Protein 6VFT (pdb70)

Radius of gyration: 57.27 Å; Cα contacts (8 Å, |Δi|>4): 4389; chains: 4; bounding box: 136×183×67 Å

InterPro domains:
  IPR002126 Cadherin-like [PF00028] (138-233)
  IPR002126 Cadherin-like [PF00028] (248-341)
  IPR002126 Cadherin-like [PF00028] (359-463)
  IPR002126 Cadherin-like [PF00028] (477-574)
  IPR002126 Cadherin-like [PF00028] (596-681)
  IPR002126 Cadherin-like [PR00205] (73-92)
  IPR002126 Cadherin-like [PR00205] (243-272)
  IPR002126 Cadherin-like [PR00205] (437-449)
  IPR002126 Cadherin-like [PR00205] (451-470)
  IPR002126 Cadherin-like [PR00205] (470-483)
  IPR002126 Cadherin-like [PR00205] (530-556)
  IPR002126 Cadherin-like [PR00205] (565-582)
  IPR002126 Cadherin-like [PS50268] (17-132)
  IPR002126 Cadherin-like [PS50268] (133-243)
  IPR002126 Cadherin-like [PS50268] (244-351)
  IPR002126 Cadherin-like [PS50268] (353-472)
  IPR002126 Cadherin-like [PS50268] (473-583)
  IPR002126 Cadherin-like [PS50268] (589-695)
  IPR002126 Cadherin-like [SM00112] (21-130)
  IPR002126 Cadherin-like [SM00112] (154-241)

Secondary structure (DSSP, 8-state):
--EEEEEESSPPTT-EEEEHHHHHT----EEEEES-TTTEEE-TTT-EEEESS---HHHHHTT-S--EEEEEEEETTTEEEEEEEEEE-------B-S-SEEEEEEETTPPTT-EEE-PPPB--S-GGGSEEEEEEE-TTTT-EEEEEEE-SSS-EEEEEEE-S---TTT-SEEEEEEEEEE-TTTT-EEEEEEEEEEE--S-B--EES-SEEEEEEETTPPTT-EEEE--EE--SSGGGG-EEEEE-TTS-HHHHHHEEE-TTT-EEEE-S---TTT-SEEEEEEEEEESSSS--EEEEEEEEEEE-------EEEEEE---SEE-TTPPTT-EEEEEEEE-SS-GGGG-EEEEES----EEEEEEETTEEEEEE-S---S-S-SEEEEEEEEEE--SS--EEEEEEEEEE-/---EEEEEESSPPTT-EEEEHHHHHT----EEEEEES-TTTEEE-TTT-EEEESS---HHHHHTT-S--EEEEEEEETTTEEEEEEEEEE-------B-S-SEEEEEEETTPPTT-EEE-PPPB----GGGSEEEEEEE--STTSEEEEEEE-TTS-EEEEEEE-B---TTT-SEEEEEEEEEE-TTTT-EEEEEEEEEEE-------EES-SEEEEEEETTPPTT-EEEE--EE--SSGGGG-EEEEE-TTS-HHHHHHEEE-TTT-EEEE-S---TTT-SEEEEEEEEEESSSS--EEEEEEEEEEE-------EEEEEE---SEE-TTPPTT-EEEEEEEE-SS-GGGG-EEEEES---EEEEEEETTEEEEEE-S---TTT-SEEEEEEEEEE--SS--EEEEEEEEEE-/-EEEEEEEESSPPTT-EEEEHHHHHT-----EEEEEES-TTTEEE-TTT-EEEESS---HHHHHTT-S--EEEEEEEETTTEEEEEEEEEE-------B-S-SEEEEEEETTPPTT-EEE-PPPB--S-GGGSEEEEEEE-TTTTSEEEEEEE-TTS-EEEEEEE-S---TTT-SEEEEEEEEEE-TTTT-EEEEEEEEEEE--S-B--EES-SEEEEEEETTPPTT-EEEE--EE--SSGGGG-EEEEE-TTS-HHHHHHEEE-TTT-EEEE-S---TTT-SEEEEEEEEEESSSS--EEEEEEEEEEE--S----EEEEEEE--S-EETTPPTT-EEEEEEEE-SS-GGGG-EEEEES----SEEEEEEETTEEEEEE-S-SSSS--SEEEEEEEEEE--SS--EEEEEEEEEEE---/--EEEEEEESSPPTT-EEEEHHHHTT------EEE-S-S-TTTEEE-TTT-EEEESS---HHHHHTT-S--EEEEEEEETTTEEEEEEEEEE-------B-S-SEEEEEEETTPPTT-EEE-PPPB--S-GGGSEEEEEEE-TTSSSEEEEEEE-TTS-EEEEEEE-B---TTT-SEEEEEEEEEE-TTTT-EEEEEEEEEEE--S----EES-SEEEEEEETTPPTT-EEEE--EE--SSGGGG-EEEEE-TTS-HHHHHHEEE-TTT-EEEE-S---TTT-SEEEEEEEEEESSSS--EEEEEEEEEEE-------EEEEEEE--TTEETTPPTT-EEEEEEEE-SS-GGGG-EEEEES----EEEEEEETTEEEEEE-S--SS-S-SEEEEEEEEEE--SS--EEEEEEEEEEE-

B-factor: mean 128.01, std 44.52, range [55.32, 417.45]

Sequence (1665 aa):
KNLNYSVPEEQGAGTVIGNIGRDARLQPYRVLENSAPHLLDVDADSGLLYTKQRIDRESLCRHNAKCQLSLEVFANDKEICMIKVEIQDINDNAPSFSSDQIEMDISENAAPGTRFPLTSAHDPDAGENGLRTYLLTRDDHGLFGLDVKSRGDGTKFPELVIQKALDREQQNHHTLVLTALDGGEPPRSATVQINVKVIDSNDNSPVFEAPSYLVELPENAPLGTVVIDLNATDADEGPNGEVLYSFSSYVPDRVRELFSIDPKTGLIRVKGNLDYEENGMLEIDVQARDLGPNPIPAHCKVTVKLIDRNDNAPSIGFVSVRQGALSEAAPPGTVIALVRVTDRDSGKNGQLQCRVLGGVPFKLEENYDNFYTVVTDRPLDRETQDEYNVTIVARDGGSPPLNSTKSFAIKILLKNLNYSVPEEQGAGTVIGNIGRDARLQPSYRVLENSAPHLLDVDADSGLLYTKQRIDRESLCRHNAKCQLSLEVFANDKEICMIKVEIQDINDNAPSFSSDQIEMDISENAAPGTRFPLTSAHDPDAGENGLRTYLLTRDDHGLFGLDVKSRGDGTKFPELVIQKALDREQQNHHTLVLTALDGGEPPRSATVQINVKVIDSNDNSPVFEAPSYLVELPENAPLGTVVIDLNATDADEGPNGEVLYSFSSYVPDRVRELFSIDPKTGLIRVKGNLDYEENGMLEIDVQARDLGPNPIPAHCKVTVKLIDRNDNAPSIGFVSVRQGALSEAAPPGTVIALVRVTDRDSGKNGQLQCRVLGGPFKLEENYDNFYTVVTDRPLDRETQDEYNVTIVARDGGSPPLNSTKSFAIKILLKNLNYSVPEEQGAGTVIGNIGRDARLQPGSYRVLENSAPHLLDVDADSGLLYTKQRIDRESLCRHNAKCQLSLEVFANDKEICMIKVEIQDINDNAPSFSSDQIEMDISENAAPGTRFPLTSAHDPDAGENGLRTYLLTRDDHGLFGLDVKSRGDGTKFPELVIQKALDREQQNHHTLVLTALDGGEPPRSATVQINVKVIDSNDNSPVFEAPSYLVELPENAPLGTVVIDLNATDADEGPNGEVLYSFSSYVPDRVRELFSIDPKTGLIRVKGNLDYEENGMLEIDVQARDLGPNPIPAHCKVTVKLIDRNDNAPSIGFVSVRQGALSEAAPPGTVIALVRVTDRDSGKNGQLQCRVLGGSVPFKLEENYDNFYTVVTDRPLDRETQDEYNVTIVARDGGSPPLNSTKSFAIKILDHHLKNLNYSVPEEQGAGTVIGNIGRDARLQPGGSYRVLENSAPHLLDVDADSGLLYTKQRIDRESLCRHNAKCQLSLEVFANDKEICMIKVEIQDINDNAPSFSSDQIEMDISENAAPGTRFPLTSAHDPDAGENGLRTYLLTRDDHGLFGLDVKSRGDGTKFPELVIQKALDREQQNHHTLVLTALDGGEPPRSATVQINVKVIDSNDNSPVFEAPSYLVELPENAPLGTVVIDLNATDADEGPNGEVLYSFSSYVPDRVRELFSIDPKTGLIRVKGNLDYEENGMLEIDVQARDLGPNPIPAHCKVTVKLIDRNDNAPSIGFVSVRQGALSEAAPPGTVIALVRVTDRDSGKNGQLQCRVLGGVPFKLEENYDNFYTVVTDRPLDRETQDEYNVTIVARDGGSPPLNSTKSFAIKILD

GO terms:
  GO:0005515 protein binding (F, IPI)

Nearest PDB structures (foldseek):
  6vft-assembly1_C  TM=1.002E+00  e=1.204E-86  Homo sapiens
  6vfu-assembly1_A  TM=8.451E-01  e=1.144E-57  Homo sapiens
  5iu9-assembly1_B  TM=8.976E-01  e=5.624E-54  Danio rerio
  5iu9-assembly1_A  TM=8.998E-01  e=1.651E-52  Danio rerio
  4zpq-assembly3_C  TM=9.147E-01  e=6.453E-34  Mus musculus

CATH classification: 2.60.40.60 (+2 more: 2.60.40.60, 2.60.40.60)

Structure (mmCIF, N/CA/C/O backbone):
data_6VFT
#
_entry.id   6VFT
#
_cell.length_a   214.550
_cell.length_b   105.838
_cell.length_c   101.403
_cell.angle_alpha   90.000
_cell.angle_beta   101.038
_cell.angle_gamma   90.000
#
_symmetry.space_group_name_H-M   'C 1 2 1'
#
loop_
_entity.id
_entity.type
_entity.pdbx_description
1 polymer Protocadherin-17
2 branched 2-acetamido-2-deoxy-beta-D-glucopyranose-(1-4)-[alpha-L-fucopyranose-(1-6)]2-acetamido-2-deoxy-beta-D-glucopyranose
3 branched 2-acetamido-2-deoxy-beta-D-glucopyranose-(1-4)-2-acetamido-2-deoxy-beta-D-glucopyranose
4 branched beta-D-mannopyranose-(1-4)-2-acetamido-2-deoxy-beta-D-glucopyranose-(1-4)-[alpha-L-fucopyranose-(1-6)]2-acetamido-2-deoxy-beta-D-glucopyranose
5 branched beta-D-mannopyranose-(1-4)-2-acetamido-2-deoxy-beta-D-glucopyranose-(1-4)-2-acetamido-2-deoxy-beta-D-glucopyranose
6 branched alpha-D-mannopyranose-(1-6)-beta-D-mannopyranose-(1-4)-2-acetamido-2-deoxy-beta-D-glucopyranose-(1-4)-[alpha-L-fucopyranose-(1-6)]2-acetamido-2-deoxy-beta-D-glucopyranose
7 non-polymer 'CALCIUM ION'
8 non-polymer alpha-D-mannopyranose
9 non-polymer 2-acetamido-2-deoxy-beta-D-glucopyranose
10 water water
#
loop_
_atom_site.group_PDB
_atom_site.id
_atom_site.type_symbol
_atom_site.label_atom_id
_atom_site.label_alt_id
_atom_site.label_comp_id
_atom_site.label_asym_id
_atom_site.label_entity_id
_atom_site.label_seq_id
_atom_site.pdbx_PDB_ins_code
_atom_site.Cartn_x
_atom_site.Cartn_y
_atom_site.Cartn_z
_atom_site.occupancy
_atom_site.B_iso_or_equiv
_atom_site.auth_seq_id
_atom_site.auth_comp_id
_atom_site.auth_asym_id
_atom_site.auth_atom_id
_atom_site.pdbx_PDB_model_num
ATOM 1 N N . LYS A 1 2 ? 30.54152 109.95571 43.25241 1.000 207.94726 2 LYS A N 1
ATOM 2 C CA . LYS A 1 2 ? 30.43102 108.47003 43.26003 1.000 203.55654 2 LYS A CA 1
ATOM 3 C C . LYS A 1 2 ? 28.98751 108.02947 43.08787 1.000 197.97313 2 LYS A C 1
ATOM 4 O O . LYS A 1 2 ? 28.09065 108.55309 43.74923 1.000 195.29134 2 LYS A O 1
ATOM 23 N N . ASN A 1 3 ? 28.75880 107.06186 42.20255 1.000 248.67637 3 ASN A N 1
ATOM 24 C CA . ASN A 1 3 ? 27.43117 106.48337 42.11471 1.000 243.27573 3 ASN A CA 1
ATOM 25 C C . ASN A 1 3 ? 27.08181 105.86173 43.46010 1.000 238.19647 3 ASN A C 1
ATOM 26 O O . ASN A 1 3 ? 27.95589 105.52858 44.26537 1.000 238.61286 3 ASN A O 1
ATOM 37 N N . LEU A 1 4 ? 25.78768 105.70213 43.70514 1.000 215.39228 4 LEU A N 1
ATOM 38 C CA . LEU A 1 4 ? 25.32219 105.07592 44.93007 1.000 210.39815 4 LEU A CA 1
ATOM 39 C C . LEU A 1 4 ? 24.51940 103.86048 44.50631 1.000 206.05381 4 LEU A C 1
ATOM 40 O O . LEU A 1 4 ? 23.63471 103.96558 43.65174 1.000 205.41904 4 LEU A O 1
ATOM 56 N N . ASN A 1 5 ? 24.82642 102.71518 45.10263 1.000 179.28706 5 ASN A N 1
ATOM 57 C CA . ASN A 1 5 ? 24.21946 101.44625 44.72063 1.000 175.51209 5 ASN A CA 1
ATOM 58 C C . ASN A 1 5 ? 23.49968 100.87084 45.93107 1.000 170.28190 5 ASN A C 1
ATOM 59 O O . ASN A 1 5 ? 24.14039 100.46961 46.90888 1.000 169.50732 5 ASN A O 1
ATOM 70 N N . TYR A 1 6 ? 22.17405 100.83099 45.86128 1.000 137.75416 6 TYR A N 1
ATOM 71 C CA . TYR A 1 6 ? 21.34506 100.26204 46.90936 1.000 132.77146 6 TYR A CA 1
ATOM 72 C C . TYR A 1 6 ? 20.70757 98.96527 46.42835 1.000 129.45990 6 TYR A C 1
ATOM 73 O O . TYR A 1 6 ? 20.67678 98.66405 45.23225 1.000 130.88444 6 TYR A O 1
ATOM 91 N N . SER A 1 7 ? 20.20436 98.19170 47.38572 1.000 124.18806 7 SER A N 1
ATOM 92 C CA . SER A 1 7 ? 19.41484 97.00708 47.08356 1.000 120.69583 7 SER A CA 1
ATOM 93 C C . SER A 1 7 ? 18.47362 96.77246 48.25386 1.000 116.31759 7 SER A C 1
ATOM 94 O O . SER A 1 7 ? 18.90953 96.76109 49.40914 1.000 115.44930 7 SER A O 1
ATOM 102 N N . VAL A 1 8 ? 17.19297 96.58651 47.95159 1.000 104.89461 8 VAL A N 1
ATOM 103 C CA . VAL A 1 8 ? 16.14643 96.65023 48.96646 1.000 101.29193 8 VAL A CA 1
ATOM 104 C C . VAL A 1 8 ? 15.09199 95.58517 48.68475 1.000 97.93447 8 VAL A C 1
ATOM 105 O O . VAL A 1 8 ? 14.74181 95.36630 47.51715 1.000 98.86790 8 VAL A O 1
ATOM 118 N N . PRO A 1 9 ? 14.54800 94.91290 49.70125 1.000 92.94496 9 PRO A N 1
ATOM 119 C CA . PRO A 1 9 ? 13.47759 93.94283 49.44491 1.000 89.96299 9 PRO A CA 1
ATOM 120 C C . PRO A 1 9 ? 12.24863 94.61339 48.85105 1.000 89.91388 9 PRO A C 1
ATOM 121 O O . PRO A 1 9 ? 12.02371 95.81505 49.00582 1.000 91.15153 9 PRO A O 1
ATOM 132 N N . GLU A 1 10 ? 11.44520 93.81348 48.15511 1.000 114.55871 10 GLU A N 1
ATOM 133 C CA . GLU A 1 10 ? 10.18029 94.30412 47.63572 1.000 114.30396 10 GLU A CA 1
ATOM 134 C C . GLU A 1 10 ? 9.17654 94.46298 48.77703 1.000 111.18127 10 GLU A C 1
ATOM 135 O O . GLU A 1 10 ? 9.46526 94.19087 49.94631 1.000 109.29176 10 GLU A O 1
ATOM 147 N N . GLU A 1 11 ? 7.97317 94.90448 48.41858 1.000 96.53913 11 GLU A N 1
ATOM 148 C CA . GLU A 1 11 ? 6.88130 95.09928 49.37141 1.000 93.84882 11 GLU A CA 1
ATOM 149 C C . GLU A 1 11 ? 7.34949 95.85503 50.61562 1.000 93.51477 11 GLU A C 1
ATOM 150 O O . GLU A 1 11 ? 6.95645 95.54356 51.74204 1.000 90.87398 11 GLU A O 1
ATOM 162 N N . GLN A 1 12 ? 8.20193 96.85794 50.41458 1.000 86.49787 12 GLN A N 1
ATOM 163 C CA . GLN A 1 12 ? 8.61291 97.72236 51.51331 1.000 86.76213 12 GLN A CA 1
ATOM 164 C C . GLN A 1 12 ? 7.45494 98.57496 52.02485 1.000 85.72346 12 GLN A C 1
ATOM 165 O O . GLN A 1 12 ? 6.49522 98.87271 51.30833 1.000 85.93105 12 GLN A O 1
ATOM 179 N N . GLY A 1 13 ? 7.56679 98.96852 53.29070 1.000 97.76259 13 GLY A N 1
ATOM 180 C CA . GLY A 1 13 ? 6.57227 99.83940 53.89343 1.000 96.98524 13 GLY A CA 1
ATOM 181 C C . GLY A 1 13 ? 6.57177 101.21631 53.25132 1.000 100.09080 13 GLY A C 1
ATOM 182 O O . GLY A 1 13 ? 7.61834 101.77032 52.90830 1.000 103.02024 13 GLY A O 1
ATOM 186 N N . ALA A 1 14 ? 5.37054 101.76659 53.08041 1.000 106.97883 14 ALA A N 1
ATOM 187 C CA . ALA A 1 14 ? 5.22325 103.08059 52.46772 1.000 109.84207 14 ALA A CA 1
ATOM 188 C C . ALA A 1 14 ? 6.00608 104.12756 53.24756 1.000 111.73118 14 ALA A C 1
ATOM 189 O O . ALA A 1 14 ? 5.85225 104.25686 54.46549 1.000 110.19491 14 ALA A O 1
ATOM 196 N N . GLY A 1 15 ? 6.84640 104.87746 52.53979 1.000 93.20701 15 GLY A N 1
ATOM 197 C CA . GLY A 1 15 ? 7.67828 105.86308 53.19305 1.000 95.52370 15 GLY A CA 1
ATOM 198 C C . GLY A 1 15 ? 8.86711 105.29794 53.92833 1.000 95.50231 15 GLY A C 1
ATOM 199 O O . GLY A 1 15 ? 9.38018 105.94921 54.84256 1.000 96.59648 15 GLY A O 1
ATOM 203 N N . THR A 1 16 ? 9.33363 104.10941 53.55441 1.000 94.48880 16 THR A N 1
ATOM 204 C CA . THR A 1 16 ? 10.51781 103.54288 54.17662 1.000 94.72710 16 THR A CA 1
ATOM 205 C C . THR A 1 16 ? 11.76021 104.23132 53.63401 1.000 99.01637 16 THR A C 1
ATOM 206 O O . THR A 1 16 ? 11.89082 104.45277 52.42637 1.000 101.22997 16 THR A O 1
ATOM 212 N N . VAL A 1 17 ? 12.68075 104.56238 54.53506 1.000 100.40772 17 VAL A N 1
ATOM 213 C CA . VAL A 1 17 ? 13.90901 105.23121 54.12818 1.000 104.76373 17 VAL A CA 1
ATOM 214 C C . VAL A 1 17 ? 14.81590 104.21414 53.45285 1.000 105.37219 17 VAL A C 1
ATOM 215 O O . VAL A 1 17 ? 15.24890 103.23324 54.06935 1.000 103.56503 17 VAL A O 1
ATOM 221 N N . ILE A 1 18 ? 15.10115 104.44337 52.17340 1.000 122.11207 18 ILE A N 1
ATOM 222 C CA . ILE A 1 18 ? 15.99992 103.55981 51.44519 1.000 123.19555 18 ILE A CA 1
ATOM 223 C C . ILE A 1 18 ? 17.44693 103.95579 51.68449 1.000 126.95506 18 ILE A C 1
ATOM 224 O O . ILE A 1 18 ? 18.28973 103.10971 52.00590 1.000 126.71784 18 ILE A O 1
ATOM 231 N N . GLY A 1 19 ? 17.75810 105.24748 51.53976 1.000 179.61453 19 GLY A N 1
ATOM 232 C CA . GLY A 1 19 ? 19.13953 105.67749 51.62947 1.000 183.80628 19 GLY A CA 1
ATOM 233 C C . GLY A 1 19 ? 19.29120 107.11385 52.08239 1.000 186.89610 19 GLY A C 1
ATOM 234 O O . GLY A 1 19 ? 18.31831 107.85739 52.22349 1.000 185.99472 19 GLY A O 1
ATOM 238 N N . ASN A 1 20 ? 20.54642 107.48514 52.33361 1.000 130.90423 20 ASN A N 1
ATOM 239 C CA . ASN A 1 20 ? 20.93150 108.85629 52.66517 1.000 134.85761 20 ASN A CA 1
ATOM 240 C C . ASN A 1 20 ? 21.95590 109.32767 51.64109 1.000 140.08887 20 ASN A C 1
ATOM 241 O O . ASN A 1 20 ? 23.13882 108.98043 51.72201 1.000 142.49337 20 ASN A O 1
ATOM 252 N N . ILE A 1 21 ? 21.48758 110.11493 50.67394 1.000 174.28192 21 ILE A N 1
ATOM 253 C CA . ILE A 1 21 ? 22.36043 110.59338 49.60794 1.000 179.38293 21 ILE A CA 1
ATOM 254 C C . ILE A 1 21 ? 23.47346 111.45638 50.18366 1.000 184.09600 21 ILE A C 1
ATOM 255 O O . ILE A 1 21 ? 24.65476 111.26744 49.87345 1.000 187.56615 21 ILE A O 1
ATOM 271 N N . GLY A 1 22 ? 23.10695 112.43022 51.01905 1.000 243.41444 22 GLY A N 1
ATOM 272 C CA . GLY A 1 22 ? 24.09230 113.37040 51.53090 1.000 248.33211 22 GLY A CA 1
ATOM 273 C C . GLY A 1 22 ? 25.29634 112.68780 52.14461 1.000 249.51312 22 GLY A C 1
ATOM 274 O O . GLY A 1 22 ? 26.44188 113.03342 51.84827 1.000 254.49808 22 GLY A O 1
ATOM 278 N N . ARG A 1 23 ? 25.05443 111.70391 53.01044 1.000 198.36995 23 ARG A N 1
ATOM 279 C CA . ARG A 1 23 ? 26.15224 111.02149 53.68556 1.000 199.29230 23 ARG A CA 1
ATOM 280 C C . ARG A 1 23 ? 26.86907 110.04834 52.75553 1.000 199.94998 23 ARG A C 1
ATOM 281 O O . ARG A 1 23 ? 28.10144 109.95639 52.78204 1.000 203.69834 23 ARG A O 1
ATOM 302 N N . ASP A 1 24 ? 26.11922 109.31448 51.92953 1.000 271.14995 24 ASP A N 1
ATOM 303 C CA . ASP A 1 24 ? 26.72772 108.27280 51.10756 1.000 271.32493 24 ASP A CA 1
ATOM 304 C C . ASP A 1 24 ? 27.61033 108.86454 50.01323 1.000 277.04804 24 ASP A C 1
ATOM 305 O O . ASP A 1 24 ? 28.68852 108.33252 49.72429 1.000 279.51746 24 ASP A O 1
ATOM 314 N N . ALA A 1 25 ? 27.17522 109.96128 49.39596 1.000 210.02735 25 ALA A N 1
ATOM 315 C CA . ALA A 1 25 ? 27.92613 110.60732 48.32705 1.000 215.66127 25 ALA A CA 1
ATOM 316 C C . ALA A 1 25 ? 28.85493 111.70654 48.82341 1.000 221.09177 25 ALA A C 1
ATOM 317 O O . ALA A 1 25 ? 29.60875 112.26573 48.02015 1.000 226.34244 25 ALA A O 1
ATOM 324 N N . ARG A 1 26 ? 28.81719 112.03689 50.11445 1.000 225.06133 26 ARG A N 1
ATOM 325 C CA . ARG A 1 26 ? 29.71855 113.03461 50.68855 1.000 230.31789 26 ARG A CA 1
ATOM 326 C C . ARG A 1 26 ? 29.45028 114.41513 50.08798 1.000 234.13392 26 ARG A C 1
ATOM 327 O O . ARG A 1 26 ? 30.34634 115.07189 49.55422 1.000 239.93945 26 ARG A O 1
ATOM 348 N N . LEU A 1 27 ? 28.19908 114.85752 50.18313 1.000 300.93444 27 LEU A N 1
ATOM 349 C CA . LEU A 1 27 ? 27.76122 116.11307 49.58520 1.000 303.88587 27 LEU A CA 1
ATOM 350 C C . LEU A 1 27 ? 27.16508 117.01738 50.66360 1.000 303.20310 27 LEU A C 1
ATOM 351 O O . LEU A 1 27 ? 27.18107 116.69437 51.85554 1.000 300.91176 27 LEU A O 1
ATOM 367 N N . GLN A 1 28 ? 26.62897 118.17753 50.22781 1.000 211.01207 28 GLN A N 1
ATOM 368 C CA . GLN A 1 28 ? 26.10738 119.18248 51.13825 1.000 211.20842 28 GLN A CA 1
ATOM 369 C C . GLN A 1 28 ? 24.59638 119.34033 50.98222 1.000 206.79896 28 GLN A C 1
ATOM 370 O O . GLN A 1 28 ? 24.08754 119.30645 49.85638 1.000 206.42120 28 GLN A O 1
ATOM 384 N N . PRO A 1 29 ? 23.85126 119.51691 52.08545 1.000 193.12400 29 PRO A N 1
ATOM 385 C CA . PRO A 1 29 ? 22.41356 119.79933 51.98992 1.000 189.46427 29 PRO A CA 1
ATOM 386 C C . PRO A 1 29 ? 22.11796 121.20956 51.48321 1.000 193.37371 29 PRO A C 1
ATOM 387 O O . PRO A 1 29 ? 20.97750 121.65512 51.61643 1.000 190.99479 29 PRO A O 1
ATOM 398 N N . TYR A 1 47 ? 18.48929 118.99709 47.33171 1.000 158.82168 47 TYR A N 1
ATOM 399 C CA . TYR A 1 47 ? 18.60445 117.77044 46.54819 1.000 156.95030 47 TYR A CA 1
ATOM 400 C C . TYR A 1 47 ? 17.42730 117.63513 45.58359 1.000 154.98872 47 TYR A C 1
ATOM 401 O O . TYR A 1 47 ? 16.38711 117.07531 45.92841 1.000 150.20371 47 TYR A O 1
ATOM 418 N N . ARG A 1 48 ? 17.60345 118.16114 44.37887 1.000 184.96753 48 ARG A N 1
ATOM 419 C CA . ARG A 1 48 ? 16.58058 118.12849 43.34338 1.000 184.08263 48 ARG A CA 1
ATOM 420 C C . ARG A 1 48 ? 16.73507 116.87153 42.49887 1.000 182.72567 48 ARG A C 1
ATOM 421 O O . ARG A 1 48 ? 17.83835 116.34567 42.33079 1.000 184.49647 48 ARG A O 1
ATOM 442 N N . VAL A 1 49 ? 15.61648 116.39169 41.96531 1.000 153.74207 49 VAL A N 1
ATOM 443 C CA . VAL A 1 49 ? 15.59722 115.18844 41.13954 1.000 152.29640 49 VAL A CA 1
ATOM 444 C C . VAL A 1 49 ? 15.55330 115.62057 39.68093 1.000 156.35525 49 VAL A C 1
ATOM 445 O O . VAL A 1 49 ? 14.61351 116.29825 39.24910 1.000 156.80182 49 VAL A O 1
ATOM 458 N N . LEU A 1 50 ? 16.59599 115.26273 38.92890 1.000 165.78771 50 LEU A N 1
ATOM 459 C CA . LEU A 1 50 ? 16.64348 115.60083 37.51105 1.000 169.96716 50 LEU A CA 1
ATOM 460 C C . LEU A 1 50 ? 15.88841 114.57577 36.67586 1.000 167.55447 50 LEU A C 1
ATOM 461 O O . LEU A 1 50 ? 14.93713 114.91947 35.96567 1.000 167.92755 50 LEU A O 1
ATOM 477 N N . GLU A 1 51 ? 16.29447 113.30835 36.74686 1.000 166.73923 51 GLU A N 1
ATOM 478 C CA . GLU A 1 51 ? 15.66588 112.28246 35.91185 1.000 164.87102 51 GLU A CA 1
ATOM 479 C C . GLU A 1 51 ? 15.74624 110.94720 36.63231 1.000 160.18502 51 GLU A C 1
ATOM 480 O O . GLU A 1 51 ? 16.82339 110.35128 36.69082 1.000 161.09901 51 GLU A O 1
ATOM 488 N N . ASN A 1 52 ? 14.62075 110.45231 37.14092 1.000 161.18778 52 ASN A N 1
ATOM 489 C CA . ASN A 1 52 ? 14.64168 109.18509 37.85086 1.000 156.73613 52 ASN A CA 1
ATOM 490 C C . ASN A 1 52 ? 13.79174 108.15163 37.12553 1.000 154.49617 52 ASN A C 1
ATOM 491 O O . ASN A 1 52 ? 12.96451 108.47329 36.26564 1.000 155.65898 52 ASN A O 1
ATOM 502 N N . SER A 1 53 ? 14.02221 106.89090 37.49340 1.000 156.12727 53 SER A N 1
ATOM 503 C CA . SER A 1 53 ? 13.37678 105.77264 36.81313 1.000 154.25804 53 SER A CA 1
ATOM 504 C C . SER A 1 53 ? 11.88304 105.73704 37.10045 1.000 150.74481 53 SER A C 1
ATOM 505 O O . SER A 1 53 ? 11.06452 105.64616 36.17864 1.000 151.44250 53 SER A O 1
ATOM 513 N N . ALA A 1 54 ? 11.51209 105.80433 38.37342 1.000 190.42039 54 ALA A N 1
ATOM 514 C CA . ALA A 1 54 ? 10.12131 105.66548 38.79988 1.000 186.76923 54 ALA A CA 1
ATOM 515 C C . ALA A 1 54 ? 9.70520 106.87352 39.62840 1.000 186.48941 54 ALA A C 1
ATOM 516 O O . ALA A 1 54 ? 10.15248 107.00553 40.78648 1.000 184.92153 54 ALA A O 1
ATOM 523 N N . PRO A 1 55 ? 8.86446 107.77035 39.10050 1.000 152.63811 55 PRO A N 1
ATOM 524 C CA . PRO A 1 55 ? 8.43446 108.91597 39.91548 1.000 152.34488 55 PRO A CA 1
ATOM 525 C C . PRO A 1 55 ? 7.47555 108.53526 41.02856 1.000 147.57436 55 PRO A C 1
ATOM 526 O O . PRO A 1 55 ? 7.46799 109.19169 42.07736 1.000 146.61487 55 PRO A O 1
ATOM 537 N N . HIS A 1 56 ? 6.67216 107.48890 40.83578 1.000 138.09595 56 HIS A N 1
ATOM 538 C CA . HIS A 1 56 ? 5.69475 107.09185 41.84070 1.000 133.75090 56 HIS A CA 1
ATOM 539 C C . HIS A 1 56 ? 6.27390 106.18693 42.91645 1.000 130.62133 56 HIS A C 1
ATOM 540 O O . HIS A 1 56 ? 5.63519 106.00455 43.95653 1.000 127.27015 56 HIS A O 1
ATOM 549 N N . LEU A 1 57 ? 7.45064 105.60185 42.69332 1.000 131.07905 57 LEU A N 1
ATOM 550 C CA . LEU A 1 57 ? 7.98510 104.63063 43.64041 1.000 128.16691 57 LEU A CA 1
ATOM 551 C C . LEU A 1 57 ? 8.97803 105.25024 44.62149 1.000 128.94545 57 LEU A C 1
ATOM 552 O O . LEU A 1 57 ? 8.89678 104.99186 45.82662 1.000 126.06434 57 LEU A O 1
ATOM 568 N N . LEU A 1 58 ? 9.92111 106.05458 44.13922 1.000 117.87315 58 LEU A N 1
ATOM 569 C CA . LEU A 1 58 ? 10.96711 106.63209 44.97718 1.000 119.26759 58 LEU A CA 1
ATOM 570 C C . LEU A 1 58 ? 11.06307 108.13643 44.78462 1.000 122.88009 58 LEU A C 1
ATOM 571 O O . LEU A 1 58 ? 10.87375 108.65021 43.67815 1.000 125.71370 58 LEU A O 1
ATOM 587 N N . ASP A 1 59 ? 11.36019 108.83531 45.88053 1.000 146.12528 59 ASP A N 1
ATOM 588 C CA . ASP A 1 59 ? 11.55380 110.27661 45.83290 1.000 149.70621 59 ASP A CA 1
ATOM 589 C C . ASP A 1 59 ? 12.55557 110.66797 46.90803 1.000 150.75658 59 ASP A C 1
ATOM 590 O O . ASP A 1 59 ? 12.71471 109.96941 47.91553 1.000 147.86639 59 ASP A O 1
ATOM 599 N N . VAL A 1 60 ? 13.24302 111.78428 46.67200 1.000 144.41328 60 VAL A N 1
ATOM 600 C CA . VAL A 1 60 ? 14.26779 112.29563 47.57659 1.000 146.40233 60 VAL A CA 1
ATOM 601 C C . VAL A 1 60 ? 13.76842 113.58772 48.20619 1.000 147.38553 60 VAL A C 1
ATOM 602 O O . VAL A 1 60 ? 13.22599 114.45820 47.51371 1.000 149.37563 60 VAL A O 1
ATOM 615 N N . ASP A 1 61 ? 13.94309 113.70235 49.51866 1.000 130.04713 61 ASP A N 1
ATOM 616 C CA . ASP A 1 61 ? 13.56330 114.91340 50.23021 1.000 131.15204 61 ASP A CA 1
ATOM 617 C C . ASP A 1 61 ? 14.55527 116.02619 49.90815 1.000 136.77987 61 ASP A C 1
ATOM 618 O O . ASP A 1 61 ? 15.76774 115.86168 50.07389 1.000 139.11903 61 ASP A O 1
ATOM 627 N N . ALA A 1 62 ? 14.03053 117.16345 49.44546 1.000 185.42789 62 ALA A N 1
ATOM 628 C CA . ALA A 1 62 ? 14.88352 118.20816 48.88567 1.000 191.10058 62 ALA A CA 1
ATOM 629 C C . ALA A 1 62 ? 15.92435 118.69492 49.88883 1.000 193.65982 62 ALA A C 1
ATOM 630 O O . ALA A 1 62 ? 17.09219 118.88927 49.53281 1.000 197.78737 62 ALA A O 1
ATOM 637 N N . ASP A 1 63 ? 15.52695 118.89253 51.14362 1.000 156.34040 63 ASP A N 1
ATOM 638 C CA . ASP A 1 63 ? 16.37870 119.54249 52.13023 1.000 159.17707 63 ASP A CA 1
ATOM 639 C C . ASP A 1 63 ? 17.10376 118.56839 53.04940 1.000 157.35492 63 ASP A C 1
ATOM 640 O O . ASP A 1 63 ? 17.84787 119.01111 53.92915 1.000 159.70707 63 ASP A O 1
ATOM 647 N N . SER A 1 64 ? 16.90897 117.25955 52.87522 1.000 143.20633 64 SER A N 1
ATOM 648 C CA . SER A 1 64 ? 17.61700 116.27156 53.67682 1.000 141.54099 64 SER A CA 1
ATOM 649 C C . SER A 1 64 ? 18.47912 115.31628 52.86477 1.000 142.22213 64 SER A C 1
ATOM 650 O O . SER A 1 64 ? 19.37955 114.69500 53.43979 1.000 142.40686 64 SER A O 1
ATOM 655 N N . GLY A 1 65 ? 18.23296 115.17126 51.56203 1.000 215.16481 65 GLY A N 1
ATOM 656 C CA . GLY A 1 65 ? 19.00255 114.23488 50.76512 1.000 215.78781 65 GLY A CA 1
ATOM 657 C C . GLY A 1 65 ? 18.68546 112.79154 51.05025 1.000 210.82238 65 GLY A C 1
ATOM 658 O O . GLY A 1 65 ? 19.52348 111.91857 50.80836 1.000 211.15365 65 GLY A O 1
ATOM 662 N N . LEU A 1 66 ? 17.49503 112.51540 51.56222 1.000 132.97831 66 LEU A N 1
ATOM 663 C CA . LEU A 1 66 ? 17.09033 111.17395 51.94641 1.000 128.14976 66 LEU A CA 1
ATOM 664 C C . LEU A 1 66 ? 16.22555 110.55832 50.85644 1.000 125.95984 66 LEU A C 1
ATOM 665 O O . LEU A 1 66 ? 15.25986 111.17625 50.39753 1.000 125.76519 66 LEU A O 1
ATOM 681 N N . LEU A 1 67 ? 16.57162 109.33721 50.45740 1.000 147.93165 67 LEU A N 1
ATOM 682 C CA . LEU A 1 67 ? 15.84580 108.59967 49.43191 1.000 145.99119 67 LEU A CA 1
ATOM 683 C C . LEU A 1 67 ? 14.84250 107.67342 50.10383 1.000 140.68820 67 LEU A C 1
ATOM 684 O O . LEU A 1 67 ? 15.23900 106.75494 50.83850 1.000 138.52160 67 LEU A O 1
ATOM 700 N N . TYR A 1 68 ? 13.55363 107.89650 49.82251 1.000 115.32895 68 TYR A N 1
ATOM 701 C CA . TYR A 1 68 ? 12.47271 107.15952 50.46107 1.000 110.59942 68 TYR A CA 1
ATOM 702 C C . TYR A 1 68 ? 11.52801 106.59331 49.40883 1.000 109.12764 68 TYR A C 1
ATOM 703 O O . TYR A 1 68 ? 11.43654 107.09115 48.27933 1.000 111.74822 68 TYR A O 1
ATOM 721 N N . THR A 1 69 ? 10.81562 105.54171 49.81399 1.000 105.06037 69 THR A N 1
ATOM 722 C CA . THR A 1 69 ? 9.80941 104.91522 48.97022 1.000 103.35770 69 THR A CA 1
ATOM 723 C C . THR A 1 69 ? 8.51811 105.71874 49.03327 1.000 102.62035 69 THR A C 1
ATOM 724 O O . THR A 1 69 ? 8.04857 106.07203 50.11968 1.000 100.83990 69 THR A O 1
ATOM 735 N N . LYS A 1 70 ? 7.94259 106.00122 47.86816 1.000 146.89247 70 LYS A N 1
ATOM 736 C CA . LYS A 1 70 ? 6.68656 106.73376 47.79995 1.000 146.43887 70 LYS A CA 1
ATOM 737 C C . LYS A 1 70 ? 5.48385 105.80422 47.83065 1.000 142.88853 70 LYS A C 1
ATOM 738 O O . LYS A 1 70 ? 4.41620 106.19410 48.31729 1.000 141.30096 70 LYS A O 1
ATOM 757 N N . GLN A 1 71 ? 5.64215 104.58567 47.31788 1.000 120.20627 71 GLN A N 1
ATOM 758 C CA . GLN A 1 71 ? 4.62076 103.55314 47.37958 1.000 116.95605 71 GLN A CA 1
ATOM 759 C C . GLN A 1 71 ? 5.30783 102.21302 47.59779 1.000 115.20647 71 GLN A C 1
ATOM 760 O O . GLN A 1 71 ? 6.53293 102.12912 47.72705 1.000 116.47237 71 GLN A O 1
ATOM 768 N N . ARG A 1 72 ? 4.50253 101.15808 47.64676 1.000 130.64640 72 ARG A N 1
ATOM 769 C CA . ARG A 1 72 ? 5.02526 99.80323 47.69382 1.000 129.07633 72 ARG A CA 1
ATOM 770 C C . ARG A 1 72 ? 5.66672 99.42359 46.36038 1.000 131.68694 72 ARG A C 1
ATOM 771 O O . ARG A 1 72 ? 5.34318 99.96973 45.30189 1.000 134.14664 72 ARG A O 1
ATOM 781 N N . ILE A 1 73 ? 6.59625 98.47441 46.42704 1.000 95.30464 73 ILE A N 1
ATOM 782 C CA . ILE A 1 73 ? 7.27445 97.93228 45.25384 1.000 97.57237 73 ILE A CA 1
ATOM 783 C C . ILE A 1 73 ? 6.97884 96.44468 45.15490 1.000 95.22070 73 ILE A C 1
ATOM 784 O O . ILE A 1 73 ? 7.35115 95.66930 46.04452 1.000 92.87040 73 ILE A O 1
ATOM 800 N N . ASP A 1 74 ? 6.31048 96.05026 44.07469 1.000 92.62277 74 ASP A N 1
ATOM 801 C CA . ASP A 1 74 ? 6.04769 94.64616 43.77643 1.000 91.06273 74 ASP A CA 1
ATOM 802 C C . ASP A 1 74 ? 7.03121 94.24758 42.68149 1.000 93.94273 74 ASP A C 1
ATOM 803 O O . ASP A 1 74 ? 6.84466 94.59006 41.51108 1.000 96.75451 74 ASP A O 1
ATOM 812 N N . ARG A 1 75 ? 8.08707 93.52382 43.06227 1.000 143.64841 75 ARG A N 1
ATOM 813 C CA . ARG A 1 75 ? 9.08948 93.13255 42.07824 1.000 146.47134 75 ARG A CA 1
ATOM 814 C C . ARG A 1 75 ? 8.47487 92.30609 40.95831 1.000 147.16870 75 ARG A C 1
ATOM 815 O O . ARG A 1 75 ? 8.95228 92.35114 39.81939 1.000 150.42598 75 ARG A O 1
ATOM 836 N N . GLU A 1 76 ? 7.42613 91.54093 41.26193 1.000 98.39739 76 GLU A N 1
ATOM 837 C CA . GLU A 1 76 ? 6.78138 90.72815 40.23728 1.000 99.17268 76 GLU A CA 1
ATOM 838 C C . GLU A 1 76 ? 6.09627 91.60058 39.19339 1.000 102.00970 76 GLU A C 1
ATOM 839 O O . GLU A 1 76 ? 6.12834 91.28872 37.99716 1.000 104.66192 76 GLU A O 1
ATOM 851 N N . SER A 1 77 ? 5.47421 92.69941 39.62492 1.000 97.39188 77 SER A N 1
ATOM 852 C CA . SER A 1 77 ? 4.79407 93.58069 38.68359 1.000 100.11522 77 SER A CA 1
ATOM 853 C C . SER A 1 77 ? 5.78469 94.37218 37.83939 1.000 104.12488 77 SER A C 1
ATOM 854 O O . SER A 1 77 ? 5.47574 94.73031 36.69718 1.000 107.21221 77 SER A O 1
ATOM 862 N N . LEU A 1 78 ? 6.97157 94.65484 38.37733 1.000 116.02728 78 LEU A N 1
ATOM 863 C CA . LEU A 1 78 ? 7.97690 95.40942 37.63570 1.000 120.02124 78 LEU A CA 1
ATOM 864 C C . LEU A 1 78 ? 8.75354 94.51555 36.67515 1.000 122.18819 78 LEU A C 1
ATOM 865 O O . LEU A 1 78 ? 8.74439 94.73271 35.45871 1.000 125.66602 78 LEU A O 1
ATOM 881 N N . CYS A 1 79 ? 9.43158 93.50082 37.21040 1.000 169.43291 79 CYS A N 1
ATOM 882 C CA . CYS A 1 79 ? 10.43891 92.75483 36.47053 1.000 171.61622 79 CYS A CA 1
ATOM 883 C C . CYS A 1 79 ? 10.06854 91.29769 36.23598 1.000 169.92513 79 CYS A C 1
ATOM 884 O O . CYS A 1 79 ? 10.88380 90.54967 35.68288 1.000 171.46672 79 CYS A O 1
ATOM 891 N N . ARG A 1 80 ? 8.86888 90.87458 36.63122 1.000 157.32671 80 ARG A N 1
ATOM 892 C CA . ARG A 1 80 ? 8.38269 89.52692 36.35399 1.000 156.01005 80 ARG A CA 1
ATOM 893 C C . ARG A 1 80 ? 9.36543 88.48069 36.87978 1.000 154.52423 80 ARG A C 1
ATOM 894 O O . ARG A 1 80 ? 9.55056 88.38004 38.09692 1.000 151.51146 80 ARG A O 1
ATOM 915 N N . HIS A 1 81 ? 10.00494 87.70021 36.00676 1.000 143.25846 81 HIS A N 1
ATOM 916 C CA . HIS A 1 81 ? 10.89511 86.63174 36.44800 1.000 141.96092 81 HIS A CA 1
ATOM 917 C C . HIS A 1 81 ? 12.36732 87.02555 36.42866 1.000 144.18453 81 HIS A C 1
ATOM 918 O O . HIS A 1 81 ? 13.21638 86.20412 36.79165 1.000 143.42889 81 HIS A O 1
ATOM 932 N N . ASN A 1 82 ? 12.69191 88.24907 36.01901 1.000 121.08945 82 ASN A N 1
ATOM 933 C CA . ASN A 1 82 ? 14.08644 88.64594 35.86888 1.000 123.86268 82 ASN A CA 1
ATOM 934 C C . ASN A 1 82 ? 14.84488 88.48346 37.18052 1.000 121.40205 82 ASN A C 1
ATOM 935 O O . ASN A 1 82 ? 14.37625 88.90438 38.24204 1.000 118.60261 82 ASN A O 1
ATOM 946 N N . ALA A 1 83 ? 16.02679 87.86677 37.10002 1.000 187.12125 83 ALA A N 1
ATOM 947 C CA . ALA A 1 83 ? 16.84736 87.66937 38.29061 1.000 185.25304 83 ALA A CA 1
ATOM 948 C C . ALA A 1 83 ? 17.32351 88.99800 38.86437 1.000 186.42294 83 ALA A C 1
ATOM 949 O O . ALA A 1 83 ? 17.33026 89.18569 40.08682 1.000 183.86414 83 ALA A O 1
ATOM 956 N N . LYS A 1 84 ? 17.72311 89.92895 38.00270 1.000 149.82621 84 LYS A N 1
ATOM 957 C CA . LYS A 1 84 ? 18.14853 91.25785 38.41594 1.000 151.51553 84 LYS A CA 1
ATOM 958 C C . LYS A 1 84 ? 17.06360 92.26140 38.04293 1.000 151.92617 84 LYS A C 1
ATOM 959 O O . LYS A 1 84 ? 16.52621 92.22056 36.93149 1.000 153.64276 84 LYS A O 1
ATOM 978 N N . CYS A 1 85 ? 16.74534 93.16366 38.97188 1.000 118.91916 85 CYS A N 1
ATOM 979 C CA . CYS A 1 85 ? 15.65268 94.12224 38.79479 1.000 118.86923 85 CYS A CA 1
ATOM 980 C C . CYS A 1 85 ? 16.08888 95.46241 39.36866 1.000 120.42240 85 CYS A C 1
ATOM 981 O O . CYS A 1 85 ? 16.18241 95.61182 40.58971 1.000 118.09006 85 CYS A O 1
ATOM 988 N N . GLN A 1 86 ? 16.31376 96.44547 38.49888 1.000 120.47381 86 GLN A N 1
ATOM 989 C CA . GLN A 1 86 ? 17.00992 97.66565 38.87781 1.000 122.98914 86 GLN A CA 1
ATOM 990 C C . GLN A 1 86 ? 16.19943 98.90282 38.51665 1.000 124.43219 86 GLN A C 1
ATOM 991 O O . GLN A 1 86 ? 15.45696 98.92058 37.53037 1.000 125.40984 86 GLN A O 1
ATOM 1005 N N . LEU A 1 87 ? 16.35727 99.94014 39.33925 1.000 127.44104 87 LEU A N 1
ATOM 1006 C CA . LEU A 1 87 ? 15.75425 101.24703 39.11518 1.000 129.18087 87 LEU A CA 1
ATOM 1007 C C . LEU A 1 87 ? 16.84048 102.30722 39.20810 1.000 133.18757 87 LEU A C 1
ATOM 1008 O O . LEU A 1 87 ? 17.64930 102.29184 40.14250 1.000 132.79161 87 LEU A O 1
ATOM 1024 N N . SER A 1 88 ? 16.85103 103.22319 38.24614 1.000 153.92653 88 SER A N 1
ATOM 1025 C CA . SER A 1 88 ? 17.80979 104.31790 38.19435 1.000 158.32329 88 SER A CA 1
ATOM 1026 C C . SER A 1 88 ? 17.17201 105.61294 38.69099 1.000 158.48602 88 SER A C 1
ATOM 1027 O O . SER A 1 88 ? 15.95066 105.77968 38.68279 1.000 156.22789 88 SER A O 1
ATOM 1032 N N . LEU A 1 89 ? 18.02397 106.53468 39.13352 1.000 141.93890 89 LEU A N 1
ATOM 1033 C CA . LEU A 1 89 ? 17.56009 107.80245 39.68347 1.000 142.45436 89 LEU A CA 1
ATOM 1034 C C . LEU A 1 89 ? 18.69843 108.81213 39.60792 1.000 147.59202 89 LEU A C 1
ATOM 1035 O O . LEU A 1 89 ? 19.81596 108.51924 40.04300 1.000 148.72291 89 LEU A O 1
ATOM 1042 N N . GLU A 1 90 ? 18.40979 109.99939 39.07376 1.000 158.44493 90 GLU A N 1
ATOM 1043 C CA . GLU A 1 90 ? 19.41235 111.04547 38.87356 1.000 163.86728 90 GLU A CA 1
ATOM 1044 C C . GLU A 1 90 ? 18.98714 112.30569 39.61729 1.000 164.26048 90 GLU A C 1
ATOM 1045 O O . GLU A 1 90 ? 18.05351 113.00091 39.18715 1.000 164.56801 90 GLU A O 1
ATOM 1057 N N . VAL A 1 91 ? 19.69311 112.59726 40.71727 1.000 161.53714 91 VAL A N 1
ATOM 1058 C CA . VAL A 1 91 ? 19.49313 113.79055 41.53035 1.000 162.40294 91 VAL A CA 1
ATOM 1059 C C . VAL A 1 91 ? 20.78628 114.59608 41.54281 1.000 167.97933 91 VAL A C 1
ATOM 1060 O O . VAL A 1 91 ? 21.86934 114.08948 41.23642 1.000 170.27471 91 VAL A O 1
ATOM 1073 N N . PHE A 1 92 ? 20.65875 115.87213 41.90171 1.000 271.88697 92 PHE A N 1
ATOM 1074 C CA . PHE A 1 92 ? 21.80141 116.74345 42.13549 1.000 277.09187 92 PHE A CA 1
ATOM 1075 C C . PHE A 1 92 ? 21.59875 117.56165 43.40667 1.000 276.43393 92 PHE A C 1
ATOM 1076 O O . PHE A 1 92 ? 20.50507 117.61159 43.97809 1.000 272.38083 92 PHE A O 1
ATOM 1093 N N . ALA A 1 93 ? 22.70088 118.14870 43.88012 1.000 206.09855 93 ALA A N 1
ATOM 1094 C CA . ALA A 1 93 ? 22.73440 118.91544 45.12100 1.000 206.31304 93 ALA A CA 1
ATOM 1095 C C . ALA A 1 93 ? 23.35455 120.28549 44.86001 1.000 212.74463 93 ALA A C 1
ATOM 1096 O O . ALA A 1 93 ? 23.85445 120.56642 43.76741 1.000 217.03759 93 ALA A O 1
ATOM 1103 N N . ASN A 1 94 ? 23.30519 121.14601 45.88198 1.000 260.27498 94 ASN A N 1
ATOM 1104 C CA . ASN A 1 94 ? 23.78437 122.51874 45.75613 1.000 266.26219 94 ASN A CA 1
ATOM 1105 C C . ASN A 1 94 ? 25.19441 122.54556 45.17635 1.000 271.96021 94 ASN A C 1
ATOM 1106 O O . ASN A 1 94 ? 26.02440 121.68725 45.48218 1.000 271.58615 94 ASN A O 1
ATOM 1117 N N . ASP A 1 95 ? 25.45970 123.55058 44.33580 1.000 218.91954 95 ASP A N 1
ATOM 1118 C CA . ASP A 1 95 ? 26.77218 123.75598 43.70855 1.000 225.18701 95 ASP A CA 1
ATOM 1119 C C . ASP A 1 95 ? 27.07539 122.66436 42.67614 1.000 224.50433 95 ASP A C 1
ATOM 1120 O O . ASP A 1 95 ? 28.14250 122.04965 42.68874 1.000 226.27508 95 ASP A O 1
ATOM 1129 N N . LYS A 1 96 ? 26.12865 122.44762 41.76632 1.000 262.23469 96 LYS A N 1
ATOM 1130 C CA . LYS A 1 96 ? 26.26496 121.49192 40.66469 1.000 261.77651 96 LYS A CA 1
ATOM 1131 C C . LYS A 1 96 ? 26.90657 120.18406 41.13341 1.000 258.99458 96 LYS A C 1
ATOM 1132 O O . LYS A 1 96 ? 27.95273 119.76185 40.63950 1.000 262.22188 96 LYS A O 1
ATOM 1151 N N . GLU A 1 97 ? 26.26073 119.53843 42.09838 1.000 347.87233 97 GLU A N 1
ATOM 1152 C CA . GLU A 1 97 ? 26.71752 118.24740 42.61388 1.000 344.56273 97 GLU A CA 1
ATOM 1153 C C . GLU A 1 97 ? 25.77887 117.17124 42.07830 1.000 339.27799 97 GLU A C 1
ATOM 1154 O O . GLU A 1 97 ? 24.69316 116.95819 42.62614 1.000 334.18719 97 GLU A O 1
ATOM 1166 N N . ILE A 1 98 ? 26.20435 116.48380 41.01578 1.000 301.78911 98 ILE A N 1
ATOM 1167 C CA . ILE A 1 98 ? 25.36827 115.49543 40.34167 1.000 297.63787 98 ILE A CA 1
ATOM 1168 C C . ILE A 1 98 ? 25.64449 114.13034 40.96017 1.000 293.46417 98 ILE A C 1
ATOM 1169 O O . ILE A 1 98 ? 26.79552 113.79238 41.26371 1.000 295.57150 98 ILE A O 1
ATOM 1185 N N . CYS A 1 99 ? 24.58694 113.34008 41.15440 1.000 226.52470 99 CYS A N 1
ATOM 1186 C CA . CYS A 1 99 ? 24.68832 111.99966 41.72629 1.000 222.13563 99 CYS A CA 1
ATOM 1187 C C . CYS A 1 99 ? 23.88732 110.98994 40.92320 1.000 218.72710 99 CYS A C 1
ATOM 1188 O O . CYS A 1 99 ? 22.79961 111.29324 40.42759 1.000 217.40627 99 CYS A O 1
ATOM 1196 N N . MET A 1 100 ? 24.44367 109.78724 40.78890 1.000 199.29489 100 MET A N 1
ATOM 1197 C CA . MET A 1 100 ? 23.76275 108.67201 40.14018 1.000 195.90257 100 MET A CA 1
ATOM 1198 C C . MET A 1 100 ? 23.39381 107.63711 41.19890 1.000 190.20266 100 MET A C 1
ATOM 1199 O O . MET A 1 100 ? 24.27180 106.96651 41.75182 1.000 189.94004 100 MET A O 1
ATOM 1213 N N . ILE A 1 101 ? 22.09941 107.51269 41.47730 1.000 149.28725 101 ILE A N 1
ATOM 1214 C CA . ILE A 1 101 ? 21.56531 106.49569 42.37971 1.000 143.73376 101 ILE A CA 1
ATOM 1215 C C . ILE A 1 101 ? 21.00199 105.35600 41.54954 1.000 141.36052 101 ILE A C 1
ATOM 1216 O O . ILE A 1 101 ? 20.29110 105.58517 40.56652 1.000 142.13065 101 ILE A O 1
ATOM 1232 N N . LYS A 1 102 ? 21.33830 104.12850 41.92949 1.000 138.73383 102 LYS A N 1
ATOM 1233 C CA . LYS A 1 102 ? 20.76842 102.94356 41.30905 1.000 136.04518 102 LYS A CA 1
ATOM 1234 C C . LYS A 1 102 ? 20.47256 101.91348 42.38588 1.000 131.01549 102 LYS A C 1
ATOM 1235 O O . LYS A 1 102 ? 21.36004 101.55411 43.16529 1.000 130.89223 102 LYS A O 1
ATOM 1254 N N . VAL A 1 103 ? 19.22838 101.43997 42.42093 1.000 142.88980 103 VAL A N 1
ATOM 1255 C CA . VAL A 1 103 ? 18.73607 100.58322 43.49395 1.000 137.98729 103 VAL A CA 1
ATOM 1256 C C . VAL A 1 103 ? 18.09283 99.34093 42.89276 1.000 135.39151 103 VAL A C 1
ATOM 1257 O O . VAL A 1 103 ? 17.19526 99.44487 42.05030 1.000 135.41482 103 VAL A O 1
ATOM 1270 N N . GLU A 1 104 ? 18.55009 98.17212 43.33094 1.000 196.17372 104 GLU A N 1
ATOM 1271 C CA . GLU A 1 104 ? 17.99580 96.89828 42.89945 1.000 193.58255 104 GLU A CA 1
ATOM 1272 C C . GLU A 1 104 ? 16.90386 96.45364 43.86502 1.000 188.72092 104 GLU A C 1
ATOM 1273 O O . GLU A 1 104 ? 16.97928 96.69512 45.07169 1.000 186.99625 104 GLU A O 1
ATOM 1285 N N . ILE A 1 105 ? 15.87917 95.80381 43.32123 1.000 187.84058 105 ILE A N 1
ATOM 1286 C CA . ILE A 1 105 ? 14.74058 95.33124 44.10354 1.000 183.46698 105 ILE A CA 1
ATOM 1287 C C . ILE A 1 105 ? 14.85341 93.81905 44.24274 1.000 181.02890 105 ILE A C 1
ATOM 1288 O O . ILE A 1 105 ? 14.76844 93.08720 43.24881 1.000 181.75981 105 ILE A O 1
ATOM 1304 N N . GLN A 1 106 ? 15.04114 93.35372 45.47429 1.000 116.74624 106 GLN A N 1
ATOM 1305 C CA . GLN A 1 106 ? 15.19442 91.93288 45.74189 1.000 114.39582 106 GLN A CA 1
ATOM 1306 C C . GLN A 1 106 ? 13.83319 91.25428 45.83367 1.000 111.00597 106 GLN A C 1
ATOM 1307 O O . GLN A 1 106 ? 12.84711 91.84578 46.28244 1.000 109.45592 106 GLN A O 1
ATOM 1321 N N . ASP A 1 107 ? 13.78941 89.99692 45.40390 1.000 94.46734 107 ASP A N 1
ATOM 1322 C CA . ASP A 1 107 ? 12.56845 89.21116 45.48305 1.000 91.48151 107 ASP A CA 1
ATOM 1323 C C . ASP A 1 107 ? 12.38691 88.61881 46.87562 1.000 87.89280 107 ASP A C 1
ATOM 1324 O O . ASP A 1 107 ? 13.35366 88.27465 47.56170 1.000 87.64591 107 ASP A O 1
ATOM 1333 N N . ILE A 1 108 ? 11.12549 88.50488 47.28898 1.000 87.16080 108 ILE A N 1
ATOM 1334 C CA . ILE A 1 108 ? 10.75110 87.75805 48.48172 1.000 83.70373 108 ILE A CA 1
ATOM 1335 C C . ILE A 1 108 ? 9.62663 86.80937 48.09384 1.000 81.94440 108 ILE A C 1
ATOM 1336 O O . ILE A 1 108 ? 8.85521 87.07631 47.16669 1.000 83.02299 108 ILE A O 1
ATOM 1352 N N . ASN A 1 109 ? 9.53712 85.68870 48.81011 1.000 84.16801 109 ASN A N 1
ATOM 1353 C CA . ASN A 1 109 ? 8.54837 84.65458 48.50367 1.000 82.61492 109 ASN A CA 1
ATOM 1354 C C . ASN A 1 109 ? 7.18157 85.07019 49.05285 1.000 80.70880 109 ASN A C 1
ATOM 1355 O O . ASN A 1 109 ? 6.63872 84.48787 49.99409 1.000 78.08762 109 ASN A O 1
ATOM 1366 N N . ASP A 1 110 ? 6.62005 86.10849 48.43606 1.000 73.00965 110 ASP A N 1
ATOM 1367 C CA . ASP A 1 110 ? 5.29419 86.59549 48.79166 1.000 71.68127 110 ASP A CA 1
ATOM 1368 C C . ASP A 1 110 ? 4.20871 86.05075 47.86989 1.000 71.99756 110 ASP A C 1
ATOM 1369 O O . ASP A 1 110 ? 3.07582 86.54238 47.90504 1.000 71.57974 110 ASP A O 1
ATOM 1378 N N . ASN A 1 111 ? 4.52880 85.05247 47.04652 1.000 72.91479 111 ASN A N 1
ATOM 1379 C CA . ASN A 1 111 ? 3.55625 84.39563 46.18384 1.000 73.42251 111 ASN A CA 1
ATOM 1380 C C . ASN A 1 111 ? 3.73185 82.88718 46.26812 1.000 72.24155 111 ASN A C 1
ATOM 1381 O O . ASN A 1 111 ? 4.85577 82.38839 46.37891 1.000 72.35686 111 ASN A O 1
ATOM 1392 N N . ALA A 1 112 ? 2.61390 82.17006 46.22221 1.000 76.62148 112 ALA A N 1
ATOM 1393 C CA . ALA A 1 112 ? 2.59259 80.71841 46.17498 1.000 75.82302 112 ALA A CA 1
ATOM 1394 C C . ALA A 1 112 ? 2.30432 80.23310 44.76293 1.000 78.36701 112 ALA A C 1
ATOM 1395 O O . ALA A 1 112 ? 1.74067 80.96604 43.94501 1.000 80.33013 112 ALA A O 1
ATOM 1402 N N . PRO A 1 113 ? 2.67924 78.99672 44.43176 1.000 73.22234 113 PRO A N 1
ATOM 1403 C CA . PRO A 1 113 ? 2.26557 78.44035 43.13962 1.000 75.68265 113 PRO A CA 1
ATOM 1404 C C . PRO A 1 113 ? 0.75018 78.34935 43.06783 1.000 75.44265 113 PRO A C 1
ATOM 1405 O O . PRO A 1 113 ? 0.06872 78.19400 44.08266 1.000 72.98997 113 PRO A O 1
ATOM 1416 N N . SER A 1 114 ? 0.21936 78.46505 41.85396 1.000 102.46997 114 SER A N 1
ATOM 1417 C CA . SER A 1 114 ? -1.22282 78.48833 41.66155 1.000 102.83090 114 SER A CA 1
ATOM 1418 C C . SER A 1 114 ? -1.60361 77.67680 40.43455 1.000 105.61014 114 SER A C 1
ATOM 1419 O O . SER A 1 114 ? -0.92108 77.72641 39.40734 1.000 108.22378 114 SER A O 1
ATOM 1427 N N . PHE A 1 115 ? -2.69687 76.92987 40.55525 1.000 95.88955 115 PHE A N 1
ATOM 1428 C CA . PHE A 1 115 ? -3.25377 76.16218 39.45369 1.000 98.68334 115 PHE A CA 1
ATOM 1429 C C . PHE A 1 115 ? -4.41833 76.93093 38.84227 1.000 100.72338 115 PHE A C 1
ATOM 1430 O O . PHE A 1 115 ? -5.05432 77.75724 39.50188 1.000 99.31009 115 PHE A O 1
ATOM 1447 N N . SER A 1 116 ? -4.69473 76.65123 37.56778 1.000 89.34889 116 SER A N 1
ATOM 1448 C CA . SER A 1 116 ? -5.79744 77.31504 36.88295 1.000 91.76412 116 SER A CA 1
ATOM 1449 C C . SER A 1 116 ? -7.15771 76.93262 37.45219 1.000 90.76895 116 SER A C 1
ATOM 1450 O O . SER A 1 116 ? -8.15116 77.58969 37.12521 1.000 92.28257 116 SER A O 1
ATOM 1458 N N . SER A 1 117 ? -7.22685 75.89707 38.28549 1.000 88.45402 117 SER A N 1
ATOM 1459 C CA . SER A 1 117 ? -8.47050 75.48481 38.91944 1.000 87.47645 117 SER A CA 1
ATOM 1460 C C . SER A 1 117 ? -8.12560 74.77544 40.22239 1.000 83.81123 117 SER A C 1
ATOM 1461 O O . SER A 1 117 ? -6.95348 74.55874 40.54242 1.000 82.29582 117 SER A O 1
ATOM 1469 N N . ASP A 1 118 ? -9.15908 74.41427 40.98164 1.000 100.08286 118 ASP A N 1
ATOM 1470 C CA . ASP A 1 118 ? -8.98079 73.59869 42.17395 1.000 97.02499 118 ASP A CA 1
ATOM 1471 C C . ASP A 1 118 ? -9.32852 72.13673 41.94456 1.000 98.09033 118 ASP A C 1
ATOM 1472 O O . ASP A 1 118 ? -8.99926 71.29916 42.79174 1.000 95.90354 118 ASP A O 1
ATOM 1481 N N . GLN A 1 119 ? -9.97729 71.80614 40.83033 1.000 110.52388 119 GLN A N 1
ATOM 1482 C CA . GLN A 1 119 ? -10.33156 70.42239 40.55400 1.000 111.94782 119 GLN A CA 1
ATOM 1483 C C . GLN A 1 119 ? -10.25726 70.15771 39.05816 1.000 116.00076 119 GLN A C 1
ATOM 1484 O O . GLN A 1 119 ? -10.79938 70.92547 38.25717 1.000 118.50225 119 GLN A O 1
ATOM 1498 N N . ILE A 1 120 ? -9.58089 69.07182 38.69579 1.000 108.37110 120 ILE A N 1
ATOM 1499 C CA . ILE A 1 120 ? -9.64905 68.51033 37.35606 1.000 112.44714 120 ILE A CA 1
ATOM 1500 C C . ILE A 1 120 ? -10.38704 67.18585 37.46351 1.000 113.47007 120 ILE A C 1
ATOM 1501 O O . ILE A 1 120 ? -10.44138 66.55203 38.52280 1.000 110.81655 120 ILE A O 1
ATOM 1517 N N . GLU A 1 121 ? -10.96426 66.76657 36.34551 1.000 123.66918 121 GLU A N 1
ATOM 1518 C CA . GLU A 1 121 ? -11.59757 65.46397 36.24933 1.000 125.43749 121 GLU A CA 1
ATOM 1519 C C . GLU A 1 121 ? -11.04607 64.74904 35.02548 1.000 128.94598 121 GLU A C 1
ATOM 1520 O O . GLU A 1 121 ? -10.86782 65.36037 33.96673 1.000 131.67540 121 GLU A O 1
ATOM 1532 N N . MET A 1 122 ? -10.77963 63.45440 35.17525 1.000 105.02532 122 MET A N 1
ATOM 1533 C CA . MET A 1 122 ? -10.19543 62.65118 34.11441 1.000 108.18906 122 MET A CA 1
ATOM 1534 C C . MET A 1 122 ? -11.07682 61.44368 33.83664 1.000 111.09669 122 MET A C 1
ATOM 1535 O O . MET A 1 122 ? -11.87673 61.01929 34.67554 1.000 109.85515 122 MET A O 1
ATOM 1549 N N . ASP A 1 123 ? -10.91567 60.89806 32.63574 1.000 78.04072 123 ASP A N 1
ATOM 1550 C CA . ASP A 1 123 ? -11.63050 59.70249 32.19634 1.000 78.37228 123 ASP A CA 1
ATOM 1551 C C . ASP A 1 123 ? -10.57733 58.66608 31.81627 1.000 75.99080 123 ASP A C 1
ATOM 1552 O O . ASP A 1 123 ? -10.02385 58.71018 30.71300 1.000 75.38677 123 ASP A O 1
ATOM 1561 N N . ILE A 1 124 ? -10.29691 57.73889 32.72893 1.000 90.69442 124 ILE A N 1
ATOM 1562 C CA . ILE A 1 124 ? -9.29799 56.69606 32.51873 1.000 88.72373 124 ILE A CA 1
ATOM 1563 C C . ILE A 1 124 ? -10.02007 55.35944 32.45699 1.000 89.23769 124 ILE A C 1
ATOM 1564 O O . ILE A 1 124 ? -10.71871 54.97764 33.40278 1.000 90.33391 124 ILE A O 1
ATOM 1580 N N . SER A 1 125 ? -9.85260 54.64951 31.34750 1.000 94.32271 125 SER A N 1
ATOM 1581 C CA . SER A 1 125 ? -10.41160 53.31211 31.22915 1.000 94.75342 125 SER A CA 1
ATOM 1582 C C . SER A 1 125 ? -9.60409 52.32607 32.06286 1.000 93.55622 125 SER A C 1
ATOM 1583 O O . SER A 1 125 ? -8.37422 52.40608 32.13320 1.000 91.95856 125 SER A O 1
ATOM 1591 N N . GLU A 1 126 ? -10.30955 51.38797 32.69932 1.000 67.39353 126 GLU A N 1
ATOM 1592 C CA . GLU A 1 126 ? -9.65796 50.35270 33.49343 1.000 66.85756 126 GLU A CA 1
ATOM 1593 C C . GLU A 1 126 ? -8.70495 49.50054 32.66826 1.000 65.37522 126 GLU A C 1
ATOM 1594 O O . GLU A 1 126 ? -7.88652 48.77646 33.24724 1.000 64.81128 126 GLU A O 1
ATOM 1606 N N . ASN A 1 127 ? -8.79411 49.56847 31.34087 1.000 90.12203 127 ASN A N 1
ATOM 1607 C CA . ASN A 1 127 ? -7.91251 48.84082 30.43963 1.000 88.94129 127 ASN A CA 1
ATOM 1608 C C . ASN A 1 127 ? -6.55496 49.51020 30.27472 1.000 87.39168 127 ASN A C 1
ATOM 1609 O O . ASN A 1 127 ? -5.72170 49.00799 29.51265 1.000 86.57197 127 ASN A O 1
ATOM 1620 N N . ALA A 1 128 ? -6.31551 50.61900 30.97160 1.000 75.67407 128 ALA A N 1
ATOM 1621 C CA . ALA A 1 128 ? -5.08706 51.37764 30.79007 1.000 74.52388 128 ALA A CA 1
ATOM 1622 C C . ALA A 1 128 ? -3.87831 50.55530 31.21824 1.000 73.63863 128 ALA A C 1
ATOM 1623 O O . ALA A 1 128 ? -3.81683 50.05537 32.34525 1.000 73.91017 128 ALA A O 1
ATOM 1630 N N . ALA A 1 129 ? -2.91779 50.41682 30.30947 1.000 77.48426 129 ALA A N 1
ATOM 1631 C CA . ALA A 1 129 ? -1.75231 49.58988 30.57427 1.000 76.96692 129 ALA A CA 1
ATOM 1632 C C . ALA A 1 129 ? -0.91269 50.19377 31.70025 1.000 76.69695 129 ALA A C 1
ATOM 1633 O O . ALA A 1 129 ? -0.72201 51.41266 31.74567 1.000 76.50103 129 ALA A O 1
ATOM 1640 N N . PRO A 1 130 ? -0.40260 49.37593 32.62257 1.000 60.06972 130 PRO A N 1
ATOM 1641 C CA . PRO A 1 130 ? 0.55101 49.89374 33.60929 1.000 60.01227 130 PRO A CA 1
ATOM 1642 C C . PRO A 1 130 ? 1.74639 50.54052 32.92527 1.000 59.41228 130 PRO A C 1
ATOM 1643 O O . PRO A 1 130 ? 2.28687 50.01633 31.94928 1.000 59.25694 130 PRO A O 1
ATOM 1654 N N . GLY A 1 131 ? 2.15374 51.69839 33.44624 1.000 68.31577 131 GLY A N 1
ATOM 1655 C CA . GLY A 1 131 ? 3.20354 52.49889 32.86572 1.000 68.08476 131 GLY A CA 1
ATOM 1656 C C . GLY A 1 131 ? 2.69057 53.69224 32.08360 1.000 68.01517 131 GLY A C 1
ATOM 1657 O O . GLY A 1 131 ? 3.40948 54.68832 31.94387 1.000 68.14706 131 GLY A O 1
ATOM 1661 N N . THR A 1 132 ? 1.46896 53.60454 31.56189 1.000 59.36042 132 THR A N 1
ATOM 1662 C CA . THR A 1 132 ? 0.89101 54.69983 30.79653 1.000 59.72734 132 THR A CA 1
ATOM 1663 C C . THR A 1 132 ? 0.88638 55.97789 31.62486 1.000 59.97652 132 THR A C 1
ATOM 1664 O O . THR A 1 132 ? 0.69067 55.94670 32.84280 1.000 59.94969 132 THR A O 1
ATOM 1675 N N . ARG A 1 133 ? 1.10327 57.10874 30.95685 1.000 92.69568 133 ARG A N 1
ATOM 1676 C CA . ARG A 1 133 ? 1.17220 58.40117 31.61926 1.000 93.13063 133 ARG A CA 1
ATOM 1677 C C . ARG A 1 133 ? 0.17086 59.36341 30.99350 1.000 94.17056 133 ARG A C 1
ATOM 1678 O O . ARG A 1 133 ? -0.08635 59.31935 29.78622 1.000 94.73613 133 ARG A O 1
ATOM 1699 N N . PHE A 1 134 ? -0.39263 60.23791 31.83014 1.000 67.75714 134 PHE A N 1
ATOM 1700 C CA . PHE A 1 134 ? -1.49188 61.10390 31.42646 1.000 69.07450 134 PHE A CA 1
ATOM 1701 C C . PHE A 1 134 ? -1.16269 62.55669 31.75525 1.000 69.96696 134 PHE A C 1
ATOM 1702 O O . PHE A 1 134 ? -0.68793 62.84649 32.86797 1.000 69.55214 134 PHE A O 1
ATOM 1719 N N . PRO A 1 135 ? -1.40468 63.49401 30.83548 1.000 71.40070 135 PRO A N 1
ATOM 1720 C CA . PRO A 1 135 ? -1.16965 64.91116 31.13634 1.000 72.59308 135 PRO A CA 1
ATOM 1721 C C . PRO A 1 135 ? -1.87072 65.37362 32.40735 1.000 72.83640 135 PRO A C 1
ATOM 1722 O O . PRO A 1 135 ? -2.88317 64.81132 32.83000 1.000 72.77525 135 PRO A O 1
ATOM 1733 N N . LEU A 1 136 ? -1.30526 66.41766 33.01255 1.000 82.15165 136 LEU A N 1
ATOM 1734 C CA . LEU A 1 136 ? -1.91736 67.13980 34.11825 1.000 82.89810 136 LEU A CA 1
ATOM 1735 C C . LEU A 1 136 ? -1.57764 68.61584 33.96742 1.000 84.52992 136 LEU A C 1
ATOM 1736 O O . LEU A 1 136 ? -0.54111 68.96895 33.39937 1.000 84.65293 136 LEU A O 1
ATOM 1752 N N . THR A 1 137 ? -2.45603 69.47893 34.47312 1.000 71.27162 137 THR A N 1
ATOM 1753 C CA . THR A 1 137 ? -2.19688 70.91193 34.41484 1.000 73.10397 137 THR A CA 1
ATOM 1754 C C . THR A 1 137 ? -1.03660 71.27179 35.33244 1.000 72.31290 137 THR A C 1
ATOM 1755 O O . THR A 1 137 ? -0.94376 70.78674 36.46348 1.000 71.11216 137 THR A O 1
ATOM 1766 N N . SER A 1 138 ? -0.15049 72.12812 34.83967 1.000 76.00330 138 SER A N 1
ATOM 1767 C CA . SER A 1 138 ? 0.97314 72.60857 35.62697 1.000 75.71263 138 SER A CA 1
ATOM 1768 C C . SER A 1 138 ? 0.58485 73.86664 36.40059 1.000 77.42945 138 SER A C 1
ATOM 1769 O O . SER A 1 138 ? -0.38096 74.55897 36.07013 1.000 79.28636 138 SER A O 1
ATOM 1777 N N . ALA A 1 139 ? 1.35814 74.15443 37.44264 1.000 83.30746 139 ALA A N 1
ATOM 1778 C CA . ALA A 1 139 ? 1.17030 75.34423 38.25949 1.000 84.92156 139 ALA A CA 1
ATOM 1779 C C . ALA A 1 139 ? 2.16980 76.42715 37.86570 1.000 86.45792 139 ALA A C 1
ATOM 1780 O O . ALA A 1 139 ? 3.15463 76.18075 37.16543 1.000 86.10532 139 ALA A O 1
ATOM 1787 N N . HIS A 1 140 ? 1.90122 77.64545 38.33305 1.000 116.36942 140 HIS A N 1
ATOM 1788 C CA . HIS A 1 140 ? 2.72133 78.80581 38.01118 1.000 118.36579 140 HIS A CA 1
ATOM 1789 C C . HIS A 1 140 ? 2.98427 79.61725 39.27048 1.000 119.08229 140 HIS A C 1
ATOM 1790 O O . HIS A 1 140 ? 2.05311 79.92993 40.01936 1.000 119.66882 140 HIS A O 1
ATOM 1804 N N . ASP A 1 141 ? 4.25316 79.95185 39.49597 1.000 95.73713 141 ASP A N 1
ATOM 1805 C CA . ASP A 1 141 ? 4.67160 80.81540 40.59473 1.000 96.74553 141 ASP A CA 1
ATOM 1806 C C . ASP A 1 141 ? 5.27696 82.08713 40.01381 1.000 99.47435 141 ASP A C 1
ATOM 1807 O O . ASP A 1 141 ? 6.25665 82.00206 39.25326 1.000 99.73622 141 ASP A O 1
ATOM 1816 N N . PRO A 1 142 ? 4.75239 83.27923 40.32002 1.000 83.28627 142 PRO A N 1
ATOM 1817 C CA . PRO A 1 142 ? 5.34107 84.49792 39.74223 1.000 86.25605 142 PRO A CA 1
ATOM 1818 C C . PRO A 1 142 ? 6.68195 84.86742 40.34849 1.000 86.55875 142 PRO A C 1
ATOM 1819 O O . PRO A 1 142 ? 7.46003 85.57900 39.70039 1.000 88.72437 142 PRO A O 1
ATOM 1830 N N . ASP A 1 143 ? 6.97587 84.41079 41.56314 1.000 94.50008 143 ASP A N 1
ATOM 1831 C CA . ASP A 1 143 ? 8.23966 84.73273 42.20587 1.000 94.95904 143 ASP A CA 1
ATOM 1832 C C . ASP A 1 143 ? 9.40890 84.29009 41.32992 1.000 94.80745 143 ASP A C 1
ATOM 1833 O O . ASP A 1 143 ? 9.25912 83.49293 40.39958 1.000 93.68368 143 ASP A O 1
ATOM 1842 N N . ALA A 1 144 ? 10.58835 84.81889 41.63959 1.000 123.14166 144 ALA A N 1
ATOM 1843 C CA . ALA A 1 144 ? 11.76374 84.63458 40.80413 1.000 123.89973 144 ALA A CA 1
ATOM 1844 C C . ALA A 1 144 ? 12.75263 83.68080 41.45839 1.000 122.11854 144 ALA A C 1
ATOM 1845 O O . ALA A 1 144 ? 12.85013 83.59842 42.68643 1.000 121.36631 144 ALA A O 1
ATOM 1852 N N . GLY A 1 145 ? 13.48431 82.96068 40.61442 1.000 110.07892 145 GLY A N 1
ATOM 1853 C CA . GLY A 1 145 ? 14.55550 82.11266 41.10328 1.000 109.04854 145 GLY A CA 1
ATOM 1854 C C . GLY A 1 145 ? 14.05559 81.05999 42.06594 1.000 106.21434 145 GLY A C 1
ATOM 1855 O O . GLY A 1 145 ? 13.05129 80.37820 41.82455 1.000 104.31788 145 GLY A O 1
ATOM 1859 N N . GLU A 1 146 ? 14.76797 80.92964 43.18216 1.000 125.80068 146 GLU A N 1
ATOM 1860 C CA . GLU A 1 146 ? 14.51189 79.86939 44.14408 1.000 123.64907 146 GLU A CA 1
ATOM 1861 C C . GLU A 1 146 ? 13.13480 79.97221 44.78011 1.000 122.60603 146 GLU A C 1
ATOM 1862 O O . GLU A 1 146 ? 12.69460 79.00972 45.41568 1.000 120.86318 146 GLU A O 1
ATOM 1874 N N . ASN A 1 147 ? 12.45108 81.10513 44.64002 1.000 79.36128 147 ASN A N 1
ATOM 1875 C CA . ASN A 1 147 ? 11.10905 81.27309 45.17786 1.000 78.80807 147 ASN A CA 1
ATOM 1876 C C . ASN A 1 147 ? 10.02800 80.79197 44.21883 1.000 77.63124 147 ASN A C 1
ATOM 1877 O O . ASN A 1 147 ? 8.84784 80.80519 44.58211 1.000 77.23023 147 ASN A O 1
ATOM 1888 N N . GLY A 1 148 ? 10.39939 80.36398 43.01253 1.000 77.30265 148 GLY A N 1
ATOM 1889 C CA . GLY A 1 148 ? 9.45323 79.84284 42.04950 1.000 76.30814 148 GLY A CA 1
ATOM 1890 C C . GLY A 1 148 ? 9.18538 78.36155 42.24255 1.000 73.74500 148 GLY A C 1
ATOM 1891 O O . GLY A 1 148 ? 9.63275 77.73225 43.20381 1.000 72.81225 148 GLY A O 1
ATOM 1895 N N . LEU A 1 149 ? 8.46104 77.79519 41.27697 1.000 88.84566 149 LEU A N 1
ATOM 1896 C CA . LEU A 1 149 ? 8.00165 76.41543 41.38095 1.000 86.60794 149 LEU A CA 1
ATOM 1897 C C . LEU A 1 149 ? 9.17776 75.46087 41.53089 1.000 85.60099 149 LEU A C 1
ATOM 1898 O O . LEU A 1 149 ? 10.12482 75.49324 40.73873 1.000 86.20946 149 LEU A O 1
ATOM 1905 N N . ARG A 1 150 ? 9.10414 74.60761 42.54995 1.000 88.96880 150 ARG A N 1
ATOM 1906 C CA . ARG A 1 150 ? 10.14949 73.62973 42.80516 1.000 88.27496 150 ARG A CA 1
ATOM 1907 C C . ARG A 1 150 ? 9.77146 72.29035 42.18634 1.000 86.58027 150 ARG A C 1
ATOM 1908 O O . ARG A 1 150 ? 10.35807 71.88277 41.17839 1.000 86.41431 150 ARG A O 1
ATOM 1918 N N . THR A 1 151 ? 8.78769 71.60150 42.76671 1.000 82.71803 151 THR A N 1
ATOM 1919 C CA . THR A 1 151 ? 8.37641 70.29609 42.26145 1.000 81.25113 151 THR A CA 1
ATOM 1920 C C . THR A 1 151 ? 6.91323 70.06339 42.60917 1.000 80.75212 151 THR A C 1
ATOM 1921 O O . THR A 1 151 ? 6.28111 70.86603 43.29924 1.000 81.58566 151 THR A O 1
ATOM 1932 N N . TYR A 1 152 ? 6.37495 68.95397 42.11133 1.000 61.87879 152 TYR A N 1
ATOM 1933 C CA . TYR A 1 152 ? 5.02782 68.51241 42.43516 1.000 61.55415 152 TYR A CA 1
ATOM 1934 C C . TYR A 1 152 ? 5.07797 67.23682 43.27002 1.000 61.01252 152 TYR A C 1
ATOM 1935 O O . TYR A 1 152 ? 6.04742 66.47560 43.21192 1.000 60.58347 152 TYR A O 1
ATOM 1953 N N . LEU A 1 153 ? 4.02086 67.01072 44.05245 1.000 87.44370 153 LEU A N 1
ATOM 1954 C CA . LEU A 1 153 ? 3.88319 65.79965 44.85087 1.000 87.38752 153 LEU A CA 1
ATOM 1955 C C . LEU A 1 153 ? 2.42488 65.37053 44.85802 1.000 87.53303 153 LEU A C 1
ATOM 1956 O O . LEU A 1 153 ? 1.52306 66.20946 44.92840 1.000 88.28990 153 LEU A O 1
ATOM 1972 N N . LEU A 1 154 ? 2.20064 64.06132 44.78873 1.000 84.68775 154 LEU A N 1
ATOM 1973 C CA . LEU A 1 154 ? 0.86090 63.49924 44.77330 1.000 85.02158 154 LEU A CA 1
ATOM 1974 C C . LEU A 1 154 ? 0.52016 62.85430 46.11152 1.000 86.34674 154 LEU A C 1
ATOM 1975 O O . LEU A 1 154 ? 1.39984 62.38265 46.83855 1.000 86.70069 154 LEU A O 1
ATOM 1991 N N . THR A 1 155 ? -0.77443 62.84370 46.42830 1.000 81.17520 155 THR A N 1
ATOM 1992 C CA . THR A 1 155 ? -1.32163 62.13802 47.58737 1.000 82.85672 155 THR A CA 1
ATOM 1993 C C . THR A 1 155 ? -2.24997 61.03026 47.09498 1.000 82.90889 155 THR A C 1
ATOM 1994 O O . THR A 1 155 ? -3.44723 61.25271 46.89847 1.000 83.69843 155 THR A O 1
ATOM 2000 N N . ARG A 1 156 ? -1.68839 59.84236 46.89336 1.000 137.16848 156 ARG A N 1
ATOM 2001 C CA . ARG A 1 156 ? -2.42737 58.67250 46.41714 1.000 137.25791 156 ARG A CA 1
ATOM 2002 C C . ARG A 1 156 ? -2.80832 57.80604 47.61755 1.000 139.48193 156 ARG A C 1
ATOM 2003 O O . ARG A 1 156 ? -1.99216 57.03817 48.13323 1.000 139.91254 156 ARG A O 1
ATOM 2024 N N . ASP A 1 157 ? -4.06959 57.93729 48.04982 1.000 160.30805 157 ASP A N 1
ATOM 2025 C CA . ASP A 1 157 ? -4.55855 57.30652 49.27415 1.000 163.04008 157 ASP A CA 1
ATOM 2026 C C . ASP A 1 157 ? -4.84960 55.82137 49.12850 1.000 163.78214 157 ASP A C 1
ATOM 2027 O O . ASP A 1 157 ? -4.78216 55.08483 50.12001 1.000 165.98455 157 ASP A O 1
ATOM 2036 N N . ASP A 1 158 ? -5.15973 55.35624 47.92089 1.000 146.08956 158 ASP A N 1
ATOM 2037 C CA . ASP A 1 158 ? -5.64037 53.98853 47.73366 1.000 147.04341 158 ASP A CA 1
ATOM 2038 C C . ASP A 1 158 ? -4.46318 53.07424 47.40839 1.000 145.83489 158 ASP A C 1
ATOM 2039 O O . ASP A 1 158 ? -4.24246 52.66892 46.26509 1.000 143.95826 158 ASP A O 1
ATOM 2048 N N . HIS A 1 159 ? -3.70430 52.73368 48.44915 1.000 179.90178 159 HIS A N 1
ATOM 2049 C CA . HIS A 1 159 ? -2.62286 51.75940 48.33996 1.000 179.59368 159 HIS A CA 1
ATOM 2050 C C . HIS A 1 159 ? -1.73284 52.05381 47.13181 1.000 176.53767 159 HIS A C 1
ATOM 2051 O O . HIS A 1 159 ? -1.43834 51.18010 46.31466 1.000 175.64157 159 HIS A O 1
ATOM 2060 N N . GLY A 1 160 ? -1.30953 53.30790 47.01447 1.000 149.10547 160 GLY A N 1
ATOM 2061 C CA . GLY A 1 160 ? -0.37017 53.65349 45.95755 1.000 146.68462 160 GLY A CA 1
ATOM 2062 C C . GLY A 1 160 ? -0.84159 53.22227 44.58613 1.000 145.16973 160 GLY A C 1
ATOM 2063 O O . GLY A 1 160 ? -0.05002 52.70101 43.78934 1.000 143.98777 160 GLY A O 1
ATOM 2067 N N . LEU A 1 161 ? -2.12692 53.42338 44.28820 1.000 79.16280 161 LEU A N 1
ATOM 2068 C CA . LEU A 1 161 ? -2.64149 53.06109 42.97208 1.000 77.96635 161 LEU A CA 1
ATOM 2069 C C . LEU A 1 161 ? -1.97679 53.86062 41.86172 1.000 75.88058 161 LEU A C 1
ATOM 2070 O O . LEU A 1 161 ? -1.51555 53.28838 40.86722 1.000 74.75400 161 LEU A O 1
ATOM 2086 N N . PHE A 1 162 ? -1.92085 55.17800 42.00170 1.000 60.07529 162 PHE A N 1
ATOM 2087 C CA . PHE A 1 162 ? -1.33910 56.02872 40.97702 1.000 58.56710 162 PHE A CA 1
ATOM 2088 C C . PHE A 1 162 ? -0.02645 56.62461 41.46674 1.000 58.24898 162 PHE A C 1
ATOM 2089 O O . PHE A 1 162 ? 0.17539 56.81776 42.66945 1.000 59.27562 162 PHE A O 1
ATOM 2106 N N . GLY A 1 163 ? 0.86916 56.91112 40.52048 1.000 60.18129 163 GLY A N 1
ATOM 2107 C CA . GLY A 1 163 ? 2.11232 57.58863 40.80992 1.000 60.02709 163 GLY A CA 1
ATOM 2108 C C . GLY A 1 163 ? 2.24122 58.86373 39.99183 1.000 59.50179 163 GLY A C 1
ATOM 2109 O O . GLY A 1 163 ? 1.32853 59.25483 39.25903 1.000 59.38654 163 GLY A O 1
ATOM 2113 N N . LEU A 1 164 ? 3.38949 59.51785 40.14564 1.000 66.81055 164 LEU A N 1
ATOM 2114 C CA . LEU A 1 164 ? 3.62252 60.82036 39.53611 1.000 66.77213 164 LEU A CA 1
ATOM 2115 C C . LEU A 1 164 ? 4.98390 60.86358 38.86156 1.000 66.53424 164 LEU A C 1
ATOM 2116 O O . LEU A 1 164 ? 5.97885 60.41438 39.43989 1.000 66.78450 164 LEU A O 1
ATOM 2132 N N . ASP A 1 165 ? 5.02784 61.40569 37.64511 1.000 63.19422 165 ASP A N 1
ATOM 2133 C CA . ASP A 1 165 ? 6.28563 61.71031 36.97664 1.000 63.44998 165 ASP A CA 1
ATOM 2134 C C . ASP A 1 165 ? 6.40331 63.21799 36.79644 1.000 64.27412 165 ASP A C 1
ATOM 2135 O O . ASP A 1 165 ? 5.44219 63.87398 36.37837 1.000 64.52591 165 ASP A O 1
ATOM 2144 N N . VAL A 1 166 ? 7.57874 63.75833 37.11505 1.000 57.77682 166 VAL A N 1
ATOM 2145 C CA . VAL A 1 166 ? 7.86015 65.18815 37.04193 1.000 58.85534 166 VAL A CA 1
ATOM 2146 C C . VAL A 1 166 ? 8.95137 65.38619 36.00153 1.000 59.65502 166 VAL A C 1
ATOM 2147 O O . VAL A 1 166 ? 9.98971 64.71609 36.05616 1.000 59.73421 166 VAL A O 1
ATOM 2160 N N . LYS A 1 167 ? 8.72423 66.30002 35.05534 1.000 83.87295 167 LYS A N 1
ATOM 2161 C CA . LYS A 1 167 ? 9.68336 66.49245 33.97202 1.000 85.04321 167 LYS A CA 1
ATOM 2162 C C . LYS A 1 167 ? 9.92059 67.96894 33.70314 1.000 86.88718 167 LYS A C 1
ATOM 2163 O O . LYS A 1 167 ? 8.99961 68.78129 33.80316 1.000 87.24629 167 LYS A O 1
ATOM 2182 N N . SER A 1 168 ? 11.15921 68.30520 33.35767 1.000 65.06423 168 SER A N 1
ATOM 2183 C CA . SER A 1 168 ? 11.52745 69.68561 33.09692 1.000 67.21029 168 SER A CA 1
ATOM 2184 C C . SER A 1 168 ? 11.28860 70.03399 31.63179 1.000 68.73221 168 SER A C 1
ATOM 2185 O O . SER A 1 168 ? 11.23973 69.16490 30.75774 1.000 68.34309 168 SER A O 1
ATOM 2193 N N . ARG A 1 169 ? 11.16243 71.33110 31.37019 1.000 70.76631 169 ARG A N 1
ATOM 2194 C CA . ARG A 1 169 ? 11.00399 71.84635 30.02031 1.000 72.95317 169 ARG A CA 1
ATOM 2195 C C . ARG A 1 169 ? 12.30821 72.49784 29.56653 1.000 75.64399 169 ARG A C 1
ATOM 2196 O O . ARG A 1 169 ? 13.33102 72.45971 30.25522 1.000 75.67019 169 ARG A O 1
ATOM 2206 N N . GLY A 1 170 ? 12.26656 73.10738 28.38185 1.000 88.03149 170 GLY A N 1
ATOM 2207 C CA . GLY A 1 170 ? 13.43863 73.80444 27.87955 1.000 91.16274 170 GLY A CA 1
ATOM 2208 C C . GLY A 1 170 ? 13.94241 74.85878 28.84580 1.000 92.19476 170 GLY A C 1
ATOM 2209 O O . GLY A 1 170 ? 15.14864 74.98479 29.07065 1.000 93.43468 170 GLY A O 1
ATOM 2213 N N . ASP A 1 171 ? 13.02482 75.62750 29.43375 1.000 108.96421 171 ASP A N 1
ATOM 2214 C CA . ASP A 1 171 ? 13.41826 76.69798 30.34269 1.000 110.12019 171 ASP A CA 1
ATOM 2215 C C . ASP A 1 171 ? 14.08294 76.14180 31.59485 1.000 108.01044 171 ASP A C 1
ATOM 2216 O O . ASP A 1 171 ? 15.14018 76.62374 32.01804 1.000 109.50934 171 ASP A O 1
ATOM 2225 N N . GLY A 1 172 ? 13.48132 75.11881 32.19139 1.000 99.50669 172 GLY A N 1
ATOM 2226 C CA . GLY A 1 172 ? 13.79701 74.73185 33.54860 1.000 97.69483 172 GLY A CA 1
ATOM 2227 C C . GLY A 1 172 ? 12.52915 74.68709 34.37146 1.000 95.69400 172 GLY A C 1
ATOM 2228 O O . GLY A 1 172 ? 12.57088 74.49204 35.58975 1.000 94.41669 172 GLY A O 1
ATOM 2232 N N . THR A 1 173 ? 11.38870 74.86310 33.70870 1.000 105.41705 173 THR A N 1
ATOM 2233 C CA . THR A 1 173 ? 10.09825 74.74360 34.35877 1.000 103.80218 173 THR A CA 1
ATOM 2234 C C . THR A 1 173 ? 9.68582 73.28122 34.35392 1.000 101.25122 173 THR A C 1
ATOM 2235 O O . THR A 1 173 ? 10.06482 72.51338 33.46579 1.000 101.02702 173 THR A O 1
ATOM 2246 N N . LYS A 1 174 ? 8.89715 72.90070 35.34912 1.000 70.84037 174 LYS A N 1
ATOM 2247 C CA . LYS A 1 174 ? 8.54185 71.50883 35.54733 1.000 68.62098 174 LYS A CA 1
ATOM 2248 C C . LYS A 1 174 ? 7.05347 71.33225 35.29274 1.000 68.04102 174 LYS A C 1
ATOM 2249 O O . LYS A 1 174 ? 6.25160 72.24144 35.53009 1.000 69.00861 174 LYS A O 1
ATOM 2268 N N . PHE A 1 175 ? 6.69194 70.14618 34.81994 1.000 64.21621 175 PHE A N 1
ATOM 2269 C CA . PHE A 1 175 ? 5.30166 69.79483 34.61623 1.000 63.67400 175 PHE A CA 1
ATOM 2270 C C . PHE A 1 175 ? 5.08900 68.35583 35.05818 1.000 61.71011 175 PHE A C 1
ATOM 2271 O O . PHE A 1 175 ? 6.00219 67.52295 34.95035 1.000 60.94774 175 PHE A O 1
ATOM 2288 N N . PRO A 1 176 ? 3.90136 68.04169 35.58039 1.000 61.16645 176 PRO A N 1
ATOM 2289 C CA . PRO A 1 176 ? 3.64491 66.69055 36.07815 1.000 59.66022 176 PRO A CA 1
ATOM 2290 C C . PRO A 1 176 ? 2.79221 65.87617 35.12411 1.000 59.23237 176 PRO A C 1
ATOM 2291 O O . PRO A 1 176 ? 2.06431 66.44060 34.30205 1.000 60.21653 176 PRO A O 1
ATOM 2302 N N . GLU A 1 177 ? 2.86252 64.55158 35.22069 1.000 59.02891 177 GLU A N 1
ATOM 2303 C CA . GLU A 1 177 ? 1.85435 63.71634 34.58970 1.000 58.67514 177 GLU A CA 1
ATOM 2304 C C . GLU A 1 177 ? 1.63559 62.48313 35.44665 1.000 57.71598 177 GLU A C 1
ATOM 2305 O O . GLU A 1 177 ? 2.55713 61.98532 36.10521 1.000 57.20190 177 GLU A O 1
ATOM 2317 N N . LEU A 1 178 ? 0.39324 62.01064 35.43785 1.000 56.81834 178 LEU A N 1
ATOM 2318 C CA . LEU A 1 178 ? 0.02606 60.85246 36.23287 1.000 56.35875 178 LEU A CA 1
ATOM 2319 C C . LEU A 1 178 ? 0.62646 59.60147 35.61184 1.000 55.47209 178 LEU A C 1
ATOM 2320 O O . LEU A 1 178 ? 0.73428 59.48980 34.38869 1.000 55.31830 178 LEU A O 1
ATOM 2336 N N . VAL A 1 179 ? 1.01871 58.65693 36.45990 1.000 70.03121 179 VAL A N 1
ATOM 2337 C CA . VAL A 1 179 ? 1.49410 57.35480 36.01676 1.000 69.46752 179 VAL A CA 1
ATOM 2338 C C . VAL A 1 179 ? 0.57324 56.29647 36.60054 1.000 69.76401 179 VAL A C 1
ATOM 2339 O O . VAL A 1 179 ? 0.13501 56.40579 37.75166 1.000 70.44842 179 VAL A O 1
ATOM 2352 N N . ILE A 1 180 ? 0.29208 55.26863 35.80867 1.000 62.78889 180 ILE A N 1
ATOM 2353 C CA . ILE A 1 180 ? -0.47113 54.11447 36.26114 1.000 63.27805 180 ILE A CA 1
ATOM 2354 C C . ILE A 1 180 ? 0.55607 53.04224 36.59804 1.000 63.21272 180 ILE A C 1
ATOM 2355 O O . ILE A 1 180 ? 1.04300 52.32543 35.71927 1.000 62.76154 180 ILE A O 1
ATOM 2371 N N . GLN A 1 181 ? 0.88694 52.93560 37.88327 1.000 75.83665 181 GLN A N 1
ATOM 2372 C CA . GLN A 1 181 ? 1.94873 52.03719 38.31399 1.000 76.21056 181 GLN A CA 1
ATOM 2373 C C . GLN A 1 181 ? 1.49287 50.58388 38.31657 1.000 76.90699 181 GLN A C 1
ATOM 2374 O O . GLN A 1 181 ? 2.30654 49.68276 38.08267 1.000 77.06836 181 GLN A O 1
ATOM 2388 N N . LYS A 1 182 ? 0.21030 50.33906 38.57642 1.000 91.15007 182 LYS A N 1
ATOM 2389 C CA . LYS A 1 182 ? -0.37681 49.01470 38.44271 1.000 91.96500 182 LYS A CA 1
ATOM 2390 C C . LYS A 1 182 ? -1.80296 49.15013 37.92555 1.000 92.05078 182 LYS A C 1
ATOM 2391 O O . LYS A 1 182 ? -2.40706 50.22466 37.97494 1.000 91.90117 182 LYS A O 1
ATOM 2410 N N . ALA A 1 183 ? -2.33218 48.03552 37.42702 1.000 71.55543 183 ALA A N 1
ATOM 2411 C CA . ALA A 1 183 ? -3.57892 48.04106 36.67494 1.000 71.68347 183 ALA A CA 1
ATOM 2412 C C . ALA A 1 183 ? -4.74278 48.58357 37.50313 1.000 73.03092 183 ALA A C 1
ATOM 2413 O O . ALA A 1 183 ? -4.71027 48.62139 38.73610 1.000 74.20394 183 ALA A O 1
ATOM 2420 N N . LEU A 1 184 ? -5.78357 49.01019 36.78995 1.000 60.48395 184 LEU A N 1
ATOM 2421 C CA . LEU A 1 184 ? -7.03200 49.49250 37.36234 1.000 62.06380 184 LEU A CA 1
ATOM 2422 C C . LEU A 1 184 ? -8.15159 48.48989 37.11372 1.000 63.61998 184 LEU A C 1
ATOM 2423 O O . LEU A 1 184 ? -8.07232 47.64170 36.22026 1.000 63.15318 184 LEU A O 1
ATOM 2439 N N . ASP A 1 185 ? -9.20771 48.60204 37.91851 1.000 71.30013 185 ASP A N 1
ATOM 2440 C CA . ASP A 1 185 ? -10.38623 47.75364 37.75715 1.000 73.26384 185 ASP A CA 1
ATOM 2441 C C . ASP A 1 185 ? -11.61412 48.56286 38.14967 1.000 75.15330 185 ASP A C 1
ATOM 2442 O O . ASP A 1 185 ? -11.77719 48.90882 39.32396 1.000 76.55440 185 ASP A O 1
ATOM 2451 N N . ARG A 1 186 ? -12.47159 48.86445 37.17183 1.000 69.87207 186 ARG A N 1
ATOM 2452 C CA . ARG A 1 186 ? -13.71189 49.57625 37.46691 1.000 72.09988 186 ARG A CA 1
ATOM 2453 C C . ARG A 1 186 ? -14.58220 48.77802 38.42971 1.000 75.09795 186 ARG A C 1
ATOM 2454 O O . ARG A 1 186 ? -15.07858 49.31299 39.42774 1.000 76.99099 186 ARG A O 1
ATOM 2475 N N . GLU A 1 187 ? -14.78128 47.48920 38.14211 1.000 75.82906 187 GLU A N 1
ATOM 2476 C CA . GLU A 1 187 ? -15.66325 46.65887 38.95416 1.000 79.10694 187 GLU A CA 1
ATOM 2477 C C . GLU A 1 187 ? -15.19640 46.53075 40.39996 1.000 80.20906 187 GLU A C 1
ATOM 2478 O O . GLU A 1 187 ? -15.96642 46.04439 41.23623 1.000 83.44425 187 GLU A O 1
ATOM 2490 N N . GLN A 1 188 ? -13.97286 46.95435 40.71639 1.000 127.23486 188 GLN A N 1
ATOM 2491 C CA . GLN A 1 188 ? -13.49767 46.99799 42.09412 1.000 128.38535 188 GLN A CA 1
ATOM 2492 C C . GLN A 1 188 ? -13.62997 48.37453 42.72241 1.000 128.56018 188 GLN A C 1
ATOM 2493 O O . GLN A 1 188 ? -13.89198 48.47448 43.92570 1.000 130.95862 188 GLN A O 1
ATOM 2507 N N . GLN A 1 189 ? -13.45160 49.43124 41.93349 1.000 119.58412 189 GLN A N 1
ATOM 2508 C CA . GLN A 1 189 ? -13.63510 50.80037 42.40839 1.000 119.84801 189 GLN A CA 1
ATOM 2509 C C . GLN A 1 189 ? -13.92947 51.66811 41.19710 1.000 118.41634 189 GLN A C 1
ATOM 2510 O O . GLN A 1 189 ? -13.08925 51.77950 40.29834 1.000 115.70513 189 GLN A O 1
ATOM 2524 N N . ASN A 1 190 ? -15.11344 52.28053 41.17240 1.000 82.74259 190 ASN A N 1
ATOM 2525 C CA . ASN A 1 190 ? -15.58129 52.96584 39.97223 1.000 82.18223 190 ASN A CA 1
ATOM 2526 C C . ASN A 1 190 ? -14.94858 54.34132 39.81043 1.000 80.50752 190 ASN A C 1
ATOM 2527 O O . ASN A 1 190 ? -14.73139 54.78910 38.67925 1.000 79.02356 190 ASN A O 1
ATOM 2538 N N . HIS A 1 191 ? -14.65476 55.02029 40.91416 1.000 101.23700 191 HIS A N 1
ATOM 2539 C CA . HIS A 1 191 ? -14.11763 56.37081 40.89030 1.000 100.09422 191 HIS A CA 1
ATOM 2540 C C . HIS A 1 191 ? -12.88637 56.44166 41.77778 1.000 98.59373 191 HIS A C 1
ATOM 2541 O O . HIS A 1 191 ? -12.75935 55.68476 42.74476 1.000 99.50042 191 HIS A O 1
ATOM 2555 N N . HIS A 1 192 ? -11.97559 57.35436 41.44691 1.000 96.96440 192 HIS A N 1
ATOM 2556 C CA . HIS A 1 192 ? -10.92210 57.72289 42.38094 1.000 96.08774 192 HIS A CA 1
ATOM 2557 C C . HIS A 1 192 ? -10.82494 59.23790 42.45093 1.000 96.15083 192 HIS A C 1
ATOM 2558 O O . HIS A 1 192 ? -11.22813 59.95355 41.53211 1.000 96.16988 192 HIS A O 1
ATOM 2572 N N . THR A 1 193 ? -10.29369 59.71782 43.57069 1.000 81.53170 193 THR A N 1
ATOM 2573 C CA . THR A 1 193 ? -9.99339 61.13071 43.74856 1.000 81.49846 193 THR A CA 1
ATOM 2574 C C . THR A 1 193 ? -8.66059 61.23643 44.47176 1.000 80.18229 193 THR A C 1
ATOM 2575 O O . THR A 1 193 ? -8.49300 60.65927 45.55169 1.000 81.06631 193 THR A O 1
ATOM 2586 N N . LEU A 1 194 ? -7.72001 61.97214 43.88190 1.000 97.28517 194 LEU A N 1
ATOM 2587 C CA . LEU A 1 194 ? -6.38670 62.11085 44.45048 1.000 96.11519 194 LEU A CA 1
ATOM 2588 C C . LEU A 1 194 ? -5.92928 63.54836 44.26694 1.000 95.83900 194 LEU A C 1
ATOM 2589 O O . LEU A 1 194 ? -6.38145 64.23613 43.35182 1.000 95.93679 194 LEU A O 1
ATOM 2605 N N . VAL A 1 195 ? -5.02962 64.00493 45.13406 1.000 66.48806 195 VAL A N 1
ATOM 2606 C CA . VAL A 1 195 ? -4.66830 65.41865 45.21424 1.000 66.75795 195 VAL A CA 1
ATOM 2607 C C . VAL A 1 195 ? -3.24279 65.61072 44.72095 1.000 64.98013 195 VAL A C 1
ATOM 2608 O O . VAL A 1 195 ? -2.31548 64.95047 45.20504 1.000 64.26931 195 VAL A O 1
ATOM 2621 N N . LEU A 1 196 ? -3.07115 66.53359 43.77656 1.000 65.79232 196 LEU A N 1
ATOM 2622 C CA . LEU A 1 196 ? -1.76377 66.93534 43.27031 1.000 64.63334 196 LEU A CA 1
ATOM 2623 C C . LEU A 1 196 ? -1.42607 68.31092 43.82786 1.000 65.67771 196 LEU A C 1
ATOM 2624 O O . LEU A 1 196 ? -2.20159 69.25615 43.65828 1.000 66.96925 196 LEU A O 1
ATOM 2640 N N . THR A 1 197 ? -0.27011 68.42689 44.47617 1.000 66.16521 197 THR A N 1
ATOM 2641 C CA . THR A 1 197 ? 0.17118 69.68796 45.05252 1.000 67.20081 197 THR A CA 1
ATOM 2642 C C . THR A 1 197 ? 1.46029 70.14731 44.38677 1.000 66.52661 197 THR A C 1
ATOM 2643 O O . THR A 1 197 ? 2.30943 69.33578 44.00595 1.000 65.32765 197 THR A O 1
ATOM 2654 N N . ALA A 1 198 ? 1.59195 71.46215 44.24907 1.000 75.49699 198 ALA A N 1
ATOM 2655 C CA . ALA A 1 198 ? 2.79461 72.09452 43.73046 1.000 75.47142 198 ALA A CA 1
ATOM 2656 C C . ALA A 1 198 ? 3.48374 72.86106 44.85095 1.000 76.46488 198 ALA A C 1
ATOM 2657 O O . ALA A 1 198 ? 2.84057 73.63858 45.56897 1.000 77.77895 198 ALA A O 1
ATOM 2664 N N . LEU A 1 199 ? 4.78615 72.62033 44.99395 1.000 69.37795 199 LEU A N 1
ATOM 2665 C CA . LEU A 1 199 ? 5.65266 73.24991 45.98200 1.000 70.37245 199 LEU A CA 1
ATOM 2666 C C . LEU A 1 199 ? 6.71975 74.08962 45.29900 1.000 70.98445 199 LEU A C 1
ATOM 2667 O O . LEU A 1 199 ? 7.34786 73.65110 44.32684 1.000 70.29098 199 LEU A O 1
ATOM 2683 N N . ASP A 1 200 ? 6.92792 75.28674 45.83653 1.000 74.12375 200 ASP A N 1
ATOM 2684 C CA . ASP A 1 200 ? 7.98838 76.18733 45.41531 1.000 75.22863 200 ASP A CA 1
ATOM 2685 C C . ASP A 1 200 ? 9.15097 76.11696 46.40071 1.000 75.73503 200 ASP A C 1
ATOM 2686 O O . ASP A 1 200 ? 9.07899 75.46790 47.44710 1.000 75.41886 200 ASP A O 1
ATOM 2695 N N . GLY A 1 201 ? 10.23875 76.79278 46.04801 1.000 113.16169 201 GLY A N 1
ATOM 2696 C CA . GLY A 1 201 ? 11.36912 76.89470 46.94699 1.000 114.11537 201 GLY A CA 1
ATOM 2697 C C . GLY A 1 201 ? 11.11660 77.95300 48.00166 1.000 115.63827 201 GLY A C 1
ATOM 2698 O O . GLY A 1 201 ? 9.99361 78.08249 48.49876 1.000 115.51139 201 GLY A O 1
ATOM 2702 N N . GLY A 1 202 ? 12.14725 78.71322 48.35836 1.000 77.11403 202 GLY A N 1
ATOM 2703 C CA . GLY A 1 202 ? 11.99015 79.78580 49.32285 1.000 78.78565 202 GLY A CA 1
ATOM 2704 C C . GLY A 1 202 ? 11.85360 79.25662 50.73315 1.000 78.79040 202 GLY A C 1
ATOM 2705 O O . GLY A 1 202 ? 11.34350 78.14974 50.93371 1.000 77.39698 202 GLY A O 1
ATOM 2709 N N . GLU A 1 203 ? 12.30117 80.02275 51.72485 1.000 168.46047 203 GLU A N 1
ATOM 2710 C CA . GLU A 1 203 ? 12.33616 79.47404 53.07215 1.000 168.87963 203 GLU A CA 1
ATOM 2711 C C . GLU A 1 203 ? 10.94852 79.33660 53.68109 1.000 168.58056 203 GLU A C 1
ATOM 2712 O O . GLU A 1 203 ? 10.72244 78.40157 54.45709 1.000 168.33130 203 GLU A O 1
ATOM 2724 N N . PRO A 1 204 ? 10.02064 80.25216 53.42155 1.000 115.52037 204 PRO A N 1
ATOM 2725 C CA . PRO A 1 204 ? 8.61458 79.94086 53.65886 1.000 115.05472 204 PRO A CA 1
ATOM 2726 C C . PRO A 1 204 ? 8.06582 79.13250 52.49888 1.000 113.05258 204 PRO A C 1
ATOM 2727 O O . PRO A 1 204 ? 7.63027 79.70099 51.48589 1.000 112.89762 204 PRO A O 1
ATOM 2738 N N . PRO A 1 205 ? 8.06637 77.80167 52.60241 1.000 125.13421 205 PRO A N 1
ATOM 2739 C CA . PRO A 1 205 ? 7.71229 76.98003 51.43568 1.000 123.24146 205 PRO A CA 1
ATOM 2740 C C . PRO A 1 205 ? 6.22835 77.10172 51.12652 1.000 123.07840 205 PRO A C 1
ATOM 2741 O O . PRO A 1 205 ? 5.37481 76.70920 51.92544 1.000 123.47413 205 PRO A O 1
ATOM 2752 N N . ARG A 1 206 ? 5.92870 77.65037 49.95718 1.000 74.11826 206 ARG A N 1
ATOM 2753 C CA . ARG A 1 206 ? 4.55839 77.84302 49.51880 1.000 74.28788 206 ARG A CA 1
ATOM 2754 C C . ARG A 1 206 ? 4.09577 76.64737 48.69900 1.000 72.49425 206 ARG A C 1
ATOM 2755 O O . ARG A 1 206 ? 4.86720 76.07172 47.92619 1.000 71.22194 206 ARG A O 1
ATOM 2776 N N . SER A 1 207 ? 2.82883 76.27793 48.87333 1.000 72.61671 207 SER A N 1
ATOM 2777 C CA . SER A 1 207 ? 2.26254 75.12652 48.18948 1.000 71.15590 207 SER A CA 1
ATOM 2778 C C . SER A 1 207 ? 0.82685 75.43432 47.78985 1.000 72.01519 207 SER A C 1
ATOM 2779 O O . SER A 1 207 ? 0.16471 76.28954 48.38311 1.000 73.80451 207 SER A O 1
ATOM 2786 N N . ALA A 1 208 ? 0.34370 74.71500 46.77888 1.000 93.08157 208 ALA A N 1
ATOM 2787 C CA . ALA A 1 208 ? -1.04423 74.85271 46.35948 1.000 94.03589 208 ALA A CA 1
ATOM 2788 C C . ALA A 1 208 ? -1.51240 73.53512 45.76449 1.000 92.62573 208 ALA A C 1
ATOM 2789 O O . ALA A 1 208 ? -0.75102 72.85479 45.07611 1.000 90.95570 208 ALA A O 1
ATOM 2796 N N . THR A 1 209 ? -2.77317 73.19274 46.01179 1.000 78.65729 209 THR A N 1
ATOM 2797 C CA . THR A 1 209 ? -3.28737 71.86737 45.70743 1.000 77.63514 209 THR A CA 1
ATOM 2798 C C . THR A 1 209 ? -4.38995 71.93341 44.65748 1.000 78.31146 209 THR A C 1
ATOM 2799 O O . THR A 1 209 ? -5.02516 72.96985 44.44570 1.000 80.10161 209 THR A O 1
ATOM 2809 N N . VAL A 1 210 ? -4.60719 70.78929 44.01078 1.000 69.80108 210 VAL A N 1
ATOM 2810 C CA . VAL A 1 210 ? -5.67247 70.59016 43.03320 1.000 70.43222 210 VAL A CA 1
ATOM 2811 C C . VAL A 1 210 ? -6.18465 69.16440 43.17521 1.000 69.75892 210 VAL A C 1
ATOM 2812 O O . VAL A 1 210 ? -5.39727 68.22074 43.30757 1.000 68.03448 210 VAL A O 1
ATOM 2825 N N . GLN A 1 211 ? -7.50539 69.00764 43.15211 1.000 84.29937 211 GLN A N 1
ATOM 2826 C CA . GLN A 1 211 ? -8.12069 67.68806 43.17879 1.000 84.07781 211 GLN A CA 1
ATOM 2827 C C . GLN A 1 211 ? -8.25537 67.13145 41.76826 1.000 83.06898 211 GLN A C 1
ATOM 2828 O O . GLN A 1 211 ? -8.70625 67.82572 40.85238 1.000 83.99323 211 GLN A O 1
ATOM 2842 N N . ILE A 1 212 ? -7.85372 65.87944 41.60546 1.000 69.11752 212 ILE A N 1
ATOM 2843 C CA . ILE A 1 212 ? -8.03452 65.12145 40.37621 1.000 68.24055 212 ILE A CA 1
ATOM 2844 C C . ILE A 1 212 ? -9.11636 64.08621 40.64886 1.000 69.25984 212 ILE A C 1
ATOM 2845 O O . ILE A 1 212 ? -8.92496 63.17115 41.46280 1.000 68.90617 212 ILE A O 1
ATOM 2861 N N . ASN A 1 213 ? -10.25906 64.24672 39.98213 1.000 104.79074 213 ASN A N 1
ATOM 2862 C CA . ASN A 1 213 ? -11.39850 63.33776 40.10581 1.000 106.20503 213 ASN A CA 1
ATOM 2863 C C . ASN A 1 213 ? -11.44116 62.48465 38.84399 1.000 105.14300 213 ASN A C 1
ATOM 2864 O O . ASN A 1 213 ? -11.87348 62.94271 37.78397 1.000 105.83839 213 ASN A O 1
ATOM 2875 N N . VAL A 1 214 ? -11.01915 61.23133 38.96463 1.000 80.06834 214 VAL A N 1
ATOM 2876 C CA . VAL A 1 214 ? -10.82018 60.35853 37.81370 1.000 78.76188 214 VAL A CA 1
ATOM 2877 C C . VAL A 1 214 ? -11.96495 59.35636 37.77193 1.000 80.25395 214 VAL A C 1
ATOM 2878 O O . VAL A 1 214 ? -12.19260 58.60688 38.73498 1.000 80.91636 214 VAL A O 1
ATOM 2891 N N . LYS A 1 215 ? -12.68523 59.36664 36.65074 1.000 74.03114 215 LYS A N 1
ATOM 2892 C CA . LYS A 1 215 ? -13.75590 58.42311 36.36587 1.000 75.52381 215 LYS A CA 1
ATOM 2893 C C . LYS A 1 215 ? -13.15528 57.19578 35.69022 1.000 73.62218 215 LYS A C 1
ATOM 2894 O O . LYS A 1 215 ? -12.53424 57.31185 34.62805 1.000 72.19107 215 LYS A O 1
ATOM 2913 N N . VAL A 1 216 ? -13.33651 56.02760 36.29980 1.000 70.12365 216 VAL A N 1
ATOM 2914 C CA . VAL A 1 216 ? -12.79324 54.78242 35.76612 1.000 68.61141 216 VAL A CA 1
ATOM 2915 C C . VAL A 1 216 ? -13.80603 54.21202 34.77886 1.000 69.92989 216 VAL A C 1
ATOM 2916 O O . VAL A 1 216 ? -14.90413 53.80500 35.16712 1.000 72.21404 216 VAL A O 1
ATOM 2929 N N . ILE A 1 217 ? -13.43643 54.18276 33.49949 1.000 104.61938 217 ILE A N 1
ATOM 2930 C CA . ILE A 1 217 ? -14.34580 53.73702 32.45026 1.000 105.95675 217 ILE A CA 1
ATOM 2931 C C . ILE A 1 217 ? -14.33765 52.21648 32.39478 1.000 105.64543 217 ILE A C 1
ATOM 2932 O O . ILE A 1 217 ? -13.36726 51.56049 32.78896 1.000 103.91657 217 ILE A O 1
ATOM 2948 N N . ASP A 1 218 ? -15.43290 51.65011 31.89728 1.000 81.89455 218 ASP A N 1
ATOM 2949 C CA . ASP A 1 218 ? -15.55756 50.20577 31.78087 1.000 82.03169 218 ASP A CA 1
ATOM 2950 C C . ASP A 1 218 ? -14.89461 49.69665 30.50939 1.000 80.35005 218 ASP A C 1
ATOM 2951 O O . ASP A 1 218 ? -15.04566 50.28021 29.43206 1.000 80.50939 218 ASP A O 1
ATOM 2960 N N . SER A 1 219 ? -14.15512 48.60097 30.64535 1.000 68.86982 219 SER A N 1
ATOM 2961 C CA . SER A 1 219 ? -13.73959 47.78121 29.51838 0.500 67.91845 219 SER A CA 1
ATOM 2962 C C . SER A 1 219 ? -14.32707 46.39043 29.70854 1.000 69.26377 219 SER A C 1
ATOM 2963 O O . SER A 1 219 ? -14.42414 45.89538 30.83734 1.000 70.00977 219 SER A O 1
ATOM 2971 N N . ASN A 1 220 ? -14.74068 45.77492 28.60192 1.000 71.75773 220 ASN A N 1
ATOM 2972 C CA . ASN A 1 220 ? -15.45362 44.49886 28.63283 1.000 73.46137 220 ASN A CA 1
ATOM 2973 C C . ASN A 1 220 ? -14.49476 43.40358 29.09225 1.000 72.25490 220 ASN A C 1
ATOM 2974 O O . ASN A 1 220 ? -13.94401 42.63756 28.29842 1.000 71.34173 220 ASN A O 1
ATOM 2985 N N . ASP A 1 221 ? -14.29244 43.33124 30.40961 1.000 70.65123 221 ASP A N 1
ATOM 2986 C CA . ASP A 1 221 ? -13.36285 42.37681 31.00408 1.000 69.93692 221 ASP A CA 1
ATOM 2987 C C . ASP A 1 221 ? -14.06673 41.42897 31.97275 1.000 72.51575 221 ASP A C 1
ATOM 2988 O O . ASP A 1 221 ? -13.47510 40.99037 32.96130 1.000 72.69069 221 ASP A O 1
ATOM 2997 N N . ASN A 1 222 ? -15.33163 41.10610 31.70275 1.000 74.86917 222 ASN A N 1
ATOM 2998 C CA . ASN A 1 222 ? -16.06262 40.11455 32.48228 1.000 77.77922 222 ASN A CA 1
ATOM 2999 C C . ASN A 1 222 ? -16.94790 39.29204 31.56003 1.000 79.45779 222 ASN A C 1
ATOM 3000 O O . ASN A 1 222 ? -17.75249 39.84781 30.80579 1.000 80.05127 222 ASN A O 1
ATOM 3011 N N . SER A 1 223 ? -16.79363 37.97117 31.62578 1.000 84.72950 223 SER A N 1
ATOM 3012 C CA . SER A 1 223 ? -17.63936 37.06007 30.87638 1.000 86.70316 223 SER A CA 1
ATOM 3013 C C . SER A 1 223 ? -19.00824 36.93080 31.54379 1.000 90.49094 223 SER A C 1
ATOM 3014 O O . SER A 1 223 ? -19.13096 37.09957 32.75993 1.000 91.90835 223 SER A O 1
ATOM 3022 N N . PRO A 1 224 ? -20.05384 36.62852 30.77567 1.000 67.75277 224 PRO A N 1
ATOM 3023 C CA . PRO A 1 224 ? -21.31186 36.21521 31.40171 1.000 67.15053 224 PRO A CA 1
ATOM 3024 C C . PRO A 1 224 ? -21.10126 34.94760 32.21635 1.000 66.56404 224 PRO A C 1
ATOM 3025 O O . PRO A 1 224 ? -20.13672 34.20499 32.01986 1.000 66.56930 224 PRO A O 1
ATOM 3036 N N . VAL A 1 225 ? -22.01864 34.70185 33.14995 1.000 67.46019 225 VAL A N 1
ATOM 3037 C CA . VAL A 1 225 ? -21.90485 33.56083 34.05242 1.000 67.21929 225 VAL A CA 1
ATOM 3038 C C . VAL A 1 225 ? -23.29176 32.98647 34.29308 1.000 66.84839 225 VAL A C 1
ATOM 3039 O O . VAL A 1 225 ? -24.15063 33.65446 34.87930 1.000 67.17498 225 VAL A O 1
ATOM 3052 N N . PHE A 1 226 ? -23.50656 31.75044 33.85265 1.000 65.19508 226 PHE A N 1
ATOM 3053 C CA . PHE A 1 226 ? -24.74195 31.04667 34.16091 1.000 64.93755 226 PHE A CA 1
ATOM 3054 C C . PHE A 1 226 ? -24.75834 30.62550 35.62604 1.000 65.41421 226 PHE A C 1
ATOM 3055 O O . PHE A 1 226 ? -23.72104 30.29188 36.20582 1.000 65.79394 226 PHE A O 1
ATOM 3072 N N . GLU A 1 227 ? -25.94930 30.64911 36.22783 1.000 79.39057 227 GLU A N 1
ATOM 3073 C CA . GLU A 1 227 ? -26.08969 30.23187 37.62061 1.000 80.15756 227 GLU A CA 1
ATOM 3074 C C . GLU A 1 227 ? -25.47986 28.85775 37.86738 1.000 80.20011 227 GLU A C 1
ATOM 3075 O O . GLU A 1 227 ? -24.92340 28.60265 38.94146 1.000 81.10230 227 GLU A O 1
ATOM 3087 N N . ALA A 1 228 ? -25.57522 27.95643 36.88930 1.000 65.73113 228 ALA A N 1
ATOM 3088 C CA . ALA A 1 228 ? -24.97897 26.63986 37.02034 1.000 65.94021 228 ALA A CA 1
ATOM 3089 C C . ALA A 1 228 ? -24.62155 26.13413 35.63140 1.000 65.17065 228 ALA A C 1
ATOM 3090 O O . ALA A 1 228 ? -25.35974 26.40850 34.67402 1.000 64.47896 228 ALA A O 1
ATOM 3097 N N . PRO A 1 229 ? -23.51650 25.39812 35.48467 1.000 65.52011 229 PRO A N 1
ATOM 3098 C CA . PRO A 1 229 ? -23.10183 24.98288 34.13605 1.000 65.06248 229 PRO A CA 1
ATOM 3099 C C . PRO A 1 229 ? -24.05218 23.99496 33.48137 1.000 64.55638 229 PRO A C 1
ATOM 3100 O O . PRO A 1 229 ? -24.09978 23.93397 32.24696 1.000 64.10933 229 PRO A O 1
ATOM 3111 N N . SER A 1 230 ? -24.80608 23.21970 34.25793 1.000 69.72496 230 SER A N 1
ATOM 3112 C CA . SER A 1 230 ? -25.65037 22.17102 33.70323 1.000 69.38529 230 SER A CA 1
ATOM 3113 C C . SER A 1 230 ? -26.97325 22.10457 34.45277 1.000 69.42402 230 SER A C 1
ATOM 3114 O O . SER A 1 230 ? -27.04676 22.39937 35.64863 1.000 70.10148 230 SER A O 1
ATOM 3122 N N . TYR A 1 231 ? -28.01929 21.71268 33.72703 1.000 69.62850 231 TYR A N 1
ATOM 3123 C CA . TYR A 1 231 ? -29.34117 21.49691 34.29637 1.000 69.81344 231 TYR A CA 1
ATOM 3124 C C . TYR A 1 231 ? -29.91227 20.20643 33.72665 1.000 69.66794 231 TYR A C 1
ATOM 3125 O O . TYR A 1 231 ? -29.52374 19.75658 32.64581 1.000 69.23937 231 TYR A O 1
ATOM 3143 N N . LEU A 1 232 ? -30.84522 19.61209 34.46846 1.000 64.51585 232 LEU A N 1
ATOM 3144 C CA . LEU A 1 232 ? -31.52977 18.39869 34.03192 1.000 64.50320 232 LEU A CA 1
ATOM 3145 C C . LEU A 1 232 ? -33.01604 18.55902 34.30988 1.000 64.69980 232 LEU A C 1
ATOM 3146 O O . LEU A 1 232 ? -33.41088 18.79196 35.45625 1.000 65.55452 232 LEU A O 1
ATOM 3162 N N . VAL A 1 233 ? -33.83410 18.43264 33.26522 1.000 66.96178 233 VAL A N 1
ATOM 3163 C CA . VAL A 1 233 ? -35.26359 18.71174 33.34108 1.000 67.25056 233 VAL A CA 1
ATOM 3164 C C . VAL A 1 233 ? -36.03500 17.51769 32.79399 1.000 67.26191 233 VAL A C 1
ATOM 3165 O O . VAL A 1 233 ? -35.71361 17.00840 31.71522 1.000 66.66719 233 VAL A O 1
ATOM 3178 N N . GLU A 1 234 ? -37.04758 17.07410 33.53493 1.000 80.27643 234 GLU A N 1
ATOM 3179 C CA . GLU A 1 234 ? -37.96289 16.04286 33.06978 1.000 80.43576 234 GLU A CA 1
ATOM 3180 C C . GLU A 1 234 ? -39.22784 16.67324 32.50116 1.000 80.52364 234 GLU A C 1
ATOM 3181 O O . GLU A 1 234 ? -39.77002 17.62535 33.07065 1.000 81.12145 234 GLU A O 1
ATOM 3193 N N . LEU A 1 235 ? -39.69200 16.13411 31.37589 1.000 78.22006 235 LEU A N 1
ATOM 3194 C CA . LEU A 1 235 ? -40.93254 16.55573 30.74528 1.000 78.56331 235 LEU A CA 1
ATOM 3195 C C . LEU A 1 235 ? -41.71901 15.33354 30.30052 1.000 78.81529 235 LEU A C 1
ATOM 3196 O O . LEU A 1 235 ? -41.12684 14.32484 29.89716 1.000 78.35904 235 LEU A O 1
ATOM 3212 N N . PRO A 1 236 ? -43.04888 15.39115 30.36400 1.000 66.74678 236 PRO A N 1
ATOM 3213 C CA . PRO A 1 236 ? -43.85844 14.29264 29.82737 1.000 67.04700 236 PRO A CA 1
ATOM 3214 C C . PRO A 1 236 ? -43.93380 14.36137 28.31183 1.000 66.54874 236 PRO A C 1
ATOM 3215 O O . PRO A 1 236 ? -44.13331 15.43014 27.73054 1.000 66.65365 236 PRO A O 1
ATOM 3226 N N . GLU A 1 237 ? -43.75853 13.21019 27.66688 1.000 92.06738 237 GLU A N 1
ATOM 3227 C CA . GLU A 1 237 ? -43.78072 13.19254 26.21139 1.000 91.81508 237 GLU A CA 1
ATOM 3228 C C . GLU A 1 237 ? -45.09471 13.77621 25.70014 1.000 92.73322 237 GLU A C 1
ATOM 3229 O O . GLU A 1 237 ? -46.11532 13.78756 26.39376 1.000 93.61163 237 GLU A O 1
ATOM 3241 N N . ASN A 1 238 ? -45.05840 14.26979 24.46433 1.000 94.54045 238 ASN A N 1
ATOM 3242 C CA . ASN A 1 238 ? -46.22412 14.89715 23.84695 1.000 95.69543 238 ASN A CA 1
ATOM 3243 C C . ASN A 1 238 ? -46.71380 16.08788 24.66454 1.000 96.40979 238 ASN A C 1
ATOM 3244 O O . ASN A 1 238 ? -47.91192 16.37717 24.70539 1.000 97.70432 238 ASN A O 1
ATOM 3255 N N . ALA A 1 239 ? -45.78912 16.77875 25.32959 1.000 73.35234 239 ALA A N 1
ATOM 3256 C CA . ALA A 1 239 ? -46.15497 17.91694 26.15364 1.000 74.09763 239 ALA A CA 1
ATOM 3257 C C . ALA A 1 239 ? -46.78739 19.00627 25.28794 1.000 75.26822 239 ALA A C 1
ATOM 3258 O O . ALA A 1 239 ? -46.45551 19.14174 24.10643 1.000 75.17994 239 ALA A O 1
ATOM 3265 N N . PRO A 1 240 ? -47.69725 19.80049 25.84739 1.000 71.33479 240 PRO A N 1
ATOM 3266 C CA . PRO A 1 240 ? -48.39243 20.79769 25.02967 1.000 72.86789 240 PRO A CA 1
ATOM 3267 C C . PRO A 1 240 ? -47.46406 21.92847 24.61584 1.000 72.60508 240 PRO A C 1
ATOM 3268 O O . PRO A 1 240 ? -46.55702 22.32535 25.35085 1.000 71.67160 240 PRO A O 1
ATOM 3279 N N . LEU A 1 241 ? -47.70446 22.44251 23.41140 1.000 73.63672 241 LEU A N 1
ATOM 3280 C CA . LEU A 1 241 ? -46.87026 23.49798 22.85208 1.000 73.70737 241 LEU A CA 1
ATOM 3281 C C . LEU A 1 241 ? -46.77081 24.67932 23.80703 1.000 74.20476 241 LEU A C 1
ATOM 3282 O O . LEU A 1 241 ? -47.72809 25.01724 24.50456 1.000 75.49031 241 LEU A O 1
ATOM 3298 N N . GLY A 1 242 ? -45.58959 25.29012 23.85770 1.000 94.54158 242 GLY A N 1
ATOM 3299 C CA . GLY A 1 242 ? -45.38084 26.44704 24.69834 1.000 95.01615 242 GLY A CA 1
ATOM 3300 C C . GLY A 1 242 ? -45.06140 26.13587 26.14171 1.000 93.96755 242 GLY A C 1
ATOM 3301 O O . GLY A 1 242 ? -44.80507 27.06779 26.91457 1.000 94.33539 242 GLY A O 1
ATOM 3305 N N . THR A 1 243 ? -45.07079 24.86434 26.53425 1.000 108.18419 243 THR A N 1
ATOM 3306 C CA . THR A 1 243 ? -44.72586 24.50652 27.90176 1.000 107.45242 243 THR A CA 1
ATOM 3307 C C . THR A 1 243 ? -43.33382 25.01753 28.23660 1.000 106.32207 243 THR A C 1
ATOM 3308 O O . THR A 1 243 ? -42.39769 24.88767 27.44223 1.000 105.32896 243 THR A O 1
ATOM 3319 N N . VAL A 1 244 ? -43.20079 25.60398 29.42003 1.000 85.66801 244 VAL A N 1
ATOM 3320 C CA . VAL A 1 244 ? -41.93091 26.18400 29.83409 1.000 84.82578 244 VAL A CA 1
ATOM 3321 C C . VAL A 1 244 ? -40.98868 25.05201 30.20323 1.000 83.33576 244 VAL A C 1
ATOM 3322 O O . VAL A 1 244 ? -41.33398 24.17453 31.00129 1.000 83.37690 244 VAL A O 1
ATOM 3335 N N . VAL A 1 245 ? -39.80025 25.06129 29.61452 1.000 66.72325 245 VAL A N 1
ATOM 3336 C CA . VAL A 1 245 ? -38.77364 24.08585 29.97196 1.000 65.57418 245 VAL A CA 1
ATOM 3337 C C . VAL A 1 245 ? -37.90679 24.60967 31.10826 1.000 65.47783 245 VAL A C 1
ATOM 3338 O O . VAL A 1 245 ? -37.73906 23.93951 32.12883 1.000 65.46775 245 VAL A O 1
ATOM 3351 N N . ILE A 1 246 ? -37.33469 25.79585 30.93929 1.000 76.85215 246 ILE A N 1
ATOM 3352 C CA . ILE A 1 246 ? -36.46400 26.33955 31.97643 1.000 76.83062 246 ILE A CA 1
ATOM 3353 C C . ILE A 1 246 ? -36.18998 27.81002 31.70034 1.000 77.28258 246 ILE A C 1
ATOM 3354 O O . ILE A 1 246 ? -36.19769 28.23643 30.54553 1.000 77.31437 246 ILE A O 1
ATOM 3370 N N . ASP A 1 247 ? -35.94436 28.58786 32.74842 1.000 77.67442 247 ASP A N 1
ATOM 3371 C CA . ASP A 1 247 ? -35.52556 29.98137 32.61640 1.000 78.14979 247 ASP A CA 1
ATOM 3372 C C . ASP A 1 247 ? -34.06064 30.07116 33.02558 1.000 77.43688 247 ASP A C 1
ATOM 3373 O O . ASP A 1 247 ? -33.73596 30.05858 34.21632 1.000 77.67627 247 ASP A O 1
ATOM 3382 N N . LEU A 1 248 ? -33.18164 30.15980 32.03456 1.000 67.94045 248 LEU A N 1
ATOM 3383 C CA . LEU A 1 248 ? -31.76709 30.35361 32.29732 1.000 67.48128 248 LEU A CA 1
ATOM 3384 C C . LEU A 1 248 ? -31.49895 31.79990 32.68646 1.000 68.22577 248 LEU A C 1
ATOM 3385 O O . LEU A 1 248 ? -32.18471 32.72429 32.23830 1.000 69.02890 248 LEU A O 1
ATOM 3401 N N . ASN A 1 249 ? -30.49119 31.98772 33.53636 1.000 85.28736 249 ASN A N 1
ATOM 3402 C CA . ASN A 1 249 ? -30.07267 33.31690 33.96563 1.000 85.98803 249 ASN A CA 1
ATOM 3403 C C . ASN A 1 249 ? -28.55731 33.37704 33.93785 1.000 85.53181 249 ASN A C 1
ATOM 3404 O O . ASN A 1 249 ? -27.88931 32.61777 34.64639 1.000 85.22465 249 ASN A O 1
ATOM 3414 N N . ALA A 1 250 ? -28.02918 34.27672 33.11936 1.000 69.55157 250 ALA A N 1
ATOM 3415 C CA . ALA A 1 250 ? -26.60652 34.54659 33.04078 1.000 69.40955 250 ALA A CA 1
ATOM 3416 C C . ALA A 1 250 ? -26.38331 36.00978 33.38879 1.000 70.28594 250 ALA A C 1
ATOM 3417 O O . ALA A 1 250 ? -27.22981 36.86296 33.10897 1.000 71.02624 250 ALA A O 1
ATOM 3424 N N . THR A 1 251 ? -25.26537 36.29053 34.04764 1.000 67.14257 251 THR A N 1
ATOM 3425 C CA . THR A 1 251 ? -24.98281 37.63036 34.54097 1.000 68.02910 251 THR A CA 1
ATOM 3426 C C . THR A 1 251 ? -23.59543 38.06656 34.10277 1.000 68.09630 251 THR A C 1
ATOM 3427 O O . THR A 1 251 ? -22.63411 37.29690 34.18702 1.000 67.63747 251 THR A O 1
ATOM 3438 N N . ASP A 1 252 ? -23.50410 39.30634 33.63311 1.000 68.89113 252 ASP A N 1
ATOM 3439 C CA . ASP A 1 252 ? -22.23658 39.92808 33.28115 1.000 69.26650 252 ASP A CA 1
ATOM 3440 C C . ASP A 1 252 ? -22.05896 41.15742 34.15768 1.000 70.19898 252 ASP A C 1
ATOM 3441 O O . ASP A 1 252 ? -22.92265 42.04127 34.17613 1.000 71.00158 252 ASP A O 1
ATOM 3450 N N . ALA A 1 253 ? -20.94315 41.21285 34.87800 1.000 76.91137 253 ALA A N 1
ATOM 3451 C CA . ALA A 1 253 ? -20.70096 42.27749 35.84198 1.000 77.83459 253 ALA A CA 1
ATOM 3452 C C . ALA A 1 253 ? -20.21493 43.56628 35.19388 1.000 78.76816 253 ALA A C 1
ATOM 3453 O O . ALA A 1 253 ? -19.87526 44.51000 35.91559 1.000 79.63091 253 ALA A O 1
ATOM 3460 N N . ASP A 1 254 ? -20.17418 43.63512 33.86563 1.000 84.09991 254 ASP A N 1
ATOM 3461 C CA . ASP A 1 254 ? -19.73375 44.84731 33.19844 1.000 85.26112 254 ASP A CA 1
ATOM 3462 C C . ASP A 1 254 ? -20.89560 45.82891 33.07612 1.000 86.31549 254 ASP A C 1
ATOM 3463 O O . ASP A 1 254 ? -22.03361 45.54853 33.46374 1.000 86.13896 254 ASP A O 1
ATOM 3472 N N . GLU A 1 255 ? -20.59967 46.99736 32.52633 1.000 100.13557 255 GLU A N 1
ATOM 3473 C CA . GLU A 1 255 ? -21.55711 48.08398 32.42255 1.000 101.60087 255 GLU A CA 1
ATOM 3474 C C . GLU A 1 255 ? -22.10118 48.17982 30.99920 1.000 102.37329 255 GLU A C 1
ATOM 3475 O O . GLU A 1 255 ? -21.46884 47.74106 30.03558 1.000 102.13166 255 GLU A O 1
ATOM 3487 N N . GLY A 1 256 ? -23.28916 48.77334 30.87935 1.000 86.34241 256 GLY A N 1
ATOM 3488 C CA . GLY A 1 256 ? -23.90323 49.01612 29.59470 1.000 87.58062 256 GLY A CA 1
ATOM 3489 C C . GLY A 1 256 ? -23.93546 47.77815 28.71521 1.000 86.40438 256 GLY A C 1
ATOM 3490 O O . GLY A 1 256 ? -24.16879 46.66722 29.19884 1.000 84.72640 256 GLY A O 1
ATOM 3494 N N . PRO A 1 257 ? -23.73345 47.94266 27.40439 1.000 80.32155 257 PRO A N 1
ATOM 3495 C CA . PRO A 1 257 ? -23.70529 46.76278 26.51693 1.000 79.39744 257 PRO A CA 1
ATOM 3496 C C . PRO A 1 257 ? -22.70506 45.69774 26.93182 1.000 77.43678 257 PRO A C 1
ATOM 3497 O O . PRO A 1 257 ? -22.96886 44.50558 26.72621 1.000 76.19762 257 PRO A O 1
ATOM 3508 N N . ASN A 1 258 ? -21.56071 46.08089 27.50062 1.000 85.92380 258 ASN A N 1
ATOM 3509 C CA . ASN A 1 258 ? -20.59744 45.08583 27.96041 1.000 84.37277 258 ASN A CA 1
ATOM 3510 C C . ASN A 1 258 ? -21.22047 44.13059 28.97099 1.000 82.76064 258 ASN A C 1
ATOM 3511 O O . ASN A 1 258 ? -20.76621 42.98843 29.10718 1.000 81.53742 258 ASN A O 1
ATOM 3522 N N . GLY A 1 259 ? -22.25068 44.57666 29.68665 1.000 74.34724 259 GLY A N 1
ATOM 3523 C CA . GLY A 1 259 ? -22.94000 43.74707 30.65545 1.000 73.17607 259 GLY A CA 1
ATOM 3524 C C . GLY A 1 259 ? -24.36843 43.41587 30.26700 1.000 73.28338 259 GLY A C 1
ATOM 3525 O O . GLY A 1 259 ? -25.24665 43.31360 31.12951 1.000 73.15925 259 GLY A O 1
ATOM 3529 N N . GLU A 1 260 ? -24.61355 43.24918 28.97011 1.000 124.68013 260 GLU A N 1
ATOM 3530 C CA . GLU A 1 260 ? -25.93072 42.91676 28.44057 1.000 124.98558 260 GLU A CA 1
ATOM 3531 C C . GLU A 1 260 ? -25.91997 41.48199 27.93457 1.000 123.65860 260 GLU A C 1
ATOM 3532 O O . GLU A 1 260 ? -25.21452 41.16803 26.97103 1.000 123.70325 260 GLU A O 1
ATOM 3544 N N . VAL A 1 261 ? -26.72147 40.62686 28.55809 1.000 84.93579 261 VAL A N 1
ATOM 3545 C CA . VAL A 1 261 ? -26.71377 39.20523 28.24067 1.000 83.66110 261 VAL A CA 1
ATOM 3546 C C . VAL A 1 261 ? -27.57520 38.96567 27.01096 1.000 84.30922 261 VAL A C 1
ATOM 3547 O O . VAL A 1 261 ? -28.66787 39.53014 26.87708 1.000 85.38520 261 VAL A O 1
ATOM 3560 N N . LEU A 1 262 ? -27.08515 38.12295 26.10175 1.000 70.69219 262 LEU A N 1
ATOM 3561 C CA . LEU A 1 262 ? -27.87335 37.67916 24.96173 1.000 71.25027 262 LEU A CA 1
ATOM 3562 C C . LEU A 1 262 ? -27.77777 36.16365 24.88670 1.000 69.85602 262 LEU A C 1
ATOM 3563 O O . LEU A 1 262 ? -26.67306 35.61545 24.83498 1.000 69.22038 262 LEU A O 1
ATOM 3579 N N . TYR A 1 263 ? -28.92644 35.49538 24.87050 1.000 69.57350 263 TYR A N 1
ATOM 3580 C CA . TYR A 1 263 ? -28.99023 34.04402 24.79768 1.000 68.40421 263 TYR A CA 1
ATOM 3581 C C . TYR A 1 263 ? -29.24452 33.57039 23.37195 1.000 69.08868 263 TYR A C 1
ATOM 3582 O O . TYR A 1 263 ? -29.90169 34.24723 22.57723 1.000 70.50249 263 TYR A O 1
ATOM 3600 N N . SER A 1 264 ? -28.71623 32.38823 23.06031 1.000 70.51095 264 SER A N 1
ATOM 3601 C CA . SER A 1 264 ? -28.96737 31.75611 21.77307 1.000 71.14904 264 SER A CA 1
ATOM 3602 C C . SER A 1 264 ? -28.57033 30.29096 21.86820 1.000 70.00850 264 SER A C 1
ATOM 3603 O O . SER A 1 264 ? -27.81575 29.89367 22.75714 1.000 69.03046 264 SER A O 1
ATOM 3611 N N . PHE A 1 265 ? -29.09012 29.48763 20.94351 1.000 68.13099 265 PHE A N 1
ATOM 3612 C CA . PHE A 1 265 ? -28.66937 28.09560 20.85848 1.000 67.37843 265 PHE A CA 1
ATOM 3613 C C . PHE A 1 265 ? -27.25334 28.00279 20.30649 1.000 67.92719 265 PHE A C 1
ATOM 3614 O O . PHE A 1 265 ? -26.86476 28.75383 19.40590 1.000 69.27494 265 PHE A O 1
ATOM 3631 N N . SER A 1 266 ? -26.47933 27.07476 20.86244 1.000 67.12550 266 SER A N 1
ATOM 3632 C CA . SER A 1 266 ? -25.09772 26.90771 20.45873 1.000 67.78433 266 SER A CA 1
ATOM 3633 C C . SER A 1 266 ? -24.99519 26.53863 18.98106 1.000 69.15438 266 SER A C 1
ATOM 3634 O O . SER A 1 266 ? -25.97384 26.19331 18.31459 1.000 69.43714 266 SER A O 1
ATOM 3642 N N . SER A 1 267 ? -23.76615 26.62935 18.47333 1.000 73.54750 267 SER A N 1
ATOM 3643 C CA . SER A 1 267 ? -23.50650 26.36495 17.06473 1.000 75.25166 267 SER A CA 1
ATOM 3644 C C . SER A 1 267 ? -23.70117 24.89809 16.70785 1.000 75.14281 267 SER A C 1
ATOM 3645 O O . SER A 1 267 ? -24.01449 24.57784 15.55305 1.000 76.39937 267 SER A O 1
ATOM 3653 N N . TYR A 1 268 ? -23.51013 23.99645 17.67159 1.000 93.08812 268 TYR A N 1
ATOM 3654 C CA . TYR A 1 268 ? -23.42641 22.55939 17.41163 1.000 93.21241 268 TYR A CA 1
ATOM 3655 C C . TYR A 1 268 ? -24.58134 21.74854 18.00162 1.000 91.82218 268 TYR A C 1
ATOM 3656 O O . TYR A 1 268 ? -24.40986 20.56926 18.32881 1.000 91.53390 268 TYR A O 1
ATOM 3667 N N . VAL A 1 269 ? -25.75511 22.34761 18.14851 1.000 68.62944 269 VAL A N 1
ATOM 3668 C CA . VAL A 1 269 ? -26.95265 21.63060 18.59073 1.000 67.59132 269 VAL A CA 1
ATOM 3669 C C . VAL A 1 269 ? -27.68312 21.18290 17.33099 1.000 68.54392 269 VAL A C 1
ATOM 3670 O O . VAL A 1 269 ? -27.84434 21.99300 16.40866 1.000 69.70597 269 VAL A O 1
ATOM 3683 N N . PRO A 1 270 ? -28.13976 19.93664 17.24672 1.000 85.17852 270 PRO A N 1
ATOM 3684 C CA . PRO A 1 270 ? -28.72798 19.47577 15.98981 1.000 86.30262 270 PRO A CA 1
ATOM 3685 C C . PRO A 1 270 ? -29.98022 20.26475 15.63006 1.000 86.53380 270 PRO A C 1
ATOM 3686 O O . PRO A 1 270 ? -30.65023 20.86021 16.47738 1.000 85.58236 270 PRO A O 1
ATOM 3697 N N . ASP A 1 271 ? -30.29570 20.25977 14.33277 1.000 74.29147 271 ASP A N 1
ATOM 3698 C CA . ASP A 1 271 ? -31.47275 20.97639 13.84496 1.000 75.01319 271 ASP A CA 1
ATOM 3699 C C . ASP A 1 271 ? -32.73058 20.54531 14.58574 1.000 73.79347 271 ASP A C 1
ATOM 3700 O O . ASP A 1 271 ? -33.48445 21.38092 15.09702 1.000 73.50883 271 ASP A O 1
ATOM 3709 N N . ARG A 1 272 ? -32.97401 19.23376 14.63826 1.000 70.19996 272 ARG A N 1
ATOM 3710 C CA . ARG A 1 272 ? -34.17477 18.69490 15.26661 1.000 69.27687 272 ARG A CA 1
ATOM 3711 C C . ARG A 1 272 ? -34.48162 19.38049 16.59422 1.000 68.03547 272 ARG A C 1
ATOM 3712 O O . ARG A 1 272 ? -35.61111 19.82196 16.83386 1.000 68.10121 272 ARG A O 1
ATOM 3733 N N . VAL A 1 273 ? -33.48568 19.46885 17.47756 1.000 67.10573 273 VAL A N 1
ATOM 3734 C CA . VAL A 1 273 ? -33.68269 20.16931 18.74385 1.000 66.14498 273 VAL A CA 1
ATOM 3735 C C . VAL A 1 273 ? -34.15404 21.59482 18.48888 1.000 66.91249 273 VAL A C 1
ATOM 3736 O O . VAL A 1 273 ? -35.06399 22.09388 19.16283 1.000 66.70402 273 VAL A O 1
ATOM 3749 N N . ARG A 1 274 ? -33.54546 22.27411 17.51194 1.000 82.34330 274 ARG A N 1
ATOM 3750 C CA . ARG A 1 274 ? -33.97544 23.62942 17.17957 1.000 83.43349 274 ARG A CA 1
ATOM 3751 C C . ARG A 1 274 ? -35.44584 23.64936 16.78851 1.000 84.26041 274 ARG A C 1
ATOM 3752 O O . ARG A 1 274 ? -36.16888 24.60118 17.10331 1.000 84.77198 274 ARG A O 1
ATOM 3773 N N . GLU A 1 275 ? -35.90632 22.60310 16.10104 1.000 79.83775 275 GLU A N 1
ATOM 3774 C CA . GLU A 1 275 ? -37.32586 22.48564 15.79129 1.000 80.63401 275 GLU A CA 1
ATOM 3775 C C . GLU A 1 275 ? -38.14846 22.30548 17.06051 1.000 79.46386 275 GLU A C 1
ATOM 3776 O O . GLU A 1 275 ? -39.27533 22.80551 17.15647 1.000 80.26655 275 GLU A O 1
ATOM 3788 N N . LEU A 1 276 ? -37.60149 21.58998 18.04569 1.000 70.05660 276 LEU A N 1
ATOM 3789 C CA . LEU A 1 276 ? -38.39372 21.16941 19.19562 1.000 69.18222 276 LEU A CA 1
ATOM 3790 C C . LEU A 1 276 ? -38.52118 22.24858 20.26389 1.000 68.97905 276 LEU A C 1
ATOM 3791 O O . LEU A 1 276 ? -39.51841 22.26529 20.99400 1.000 69.03827 276 LEU A O 1
ATOM 3807 N N . PHE A 1 277 ? -37.54736 23.14935 20.37969 1.000 67.14841 277 PHE A N 1
ATOM 3808 C CA . PHE A 1 277 ? -37.51502 24.10100 21.48117 1.000 66.89740 277 PHE A CA 1
ATOM 3809 C C . PHE A 1 277 ? -37.28995 25.51342 20.96511 1.000 68.03329 277 PHE A C 1
ATOM 3810 O O . PHE A 1 277 ? -36.70335 25.72150 19.89875 1.000 68.73174 277 PHE A O 1
ATOM 3827 N N . SER A 1 278 ? -37.76828 26.48362 21.74212 1.000 76.10827 278 SER A N 1
ATOM 3828 C CA . SER A 1 278 ? -37.58648 27.89694 21.44166 1.000 77.30422 278 SER A CA 1
ATOM 3829 C C . SER A 1 278 ? -37.03561 28.59377 22.67353 1.000 76.64048 278 SER A C 1
ATOM 3830 O O . SER A 1 278 ? -37.61228 28.47976 23.76073 1.000 76.27680 278 SER A O 1
ATOM 3838 N N . ILE A 1 279 ? -35.92024 29.30277 22.50609 1.000 68.97094 279 ILE A N 1
ATOM 3839 C CA . ILE A 1 279 ? -35.33096 30.11168 23.56747 1.000 68.58996 279 ILE A CA 1
ATOM 3840 C C . ILE A 1 279 ? -35.50950 31.58048 23.21120 1.000 70.21142 279 ILE A C 1
ATOM 3841 O O . ILE A 1 279 ? -35.21890 31.99708 22.08221 1.000 71.27229 279 ILE A O 1
ATOM 3857 N N . ASP A 1 280 ? -36.01481 32.34713 24.16331 1.000 83.81460 280 ASP A N 1
ATOM 3858 C CA . ASP A 1 280 ? -36.18128 33.78508 24.00688 1.000 85.48945 280 ASP A CA 1
ATOM 3859 C C . ASP A 1 280 ? -34.84394 34.48941 24.19922 1.000 85.12923 280 ASP A C 1
ATOM 3860 O O . ASP A 1 280 ? -34.20664 34.31913 25.23971 1.000 83.88421 280 ASP A O 1
ATOM 3869 N N . PRO A 1 281 ? -34.39523 35.29118 23.22824 1.000 73.23111 281 PRO A N 1
ATOM 3870 C CA . PRO A 1 281 ? -33.00630 35.76791 23.27638 1.000 72.83200 281 PRO A CA 1
ATOM 3871 C C . PRO A 1 281 ? -32.69425 36.62428 24.48951 1.000 72.66067 281 PRO A C 1
ATOM 3872 O O . PRO A 1 281 ? -31.54522 36.62766 24.95140 1.000 71.69271 281 PRO A O 1
ATOM 3883 N N . LYS A 1 282 ? -33.67585 37.34343 25.02996 1.000 98.72524 282 LYS A N 1
ATOM 3884 C CA . LYS A 1 282 ? -33.42431 38.29975 26.10127 1.000 98.99357 282 LYS A CA 1
ATOM 3885 C C . LYS A 1 282 ? -33.77094 37.76220 27.48203 1.000 97.92269 282 LYS A C 1
ATOM 3886 O O . LYS A 1 282 ? -33.04447 38.03605 28.44202 1.000 97.31812 282 LYS A O 1
ATOM 3905 N N . THR A 1 283 ? -34.85951 37.00307 27.61648 1.000 76.27208 283 THR A N 1
ATOM 3906 C CA . THR A 1 283 ? -35.18222 36.41885 28.91393 1.000 75.47678 283 THR A CA 1
ATOM 3907 C C . THR A 1 283 ? -34.25979 35.24995 29.23336 1.000 73.52056 283 THR A C 1
ATOM 3908 O O . THR A 1 283 ? -33.78317 35.11949 30.36603 1.000 72.90440 283 THR A O 1
ATOM 3919 N N . GLY A 1 284 ? -33.98857 34.39932 28.24771 1.000 89.99442 284 GLY A N 1
ATOM 3920 C CA . GLY A 1 284 ? -33.35668 33.12224 28.50099 1.000 88.43926 284 GLY A CA 1
ATOM 3921 C C . GLY A 1 284 ? -34.33279 32.00415 28.77789 1.000 88.07085 284 GLY A C 1
ATOM 3922 O O . GLY A 1 284 ? -33.95251 31.00570 29.40013 1.000 87.04794 284 GLY A O 1
ATOM 3926 N N . LEU A 1 285 ? -35.58015 32.13974 28.33318 1.000 68.46223 285 LEU A N 1
ATOM 3927 C CA . LEU A 1 285 ? -36.62257 31.15748 28.59690 1.000 68.36260 285 LEU A CA 1
ATOM 3928 C C . LEU A 1 285 ? -36.66928 30.14042 27.46348 1.000 67.80692 285 LEU A C 1
ATOM 3929 O O . LEU A 1 285 ? -36.85227 30.50909 26.29878 1.000 68.57181 285 LEU A O 1
ATOM 3945 N N . ILE A 1 286 ? -36.52745 28.86570 27.81116 1.000 77.32925 286 ILE A N 1
ATOM 3946 C CA . ILE A 1 286 ? -36.63139 27.76105 26.86749 1.000 76.85024 286 ILE A CA 1
ATOM 3947 C C . ILE A 1 286 ? -37.98326 27.09778 27.07917 1.000 77.26336 286 ILE A C 1
ATOM 3948 O O . ILE A 1 286 ? -38.30288 26.65532 28.19514 1.000 77.07461 286 ILE A O 1
ATOM 3964 N N . ARG A 1 287 ? -38.75275 27.01074 25.99358 1.000 67.39493 287 ARG A N 1
ATOM 3965 C CA . ARG A 1 287 ? -40.11908 26.51226 26.00499 1.000 68.11013 287 ARG A CA 1
ATOM 3966 C C . ARG A 1 287 ? -40.31224 25.55035 24.84149 1.000 67.94976 287 ARG A C 1
ATOM 3967 O O . ARG A 1 287 ? -39.55860 25.56213 23.86306 1.000 67.77267 287 ARG A O 1
ATOM 3988 N N . VAL A 1 288 ? -41.34787 24.71722 24.96013 1.000 84.01836 288 VAL A N 1
ATOM 3989 C CA . VAL A 1 288 ? -41.59955 23.67903 23.96965 1.000 83.89024 288 VAL A CA 1
ATOM 3990 C C . VAL A 1 288 ? -42.13562 24.30449 22.68960 1.000 85.34333 288 VAL A C 1
ATOM 3991 O O . VAL A 1 288 ? -42.97007 25.21913 22.71735 1.000 86.79660 288 VAL A O 1
ATOM 4004 N N . LYS A 1 289 ? -41.65240 23.79884 21.55548 1.000 73.52664 289 LYS A N 1
ATOM 4005 C CA . LYS A 1 289 ? -42.04775 24.25363 20.23223 1.000 75.10123 289 LYS A CA 1
ATOM 4006 C C . LYS A 1 289 ? -42.62030 23.15204 19.35343 1.000 75.42875 289 LYS A C 1
ATOM 4007 O O . LYS A 1 289 ? -43.27241 23.46631 18.35180 1.000 77.10597 289 LYS A O 1
ATOM 4026 N N . GLY A 1 290 ? -42.40464 21.88027 19.69667 1.000 73.82325 290 GLY A N 1
ATOM 4027 C CA . GLY A 1 290 ? -42.94908 20.77103 18.94180 1.000 74.11336 290 GLY A CA 1
ATOM 4028 C C . GLY A 1 290 ? -43.33868 19.63453 19.86686 1.000 73.06652 290 GLY A C 1
ATOM 4029 O O . GLY A 1 290 ? -43.10906 19.68969 21.07621 1.000 72.17720 290 GLY A O 1
ATOM 4033 N N . ASN A 1 291 ? -43.93691 18.60215 19.27721 1.000 96.03468 291 ASN A N 1
ATOM 4034 C CA . ASN A 1 291 ? -44.39271 17.45252 20.04810 1.000 95.32898 291 ASN A CA 1
ATOM 4035 C C . ASN A 1 291 ? -43.19126 16.58846 20.41219 1.000 93.89777 291 ASN A C 1
ATOM 4036 O O . ASN A 1 291 ? -42.44058 16.15586 19.53053 1.000 93.79217 291 ASN A O 1
ATOM 4047 N N . LEU A 1 292 ? -43.01146 16.33610 21.70742 1.000 68.75120 292 LEU A N 1
ATOM 4048 C CA . LEU A 1 292 ? -41.84979 15.60480 22.21245 1.000 67.67013 292 LEU A CA 1
ATOM 4049 C C . LEU A 1 292 ? -42.21192 14.12834 22.31161 1.000 67.58541 292 LEU A C 1
ATOM 4050 O O . LEU A 1 292 ? -42.83896 13.69394 23.28014 1.000 67.63680 292 LEU A O 1
ATOM 4066 N N . ASP A 1 293 ? -41.81816 13.35238 21.30634 1.000 72.22823 293 ASP A N 1
ATOM 4067 C CA . ASP A 1 293 ? -42.12541 11.92886 21.26085 1.000 72.30410 293 ASP A CA 1
ATOM 4068 C C . ASP A 1 293 ? -41.03501 11.15299 21.98974 1.000 71.67673 293 ASP A C 1
ATOM 4069 O O . ASP A 1 293 ? -39.86564 11.19481 21.59213 1.000 71.44841 293 ASP A O 1
ATOM 4078 N N . TYR A 1 294 ? -41.41817 10.44988 23.05811 1.000 64.88391 294 TYR A N 1
ATOM 4079 C CA . TYR A 1 294 ? -40.45869 9.61221 23.76992 1.000 64.67458 294 TYR A CA 1
ATOM 4080 C C . TYR A 1 294 ? -39.87504 8.55148 22.84692 1.000 64.92707 294 TYR A C 1
ATOM 4081 O O . TYR A 1 294 ? -38.66963 8.27710 22.88529 1.000 64.86713 294 TYR A O 1
ATOM 4099 N N . GLU A 1 295 ? -40.71654 7.94261 22.00878 1.000 65.40020 295 GLU A N 1
ATOM 4100 C CA . GLU A 1 295 ? -40.25050 6.88171 21.12612 1.000 65.85787 295 GLU A CA 1
ATOM 4101 C C . GLU A 1 295 ? -39.29453 7.39401 20.05865 1.000 65.93976 295 GLU A C 1
ATOM 4102 O O . GLU A 1 295 ? -38.51494 6.60378 19.51573 1.000 66.41897 295 GLU A O 1
ATOM 4114 N N . GLU A 1 296 ? -39.33118 8.69035 19.74497 1.000 78.42881 296 GLU A N 1
ATOM 4115 C CA . GLU A 1 296 ? -38.32957 9.25186 18.84604 1.000 78.67455 296 GLU A CA 1
ATOM 4116 C C . GLU A 1 296 ? -36.98375 9.36490 19.55095 1.000 78.27074 296 GLU A C 1
ATOM 4117 O O . GLU A 1 296 ? -35.95470 8.93079 19.01987 1.000 78.76723 296 GLU A O 1
ATOM 4129 N N . ASN A 1 297 ? -36.96909 9.94701 20.74906 1.000 74.63512 297 ASN A N 1
ATOM 4130 C CA . ASN A 1 297 ? -35.72179 10.14800 21.47507 1.000 74.37746 297 ASN A CA 1
ATOM 4131 C C . ASN A 1 297 ? -36.03167 10.25479 22.95959 1.000 73.92456 297 ASN A C 1
ATOM 4132 O O . ASN A 1 297 ? -36.85541 11.07983 23.36398 1.000 73.59892 297 ASN A O 1
ATOM 4143 N N . GLY A 1 298 ? -35.36866 9.42114 23.76222 1.000 64.53996 298 GLY A N 1
ATOM 4144 C CA . GLY A 1 298 ? -35.65008 9.39364 25.19005 1.000 64.47992 298 GLY A CA 1
ATOM 4145 C C . GLY A 1 298 ? -35.30551 10.69956 25.87882 1.000 63.99646 298 GLY A C 1
ATOM 4146 O O . GLY A 1 298 ? -36.09296 11.23076 26.66372 1.000 63.85765 298 GLY A O 1
ATOM 4150 N N . MET A 1 299 ? -34.11306 11.22262 25.61205 1.000 89.60466 299 MET A N 1
ATOM 4151 C CA . MET A 1 299 ? -33.67277 12.48441 26.18738 1.000 89.21002 299 MET A CA 1
ATOM 4152 C C . MET A 1 299 ? -32.83002 13.25147 25.18058 1.000 89.09212 299 MET A C 1
ATOM 4153 O O . MET A 1 299 ? -32.18927 12.66824 24.30268 1.000 89.51782 299 MET A O 1
ATOM 4167 N N . LEU A 1 300 ? -32.83977 14.57361 25.33232 1.000 62.88354 300 LEU A N 1
ATOM 4168 C CA . LEU A 1 300 ? -32.21899 15.49442 24.39583 1.000 62.91559 300 LEU A CA 1
ATOM 4169 C C . LEU A 1 300 ? -31.28364 16.42502 25.15541 1.000 62.76088 300 LEU A C 1
ATOM 4170 O O . LEU A 1 300 ? -31.39970 16.59187 26.37254 1.000 62.58180 300 LEU A O 1
ATOM 4186 N N . GLU A 1 301 ? -30.35352 17.03820 24.42623 1.000 64.23899 301 GLU A N 1
ATOM 4187 C CA . GLU A 1 301 ? -29.42809 18.00838 24.99700 1.000 64.18655 301 GLU A CA 1
ATOM 4188 C C . GLU A 1 301 ? -29.58951 19.34340 24.28630 1.000 64.22977 301 GLU A C 1
ATOM 4189 O O . GLU A 1 301 ? -29.53605 19.40802 23.05323 1.000 64.72622 301 GLU A O 1
ATOM 4201 N N . ILE A 1 302 ? -29.78349 20.39878 25.07255 1.000 62.70635 302 ILE A N 1
ATOM 4202 C CA . ILE A 1 302 ? -29.93643 21.76423 24.58267 1.000 62.92843 302 ILE A CA 1
ATOM 4203 C C . ILE A 1 302 ? -28.73934 22.55958 25.08379 1.000 62.99552 302 ILE A C 1
ATOM 4204 O O . ILE A 1 302 ? -28.65520 22.88422 26.27442 1.000 62.70133 302 ILE A O 1
ATOM 4220 N N . ASP A 1 303 ? -27.81776 22.88735 24.18325 1.000 63.72282 303 ASP A N 1
ATOM 4221 C CA . ASP A 1 303 ? -26.59510 23.60388 24.54050 1.000 63.95750 303 ASP A CA 1
ATOM 4222 C C . ASP A 1 303 ? -26.80138 25.08687 24.24604 1.000 64.28003 303 ASP A C 1
ATOM 4223 O O . ASP A 1 303 ? -26.77593 25.51585 23.08986 1.000 65.03455 303 ASP A O 1
ATOM 4232 N N . VAL A 1 304 ? -27.00687 25.86069 25.30030 1.000 63.77196 304 VAL A N 1
ATOM 4233 C CA . VAL A 1 304 ? -27.25208 27.29327 25.20707 1.000 64.19024 304 VAL A CA 1
ATOM 4234 C C . VAL A 1 304 ? -25.93288 28.03202 25.34690 1.000 64.55961 304 VAL A C 1
ATOM 4235 O O . VAL A 1 304 ? -24.97852 27.53802 25.95667 1.000 64.35820 304 VAL A O 1
ATOM 4248 N N . GLN A 1 305 ? -25.87701 29.23176 24.77655 1.000 73.07801 305 GLN A N 1
ATOM 4249 C CA . GLN A 1 305 ? -24.74927 30.12407 24.97889 1.000 73.53272 305 GLN A CA 1
ATOM 4250 C C . GLN A 1 305 ? -25.25424 31.53930 25.21448 1.000 73.99239 305 GLN A C 1
ATOM 4251 O O . GLN A 1 305 ? -26.24515 31.97059 24.61250 1.000 74.52903 305 GLN A O 1
ATOM 4265 N N . ALA A 1 306 ? -24.55973 32.24431 26.10405 1.000 66.19292 306 ALA A N 1
ATOM 4266 C CA . ALA A 1 306 ? -24.84828 33.62509 26.44908 1.000 66.76588 306 ALA A CA 1
ATOM 4267 C C . ALA A 1 306 ? -23.61878 34.46686 26.14613 1.000 67.55298 306 ALA A C 1
ATOM 4268 O O . ALA A 1 306 ? -22.49043 34.07783 26.47155 1.000 67.33986 306 ALA A O 1
ATOM 4275 N N . ARG A 1 307 ? -23.83728 35.61939 25.52150 1.000 104.06181 307 ARG A N 1
ATOM 4276 C CA . ARG A 1 307 ? -22.73724 36.48985 25.13519 1.000 105.06407 307 ARG A CA 1
ATOM 4277 C C . ARG A 1 307 ? -23.12387 37.93028 25.43465 1.000 105.93911 307 ARG A C 1
ATOM 4278 O O . ARG A 1 307 ? -24.29482 38.29880 25.31001 1.000 106.34892 307 ARG A O 1
ATOM 4299 N N . ASP A 1 308 ? -22.14697 38.73392 25.85331 1.000 70.98683 308 ASP A N 1
ATOM 4300 C CA . ASP A 1 308 ? -22.42148 40.13936 26.09636 1.000 72.02890 308 ASP A CA 1
ATOM 4301 C C . ASP A 1 308 ? -22.39178 40.92172 24.78522 1.000 73.81202 308 ASP A C 1
ATOM 4302 O O . ASP A 1 308 ? -21.78051 40.51153 23.79389 1.000 74.33073 308 ASP A O 1
ATOM 4311 N N . LEU A 1 309 ? -23.07064 42.06733 24.79336 1.000 79.41146 309 LEU A N 1
ATOM 4312 C CA . LEU A 1 309 ? -23.23548 42.88728 23.60243 1.000 81.48813 309 LEU A CA 1
ATOM 4313 C C . LEU A 1 309 ? -22.13403 43.92867 23.44265 1.000 82.78703 309 LEU A C 1
ATOM 4314 O O . LEU A 1 309 ? -22.32823 44.92028 22.73032 1.000 84.83043 309 LEU A O 1
ATOM 4330 N N . GLY A 1 310 ? -20.98524 43.72569 24.08421 1.000 94.53750 310 GLY A N 1
ATOM 4331 C CA . GLY A 1 310 ? -19.84166 44.58230 23.89164 1.000 95.76655 310 GLY A CA 1
ATOM 4332 C C . GLY A 1 310 ? -18.98364 44.10331 22.73807 1.000 96.60694 310 GLY A C 1
ATOM 4333 O O . GLY A 1 310 ? -19.31197 43.12873 22.05316 1.000 96.28721 310 GLY A O 1
ATOM 4337 N N . PRO A 1 311 ? -17.86484 44.77826 22.49892 1.000 85.44752 311 PRO A N 1
ATOM 4338 C CA . PRO A 1 311 ? -16.93246 44.32111 21.46745 1.000 86.49354 311 PRO A CA 1
ATOM 4339 C C . PRO A 1 311 ? -16.07690 43.16775 21.96793 1.000 84.96900 311 PRO A C 1
ATOM 4340 O O . PRO A 1 311 ? -15.88499 42.97446 23.16996 1.000 83.44558 311 PRO A O 1
ATOM 4351 N N . ASN A 1 312 ? -15.54374 42.40528 21.01383 1.000 97.90850 312 ASN A N 1
ATOM 4352 C CA . ASN A 1 312 ? -14.84814 41.14977 21.28224 1.000 96.81405 312 ASN A CA 1
ATOM 4353 C C . ASN A 1 312 ? -15.62272 40.39527 22.36959 1.000 94.45796 312 ASN A C 1
ATOM 4354 O O . ASN A 1 312 ? -15.07690 40.10439 23.43791 1.000 93.38496 312 ASN A O 1
ATOM 4365 N N . PRO A 1 313 ? -16.88983 40.07200 22.12328 1.000 76.98224 313 PRO A N 1
ATOM 4366 C CA . PRO A 1 313 ? -17.74080 39.55119 23.19488 1.000 75.03388 313 PRO A CA 1
ATOM 4367 C C . PRO A 1 313 ? -17.25658 38.20433 23.70031 1.000 73.75753 313 PRO A C 1
ATOM 4368 O O . PRO A 1 313 ? -16.64946 37.41529 22.97191 1.000 74.26038 313 PRO A O 1
ATOM 4379 N N . ILE A 1 314 ? -17.53464 37.95173 24.97203 1.000 107.18742 314 ILE A N 1
ATOM 4380 C CA . ILE A 1 314 ? -17.04510 36.76831 25.67010 1.000 106.19410 314 ILE A CA 1
ATOM 4381 C C . ILE A 1 314 ? -18.20387 35.78136 25.77372 1.000 105.00892 314 ILE A C 1
ATOM 4382 O O . ILE A 1 314 ? -19.19571 36.08389 26.45372 1.000 104.30504 314 ILE A O 1
ATOM 4398 N N . PRO A 1 315 ? -18.13261 34.61778 25.13314 1.000 70.07017 315 PRO A N 1
ATOM 4399 C CA . PRO A 1 315 ? -19.24343 33.66667 25.20417 1.000 69.02736 315 PRO A CA 1
ATOM 4400 C C . PRO A 1 315 ? -19.17455 32.80816 26.45839 1.000 67.96720 315 PRO A C 1
ATOM 4401 O O . PRO A 1 315 ? -18.15513 32.73182 27.14587 1.000 68.15404 315 PRO A O 1
ATOM 4412 N N . ALA A 1 316 ? -20.29886 32.15796 26.74950 1.000 67.05764 316 ALA A N 1
ATOM 4413 C CA . ALA A 1 316 ? -20.40682 31.28174 27.90779 1.000 66.26528 316 ALA A CA 1
ATOM 4414 C C . ALA A 1 316 ? -21.41904 30.19204 27.59342 1.000 65.63971 316 ALA A C 1
ATOM 4415 O O . ALA A 1 316 ? -22.47918 30.47202 27.03069 1.000 65.52147 316 ALA A O 1
ATOM 4422 N N . HIS A 1 317 ? -21.09304 28.95652 27.96245 1.000 73.07609 317 HIS A N 1
ATOM 4423 C CA . HIS A 1 317 ? -21.86674 27.79109 27.55768 1.000 72.65260 317 HIS A CA 1
ATOM 4424 C C . HIS A 1 317 ? -22.60203 27.18912 28.74829 1.000 72.01371 317 HIS A C 1
ATOM 4425 O O . HIS A 1 317 ? -22.05942 27.11123 29.85498 1.000 72.15548 317 HIS A O 1
ATOM 4439 N N . CYS A 1 318 ? -23.84041 26.76288 28.50674 1.000 82.06595 318 CYS A N 1
ATOM 4440 C CA . CYS A 1 318 ? -24.63430 26.02972 29.48257 1.000 81.65838 318 CYS A CA 1
ATOM 4441 C C . CYS A 1 318 ? -25.33210 24.88561 28.76664 1.000 81.41278 318 CYS A C 1
ATOM 4442 O O . CYS A 1 318 ? -25.45285 24.88283 27.53895 1.000 81.52312 318 CYS A O 1
ATOM 4450 N N . LYS A 1 319 ? -25.78393 23.89874 29.53845 1.000 72.14543 319 LYS A N 1
ATOM 4451 C CA . LYS A 1 319 ? -26.27468 22.66168 28.94359 1.000 72.03295 319 LYS A CA 1
ATOM 4452 C C . LYS A 1 319 ? -27.47759 22.15287 29.72318 1.000 71.79648 319 LYS A C 1
ATOM 4453 O O . LYS A 1 319 ? -27.36461 21.84020 30.91281 1.000 72.06589 319 LYS A O 1
ATOM 4472 N N . VAL A 1 320 ? -28.62157 22.07281 29.04731 1.000 62.44123 320 VAL A N 1
ATOM 4473 C CA . VAL A 1 320 ? -29.88578 21.64844 29.64110 1.000 62.36705 320 VAL A CA 1
ATOM 4474 C C . VAL A 1 320 ? -30.27211 20.31652 29.01264 1.000 62.31743 320 VAL A C 1
ATOM 4475 O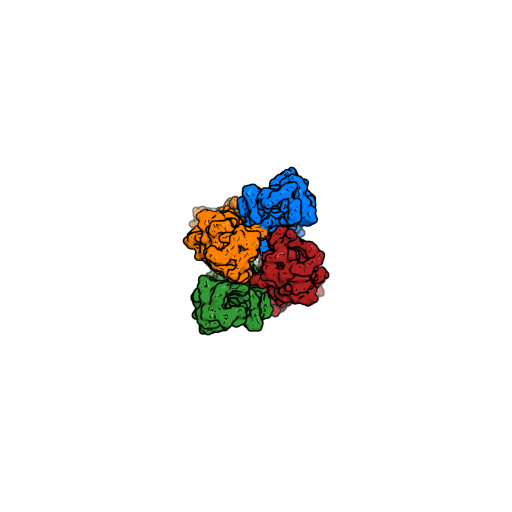 O . VAL A 1 320 ? -30.60953 20.25609 27.82433 1.000 62.22539 320 VAL A O 1
ATOM 4488 N N . THR A 1 321 ? -30.24837 19.25299 29.81081 1.000 62.57131 321 THR A N 1
ATOM 4489 C CA . THR A 1 321 ? -30.69424 17.93467 29.37268 1.000 62.65878 321 THR A CA 1
ATOM 4490 C C . THR A 1 321 ? -32.17732 17.75712 29.66816 1.000 62.63186 321 THR A C 1
ATOM 4491 O O . THR A 1 321 ? -32.59722 17.81171 30.82899 1.000 62.97705 321 THR A O 1
ATOM 4502 N N . VAL A 1 322 ? -32.96424 17.55135 28.61683 1.000 69.10844 322 VAL A N 1
ATOM 4503 C CA . VAL A 1 322 ? -34.39100 17.28273 28.75075 1.000 69.24652 322 VAL A CA 1
ATOM 4504 C C . VAL A 1 322 ? -34.59841 15.77376 28.76353 1.000 69.49052 322 VAL A C 1
ATOM 4505 O O . VAL A 1 322 ? -34.31184 15.08707 27.77664 1.000 69.43035 322 VAL A O 1
ATOM 4518 N N . LYS A 1 323 ? -35.09972 15.26421 29.88286 1.000 81.49560 323 LYS A N 1
ATOM 4519 C CA . LYS A 1 323 ? -35.40205 13.85076 30.05865 1.000 81.96985 323 LYS A CA 1
ATOM 4520 C C . LYS A 1 323 ? -36.90158 13.64538 29.88548 1.000 82.14502 323 LYS A C 1
ATOM 4521 O O . LYS A 1 323 ? -37.70168 14.25892 30.59812 1.000 82.48494 323 LYS A O 1
ATOM 4540 N N . LEU A 1 324 ? -37.28224 12.79025 28.94240 1.000 65.55280 324 LEU A N 1
ATOM 4541 C CA . LEU A 1 324 ? -38.69150 12.56702 28.65899 1.000 65.81905 324 LEU A CA 1
ATOM 4542 C C . LEU A 1 324 ? -39.24105 11.41533 29.48846 1.000 66.60142 324 LEU A C 1
ATOM 4543 O O . LEU A 1 324 ? -38.51115 10.51201 29.90777 1.000 66.95196 324 LEU A O 1
ATOM 4559 N N . ILE A 1 325 ? -40.54983 11.46412 29.72017 1.000 65.45022 325 ILE A N 1
ATOM 4560 C CA . ILE A 1 325 ? -41.28197 10.42014 30.42526 1.000 66.40718 325 ILE A CA 1
ATOM 4561 C C . ILE A 1 325 ? -42.22060 9.76154 29.42491 1.000 66.46544 325 ILE A C 1
ATOM 4562 O O . ILE A 1 325 ? -42.95566 10.45137 28.70776 1.000 66.29986 325 ILE A O 1
ATOM 4578 N N . ASP A 1 326 ? -42.19667 8.43325 29.37424 1.000 82.33662 326 ASP A N 1
ATOM 4579 C CA . ASP A 1 326 ? -42.98655 7.70146 28.39441 1.000 82.45055 326 ASP A CA 1
ATOM 4580 C C . ASP A 1 326 ? -44.43709 7.58664 28.84805 1.000 83.38521 326 ASP A C 1
ATOM 4581 O O . ASP A 1 326 ? -44.71447 7.20083 29.98813 1.000 84.32629 326 ASP A O 1
ATOM 4590 N N . ARG A 1 327 ? -45.35826 7.92430 27.94980 1.000 95.77918 327 ARG A N 1
ATOM 4591 C CA . ARG A 1 327 ? -46.78164 7.69711 28.14332 1.000 96.83417 327 ARG A CA 1
ATOM 4592 C C . ARG A 1 327 ? -47.25600 6.61686 27.18085 1.000 97.02552 327 ARG A C 1
ATOM 4593 O O . ARG A 1 327 ? -46.71068 6.45702 26.08549 1.000 96.34055 327 ARG A O 1
ATOM 4614 N N . ASN A 1 328 ? -48.27985 5.87208 27.59831 1.000 84.67170 328 ASN A N 1
ATOM 4615 C CA . ASN A 1 328 ? -48.86419 4.82717 26.75811 1.000 85.04885 328 ASN A CA 1
ATOM 4616 C C . ASN A 1 328 ? -49.61620 5.49461 25.61025 1.000 85.05586 328 ASN A C 1
ATOM 4617 O O . ASN A 1 328 ? -50.82924 5.71193 25.65707 1.000 86.06347 328 ASN A O 1
ATOM 4628 N N . ASP A 1 329 ? -48.87345 5.82688 24.55314 1.000 119.04466 329 ASP A N 1
ATOM 4629 C CA . ASP A 1 329 ? -49.44385 6.46736 23.37290 1.000 119.27067 329 ASP A CA 1
ATOM 4630 C C . ASP A 1 329 ? -49.28431 5.61133 22.12086 1.000 119.26579 329 ASP A C 1
ATOM 4631 O O . ASP A 1 329 ? -49.40173 6.12593 21.00378 1.000 119.44073 329 ASP A O 1
ATOM 4640 N N . ASN A 1 330 ? -49.02127 4.31512 22.28098 1.000 70.03558 330 ASN A N 1
ATOM 4641 C CA . ASN A 1 330 ? -48.93125 3.38527 21.15877 1.000 70.27017 330 ASN A CA 1
ATOM 4642 C C . ASN A 1 330 ? -49.73364 2.13741 21.49644 1.000 71.13046 330 ASN A C 1
ATOM 4643 O O . ASN A 1 330 ? -49.35103 1.37035 22.38627 1.000 71.16792 330 ASN A O 1
ATOM 4654 N N . ALA A 1 331 ? -50.84371 1.93844 20.79086 1.000 83.61917 331 ALA A N 1
ATOM 4655 C CA . ALA A 1 331 ? -51.59460 0.70575 20.91308 1.000 84.53474 331 ALA A CA 1
ATOM 4656 C C . ALA A 1 331 ? -50.77797 -0.45273 20.34462 1.000 84.41880 331 ALA A C 1
ATOM 4657 O O . ALA A 1 331 ? -49.88510 -0.24807 19.51882 1.000 83.89018 331 ALA A O 1
ATOM 4664 N N . PRO A 1 332 ? -51.06121 -1.68183 20.77134 1.000 73.52055 332 PRO A N 1
ATOM 4665 C CA . PRO A 1 332 ? -50.29267 -2.82371 20.26442 1.000 73.67785 332 PRO A CA 1
ATOM 4666 C C . PRO A 1 332 ? -50.69688 -3.18791 18.84385 1.000 74.23107 332 PRO A C 1
ATOM 4667 O O . PRO A 1 332 ? -51.87300 -3.13572 18.47533 1.000 74.95194 332 PRO A O 1
ATOM 4678 N N . SER A 1 333 ? -49.70149 -3.55922 18.04333 1.000 75.26786 333 SER A N 1
ATOM 4679 C CA . SER A 1 333 ? -49.90403 -3.91479 16.64689 1.000 75.97733 333 SER A CA 1
ATOM 4680 C C . SER A 1 333 ? -49.71295 -5.41325 16.45668 1.000 76.86327 333 SER A C 1
ATOM 4681 O O . SER A 1 333 ? -48.85065 -6.02820 17.09645 1.000 76.79841 333 SER A O 1
ATOM 4689 N N . ILE A 1 334 ? -50.52526 -5.98780 15.57010 1.000 76.72074 334 ILE A N 1
ATOM 4690 C CA . ILE A 1 334 ? -50.55160 -7.42100 15.30607 1.000 77.79620 334 ILE A CA 1
ATOM 4691 C C . ILE A 1 334 ? -50.20564 -7.64527 13.83982 1.000 78.53640 334 ILE A C 1
ATOM 4692 O O . ILE A 1 334 ? -50.69919 -6.92954 12.96126 1.000 78.75837 334 ILE A O 1
ATOM 4708 N N . GLY A 1 335 ? -49.35693 -8.63700 13.57609 1.000 121.30038 335 GLY A N 1
ATOM 4709 C CA . GLY A 1 335 ? -48.92330 -8.91618 12.21879 1.000 122.27728 335 GLY A CA 1
ATOM 4710 C C . GLY A 1 335 ? -48.72316 -10.39157 11.93900 1.000 123.65377 335 GLY A C 1
ATOM 4711 O O . GLY A 1 335 ? -47.99529 -11.07124 12.66764 1.000 123.76374 335 GLY A O 1
ATOM 4715 N N . PHE A 1 336 ? -49.36018 -10.89903 10.88490 1.000 83.07808 336 PHE A N 1
ATOM 4716 C CA . PHE A 1 336 ? -49.27479 -12.31471 10.54207 1.000 84.58966 336 PHE A CA 1
ATOM 4717 C C . PHE A 1 336 ? -48.00383 -12.59558 9.74989 1.000 85.48705 336 PHE A C 1
ATOM 4718 O O . PHE A 1 336 ? -47.80889 -12.05601 8.65519 1.000 85.97950 336 PHE A O 1
ATOM 4735 N N . VAL A 1 337 ? -47.14332 -13.44237 10.31347 1.000 96.92673 337 VAL A N 1
ATOM 4736 C CA . VAL A 1 337 ? -45.95469 -13.91459 9.61495 1.000 98.23410 337 VAL A CA 1
ATOM 4737 C C . VAL A 1 337 ? -46.31867 -14.98027 8.58704 1.000 100.24358 337 VAL A C 1
ATOM 4738 O O . VAL A 1 337 ? -45.80821 -14.97341 7.46167 1.000 101.47427 337 VAL A O 1
ATOM 4751 N N . SER A 1 338 ? -47.20420 -15.90477 8.95310 1.000 138.67495 338 SER A N 1
ATOM 4752 C CA . SER A 1 338 ? -47.61873 -16.97848 8.06147 1.000 140.63622 338 SER A CA 1
ATOM 4753 C C . SER A 1 338 ? -48.97953 -17.48531 8.51519 1.000 140.58017 338 SER A C 1
ATOM 4754 O O . SER A 1 338 ? -49.24359 -17.55938 9.71792 1.000 139.69659 338 SER A O 1
ATOM 4762 N N . VAL A 1 339 ? -49.83412 -17.82957 7.55172 1.000 124.06554 339 VAL A N 1
ATOM 4763 C CA . VAL A 1 339 ? -51.18676 -18.29537 7.84421 1.000 124.25426 339 VAL A CA 1
ATOM 4764 C C . VAL A 1 339 ? -51.50200 -19.57905 7.08116 1.000 126.43430 339 VAL A C 1
ATOM 4765 O O . VAL A 1 339 ? -52.66824 -19.97316 6.97414 1.000 126.98508 339 VAL A O 1
ATOM 4778 N N . ARG A 1 340 ? -50.48096 -20.26679 6.58284 1.000 151.21650 340 ARG A N 1
ATOM 4779 C CA . ARG A 1 340 ? -50.71855 -21.56323 5.91711 1.000 153.49576 340 ARG A CA 1
ATOM 4780 C C . ARG A 1 340 ? -51.73885 -21.36549 4.79343 1.000 154.25513 340 ARG A C 1
ATOM 4781 O O . ARG A 1 340 ? -51.71381 -20.33257 4.10841 1.000 153.78853 340 ARG A O 1
ATOM 4802 N N . GLN A 1 341 ? -52.62767 -22.33112 4.57936 1.000 165.12294 341 GLN A N 1
ATOM 4803 C CA . GLN A 1 341 ? -53.66175 -22.25986 3.56959 1.000 166.12686 341 GLN A CA 1
ATOM 4804 C C . GLN A 1 341 ? -54.93396 -21.74694 4.22249 1.000 164.84181 341 GLN A C 1
ATOM 4805 O O . GLN A 1 341 ? -54.98372 -21.48439 5.42629 1.000 163.27440 341 GLN A O 1
ATOM 4819 N N . GLY A 1 342 ? -55.97447 -21.59454 3.42049 1.000 272.17966 342 GLY A N 1
ATOM 4820 C CA . GLY A 1 342 ? -57.23483 -21.18511 3.98471 1.000 271.39594 342 GLY A CA 1
ATOM 4821 C C . GLY A 1 342 ? -58.07893 -22.37223 4.38753 1.000 272.46615 342 GLY A C 1
ATOM 4822 O O . GLY A 1 342 ? -59.28233 -22.21245 4.60419 1.000 272.51410 342 GLY A O 1
ATOM 4826 N N . ALA A 1 343 ? -57.47628 -23.55536 4.52300 1.000 136.62541 343 ALA A N 1
ATOM 4827 C CA . ALA A 1 343 ? -58.26763 -24.76219 4.73782 1.000 138.05510 343 ALA A CA 1
ATOM 4828 C C . ALA A 1 343 ? -57.41778 -25.83893 5.40392 1.000 138.64345 343 ALA A C 1
ATOM 4829 O O . ALA A 1 343 ? -56.45585 -26.33219 4.80095 1.000 139.74909 343 ALA A O 1
ATOM 4836 N N . LEU A 1 344 ? -57.79691 -26.22832 6.61960 1.000 182.22924 344 LEU A N 1
ATOM 4837 C CA . LEU A 1 344 ? -57.12350 -27.24677 7.41403 1.000 183.02986 344 LEU A CA 1
ATOM 4838 C C . LEU A 1 344 ? -57.73379 -28.63088 7.15671 1.000 185.34286 344 LEU A C 1
ATOM 4839 O O . LEU A 1 344 ? -58.77992 -28.76941 6.51826 1.000 186.11683 344 LEU A O 1
ATOM 4855 N N . SER A 1 345 ? -57.06924 -29.66567 7.67641 1.000 168.66808 345 SER A N 1
ATOM 4856 C CA . SER A 1 345 ? -57.56514 -31.03376 7.56818 1.000 172.94982 345 SER A CA 1
ATOM 4857 C C . SER A 1 345 ? -58.66637 -31.29945 8.59143 1.000 174.00458 345 SER A C 1
ATOM 4858 O O . SER A 1 345 ? -58.59522 -30.84662 9.73750 1.000 171.52929 345 SER A O 1
ATOM 4866 N N . GLU A 1 346 ? -59.69042 -32.04644 8.16357 1.000 180.35549 346 GLU A N 1
ATOM 4867 C CA . GLU A 1 346 ? -60.81362 -32.37398 9.03774 1.000 182.07244 346 GLU A CA 1
ATOM 4868 C C . GLU A 1 346 ? -60.34886 -33.00406 10.34524 1.000 181.63623 346 GLU A C 1
ATOM 4869 O O . GLU A 1 346 ? -60.83556 -32.65036 11.42318 1.000 180.43299 346 GLU A O 1
ATOM 4881 N N . ALA A 1 347 ? -59.43299 -33.96820 10.26976 1.000 145.83478 347 ALA A N 1
ATOM 4882 C CA . ALA A 1 347 ? -58.95129 -34.63702 11.47218 1.000 145.82831 347 ALA A CA 1
ATOM 4883 C C . ALA A 1 347 ? -57.53970 -34.17697 11.80267 1.000 142.36693 347 ALA A C 1
ATOM 4884 O O . ALA A 1 347 ? -56.63072 -35.00655 11.92798 1.000 143.50076 347 ALA A O 1
ATOM 4888 N N . ALA A 1 348 ? -57.34155 -32.87121 11.93430 1.000 168.49302 348 ALA A N 1
ATOM 4889 C CA . ALA A 1 348 ? -56.03422 -32.34557 12.31591 1.000 165.28848 348 ALA A CA 1
ATOM 4890 C C . ALA A 1 348 ? -55.80996 -32.54330 13.81171 1.000 164.44784 348 ALA A C 1
ATOM 4891 O O . ALA A 1 348 ? -56.65753 -32.14670 14.61364 1.000 163.75956 348 ALA A O 1
ATOM 4898 N N . PRO A 1 349 ? -54.68912 -33.13502 14.22223 1.000 134.64071 349 PRO A N 1
ATOM 4899 C CA . PRO A 1 349 ? -54.51580 -33.44779 15.63390 1.000 134.45202 349 PRO A CA 1
ATOM 4900 C C . PRO A 1 349 ? -54.46621 -32.18295 16.46486 1.000 130.64095 349 PRO A C 1
ATOM 4901 O O . PRO A 1 349 ? -53.99824 -31.12739 15.99703 1.000 127.81495 349 PRO A O 1
ATOM 4912 N N . PRO A 1 350 ? -54.95432 -32.23655 17.71216 1.000 130.61712 350 PRO A N 1
ATOM 4913 C CA . PRO A 1 350 ? -54.84482 -31.07196 18.60014 1.000 127.25094 350 PRO A CA 1
ATOM 4914 C C . PRO A 1 350 ? -53.43405 -30.51791 18.67159 1.000 124.80524 350 PRO A C 1
ATOM 4915 O O . PRO A 1 350 ? -52.48913 -31.24879 18.98331 1.000 125.94631 350 PRO A O 1
ATOM 4926 N N . GLY A 1 351 ? -53.28018 -29.22941 18.38174 1.000 121.69446 351 GLY A N 1
ATOM 4927 C CA . GLY A 1 351 ? -51.98076 -28.59727 18.35739 1.000 119.47757 351 GLY A CA 1
ATOM 4928 C C . GLY A 1 351 ? -51.43248 -28.33295 16.97441 1.000 119.06377 351 GLY A C 1
ATOM 4929 O O . GLY A 1 351 ? -50.31930 -27.80532 16.86099 1.000 117.47018 351 GLY A O 1
ATOM 4933 N N . THR A 1 352 ? -52.16683 -28.68711 15.92233 1.000 120.69477 352 THR A N 1
ATOM 4934 C CA . THR A 1 352 ? -51.72805 -28.37438 14.57000 1.000 120.40726 352 THR A CA 1
ATOM 4935 C C . THR A 1 352 ? -51.51966 -26.87451 14.42900 1.000 116.90522 352 THR A C 1
ATOM 4936 O O . THR A 1 352 ? -52.39964 -26.07779 14.76781 1.000 115.41381 352 THR A O 1
ATOM 4947 N N . VAL A 1 353 ? -50.34789 -26.48963 13.92739 1.000 115.82286 353 VAL A N 1
ATOM 4948 C CA . VAL A 1 353 ? -50.05073 -25.07763 13.73657 1.000 112.71052 353 VAL A CA 1
ATOM 4949 C C . VAL A 1 353 ? -50.87941 -24.54889 12.57581 1.000 112.55363 353 VAL A C 1
ATOM 4950 O O . VAL A 1 353 ? -50.94981 -25.16832 11.50576 1.000 114.64351 353 VAL A O 1
ATOM 4963 N N . ILE A 1 354 ? -51.51253 -23.39576 12.78626 1.000 117.19117 354 ILE A N 1
ATOM 4964 C CA . ILE A 1 354 ? -52.34192 -22.77622 11.77005 1.000 117.03318 354 ILE A CA 1
ATOM 4965 C C . ILE A 1 354 ? -51.75592 -21.46420 11.26528 1.000 114.40735 354 ILE A C 1
ATOM 4966 O O . ILE A 1 354 ? -51.96587 -21.11710 10.09676 1.000 114.69412 354 ILE A O 1
ATOM 4982 N N . ALA A 1 355 ? -51.02634 -20.73189 12.09972 1.000 105.18527 355 ALA A N 1
ATOM 4983 C CA . ALA A 1 355 ? -50.41590 -19.48307 11.67179 1.000 102.85760 355 ALA A CA 1
ATOM 4984 C C . ALA A 1 355 ? -49.40760 -19.04527 12.72178 1.000 101.14733 355 ALA A C 1
ATOM 4985 O O . ALA A 1 355 ? -49.48424 -19.43988 13.88895 1.000 101.30965 355 ALA A O 1
ATOM 4992 N N . LEU A 1 356 ? -48.45904 -18.22648 12.28285 1.000 99.74549 356 LEU A N 1
ATOM 4993 C CA . LEU A 1 356 ? -47.50014 -17.56842 13.15777 1.000 98.11322 356 LEU A CA 1
ATOM 4994 C C . LEU A 1 356 ? -47.81223 -16.07995 13.14815 1.000 95.68775 356 LEU A C 1
ATOM 4995 O O . LEU A 1 356 ? -48.06399 -15.50569 12.08500 1.000 95.29649 356 LEU A O 1
ATOM 5011 N N . VAL A 1 357 ? -47.81545 -15.46272 14.32629 1.000 112.84749 357 VAL A N 1
ATOM 5012 C CA . VAL A 1 357 ? -48.15648 -14.05272 14.45389 1.000 110.72979 357 VAL A CA 1
ATOM 5013 C C . VAL A 1 357 ? -47.14320 -13.38091 15.36540 1.000 109.51087 357 VAL A C 1
ATOM 5014 O O . VAL A 1 357 ? -46.51607 -14.02302 16.21417 1.000 110.29669 357 VAL A O 1
ATOM 5027 N N . ARG A 1 358 ? -46.98532 -12.07446 15.17872 1.000 97.35023 358 ARG A N 1
ATOM 5028 C CA . ARG A 1 358 ? -46.14817 -11.24673 16.02803 1.000 96.24033 358 ARG A CA 1
ATOM 5029 C C . ARG A 1 358 ? -46.97252 -10.08595 16.56439 1.000 94.68085 358 ARG A C 1
ATOM 5030 O O . ARG A 1 358 ? -47.76186 -9.48411 15.82991 1.000 94.06740 358 ARG A O 1
ATOM 5051 N N . VAL A 1 359 ? -46.79921 -9.78131 17.84737 1.000 86.16007 359 VAL A N 1
ATOM 5052 C CA . VAL A 1 359 ? -47.39926 -8.60057 18.45592 1.000 84.85692 359 VAL A CA 1
ATOM 5053 C C . VAL A 1 359 ? -46.27783 -7.68406 18.91661 1.000 84.10537 359 VAL A C 1
ATOM 5054 O O . VAL A 1 359 ? -45.19179 -8.13922 19.29037 1.000 84.87567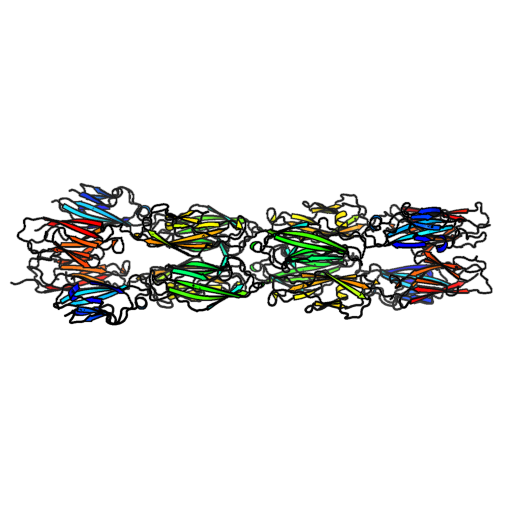 359 VAL A O 1
ATOM 5067 N N . THR A 1 360 ? -46.54714 -6.38129 18.89241 1.000 90.62712 360 THR A N 1
ATOM 5068 C CA . THR A 1 360 ? -45.53042 -5.40437 19.25152 1.000 90.06734 360 THR A CA 1
ATOM 5069 C C . THR A 1 360 ? -46.19462 -4.18431 19.86933 1.000 89.08715 360 THR A C 1
ATOM 5070 O O . THR A 1 360 ? -47.39731 -3.96103 19.71766 1.000 88.74092 360 THR A O 1
ATOM 5081 N N . ASP A 1 361 ? -45.39166 -3.40376 20.58703 1.000 85.96996 361 ASP A N 1
ATOM 5082 C CA . ASP A 1 361 ? -45.84746 -2.13951 21.15248 1.000 85.23437 361 ASP A CA 1
ATOM 5083 C C . ASP A 1 361 ? -44.65506 -1.20159 21.21989 1.000 85.13826 361 ASP A C 1
ATOM 5084 O O . ASP A 1 361 ? -43.65452 -1.51930 21.87050 1.000 86.03589 361 ASP A O 1
ATOM 5093 N N . ARG A 1 362 ? -44.76150 -0.05053 20.55525 1.000 121.31746 362 ARG A N 1
ATOM 5094 C CA . ARG A 1 362 ? -43.63793 0.87541 20.50546 1.000 121.41212 362 ARG A CA 1
ATOM 5095 C C . ARG A 1 362 ? -43.36203 1.51878 21.85830 1.000 121.89651 362 ARG A C 1
ATOM 5096 O O . ARG A 1 362 ? -42.27343 2.06826 22.05524 1.000 122.50890 362 ARG A O 1
ATOM 5117 N N . ASP A 1 363 ? -44.31277 1.46613 22.78901 1.000 90.25127 363 ASP A N 1
ATOM 5118 C CA . ASP A 1 363 ? -44.08469 2.00960 24.11811 1.000 90.97052 363 ASP A CA 1
ATOM 5119 C C . ASP A 1 363 ? -43.07780 1.14952 24.88004 1.000 92.29651 363 ASP A C 1
ATOM 5120 O O . ASP A 1 363 ? -42.65771 0.08003 24.42904 1.000 92.65340 363 ASP A O 1
ATOM 5129 N N . SER A 1 364 ? -42.69840 1.63182 26.06034 1.000 83.08142 364 SER A N 1
ATOM 5130 C CA . SER A 1 364 ? -41.74031 0.95016 26.91613 1.000 84.69694 364 SER A CA 1
ATOM 5131 C C . SER A 1 364 ? -42.35123 0.73982 28.29472 1.000 85.49378 364 SER A C 1
ATOM 5132 O O . SER A 1 364 ? -43.28126 1.44194 28.70033 1.000 85.02607 364 SER A O 1
ATOM 5140 N N . GLY A 1 365 ? -41.81377 -0.24561 29.01220 1.000 90.44936 365 GLY A N 1
ATOM 5141 C CA . GLY A 1 365 ? -42.29641 -0.55132 30.34490 1.000 91.51138 365 GLY A CA 1
ATOM 5142 C C . GLY A 1 365 ? -43.65512 -1.23193 30.30968 1.000 90.76019 365 GLY A C 1
ATOM 5143 O O . GLY A 1 365 ? -44.00059 -1.95369 29.36837 1.000 89.92939 365 GLY A O 1
ATOM 5147 N N . LYS A 1 366 ? -44.43665 -1.00613 31.36885 1.000 87.81538 366 LYS A N 1
ATOM 5148 C CA . LYS A 1 366 ? -45.78177 -1.56886 31.42298 1.000 87.46551 366 LYS A CA 1
ATOM 5149 C C . LYS A 1 366 ? -46.62814 -1.10816 30.24563 1.000 85.79597 366 LYS A C 1
ATOM 5150 O O . LYS A 1 366 ? -47.49066 -1.85651 29.77172 1.000 85.46746 366 LYS A O 1
ATOM 5169 N N . ASN A 1 367 ? -46.40616 0.11594 29.76362 1.000 95.19993 367 ASN A N 1
ATOM 5170 C CA . ASN A 1 367 ? -47.17032 0.60181 28.62023 1.000 93.80903 367 ASN A CA 1
ATOM 5171 C C . ASN A 1 367 ? -46.95706 -0.28099 27.39778 1.000 93.10712 367 ASN A C 1
ATOM 5172 O O . ASN A 1 367 ? -47.82767 -0.34923 26.52260 1.000 92.35290 367 ASN A O 1
ATOM 5183 N N . GLY A 1 368 ? -45.81261 -0.95925 27.32073 1.000 102.22472 368 GLY A N 1
ATOM 5184 C CA . GLY A 1 368 ? -45.51754 -1.85515 26.21888 1.000 101.90194 368 GLY A CA 1
ATOM 5185 C C . GLY A 1 368 ? -45.55676 -3.32472 26.59205 1.000 102.93976 368 GLY A C 1
ATOM 5186 O O . GLY A 1 368 ? -45.05559 -4.16816 25.84292 1.000 103.13532 368 GLY A O 1
ATOM 5190 N N . GLN A 1 369 ? -46.14261 -3.64870 27.74359 1.000 110.02165 369 GLN A N 1
ATOM 5191 C CA . GLN A 1 369 ? -46.28570 -5.03355 28.18093 1.000 111.19221 369 GLN A CA 1
ATOM 5192 C C . GLN A 1 369 ? -47.60159 -5.59015 27.65200 1.000 110.90275 369 GLN A C 1
ATOM 5193 O O . GLN A 1 369 ? -48.67505 -5.06643 27.96910 1.000 110.71755 369 GLN A O 1
ATOM 5207 N N . LEU A 1 370 ? -47.51655 -6.64812 26.85174 1.000 89.39473 370 LEU A N 1
ATOM 5208 C CA . LEU A 1 370 ? -48.66315 -7.16558 26.12149 1.000 89.29872 370 LEU A CA 1
ATOM 5209 C C . LEU A 1 370 ? -49.20422 -8.44934 26.73886 1.000 90.81536 370 LEU A C 1
ATOM 5210 O O . LEU A 1 370 ? -48.48981 -9.19594 27.41537 1.000 91.91155 370 LEU A O 1
ATOM 5226 N N . GLN A 1 371 ? -50.49290 -8.68227 26.49064 1.000 122.84120 371 GLN A N 1
ATOM 5227 C CA . GLN A 1 371 ? -51.17409 -9.94483 26.74531 1.000 124.39387 371 GLN A CA 1
ATOM 5228 C C . GLN A 1 371 ? -52.15382 -10.19107 25.60985 1.000 124.43215 371 GLN A C 1
ATOM 5229 O O . GLN A 1 371 ? -52.96452 -9.31254 25.29538 1.000 123.81688 371 GLN A O 1
ATOM 5243 N N . CYS A 1 372 ? -52.09297 -11.38233 25.01069 1.000 98.38023 372 CYS A N 1
ATOM 5244 C CA . CYS A 1 372 ? -52.86610 -11.69420 23.81796 1.000 98.68637 372 CYS A CA 1
ATOM 5245 C C . CYS A 1 372 ? -53.73696 -12.92401 24.03645 1.000 100.75220 372 CYS A C 1
ATOM 5246 O O . CYS A 1 372 ? -53.41547 -13.79388 24.85262 1.000 101.90589 372 CYS A O 1
ATOM 5254 N N . ARG A 1 373 ? -54.85231 -12.98490 23.30539 1.000 103.96644 373 ARG A N 1
ATOM 5255 C CA . ARG A 1 373 ? -55.74867 -14.13456 23.37506 1.000 106.22430 373 ARG A CA 1
ATOM 5256 C C . ARG A 1 373 ? -56.58022 -14.20812 22.09933 1.000 106.91365 373 ARG A C 1
ATOM 5257 O O . ARG A 1 373 ? -56.76969 -13.21274 21.39688 1.000 105.74070 373 ARG A O 1
ATOM 5278 N N . VAL A 1 374 ? -57.06605 -15.41764 21.81317 1.000 120.46361 374 VAL A N 1
ATOM 5279 C CA . VAL A 1 374 ? -57.94661 -15.68408 20.67526 1.000 121.82582 374 VAL A CA 1
ATOM 5280 C C . VAL A 1 374 ? -59.40713 -15.51659 21.07634 1.000 123.48891 374 VAL A C 1
ATOM 5281 O O . VAL A 1 374 ? -59.77597 -15.65156 22.24480 1.000 124.24550 374 VAL A O 1
ATOM 5294 N N . LEU A 1 375 ? -60.24574 -15.18697 20.08511 1.000 127.01843 375 LEU A N 1
ATOM 5295 C CA . LEU A 1 375 ? -61.66175 -14.93708 20.34582 1.000 128.90482 375 LEU A CA 1
ATOM 5296 C C . LEU A 1 375 ? -62.27135 -16.07302 21.16167 1.000 131.52829 375 LEU A C 1
ATOM 5297 O O . LEU A 1 375 ? -62.95235 -15.83913 22.16671 1.000 132.40161 375 LEU A O 1
ATOM 5304 N N . GLY A 1 376 ? -62.03341 -17.31358 20.73854 1.000 143.69998 376 GLY A N 1
ATOM 5305 C CA . GLY A 1 376 ? -62.57269 -18.48185 21.40966 1.000 146.44138 376 GLY A CA 1
ATOM 5306 C C . GLY A 1 376 ? -61.48813 -19.28152 22.10159 1.000 145.88074 376 GLY A C 1
ATOM 5307 O O . GLY A 1 376 ? -60.31011 -19.16459 21.74933 1.000 143.85077 376 GLY A O 1
ATOM 5311 N N . GLY A 1 377 ? -61.86843 -20.10487 23.07424 1.000 112.50642 377 GLY A N 1
ATOM 5312 C CA . GLY A 1 377 ? -60.91512 -20.91869 23.80854 1.000 112.43068 377 GLY A CA 1
ATOM 5313 C C . GLY A 1 377 ? -59.66679 -20.17270 24.24069 1.000 109.38486 377 GLY A C 1
ATOM 5314 O O . GLY A 1 377 ? -59.74712 -19.09340 24.82571 1.000 107.82511 377 GLY A O 1
ATOM 5318 N N . VAL A 1 393 ? -64.53002 -21.18944 19.74307 1.000 119.62737 393 VAL A N 1
ATOM 5319 C CA . VAL A 1 393 ? -63.87929 -21.82926 18.60263 1.000 119.81283 393 VAL A CA 1
ATOM 5320 C C . VAL A 1 393 ? -62.56961 -22.51272 19.02860 1.000 118.51585 393 VAL A C 1
ATOM 5321 O O . VAL A 1 393 ? -62.02071 -22.21090 20.08737 1.000 116.73393 393 VAL A O 1
ATOM 5333 N N . PRO A 1 394 ? -62.02926 -23.50994 18.12713 1.000 119.78252 394 PRO A N 1
ATOM 5334 C CA . PRO A 1 394 ? -60.91301 -24.39472 18.53472 1.000 119.56655 394 PRO A CA 1
ATOM 5335 C C . PRO A 1 394 ? -59.52081 -23.87341 18.20012 1.000 116.51426 394 PRO A C 1
ATOM 5336 O O . PRO A 1 394 ? -58.79898 -24.44784 17.37803 1.000 116.96761 394 PRO A O 1
ATOM 5347 N N . PHE A 1 395 ? -59.07503 -22.81883 18.87722 1.000 128.80628 395 PHE A N 1
ATOM 5348 C CA . PHE A 1 395 ? -57.73068 -22.33745 18.60610 1.000 126.22093 395 PHE A CA 1
ATOM 5349 C C . PHE A 1 395 ? -57.12168 -21.78329 19.88315 1.000 124.22088 395 PHE A C 1
ATOM 5350 O O . PHE A 1 395 ? -57.79325 -21.09018 20.65307 1.000 123.64012 395 PHE A O 1
ATOM 5367 N N . LYS A 1 396 ? -55.84749 -22.09245 20.09537 1.000 123.60624 396 LYS A N 1
ATOM 5368 C CA . LYS A 1 396 ? -55.07626 -21.54486 21.19667 1.000 121.81782 396 LYS A CA 1
ATOM 5369 C C . LYS A 1 396 ? -54.03047 -20.59198 20.63933 1.000 119.29671 396 LYS A C 1
ATOM 5370 O O . LYS A 1 396 ? -53.64525 -20.67125 19.46949 1.000 119.25563 396 LYS A O 1
ATOM 5389 N N . LEU A 1 397 ? -53.57047 -19.68670 21.49340 1.000 111.34540 397 LEU A N 1
ATOM 5390 C CA . LEU A 1 397 ? -52.40510 -18.86596 21.20607 1.000 109.26365 397 LEU A CA 1
ATOM 5391 C C . LEU A 1 397 ? -51.28590 -19.31263 22.13422 1.000 109.57585 397 LEU A C 1
ATOM 5392 O O . LEU A 1 397 ? -51.46424 -19.34494 23.35655 1.000 109.88911 397 LEU A O 1
ATOM 5408 N N . GLU A 1 398 ? -50.13847 -19.65850 21.55459 1.000 100.46214 398 GLU A N 1
ATOM 5409 C CA . GLU A 1 398 ? -49.01488 -20.21401 22.30424 1.000 101.31248 398 GLU A CA 1
ATOM 5410 C C . GLU A 1 398 ? -47.77944 -19.37116 22.02455 1.000 99.80942 398 GLU A C 1
ATOM 5411 O O . GLU A 1 398 ? -47.24234 -19.39865 20.91167 1.000 99.77644 398 GLU A O 1
ATOM 5423 N N . GLU A 1 399 ? -47.33067 -18.62777 23.03401 1.000 133.02566 399 GLU A N 1
ATOM 5424 C CA . GLU A 1 399 ? -46.17215 -17.75424 22.88479 1.000 131.81684 399 GLU A CA 1
ATOM 5425 C C . GLU A 1 399 ? -44.89751 -18.57897 22.97695 1.000 133.58793 399 GLU A C 1
ATOM 5426 O O . GLU A 1 399 ? -44.63759 -19.22866 23.99571 1.000 135.06163 399 GLU A O 1
ATOM 5438 N N . ASN A 1 400 ? -44.10537 -18.54810 21.90868 1.000 120.80390 400 ASN A N 1
ATOM 5439 C CA . ASN A 1 400 ? -42.87102 -19.31410 21.82640 1.000 122.77750 400 ASN A CA 1
ATOM 5440 C C . ASN A 1 400 ? -41.63922 -18.45856 22.08192 1.000 122.31370 400 ASN A C 1
ATOM 5441 O O . ASN A 1 400 ? -40.77055 -18.85711 22.86382 1.000 123.92668 400 ASN A O 1
ATOM 5452 N N . TYR A 1 401 ? -41.53839 -17.29154 21.44597 1.000 126.58400 401 TYR A N 1
ATOM 5453 C CA . TYR A 1 401 ? -40.33569 -16.47608 21.58201 1.000 126.42676 401 TYR A CA 1
ATOM 5454 C C . TYR A 1 401 ? -40.74667 -15.07564 22.01144 1.000 124.10618 401 TYR A C 1
ATOM 5455 O O . TYR A 1 401 ? -41.93232 -14.76345 22.13058 1.000 122.70559 401 TYR A O 1
ATOM 5473 N N . ASP A 1 402 ? -39.75175 -14.23323 22.28660 1.000 96.44629 402 ASP A N 1
ATOM 5474 C CA . ASP A 1 402 ? -40.02193 -12.83608 22.59354 1.000 94.44760 402 ASP A CA 1
ATOM 5475 C C . ASP A 1 402 ? -40.95802 -12.23700 21.54709 1.000 92.47489 402 ASP A C 1
ATOM 5476 O O . ASP A 1 402 ? -40.57327 -12.04733 20.38830 1.000 92.29153 402 ASP A O 1
ATOM 5483 N N . ASN A 1 403 ? -42.19162 -11.93827 21.95695 1.000 126.08503 403 ASN A N 1
ATOM 5484 C CA . ASN A 1 403 ? -43.18885 -11.32394 21.08502 1.000 124.44873 403 ASN A CA 1
ATOM 5485 C C . ASN A 1 403 ? -43.52069 -12.19729 19.87592 1.000 125.08683 403 ASN A C 1
ATOM 5486 O O . ASN A 1 403 ? -43.84750 -11.68491 18.80279 1.000 124.16567 403 ASN A O 1
ATOM 5493 N N . PHE A 1 404 ? -43.45072 -13.52017 20.02525 1.000 115.91324 404 PHE A N 1
ATOM 5494 C CA . PHE A 1 404 ? -43.77778 -14.44037 18.94079 1.000 116.90590 404 PHE A CA 1
ATOM 5495 C C . PHE A 1 404 ? -44.65237 -15.57374 19.44773 1.000 118.16940 404 PHE A C 1
ATOM 5496 O O . PHE A 1 404 ? -44.22620 -16.36418 20.30554 1.000 119.60721 404 PHE A O 1
ATOM 5513 N N . TYR A 1 405 ? -45.84350 -15.67332 18.84297 1.000 94.01277 405 TYR A N 1
ATOM 5514 C CA . TYR A 1 405 ? -46.93330 -16.56202 19.22309 1.000 95.15454 405 TYR A CA 1
ATOM 5515 C C . TYR A 1 405 ? -47.30918 -17.44835 18.04584 1.000 96.57734 405 TYR A C 1
ATOM 5516 O O . TYR A 1 405 ? -47.27077 -17.01135 16.89115 1.000 96.03695 405 TYR A O 1
ATOM 5534 N N . THR A 1 406 ? -47.69876 -18.68456 18.34392 1.000 105.45135 406 THR A N 1
ATOM 5535 C CA . THR A 1 406 ? -48.20835 -19.61690 17.34406 1.000 107.21411 406 THR A CA 1
ATOM 5536 C C . THR A 1 406 ? -49.65908 -19.94277 17.65777 1.000 107.93275 406 THR A C 1
ATOM 5537 O O . THR A 1 406 ? -49.96492 -20.43957 18.74733 1.000 108.72228 406 THR A O 1
ATOM 5548 N N . VAL A 1 407 ? -50.54592 -19.66315 16.70966 1.000 101.02530 407 VAL A N 1
ATOM 5549 C CA . VAL A 1 407 ? -51.95104 -20.02763 16.84369 1.000 102.24530 407 VAL A CA 1
ATOM 5550 C C . VAL A 1 407 ? -52.10931 -21.44500 16.31068 1.000 105.09926 407 VAL A C 1
ATOM 5551 O O . VAL A 1 407 ? -51.84210 -21.71239 15.13399 1.000 105.90821 407 VAL A O 1
ATOM 5564 N N . VAL A 1 408 ? -52.53214 -22.35583 17.18196 1.000 106.80800 408 VAL A N 1
ATOM 5565 C CA . VAL A 1 408 ? -52.64380 -23.76652 16.85324 1.000 109.77556 408 VAL A CA 1
ATOM 5566 C C . VAL A 1 408 ? -54.08437 -24.19960 17.09140 1.000 111.56590 408 VAL A C 1
ATOM 5567 O O . VAL A 1 408 ? -54.91519 -23.43837 17.58792 1.000 110.54500 408 VAL A O 1
ATOM 5580 N N . THR A 1 409 ? -54.37006 -25.44465 16.72739 1.000 114.53531 409 THR A N 1
ATOM 5581 C CA . THR A 1 409 ? -55.69119 -26.01029 16.94536 1.000 116.84356 409 THR A CA 1
ATOM 5582 C C . THR A 1 409 ? -55.83776 -26.37374 18.41498 1.000 117.26966 409 THR A C 1
ATOM 5583 O O . THR A 1 409 ? -54.88922 -26.83695 19.05464 1.000 117.24986 409 THR A O 1
ATOM 5594 N N . ASP A 1 410 ? -57.03892 -26.16910 18.94749 1.000 117.92450 410 ASP A N 1
ATOM 5595 C CA . ASP A 1 410 ? -57.24671 -26.32324 20.38119 1.000 118.16991 410 ASP A CA 1
ATOM 5596 C C . ASP A 1 410 ? -57.44915 -27.78467 20.76645 1.000 121.52972 410 ASP A C 1
ATOM 5597 O O . ASP A 1 410 ? -56.80407 -28.28486 21.69333 1.000 121.82103 410 ASP A O 1
ATOM 5606 N N . ARG A 1 411 ? -58.34391 -28.47529 20.07739 1.000 124.29968 411 ARG A N 1
ATOM 5607 C CA . ARG A 1 411 ? -58.72300 -29.84482 20.40858 1.000 127.89203 411 ARG A CA 1
ATOM 5608 C C . ARG A 1 411 ? -59.04280 -30.60638 19.12200 1.000 130.51666 411 ARG A C 1
ATOM 5609 O O . ARG A 1 411 ? -58.95040 -30.03255 18.02734 1.000 129.41135 411 ARG A O 1
ATOM 5630 N N . PRO A 1 412 ? -59.44417 -31.87777 19.20123 1.000 134.18824 412 PRO A N 1
ATOM 5631 C CA . PRO A 1 412 ? -59.83658 -32.60378 17.98237 1.000 137.09559 412 PRO A CA 1
ATOM 5632 C C . PRO A 1 412 ? -61.00650 -31.96774 17.23981 1.000 137.61935 412 PRO A C 1
ATOM 5633 O O . PRO A 1 412 ? -61.95566 -31.46083 17.84066 1.000 137.62092 412 PRO A O 1
ATOM 5644 N N . LEU A 1 413 ? -60.91915 -32.01259 15.90907 1.000 141.15777 413 LEU A N 1
ATOM 5645 C CA . LEU A 1 413 ? -61.89125 -31.40141 14.99670 1.000 141.81421 413 LEU A CA 1
ATOM 5646 C C . LEU A 1 413 ? -62.95646 -32.41985 14.60549 1.000 146.64203 413 LEU A C 1
ATOM 5647 O O . LEU A 1 413 ? -62.79041 -33.19848 13.66575 1.000 149.10858 413 LEU A O 1
ATOM 5663 N N . ASP A 1 414 ? -64.07125 -32.40000 15.32439 1.000 155.07233 414 ASP A N 1
ATOM 5664 C CA . ASP A 1 414 ? -65.27831 -33.11256 14.91784 1.000 159.74824 414 ASP A CA 1
ATOM 5665 C C . ASP A 1 414 ? -66.40988 -32.61195 15.80741 1.000 160.31617 414 ASP A C 1
ATOM 5666 O O . ASP A 1 414 ? -66.19377 -31.81679 16.72789 1.000 157.18617 414 ASP A O 1
ATOM 5673 N N . ARG A 1 415 ? -67.62141 -33.08258 15.52581 1.000 203.98808 415 ARG A N 1
ATOM 5674 C CA . ARG A 1 415 ? -68.80459 -32.70178 16.29086 1.000 205.42350 415 ARG A CA 1
ATOM 5675 C C . ARG A 1 415 ? -68.91885 -31.17840 16.37995 1.000 201.77967 415 ARG A C 1
ATOM 5676 O O . ARG A 1 415 ? -68.87084 -30.57983 17.45550 1.000 199.51789 415 ARG A O 1
ATOM 5686 N N . GLU A 1 416 ? -69.05518 -30.54704 15.21534 1.000 202.54286 416 GLU A N 1
ATOM 5687 C CA . GLU A 1 416 ? -69.17713 -29.09607 15.16809 1.000 199.38016 416 GLU A CA 1
ATOM 5688 C C . GLU A 1 416 ? -69.90512 -28.68639 13.89809 1.000 201.33607 416 GLU A C 1
ATOM 5689 O O . GLU A 1 416 ? -69.81397 -29.35454 12.86465 1.000 203.56202 416 GLU A O 1
ATOM 5701 N N . THR A 1 417 ? -70.62366 -27.56738 13.99826 1.000 200.78692 417 THR A N 1
ATOM 5702 C CA . THR A 1 417 ? -71.45523 -27.02847 12.92740 1.000 202.85376 417 THR A CA 1
ATOM 5703 C C . THR A 1 417 ? -70.76282 -25.91221 12.14623 1.000 199.02613 417 THR A C 1
ATOM 5704 O O . THR A 1 417 ? -71.43245 -25.01721 11.61633 1.000 199.51403 417 THR A O 1
ATOM 5715 N N . GLN A 1 418 ? -69.43036 -25.91611 12.10660 1.000 145.02637 418 GLN A N 1
ATOM 5716 C CA . GLN A 1 418 ? -68.65450 -24.90758 11.39607 1.000 141.39084 418 GLN A CA 1
ATOM 5717 C C . GLN A 1 418 ? -67.84176 -25.51751 10.26186 1.000 141.70783 418 GLN A C 1
ATOM 5718 O O . GLN A 1 418 ? -67.28760 -26.61289 10.39379 1.000 142.65347 418 GLN A O 1
ATOM 5732 N N . ASP A 1 419 ? -67.78898 -24.79245 9.14227 1.000 158.30942 419 ASP A N 1
ATOM 5733 C CA . ASP A 1 419 ? -66.98695 -25.15657 7.98151 1.000 158.38167 419 ASP A CA 1
ATOM 5734 C C . ASP A 1 419 ? -65.79120 -24.23127 7.82541 1.000 153.66908 419 ASP A C 1
ATOM 5735 O O . ASP A 1 419 ? -64.66457 -24.69453 7.62682 1.000 152.37178 419 ASP A O 1
ATOM 5744 N N . GLU A 1 420 ? -66.02172 -22.92311 7.92474 1.000 149.56178 420 GLU A N 1
ATOM 5745 C CA . GLU A 1 420 ? -64.97153 -21.92031 7.97011 1.000 145.06040 420 GLU A CA 1
ATOM 5746 C C . GLU A 1 420 ? -65.04358 -21.18039 9.29861 1.000 142.39484 420 GLU A C 1
ATOM 5747 O O . GLU A 1 420 ? -66.10554 -21.08128 9.92040 1.000 144.02518 420 GLU A O 1
ATOM 5759 N N . TYR A 1 421 ? -63.89720 -20.66563 9.72341 1.000 134.55253 421 TYR A N 1
ATOM 5760 C CA . TYR A 1 421 ? -63.74972 -19.93584 10.96928 1.000 131.79274 421 TYR A CA 1
ATOM 5761 C C . TYR A 1 421 ? -63.19207 -18.55047 10.68231 1.000 128.40767 421 TYR A C 1
ATOM 5762 O O . TYR A 1 421 ? -62.24455 -18.39705 9.89846 1.000 126.97383 421 TYR A O 1
ATOM 5780 N N . ASN A 1 422 ? -63.79498 -17.55084 11.32875 1.000 122.37905 422 ASN A N 1
ATOM 5781 C CA . ASN A 1 422 ? -63.30376 -16.17380 11.32344 1.000 119.13047 422 ASN A CA 1
ATOM 5782 C C . ASN A 1 422 ? -62.54038 -15.94342 12.62550 1.000 116.39830 422 ASN A C 1
ATOM 5783 O O . ASN A 1 422 ? -63.05533 -15.39458 13.59902 1.000 115.94598 422 ASN A O 1
ATOM 5792 N N . VAL A 1 423 ? -61.28282 -16.38757 12.63346 1.000 122.52130 423 VAL A N 1
ATOM 5793 C CA . VAL A 1 423 ? -60.44113 -16.25959 13.81642 1.000 120.23503 423 VAL A CA 1
ATOM 5794 C C . VAL A 1 423 ? -60.06520 -14.79958 14.02017 1.000 117.30814 423 VAL A C 1
ATOM 5795 O O . VAL A 1 423 ? -59.71619 -14.09191 13.06788 1.000 116.23108 423 VAL A O 1
ATOM 5808 N N . THR A 1 424 ? -60.14473 -14.33446 15.26657 1.000 120.97471 424 THR A N 1
ATOM 5809 C CA . THR A 1 424 ? -59.79832 -12.95885 15.60971 1.000 118.41222 424 THR A CA 1
ATOM 5810 C C . THR A 1 424 ? -58.87514 -12.96929 16.81974 1.000 116.72374 424 THR A C 1
ATOM 5811 O O . THR A 1 424 ? -59.21975 -13.53721 17.86170 1.000 117.72514 424 THR A O 1
ATOM 5822 N N . ILE A 1 425 ? -57.70691 -12.34360 16.67872 1.000 95.52502 425 ILE A N 1
ATOM 5823 C CA . ILE A 1 425 ? -56.72969 -12.22710 17.75459 1.000 94.01405 425 ILE A CA 1
ATOM 5824 C C . ILE A 1 425 ? -56.91639 -10.87673 18.42837 1.000 92.49657 425 ILE A C 1
ATOM 5825 O O . ILE A 1 425 ? -57.26380 -9.87556 17.78565 1.000 91.82737 425 ILE A O 1
ATOM 5841 N N . VAL A 1 426 ? -56.66657 -10.84936 19.73719 1.000 92.13023 426 VAL A N 1
ATOM 5842 C CA . VAL A 1 426 ? -56.75755 -9.64242 20.54991 1.000 90.92915 426 VAL A CA 1
ATOM 5843 C C . VAL A 1 426 ? -55.44661 -9.46913 21.30345 1.000 89.52367 426 VAL A C 1
ATOM 5844 O O . VAL A 1 426 ? -54.97673 -10.40363 21.96262 1.000 90.21353 426 VAL A O 1
ATOM 5857 N N . ALA A 1 427 ? -54.86106 -8.27829 21.20224 1.000 88.78377 427 ALA A N 1
ATOM 5858 C CA . ALA A 1 427 ? -53.70959 -7.87958 21.99822 1.000 87.68095 427 ALA A CA 1
ATOM 5859 C C . ALA A 1 427 ? -54.10322 -6.72053 22.90431 1.000 87.18549 427 ALA A C 1
ATOM 5860 O O . ALA A 1 427 ? -54.87005 -5.83786 22.50160 1.000 86.94811 427 ALA A O 1
ATOM 5867 N N . ARG A 1 428 ? -53.56601 -6.72336 24.12390 1.000 142.21043 428 ARG A N 1
ATOM 5868 C CA . ARG A 1 428 ? -53.93026 -5.75132 25.15027 1.000 142.14732 428 ARG A CA 1
ATOM 5869 C C . ARG A 1 428 ? -52.67363 -5.35337 25.90856 1.000 141.49172 428 ARG A C 1
ATOM 5870 O O . ARG A 1 428 ? -52.00997 -6.21450 26.49351 1.000 142.14355 428 ARG A O 1
ATOM 5891 N N . ASP A 1 429 ? -52.34608 -4.06280 25.90386 1.000 84.52048 429 ASP A N 1
ATOM 5892 C CA . ASP A 1 429 ? -51.15576 -3.59053 26.59402 1.000 84.16958 429 ASP A CA 1
ATOM 5893 C C . ASP A 1 429 ? -51.47608 -3.26737 28.05369 1.000 85.11645 429 ASP A C 1
ATOM 5894 O O . ASP A 1 429 ? -52.63615 -3.21697 28.46904 1.000 85.89661 429 ASP A O 1
ATOM 5903 N N . GLY A 1 430 ? -50.42255 -3.04469 28.83558 1.000 85.31017 430 GLY A N 1
ATOM 5904 C CA . GLY A 1 430 ? -50.57012 -2.77348 30.25334 1.000 86.44127 430 GLY A CA 1
ATOM 5905 C C . GLY A 1 430 ? -50.42068 -1.30794 30.60676 1.000 86.10504 430 GLY A C 1
ATOM 5906 O O . GLY A 1 430 ? -49.67693 -0.95995 31.52909 1.000 86.79641 430 GLY A O 1
ATOM 5910 N N . GLY A 1 431 ? -51.12289 -0.43628 29.87984 1.000 112.02973 431 GLY A N 1
ATOM 5911 C CA . GLY A 1 431 ? -51.04364 0.99010 30.11064 1.000 111.80915 431 GLY A CA 1
ATOM 5912 C C . GLY A 1 431 ? -52.06924 1.48278 31.11787 1.000 113.05163 431 GLY A C 1
ATOM 5913 O O . GLY A 1 431 ? -52.86519 0.72590 31.67149 1.000 114.14213 431 GLY A O 1
ATOM 5917 N N . SER A 1 432 ? -52.04166 2.79379 31.34312 1.000 126.39016 432 SER A N 1
ATOM 5918 C CA . SER A 1 432 ? -52.96497 3.44553 32.26986 1.000 127.76358 432 SER A CA 1
ATOM 5919 C C . SER A 1 432 ? -53.55444 4.72467 31.65593 1.000 127.38648 432 SER A C 1
ATOM 5920 O O . SER A 1 432 ? -52.99216 5.80782 31.82218 1.000 127.32895 432 SER A O 1
ATOM 5928 N N . PRO A 1 433 ? -54.68826 4.60801 30.94074 1.000 104.62598 433 PRO A N 1
ATOM 5929 C CA . PRO A 1 433 ? -55.45026 3.37462 30.72333 1.000 105.03838 433 PRO A CA 1
ATOM 5930 C C . PRO A 1 433 ? -54.80517 2.47237 29.67409 1.000 103.63672 433 PRO A C 1
ATOM 5931 O O . PRO A 1 433 ? -53.97845 2.94192 28.89185 1.000 102.29273 433 PRO A O 1
ATOM 5942 N N . PRO A 1 434 ? -55.17526 1.19693 29.65723 1.000 130.63129 434 PRO A N 1
ATOM 5943 C CA . PRO A 1 434 ? -54.60274 0.26893 28.67828 1.000 129.61163 434 PRO A CA 1
ATOM 5944 C C . PRO A 1 434 ? -55.19606 0.47609 27.28953 1.000 128.96127 434 PRO A C 1
ATOM 5945 O O . PRO A 1 434 ? -56.19185 1.17467 27.09738 1.000 129.51294 434 PRO A O 1
ATOM 5956 N N . LEU A 1 435 ? -54.55134 -0.15735 26.31282 1.000 101.37589 435 LEU A N 1
ATOM 5957 C CA . LEU A 1 435 ? -54.96850 -0.10324 24.92072 1.000 100.87139 435 LEU A CA 1
ATOM 5958 C C . LEU A 1 435 ? -54.98771 -1.51140 24.34844 1.000 101.20355 435 LEU A C 1
ATOM 5959 O O . LEU A 1 435 ? -54.18158 -2.36416 24.72933 1.000 101.19066 435 LEU A O 1
ATOM 5975 N N . ASN A 1 436 ? -55.92090 -1.74728 23.42951 1.000 91.11589 436 ASN A N 1
ATOM 5976 C CA . ASN A 1 436 ? -56.08245 -3.05481 22.81329 1.000 91.77055 436 ASN A CA 1
ATOM 5977 C C . ASN A 1 436 ? -56.37358 -2.91293 21.32895 1.000 91.56320 436 ASN A C 1
ATOM 5978 O O . ASN A 1 436 ? -57.01167 -1.95348 20.88715 1.000 91.59845 436 ASN A O 1
ATOM 5987 N N . SER A 1 437 ? -55.89276 -3.89276 20.56753 1.000 147.02696 437 SER A N 1
ATOM 5988 C CA . SER A 1 437 ? -56.12838 -3.96266 19.13550 1.000 147.15058 437 SER A CA 1
ATOM 5989 C C . SER A 1 437 ? -56.46974 -5.39734 18.76914 1.000 148.58319 437 SER A C 1
ATOM 5990 O O . SER A 1 437 ? -56.08094 -6.33856 19.46354 1.000 148.98299 437 SER A O 1
ATOM 5998 N N . THR A 1 438 ? -57.20616 -5.55574 17.67419 1.000 87.93023 438 THR A N 1
ATOM 5999 C CA . THR A 1 438 ? -57.66838 -6.86144 17.23319 1.000 89.67707 438 THR A CA 1
ATOM 6000 C C . THR A 1 438 ? -57.34866 -7.02715 15.75539 1.000 89.70917 438 THR A C 1
ATOM 6001 O O . THR A 1 438 ? -57.13081 -6.05005 15.03462 1.000 88.72189 438 THR A O 1
ATOM 6012 N N . LYS A 1 439 ? -57.31952 -8.27888 15.30226 1.000 117.02589 439 LYS A N 1
ATOM 6013 C CA . LYS A 1 439 ? -57.03474 -8.53790 13.89592 1.000 117.42327 439 LYS A CA 1
ATOM 6014 C C . LYS A 1 439 ? -57.49596 -9.94076 13.54098 1.000 119.70949 439 LYS A C 1
ATOM 6015 O O . LYS A 1 439 ? -57.20172 -10.89083 14.26924 1.000 120.18827 439 LYS A O 1
ATOM 6034 N N . SER A 1 440 ? -58.18470 -10.07148 12.41049 1.000 94.95761 440 SER A N 1
ATOM 6035 C CA . SER A 1 440 ? -58.86239 -11.30823 12.05697 1.000 97.62484 440 SER A CA 1
ATOM 6036 C C . SER A 1 440 ? -58.29758 -11.89958 10.77291 1.000 98.39354 440 SER A C 1
ATOM 6037 O O . SER A 1 440 ? -57.74988 -11.19182 9.92157 1.000 97.30037 440 SER A O 1
ATOM 6045 N N . PHE A 1 441 ? -58.44631 -13.21686 10.65750 1.000 116.79164 441 PHE A N 1
ATOM 6046 C CA . PHE A 1 441 ? -58.14048 -13.96329 9.44955 1.000 118.34339 441 PHE A CA 1
ATOM 6047 C C . PHE A 1 441 ? -59.07036 -15.16753 9.41259 1.000 121.54224 441 PHE A C 1
ATOM 6048 O O . PHE A 1 441 ? -59.55206 -15.62691 10.45064 1.000 122.18245 441 PHE A O 1
ATOM 6065 N N . ALA A 1 442 ? -59.31796 -15.68365 8.21160 1.000 119.06710 442 ALA A N 1
ATOM 6066 C CA . ALA A 1 442 ? -60.27951 -16.76097 8.01517 1.000 122.55659 442 ALA A CA 1
ATOM 6067 C C . ALA A 1 442 ? -59.57723 -18.02959 7.54937 1.000 124.07689 442 ALA A C 1
ATOM 6068 O O . ALA A 1 442 ? -58.60050 -17.96934 6.79537 1.000 123.25497 442 ALA A O 1
ATOM 6075 N N . ILE A 1 443 ? -60.08187 -19.17983 8.00273 1.000 114.92495 443 ILE A N 1
ATOM 6076 C CA . ILE A 1 443 ? -59.53152 -20.47740 7.62060 1.000 116.88550 443 ILE A CA 1
ATOM 6077 C C . ILE A 1 443 ? -60.68891 -21.45433 7.45100 1.000 120.86639 443 ILE A C 1
ATOM 6078 O O . ILE A 1 443 ? -61.74096 -21.30455 8.07076 1.000 121.77627 443 ILE A O 1
ATOM 6094 N N . LYS A 1 444 ? -60.49114 -22.46289 6.60903 1.000 123.50602 444 LYS A N 1
ATOM 6095 C CA . LYS A 1 444 ? -61.53527 -23.41309 6.24148 1.000 127.75877 444 LYS A CA 1
ATOM 6096 C C . LYS A 1 444 ? -61.12441 -24.82267 6.65160 1.000 129.62807 444 LYS A C 1
ATOM 6097 O O . LYS A 1 444 ? -59.99122 -25.06641 7.07328 1.000 127.78360 444 LYS A O 1
ATOM 6116 N N . ILE A 1 445 ? -62.08888 -25.73648 6.63752 1.000 133.45866 445 ILE A N 1
ATOM 6117 C CA . ILE A 1 445 ? -61.81703 -27.15798 6.81022 1.000 136.06553 445 ILE A CA 1
ATOM 6118 C C . ILE A 1 445 ? -62.06928 -27.85453 5.47824 1.000 139.86977 445 ILE A C 1
ATOM 6119 O O . ILE A 1 445 ? -63.06825 -27.57971 4.80225 1.000 142.04010 445 ILE A O 1
ATOM 6135 N N . LEU A 1 446 ? -61.16482 -28.75823 5.10497 1.000 166.42789 446 LEU A N 1
ATOM 6136 C CA . LEU A 1 446 ? -61.29989 -29.52759 3.86592 1.000 170.32728 446 LEU A CA 1
ATOM 6137 C C . LEU A 1 446 ? -62.05069 -30.83033 4.12329 1.000 174.75038 446 LEU A C 1
ATOM 6138 O O . LEU A 1 446 ? -63.27355 -30.83585 4.26726 1.000 176.96043 446 LEU A O 1
ATOM 6154 N N . LEU B 1 1 ? -43.15011 -26.22330 22.85454 1.000 135.42463 1 LEU B N 1
ATOM 6155 C CA . LEU B 1 1 ? -41.79118 -25.72184 23.20350 1.000 138.86626 1 LEU B CA 1
ATOM 6156 C C . LEU B 1 1 ? -41.83903 -24.26747 23.67133 1.000 143.37325 1 LEU B C 1
ATOM 6157 O O . LEU B 1 1 ? -41.52244 -23.36013 22.90295 1.000 144.44470 1 LEU B O 1
ATOM 6175 N N . LYS B 1 2 ? -42.23333 -24.04101 24.92557 1.000 188.27475 2 LYS B N 1
ATOM 6176 C CA . LYS B 1 2 ? -42.24296 -22.69395 25.48728 1.000 184.59543 2 LYS B CA 1
ATOM 6177 C C . LYS B 1 2 ? -40.90922 -22.37735 26.15448 1.000 179.40085 2 LYS B C 1
ATOM 6178 O O . LYS B 1 2 ? -40.42331 -23.14046 26.99467 1.000 177.32215 2 LYS B O 1
ATOM 6197 N N . ASN B 1 3 ? -40.32287 -21.25363 25.76181 1.000 130.06529 3 ASN B N 1
ATOM 6198 C CA . ASN B 1 3 ? -39.11423 -20.68967 26.34865 1.000 125.34226 3 ASN B CA 1
ATOM 6199 C C . ASN B 1 3 ? -39.41001 -19.77355 27.53369 1.000 121.67888 3 ASN B C 1
ATOM 6200 O O . ASN B 1 3 ? -40.52721 -19.28123 27.71392 1.000 122.76644 3 ASN B O 1
ATOM 6211 N N . LEU B 1 4 ? -38.37473 -19.55229 28.34733 1.000 117.46826 4 LEU B N 1
ATOM 6212 C CA . LEU B 1 4 ? -38.45689 -18.71001 29.53831 1.000 113.73161 4 LEU B CA 1
ATOM 6213 C C . LEU B 1 4 ? -37.43048 -17.58731 29.49936 1.000 110.93053 4 LEU B C 1
ATOM 6214 O O . LEU B 1 4 ? -36.26064 -17.81346 29.16891 1.000 110.08132 4 LEU B O 1
ATOM 6230 N N . ASN B 1 5 ? -37.88247 -16.37910 29.83881 1.000 170.37879 5 ASN B N 1
ATOM 6231 C CA . ASN B 1 5 ? -37.05018 -15.18173 29.86131 1.000 168.03071 5 ASN B CA 1
ATOM 6232 C C . ASN B 1 5 ? -37.04301 -14.61530 31.27474 1.000 164.31308 5 ASN B C 1
ATOM 6233 O O . ASN B 1 5 ? -38.08652 -14.18645 31.77934 1.000 164.40806 5 ASN B O 1
ATOM 6244 N N . TYR B 1 6 ? -35.87456 -14.61504 31.90589 1.000 100.59762 6 TYR B N 1
ATOM 6245 C CA . TYR B 1 6 ? -35.68221 -14.04443 33.22932 1.000 97.12912 6 TYR B CA 1
ATOM 6246 C C . TYR B 1 6 ? -34.88323 -12.74998 33.12956 1.000 95.57030 6 TYR B C 1
ATOM 6247 O O . TYR B 1 6 ? -34.27618 -12.44227 32.10080 1.000 96.84566 6 TYR B O 1
ATOM 6265 N N . SER B 1 7 ? -34.90720 -11.97947 34.21383 1.000 92.99669 7 SER B N 1
ATOM 6266 C CA . SER B 1 7 ? -34.07661 -10.78897 34.32553 1.000 91.37831 7 SER B CA 1
ATOM 6267 C C . SER B 1 7 ? -33.78539 -10.55824 35.79967 1.000 88.17141 7 SER B C 1
ATOM 6268 O O . SER B 1 7 ? -34.70546 -10.55891 36.62330 1.000 87.53341 7 SER B O 1
ATOM 6276 N N . VAL B 1 8 ? -32.51120 -10.36051 36.12280 1.000 86.36903 8 VAL B N 1
ATOM 6277 C CA . VAL B 1 8 ? -32.04751 -10.42283 37.50520 1.000 83.64589 8 VAL B CA 1
ATOM 6278 C C . VAL B 1 8 ? -30.98869 -9.35033 37.74350 1.000 82.22265 8 VAL B C 1
ATOM 6279 O O . VAL B 1 8 ? -30.14041 -9.12097 36.86953 1.000 83.05408 8 VAL B O 1
ATOM 6292 N N . PRO B 1 9 ? -30.98315 -8.68076 38.89783 1.000 80.27584 9 PRO B N 1
ATOM 6293 C CA . PRO B 1 9 ? -29.92219 -7.70601 39.17539 1.000 79.18431 9 PRO B CA 1
ATOM 6294 C C . PRO B 1 9 ? -28.55284 -8.36693 39.22688 1.000 78.58825 9 PRO B C 1
ATOM 6295 O O . PRO B 1 9 ? -28.42042 -9.57154 39.44684 1.000 78.45907 9 PRO B O 1
ATOM 6306 N N . GLU B 1 10 ? -27.52076 -7.55728 39.00078 1.000 84.60157 10 GLU B N 1
ATOM 6307 C CA . GLU B 1 10 ? -26.15318 -8.03119 39.13863 1.000 84.08780 10 GLU B CA 1
ATOM 6308 C C . GLU B 1 10 ? -25.80429 -8.18713 40.61815 1.000 82.24146 10 GLU B C 1
ATOM 6309 O O . GLU B 1 10 ? -26.61949 -7.93791 41.51137 1.000 81.28480 10 GLU B O 1
ATOM 6321 N N . GLU B 1 11 ? -24.56299 -8.59830 40.87566 1.000 116.11837 11 GLU B N 1
ATOM 6322 C CA . GLU B 1 11 ? -24.06986 -8.80109 42.23739 1.000 114.80378 11 GLU B CA 1
ATOM 6323 C C . GLU B 1 11 ? -25.06333 -9.60749 43.06882 1.000 114.13876 11 GLU B C 1
ATOM 6324 O O . GLU B 1 11 ? -25.29861 -9.32685 44.24612 1.000 113.00391 11 GLU B O 1
ATOM 6336 N N . GLN B 1 12 ? -25.65450 -10.62328 42.44750 1.000 93.09615 12 GLN B N 1
ATOM 6337 C CA . GLN B 1 12 ? -26.51014 -11.54667 43.17515 1.000 92.84380 12 GLN B CA 1
ATOM 6338 C C . GLN B 1 12 ? -25.68475 -12.34721 44.17316 1.000 92.38655 12 GLN B C 1
ATOM 6339 O O . GLN B 1 12 ? -24.48750 -12.57793 43.98272 1.000 92.76344 12 GLN B O 1
ATOM 6353 N N . GLY B 1 13 ? -26.33574 -12.77187 45.25105 1.000 89.45187 13 GLY B N 1
ATOM 6354 C CA . GLY B 1 13 ? -25.66834 -13.63338 46.20760 1.000 89.44223 13 GLY B CA 1
ATOM 6355 C C . GLY B 1 13 ? -25.38904 -14.99650 45.59913 1.000 90.99146 13 GLY B C 1
ATOM 6356 O O . GLY B 1 13 ? -26.22587 -15.57501 44.90385 1.000 91.96104 13 GLY B O 1
ATOM 6360 N N . ALA B 1 14 ? -24.19227 -15.51323 45.86534 1.000 83.83063 14 ALA B N 1
ATOM 6361 C CA . ALA B 1 14 ? -23.82417 -16.82514 45.35251 1.000 85.49066 14 ALA B CA 1
ATOM 6362 C C . ALA B 1 14 ? -24.80509 -17.87461 45.85671 1.000 86.23189 14 ALA B C 1
ATOM 6363 O O . ALA B 1 14 ? -25.10622 -17.93950 47.05204 1.000 85.64750 14 ALA B O 1
ATOM 6370 N N . GLY B 1 15 ? -25.30482 -18.69654 44.93762 1.000 79.36314 15 GLY B N 1
ATOM 6371 C CA . GLY B 1 15 ? -26.33591 -19.65655 45.27165 1.000 80.41283 15 GLY B CA 1
ATOM 6372 C C . GLY B 1 15 ? -27.72639 -19.07334 45.33460 1.000 79.69439 15 GLY B C 1
ATOM 6373 O O . GLY B 1 15 ? -28.59749 -19.64404 45.99794 1.000 80.12993 15 GLY B O 1
ATOM 6377 N N . THR B 1 16 ? -27.96114 -17.94715 44.66591 1.000 78.81005 16 THR B N 1
ATOM 6378 C CA . THR B 1 16 ? -29.29659 -17.37745 44.57469 1.000 78.49883 16 THR B CA 1
ATOM 6379 C C . THR B 1 16 ? -30.10484 -18.11876 43.51817 1.000 80.62694 16 THR B C 1
ATOM 6380 O O . THR B 1 16 ? -29.61399 -18.39288 42.41893 1.000 81.88105 16 THR B O 1
ATOM 6391 N N . VAL B 1 17 ? -31.34778 -18.44440 43.85643 1.000 119.82638 17 VAL B N 1
ATOM 6392 C CA . VAL B 1 17 ? -32.24412 -19.11579 42.92141 1.000 122.16784 17 VAL B CA 1
ATOM 6393 C C . VAL B 1 17 ? -32.78145 -18.08639 41.93589 1.000 122.34264 17 VAL B C 1
ATOM 6394 O O . VAL B 1 17 ? -33.46897 -17.13742 42.32785 1.000 121.19250 17 VAL B O 1
ATOM 6407 N N . ILE B 1 18 ? -32.46952 -18.27016 40.65677 1.000 107.42245 18 ILE B N 1
ATOM 6408 C CA . ILE B 1 18 ? -32.99616 -17.39321 39.61587 1.000 108.21784 18 ILE B CA 1
ATOM 6409 C C . ILE B 1 18 ? -34.37023 -17.84708 39.15732 1.000 110.57052 18 ILE B C 1
ATOM 6410 O O . ILE B 1 18 ? -35.29354 -17.03682 39.04537 1.000 110.70192 18 ILE B O 1
ATOM 6426 N N . GLY B 1 19 ? -34.53716 -19.14170 38.88145 1.000 109.91914 19 GLY B N 1
ATOM 6427 C CA . GLY B 1 19 ? -35.78910 -19.58748 38.30313 1.000 112.68449 19 GLY B CA 1
ATOM 6428 C C . GLY B 1 19 ? -36.14291 -21.00872 38.67557 1.000 114.49136 19 GLY B C 1
ATOM 6429 O O . GLY B 1 19 ? -35.35487 -21.74020 39.27761 1.000 113.85708 19 GLY B O 1
ATOM 6433 N N . ASN B 1 20 ? -37.37485 -21.37547 38.33211 1.000 99.58137 20 ASN B N 1
ATOM 6434 C CA . ASN B 1 20 ? -37.89003 -22.73002 38.51228 1.000 102.10984 20 ASN B CA 1
ATOM 6435 C C . ASN B 1 20 ? -38.38013 -23.20782 37.14879 1.000 105.90575 20 ASN B C 1
ATOM 6436 O O . ASN B 1 20 ? -39.50326 -22.89671 36.74112 1.000 107.69881 20 ASN B O 1
ATOM 6447 N N . ILE B 1 21 ? -37.53812 -23.96833 36.44738 1.000 105.55713 21 ILE B N 1
ATOM 6448 C CA . ILE B 1 21 ? -37.87813 -24.41149 35.09707 1.000 109.28362 21 ILE B CA 1
ATOM 6449 C C . ILE B 1 21 ? -39.10968 -25.30670 35.12696 1.000 112.72791 21 ILE B C 1
ATOM 6450 O O . ILE B 1 21 ? -40.05180 -25.12165 34.34973 1.000 115.40793 21 ILE B O 1
ATOM 6466 N N . GLY B 1 22 ? -39.10920 -26.30709 36.00858 1.000 123.35368 22 GLY B N 1
ATOM 6467 C CA . GLY B 1 22 ? -40.21808 -27.24915 36.04764 1.000 126.96715 22 GLY B CA 1
ATOM 6468 C C . GLY B 1 22 ? -41.56692 -26.56815 36.16401 1.000 127.51177 22 GLY B C 1
ATOM 6469 O O . GLY B 1 22 ? -42.50074 -26.87706 35.42079 1.000 131.26140 22 GLY B O 1
ATOM 6473 N N . ARG B 1 23 ? -41.68869 -25.62630 37.10149 1.000 136.06190 23 ARG B N 1
ATOM 6474 C CA . ARG B 1 23 ? -42.96565 -24.95524 37.32009 1.000 136.43785 23 ARG B CA 1
ATOM 6475 C C . ARG B 1 23 ? -43.25932 -23.93001 36.23191 1.000 137.19734 23 ARG B C 1
ATOM 6476 O O . ARG B 1 23 ? -44.40025 -23.82634 35.76673 1.000 140.07311 23 ARG B O 1
ATOM 6497 N N . ASP B 1 24 ? -42.25097 -23.16247 35.81398 1.000 143.56399 24 ASP B N 1
ATOM 6498 C CA . ASP B 1 24 ? -42.49412 -22.08835 34.85675 1.000 144.21176 24 ASP B CA 1
ATOM 6499 C C . ASP B 1 24 ? -42.85524 -22.64444 33.48530 1.000 148.81865 24 ASP B C 1
ATOM 6500 O O . ASP B 1 24 ? -43.71701 -22.09108 32.79253 1.000 151.18071 24 ASP B O 1
ATOM 6509 N N . ALA B 1 25 ? -42.21093 -23.73660 33.07789 1.000 146.58966 25 ALA B N 1
ATOM 6510 C CA . ALA B 1 25 ? -42.47498 -24.35241 31.78629 1.000 151.14891 25 ALA B CA 1
ATOM 6511 C C . ALA B 1 25 ? -43.55709 -25.41989 31.84637 1.000 155.13504 25 ALA B C 1
ATOM 6512 O O . ALA B 1 25 ? -43.93163 -25.95398 30.79654 1.000 159.48538 25 ALA B O 1
ATOM 6519 N N . ARG B 1 26 ? -44.05625 -25.75585 33.03893 1.000 164.81057 26 ARG B N 1
ATOM 6520 C CA . ARG B 1 26 ? -45.19029 -26.66985 33.17040 1.000 168.68913 26 ARG B CA 1
ATOM 6521 C C . ARG B 1 26 ? -44.81634 -28.07954 32.71216 1.000 172.00829 26 ARG B C 1
ATOM 6522 O O . ARG B 1 26 ? -45.48860 -28.68176 31.87471 1.000 176.79736 26 ARG B O 1
ATOM 6543 N N . LEU B 1 27 ? -43.72916 -28.60225 33.26864 1.000 227.32031 27 LEU B N 1
ATOM 6544 C CA . LEU B 1 27 ? -43.19976 -29.90148 32.88139 1.000 230.14783 27 LEU B CA 1
ATOM 6545 C C . LEU B 1 27 ? -43.17338 -30.81693 34.10142 1.000 229.71532 27 LEU B C 1
ATOM 6546 O O . LEU B 1 27 ? -43.53623 -30.41871 35.21147 1.000 227.12093 27 LEU B O 1
ATOM 6562 N N . GLN B 1 28 ? -42.74089 -32.06223 33.88947 1.000 160.91531 28 GLN B N 1
ATOM 6563 C CA . GLN B 1 28 ? -42.65873 -33.02341 34.97493 1.000 161.15031 28 GLN B CA 1
ATOM 6564 C C . GLN B 1 28 ? -41.21834 -33.48677 35.16182 1.000 159.42972 28 GLN B C 1
ATOM 6565 O O . GLN B 1 28 ? -40.51596 -33.72533 34.17259 1.000 160.71293 28 GLN B O 1
ATOM 6579 N N . PRO B 1 29 ? -40.74535 -33.63000 36.40824 1.000 251.66133 29 PRO B N 1
ATOM 6580 C CA . PRO B 1 29 ? -39.45630 -34.29835 36.61049 1.000 251.10754 29 PRO B CA 1
ATOM 6581 C C . PRO B 1 29 ? -39.53986 -35.80777 36.38720 1.000 256.06639 29 PRO B C 1
ATOM 6582 O O . PRO B 1 29 ? -38.73714 -36.54528 36.96109 1.000 256.13272 29 PRO B O 1
ATOM 6593 N N . SER B 1 46 ? -33.21507 -35.43843 35.02885 1.000 166.23672 46 SER B N 1
ATOM 6594 C CA . SER B 1 46 ? -34.56410 -34.90055 34.89338 1.000 166.61299 46 SER B CA 1
ATOM 6595 C C . SER B 1 46 ? -34.53469 -33.51725 34.25126 1.000 163.74181 46 SER B C 1
ATOM 6596 O O . SER B 1 46 ? -35.51347 -33.08585 33.64192 1.000 164.95411 46 SER B O 1
ATOM 6603 N N . TYR B 1 47 ? -33.40666 -32.81982 34.40029 1.000 123.06682 47 TYR B N 1
ATOM 6604 C CA . TYR B 1 47 ? -33.19068 -31.51884 33.75979 1.000 120.50123 47 TYR B CA 1
ATOM 6605 C C . TYR B 1 47 ? -31.71739 -31.46442 33.35993 1.000 119.23022 47 TYR B C 1
ATOM 6606 O O . TYR B 1 47 ? -30.86856 -31.02172 34.13843 1.000 116.04293 47 TYR B O 1
ATOM 6624 N N . ARG B 1 48 ? -31.42128 -31.91873 32.14588 1.000 128.31897 48 ARG B N 1
ATOM 6625 C CA . ARG B 1 48 ? -30.05531 -31.92684 31.63975 1.000 127.56024 48 ARG B CA 1
ATOM 6626 C C . ARG B 1 48 ? -29.71612 -30.64324 30.89821 1.000 125.34792 48 ARG B C 1
ATOM 6627 O O . ARG B 1 48 ? -30.54590 -30.08151 30.17732 1.000 126.28189 48 ARG B O 1
ATOM 6648 N N . VAL B 1 49 ? -28.48006 -30.18944 31.08865 1.000 132.63815 49 VAL B N 1
ATOM 6649 C CA . VAL B 1 49 ? -27.94505 -28.99445 30.44545 1.000 130.54628 49 VAL B CA 1
ATOM 6650 C C . VAL B 1 49 ? -26.92503 -29.43319 29.40489 1.000 132.14857 49 VAL B C 1
ATOM 6651 O O . VAL B 1 49 ? -25.94061 -30.10405 29.73884 1.000 132.11742 49 VAL B O 1
ATOM 6664 N N . LEU B 1 50 ? -27.17342 -29.10201 28.13968 1.000 117.51389 50 LEU B N 1
ATOM 6665 C CA . LEU B 1 50 ? -26.20057 -29.38246 27.09749 1.000 118.89319 50 LEU B CA 1
ATOM 6666 C C . LEU B 1 50 ? -25.81216 -28.14846 26.30117 1.000 117.47882 50 LEU B C 1
ATOM 6667 O O . LEU B 1 50 ? -24.88874 -28.23104 25.48501 1.000 118.17579 50 LEU B O 1
ATOM 6683 N N . GLU B 1 51 ? -26.45711 -27.00527 26.51619 1.000 123.70796 51 GLU B N 1
ATOM 6684 C CA . GLU B 1 51 ? -25.89802 -25.77307 25.98178 1.000 121.99659 51 GLU B CA 1
ATOM 6685 C C . GLU B 1 51 ? -26.12457 -24.68161 27.00885 1.000 118.54420 51 GLU B C 1
ATOM 6686 O O . GLU B 1 51 ? -27.10101 -24.73361 27.75544 1.000 118.23321 51 GLU B O 1
ATOM 6698 N N . ASN B 1 52 ? -25.18262 -23.74632 27.11163 1.000 148.20343 52 ASN B N 1
ATOM 6699 C CA . ASN B 1 52 ? -25.33777 -22.68762 28.09826 1.000 145.07456 52 ASN B CA 1
ATOM 6700 C C . ASN B 1 52 ? -24.25355 -21.63558 27.91125 1.000 143.13869 52 ASN B C 1
ATOM 6701 O O . ASN B 1 52 ? -23.09953 -21.95996 27.61918 1.000 143.18354 52 ASN B O 1
ATOM 6712 N N . SER B 1 53 ? -24.65715 -20.36977 28.04412 1.000 158.52178 53 SER B N 1
ATOM 6713 C CA . SER B 1 53 ? -23.74507 -19.25606 27.80635 1.000 157.07942 53 SER B CA 1
ATOM 6714 C C . SER B 1 53 ? -22.61895 -19.24075 28.82927 1.000 154.57198 53 SER B C 1
ATOM 6715 O O . SER B 1 53 ? -21.43753 -19.17609 28.47056 1.000 154.43440 53 SER B O 1
ATOM 6723 N N . ALA B 1 54 ? -22.96625 -19.29866 30.11163 1.000 140.51551 54 ALA B N 1
ATOM 6724 C CA . ALA B 1 54 ? -21.98308 -19.23959 31.19095 1.000 138.34732 54 ALA B CA 1
ATOM 6725 C C . ALA B 1 54 ? -22.15886 -20.45283 32.09569 1.000 138.48529 54 ALA B C 1
ATOM 6726 O O . ALA B 1 54 ? -23.09446 -20.48910 32.91424 1.000 137.80846 54 ALA B O 1
ATOM 6733 N N . PRO B 1 55 ? -21.29357 -21.46498 31.98111 1.000 137.88759 55 PRO B N 1
ATOM 6734 C CA . PRO B 1 55 ? -21.38111 -22.59421 32.91767 1.000 138.23372 55 PRO B CA 1
ATOM 6735 C C . PRO B 1 55 ? -20.87027 -22.24017 34.30115 1.000 135.98328 55 PRO B C 1
ATOM 6736 O O . PRO B 1 55 ? -21.33638 -22.81058 35.29595 1.000 135.82155 55 PRO B O 1
ATOM 6747 N N . HIS B 1 56 ? -19.92535 -21.30591 34.38334 1.000 100.15746 56 HIS B N 1
ATOM 6748 C CA . HIS B 1 56 ? -19.32303 -20.89773 35.64391 1.000 98.31285 56 HIS B CA 1
ATOM 6749 C C . HIS B 1 56 ? -20.19347 -19.93354 36.43779 1.000 96.40802 56 HIS B C 1
ATOM 6750 O O . HIS B 1 56 ? -19.85287 -19.62240 37.58281 1.000 94.99867 56 HIS B O 1
ATOM 6759 N N . LEU B 1 57 ? -21.28562 -19.44249 35.85837 1.000 87.74595 57 LEU B N 1
ATOM 6760 C CA . LEU B 1 57 ? -22.14812 -18.46873 36.51142 1.000 86.11602 57 LEU B CA 1
ATOM 6761 C C . LEU B 1 57 ? -23.57312 -18.95134 36.70774 1.000 86.71953 57 LEU B C 1
ATOM 6762 O O . LEU B 1 57 ? -24.23887 -18.50006 37.64128 1.000 85.34830 57 LEU B O 1
ATOM 6769 N N . LEU B 1 58 ? -24.05617 -19.85676 35.86115 1.000 88.90114 58 LEU B N 1
ATOM 6770 C CA . LEU B 1 58 ? -25.43408 -20.31649 35.90495 1.000 89.96264 58 LEU B CA 1
ATOM 6771 C C . LEU B 1 58 ? -25.45086 -21.83206 35.82567 1.000 92.10076 58 LEU B C 1
ATOM 6772 O O . LEU B 1 58 ? -24.69130 -22.42585 35.05387 1.000 93.55786 58 LEU B O 1
ATOM 6788 N N . ASP B 1 59 ? -26.31259 -22.46150 36.62172 1.000 92.46493 59 ASP B N 1
ATOM 6789 C CA . ASP B 1 59 ? -26.44258 -23.90723 36.53230 1.000 94.92640 59 ASP B CA 1
ATOM 6790 C C . ASP B 1 59 ? -27.82913 -24.32394 36.99190 1.000 95.86526 59 ASP B C 1
ATOM 6791 O O . ASP B 1 59 ? -28.46104 -23.64393 37.80488 1.000 94.10320 59 ASP B O 1
ATOM 6800 N N . VAL B 1 60 ? -28.29394 -25.45223 36.45992 1.000 113.23653 60 VAL B N 1
ATOM 6801 C CA . VAL B 1 60 ? -29.59247 -26.01734 36.80598 1.000 114.79555 60 VAL B CA 1
ATOM 6802 C C . VAL B 1 60 ? -29.34971 -27.32072 37.55288 1.000 116.26372 60 VAL B C 1
ATOM 6803 O O . VAL B 1 60 ? -28.55325 -28.15819 37.11155 1.000 117.97804 60 VAL B O 1
ATOM 6816 N N . ASP B 1 61 ? -30.02461 -27.48582 38.68675 1.000 128.62311 61 ASP B N 1
ATOM 6817 C CA . ASP B 1 61 ? -29.91537 -28.71152 39.46347 1.000 130.34042 61 ASP B CA 1
ATOM 6818 C C . ASP B 1 61 ? -30.70401 -29.81278 38.76415 1.000 134.23415 61 ASP B C 1
ATOM 6819 O O . ASP B 1 61 ? -31.88720 -29.64190 38.45749 1.000 135.19508 61 ASP B O 1
ATOM 6828 N N . ALA B 1 62 ? -30.04048 -30.94348 38.51423 1.000 118.08274 62 ALA B N 1
ATOM 6829 C CA . ALA B 1 62 ? -30.60625 -31.96691 37.64153 1.000 122.11407 62 ALA B CA 1
ATOM 6830 C C . ALA B 1 62 ? -31.96489 -32.45900 38.13297 1.000 124.03086 62 ALA B C 1
ATOM 6831 O O . ALA B 1 62 ? -32.88637 -32.64603 37.33083 1.000 126.45725 62 ALA B O 1
ATOM 6838 N N . ASP B 1 63 ? -32.11463 -32.67151 39.43850 1.000 138.15906 63 ASP B N 1
ATOM 6839 C CA . ASP B 1 63 ? -33.28610 -33.35248 39.97391 1.000 140.49482 63 ASP B CA 1
ATOM 6840 C C . ASP B 1 63 ? -34.36329 -32.41681 40.51158 1.000 138.37707 63 ASP B C 1
ATOM 6841 O O . ASP B 1 63 ? -35.39448 -32.90063 40.98582 1.000 140.20340 63 ASP B O 1
ATOM 6848 N N . SER B 1 64 ? -34.16190 -31.09724 40.45718 1.000 111.19773 64 SER B N 1
ATOM 6849 C CA . SER B 1 64 ? -35.18785 -30.15953 40.89662 1.000 109.33229 64 SER B CA 1
ATOM 6850 C C . SER B 1 64 ? -35.64600 -29.18578 39.82478 1.000 108.82587 64 SER B C 1
ATOM 6851 O O . SER B 1 64 ? -36.74382 -28.63251 39.95120 1.000 108.59458 64 SER B O 1
ATOM 6856 N N . GLY B 1 65 ? -34.85108 -28.96201 38.78236 1.000 137.25709 65 GLY B N 1
ATOM 6857 C CA . GLY B 1 65 ? -35.21165 -28.00401 37.75890 1.000 136.96164 65 GLY B CA 1
ATOM 6858 C C . GLY B 1 65 ? -35.10783 -26.55330 38.17190 1.000 133.15055 65 GLY B C 1
ATOM 6859 O O . GLY B 1 65 ? -35.76650 -25.70311 37.56671 1.000 133.11520 65 GLY B O 1
ATOM 6863 N N . LEU B 1 66 ? -34.30608 -26.23687 39.18457 1.000 101.81653 66 LEU B N 1
ATOM 6864 C CA . LEU B 1 66 ? -34.12279 -24.86117 39.63485 1.000 98.32848 66 LEU B CA 1
ATOM 6865 C C . LEU B 1 66 ? -32.83562 -24.29006 39.05822 1.000 96.87528 66 LEU B C 1
ATOM 6866 O O . LEU B 1 66 ? -31.77781 -24.92597 39.11649 1.000 97.08411 66 LEU B O 1
ATOM 6882 N N . LEU B 1 67 ? -32.94432 -23.08701 38.50506 1.000 131.48423 67 LEU B N 1
ATOM 6883 C CA . LEU B 1 67 ? -31.82530 -22.36686 37.91606 1.000 130.16767 67 LEU B CA 1
ATOM 6884 C C . LEU B 1 67 ? -31.22919 -21.42318 38.95237 1.000 126.84397 67 LEU B C 1
ATOM 6885 O O . LEU B 1 67 ? -31.91727 -20.50975 39.43394 1.000 125.38569 67 LEU B O 1
ATOM 6901 N N . TYR B 1 68 ? -29.94767 -21.63167 39.27004 1.000 90.03351 68 TYR B N 1
ATOM 6902 C CA . TYR B 1 68 ? -29.26641 -20.90016 40.32671 1.000 87.32833 68 TYR B CA 1
ATOM 6903 C C . TYR B 1 68 ? -27.95556 -20.30484 39.82400 1.000 86.43312 68 TYR B C 1
ATOM 6904 O O . TYR B 1 68 ? -27.36575 -20.75884 38.83361 1.000 87.90523 68 TYR B O 1
ATOM 6922 N N . THR B 1 69 ? -27.51453 -19.27483 40.55022 1.000 84.12779 69 THR B N 1
ATOM 6923 C CA . THR B 1 69 ? -26.24763 -18.60084 40.29744 1.000 83.17311 69 THR B CA 1
ATOM 6924 C C . THR B 1 69 ? -25.09606 -19.40347 40.88840 1.000 83.33301 69 THR B C 1
ATOM 6925 O O . THR B 1 69 ? -25.17458 -19.86655 42.03084 1.000 82.96326 69 THR B O 1
ATOM 6936 N N . LYS B 1 70 ? -24.02522 -19.56617 40.11262 1.000 100.75582 70 LYS B N 1
ATOM 6937 C CA . LYS B 1 70 ? -22.85378 -20.28571 40.59645 1.000 101.17998 70 LYS B CA 1
ATOM 6938 C C . LYS B 1 70 ? -21.85291 -19.37075 41.29112 1.000 99.53313 70 LYS B C 1
ATOM 6939 O O . LYS B 1 70 ? -21.15535 -19.81280 42.21100 1.000 99.58353 70 LYS B O 1
ATOM 6958 N N . GLN B 1 71 ? -21.76622 -18.10980 40.86979 1.000 99.57066 71 GLN B N 1
ATOM 6959 C CA . GLN B 1 71 ? -20.94281 -17.10492 41.52873 1.000 98.17705 71 GLN B CA 1
ATOM 6960 C C . GLN B 1 71 ? -21.66970 -15.76935 41.43752 1.000 96.89124 71 GLN B C 1
ATOM 6961 O O . GLN B 1 71 ? -22.77729 -15.68292 40.90013 1.000 97.13707 71 GLN B O 1
ATOM 6969 N N . ARG B 1 72 ? -21.05491 -14.71722 41.97302 1.000 97.57607 72 ARG B N 1
ATOM 6970 C CA . ARG B 1 72 ? -21.60473 -13.38670 41.76136 1.000 96.71032 72 ARG B CA 1
ATOM 6971 C C . ARG B 1 72 ? -21.51480 -13.03356 40.28226 1.000 97.73680 72 ARG B C 1
ATOM 6972 O O . ARG B 1 72 ? -20.68779 -13.56791 39.53788 1.000 98.80906 72 ARG B O 1
ATOM 6993 N N . ILE B 1 73 ? -22.38071 -12.12242 39.85494 1.000 89.63549 73 ILE B N 1
ATOM 6994 C CA . ILE B 1 73 ? -22.43633 -11.69915 38.46277 1.000 90.87990 73 ILE B CA 1
ATOM 6995 C C . ILE B 1 73 ? -22.21006 -10.19491 38.43973 1.000 90.44687 73 ILE B C 1
ATOM 6996 O O . ILE B 1 73 ? -23.02495 -9.42998 38.97048 1.000 89.70254 73 ILE B O 1
ATOM 7012 N N . ASP B 1 74 ? -21.10480 -9.77339 37.82881 1.000 79.39657 74 ASP B N 1
ATOM 7013 C CA . ASP B 1 74 ? -20.76087 -8.35944 37.69692 1.000 79.45568 74 ASP B CA 1
ATOM 7014 C C . ASP B 1 74 ? -21.08736 -7.93371 36.27100 1.000 81.11586 74 ASP B C 1
ATOM 7015 O O . ASP B 1 74 ? -20.35936 -8.26217 35.33078 1.000 82.28592 74 ASP B O 1
ATOM 7024 N N . ARG B 1 75 ? -22.19136 -7.20099 36.10935 1.000 81.41235 75 ARG B N 1
ATOM 7025 C CA . ARG B 1 75 ? -22.58891 -6.77470 34.77370 1.000 83.36209 75 ARG B CA 1
ATOM 7026 C C . ARG B 1 75 ? -21.50556 -5.93029 34.11544 1.000 84.38288 75 ARG B C 1
ATOM 7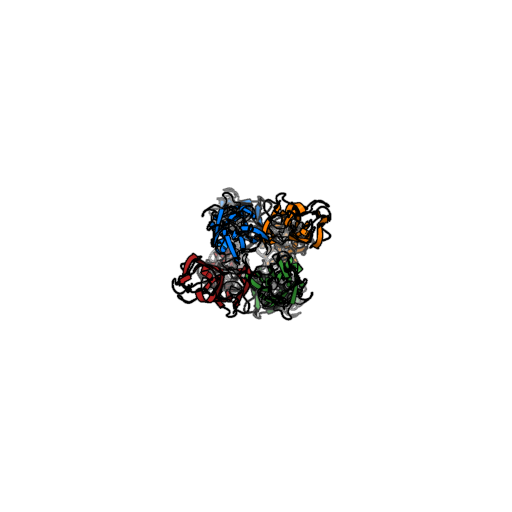027 O O . ARG B 1 75 ? -21.36852 -5.94628 32.88790 1.000 86.18775 75 ARG B O 1
ATOM 7048 N N . GLU B 1 76 ? -20.73456 -5.18092 34.90775 1.000 83.48489 76 GLU B N 1
ATOM 7049 C CA . GLU B 1 76 ? -19.67617 -4.35357 34.33747 1.000 84.65264 76 GLU B CA 1
ATOM 7050 C C . GLU B 1 76 ? -18.56658 -5.20854 33.73774 1.000 85.17577 76 GLU B C 1
ATOM 7051 O O . GLU B 1 76 ? -18.02938 -4.87980 32.67362 1.000 86.82888 76 GLU B O 1
ATOM 7063 N N . SER B 1 77 ? -18.21100 -6.31077 34.40161 1.000 94.43199 77 SER B N 1
ATOM 7064 C CA . SER B 1 77 ? -17.15255 -7.17320 33.88825 1.000 95.02819 77 SER B CA 1
ATOM 7065 C C . SER B 1 77 ? -17.61449 -7.96309 32.67195 1.000 96.35666 77 SER B C 1
ATOM 7066 O O . SER B 1 77 ? -16.79809 -8.30656 31.80959 1.000 97.52555 77 SER B O 1
ATOM 7074 N N . LEU B 1 78 ? -18.91064 -8.25776 32.58306 1.000 108.64063 78 LEU B N 1
ATOM 7075 C CA . LEU B 1 78 ? -19.43784 -9.01299 31.45204 1.000 110.23144 78 LEU B CA 1
ATOM 7076 C C . LEU B 1 78 ? -19.66461 -8.11723 30.23685 1.000 112.22986 78 LEU B C 1
ATOM 7077 O O . LEU B 1 78 ? -19.08595 -8.34349 29.16816 1.000 113.80942 78 LEU B O 1
ATOM 7093 N N . CYS B 1 79 ? -20.50872 -7.09363 30.38590 1.000 130.92967 79 CYS B N 1
ATOM 7094 C CA . CYS B 1 79 ? -21.06174 -6.36400 29.24901 1.000 133.24111 79 CYS B CA 1
ATOM 7095 C C . CYS B 1 79 ? -20.63682 -4.89495 29.17301 1.000 133.87671 79 CYS B C 1
ATOM 7096 O O . CYS B 1 79 ? -21.14519 -4.16404 28.31159 1.000 136.01057 79 CYS B O 1
ATOM 7103 N N . ARG B 1 80 ? -19.73117 -4.43939 30.04826 1.000 119.83626 80 ARG B N 1
ATOM 7104 C CA . ARG B 1 80 ? -19.17111 -3.08514 30.00860 1.000 120.66854 80 ARG B CA 1
ATOM 7105 C C . ARG B 1 80 ? -20.32205 -2.08622 30.09711 1.000 121.41466 80 ARG B C 1
ATOM 7106 O O . ARG B 1 80 ? -21.01063 -2.06346 31.13512 1.000 119.75847 80 ARG B O 1
ATOM 7127 N N . HIS B 1 81 ? -20.56903 -1.26543 29.06817 1.000 115.67089 81 HIS B N 1
ATOM 7128 C CA . HIS B 1 81 ? -21.58725 -0.22740 29.05563 1.000 116.93264 81 HIS B CA 1
ATOM 7129 C C . HIS B 1 81 ? -22.85765 -0.65747 28.33691 1.000 118.40271 81 HIS B C 1
ATOM 7130 O O . HIS B 1 81 ? -23.79246 0.14079 28.23264 1.000 119.82683 81 HIS B O 1
ATOM 7144 N N . ASN B 1 82 ? -22.90770 -1.88229 27.81817 1.000 99.95631 82 ASN B N 1
ATOM 7145 C CA . ASN B 1 82 ? -24.04270 -2.31032 27.01159 1.000 101.92071 82 ASN B CA 1
ATOM 7146 C C . ASN B 1 82 ? -25.33732 -2.16010 27.79770 1.000 101.15361 82 ASN B C 1
ATOM 7147 O O . ASN B 1 82 ? -25.43000 -2.58172 28.95433 1.000 98.45094 82 ASN B O 1
ATOM 7158 N N . ALA B 1 83 ? -26.33835 -1.54687 27.16374 1.000 200.36955 83 ALA B N 1
ATOM 7159 C CA . ALA B 1 83 ? -27.62716 -1.36150 27.82132 1.000 200.03030 83 ALA B CA 1
ATOM 7160 C C . ALA B 1 83 ? -28.30746 -2.69807 28.08850 1.000 198.99480 83 ALA B C 1
ATOM 7161 O O . ALA B 1 83 ? -28.89169 -2.89914 29.15974 1.000 196.94678 83 ALA B O 1
ATOM 7168 N N . LYS B 1 84 ? -28.24486 -3.62075 27.13211 1.000 150.42365 84 LYS B N 1
ATOM 7169 C CA . LYS B 1 84 ? -28.76984 -4.96853 27.30163 1.000 149.82539 84 LYS B CA 1
ATOM 7170 C C . LYS B 1 84 ? -27.62294 -5.95467 27.47025 1.000 147.99417 84 LYS B C 1
ATOM 7171 O O . LYS B 1 84 ? -26.62521 -5.89785 26.74363 1.000 148.78081 84 LYS B O 1
ATOM 7190 N N . CYS B 1 85 ? -27.77784 -6.85778 28.43597 1.000 134.95848 85 CYS B N 1
ATOM 7191 C CA . CYS B 1 85 ? -26.73958 -7.81913 28.79840 1.000 133.16918 85 CYS B CA 1
ATOM 7192 C C . CYS B 1 85 ? -27.42506 -9.14439 29.09813 1.000 133.00621 85 CYS B C 1
ATOM 7193 O O . CYS B 1 85 ? -28.08827 -9.27675 30.13081 1.000 131.45544 85 CYS B O 1
ATOM 7200 N N . GLN B 1 86 ? -27.24669 -10.12995 28.22002 1.000 98.05169 86 GLN B N 1
ATOM 7201 C CA . GLN B 1 86 ? -28.06753 -11.33164 28.23546 1.000 98.94440 86 GLN B CA 1
ATOM 7202 C C . GLN B 1 86 ? -27.19092 -12.57468 28.28944 1.000 98.39217 86 GLN B C 1
ATOM 7203 O O . GLN B 1 86 ? -26.07126 -12.59295 27.76991 1.000 98.49732 86 GLN B O 1
ATOM 7217 N N . LEU B 1 87 ? -27.71961 -13.61576 28.93001 1.000 97.05758 87 LEU B N 1
ATOM 7218 C CA . LEU B 1 87 ? -27.07697 -14.92094 29.00386 1.000 97.04465 87 LEU B CA 1
ATOM 7219 C C . LEU B 1 87 ? -28.06019 -15.97976 28.53406 1.000 99.56106 87 LEU B C 1
ATOM 7220 O O . LEU B 1 87 ? -29.22975 -15.97192 28.93634 1.000 99.91330 87 LEU B O 1
ATOM 7236 N N . SER B 1 88 ? -27.57913 -16.88778 27.69288 1.000 119.31050 88 SER B N 1
ATOM 7237 C CA . SER B 1 88 ? -28.38665 -17.96518 27.14489 1.000 122.17364 88 SER B CA 1
ATOM 7238 C C . SER B 1 88 ? -28.13191 -19.26489 27.89604 1.000 121.62967 88 SER B C 1
ATOM 7239 O O . SER B 1 88 ? -27.08314 -19.46738 28.51412 1.000 119.60640 88 SER B O 1
ATOM 7247 N N . LEU B 1 89 ? -29.12089 -20.15060 27.82551 1.000 128.97969 89 LEU B N 1
ATOM 7248 C CA . LEU B 1 89 ? -29.08122 -21.43429 28.51101 1.000 129.12560 89 LEU B CA 1
ATOM 7249 C C . LEU B 1 89 ? -30.07141 -22.35473 27.81660 1.000 132.88856 89 LEU B C 1
ATOM 7250 O O . LEU B 1 89 ? -31.20088 -21.95502 27.53622 1.000 134.35743 89 LEU B O 1
ATOM 7266 N N . GLU B 1 90 ? -29.62730 -23.56780 27.51417 1.000 126.94444 90 GLU B N 1
ATOM 7267 C CA . GLU B 1 90 ? -30.41256 -24.58041 26.81354 1.000 130.94219 90 GLU B CA 1
ATOM 7268 C C . GLU B 1 90 ? -30.36087 -25.87793 27.60231 1.000 131.42376 90 GLU B C 1
ATOM 7269 O O . GLU B 1 90 ? -29.31177 -26.54391 27.64288 1.000 131.20770 90 GLU B O 1
ATOM 7277 N N . VAL B 1 91 ? -31.50773 -26.22953 28.19893 1.000 117.09749 91 VAL B N 1
ATOM 7278 C CA . VAL B 1 91 ? -31.68730 -27.45769 28.96236 1.000 118.12587 91 VAL B CA 1
ATOM 7279 C C . VAL B 1 91 ? -32.74719 -28.28564 28.25354 1.000 122.66236 91 VAL B C 1
ATOM 7280 O O . VAL B 1 91 ? -33.44978 -27.79730 27.37203 1.000 124.58477 91 VAL B O 1
ATOM 7293 N N . PHE B 1 92 ? -32.81651 -29.56726 28.59372 1.000 148.23552 92 PHE B N 1
ATOM 7294 C CA . PHE B 1 92 ? -33.96770 -30.37220 28.21510 1.000 152.52815 92 PHE B CA 1
ATOM 7295 C C . PHE B 1 92 ? -34.38194 -31.15269 29.45211 1.000 152.47420 92 PHE B C 1
ATOM 7296 O O . PHE B 1 92 ? -33.52937 -31.54523 30.25628 1.000 150.58451 92 PHE B O 1
ATOM 7313 N N . ALA B 1 93 ? -35.68122 -31.38960 29.59441 1.000 207.95761 93 ALA B N 1
ATOM 7314 C CA . ALA B 1 93 ? -36.22903 -31.96281 30.81281 1.000 207.81880 93 ALA B CA 1
ATOM 7315 C C . ALA B 1 93 ? -36.80635 -33.34171 30.53784 1.000 212.85498 93 ALA B C 1
ATOM 7316 O O . ALA B 1 93 ? -36.95150 -33.76574 29.38920 1.000 216.55962 93 ALA B O 1
ATOM 7323 N N . ASN B 1 94 ? -37.12870 -34.03677 31.62761 1.000 155.19956 94 ASN B N 1
ATOM 7324 C CA . ASN B 1 94 ? -37.52660 -35.43807 31.58088 1.000 159.89393 94 ASN B CA 1
ATOM 7325 C C . ASN B 1 94 ? -38.42029 -35.71853 30.38069 1.000 164.66325 94 ASN B C 1
ATOM 7326 O O . ASN B 1 94 ? -39.39142 -35.00122 30.12593 1.000 164.96500 94 ASN B O 1
ATOM 7337 N N . ASP B 1 95 ? -38.07445 -36.77313 29.64442 1.000 149.96534 95 ASP B N 1
ATOM 7338 C CA . ASP B 1 95 ? -38.74190 -37.12430 28.39286 1.000 154.94820 95 ASP B CA 1
ATOM 7339 C C . ASP B 1 95 ? -38.54103 -36.04634 27.33108 1.000 153.72525 95 ASP B C 1
ATOM 7340 O O . ASP B 1 95 ? -39.45591 -35.71135 26.57700 1.000 156.39513 95 ASP B O 1
ATOM 7349 N N . LYS B 1 96 ? -37.32813 -35.49229 27.27281 1.000 197.63637 96 LYS B N 1
ATOM 7350 C CA . LYS B 1 96 ? -36.84286 -34.83260 26.06171 1.000 197.60355 96 LYS B CA 1
ATOM 7351 C C . LYS B 1 96 ? -37.62811 -33.55259 25.77439 1.000 196.42802 96 LYS B C 1
ATOM 7352 O O . LYS B 1 96 ? -38.04682 -33.29383 24.64508 1.000 199.35390 96 LYS B O 1
ATOM 7371 N N . GLU B 1 97 ? -37.81800 -32.74651 26.81132 1.000 272.25253 97 GLU B N 1
ATOM 7372 C CA . GLU B 1 97 ? -38.63566 -31.53822 26.74302 1.000 271.05219 97 GLU B CA 1
ATOM 7373 C C . GLU B 1 97 ? -37.69081 -30.34044 26.74352 1.000 266.40569 97 GLU B C 1
ATOM 7374 O O . GLU B 1 97 ? -37.32391 -29.81942 27.79940 1.000 262.10056 97 GLU B O 1
ATOM 7386 N N . ILE B 1 98 ? -37.30382 -29.90361 25.55168 1.000 140.43654 98 ILE B N 1
ATOM 7387 C CA . ILE B 1 98 ? -36.23885 -28.91805 25.41377 1.000 136.63641 98 ILE B CA 1
ATOM 7388 C C . ILE B 1 98 ? -36.76739 -27.54979 25.82290 1.000 133.87142 98 ILE B C 1
ATOM 7389 O O . ILE B 1 98 ? -37.91591 -27.19409 25.53672 1.000 136.08457 98 ILE B O 1
ATOM 7405 N N . CYS B 1 99 ? -35.93728 -26.79844 26.54200 1.000 162.56561 99 CYS B N 1
ATOM 7406 C CA . CYS B 1 99 ? -36.25825 -25.45751 26.99997 1.000 159.61572 99 CYS B CA 1
ATOM 7407 C C . CYS B 1 99 ? -35.08890 -24.51816 26.74782 1.000 156.62270 99 CYS B C 1
ATOM 7408 O O . CYS B 1 99 ? -33.92371 -24.87147 26.99428 1.000 154.75944 99 CYS B O 1
ATOM 7416 N N . MET B 1 100 ? -35.41645 -23.31337 26.27642 1.000 178.87021 100 MET B N 1
ATOM 7417 C CA . MET B 1 100 ? -34.45837 -22.22521 26.12077 1.000 176.07994 100 MET B CA 1
ATOM 7418 C C . MET B 1 100 ? -34.75251 -21.18944 27.19584 1.000 172.62025 100 MET B C 1
ATOM 7419 O O . MET B 1 100 ? -35.81074 -20.54372 27.19616 1.000 173.50688 100 MET B O 1
ATOM 7433 N N . ILE B 1 101 ? -33.82183 -21.08312 28.12777 1.000 116.52690 101 ILE B N 1
ATOM 7434 C CA . ILE B 1 101 ? -33.83869 -20.10123 29.19420 1.000 112.97376 101 ILE B CA 1
ATOM 7435 C C . ILE B 1 101 ? -32.91209 -18.97917 28.75670 1.000 111.37113 101 ILE B C 1
ATOM 7436 O O . ILE B 1 101 ? -31.79116 -19.23735 28.30532 1.000 111.15355 101 ILE B O 1
ATOM 7452 N N . LYS B 1 102 ? -33.36913 -17.73901 28.87204 1.000 126.68937 102 LYS B N 1
ATOM 7453 C CA . LYS B 1 102 ? -32.51353 -16.59796 28.58196 1.000 124.77483 102 LYS B CA 1
ATOM 7454 C C . LYS B 1 102 ? -32.74530 -15.55835 29.65978 1.000 121.95521 102 LYS B C 1
ATOM 7455 O O . LYS B 1 102 ? -33.88468 -15.14828 29.89412 1.000 121.72626 102 LYS B O 1
ATOM 7474 N N . VAL B 1 103 ? -31.66431 -15.12339 30.29778 1.000 92.28396 103 VAL B N 1
ATOM 7475 C CA . VAL B 1 103 ? -31.74435 -14.28292 31.48466 1.000 89.96303 103 VAL B CA 1
ATOM 7476 C C . VAL B 1 103 ? -30.90320 -13.03853 31.25371 1.000 87.98263 103 VAL B C 1
ATOM 7477 O O . VAL B 1 103 ? -29.70819 -13.13689 30.95409 1.000 87.95131 103 VAL B O 1
ATOM 7490 N N . GLU B 1 104 ? -31.52297 -11.87363 31.40675 1.000 140.96717 104 GLU B N 1
ATOM 7491 C CA . GLU B 1 104 ? -30.83218 -10.60338 31.26805 1.000 139.08074 104 GLU B CA 1
ATOM 7492 C C . GLU B 1 104 ? -30.33272 -10.15811 32.63424 1.000 137.31037 104 GLU B C 1
ATOM 7493 O O . GLU B 1 104 ? -30.99297 -10.38188 33.65246 1.000 137.39335 104 GLU B O 1
ATOM 7505 N N . ILE B 1 105 ? -29.16216 -9.52963 32.65304 1.000 115.62793 105 ILE B N 1
ATOM 7506 C CA . ILE B 1 105 ? -28.54177 -9.06247 33.88716 1.000 114.16379 105 ILE B CA 1
ATOM 7507 C C . ILE B 1 105 ? -28.69102 -7.55050 33.94657 1.000 112.49015 105 ILE B C 1
ATOM 7508 O O . ILE B 1 105 ? -28.13710 -6.82774 33.10889 1.000 111.83697 105 ILE B O 1
ATOM 7524 N N . GLN B 1 106 ? -29.43958 -7.07864 34.93705 1.000 120.11660 106 GLN B N 1
ATOM 7525 C CA . GLN B 1 106 ? -29.70405 -5.65994 35.09579 1.000 118.93603 106 GLN B CA 1
ATOM 7526 C C . GLN B 1 106 ? -28.54342 -4.97716 35.80620 1.000 117.48369 106 GLN B C 1
ATOM 7527 O O . GLN B 1 106 ? -27.87060 -5.56678 36.65661 1.000 117.57853 106 GLN B O 1
ATOM 7541 N N . ASP B 1 107 ? -28.31199 -3.71989 35.44691 1.000 74.69880 107 ASP B N 1
ATOM 7542 C CA . ASP B 1 107 ? -27.28318 -2.93162 36.10132 1.000 73.40668 107 ASP B CA 1
ATOM 7543 C C . ASP B 1 107 ? -27.80376 -2.36516 37.41543 1.000 73.39657 107 ASP B C 1
ATOM 7544 O O . ASP B 1 107 ? -28.99765 -2.09508 37.57324 1.000 74.13514 107 ASP B O 1
ATOM 7553 N N . ILE B 1 108 ? -26.89071 -2.19315 38.36640 1.000 72.48052 108 ILE B N 1
ATOM 7554 C CA . ILE B 1 108 ? -27.16663 -1.45169 39.58771 1.000 72.62042 108 ILE B CA 1
ATOM 7555 C C . ILE B 1 108 ? -26.01277 -0.48560 39.80518 1.000 71.42960 108 ILE B C 1
ATOM 7556 O O . ILE B 1 108 ? -24.87882 -0.73763 39.38511 1.000 70.79723 108 ILE B O 1
ATOM 7572 N N . ASN B 1 109 ? -26.30881 0.63378 40.46512 1.000 75.13444 109 ASN B N 1
ATOM 7573 C CA . ASN B 1 109 ? -25.31466 1.68392 40.68230 1.000 74.14197 109 ASN B CA 1
ATOM 7574 C C . ASN B 1 109 ? -24.39498 1.28020 41.83592 1.000 74.60753 109 ASN B C 1
ATOM 7575 O O . ASN B 1 109 ? -24.39592 1.86303 42.92227 1.000 75.27046 109 ASN B O 1
ATOM 7586 N N . ASP B 1 110 ? -23.59298 0.24994 41.57484 1.000 97.49734 110 ASP B N 1
ATOM 7587 C CA . ASP B 1 110 ? -22.60914 -0.24008 42.52888 1.000 98.21017 110 ASP B CA 1
ATOM 7588 C C . ASP B 1 110 ? -21.21866 0.32170 42.26338 1.000 97.31451 110 ASP B C 1
ATOM 7589 O O . ASP B 1 110 ? -20.24592 -0.15368 42.85762 1.000 98.05191 110 ASP B O 1
ATOM 7598 N N . ASN B 1 111 ? -21.10223 1.31975 41.38933 1.000 83.82588 111 ASN B N 1
ATOM 7599 C CA . ASN B 1 111 ? -19.83474 1.98279 41.12552 1.000 83.05178 111 ASN B CA 1
ATOM 7600 C C . ASN B 1 111 ? -20.03425 3.48940 41.11286 1.000 82.16135 111 ASN B C 1
ATOM 7601 O O . ASN B 1 111 ? -21.04701 3.99055 40.61100 1.000 81.81557 111 ASN B O 1
ATOM 7612 N N . ALA B 1 112 ? -19.05620 4.20013 41.65605 1.000 67.55926 112 ALA B N 1
ATOM 7613 C CA . ALA B 1 112 ? -19.00516 5.64939 41.62960 1.000 66.84371 112 ALA B CA 1
ATOM 7614 C C . ALA B 1 112 ? -18.01609 6.12047 40.57627 1.000 65.76805 112 ALA B C 1
ATOM 7615 O O . ALA B 1 112 ? -17.11155 5.37994 40.17973 1.000 65.89525 112 ALA B O 1
ATOM 7622 N N . PRO B 1 113 ? -18.15246 7.35361 40.09454 1.000 83.24910 113 PRO B N 1
ATOM 7623 C CA . PRO B 1 113 ? -17.12848 7.89639 39.19644 1.000 82.45432 113 PRO B CA 1
ATOM 7624 C C . PRO B 1 113 ? -15.78195 7.98621 39.89536 1.000 82.79097 113 PRO B C 1
ATOM 7625 O O . PRO B 1 113 ? -15.69814 8.14826 41.11425 1.000 83.51193 113 PRO B O 1
ATOM 7636 N N . SER B 1 114 ? -14.71710 7.86422 39.10659 1.000 82.35708 114 SER B N 1
ATOM 7637 C CA . SER B 1 114 ? -13.36514 7.85852 39.64428 1.000 82.97333 114 SER B CA 1
ATOM 7638 C C . SER B 1 114 ? -12.44856 8.66489 38.73836 1.000 82.44931 114 SER B C 1
ATOM 7639 O O . SER B 1 114 ? -12.54531 8.58593 37.51061 1.000 82.08060 114 SER B O 1
ATOM 7647 N N . PHE B 1 115 ? -11.56173 9.43822 39.35423 1.000 64.63173 115 PHE B N 1
ATOM 7648 C CA . PHE B 1 115 ? -10.56152 10.21460 38.63963 1.000 64.38925 115 PHE B CA 1
ATOM 7649 C C . PHE B 1 115 ? -9.21704 9.49650 38.65349 1.000 65.65076 115 PHE B C 1
ATOM 7650 O O . PHE B 1 115 ? -8.92604 8.67847 39.52963 1.000 66.78734 115 PHE B O 1
ATOM 7667 N N . SER B 1 116 ? -8.39221 9.82170 37.65643 1.000 65.74650 116 SER B N 1
ATOM 7668 C CA . SER B 1 116 ? -7.06367 9.23455 37.53631 1.000 67.30880 116 SER B CA 1
ATOM 7669 C C . SER B 1 116 ? -6.13159 9.64493 38.66721 1.000 68.19087 116 SER B C 1
ATOM 7670 O O . SER B 1 116 ? -5.06192 9.04383 38.81148 1.000 69.90496 116 SER B O 1
ATOM 7678 N N . SER B 1 117 ? -6.50175 10.64529 39.46138 1.000 79.68123 117 SER B N 1
ATOM 7679 C CA . SER B 1 117 ? -5.68990 11.08197 40.58537 1.000 80.75864 117 SER B CA 1
ATOM 7680 C C . SER B 1 117 ? -6.60788 11.71579 41.62016 1.000 80.25077 117 SER B C 1
ATOM 7681 O O . SER B 1 117 ? -7.81273 11.86795 41.40214 1.000 79.07110 117 SER B O 1
ATOM 7689 N N . ASP B 1 118 ? -6.02662 12.07983 42.76003 1.000 99.55295 118 ASP B N 1
ATOM 7690 C CA . ASP B 1 118 ? -6.72525 12.85651 43.77081 1.000 99.61895 118 ASP B CA 1
ATOM 7691 C C . ASP B 1 118 ? -6.34399 14.32841 43.73398 1.000 99.28125 118 ASP B C 1
ATOM 7692 O O . ASP B 1 118 ? -7.02031 15.14440 44.36883 1.000 99.32244 118 ASP B O 1
ATOM 7701 N N . GLN B 1 119 ? -5.28199 14.67996 43.01125 1.000 92.50744 119 GLN B N 1
ATOM 7702 C CA . GLN B 1 119 ? -4.83933 16.06108 42.89693 1.000 92.27259 119 GLN B CA 1
ATOM 7703 C C . GLN B 1 119 ? -4.23626 16.28971 41.51983 1.000 91.44183 119 GLN B C 1
ATOM 7704 O O . GLN B 1 119 ? -3.38969 15.50663 41.07904 1.000 92.20186 119 GLN B O 1
ATOM 7718 N N . ILE B 1 120 ? -4.66925 17.35331 40.84760 1.000 74.40324 120 ILE B N 1
ATOM 7719 C CA . ILE B 1 120 ? -3.95748 17.87719 39.68884 1.000 74.04859 120 ILE B CA 1
ATOM 7720 C C . ILE B 1 120 ? -3.39663 19.22963 40.09069 1.000 74.45442 120 ILE B C 1
ATOM 7721 O O . ILE B 1 120 ? -3.92788 19.90954 40.97636 1.000 74.59650 120 ILE B O 1
ATOM 7737 N N . GLU B 1 121 ? -2.31588 19.62376 39.42961 1.000 110.29359 121 GLU B N 1
ATOM 7738 C CA . GLU B 1 121 ? -1.75584 20.95074 39.60569 1.000 110.66152 121 GLU B CA 1
ATOM 7739 C C . GLU B 1 121 ? -1.53191 21.56753 38.23567 1.000 110.02505 121 GLU B C 1
ATOM 7740 O O . GLU B 1 121 ? -1.02170 20.90737 37.32625 1.000 110.29945 121 GLU B O 1
ATOM 7752 N N . MET B 1 122 ? -1.91326 22.83348 38.09214 1.000 84.90059 122 MET B N 1
ATOM 7753 C CA . MET B 1 122 ? -1.77113 23.54099 36.83046 1.000 84.50264 122 MET B CA 1
ATOM 7754 C C . MET B 1 122 ? -1.02511 24.84519 37.05755 1.000 85.21655 122 MET B C 1
ATOM 7755 O O . MET B 1 122 ? -0.93716 25.35848 38.17655 1.000 85.81709 122 MET B O 1
ATOM 7769 N N . ASP B 1 123 ? -0.49295 25.37334 35.96284 1.000 90.57132 123 ASP B N 1
ATOM 7770 C CA . ASP B 1 123 ? 0.29583 26.60012 35.96286 1.000 91.35393 123 ASP B CA 1
ATOM 7771 C C . ASP B 1 123 ? -0.39992 27.60518 35.04970 1.000 90.72092 123 ASP B C 1
ATOM 7772 O O . ASP B 1 123 ? -0.28476 27.52033 33.82308 1.000 90.73136 123 ASP B O 1
ATOM 7781 N N . ILE B 1 124 ? -1.12255 28.54961 35.65096 1.000 76.37183 124 ILE B N 1
ATOM 7782 C CA . ILE B 1 124 ? -1.88750 29.56386 34.92838 1.000 76.09652 124 ILE B CA 1
ATOM 7783 C C . ILE B 1 124 ? -1.22545 30.91509 35.16053 1.000 77.08072 124 ILE B C 1
ATOM 7784 O O . ILE B 1 124 ? -1.05953 31.34454 36.30830 1.000 77.72781 124 ILE B O 1
ATOM 7800 N N . SER B 1 125 ? -0.85269 31.58845 34.07529 1.000 75.70149 125 SER B N 1
ATOM 7801 C CA . SER B 1 125 ? -0.30479 32.93283 34.18883 1.000 76.70703 125 SER B CA 1
ATOM 7802 C C . SER B 1 125 ? -1.41607 33.91513 34.54224 1.000 76.82941 125 SER B C 1
ATOM 7803 O O . SER B 1 125 ? -2.54044 33.81348 34.04312 1.000 76.28597 125 SER B O 1
ATOM 7811 N N . GLU B 1 126 ? -1.09310 34.87390 35.41499 1.000 79.03060 126 GLU B N 1
ATOM 7812 C CA . GLU B 1 126 ? -2.07600 35.86067 35.85156 1.000 79.69784 126 GLU B CA 1
ATOM 7813 C C . GLU B 1 126 ? -2.61889 36.71907 34.71394 1.000 79.97637 126 GLU B C 1
ATOM 7814 O O . GLU B 1 126 ? -3.66982 37.34661 34.88256 1.000 80.57904 126 GLU B O 1
ATOM 7826 N N . ASN B 1 127 ? -1.94423 36.76894 33.56769 1.000 106.88695 127 ASN B N 1
ATOM 7827 C CA . ASN B 1 127 ? -2.43005 37.56036 32.44255 1.000 107.45554 127 ASN B CA 1
ATOM 7828 C C . ASN B 1 127 ? -3.49501 36.84193 31.62193 1.000 106.71335 127 ASN B C 1
ATOM 7829 O O . ASN B 1 127 ? -3.88283 37.35477 30.56593 1.000 107.37021 127 ASN B O 1
ATOM 7840 N N . ALA B 1 128 ? -3.96716 35.67777 32.06484 1.000 69.55647 128 ALA B N 1
ATOM 7841 C CA . ALA B 1 128 ? -4.89881 34.89473 31.26433 1.000 68.93914 128 ALA B CA 1
ATOM 7842 C C . ALA B 1 128 ? -6.16034 35.70221 30.99968 1.000 69.80270 128 ALA B C 1
ATOM 7843 O O . ALA B 1 128 ? -6.81066 36.18343 31.93241 1.000 70.30205 128 ALA B O 1
ATOM 7850 N N . ALA B 1 129 ? -6.49737 35.85017 29.72342 1.000 70.34936 129 ALA B N 1
ATOM 7851 C CA . ALA B 1 129 ? -7.62196 36.68769 29.34485 1.000 71.62972 129 ALA B CA 1
ATOM 7852 C C . ALA B 1 129 ? -8.92034 36.09772 29.89123 1.000 71.30517 129 ALA B C 1
ATOM 7853 O O . ALA B 1 129 ? -9.10041 34.87418 29.86997 1.000 70.08928 129 ALA B O 1
ATOM 7860 N N . PRO B 1 130 ? -9.84023 36.92508 30.38799 1.000 74.79333 130 PRO B N 1
ATOM 7861 C CA . PRO B 1 130 ? -11.14090 36.39968 30.81397 1.000 74.90315 130 PRO B CA 1
ATOM 7862 C C . PRO B 1 130 ? -11.81886 35.61863 29.69700 1.000 74.69080 130 PRO B C 1
ATOM 7863 O O . PRO B 1 130 ? -11.83589 36.03927 28.53841 1.000 75.65683 130 PRO B O 1
ATOM 7874 N N . GLY B 1 131 ? -12.38147 34.46422 30.05633 1.000 71.45172 131 GLY B N 1
ATOM 7875 C CA . GLY B 1 131 ? -12.99255 33.56251 29.11206 1.000 71.21963 131 GLY B CA 1
ATOM 7876 C C . GLY B 1 131 ? -12.13889 32.35860 28.75962 1.000 69.57283 131 GLY B C 1
ATOM 7877 O O . GLY B 1 131 ? -12.68414 31.32195 28.36383 1.000 69.14130 131 GLY B O 1
ATOM 7881 N N . THR B 1 132 ? -10.81702 32.47195 28.88694 1.000 76.22634 132 THR B N 1
ATOM 7882 C CA . THR B 1 132 ? -9.93190 31.36825 28.53853 1.000 75.13524 132 THR B CA 1
ATOM 7883 C C . THR B 1 132 ? -10.32852 30.10959 29.29845 1.000 73.91552 132 THR B C 1
ATOM 7884 O O . THR B 1 132 ? -10.74543 30.17100 30.45766 1.000 73.63136 132 THR B O 1
ATOM 7895 N N . ARG B 1 133 ? -10.19262 28.96174 28.63695 1.000 86.55777 133 ARG B N 1
ATOM 7896 C CA . ARG B 1 133 ? -10.58244 27.68437 29.21157 1.000 85.57041 133 ARG B CA 1
ATOM 7897 C C . ARG B 1 133 ? -9.41018 26.71322 29.19317 1.000 84.95252 133 ARG B C 1
ATOM 7898 O O . ARG B 1 133 ? -8.59172 26.71981 28.26767 1.000 85.54497 133 ARG B O 1
ATOM 7919 N N . PHE B 1 134 ? -9.34118 25.87275 30.22753 1.000 71.49439 134 PHE B N 1
ATOM 7920 C CA . PHE B 1 134 ? -8.18895 25.01377 30.44287 1.000 71.20062 134 PHE B CA 1
ATOM 7921 C C . PHE B 1 134 ? -8.60976 23.56356 30.64852 1.000 70.71098 134 PHE B C 1
ATOM 7922 O O . PHE B 1 134 ? -9.58180 23.29244 31.36659 1.000 70.25004 134 PHE B O 1
ATOM 7939 N N . PRO B 1 135 ? -7.89847 22.61408 30.03496 1.000 71.66687 135 PRO B N 1
ATOM 7940 C CA . PRO B 1 135 ? -8.22509 21.19565 30.22400 1.000 71.41874 135 PRO B CA 1
ATOM 7941 C C . PRO B 1 135 ? -8.31799 20.79147 31.68958 1.000 70.72674 135 PRO B C 1
ATOM 7942 O O . PRO B 1 135 ? -7.70366 21.39751 32.56975 1.000 70.67484 135 PRO B O 1
ATOM 7953 N N . LEU B 1 136 ? -9.10756 19.74730 31.93429 1.000 92.31019 136 LEU B N 1
ATOM 7954 C CA . LEU B 1 136 ? -9.16459 19.06567 33.21840 1.000 91.99657 136 LEU B CA 1
ATOM 7955 C C . LEU B 1 136 ? -9.37432 17.58239 32.95331 1.000 92.16074 136 LEU B C 1
ATOM 7956 O O . LEU B 1 136 ? -9.97645 17.20230 31.94576 1.000 92.33934 136 LEU B O 1
ATOM 7972 N N . THR B 1 137 ? -8.87737 16.74152 33.85637 1.000 82.63523 137 THR B N 1
ATOM 7973 C CA . THR B 1 137 ? -9.08403 15.30828 33.69958 1.000 82.97852 137 THR B CA 1
ATOM 7974 C C . THR B 1 137 ? -10.55101 14.97049 33.91859 1.000 82.43688 137 THR B C 1
ATOM 7975 O O . THR B 1 137 ? -11.19182 15.48029 34.84232 1.000 82.04524 137 THR B O 1
ATOM 7986 N N . SER B 1 138 ? -11.08226 14.10802 33.06330 1.000 90.66583 138 SER B N 1
ATOM 7987 C CA . SER B 1 138 ? -12.45042 13.64211 33.20908 1.000 90.39795 138 SER B CA 1
ATOM 7988 C C . SER B 1 138 ? -12.48279 12.40515 34.10033 1.000 90.63266 138 SER B C 1
ATOM 7989 O O . SER B 1 138 ? -11.47594 11.71844 34.29170 1.000 91.23025 138 SER B O 1
ATOM 7997 N N . ALA B 1 139 ? -13.65942 12.12771 34.64672 1.000 66.01614 139 ALA B N 1
ATOM 7998 C CA . ALA B 1 139 ? -13.87624 10.94844 35.46930 1.000 66.38281 139 ALA B CA 1
ATOM 7999 C C . ALA B 1 139 ? -14.54665 9.85603 34.64543 1.000 66.77926 139 ALA B C 1
ATOM 8000 O O . ALA B 1 139 ? -15.06281 10.09157 33.55019 1.000 66.80313 139 ALA B O 1
ATOM 8007 N N . HIS B 1 140 ? -14.53200 8.64248 35.18894 1.000 92.32153 140 HIS B N 1
ATOM 8008 C CA . HIS B 1 140 ? -15.08150 7.48211 34.50422 1.000 92.94824 140 HIS B CA 1
ATOM 8009 C C . HIS B 1 140 ? -15.94306 6.68645 35.47021 1.000 93.16080 140 HIS B C 1
ATOM 8010 O O . HIS B 1 140 ? -15.50751 6.36582 36.58097 1.000 93.45990 140 HIS B O 1
ATOM 8024 N N . ASP B 1 141 ? -17.16229 6.37491 35.03970 1.000 73.48026 141 ASP B N 1
ATOM 8025 C CA . ASP B 1 141 ? -18.07729 5.52009 35.78433 1.000 73.91941 141 ASP B CA 1
ATOM 8026 C C . ASP B 1 141 ? -18.32711 4.26393 34.96048 1.000 74.77740 141 ASP B C 1
ATOM 8027 O O . ASP B 1 141 ? -18.80407 4.37081 33.81634 1.000 74.94665 141 ASP B O 1
ATOM 8036 N N . PRO B 1 142 ? -18.02964 3.06241 35.46525 1.000 66.27633 142 PRO B N 1
ATOM 8037 C CA . PRO B 1 142 ? -18.26932 1.86145 34.65288 1.000 67.36378 142 PRO B CA 1
ATOM 8038 C C . PRO B 1 142 ? -19.73890 1.51431 34.51163 1.000 67.56588 142 PRO B C 1
ATOM 8039 O O . PRO B 1 142 ? -20.10133 0.81269 33.55867 1.000 68.44995 142 PRO B O 1
ATOM 8050 N N . ASP B 1 143 ? -20.59285 1.97685 35.42198 1.000 80.36635 143 ASP B N 1
ATOM 8051 C CA . ASP B 1 143 ? -22.00919 1.65931 35.34305 1.000 80.84012 143 ASP B CA 1
ATOM 8052 C C . ASP B 1 143 ? -22.58920 2.12200 34.00669 1.000 80.93462 143 ASP B C 1
ATOM 8053 O O . ASP B 1 143 ? -22.03239 2.98185 33.31706 1.000 80.43114 143 ASP B O 1
ATOM 8062 N N . ALA B 1 144 ? -23.73035 1.53810 33.64931 1.000 68.53868 144 ALA B N 1
ATOM 8063 C CA . ALA B 1 144 ? -24.35021 1.73979 32.34831 1.000 69.18981 144 ALA B CA 1
ATOM 8064 C C . ALA B 1 144 ? -25.64918 2.52782 32.47619 1.000 69.38574 144 ALA B C 1
ATOM 8065 O O . ALA B 1 144 ? -26.31979 2.49678 33.51256 1.000 69.47239 144 ALA B O 1
ATOM 8072 N N . GLY B 1 145 ? -25.99594 3.22670 31.39721 1.000 93.21466 145 GLY B N 1
ATOM 8073 C CA . GLY B 1 145 ? -27.24183 3.97535 31.32628 1.000 93.90963 145 GLY B CA 1
ATOM 8074 C C . GLY B 1 145 ? -27.30909 5.09659 32.34675 1.000 93.15836 145 GLY B C 1
ATOM 8075 O O . GLY B 1 145 ? -26.33564 5.82865 32.56081 1.000 92.03607 145 GLY B O 1
ATOM 8079 N N . GLU B 1 146 ? -28.46810 5.24045 32.99240 1.000 128.52394 146 GLU B N 1
ATOM 8080 C CA . GLU B 1 146 ? -28.67361 6.37574 33.88750 1.000 128.42610 146 GLU B CA 1
ATOM 8081 C C . GLU B 1 146 ? -27.76546 6.35942 35.10891 1.000 127.34490 146 GLU B C 1
ATOM 8082 O O . GLU B 1 146 ? -27.66498 7.38288 35.79126 1.000 127.23931 146 GLU B O 1
ATOM 8094 N N . ASN B 1 147 ? -27.10646 5.24438 35.40985 1.000 68.97209 147 ASN B N 1
ATOM 8095 C CA . ASN B 1 147 ? -26.18168 5.20110 36.53732 1.000 68.25596 147 ASN B CA 1
ATOM 8096 C C . ASN B 1 147 ? -24.78164 5.67955 36.17081 1.000 66.99484 147 ASN B C 1
ATOM 8097 O O . ASN B 1 147 ? -23.89931 5.68950 37.03826 1.000 66.53099 147 ASN B O 1
ATOM 8108 N N . GLY B 1 148 ? -24.55441 6.06418 34.91661 1.000 75.30635 148 GLY B N 1
ATOM 8109 C CA . GLY B 1 148 ? -23.27888 6.60130 34.49857 1.000 74.36673 148 GLY B CA 1
ATOM 8110 C C . GLY B 1 148 ? -23.17703 8.08743 34.79005 1.000 73.93586 148 GLY B C 1
ATOM 8111 O O . GLY B 1 148 ? -24.01416 8.68759 35.46598 1.000 74.46466 148 GLY B O 1
ATOM 8115 N N . LEU B 1 149 ? -22.12032 8.68969 34.25100 1.000 64.61610 149 LEU B N 1
ATOM 8116 C CA . LEU B 1 149 ? -21.80162 10.07915 34.56083 1.000 64.19876 149 LEU B CA 1
ATOM 8117 C C . LEU B 1 149 ? -22.93746 11.01390 34.16804 1.000 64.95996 149 LEU B C 1
ATOM 8118 O O . LEU B 1 149 ? -23.42160 10.98589 33.03186 1.000 65.50823 149 LEU B O 1
ATOM 8125 N N . ARG B 1 150 ? -23.35053 11.85106 35.12139 1.000 75.92757 150 ARG B N 1
ATOM 8126 C CA . ARG B 1 150 ? -24.40024 12.84302 34.91693 1.000 77.06220 150 ARG B CA 1
ATOM 8127 C C . ARG B 1 150 ? -23.81519 14.21807 34.61778 1.000 76.81570 150 ARG B C 1
ATOM 8128 O O . ARG B 1 150 ? -24.01927 14.75640 33.52581 1.000 77.20872 150 ARG B O 1
ATOM 8149 N N . THR B 1 151 ? -23.08343 14.79863 35.56649 1.000 65.79990 151 THR B N 1
ATOM 8150 C CA . THR B 1 151 ? -22.50171 16.11478 35.33277 1.000 65.66191 151 THR B CA 1
ATOM 8151 C C . THR B 1 151 ? -21.33915 16.33081 36.29200 1.000 64.89676 151 THR B C 1
ATOM 8152 O O . THR B 1 151 ? -21.08104 15.52073 37.18388 1.000 64.71036 151 THR B O 1
ATOM 8163 N N . TYR B 1 152 ? -20.64265 17.44636 36.09075 1.000 73.71927 152 TYR B N 1
ATOM 8164 C CA . TYR B 1 152 ? -19.56211 17.89587 36.95500 1.000 73.32476 152 TYR B CA 1
ATOM 8165 C C . TYR B 1 152 ? -19.98631 19.13875 37.72766 1.000 74.61254 152 TYR B C 1
ATOM 8166 O O . TYR B 1 152 ? -20.87950 19.88319 37.31506 1.000 75.67058 152 TYR B O 1
ATOM 8184 N N . LEU B 1 153 ? -19.32724 19.35544 38.86561 1.000 65.80610 153 LEU B N 1
ATOM 8185 C CA . LEU B 1 153 ? -19.58255 20.52179 39.69838 1.000 67.34151 153 LEU B CA 1
ATOM 8186 C C . LEU B 1 153 ? -18.28461 21.03293 40.29983 1.000 67.06177 153 LEU B C 1
ATOM 8187 O O . LEU B 1 153 ? -17.42687 20.24605 40.70388 1.000 66.31448 153 LEU B O 1
ATOM 8203 N N . LEU B 1 154 ? -18.14811 22.35403 40.35830 1.000 67.90810 154 LEU B N 1
ATOM 8204 C CA . LEU B 1 154 ? -16.98602 22.98733 40.95706 1.000 67.99752 154 LEU B CA 1
ATOM 8205 C C . LEU B 1 154 ? -17.34490 23.59456 42.30447 1.000 70.23568 154 LEU B C 1
ATOM 8206 O O . LEU B 1 154 ? -18.49225 23.97754 42.55090 1.000 71.92492 154 LEU B O 1
ATOM 8222 N N . THR B 1 155 ? -16.34616 23.67029 43.17560 1.000 103.72307 155 THR B N 1
ATOM 8223 C CA . THR B 1 155 ? -16.44488 24.40341 44.43286 1.000 106.16224 155 THR B CA 1
ATOM 8224 C C . THR B 1 155 ? -15.45489 25.56311 44.33008 1.000 106.26605 155 THR B C 1
ATOM 8225 O O . THR B 1 155 ? -14.29231 25.43837 44.71895 1.000 105.91852 155 THR B O 1
ATOM 8236 N N . ARG B 1 156 ? -15.92087 26.69467 43.80254 1.000 111.46785 156 ARG B N 1
ATOM 8237 C CA . ARG B 1 156 ? -15.05121 27.84850 43.60677 1.000 111.64051 156 ARG B CA 1
ATOM 8238 C C . ARG B 1 156 ? -14.95882 28.61101 44.92174 1.000 114.38576 156 ARG B C 1
ATOM 8239 O O . ARG B 1 156 ? -15.98288 29.02842 45.47401 1.000 116.74234 156 ARG B O 1
ATOM 8249 N N . ASP B 1 157 ? -13.73944 28.80435 45.41918 1.000 117.83061 157 ASP B N 1
ATOM 8250 C CA . ASP B 1 157 ? -13.55746 29.39268 46.73903 1.000 120.67639 157 ASP B CA 1
ATOM 8251 C C . ASP B 1 157 ? -13.40789 30.90874 46.71106 1.000 122.32620 157 ASP B C 1
ATOM 8252 O O . ASP B 1 157 ? -13.69385 31.55928 47.72080 1.000 125.38602 157 ASP B O 1
ATOM 8261 N N . ASP B 1 158 ? -12.96798 31.48539 45.59712 1.000 137.77605 158 ASP B N 1
ATOM 8262 C CA . ASP B 1 158 ? -12.64626 32.91379 45.54044 1.000 139.26802 158 ASP B CA 1
ATOM 8263 C C . ASP B 1 158 ? -13.73630 33.70096 44.81396 1.000 140.10078 158 ASP B C 1
ATOM 8264 O O . ASP B 1 158 ? -13.50601 34.33241 43.78181 1.000 139.11919 158 ASP B O 1
ATOM 8273 N N . HIS B 1 159 ? -14.94006 33.65292 45.38087 1.000 156.43335 159 HIS B N 1
ATOM 8274 C CA . HIS B 1 159 ? -16.02756 34.55806 45.00927 1.000 158.47541 159 HIS B CA 1
ATOM 8275 C C . HIS B 1 159 ? -16.19701 34.64752 43.49430 1.000 156.33914 159 HIS B C 1
ATOM 8276 O O . HIS B 1 159 ? -16.32498 35.72939 42.91747 1.000 157.39712 159 HIS B O 1
ATOM 8290 N N . GLY B 1 160 ? -16.19539 33.48906 42.84726 1.000 134.54458 160 GLY B N 1
ATOM 8291 C CA . GLY B 1 160 ? -16.45816 33.42514 41.42229 1.000 132.85105 160 GLY B CA 1
ATOM 8292 C C . GLY B 1 160 ? -15.30957 33.86022 40.54044 1.000 131.10233 160 GLY B C 1
ATOM 8293 O O . GLY B 1 160 ? -15.53938 34.46020 39.48116 1.000 131.10756 160 GLY B O 1
ATOM 8297 N N . LEU B 1 161 ? -14.07066 33.56692 40.94258 1.000 97.16061 161 LEU B N 1
ATOM 8298 C CA . LEU B 1 161 ? -12.93978 33.77832 40.04769 1.000 95.42708 161 LEU B CA 1
ATOM 8299 C C . LEU B 1 161 ? -12.99189 32.78166 38.89948 1.000 93.10850 161 LEU B C 1
ATOM 8300 O O . LEU B 1 161 ? -12.84289 33.14724 37.72704 1.000 92.50519 161 LEU B O 1
ATOM 8316 N N . PHE B 1 162 ? -13.20987 31.51328 39.23110 1.000 71.48600 162 PHE B N 1
ATOM 8317 C CA . PHE B 1 162 ? -13.22351 30.40804 38.28699 1.000 69.50956 162 PHE B CA 1
ATOM 8318 C C . PHE B 1 162 ? -14.63867 29.89045 38.06360 1.000 69.88060 162 PHE B C 1
ATOM 8319 O O . PHE B 1 162 ? -15.47993 29.91162 38.96662 1.000 71.34836 162 PHE B O 1
ATOM 8336 N N . GLY B 1 163 ? -14.88546 29.42466 36.83861 1.000 68.81623 163 GLY B N 1
ATOM 8337 C CA . GLY B 1 163 ? -16.11361 28.73755 36.50002 1.000 68.99304 163 GLY B CA 1
ATOM 8338 C C . GLY B 1 163 ? -15.79960 27.40217 35.84918 1.000 67.14032 163 GLY B C 1
ATOM 8339 O O . GLY B 1 163 ? -14.63738 27.02005 35.70520 1.000 65.89900 163 GLY B O 1
ATOM 8343 N N . LEU B 1 164 ? -16.86056 26.71314 35.44036 1.000 76.72363 164 LEU B N 1
ATOM 8344 C CA . LEU B 1 164 ? -16.73525 25.37438 34.88168 1.000 75.33608 164 LEU B CA 1
ATOM 8345 C C . LEU B 1 164 ? -17.55037 25.27541 33.60396 1.000 75.74915 164 LEU B C 1
ATOM 8346 O O . LEU B 1 164 ? -18.70331 25.71847 33.56593 1.000 77.19990 164 LEU B O 1
ATOM 8362 N N . ASP B 1 165 ? -16.95677 24.69278 32.56374 1.000 73.21670 165 ASP B N 1
ATOM 8363 C CA . ASP B 1 165 ? -17.68669 24.35949 31.34897 1.000 73.77058 165 ASP B CA 1
ATOM 8364 C C . ASP B 1 165 ? -17.73498 22.84631 31.18975 1.000 72.89650 165 ASP B C 1
ATOM 8365 O O . ASP B 1 165 ? -16.71199 22.16559 31.33704 1.000 71.79462 165 ASP B O 1
ATOM 8374 N N . VAL B 1 166 ? -18.92694 22.33244 30.88990 1.000 65.81464 166 VAL B N 1
ATOM 8375 C CA . VAL B 1 166 ? -19.18490 20.90407 30.73797 1.000 65.30913 166 VAL B CA 1
ATOM 8376 C C . VAL B 1 166 ? -19.62278 20.65965 29.30212 1.000 66.23399 166 VAL B C 1
ATOM 8377 O O . VAL B 1 166 ? -20.51607 21.34929 28.79746 1.000 67.68016 166 VAL B O 1
ATOM 8390 N N . LYS B 1 167 ? -18.99589 19.68479 28.64623 1.000 111.30659 167 LYS B N 1
ATOM 8391 C CA . LYS B 1 167 ? -19.27826 19.40335 27.24622 1.000 112.50210 167 LYS B CA 1
ATOM 8392 C C . LYS B 1 167 ? -19.39615 17.89998 27.03417 1.000 112.36948 167 LYS B C 1
ATOM 8393 O O . LYS B 1 167 ? -18.69118 17.11592 27.67586 1.000 111.23427 167 LYS B O 1
ATOM 8412 N N . SER B 1 168 ? -20.29261 17.50978 26.12892 1.000 73.17954 168 SER B N 1
ATOM 8413 C CA . SER B 1 168 ? -20.60742 16.11247 25.86486 1.000 73.45331 168 SER B CA 1
ATOM 8414 C C . SER B 1 168 ? -19.68372 15.51510 24.80957 1.000 74.09886 168 SER B C 1
ATOM 8415 O O . SER B 1 168 ? -19.01077 16.22178 24.05598 1.000 74.74593 168 SER B O 1
ATOM 8423 N N . ARG B 1 169 ? -19.66747 14.18629 24.77140 1.000 102.70545 169 ARG B N 1
ATOM 8424 C CA . ARG B 1 169 ? -18.88764 13.39803 23.82614 1.000 103.78813 169 ARG B CA 1
ATOM 8425 C C . ARG B 1 169 ? -19.79247 12.46354 23.02653 1.000 105.53498 169 ARG B C 1
ATOM 8426 O O . ARG B 1 169 ? -21.00842 12.41093 23.22695 1.000 105.79678 169 ARG B O 1
ATOM 8447 N N . GLY B 1 170 ? -19.17239 11.71985 22.10753 1.000 89.11471 170 GLY B N 1
ATOM 8448 C CA . GLY B 1 170 ? -19.93108 10.81983 21.25292 1.000 91.17978 170 GLY B CA 1
ATOM 8449 C C . GLY B 1 170 ? -20.74444 9.80815 22.03733 1.000 90.46083 170 GLY B C 1
ATOM 8450 O O . GLY B 1 170 ? -21.90301 9.54151 21.71049 1.000 91.61812 170 GLY B O 1
ATOM 8454 N N . ASP B 1 171 ? -20.14912 9.22535 23.07829 1.000 160.59350 171 ASP B N 1
ATOM 8455 C CA . ASP B 1 171 ? -20.83472 8.21279 23.87034 1.000 160.03495 171 ASP B CA 1
ATOM 8456 C C . ASP B 1 171 ? -21.90366 8.79692 24.78018 1.000 158.88042 171 ASP B C 1
ATOM 8457 O O . ASP B 1 171 ? -22.55222 8.03722 25.50826 1.000 158.51057 171 ASP B O 1
ATOM 8466 N N . GLY B 1 172 ? -22.11157 10.11178 24.75605 1.000 110.04926 172 GLY B N 1
ATOM 8467 C CA . GLY B 1 172 ? -22.94826 10.75513 25.74426 1.000 109.15691 172 GLY B CA 1
ATOM 8468 C C . GLY B 1 172 ? -22.25704 11.01079 27.06202 1.000 107.19954 172 GLY B C 1
ATOM 8469 O O . GLY B 1 172 ? -22.90697 11.46636 28.01018 1.000 106.67867 172 GLY B O 1
ATOM 8473 N N . THR B 1 173 ? -20.96014 10.72984 27.15000 1.000 78.41552 173 THR B N 1
ATOM 8474 C CA . THR B 1 173 ? -20.16805 11.01496 28.33442 1.000 76.86297 173 THR B CA 1
ATOM 8475 C C . THR B 1 173 ? -19.60223 12.43037 28.25035 1.000 76.42895 173 THR B C 1
ATOM 8476 O O . THR B 1 173 ? -19.40327 12.97646 27.16100 1.000 77.28459 173 THR B O 1
ATOM 8487 N N . LYS B 1 174 ? -19.34191 13.02235 29.41393 1.000 64.57052 174 LYS B N 1
ATOM 8488 C CA . LYS B 1 174 ? -18.99158 14.43122 29.50505 1.000 64.27127 174 LYS B CA 1
ATOM 8489 C C . LYS B 1 174 ? -17.54836 14.58722 29.96638 1.000 63.39294 174 LYS B C 1
ATOM 8490 O O . LYS B 1 174 ? -16.98318 13.70340 30.61562 1.000 62.94015 174 LYS B O 1
ATOM 8509 N N . PHE B 1 175 ? -16.95218 15.73502 29.62527 1.000 63.37601 175 PHE B N 1
ATOM 8510 C CA . PHE B 1 175 ? -15.61773 16.08261 30.11198 1.000 62.72067 175 PHE B CA 1
ATOM 8511 C C . PHE B 1 175 ? -15.59233 17.57316 30.44211 1.000 62.55892 175 PHE B C 1
ATOM 8512 O O . PHE B 1 175 ? -16.07189 18.38489 29.63466 1.000 63.24969 175 PHE B O 1
ATOM 8522 N N . PRO B 1 176 ? -15.02931 17.97502 31.59686 1.000 61.94170 176 PRO B N 1
ATOM 8523 C CA . PRO B 1 176 ? -15.08459 19.39047 31.98223 1.000 62.05404 176 PRO B CA 1
ATOM 8524 C C . PRO B 1 176 ? -13.82644 20.17296 31.61186 1.000 61.99160 176 PRO B C 1
ATOM 8525 O O . PRO B 1 176 ? -12.81580 19.58324 31.21832 1.000 61.89134 176 PRO B O 1
ATOM 8530 N N . GLU B 1 177 ? -13.88604 21.50289 31.71738 1.000 77.91640 177 GLU B N 1
ATOM 8531 C CA . GLU B 1 177 ? -12.67677 22.31160 31.63578 1.000 77.88993 177 GLU B CA 1
ATOM 8532 C C . GLU B 1 177 ? -12.92878 23.63502 32.34811 1.000 78.27012 177 GLU B C 1
ATOM 8533 O O . GLU B 1 177 ? -14.05258 24.15772 32.35296 1.000 78.93114 177 GLU B O 1
ATOM 8545 N N . LEU B 1 178 ? -11.87032 24.15228 32.96924 1.000 62.53192 178 LEU B N 1
ATOM 8546 C CA . LEU B 1 178 ? -11.96751 25.35646 33.78321 1.000 63.11444 178 LEU B CA 1
ATOM 8547 C C . LEU B 1 178 ? -12.15541 26.59403 32.91699 1.000 63.89494 178 LEU B C 1
ATOM 8548 O O . LEU B 1 178 ? -11.65316 26.67511 31.79404 1.000 63.91955 178 LEU B O 1
ATOM 8564 N N . VAL B 1 179 ? -12.89651 27.56274 33.45214 1.000 64.86453 179 VAL B N 1
ATOM 8565 C CA . VAL B 1 179 ? -13.07568 28.86364 32.82065 1.000 65.96330 179 VAL B CA 1
ATOM 8566 C C . VAL B 1 179 ? -12.55872 29.93851 33.76615 1.000 66.65136 179 VAL B C 1
ATOM 8567 O O . VAL B 1 179 ? -12.71556 29.83138 34.98718 1.000 66.90159 179 VAL B O 1
ATOM 8580 N N . ILE B 1 180 ? -11.93643 30.96872 33.20055 1.000 67.19056 180 ILE B N 1
ATOM 8581 C CA . ILE B 1 180 ? -11.52517 32.15257 33.94730 1.000 68.20729 180 ILE B CA 1
ATOM 8582 C C . ILE B 1 180 ? -12.59014 33.21016 33.69099 1.000 69.98844 180 ILE B C 1
ATOM 8583 O O . ILE B 1 180 ? -12.58258 33.87918 32.65427 1.000 70.63048 180 ILE B O 1
ATOM 8599 N N . GLN B 1 181 ? -13.51234 33.36657 34.63940 1.000 71.57908 181 GLN B N 1
ATOM 8600 C CA . GLN B 1 181 ? -14.63509 34.27013 34.42848 1.000 73.68974 181 GLN B CA 1
ATOM 8601 C C . GLN B 1 181 ? -14.22131 35.73062 34.55876 1.000 75.31559 181 GLN B C 1
ATOM 8602 O O . GLN B 1 181 ? -14.79753 36.59228 33.88492 1.000 76.96683 181 GLN B O 1
ATOM 8616 N N . LYS B 1 182 ? -13.23750 36.03079 35.40528 1.000 122.51209 182 LYS B N 1
ATOM 8617 C CA . LYS B 1 182 ? -12.64247 37.35817 35.44649 1.000 123.88149 182 LYS B CA 1
ATOM 8618 C C . LYS B 1 182 ? -11.15193 37.20513 35.72590 1.000 122.51094 182 LYS B C 1
ATOM 8619 O O . LYS B 1 182 ? -10.68735 36.15247 36.17098 1.000 120.97871 182 LYS B O 1
ATOM 8638 N N . ALA B 1 183 ? -10.40646 38.27394 35.45405 1.000 75.47611 183 ALA B N 1
ATOM 8639 C CA . ALA B 1 183 ? -8.95090 38.20986 35.41225 1.000 74.37882 183 ALA B CA 1
ATOM 8640 C C . ALA B 1 183 ? -8.35950 37.73122 36.73769 1.000 74.13147 183 ALA B C 1
ATOM 8641 O O . ALA B 1 183 ? -8.99982 37.76204 37.79190 1.000 75.27995 183 ALA B O 1
ATOM 8648 N N . LEU B 1 184 ? -7.10850 37.27988 36.65979 1.000 72.94073 184 LEU B N 1
ATOM 8649 C CA . LEU B 1 184 ? -6.32385 36.83149 37.80078 1.000 72.90351 184 LEU B CA 1
ATOM 8650 C C . LEU B 1 184 ? -5.24429 37.85712 38.12620 1.000 74.10660 184 LEU B C 1
ATOM 8651 O O . LEU B 1 184 ? -4.87115 38.68659 37.29163 1.000 74.42503 184 LEU B O 1
ATOM 8667 N N . ASP B 1 185 ? -4.73977 37.79035 39.35755 1.000 85.21597 185 ASP B N 1
ATOM 8668 C CA . ASP B 1 185 ? -3.63842 38.65344 39.78226 1.000 86.52329 185 ASP B CA 1
ATOM 8669 C C . ASP B 1 185 ? -2.77439 37.87591 40.76474 1.000 86.60220 185 ASP B C 1
ATOM 8670 O O . ASP B 1 185 ? -3.21752 37.57776 41.87825 1.000 87.58767 185 ASP B O 1
ATOM 8679 N N . ARG B 1 186 ? -1.54668 37.54931 40.35333 1.000 91.13615 186 ARG B N 1
ATOM 8680 C CA . ARG B 1 186 ? -0.62124 36.86623 41.25254 1.000 91.62414 186 ARG B CA 1
ATOM 8681 C C . ARG B 1 186 ? -0.33358 37.71419 42.48270 1.000 94.07618 186 ARG B C 1
ATOM 8682 O O . ARG B 1 186 ? -0.41139 37.23262 43.61864 1.000 95.13123 186 ARG B O 1
ATOM 8703 N N . GLU B 1 187 ? 0.00025 38.98865 42.27288 1.000 79.81010 187 GLU B N 1
ATOM 8704 C CA . GLU B 1 187 ? 0.39234 39.85217 43.37759 1.000 82.43649 187 GLU B CA 1
ATOM 8705 C C . GLU B 1 187 ? -0.70869 40.03191 44.41358 1.000 84.09028 187 GLU B C 1
ATOM 8706 O O . GLU B 1 187 ? -0.42335 40.54070 45.50344 1.000 86.62685 187 GLU B O 1
ATOM 8718 N N . GLN B 1 188 ? -1.94615 39.63805 44.11555 1.000 93.99226 188 GLN B N 1
ATOM 8719 C CA . GLN B 1 188 ? -2.99966 39.65615 45.12268 1.000 95.77225 188 GLN B CA 1
ATOM 8720 C C . GLN B 1 188 ? -3.26899 38.27995 45.71924 1.000 95.02325 188 GLN B C 1
ATOM 8721 O O . GLN B 1 188 ? -3.67718 38.19294 46.88157 1.000 97.13336 188 GLN B O 1
ATOM 8735 N N . GLN B 1 189 ? -3.05647 37.20621 44.95880 1.000 95.82063 189 GLN B N 1
ATOM 8736 C CA . GLN B 1 189 ? -3.15679 35.85154 45.50214 1.000 95.18270 189 GLN B CA 1
ATOM 8737 C C . GLN B 1 189 ? -2.29522 34.93394 44.64955 1.000 92.90172 189 GLN B C 1
ATOM 8738 O O . GLN B 1 189 ? -2.54507 34.78675 43.44873 1.000 90.92602 189 GLN B O 1
ATOM 8752 N N . ASN B 1 190 ? -1.28606 34.31928 45.27176 1.000 89.71390 190 ASN B N 1
ATOM 8753 C CA . ASN B 1 190 ? -0.26093 33.58918 44.53212 1.000 88.30739 190 ASN B CA 1
ATOM 8754 C C . ASN B 1 190 ? -0.72817 32.19878 44.11510 1.000 86.45061 190 ASN B C 1
ATOM 8755 O O . ASN B 1 190 ? -0.36026 31.71839 43.03744 1.000 84.85168 190 ASN B O 1
ATOM 8766 N N . HIS B 1 191 ? -1.53469 31.54188 44.94447 1.000 110.24042 191 HIS B N 1
ATOM 8767 C CA . HIS B 1 191 ? -1.99551 30.18700 44.68004 1.000 108.75363 191 HIS B CA 1
ATOM 8768 C C . HIS B 1 191 ? -3.50241 30.12169 44.86441 1.000 108.47685 191 HIS B C 1
ATOM 8769 O O . HIS B 1 191 ? -4.07932 30.89214 45.63730 1.000 110.15171 191 HIS B O 1
ATOM 8783 N N . HIS B 1 192 ? -4.14002 29.19745 44.14796 1.000 85.89127 192 HIS B N 1
ATOM 8784 C CA . HIS B 1 192 ? -5.52274 28.84527 44.43965 1.000 85.82854 192 HIS B CA 1
ATOM 8785 C C . HIS B 1 192 ? -5.65291 27.33121 44.49563 1.000 84.93003 192 HIS B C 1
ATOM 8786 O O . HIS B 1 192 ? -4.83954 26.59400 43.93551 1.000 83.94847 192 HIS B O 1
ATOM 8800 N N . THR B 1 193 ? -6.68008 26.87341 45.20472 1.000 74.03879 193 THR B N 1
ATOM 8801 C CA . THR B 1 193 ? -7.03301 25.46170 45.23269 1.000 73.24540 193 THR B CA 1
ATOM 8802 C C . THR B 1 193 ? -8.54837 25.35043 45.20592 1.000 73.09298 193 THR B C 1
ATOM 8803 O O . THR B 1 193 ? -9.22971 25.95116 46.04246 1.000 74.87140 193 THR B O 1
ATOM 8814 N N . LEU B 1 194 ? -9.07034 24.58773 44.24759 1.000 69.67464 194 LEU B N 1
ATOM 8815 C CA . LEU B 1 194 ? -10.50867 24.41290 44.09365 1.000 69.53985 194 LEU B CA 1
ATOM 8816 C C . LEU B 1 194 ? -10.79292 22.95968 43.75923 1.000 68.35078 194 LEU B C 1
ATOM 8817 O O . LEU B 1 194 ? -9.95973 22.27747 43.16517 1.000 67.22627 194 LEU B O 1
ATOM 8833 N N . VAL B 1 195 ? -11.98889 22.49780 44.11061 1.000 68.82979 195 VAL B N 1
ATOM 8834 C CA . VAL B 1 195 ? -12.32788 21.08060 44.05119 1.000 68.15421 195 VAL B CA 1
ATOM 8835 C C . VAL B 1 195 ? -13.33668 20.85448 42.93564 1.000 66.92321 195 VAL B C 1
ATOM 8836 O O . VAL B 1 195 ? -14.38023 21.51916 42.88070 1.000 67.58108 195 VAL B O 1
ATOM 8849 N N . LEU B 1 196 ? -13.01483 19.91478 42.04991 1.000 69.20731 196 LEU B N 1
ATOM 8850 C CA . LEU B 1 196 ? -13.89171 19.48113 40.97189 1.000 68.23224 196 LEU B CA 1
ATOM 8851 C C . LEU B 1 196 ? -14.45130 18.11375 41.32818 1.000 68.30730 196 LEU B C 1
ATOM 8852 O O . LEU B 1 196 ? -13.68829 17.18136 41.59340 1.000 68.18529 196 LEU B O 1
ATOM 8868 N N . THR B 1 197 ? -15.77220 17.98752 41.31697 1.000 64.99034 197 THR B N 1
ATOM 8869 C CA . THR B 1 197 ? -16.42904 16.72869 41.62765 1.000 65.19368 197 THR B CA 1
ATOM 8870 C C . THR B 1 197 ? -17.19442 16.24615 40.40578 1.000 64.33860 197 THR B C 1
ATOM 8871 O O . THR B 1 197 ? -17.74614 17.04936 39.64571 1.000 64.26932 197 THR B O 1
ATOM 8882 N N . ALA B 1 198 ? -17.21884 14.93056 40.22718 1.000 66.19199 198 ALA B N 1
ATOM 8883 C CA . ALA B 1 198 ? -17.99155 14.27826 39.18520 1.000 65.73338 198 ALA B CA 1
ATOM 8884 C C . ALA B 1 198 ? -19.13473 13.53291 39.85274 1.000 66.64291 198 ALA B C 1
ATOM 8885 O O . ALA B 1 198 ? -18.91472 12.76182 40.79868 1.000 67.15813 198 ALA B O 1
ATOM 8892 N N . LEU B 1 199 ? -20.34652 13.78209 39.36676 1.000 64.85816 199 LEU B N 1
ATOM 8893 C CA . LEU B 1 199 ? -21.56234 13.17295 39.87927 1.000 65.96315 199 LEU B CA 1
ATOM 8894 C C . LEU B 1 199 ? -22.21030 12.34032 38.78351 1.000 65.62005 199 LEU B C 1
ATOM 8895 O O . LEU B 1 199 ? -22.35426 12.79708 37.64065 1.000 65.26044 199 LEU B O 1
ATOM 8911 N N . ASP B 1 200 ? -22.62897 11.13457 39.15317 1.000 66.00178 200 ASP B N 1
ATOM 8912 C CA . ASP B 1 200 ? -23.35306 10.23671 38.26888 1.000 66.04627 200 ASP B CA 1
ATOM 8913 C C . ASP B 1 200 ? -24.84639 10.29837 38.56663 1.000 67.52627 200 ASP B C 1
ATOM 8914 O O . ASP B 1 200 ? -25.29738 10.94317 39.51635 1.000 68.65464 200 ASP B O 1
ATOM 8923 N N . GLY B 1 201 ? -25.61673 9.61155 37.73292 1.000 85.84200 201 GLY B N 1
ATOM 8924 C CA . GLY B 1 201 ? -27.04276 9.51100 37.95346 1.000 87.46657 201 GLY B CA 1
ATOM 8925 C C . GLY B 1 201 ? -27.33540 8.48814 39.02814 1.000 88.19076 201 GLY B C 1
ATOM 8926 O O . GLY B 1 201 ? -26.60978 8.40151 40.02380 1.000 87.99604 201 GLY B O 1
ATOM 8930 N N . GLY B 1 202 ? -28.39103 7.70615 38.84372 1.000 71.97870 202 GLY B N 1
ATOM 8931 C CA . GLY B 1 202 ? -28.70836 6.66325 39.79443 1.000 72.82592 202 GLY B CA 1
ATOM 8932 C C . GLY B 1 202 ? -29.34077 7.18126 41.06658 1.000 74.62820 202 GLY B C 1
ATOM 8933 O O . GLY B 1 202 ? -29.09435 8.31391 41.49430 1.000 74.90523 202 GLY B O 1
ATOM 8937 N N . GLU B 1 203 ? -30.16042 6.33958 41.67679 1.000 154.66086 203 GLU B N 1
ATOM 8938 C CA . GLU B 1 203 ? -30.98290 6.69325 42.82152 1.000 157.03385 203 GLU B CA 1
ATOM 8939 C C . GLU B 1 203 ? -30.11610 6.89222 44.06039 1.000 157.25277 203 GLU B C 1
ATOM 8940 O O . GLU B 1 203 ? -30.39054 7.78937 44.86635 1.000 158.95113 203 GLU B O 1
ATOM 8952 N N . PRO B 1 204 ? -29.08881 6.07169 44.26371 1.000 130.23530 204 PRO B N 1
ATOM 8953 C CA . PRO B 1 204 ? -27.98901 6.45835 45.15678 1.000 130.09167 204 PRO B CA 1
ATOM 8954 C C . PRO B 1 204 ? -26.95613 7.28186 44.40724 1.000 128.03980 204 PRO B C 1
ATOM 8955 O O . PRO B 1 204 ? -26.07728 6.71664 43.73872 1.000 126.27812 204 PRO B O 1
ATOM 8966 N N . PRO B 1 205 ? -27.01510 8.61357 44.48112 1.000 78.61333 205 PRO B N 1
ATOM 8967 C CA . PRO B 1 205 ? -26.11953 9.42733 43.64098 1.000 76.73461 205 PRO B CA 1
ATOM 8968 C C . PRO B 1 205 ? -24.67483 9.30870 44.10625 1.000 75.77814 205 PRO B C 1
ATOM 8969 O O . PRO B 1 205 ? -24.32947 9.70784 45.22065 1.000 76.97492 205 PRO B O 1
ATOM 8980 N N . ARG B 1 206 ? -23.83216 8.75419 43.24017 1.000 70.22256 206 ARG B N 1
ATOM 8981 C CA . ARG B 1 206 ? -22.41832 8.57099 43.53090 1.000 69.46593 206 ARG B CA 1
ATOM 8982 C C . ARG B 1 206 ? -21.61464 9.76342 43.02387 1.000 68.38471 206 ARG B C 1
ATOM 8983 O O . ARG B 1 206 ? -21.90978 10.32075 41.96309 1.000 67.54510 206 ARG B O 1
ATOM 9004 N N . SER B 1 207 ? -20.59365 10.14906 43.78954 1.000 68.62566 207 SER B N 1
ATOM 9005 C CA . SER B 1 207 ? -19.78155 11.31701 43.47314 1.000 67.86082 207 SER B CA 1
ATOM 9006 C C . SER B 1 207 ? -18.32491 11.04184 43.82745 1.000 67.59904 207 SER B C 1
ATOM 9007 O O . SER B 1 207 ? -18.02097 10.18413 44.66023 1.000 68.54754 207 SER B O 1
ATOM 9014 N N . ALA B 1 208 ? -17.41904 11.78159 43.18338 1.000 66.54887 208 ALA B N 1
ATOM 9015 C CA . ALA B 1 208 ? -15.99814 11.68432 43.50376 1.000 66.57364 208 ALA B CA 1
ATOM 9016 C C . ALA B 1 208 ? -15.31786 13.01269 43.20353 1.000 66.05886 208 ALA B C 1
ATOM 9017 O O . ALA B 1 208 ? -15.63796 13.66108 42.20827 1.000 65.08166 208 ALA B O 1
ATOM 9024 N N . THR B 1 209 ? -14.36169 13.40128 44.04704 1.000 66.90769 209 THR B N 1
ATOM 9025 C CA . THR B 1 209 ? -13.77632 14.73367 43.98682 1.000 66.79514 209 THR B CA 1
ATOM 9026 C C . THR B 1 209 ? -12.28417 14.66721 43.67550 1.000 66.43406 209 THR B C 1
ATOM 9027 O O . THR B 1 209 ? -11.62781 13.63963 43.86477 1.000 66.84509 209 THR B O 1
ATOM 9037 N N . VAL B 1 210 ? -11.76032 15.79329 43.19355 1.000 65.91271 210 VAL B N 1
ATOM 9038 C CA . VAL B 1 210 ? -10.33432 15.97221 42.92910 1.000 65.85443 210 VAL B CA 1
ATOM 9039 C C . VAL B 1 210 ? -9.97063 17.41464 43.23967 1.000 66.26290 210 VAL B C 1
ATOM 9040 O O . VAL B 1 210 ? -10.71607 18.34160 42.90723 1.000 65.86578 210 VAL B O 1
ATOM 9053 N N . GLN B 1 211 ? -8.82205 17.60136 43.88192 1.000 76.37594 211 GLN B N 1
ATOM 9054 C CA . GLN B 1 211 ? -8.29689 18.93514 44.13436 1.000 76.91139 211 GLN B CA 1
ATOM 9055 C C . GLN B 1 211 ? -7.48991 19.41226 42.93564 1.000 75.80020 211 GLN B C 1
ATOM 9056 O O . GLN B 1 211 ? -6.64187 18.68314 42.41202 1.000 75.60739 211 GLN B O 1
ATOM 9070 N N . ILE B 1 212 ? -7.76692 20.63547 42.50875 1.000 69.63239 212 ILE B N 1
ATOM 9071 C CA . ILE B 1 212 ? -7.00089 21.33723 41.48957 1.000 68.95676 212 ILE B CA 1
ATOM 9072 C C . ILE B 1 212 ? -6.23006 22.43143 42.21265 1.000 70.14781 212 ILE B C 1
ATOM 9073 O O . ILE B 1 212 ? -6.83183 23.37401 42.74755 1.000 70.79713 212 ILE B O 1
ATOM 9089 N N . ASN B 1 213 ? -4.90709 22.30268 42.24954 1.000 72.27581 213 ASN B N 1
ATOM 9090 C CA . ASN B 1 213 ? -4.03446 23.28381 42.88991 1.000 73.59019 213 ASN B CA 1
ATOM 9091 C C . ASN B 1 213 ? -3.36253 24.07745 41.78010 1.000 72.93467 213 ASN B C 1
ATOM 9092 O O . ASN B 1 213 ? -2.46034 23.57017 41.10610 1.000 72.81796 213 ASN B O 1
ATOM 9103 N N . VAL B 1 214 ? -3.79650 25.31711 41.59502 1.000 68.87298 214 VAL B N 1
ATOM 9104 C CA . VAL B 1 214 ? -3.37770 26.13350 40.46147 1.000 68.27380 214 VAL B CA 1
ATOM 9105 C C . VAL B 1 214 ? -2.36981 27.16184 40.95539 1.000 69.59193 214 VAL B C 1
ATOM 9106 O O . VAL B 1 214 ? -2.66029 27.95586 41.86289 1.000 70.66551 214 VAL B O 1
ATOM 9119 N N . LYS B 1 215 ? -1.17860 27.11923 40.35888 1.000 83.37355 215 LYS B N 1
ATOM 9120 C CA . LYS B 1 215 ? -0.11724 28.08175 40.61104 1.000 84.63573 215 LYS B CA 1
ATOM 9121 C C . LYS B 1 215 ? -0.28330 29.25709 39.65545 1.000 84.11917 215 LYS B C 1
ATOM 9122 O O . LYS B 1 215 ? -0.27559 29.07183 38.43399 1.000 83.20344 215 LYS B O 1
ATOM 9141 N N . VAL B 1 216 ? -0.43819 30.45726 40.20680 1.000 70.49697 216 VAL B N 1
ATOM 9142 C CA . VAL B 1 216 ? -0.61723 31.66355 39.40561 1.000 70.35441 216 VAL B CA 1
ATOM 9143 C C . VAL B 1 216 ? 0.76512 32.21026 39.06121 1.000 71.22134 216 VAL B C 1
ATOM 9144 O O . VAL B 1 216 ? 1.50525 32.65277 39.94282 1.000 72.68215 216 VAL B O 1
ATOM 9157 N N . ILE B 1 217 ? 1.11912 32.17012 37.77596 1.000 70.59435 217 ILE B N 1
ATOM 9158 C CA . ILE B 1 217 ? 2.45011 32.58798 37.35301 1.000 71.59386 217 ILE B CA 1
ATOM 9159 C C . ILE B 1 217 ? 2.50068 34.10854 37.24403 1.000 72.34161 217 ILE B C 1
ATOM 9160 O O . ILE B 1 217 ? 1.48773 34.78384 37.05248 1.000 71.93422 217 ILE B O 1
ATOM 9176 N N . ASP B 1 218 ? 3.70768 34.65107 37.37367 1.000 73.70048 218 ASP B N 1
ATOM 9177 C CA . ASP B 1 218 ? 3.90156 36.09078 37.29638 1.000 74.66868 218 ASP B CA 1
ATOM 9178 C C . ASP B 1 218 ? 3.98579 36.54795 35.84689 1.000 74.35459 218 ASP B C 1
ATOM 9179 O O . ASP B 1 218 ? 4.67074 35.92818 35.02731 1.000 74.33793 218 ASP B O 1
ATOM 9188 N N . SER B 1 219 ? 3.27627 37.62900 35.53438 1.000 74.44447 219 SER B N 1
ATOM 9189 C CA . SER B 1 219 ? 3.50473 38.40220 34.32430 0.500 74.84522 219 SER B CA 1
ATOM 9190 C C . SER B 1 219 ? 3.95503 39.79595 34.73733 1.000 76.38880 219 SER B C 1
ATOM 9191 O O . SER B 1 219 ? 3.46173 40.35101 35.72626 1.000 76.92886 219 SER B O 1
ATOM 9199 N N . ASN B 1 220 ? 4.90382 40.35146 33.98466 1.000 95.37432 220 ASN B N 1
ATOM 9200 C CA . ASN B 1 220 ? 5.54340 41.61875 34.33748 1.000 97.04255 220 ASN B CA 1
ATOM 9201 C C . ASN B 1 220 ? 4.52785 42.74731 34.17854 1.000 97.40100 220 ASN B C 1
ATOM 9202 O O . ASN B 1 220 ? 4.50131 43.47306 33.18199 1.000 97.94525 220 ASN B O 1
ATOM 9213 N N . ASP B 1 221 ? 3.67379 42.89703 35.19330 1.000 79.41830 221 ASP B N 1
ATOM 9214 C CA . ASP B 1 221 ? 2.59117 43.87449 35.17059 1.000 80.09323 221 ASP B CA 1
ATOM 9215 C C . ASP B 1 221 ? 2.70489 44.89074 36.30346 1.000 82.00837 221 ASP B C 1
ATOM 9216 O O . ASP B 1 221 ? 1.69196 45.40229 36.78569 1.000 82.78850 221 ASP B O 1
ATOM 9225 N N . ASN B 1 222 ? 3.92384 45.19846 36.73941 1.000 81.69125 222 ASN B N 1
ATOM 9226 C CA . ASN B 1 222 ? 4.13851 46.24110 37.73456 1.000 80.93691 222 ASN B CA 1
ATOM 9227 C C . ASN B 1 222 ? 5.40650 47.00668 37.40117 1.000 80.18938 222 ASN B C 1
ATOM 9228 O O . ASN B 1 222 ? 6.47343 46.40812 37.23334 1.000 81.58857 222 ASN B O 1
ATOM 9239 N N . SER B 1 223 ? 5.27977 48.32727 37.30668 1.000 104.46476 223 SER B N 1
ATOM 9240 C CA . SER B 1 223 ? 6.41984 49.19655 37.08510 1.000 103.79405 223 SER B CA 1
ATOM 9241 C C . SER B 1 223 ? 7.22678 49.35906 38.37241 1.000 105.08172 223 SER B C 1
ATOM 9242 O O . SER B 1 223 ? 6.68039 49.24934 39.47319 1.000 105.85261 223 SER B O 1
ATOM 9250 N N . PRO B 1 224 ? 8.52816 49.62304 38.26498 1.000 63.24859 224 PRO B N 1
ATOM 9251 C CA . PRO B 1 224 ? 9.27145 50.07523 39.44288 1.000 64.18846 224 PRO B CA 1
ATOM 9252 C C . PRO B 1 224 ? 8.68573 51.38021 39.95947 1.000 62.67847 224 PRO B C 1
ATOM 9253 O O . PRO B 1 224 ? 7.98503 52.10236 39.24692 1.000 60.76415 224 PRO B O 1
ATOM 9264 N N . VAL B 1 225 ? 8.97581 51.68147 41.22322 1.000 63.76153 225 VAL B N 1
ATOM 9265 C CA . VAL B 1 225 ? 8.42624 52.86642 41.87348 1.000 62.78964 225 VAL B CA 1
ATOM 9266 C C . VAL B 1 225 ? 9.49312 53.46359 42.77668 1.000 63.87561 225 VAL B C 1
ATOM 9267 O O . VAL B 1 225 ? 9.90244 52.83432 43.75836 1.000 65.95709 225 VAL B O 1
ATOM 9280 N N . PHE B 1 226 ? 9.93586 54.67437 42.45208 1.000 62.65807 226 PHE B N 1
ATOM 9281 C CA . PHE B 1 226 ? 10.83435 55.40406 43.33056 1.000 63.64078 226 PHE B CA 1
ATOM 9282 C C . PHE B 1 226 ? 10.07669 55.89269 44.55870 1.000 64.17851 226 PHE B C 1
ATOM 9283 O O . PHE B 1 226 ? 8.89258 56.23342 44.49133 1.000 63.04749 226 PHE B O 1
ATOM 9300 N N . GLU B 1 227 ? 10.77266 55.91363 45.69727 1.000 101.82099 227 GLU B N 1
ATOM 9301 C CA . GLU B 1 227 ? 10.14863 56.37311 46.93348 1.000 102.74541 227 GLU B CA 1
ATOM 9302 C C . GLU B 1 227 ? 9.49905 57.73880 46.74994 1.000 101.05121 227 GLU B C 1
ATOM 9303 O O . GLU B 1 227 ? 8.44760 58.01953 47.33629 1.000 101.08677 227 GLU B O 1
ATOM 9315 N N . ALA B 1 228 ? 10.10877 58.60236 45.93426 1.000 64.04543 228 ALA B N 1
ATOM 9316 C CA . ALA B 1 228 ? 9.55662 59.91600 45.65576 1.000 62.57992 228 ALA B CA 1
ATOM 9317 C C . ALA B 1 228 ? 10.00475 60.35806 44.27038 1.000 60.89831 228 ALA B C 1
ATOM 9318 O O . ALA B 1 228 ? 11.13575 60.05020 43.86718 1.000 61.34909 228 ALA B O 1
ATOM 9325 N N . PRO B 1 229 ? 9.15840 61.07569 43.52565 1.000 59.75668 229 PRO B N 1
ATOM 9326 C CA . PRO B 1 229 ? 9.53100 61.43158 42.14744 1.000 58.35037 229 PRO B CA 1
ATOM 9327 C C . PRO B 1 229 ? 10.68747 62.41134 42.05721 1.000 58.72933 229 PRO B C 1
ATOM 9328 O O . PRO B 1 229 ? 11.39057 62.41807 41.03935 1.000 58.25475 229 PRO B O 1
ATOM 9339 N N . SER B 1 230 ? 10.91250 63.23883 43.07651 1.000 72.24596 230 SER B N 1
ATOM 9340 C CA . SER B 1 230 ? 11.92707 64.27956 42.99664 1.000 72.70333 230 SER B CA 1
ATOM 9341 C C . SER B 1 230 ? 12.65964 64.40840 44.32371 1.000 74.72346 230 SER B C 1
ATOM 9342 O O . SER B 1 230 ? 12.08939 64.18496 45.39508 1.000 75.62689 230 SER B O 1
ATOM 9350 N N . TYR B 1 231 ? 13.93726 64.77469 44.23333 1.000 66.56592 231 TYR B N 1
ATOM 9351 C CA . TYR B 1 231 ? 14.76814 65.03197 45.39929 1.000 68.61852 231 TYR B CA 1
ATOM 9352 C C . TYR B 1 231 ? 15.59271 66.28706 45.15058 1.000 68.96094 231 TYR B C 1
ATOM 9353 O O . TYR B 1 231 ? 15.83799 66.67686 44.00639 1.000 67.87573 231 TYR B O 1
ATOM 9371 N N . LEU B 1 232 ? 16.01950 66.91967 46.24270 1.000 70.30700 232 LEU B N 1
ATOM 9372 C CA . LEU B 1 232 ? 16.87007 68.10531 46.18007 1.000 71.09974 232 LEU B CA 1
ATOM 9373 C C . LEU B 1 232 ? 17.98532 67.95302 47.20135 1.000 73.46390 232 LEU B C 1
ATOM 9374 O O . LEU B 1 232 ? 17.71618 67.75752 48.39029 1.000 74.81938 232 LEU B O 1
ATOM 9390 N N . VAL B 1 233 ? 19.22986 68.04391 46.73777 1.000 74.69384 233 VAL B N 1
ATOM 9391 C CA . VAL B 1 233 ? 20.40605 67.79299 47.56132 1.000 76.99005 233 VAL B CA 1
ATOM 9392 C C . VAL B 1 233 ? 21.33847 68.99030 47.44920 1.000 78.02343 233 VAL B C 1
ATOM 9393 O O . VAL B 1 233 ? 21.61803 69.46273 46.34177 1.000 77.03944 233 VAL B O 1
ATOM 9406 N N . GLU B 1 234 ? 21.81602 69.47905 48.59059 1.000 77.08164 234 GLU B N 1
ATOM 9407 C CA . GLU B 1 234 ? 22.80829 70.54221 48.62520 1.000 78.53575 234 GLU B CA 1
ATOM 9408 C C . GLU B 1 234 ? 24.19703 69.93493 48.77071 1.000 80.25367 234 GLU B C 1
ATOM 9409 O O . GLU B 1 234 ? 24.39875 69.00769 49.56089 1.000 81.43972 234 GLU B O 1
ATOM 9421 N N . LEU B 1 235 ? 25.15549 70.46299 48.00914 1.000 79.43682 235 LEU B N 1
ATOM 9422 C CA . LEU B 1 235 ? 26.54105 70.04145 48.14066 1.000 81.32791 235 LEU B CA 1
ATOM 9423 C C . LEU B 1 235 ? 27.45265 71.26084 48.11128 1.000 82.88708 235 LEU B C 1
ATOM 9424 O O . LEU B 1 235 ? 27.17031 72.23220 47.39478 1.000 81.95985 235 LEU B O 1
ATOM 9440 N N . PRO B 1 236 ? 28.54795 71.23979 48.86860 1.000 85.41802 236 PRO B N 1
ATOM 9441 C CA . PRO B 1 236 ? 29.52470 72.33100 48.78171 1.000 87.12155 236 PRO B CA 1
ATOM 9442 C C . PRO B 1 236 ? 30.38072 72.18573 47.53318 1.000 86.77329 236 PRO B C 1
ATOM 9443 O O . PRO B 1 236 ? 30.84761 71.09178 47.20453 1.000 86.70801 236 PRO B O 1
ATOM 9454 N N . GLU B 1 237 ? 30.58220 73.29809 46.82930 1.000 87.02394 237 GLU B N 1
ATOM 9455 C CA . GLU B 1 237 ? 31.36278 73.24681 45.60365 1.000 86.88336 237 GLU B CA 1
ATOM 9456 C C . GLU B 1 237 ? 32.74171 72.65847 45.88666 1.000 89.13230 237 GLU B C 1
ATOM 9457 O O . GLU B 1 237 ? 33.25291 72.70854 47.00900 1.000 91.22401 237 GLU B O 1
ATOM 9469 N N . ASN B 1 238 ? 33.34859 72.09541 44.84337 1.000 90.80796 238 ASN B N 1
ATOM 9470 C CA . ASN B 1 238 ? 34.64626 71.43810 44.96904 1.000 92.91272 238 ASN B CA 1
ATOM 9471 C C . ASN B 1 238 ? 34.59177 70.30956 45.99381 1.000 93.51735 238 ASN B C 1
ATOM 9472 O O . ASN B 1 238 ? 35.57794 70.02921 46.67946 1.000 95.92299 238 ASN B O 1
ATOM 9483 N N . ALA B 1 239 ? 33.43668 69.65537 46.10539 1.000 98.04459 239 ALA B N 1
ATOM 9484 C CA . ALA B 1 239 ? 33.27737 68.59336 47.08199 1.000 98.70762 239 ALA B CA 1
ATOM 9485 C C . ALA B 1 239 ? 34.27066 67.46908 46.79163 1.000 99.99117 239 ALA B C 1
ATOM 9486 O O . ALA B 1 239 ? 34.63602 67.23629 45.63529 1.000 99.36594 239 ALA B O 1
ATOM 9493 N N . PRO B 1 240 ? 34.72046 66.75246 47.81861 1.000 110.84238 240 PRO B N 1
ATOM 9494 C CA . PRO B 1 240 ? 35.76397 65.74741 47.60284 1.000 112.51155 240 PRO B CA 1
ATOM 9495 C C . PRO B 1 240 ? 35.24597 64.54849 46.82619 1.000 110.88888 240 PRO B C 1
ATOM 9496 O O . PRO B 1 240 ? 34.08872 64.14196 46.95430 1.000 109.10658 240 PRO B O 1
ATOM 9507 N N . LEU B 1 241 ? 36.12968 63.98826 46.00338 1.000 94.09880 241 LEU B N 1
ATOM 9508 C CA . LEU B 1 241 ? 35.77077 62.85444 45.16366 1.000 92.91274 241 LEU B CA 1
ATOM 9509 C C . LEU B 1 241 ? 35.19789 61.72096 46.00412 1.000 93.21262 241 LEU B C 1
ATOM 9510 O O . LEU B 1 241 ? 35.66228 61.45172 47.11476 1.000 95.43470 241 LEU B O 1
ATOM 9526 N N . GLY B 1 242 ? 34.17755 61.05756 45.46431 1.000 91.93039 242 GLY B N 1
ATOM 9527 C CA . GLY B 1 242 ? 33.54614 59.94863 46.14244 1.000 92.17172 242 GLY B CA 1
ATOM 9528 C C . GLY B 1 242 ? 32.48419 60.33582 47.14572 1.000 91.33862 242 GLY B C 1
ATOM 9529 O O . GLY B 1 242 ? 31.84729 59.44370 47.72077 1.000 91.53349 242 GLY B O 1
ATOM 9533 N N . THR B 1 243 ? 32.26977 61.62903 47.37764 1.000 106.94793 243 THR B N 1
ATOM 9534 C CA . THR B 1 243 ? 31.23269 62.05970 48.30424 1.000 106.26801 243 THR B CA 1
ATOM 9535 C C . THR B 1 243 ? 29.88198 61.51612 47.86123 1.000 103.81831 243 THR B C 1
ATOM 9536 O O . THR B 1 243 ? 29.52852 61.58294 46.68040 1.000 101.76999 243 THR B O 1
ATOM 9547 N N . VAL B 1 244 ? 29.12645 60.97823 48.81236 1.000 105.53071 244 VAL B N 1
ATOM 9548 C CA . VAL B 1 244 ? 27.83475 60.37683 48.50555 1.000 103.53062 244 VAL B CA 1
ATOM 9549 C C . VAL B 1 244 ? 26.82679 61.49114 48.27267 1.000 101.23803 244 VAL B C 1
ATOM 9550 O O . VAL B 1 244 ? 26.69193 62.40401 49.09665 1.000 101.82128 244 VAL B O 1
ATOM 9563 N N . VAL B 1 245 ? 26.11647 61.42149 47.15196 1.000 90.97475 245 VAL B N 1
ATOM 9564 C CA . VAL B 1 245 ? 25.06000 62.38560 46.86505 1.000 88.80261 245 VAL B CA 1
ATOM 9565 C C . VAL B 1 245 ? 23.72116 61.89400 47.39276 1.000 87.94761 245 VAL B C 1
ATOM 9566 O O . VAL B 1 245 ? 23.04935 62.59459 48.15439 1.000 87.88422 245 VAL B O 1
ATOM 9579 N N . ILE B 1 246 ? 23.30269 60.68926 47.00240 1.000 87.48306 246 ILE B N 1
ATOM 9580 C CA . ILE B 1 246 ? 22.00392 60.19071 47.45160 1.000 86.75938 246 ILE B CA 1
ATOM 9581 C C . ILE B 1 246 ? 21.88558 58.70408 47.15088 1.000 87.09431 246 ILE B C 1
ATOM 9582 O O . ILE B 1 246 ? 22.45933 58.21715 46.17579 1.000 86.84680 246 ILE B O 1
ATOM 9598 N N . ASP B 1 247 ? 21.12864 57.97483 47.96639 1.000 106.39988 247 ASP B N 1
ATOM 9599 C CA . ASP B 1 247 ? 20.82758 56.56649 47.70593 1.000 106.76805 247 ASP B CA 1
ATOM 9600 C C . ASP B 1 247 ? 19.35720 56.46757 47.31473 1.000 104.68095 247 ASP B C 1
ATOM 9601 O O . ASP B 1 247 ? 18.46952 56.51705 48.17141 1.000 104.92896 247 ASP B O 1
ATOM 9610 N N . LEU B 1 248 ? 19.10715 56.32882 46.01651 1.000 76.03817 248 LEU B N 1
ATOM 9611 C CA . LEU B 1 248 ? 17.75646 56.13052 45.51793 1.000 74.15581 248 LEU B CA 1
ATOM 9612 C C . LEU B 1 248 ? 17.30246 54.69864 45.76743 1.000 75.29098 248 LEU B C 1
ATOM 9613 O O . LEU B 1 248 ? 18.10575 53.76111 45.79129 1.000 77.06538 248 LEU B O 1
ATOM 9629 N N . ASN B 1 249 ? 15.99692 54.53795 45.96425 1.000 85.18358 249 ASN B N 1
ATOM 9630 C CA . ASN B 1 249 ? 15.40873 53.22482 46.19162 1.000 86.26911 249 ASN B CA 1
ATOM 9631 C C . ASN B 1 249 ? 14.13795 53.10399 45.36614 1.000 84.17487 249 ASN B C 1
ATOM 9632 O O . ASN B 1 249 ? 13.18847 53.86620 45.57157 1.000 82.85924 249 ASN B O 1
ATOM 9642 N N . ALA B 1 250 ? 14.12004 52.14942 44.43967 1.000 78.12703 250 ALA B N 1
ATOM 9643 C CA . ALA B 1 250 ? 12.94289 51.85110 43.63828 1.000 76.49970 250 ALA B CA 1
ATOM 9644 C C . ALA B 1 250 ? 12.55269 50.39497 43.84730 1.000 78.18821 250 ALA B C 1
ATOM 9645 O O . ALA B 1 250 ? 13.41877 49.52905 44.01199 1.000 80.23951 250 ALA B O 1
ATOM 9652 N N . THR B 1 251 ? 11.24879 50.12692 43.84003 1.000 77.51956 251 THR B N 1
ATOM 9653 C CA . THR B 1 251 ? 10.72677 48.80528 44.15571 1.000 79.28970 251 THR B CA 1
ATOM 9654 C C . THR B 1 251 ? 9.77487 48.34137 43.06481 1.000 77.92665 251 THR B C 1
ATOM 9655 O O . THR B 1 251 ? 8.93047 49.10969 42.59378 1.000 75.73593 251 THR B O 1
ATOM 9666 N N . ASP B 1 252 ? 9.92080 47.07949 42.66793 1.000 87.42255 252 ASP B N 1
ATOM 9667 C CA . ASP B 1 252 ? 9.02753 46.43472 41.71397 1.000 86.71565 252 ASP B CA 1
ATOM 9668 C C . ASP B 1 252 ? 8.38172 45.24344 42.40634 1.000 88.98054 252 ASP B C 1
ATOM 9669 O O . ASP B 1 252 ? 9.08400 44.36691 42.92211 1.000 91.54592 252 ASP B O 1
ATOM 9678 N N . ALA B 1 253 ? 7.05088 45.21112 42.41648 1.000 72.89829 253 ALA B N 1
ATOM 9679 C CA . ALA B 1 253 ? 6.30791 44.19072 43.14595 1.000 75.08803 253 ALA B CA 1
ATOM 9680 C C . ALA B 1 253 ? 6.20724 42.86704 42.39713 1.000 76.48862 253 ALA B C 1
ATOM 9681 O O . ALA B 1 253 ? 5.51502 41.96072 42.87444 1.000 78.39570 253 ALA B O 1
ATOM 9688 N N . ASP B 1 254 ? 6.87006 42.72578 41.25206 1.000 92.28973 254 ASP B N 1
ATOM 9689 C CA . ASP B 1 254 ? 6.81198 41.48338 40.49983 1.000 93.80454 254 ASP B CA 1
ATOM 9690 C C . ASP B 1 254 ? 7.84065 40.49014 41.03722 1.000 97.00248 254 ASP B C 1
ATOM 9691 O O . ASP B 1 254 ? 8.61499 40.78154 41.95370 1.000 97.95456 254 ASP B O 1
ATOM 9700 N N . GLU B 1 255 ? 7.84633 39.29773 40.45388 1.000 82.39426 255 GLU B N 1
ATOM 9701 C CA . GLU B 1 255 ? 8.69812 38.20533 40.89428 1.000 85.81302 255 GLU B CA 1
ATOM 9702 C C . GLU B 1 255 ? 9.90155 38.06102 39.96662 1.000 86.06080 255 GLU B C 1
ATOM 9703 O O . GLU B 1 255 ? 9.87892 38.48059 38.80727 1.000 84.02462 255 GLU B O 1
ATOM 9715 N N . GLY B 1 256 ? 10.95793 37.44592 40.49603 1.000 97.69848 256 GLY B N 1
ATOM 9716 C CA . GLY B 1 256 ? 12.14669 37.15532 39.72884 1.000 98.60826 256 GLY B CA 1
ATOM 9717 C C . GLY B 1 256 ? 12.67560 38.36230 38.97486 1.000 95.66770 256 GLY B C 1
ATOM 9718 O O . GLY B 1 256 ? 12.63369 39.48941 39.47637 1.000 93.64823 256 GLY B O 1
ATOM 9722 N N . PRO B 1 257 ? 13.20240 38.15513 37.76338 1.000 90.34151 257 PRO B N 1
ATOM 9723 C CA . PRO B 1 257 ? 13.67733 39.30919 36.97805 1.000 87.70933 257 PRO B CA 1
ATOM 9724 C C . PRO B 1 257 ? 12.62208 40.38013 36.76881 1.000 84.34817 257 PRO B C 1
ATOM 9725 O O . PRO B 1 257 ? 12.96778 41.56723 36.70542 1.000 82.27169 257 PRO B O 1
ATOM 9736 N N . ASN B 1 258 ? 11.34581 40.00465 36.65238 1.000 117.45602 258 ASN B N 1
ATOM 9737 C CA . ASN B 1 258 ? 10.29837 41.00775 36.49272 1.000 114.45054 258 ASN B CA 1
ATOM 9738 C C . ASN B 1 258 ? 10.30955 42.00914 37.63787 1.000 113.36597 258 ASN B C 1
ATOM 9739 O O . ASN B 1 258 ? 9.88327 43.15692 37.46288 1.000 110.77316 258 ASN B O 1
ATOM 9750 N N . GLY B 1 259 ? 10.78217 41.59565 38.81123 1.000 78.32663 259 GLY B N 1
ATOM 9751 C CA . GLY B 1 259 ? 10.87857 42.48444 39.95010 1.000 77.75058 259 GLY B CA 1
ATOM 9752 C C . GLY B 1 259 ? 12.30943 42.76711 40.36605 1.000 78.81269 259 GLY B C 1
ATOM 9753 O O . GLY B 1 259 ? 12.58768 42.96217 41.55291 1.000 79.90012 259 GLY B O 1
ATOM 9757 N N . GLU B 1 260 ? 13.22748 42.79175 39.40006 1.000 105.77894 260 GLU B N 1
ATOM 9758 C CA . GLU B 1 260 ? 14.63269 43.10442 39.64682 1.000 106.74597 260 GLU B CA 1
ATOM 9759 C C . GLU B 1 260 ? 14.93426 44.46341 39.02721 1.000 104.09282 260 GLU B C 1
ATOM 9760 O O . GLU B 1 260 ? 14.95876 44.59943 37.80002 1.000 102.92558 260 GLU B O 1
ATOM 9772 N N . VAL B 1 261 ? 15.19488 45.45172 39.87098 1.000 86.48007 261 VAL B N 1
ATOM 9773 C CA . VAL B 1 261 ? 15.38107 46.82979 39.43161 1.000 84.08971 261 VAL B CA 1
ATOM 9774 C C . VAL B 1 261 ? 16.82997 47.06147 39.02692 1.000 84.89845 261 VAL B C 1
ATOM 9775 O O . VAL B 1 261 ? 17.76471 46.56168 39.66498 1.000 87.20750 261 VAL B O 1
ATOM 9788 N N . LEU B 1 262 ? 17.00740 47.82631 37.95086 1.000 72.97820 262 LEU B N 1
ATOM 9789 C CA . LEU B 1 262 ? 18.30643 48.29438 37.48776 1.000 73.43919 262 LEU B CA 1
ATOM 9790 C C . LEU B 1 262 ? 18.23913 49.79963 37.28478 1.000 71.19141 262 LEU B C 1
ATOM 9791 O O . LEU B 1 262 ? 17.34660 50.29548 36.58698 1.000 69.13817 262 LEU B O 1
ATOM 9807 N N . TYR B 1 263 ? 19.17596 50.51714 37.90027 1.000 71.76260 263 TYR B N 1
ATOM 9808 C CA . TYR B 1 263 ? 19.25220 51.96705 37.81293 1.000 70.07561 263 TYR B CA 1
ATOM 9809 C C . TYR B 1 263 ? 20.24853 52.37973 36.73854 1.000 70.16978 263 TYR B C 1
ATOM 9810 O O . TYR B 1 263 ? 21.21414 51.66694 36.45383 1.000 72.02564 263 TYR B O 1
ATOM 9828 N N . SER B 1 264 ? 20.00367 53.54173 36.13969 1.000 68.34374 264 SER B N 1
ATOM 9829 C CA . SER B 1 264 ? 20.95325 54.10528 35.19111 1.000 68.54776 264 SER B CA 1
ATOM 9830 C C . SER B 1 264 ? 20.61665 55.57154 34.98017 1.000 66.73808 264 SER B C 1
ATOM 9831 O O . SER B 1 264 ? 19.51026 56.02394 35.28514 1.000 65.14008 264 SER B O 1
ATOM 9839 N N . PHE B 1 265 ? 21.58795 56.31132 34.45660 1.000 71.58854 265 PHE B N 1
ATOM 9840 C CA . PHE B 1 265 ? 21.32611 57.68805 34.07064 1.000 70.14857 265 PHE B CA 1
ATOM 9841 C C . PHE B 1 265 ? 20.39896 57.71557 32.86469 1.000 68.64607 265 PHE B C 1
ATOM 9842 O O . PHE B 1 265 ? 20.54809 56.93100 31.92219 1.000 69.19942 265 PHE B O 1
ATOM 9859 N N . SER B 1 266 ? 19.43540 58.63178 32.90181 1.000 62.52117 266 SER B N 1
ATOM 9860 C CA . SER B 1 266 ? 18.47153 58.74473 31.82363 1.000 61.11694 266 SER B CA 1
ATOM 9861 C C . SER B 1 266 ? 19.17591 59.09679 30.51546 1.000 61.66640 266 SER B C 1
ATOM 9862 O O . SER B 1 266 ? 20.35287 59.46621 30.48669 1.000 62.94703 266 SER B O 1
ATOM 9870 N N . SER B 1 267 ? 18.43659 58.97045 29.41381 1.000 80.97230 267 SER B N 1
ATOM 9871 C CA . SER B 1 267 ? 19.02133 59.23165 28.10560 1.000 81.69790 267 SER B CA 1
ATOM 9872 C C . SER B 1 267 ? 19.38659 60.69857 27.92493 1.000 81.55033 267 SER B C 1
ATOM 9873 O O . SER B 1 267 ? 20.32589 61.00537 27.18194 1.000 82.80687 267 SER B O 1
ATOM 9881 N N . TYR B 1 268 ? 18.67443 61.61484 28.57692 1.000 83.75262 268 TYR B N 1
ATOM 9882 C CA . TYR B 1 268 ? 18.84179 63.04013 28.31489 1.000 83.64764 268 TYR B CA 1
ATOM 9883 C C . TYR B 1 268 ? 19.40675 63.79128 29.51633 1.000 84.06308 268 TYR B C 1
ATOM 9884 O O . TYR B 1 268 ? 19.04126 64.93951 29.77493 1.000 83.49697 268 TYR B O 1
ATOM 9902 N N . VAL B 1 269 ? 20.30332 63.15685 30.26411 1.000 61.62685 269 VAL B N 1
ATOM 9903 C CA . VAL B 1 269 ? 21.16430 63.89239 31.18534 1.000 62.60324 269 VAL B CA 1
ATOM 9904 C C . VAL B 1 269 ? 22.40271 64.27718 30.38467 1.000 64.19624 269 VAL B C 1
ATOM 9905 O O . VAL B 1 269 ? 22.98418 63.41711 29.70628 1.000 65.16678 269 VAL B O 1
ATOM 9918 N N . PRO B 1 270 ? 22.84424 65.53285 30.42012 1.000 64.71867 270 PRO B N 1
ATOM 9919 C CA . PRO B 1 270 ? 23.97157 65.93059 29.57144 1.000 66.37734 270 PRO B CA 1
ATOM 9920 C C . PRO B 1 270 ? 25.24554 65.19343 29.95540 1.000 68.19135 270 PRO B C 1
ATOM 9921 O O . PRO B 1 270 ? 25.39622 64.68906 31.07049 1.000 68.37252 270 PRO B O 1
ATOM 9932 N N . ASP B 1 271 ? 26.17171 65.12448 28.99836 1.000 88.55031 271 ASP B N 1
ATOM 9933 C CA . ASP B 1 271 ? 27.42283 64.40976 29.23559 1.000 90.51612 271 ASP B CA 1
ATOM 9934 C C . ASP B 1 271 ? 28.13199 64.94198 30.47583 1.000 91.42546 271 ASP B C 1
ATOM 9935 O O . ASP B 1 271 ? 28.53200 64.17139 31.35518 1.000 92.10085 271 ASP B O 1
ATOM 9944 N N . ARG B 1 272 ? 28.31417 66.26287 30.54803 1.000 94.31839 272 ARG B N 1
ATOM 9945 C CA . ARG B 1 272 ? 29.00940 66.87854 31.67346 1.000 95.40856 272 ARG B CA 1
ATOM 9946 C C . ARG B 1 272 ? 28.56428 66.28390 33.00682 1.000 94.70992 272 ARG B C 1
ATOM 9947 O O . ARG B 1 272 ? 29.39229 65.87213 33.82980 1.000 96.15152 272 ARG B O 1
ATOM 9968 N N . VAL B 1 273 ? 27.25036 66.23137 33.23645 1.000 71.22514 273 VAL B N 1
ATOM 9969 C CA . VAL B 1 273 ? 26.73864 65.60731 34.45282 1.000 70.66898 273 VAL B CA 1
ATOM 9970 C C . VAL B 1 273 ? 27.26523 64.18463 34.56840 1.000 71.63631 273 VAL B C 1
ATOM 9971 O O . VAL B 1 273 ? 27.65574 63.73601 35.65333 1.000 72.62608 273 VAL B O 1
ATOM 9984 N N . ARG B 1 274 ? 27.28345 63.45145 33.45260 1.000 100.47056 274 ARG B N 1
ATOM 9985 C CA . ARG B 1 274 ? 27.81401 62.09276 33.47333 1.000 101.66077 274 ARG B CA 1
ATOM 9986 C C . ARG B 1 274 ? 29.26384 62.07849 33.94514 1.000 104.07617 274 ARG B C 1
ATOM 9987 O O . ARG B 1 274 ? 29.68488 61.15193 34.64725 1.000 105.25853 274 ARG B O 1
ATOM 10008 N N . GLU B 1 275 ? 30.04601 63.09597 33.57122 1.000 92.25071 275 GLU B N 1
ATOM 10009 C CA . GLU B 1 275 ? 31.40195 63.21040 34.10189 1.000 94.61273 275 GLU B CA 1
ATOM 10010 C C . GLU B 1 275 ? 31.38743 63.47848 35.59952 1.000 94.86786 275 GLU B C 1
ATOM 10011 O O . GLU B 1 275 ? 32.25582 62.99050 36.33184 1.000 96.72561 275 GLU B O 1
ATOM 10023 N N . LEU B 1 276 ? 30.41190 64.25252 36.07483 1.000 77.08651 276 LEU B N 1
ATOM 10024 C CA . LEU B 1 276 ? 30.47070 64.74231 37.44668 1.000 77.63768 276 LEU B CA 1
ATOM 10025 C C . LEU B 1 276 ? 29.98887 63.71672 38.46431 1.000 77.52798 276 LEU B C 1
ATOM 10026 O O . LEU B 1 276 ? 30.42242 63.75874 39.62112 1.000 78.88833 276 LEU B O 1
ATOM 10042 N N . PHE B 1 277 ? 29.11008 62.79681 38.07329 1.000 82.28827 277 PHE B N 1
ATOM 10043 C CA . PHE B 1 277 ? 28.48074 61.89112 39.02258 1.000 82.12781 277 PHE B CA 1
ATOM 10044 C C . PHE B 1 277 ? 28.56410 60.45293 38.53801 1.000 82.58519 277 PHE B C 1
ATOM 10045 O O . PHE B 1 277 ? 28.64976 60.18294 37.33644 1.000 82.22573 277 PHE B O 1
ATOM 10062 N N . SER B 1 278 ? 28.54127 59.53235 39.50083 1.000 82.99794 278 SER B N 1
ATOM 10063 C CA . SER B 1 278 ? 28.53568 58.10127 39.22931 1.000 83.69632 278 SER B CA 1
ATOM 10064 C C . SER B 1 278 ? 27.40183 57.45940 40.01097 1.000 82.93213 278 SER B C 1
ATOM 10065 O O . SER B 1 278 ? 27.30424 57.64468 41.22946 1.000 83.58313 278 SER B O 1
ATOM 10073 N N . ILE B 1 279 ? 26.54047 56.72381 39.30882 1.000 79.79043 279 ILE B N 1
ATOM 10074 C CA . ILE B 1 279 ? 25.46028 55.96238 39.92648 1.000 79.27320 279 ILE B CA 1
ATOM 10075 C C . ILE B 1 279 ? 25.76897 54.47793 39.78864 1.000 80.94805 279 ILE B C 1
ATOM 10076 O O . ILE B 1 279 ? 26.11193 54.00227 38.69861 1.000 81.16360 279 ILE B O 1
ATOM 10092 N N . ASP B 1 280 ? 25.67187 53.76119 40.89807 1.000 88.77504 280 ASP B N 1
ATOM 10093 C CA . ASP B 1 280 ? 25.86841 52.31782 40.91727 1.000 90.63079 280 ASP B CA 1
ATOM 10094 C C . ASP B 1 280 ? 24.61697 51.61419 40.40409 1.000 89.25168 280 ASP B C 1
ATOM 10095 O O . ASP B 1 280 ? 23.52690 51.84080 40.93413 1.000 87.93653 280 ASP B O 1
ATOM 10104 N N . PRO B 1 281 ? 24.73418 50.75018 39.39057 1.000 79.69829 281 PRO B N 1
ATOM 10105 C CA . PRO B 1 281 ? 23.52142 50.25255 38.72481 1.000 78.17207 281 PRO B CA 1
ATOM 10106 C C . PRO B 1 281 ? 22.59932 49.46522 39.63869 1.000 78.64215 281 PRO B C 1
ATOM 10107 O O . PRO B 1 281 ? 21.38031 49.47879 39.42532 1.000 76.88666 281 PRO B O 1
ATOM 10118 N N . LYS B 1 282 ? 23.13096 48.78674 40.65384 1.000 81.11140 282 LYS B N 1
ATOM 10119 C CA . LYS B 1 282 ? 22.32109 47.89905 41.48074 1.000 82.07455 282 LYS B CA 1
ATOM 10120 C C . LYS B 1 282 ? 21.91847 48.51276 42.81493 1.000 81.98554 282 LYS B C 1
ATOM 10121 O O . LYS B 1 282 ? 20.79235 48.29204 43.27056 1.000 81.40705 282 LYS B O 1
ATOM 10140 N N . THR B 1 283 ? 22.79997 49.27887 43.46026 1.000 82.71155 283 THR B N 1
ATOM 10141 C CA . THR B 1 283 ? 22.42011 49.92388 44.71343 1.000 82.76879 283 THR B CA 1
ATOM 10142 C C . THR B 1 283 ? 21.48339 51.09854 44.46370 1.000 79.80250 283 THR B C 1
ATOM 10143 O O . THR B 1 283 ? 20.49385 51.27499 45.18355 1.000 79.27268 283 THR B O 1
ATOM 10154 N N . GLY B 1 284 ? 21.77114 51.90180 43.44359 1.000 78.04190 284 GLY B N 1
ATOM 10155 C CA . GLY B 1 284 ? 21.11601 53.18205 43.27616 1.000 75.63168 284 GLY B CA 1
ATOM 10156 C C . GLY B 1 284 ? 21.81940 54.32653 43.96467 1.000 76.05871 284 GLY B C 1
ATOM 10157 O O . GLY B 1 284 ? 21.18242 55.34567 44.25459 1.000 74.65542 284 GLY B O 1
ATOM 10161 N N . LEU B 1 285 ? 23.11454 54.18958 44.23736 1.000 86.00700 285 LEU B N 1
ATOM 10162 C CA . LEU B 1 285 ? 23.87914 55.19992 44.95604 1.000 86.84207 285 LEU B CA 1
ATOM 10163 C C . LEU B 1 285 ? 24.52320 56.16456 43.96755 1.000 85.74271 285 LEU B C 1
ATOM 10164 O O . LEU B 1 285 ? 25.27945 55.74548 43.08627 1.000 86.22601 285 LEU B O 1
ATOM 10180 N N . ILE B 1 286 ? 24.23642 57.45186 44.13110 1.000 87.02383 286 ILE B N 1
ATOM 10181 C CA . ILE B 1 286 ? 24.83236 58.51353 43.33171 1.000 86.25319 286 ILE B CA 1
ATOM 10182 C C . ILE B 1 286 ? 25.88297 59.20466 44.18523 1.000 88.13913 286 ILE B C 1
ATOM 10183 O O . ILE B 1 286 ? 25.58014 59.69714 45.28400 1.000 88.63950 286 ILE B O 1
ATOM 10199 N N . ARG B 1 287 ? 27.10626 59.25709 43.65878 1.000 98.61273 287 ARG B N 1
ATOM 10200 C CA . ARG B 1 287 ? 28.26063 59.79599 44.35901 1.000 100.71633 287 ARG B CA 1
ATOM 10201 C C . ARG B 1 287 ? 29.03258 60.71303 43.42064 1.000 100.46791 287 ARG B C 1
ATOM 10202 O O . ARG B 1 287 ? 28.91808 60.62494 42.19365 1.000 99.22287 287 ARG B O 1
ATOM 10223 N N . VAL B 1 288 ? 29.83282 61.59667 44.02047 1.000 86.30029 288 VAL B N 1
ATOM 10224 C CA . VAL B 1 288 ? 30.56358 62.59501 43.25037 1.000 86.34301 288 VAL B CA 1
ATOM 10225 C C . VAL B 1 288 ? 31.71148 61.92781 42.50656 1.000 87.81021 288 VAL B C 1
ATOM 10226 O O . VAL B 1 288 ? 32.39382 61.04130 43.03654 1.000 89.80078 288 VAL B O 1
ATOM 10239 N N . LYS B 1 289 ? 31.92820 62.36197 41.26621 1.000 82.91297 289 LYS B N 1
ATOM 10240 C CA . LYS B 1 289 ? 32.99006 61.85100 40.41383 1.000 84.32371 289 LYS B CA 1
ATOM 10241 C C . LYS B 1 289 ? 33.96911 62.92019 39.95753 1.000 85.38669 289 LYS B C 1
ATOM 10242 O O . LYS B 1 289 ? 35.07137 62.57438 39.51814 1.000 87.24149 289 LYS B O 1
ATOM 10261 N N . GLY B 1 290 ? 33.60526 64.20094 40.05477 1.000 84.47073 290 GLY B N 1
ATOM 10262 C CA . GLY B 1 290 ? 34.48963 65.29244 39.70279 1.000 85.66616 290 GLY B CA 1
ATOM 10263 C C . GLY B 1 290 ? 34.27095 66.47890 40.62078 1.000 85.74786 290 GLY B C 1
ATOM 10264 O O . GLY B 1 290 ? 33.37163 66.47623 41.46301 1.000 84.73927 290 GLY B O 1
ATOM 10268 N N . ASN B 1 291 ? 35.11092 67.49547 40.44094 1.000 147.25172 291 ASN B N 1
ATOM 10269 C CA . ASN B 1 291 ? 35.03480 68.69488 41.26775 1.000 147.76654 291 ASN B CA 1
ATOM 10270 C C . ASN B 1 291 ? 33.85512 69.54619 40.81229 1.000 145.51461 291 ASN B C 1
ATOM 10271 O O . ASN B 1 291 ? 33.75777 69.90773 39.63444 1.000 144.72085 291 ASN B O 1
ATOM 10282 N N . LEU B 1 292 ? 32.96233 69.86351 41.74848 1.000 84.59811 292 LEU B N 1
ATOM 10283 C CA . LEU B 1 292 ? 31.72611 70.58799 41.45707 1.000 82.50965 292 LEU B CA 1
ATOM 10284 C C . LEU B 1 292 ? 31.99196 72.07583 41.65133 1.000 83.62781 292 LEU B C 1
ATOM 10285 O O . LEU B 1 292 ? 31.98171 72.57847 42.77683 1.000 84.69021 292 LEU B O 1
ATOM 10301 N N . ASP B 1 293 ? 32.23279 72.78444 40.55144 1.000 83.60987 293 ASP B N 1
ATOM 10302 C CA . ASP B 1 293 ? 32.55847 74.20464 40.59805 1.000 84.95225 293 ASP B CA 1
ATOM 10303 C C . ASP B 1 293 ? 31.27328 75.02441 40.59818 1.000 83.34138 293 ASP B C 1
ATOM 10304 O O . ASP B 1 293 ? 30.48711 74.95726 39.64692 1.000 81.46688 293 ASP B O 1
ATOM 10313 N N . TYR B 1 294 ? 31.06281 75.79649 41.66789 1.000 84.25077 294 TYR B N 1
ATOM 10314 C CA . TYR B 1 294 ? 29.89536 76.67049 41.73501 1.000 83.12321 294 TYR B CA 1
ATOM 10315 C C . TYR B 1 294 ? 29.89416 77.67035 40.58724 1.000 83.18755 294 TYR B C 1
ATOM 10316 O O . TYR B 1 294 ? 28.84945 77.92913 39.97814 1.000 81.45019 294 TYR B O 1
ATOM 10334 N N . GLU B 1 295 ? 31.05801 78.24484 40.27867 1.000 126.64139 295 GLU B N 1
ATOM 10335 C CA . GLU B 1 295 ? 31.14559 79.23839 39.21656 1.000 127.17263 295 GLU B CA 1
ATOM 10336 C C . GLU B 1 295 ? 30.89078 78.63578 37.84184 1.000 125.55745 295 GLU B C 1
ATOM 10337 O O . GLU B 1 295 ? 30.54801 79.37297 36.91093 1.000 125.41595 295 GLU B O 1
ATOM 10349 N N . GLU B 1 296 ? 31.04704 77.31895 37.69291 1.000 89.76165 296 GLU B N 1
ATOM 10350 C CA . GLU B 1 296 ? 30.65721 76.66539 36.44844 1.000 88.15532 296 GLU B CA 1
ATOM 10351 C C . GLU B 1 296 ? 29.14113 76.58452 36.33056 1.000 85.63113 296 GLU B C 1
ATOM 10352 O O . GLU B 1 296 ? 28.56457 76.97133 35.30721 1.000 84.79668 296 GLU B O 1
ATOM 10364 N N . ASN B 1 297 ? 28.47822 76.08265 37.37126 1.000 92.35140 297 ASN B N 1
ATOM 10365 C CA . ASN B 1 297 ? 27.03837 75.85825 37.32505 1.000 90.01010 297 ASN B CA 1
ATOM 10366 C C . ASN B 1 297 ? 26.49136 75.86922 38.74390 1.000 89.88134 297 ASN B C 1
ATOM 10367 O O . ASN B 1 297 ? 26.98009 75.12922 39.60214 1.000 90.51864 297 ASN B O 1
ATOM 10378 N N . GLY B 1 298 ? 25.48001 76.70462 38.98405 1.000 86.25598 298 GLY B N 1
ATOM 10379 C CA . GLY B 1 298 ? 24.94062 76.83371 40.32986 1.000 86.43997 298 GLY B CA 1
ATOM 10380 C C . GLY B 1 298 ? 24.31207 75.54748 40.82982 1.000 84.95090 298 GLY B C 1
ATOM 10381 O O . GLY B 1 298 ? 24.57525 75.10543 41.94992 1.000 85.82687 298 GLY B O 1
ATOM 10385 N N . MET B 1 299 ? 23.46173 74.93689 40.00925 1.000 104.17039 299 MET B N 1
ATOM 10386 C CA . MET B 1 299 ? 22.80798 73.68161 40.34767 1.000 102.77815 299 MET B CA 1
ATOM 10387 C C . MET B 1 299 ? 22.64822 72.82449 39.10181 1.000 101.29543 299 MET B C 1
ATOM 10388 O O . MET B 1 299 ? 22.57226 73.33171 37.98032 1.000 100.85401 299 MET B O 1
ATOM 10402 N N . LEU B 1 300 ? 22.58675 71.51351 39.32295 1.000 68.14634 300 LEU B N 1
ATOM 10403 C CA . LEU B 1 300 ? 22.56425 70.52220 38.26087 1.000 67.11581 300 LEU B CA 1
ATOM 10404 C C . LEU B 1 300 ? 21.36187 69.61012 38.46065 1.000 65.45892 300 LEU B C 1
ATOM 10405 O O . LEU B 1 300 ? 20.79921 69.52795 39.55561 1.000 65.45369 300 LEU B O 1
ATOM 10421 N N . GLU B 1 301 ? 20.96409 68.92629 37.38964 1.000 66.39333 301 GLU B N 1
ATOM 10422 C CA . GLU B 1 301 ? 19.87034 67.96452 37.44064 1.000 64.94553 301 GLU B CA 1
ATOM 10423 C C . GLU B 1 301 ? 20.37273 66.59582 37.00808 1.000 65.18089 301 GLU B C 1
ATOM 10424 O O . GLU B 1 301 ? 20.99006 66.46198 35.94612 1.000 65.44732 301 GLU B O 1
ATOM 10436 N N . ILE B 1 302 ? 20.10936 65.59070 37.83802 1.000 73.45032 302 ILE B N 1
ATOM 10437 C CA . ILE B 1 302 ? 20.46835 64.20337 37.57139 1.000 73.85904 302 ILE B CA 1
ATOM 10438 C C . ILE B 1 302 ? 19.16468 63.42818 37.43190 1.000 72.40010 302 ILE B C 1
ATOM 10439 O O . ILE B 1 302 ? 18.48323 63.16291 38.43043 1.000 72.29427 302 ILE B O 1
ATOM 10455 N N . ASP B 1 303 ? 18.82213 63.05165 36.20309 1.000 61.15854 303 ASP B N 1
ATOM 10456 C CA . ASP B 1 303 ? 17.57354 62.34984 35.91364 1.000 59.81885 303 ASP B CA 1
ATOM 10457 C C . ASP B 1 303 ? 17.87808 60.85851 35.83571 1.000 60.62514 303 ASP B C 1
ATOM 10458 O O . ASP B 1 303 ? 18.45321 60.37723 34.85734 1.000 61.06743 303 ASP B O 1
ATOM 10467 N N . VAL B 1 304 ? 17.49362 60.13090 36.87445 1.000 70.33553 304 VAL B N 1
ATOM 10468 C CA . VAL B 1 304 ? 17.73594 58.69623 36.96719 1.000 70.86923 304 VAL B CA 1
ATOM 10469 C C . VAL B 1 304 ? 16.53064 57.95754 36.41053 1.000 70.42528 304 VAL B C 1
ATOM 10470 O O . VAL B 1 304 ? 15.40477 58.46675 36.41643 1.000 69.27226 304 VAL B O 1
ATOM 10483 N N . GLN B 1 305 ? 16.76568 56.74172 35.92225 1.000 108.15336 305 GLN B N 1
ATOM 10484 C CA . GLN B 1 305 ? 15.67909 55.86359 35.52056 1.000 107.85692 305 GLN B CA 1
ATOM 10485 C C . GLN B 1 305 ? 15.95770 54.45292 36.01450 1.000 108.40133 305 GLN B C 1
ATOM 10486 O O . GLN B 1 305 ? 17.10959 54.00606 36.04518 1.000 109.95923 305 GLN B O 1
ATOM 10500 N N . ALA B 1 306 ? 14.88653 53.76782 36.40382 1.000 70.31476 306 ALA B N 1
ATOM 10501 C CA . ALA B 1 306 ? 14.93217 52.39864 36.88853 1.000 70.78839 306 ALA B CA 1
ATOM 10502 C C . ALA B 1 306 ? 14.05145 51.52356 36.00718 1.000 71.29344 306 ALA B C 1
ATOM 10503 O O . ALA B 1 306 ? 12.93535 51.91726 35.64448 1.000 70.24205 306 ALA B O 1
ATOM 10510 N N . ARG B 1 307 ? 14.55923 50.34118 35.65707 1.000 109.36615 307 ARG B N 1
ATOM 10511 C CA . ARG B 1 307 ? 13.82227 49.39785 34.82638 1.000 110.23346 307 ARG B CA 1
ATOM 10512 C C . ARG B 1 307 ? 13.97285 47.99438 35.38917 1.000 111.13056 307 ARG B C 1
ATOM 10513 O O . ARG B 1 307 ? 15.04667 47.62667 35.86975 1.000 112.39972 307 ARG B O 1
ATOM 10534 N N . ASP B 1 308 ? 12.90747 47.20245 35.30309 1.000 85.31450 308 ASP B N 1
ATOM 10535 C CA . ASP B 1 308 ? 13.01072 45.81653 35.72622 1.000 86.47511 308 ASP B CA 1
ATOM 10536 C C . ASP B 1 308 ? 13.63533 44.97069 34.61663 1.000 89.58846 308 ASP B C 1
ATOM 10537 O O . ASP B 1 308 ? 13.61657 45.33230 33.43663 1.000 90.58933 308 ASP B O 1
ATOM 10546 N N . LEU B 1 309 ? 14.20134 43.83104 35.01134 1.000 89.76727 309 LEU B N 1
ATOM 10547 C CA . LEU B 1 309 ? 14.91675 42.96500 34.08452 1.000 93.21747 309 LEU B CA 1
ATOM 10548 C C . LEU B 1 309 ? 14.02262 41.91129 33.44238 1.000 94.23392 309 LEU B C 1
ATOM 10549 O O . LEU B 1 309 ? 14.52941 40.89269 32.95798 1.000 97.31337 309 LEU B O 1
ATOM 10565 N N . GLY B 1 310 ? 12.71174 42.13216 33.41971 1.000 91.06298 310 GLY B N 1
ATOM 10566 C CA . GLY B 1 310 ? 11.81337 41.25050 32.71841 1.000 92.02048 310 GLY B CA 1
ATOM 10567 C C . GLY B 1 310 ? 11.66838 41.66513 31.26895 1.000 93.34726 310 GLY B C 1
ATOM 10568 O O . GLY B 1 310 ? 12.30155 42.62028 30.80732 1.000 93.57918 310 GLY B O 1
ATOM 10572 N N . PRO B 1 311 ? 10.82989 40.95764 30.52035 1.000 88.53625 311 PRO B N 1
ATOM 10573 C CA . PRO B 1 311 ? 10.55547 41.35909 29.14042 1.000 89.89522 311 PRO B CA 1
ATOM 10574 C C . PRO B 1 311 ? 9.56133 42.50891 29.09192 1.000 87.16413 311 PRO B C 1
ATOM 10575 O O . PRO B 1 311 ? 8.79240 42.74485 30.02601 1.000 84.40385 311 PRO B O 1
ATOM 10586 N N . ASN B 1 312 ? 9.57749 43.21955 27.96600 1.000 141.24244 312 ASN B N 1
ATOM 10587 C CA . ASN B 1 312 ? 8.83728 44.46532 27.78775 1.000 139.28803 312 ASN B CA 1
ATOM 10588 C C . ASN B 1 312 ? 8.98024 45.30245 29.06497 1.000 136.27218 312 ASN B C 1
ATOM 10589 O O . ASN B 1 312 ? 7.98087 45.63269 29.70999 1.000 133.90310 312 ASN B O 1
ATOM 10600 N N . PRO B 1 313 ? 10.20555 45.65215 29.45030 1.000 81.18545 313 PRO B N 1
ATOM 10601 C CA . PRO B 1 313 ? 10.41655 46.26774 30.76284 1.000 78.66408 313 PRO B CA 1
ATOM 10602 C C . PRO B 1 313 ? 9.75613 47.63188 30.86196 1.000 76.55410 313 PRO B C 1
ATOM 10603 O O . PRO B 1 313 ? 9.61555 48.35976 29.87596 1.000 77.34464 313 PRO B O 1
ATOM 10614 N N . ILE B 1 314 ? 9.34806 47.96971 32.07785 1.000 114.51068 314 ILE B N 1
ATOM 10615 C CA . ILE B 1 314 ? 8.59301 49.18765 32.35205 1.000 112.58016 314 ILE B CA 1
ATOM 10616 C C . ILE B 1 314 ? 9.54636 50.18709 33.00022 1.000 111.81524 314 ILE B C 1
ATOM 10617 O O . ILE B 1 314 ? 10.03033 49.92577 34.11121 1.000 110.99885 314 ILE B O 1
ATOM 10633 N N . PRO B 1 315 ? 9.84466 51.31669 32.36503 1.000 71.80931 315 PRO B N 1
ATOM 10634 C CA . PRO B 1 315 ? 10.77355 52.27598 32.96686 1.000 71.21696 315 PRO B CA 1
ATOM 10635 C C . PRO B 1 315 ? 10.07958 53.19437 33.96214 1.000 69.03472 315 PRO B C 1
ATOM 10636 O O . PRO B 1 315 ? 8.85406 53.31472 33.99880 1.000 68.14618 315 PRO B O 1
ATOM 10647 N N . ALA B 1 316 ? 10.90089 53.84974 34.78163 1.000 71.76732 316 ALA B N 1
ATOM 10648 C CA . ALA B 1 316 ? 10.40260 54.77694 35.78925 1.000 70.04570 316 ALA B CA 1
ATOM 10649 C C . ALA B 1 316 ? 11.45437 55.84917 36.02636 1.000 70.22041 316 ALA B C 1
ATOM 10650 O O . ALA B 1 316 ? 12.64376 55.54469 36.12941 1.000 71.07414 316 ALA B O 1
ATOM 10657 N N . HIS B 1 317 ? 11.01055 57.09933 36.11684 1.000 82.48305 317 HIS B N 1
ATOM 10658 C CA . HIS B 1 317 ? 11.90264 58.25062 36.12958 1.000 82.87255 317 HIS B CA 1
ATOM 10659 C C . HIS B 1 317 ? 11.90473 58.93770 37.48843 1.000 81.66013 317 HIS B C 1
ATOM 10660 O O . HIS B 1 317 ? 10.86273 59.05791 38.14038 1.000 80.61797 317 HIS B O 1
ATOM 10674 N N . CYS B 1 318 ? 13.08889 59.38507 37.90302 1.000 78.22123 318 CYS B N 1
ATOM 10675 C CA . CYS B 1 318 ? 13.25684 60.21224 39.08885 1.000 77.49350 318 CYS B CA 1
ATOM 10676 C C . CYS B 1 318 ? 14.22140 61.33851 38.74924 1.000 78.36495 318 CYS B C 1
ATOM 10677 O O . CYS B 1 318 ? 14.97931 61.26027 37.77914 1.000 79.53023 318 CYS B O 1
ATOM 10685 N N . LYS B 1 319 ? 14.19121 62.39106 39.56329 1.000 65.56567 319 LYS B N 1
ATOM 10686 C CA . LYS B 1 319 ? 14.89755 63.62799 39.24850 1.000 66.39153 319 LYS B CA 1
ATOM 10687 C C . LYS B 1 319 ? 15.51670 64.18102 40.52231 1.000 66.19571 319 LYS B C 1
ATOM 10688 O O . LYS B 1 319 ? 14.79856 64.54975 41.45652 1.000 65.52053 319 LYS B O 1
ATOM 10707 N N . VAL B 1 320 ? 16.84578 64.24151 40.54994 1.000 73.81542 320 VAL B N 1
ATOM 10708 C CA . VAL B 1 320 ? 17.60903 64.69147 41.70918 1.000 73.95347 320 VAL B CA 1
ATOM 10709 C C . VAL B 1 320 ? 18.30067 65.99458 41.33583 1.000 74.88193 320 VAL B C 1
ATOM 10710 O O . VAL B 1 320 ? 19.23627 66.00009 40.52787 1.000 75.88611 320 VAL B O 1
ATOM 10723 N N . THR B 1 321 ? 17.87266 67.09537 41.94493 1.000 67.96474 321 THR B N 1
ATOM 10724 C CA . THR B 1 321 ? 18.52172 68.38664 41.75180 1.000 68.95610 321 THR B CA 1
ATOM 10725 C C . THR B 1 321 ? 19.61198 68.58065 42.79605 1.000 69.44619 321 THR B C 1
ATOM 10726 O O . THR B 1 321 ? 19.33604 68.58652 44.00001 1.000 69.07890 321 THR B O 1
ATOM 10737 N N . VAL B 1 322 ? 20.84776 68.71952 42.33027 1.000 70.47367 322 VAL B N 1
ATOM 10738 C CA . VAL B 1 322 ? 21.98426 69.00674 43.19581 1.000 71.28105 322 VAL B CA 1
ATOM 10739 C C . VAL B 1 322 ? 22.19527 70.51397 43.21465 1.000 72.05202 322 VAL B C 1
ATOM 10740 O O . VAL B 1 322 ? 22.50642 71.11828 42.18324 1.000 72.76599 322 VAL B O 1
ATOM 10753 N N . LYS B 1 323 ? 22.03134 71.12032 44.38480 1.000 81.20115 323 LYS B N 1
ATOM 10754 C CA . LYS B 1 323 ? 22.26189 72.54617 44.56428 1.000 82.18261 323 LYS B CA 1
ATOM 10755 C C . LYS B 1 323 ? 23.63197 72.76991 45.18526 1.000 83.30093 323 LYS B C 1
ATOM 10756 O O . LYS B 1 323 ? 23.93745 72.20786 46.24133 1.000 83.32810 323 LYS B O 1
ATOM 10775 N N . LEU B 1 324 ? 24.45312 73.58553 44.53398 1.000 86.50179 324 LEU B N 1
ATOM 10776 C CA . LEU B 1 324 ? 25.79441 73.84114 45.03153 1.000 87.75844 324 LEU B CA 1
ATOM 10777 C C . LEU B 1 324 ? 25.81024 75.05043 45.95746 1.000 88.61492 324 LEU B C 1
ATOM 10778 O O . LEU B 1 324 ? 24.96730 75.94825 45.86495 1.000 88.62343 324 LEU B O 1
ATOM 10794 N N . ILE B 1 325 ? 26.78845 75.05628 46.86000 1.000 91.37638 325 ILE B N 1
ATOM 10795 C CA . ILE B 1 325 ? 27.02804 76.15745 47.78477 1.000 92.58520 325 ILE B CA 1
ATOM 10796 C C . ILE B 1 325 ? 28.36301 76.78586 47.41000 1.000 94.07381 325 ILE B C 1
ATOM 10797 O O . ILE B 1 325 ? 29.35200 76.07299 47.19803 1.000 94.50404 325 ILE B O 1
ATOM 10813 N N . ASP B 1 326 ? 28.39648 78.11289 47.32813 1.000 82.11791 326 ASP B N 1
ATOM 10814 C CA . ASP B 1 326 ? 29.60186 78.80568 46.89341 1.000 83.58466 326 ASP B CA 1
ATOM 10815 C C . ASP B 1 326 ? 30.58058 78.97603 48.04908 1.000 85.01777 326 ASP B C 1
ATOM 10816 O O . ASP B 1 326 ? 30.20366 79.42836 49.13525 1.000 85.50751 326 ASP B O 1
ATOM 10825 N N . ARG B 1 327 ? 31.83542 78.60647 47.80940 1.000 108.97393 327 ARG B N 1
ATOM 10826 C CA . ARG B 1 327 ? 32.93486 78.88048 48.71915 1.000 110.74993 327 ARG B CA 1
ATOM 10827 C C . ARG B 1 327 ? 33.87406 79.89764 48.08586 1.000 112.22653 327 ARG B C 1
ATOM 10828 O O . ARG B 1 327 ? 33.99764 79.97735 46.85990 1.000 111.98144 327 ARG B O 1
ATOM 10849 N N . ASN B 1 328 ? 34.53063 80.68467 48.93743 1.000 90.89097 328 ASN B N 1
ATOM 10850 C CA . ASN B 1 328 ? 35.48225 81.69705 48.48357 1.000 92.53005 328 ASN B CA 1
ATOM 10851 C C . ASN B 1 328 ? 36.72122 80.99854 47.93157 1.000 93.35890 328 ASN B C 1
ATOM 10852 O O . ASN B 1 328 ? 37.72802 80.80045 48.61520 1.000 94.91704 328 ASN B O 1
ATOM 10863 N N . ASP B 1 329 ? 36.64126 80.61504 46.65736 1.000 148.50735 329 ASP B N 1
ATOM 10864 C CA . ASP B 1 329 ? 37.74936 79.94738 45.98128 1.000 149.50730 329 ASP B CA 1
ATOM 10865 C C . ASP B 1 329 ? 38.26428 80.75663 44.79502 1.000 150.40842 329 ASP B C 1
ATOM 10866 O O . ASP B 1 329 ? 38.95401 80.20932 43.92830 1.000 151.09131 329 ASP B O 1
ATOM 10875 N N . ASN B 1 330 ? 37.94858 82.05001 44.74022 1.000 123.67894 330 ASN B N 1
ATOM 10876 C CA . ASN B 1 330 ? 38.44461 82.93574 43.69109 1.000 124.78816 330 ASN B CA 1
ATOM 10877 C C . ASN B 1 330 ? 38.96076 84.21218 44.33889 1.000 126.41144 330 ASN B C 1
ATOM 10878 O O . ASN B 1 330 ? 38.17632 85.00186 44.87433 1.000 126.12764 330 ASN B O 1
ATOM 10889 N N . ALA B 1 331 ? 40.27520 84.41361 44.29250 1.000 103.21433 331 ALA B N 1
ATOM 10890 C CA . ALA B 1 331 ? 40.84755 85.66987 44.73203 1.000 104.97992 331 ALA B CA 1
ATOM 10891 C C . ALA B 1 331 ? 40.42860 86.78459 43.77708 1.000 105.17384 331 ALA B C 1
ATOM 10892 O O . ALA B 1 331 ? 40.09844 86.52837 42.61685 1.000 104.46310 331 ALA B O 1
ATOM 10899 N N . PRO B 1 332 ? 40.43184 88.03347 44.23745 1.000 102.53945 332 PRO B N 1
ATOM 10900 C CA . PRO B 1 332 ? 40.02657 89.13109 43.35448 1.000 103.05102 332 PRO B CA 1
ATOM 10901 C C . PRO B 1 332 ? 41.11484 89.46272 42.34624 1.000 104.61014 332 PRO B C 1
ATOM 10902 O O . PRO B 1 332 ? 42.30818 89.44975 42.65910 1.000 106.09146 332 PRO B O 1
ATOM 10913 N N . SER B 1 333 ? 40.68822 89.76418 41.12409 1.000 104.46957 333 SER B N 1
ATOM 10914 C CA . SER B 1 333 ? 41.59292 90.09112 40.03305 1.000 106.02196 333 SER B CA 1
ATOM 10915 C C . SER B 1 333 ? 41.49090 91.57284 39.70349 1.000 107.57628 333 SER B C 1
ATOM 10916 O O . SER B 1 333 ? 40.40474 92.16171 39.75813 1.000 107.12051 333 SER B O 1
ATOM 10924 N N . ILE B 1 334 ? 42.63306 92.16199 39.35879 1.000 112.92820 334 ILE B N 1
ATOM 10925 C CA . ILE B 1 334 ? 42.75596 93.58849 39.09358 1.000 114.81901 334 ILE B CA 1
ATOM 10926 C C . ILE B 1 334 ? 43.21819 93.76284 37.65440 1.000 115.97124 334 ILE B C 1
ATOM 10927 O O . ILE B 1 334 ? 44.10935 93.04413 37.18855 1.000 116.36202 334 ILE B O 1
ATOM 10943 N N . GLY B 1 335 ? 42.61091 94.71420 36.95127 1.000 113.48464 335 GLY B N 1
ATOM 10944 C CA . GLY B 1 335 ? 42.94137 94.94941 35.55879 1.000 114.79339 335 GLY B CA 1
ATOM 10945 C C . GLY B 1 335 ? 42.89511 96.41654 35.19174 1.000 116.94349 335 GLY B C 1
ATOM 10946 O O . GLY B 1 335 ? 41.88380 97.08517 35.42101 1.000 116.88587 335 GLY B O 1
ATOM 10950 N N . PHE B 1 336 ? 43.97631 96.93095 34.61052 1.000 151.14379 336 PHE B N 1
ATOM 10951 C CA . PHE B 1 336 ? 44.04704 98.34463 34.26449 1.000 153.47777 336 PHE B CA 1
ATOM 10952 C C . PHE B 1 336 ? 43.31931 98.59629 32.95186 1.000 154.07966 336 PHE B C 1
ATOM 10953 O O . PHE B 1 336 ? 43.71187 98.07711 31.90143 1.000 154.46682 336 PHE B O 1
ATOM 10970 N N . VAL B 1 337 ? 42.25540 99.39450 33.02080 1.000 122.94610 337 VAL B N 1
ATOM 10971 C CA . VAL B 1 337 ? 41.56387 99.84299 31.82050 1.000 124.13526 337 VAL B CA 1
ATOM 10972 C C . VAL B 1 337 ? 42.35010 100.95851 31.14810 1.000 127.19325 337 VAL B C 1
ATOM 10973 O O . VAL B 1 337 ? 42.49694 100.98202 29.92027 1.000 128.47224 337 VAL B O 1
ATOM 10986 N N . SER B 1 338 ? 42.87295 101.89147 31.94082 1.000 188.24744 338 SER B N 1
ATOM 10987 C CA . SER B 1 338 ? 43.66591 102.99425 31.42185 1.000 191.24253 338 SER B CA 1
ATOM 10988 C C . SER B 1 338 ? 44.56321 103.51598 32.53299 1.000 191.99486 338 SER B C 1
ATOM 10989 O O . SER B 1 338 ? 44.16236 103.56859 33.69531 1.000 191.04006 338 SER B O 1
ATOM 10997 N N . VAL B 1 339 ? 45.78060 103.88653 32.15414 1.000 165.25236 339 VAL B N 1
ATOM 10998 C CA . VAL B 1 339 ? 46.80579 104.42590 33.03758 1.000 166.46864 339 VAL B CA 1
ATOM 10999 C C . VAL B 1 339 ? 47.35351 105.68100 32.37585 1.000 169.72923 339 VAL B C 1
ATOM 11000 O O . VAL B 1 339 ? 48.33366 106.27045 32.84397 1.000 171.36543 339 VAL B O 1
ATOM 11012 N N . ARG B 1 340 ? 46.72101 106.10291 31.28911 1.000 186.12790 340 ARG B N 1
ATOM 11013 C CA . ARG B 1 340 ? 47.06665 107.37452 30.64385 1.000 189.45667 340 ARG B CA 1
ATOM 11014 C C . ARG B 1 340 ? 48.53415 107.29079 30.21459 1.000 190.77816 340 ARG B C 1
ATOM 11015 O O . ARG B 1 340 ? 48.96331 106.25452 29.68630 1.000 189.65097 340 ARG B O 1
ATOM 11036 N N . GLN B 1 341 ? 49.30825 108.34675 30.41260 1.000 216.07415 341 GLN B N 1
ATOM 11037 C CA . GLN B 1 341 ? 50.72017 108.36937 30.07349 1.000 217.64610 341 GLN B CA 1
ATOM 11038 C C . GLN B 1 341 ? 51.56987 108.10421 31.30955 1.000 216.95373 341 GLN B C 1
ATOM 11039 O O . GLN B 1 341 ? 51.09689 108.13110 32.44815 1.000 215.72901 341 GLN B O 1
ATOM 11053 N N . GLY B 1 342 ? 52.84712 107.83570 31.05967 1.000 222.43838 342 GLY B N 1
ATOM 11054 C CA . GLY B 1 342 ? 53.83773 107.72836 32.10858 1.000 222.62254 342 GLY B CA 1
ATOM 11055 C C . GLY B 1 342 ? 54.44092 109.10103 32.31616 1.000 225.65267 342 GLY B C 1
ATOM 11056 O O . GLY B 1 342 ? 55.56183 109.23510 32.81523 1.000 226.93909 342 GLY B O 1
ATOM 11060 N N . ALA B 1 343 ? 53.68222 110.14482 31.94481 1.000 223.36522 343 ALA B N 1
ATOM 11061 C CA . ALA B 1 343 ? 54.18395 111.51437 31.79892 1.000 226.71315 343 ALA B CA 1
ATOM 11062 C C . ALA B 1 343 ? 53.25659 112.44286 32.57937 1.000 227.25915 343 ALA B C 1
ATOM 11063 O O . ALA B 1 343 ? 52.39476 113.11417 32.00668 1.000 228.34793 343 ALA B O 1
ATOM 11067 N N . LEU B 1 344 ? 53.42378 112.44419 33.89663 1.000 193.67050 344 LEU B N 1
ATOM 11068 C CA . LEU B 1 344 ? 52.63839 113.27102 34.79953 1.000 194.41971 344 LEU B CA 1
ATOM 11069 C C . LEU B 1 344 ? 53.26546 114.65311 34.93566 1.000 198.09165 344 LEU B C 1
ATOM 11070 O O . LEU B 1 344 ? 54.47638 114.82329 34.77328 1.000 199.58280 344 LEU B O 1
ATOM 11077 N N . SER B 1 345 ? 52.42569 115.64157 35.24063 1.000 223.76661 345 SER B N 1
ATOM 11078 C CA . SER B 1 345 ? 52.86729 117.02428 35.36678 1.000 227.52703 345 SER B CA 1
ATOM 11079 C C . SER B 1 345 ? 53.35536 117.30196 36.78176 1.000 228.23893 345 SER B C 1
ATOM 11080 O O . SER B 1 345 ? 52.75183 116.85169 37.76052 1.000 226.53288 345 SER B O 1
ATOM 11088 N N . GLU B 1 346 ? 54.45762 118.05003 36.88141 1.000 169.56538 346 GLU B N 1
ATOM 11089 C CA . GLU B 1 346 ? 55.00343 118.41218 38.18685 1.000 170.79647 346 GLU B CA 1
ATOM 11090 C C . GLU B 1 346 ? 53.94310 119.07724 39.05316 1.000 171.82764 346 GLU B C 1
ATOM 11091 O O . GLU B 1 346 ? 53.78862 118.75117 40.23569 1.000 170.96041 346 GLU B O 1
ATOM 11103 N N . ALA B 1 347 ? 53.20040 120.01487 38.47357 1.000 201.72485 347 ALA B N 1
ATOM 11104 C CA . ALA B 1 347 ? 52.17665 120.76344 39.20353 1.000 203.41229 347 ALA B CA 1
ATOM 11105 C C . ALA B 1 347 ? 50.77816 120.28209 38.81974 1.000 201.40924 347 ALA B C 1
ATOM 11106 O O . ALA B 1 347 ? 49.91501 121.04697 38.38432 1.000 203.45257 347 ALA B O 1
ATOM 11110 N N . ALA B 1 348 ? 50.56432 118.97969 38.99168 1.000 169.76026 348 ALA B N 1
ATOM 11111 C CA . ALA B 1 348 ? 49.24249 118.40427 38.74931 1.000 167.59826 348 ALA B CA 1
ATOM 11112 C C . ALA B 1 348 ? 48.33131 118.68686 39.94146 1.000 168.22612 348 ALA B C 1
ATOM 11113 O O . ALA B 1 348 ? 48.70244 118.38207 41.07961 1.000 167.61079 348 ALA B O 1
ATOM 11117 N N . PRO B 1 349 ? 47.14612 119.26526 39.72915 1.000 200.14758 349 PRO B N 1
ATOM 11118 C CA . PRO B 1 349 ? 46.30332 119.62545 40.86540 1.000 201.35284 349 PRO B CA 1
ATOM 11119 C C . PRO B 1 349 ? 45.83008 118.38565 41.60331 1.000 197.59521 349 PRO B C 1
ATOM 11120 O O . PRO B 1 349 ? 45.62536 117.32358 40.99049 1.000 194.18978 349 PRO B O 1
ATOM 11131 N N . PRO B 1 350 ? 45.64987 118.46849 42.93122 1.000 167.82258 350 PRO B N 1
ATOM 11132 C CA . PRO B 1 350 ? 45.07386 117.33092 43.66452 1.000 164.53445 350 PRO B CA 1
ATOM 11133 C C . PRO B 1 350 ? 43.78780 116.82663 43.03209 1.000 162.65434 350 PRO B C 1
ATOM 11134 O O . PRO B 1 350 ? 42.84225 117.59583 42.82911 1.000 165.02965 350 PRO B O 1
ATOM 11145 N N . GLY B 1 351 ? 43.74405 115.53413 42.71764 1.000 181.83903 351 GLY B N 1
ATOM 11146 C CA . GLY B 1 351 ? 42.61371 114.93488 42.03582 1.000 179.79077 351 GLY B CA 1
ATOM 11147 C C . GLY B 1 351 ? 42.86055 114.62177 40.57748 1.000 178.61279 351 GLY B C 1
ATOM 11148 O O . GLY B 1 351 ? 41.94905 114.11854 39.90984 1.000 177.04727 351 GLY B O 1
ATOM 11152 N N . THR B 1 352 ? 44.05420 114.90271 40.05829 1.000 156.27869 352 THR B N 1
ATOM 11153 C CA . THR B 1 352 ? 44.38309 114.53133 38.68919 1.000 155.25249 352 THR B CA 1
ATOM 11154 C C . THR B 1 352 ? 44.20793 113.02861 38.50149 1.000 151.05682 352 THR B C 1
ATOM 11155 O O . THR B 1 352 ? 44.76930 112.22755 39.25338 1.000 149.02571 352 THR B O 1
ATOM 11166 N N . VAL B 1 353 ? 43.42473 112.64650 37.49235 1.000 213.38957 353 VAL B N 1
ATOM 11167 C CA . VAL B 1 353 ? 43.20451 111.23327 37.21090 1.000 209.63025 353 VAL B CA 1
ATOM 11168 C C . VAL B 1 353 ? 44.46765 110.65036 36.59536 1.000 208.68366 353 VAL B C 1
ATOM 11169 O O . VAL B 1 353 ? 45.05858 111.23398 35.67735 1.000 210.65552 353 VAL B O 1
ATOM 11182 N N . ILE B 1 354 ? 44.89167 109.49212 37.09852 1.000 146.62418 354 ILE B N 1
ATOM 11183 C CA . ILE B 1 354 ? 46.11723 108.87114 36.61515 1.000 145.94325 354 ILE B CA 1
ATOM 11184 C C . ILE B 1 354 ? 45.86115 107.52667 35.95420 1.000 143.01970 354 ILE B C 1
ATOM 11185 O O . ILE B 1 354 ? 46.59456 107.12089 35.04483 1.000 143.01030 354 ILE B O 1
ATOM 11201 N N . ALA B 1 355 ? 44.82501 106.82601 36.38937 1.000 139.65790 355 ALA B N 1
ATOM 11202 C CA . ALA B 1 355 ? 44.53140 105.53578 35.78302 1.000 136.96510 355 ALA B CA 1
ATOM 11203 C C . ALA B 1 355 ? 43.12826 105.09339 36.16673 1.000 135.06511 355 ALA B C 1
ATOM 11204 O O . ALA B 1 355 ? 42.57681 105.51493 37.18725 1.000 135.34919 355 ALA B O 1
ATOM 11211 N N . LEU B 1 356 ? 42.56332 104.23727 35.32162 1.000 159.64815 356 LEU B N 1
ATOM 11212 C CA . LEU B 1 356 ? 41.29340 103.57975 35.57218 1.000 157.51682 356 LEU B CA 1
ATOM 11213 C C . LEU B 1 356 ? 41.54895 102.08985 35.75080 1.000 154.57285 356 LEU B C 1
ATOM 11214 O O . LEU B 1 356 ? 42.32031 101.49246 34.99381 1.000 154.28410 356 LEU B O 1
ATOM 11230 N N . VAL B 1 357 ? 40.91687 101.49033 36.75734 1.000 140.09069 357 VAL B N 1
ATOM 11231 C CA . VAL B 1 357 ? 41.11697 100.07717 37.04795 1.000 137.44919 357 VAL B CA 1
ATOM 11232 C C . VAL B 1 357 ? 39.78045 99.40418 37.32040 1.000 135.29530 357 VAL B C 1
ATOM 11233 O O . VAL B 1 357 ? 38.81318 100.03721 37.75562 1.000 135.83319 357 VAL B O 1
ATOM 11246 N N . ARG B 1 358 ? 39.74235 98.10053 37.05672 1.000 116.18960 358 ARG B N 1
ATOM 11247 C CA . ARG B 1 358 ? 38.62658 97.23945 37.41222 1.000 113.86906 358 ARG B CA 1
ATOM 11248 C C . ARG B 1 358 ? 39.11312 96.19434 38.40105 1.000 112.12734 358 ARG B C 1
ATOM 11249 O O . ARG B 1 358 ? 40.23773 95.69639 38.29129 1.000 112.22483 358 ARG B O 1
ATOM 11270 N N . VAL B 1 359 ? 38.26467 95.86893 39.36554 1.000 110.78942 359 VAL B N 1
ATOM 11271 C CA . VAL B 1 359 ? 38.48022 94.71777 40.22739 1.000 108.95489 359 VAL B CA 1
ATOM 11272 C C . VAL B 1 359 ? 37.28572 93.79492 40.06292 1.000 106.69851 359 VAL B C 1
ATOM 11273 O O . VAL B 1 359 ? 36.16120 94.24318 39.82134 1.000 106.73033 359 VAL B O 1
ATOM 11286 N N . THR B 1 360 ? 37.52994 92.49703 40.20346 1.000 110.97754 360 THR B N 1
ATOM 11287 C CA . THR B 1 360 ? 36.46993 91.52148 40.00867 1.000 108.82839 360 THR B CA 1
ATOM 11288 C C . THR B 1 360 ? 36.71885 90.32510 40.91042 1.000 107.27532 360 THR B C 1
ATOM 11289 O O . THR B 1 360 ? 37.83181 90.10274 41.39155 1.000 107.92164 360 THR B O 1
ATOM 11300 N N . ASP B 1 361 ? 35.65666 89.55928 41.13869 1.000 99.35632 361 ASP B N 1
ATOM 11301 C CA . ASP B 1 361 ? 35.75280 88.31650 41.89451 1.000 97.83059 361 ASP B CA 1
ATOM 11302 C C . ASP B 1 361 ? 34.69384 87.36829 41.36029 1.000 95.86245 361 ASP B C 1
ATOM 11303 O O . ASP B 1 361 ? 33.50107 87.68707 41.39208 1.000 95.32060 361 ASP B O 1
ATOM 11312 N N . ARG B 1 362 ? 35.13060 86.20760 40.87306 1.000 121.09848 362 ARG B N 1
ATOM 11313 C CA . ARG B 1 362 ? 34.20501 85.26604 40.25889 1.000 119.41527 362 ARG B CA 1
ATOM 11314 C C . ARG B 1 362 ? 33.26041 84.64005 41.27674 1.000 117.75837 362 ARG B C 1
ATOM 11315 O O . ARG B 1 362 ? 32.23346 84.07740 40.88336 1.000 116.39716 362 ARG B O 1
ATOM 11336 N N . ASP B 1 363 ? 33.57827 84.72337 42.56662 1.000 104.70958 363 ASP B N 1
ATOM 11337 C CA . ASP B 1 363 ? 32.68410 84.20844 43.59014 1.000 103.41887 363 ASP B CA 1
ATOM 11338 C C . ASP B 1 363 ? 31.42867 85.07459 43.67542 1.000 103.40629 363 ASP B C 1
ATOM 11339 O O . ASP B 1 363 ? 31.30662 86.11334 43.01894 1.000 104.55544 363 ASP B O 1
ATOM 11348 N N . SER B 1 364 ? 30.48685 84.63277 44.50283 1.000 89.54158 364 SER B N 1
ATOM 11349 C CA . SER B 1 364 ? 29.22601 85.32878 44.69614 1.000 89.68550 364 SER B CA 1
ATOM 11350 C C . SER B 1 364 ? 29.02328 85.63409 46.17423 1.000 90.31234 364 SER B C 1
ATOM 11351 O O . SER B 1 364 ? 29.58716 84.97474 47.05249 1.000 90.03222 364 SER B O 1
ATOM 11359 N N . GLY B 1 365 ? 28.20339 86.64986 46.43872 1.000 91.46682 365 GLY B N 1
ATOM 11360 C CA . GLY B 1 365 ? 27.92142 87.03432 47.80647 1.000 92.46458 365 GLY B CA 1
ATOM 11361 C C . GLY B 1 365 ? 29.10234 87.73114 48.46223 1.000 94.31298 365 GLY B C 1
ATOM 11362 O O . GLY B 1 365 ? 29.90549 88.41054 47.81516 1.000 95.39233 365 GLY B O 1
ATOM 11366 N N . LYS B 1 366 ? 29.20156 87.55617 49.78219 1.000 118.78027 366 LYS B N 1
ATOM 11367 C CA . LYS B 1 366 ? 30.30185 88.14980 50.53379 1.000 120.70498 366 LYS B CA 1
ATOM 11368 C C . LYS B 1 366 ? 31.65237 87.69618 49.99890 1.000 120.40610 366 LYS B C 1
ATOM 11369 O O . LYS B 1 366 ? 32.61895 88.46742 50.01576 1.000 122.13107 366 LYS B O 1
ATOM 11388 N N . ASN B 1 367 ? 31.73994 86.45278 49.52162 1.000 114.49817 367 ASN B N 1
ATOM 11389 C CA . ASN B 1 367 ? 32.99887 85.95301 48.97932 1.000 114.47589 367 ASN B CA 1
ATOM 11390 C C . ASN B 1 367 ? 33.45576 86.77410 47.78114 1.000 115.24137 367 ASN B C 1
ATOM 11391 O O . ASN B 1 367 ? 34.65627 86.83110 47.49027 1.000 116.17201 367 ASN B O 1
ATOM 11402 N N . GLY B 1 368 ? 32.52216 87.40879 47.07556 1.000 122.95402 368 GLY B N 1
ATOM 11403 C CA . GLY B 1 368 ? 32.86286 88.24315 45.94009 1.000 123.91622 368 GLY B CA 1
ATOM 11404 C C . GLY B 1 368 ? 32.69966 89.72397 46.21469 1.000 126.03510 368 GLY B C 1
ATOM 11405 O O . GLY B 1 368 ? 32.68245 90.53341 45.28290 1.000 126.98253 368 GLY B O 1
ATOM 11409 N N . GLN B 1 369 ? 32.57670 90.09339 47.48737 1.000 167.23766 369 GLN B N 1
ATOM 11410 C CA . GLN B 1 369 ? 32.46533 91.49178 47.88405 1.000 169.62894 369 GLN B CA 1
ATOM 11411 C C . GLN B 1 369 ? 33.86035 92.04560 48.14303 1.000 171.39841 369 GLN B C 1
ATOM 11412 O O . GLN B 1 369 ? 34.58040 91.54664 49.01447 1.000 171.51997 369 GLN B O 1
ATOM 11426 N N . LEU B 1 370 ? 34.23644 93.07289 47.39140 1.000 115.30906 370 LEU B N 1
ATOM 11427 C CA . LEU B 1 370 ? 35.59951 93.58073 47.39027 1.000 116.93289 370 LEU B CA 1
ATOM 11428 C C . LEU B 1 370 ? 35.72172 94.87718 48.17750 1.000 119.67092 370 LEU B C 1
ATOM 11429 O O . LEU B 1 370 ? 34.75881 95.62562 48.36631 1.000 120.68758 370 LEU B O 1
ATOM 11445 N N . GLN B 1 371 ? 36.94522 95.12665 48.63426 1.000 148.02438 371 GLN B N 1
ATOM 11446 C CA . GLN B 1 371 ? 37.34252 96.40176 49.20827 1.000 150.92906 371 GLN B CA 1
ATOM 11447 C C . GLN B 1 371 ? 38.74682 96.67839 48.70376 1.000 151.98328 371 GLN B C 1
ATOM 11448 O O . GLN B 1 371 ? 39.63181 95.82856 48.83539 1.000 151.25009 371 GLN B O 1
ATOM 11462 N N . CYS B 1 372 ? 38.95019 97.85908 48.13239 1.000 120.05993 372 CYS B N 1
ATOM 11463 C CA . CYS B 1 372 ? 40.19302 98.19047 47.45364 1.000 121.10584 372 CYS B CA 1
ATOM 11464 C C . CYS B 1 372 ? 40.83782 99.40764 48.09061 1.000 124.19503 372 CYS B C 1
ATOM 11465 O O . CYS B 1 372 ? 40.18008 100.23876 48.72202 1.000 125.80037 372 CYS B O 1
ATOM 11473 N N . ARG B 1 373 ? 42.15073 99.49317 47.90975 1.000 146.16838 373 ARG B N 1
ATOM 11474 C CA . ARG B 1 373 ? 42.92820 100.56392 48.50075 1.000 149.15598 373 ARG B CA 1
ATOM 11475 C C . ARG B 1 373 ? 44.15129 100.80808 47.63959 1.000 150.06836 373 ARG B C 1
ATOM 11476 O O . ARG B 1 373 ? 44.63444 99.90237 46.94767 1.000 148.49465 373 ARG B O 1
ATOM 11497 N N . VAL B 1 374 ? 44.66533 102.02863 47.70969 1.000 128.37418 374 VAL B N 1
ATOM 11498 C CA . VAL B 1 374 ? 45.99045 102.31083 47.18508 1.000 129.75983 374 VAL B CA 1
ATOM 11499 C C . VAL B 1 374 ? 46.93898 101.98636 48.32764 1.000 130.82409 374 VAL B C 1
ATOM 11500 O O . VAL B 1 374 ? 46.69854 102.38466 49.47486 1.000 132.16558 374 VAL B O 1
ATOM 11506 N N . LEU B 1 375 ? 48.02092 101.27620 48.02111 1.000 171.07169 375 LEU B N 1
ATOM 11507 C CA . LEU B 1 375 ? 48.86149 100.73493 49.08111 1.000 171.92323 375 LEU B CA 1
ATOM 11508 C C . LEU B 1 375 ? 49.29756 101.78824 50.09503 1.000 174.99894 375 LEU B C 1
ATOM 11509 O O . LEU B 1 375 ? 49.41871 101.48358 51.28554 1.000 175.71969 375 LEU B O 1
ATOM 11525 N N . GLY B 1 376 ? 49.52807 103.02744 49.66322 1.000 171.23459 376 GLY B N 1
ATOM 11526 C CA . GLY B 1 376 ? 50.11321 104.00479 50.55824 1.000 174.44748 376 GLY B CA 1
ATOM 11527 C C . GLY B 1 376 ? 49.13240 104.95329 51.21712 1.000 175.78827 376 GLY B C 1
ATOM 11528 O O . GLY B 1 376 ? 49.14670 105.07721 52.44565 1.000 177.32866 376 GLY B O 1
ATOM 11532 N N . GLY B 1 377 ? 48.28003 105.62307 50.44765 1.000 140.82502 377 GLY B N 1
ATOM 11533 C CA . GLY B 1 377 ? 47.33606 106.56718 51.02282 1.000 142.52727 377 GLY B CA 1
ATOM 11534 C C . GLY B 1 377 ? 45.91231 106.37570 50.53591 1.000 140.53578 377 GLY B C 1
ATOM 11535 O O . GLY B 1 377 ? 45.07813 107.27487 50.65731 1.000 142.13607 377 GLY B O 1
ATOM 11539 N N . PRO B 1 394 ? 51.48212 109.99958 47.16081 1.000 150.48897 394 PRO B N 1
ATOM 11540 C CA . PRO B 1 394 ? 50.27449 110.81265 46.99195 1.000 151.14617 394 PRO B CA 1
ATOM 11541 C C . PRO B 1 394 ? 49.29697 110.24194 45.96311 1.000 148.40756 394 PRO B C 1
ATOM 11542 O O . PRO B 1 394 ? 49.25311 110.71057 44.82589 1.000 148.87346 394 PRO B O 1
ATOM 11547 N N . PHE B 1 395 ? 48.51436 109.24380 46.37156 1.000 166.15085 395 PHE B N 1
ATOM 11548 C CA . PHE B 1 395 ? 47.53393 108.61660 45.49424 1.000 163.51305 395 PHE B CA 1
ATOM 11549 C C . PHE B 1 395 ? 46.34428 108.10289 46.28728 1.000 161.94505 395 PHE B C 1
ATOM 11550 O O . PHE B 1 395 ? 46.49039 107.63159 47.41760 1.000 161.66929 395 PHE B O 1
ATOM 11567 N N . LYS B 1 396 ? 45.16324 108.22571 45.68094 1.000 169.39783 396 LYS B N 1
ATOM 11568 C CA . LYS B 1 396 ? 43.92055 107.72538 46.24173 1.000 167.84744 396 LYS B CA 1
ATOM 11569 C C . LYS B 1 396 ? 43.15560 106.92310 45.20239 1.000 165.04870 396 LYS B C 1
ATOM 11570 O O . LYS B 1 396 ? 43.30277 107.13242 43.99558 1.000 165.12971 396 LYS B O 1
ATOM 11589 N N . LEU B 1 397 ? 42.32695 106.00651 45.69333 1.000 156.22704 397 LEU B N 1
ATOM 11590 C CA . LEU B 1 397 ? 41.45478 105.19205 44.86166 1.000 153.58348 397 LEU B CA 1
ATOM 11591 C C . LEU B 1 397 ? 40.01907 105.64744 45.07089 1.000 154.19621 397 LEU B C 1
ATOM 11592 O O . LEU B 1 397 ? 39.55502 105.74617 46.21190 1.000 154.83434 397 LEU B O 1
ATOM 11608 N N . GLU B 1 398 ? 39.32292 105.93009 43.97180 1.000 147.43887 398 GLU B N 1
ATOM 11609 C CA . GLU B 1 398 ? 37.97611 106.49071 44.01795 1.000 148.61552 398 GLU B CA 1
ATOM 11610 C C . GLU B 1 398 ? 37.05893 105.57638 43.21545 1.000 145.96315 398 GLU B C 1
ATOM 11611 O O . GLU B 1 398 ? 37.14927 105.52808 41.98431 1.000 145.61896 398 GLU B O 1
ATOM 11623 N N . GLU B 1 399 ? 36.17809 104.85299 43.90880 1.000 184.75307 399 GLU B N 1
ATOM 11624 C CA . GLU B 1 399 ? 35.27374 103.91343 43.25284 1.000 182.18112 399 GLU B CA 1
ATOM 11625 C C . GLU B 1 399 ? 34.11170 104.67979 42.63731 1.000 184.02731 399 GLU B C 1
ATOM 11626 O O . GLU B 1 399 ? 33.34561 105.33520 43.34892 1.000 186.00665 399 GLU B O 1
ATOM 11638 N N . ASN B 1 400 ? 33.96913 104.58701 41.31843 1.000 177.52527 400 ASN B N 1
ATOM 11639 C CA . ASN B 1 400 ? 32.92306 105.31471 40.61342 1.000 179.58205 400 ASN B CA 1
ATOM 11640 C C . ASN B 1 400 ? 31.73513 104.42948 40.26157 1.000 177.49042 400 ASN B C 1
ATOM 11641 O O . ASN B 1 400 ? 30.58770 104.81779 40.49976 1.000 178.88545 400 ASN B O 1
ATOM 11652 N N . TYR B 1 401 ? 31.98397 103.24542 39.70365 1.000 181.62291 401 TYR B N 1
ATOM 11653 C CA . TYR B 1 401 ? 30.91135 102.38378 39.22267 1.000 179.69919 401 TYR B CA 1
ATOM 11654 C C . TYR B 1 401 ? 31.07714 101.00088 39.83253 1.000 176.14911 401 TYR B C 1
ATOM 11655 O O . TYR B 1 401 ? 32.04331 100.72616 40.54610 1.000 175.34376 401 TYR B O 1
ATOM 11673 N N . ASP B 1 402 ? 30.09910 100.13067 39.58004 1.000 157.87279 402 ASP B N 1
ATOM 11674 C CA . ASP B 1 402 ? 30.21768 98.73620 39.98532 1.000 154.52754 402 ASP B CA 1
ATOM 11675 C C . ASP B 1 402 ? 31.56271 98.19055 39.51486 1.000 153.36160 402 ASP B C 1
ATOM 11676 O O . ASP B 1 402 ? 31.79285 98.03507 38.31277 1.000 153.31874 402 ASP B O 1
ATOM 11683 N N . ASN B 1 403 ? 32.45686 97.90643 40.46423 1.000 138.74560 403 ASN B N 1
ATOM 11684 C CA . ASN B 1 403 ? 33.76846 97.34596 40.15789 1.000 137.87658 403 ASN B CA 1
ATOM 11685 C C . ASN B 1 403 ? 34.60817 98.27942 39.28914 1.000 140.11028 403 ASN B C 1
ATOM 11686 O O . ASN B 1 403 ? 35.42278 97.82319 38.48698 1.000 139.63723 403 ASN B O 1
ATOM 11697 N N . PHE B 1 404 ? 34.42965 99.59055 39.43654 1.000 158.20391 404 PHE B N 1
ATOM 11698 C CA . PHE B 1 404 ? 35.19111 100.56615 38.66060 1.000 160.60318 404 PHE B CA 1
ATOM 11699 C C . PHE B 1 404 ? 35.68910 101.69021 39.55264 1.000 163.02497 404 PHE B C 1
ATOM 11700 O O . PHE B 1 404 ? 34.88407 102.44152 40.12456 1.000 164.59324 404 PHE B O 1
ATOM 11717 N N . TYR B 1 405 ? 37.01667 101.82457 39.60358 1.000 138.73433 405 TYR B N 1
ATOM 11718 C CA . TYR B 1 405 ? 37.74304 102.74175 40.47030 1.000 140.90063 405 TYR B CA 1
ATOM 11719 C C . TYR B 1 405 ? 38.64322 103.62917 39.62452 1.000 143.20649 405 TYR B C 1
ATOM 11720 O O . TYR B 1 405 ? 39.21694 103.17241 38.63080 1.000 142.52140 405 TYR B O 1
ATOM 11738 N N . THR B 1 406 ? 38.79103 104.88640 40.03360 1.000 128.99694 406 THR B N 1
ATOM 11739 C CA . THR B 1 406 ? 39.72524 105.81334 39.40333 1.000 131.47095 406 THR B CA 1
ATOM 11740 C C . THR B 1 406 ? 40.79139 106.18806 40.42035 1.000 132.63644 406 THR B C 1
ATOM 11741 O O . THR B 1 406 ? 40.47345 106.72558 41.48695 1.000 133.88986 406 THR B O 1
ATOM 11752 N N . VAL B 1 407 ? 42.04742 105.90494 40.09170 1.000 132.46418 407 VAL B N 1
ATOM 11753 C CA . VAL B 1 407 ? 43.17252 106.28899 40.93732 1.000 133.88037 407 VAL B CA 1
ATOM 11754 C C . VAL B 1 407 ? 43.59417 107.69881 40.54472 1.000 137.30504 407 VAL B C 1
ATOM 11755 O O . VAL B 1 407 ? 43.97997 107.94743 39.39688 1.000 138.07522 407 VAL B O 1
ATOM 11768 N N . VAL B 1 408 ? 43.51148 108.62360 41.49798 1.000 175.81426 408 VAL B N 1
ATOM 11769 C CA . VAL B 1 408 ? 43.78876 110.02977 41.25614 1.000 179.37609 408 VAL B CA 1
ATOM 11770 C C . VAL B 1 408 ? 44.91098 110.46802 42.19211 1.000 181.08788 408 VAL B C 1
ATOM 11771 O O . VAL B 1 408 ? 45.34682 109.72380 43.07050 1.000 179.67020 408 VAL B O 1
ATOM 11784 N N . THR B 1 409 ? 45.37387 111.69953 41.99363 1.000 168.81778 409 THR B N 1
ATOM 11785 C CA . THR B 1 409 ? 46.43152 112.24701 42.82880 1.000 170.90018 409 THR B CA 1
ATOM 11786 C C . THR B 1 409 ? 45.87586 112.71442 44.16724 1.000 172.38064 409 THR B C 1
ATOM 11787 O O . THR B 1 409 ? 44.78729 113.29122 44.24363 1.000 173.61707 409 THR B O 1
ATOM 11798 N N . ASP B 1 410 ? 46.63875 112.45295 45.22669 1.000 163.91375 410 ASP B N 1
ATOM 11799 C CA . ASP B 1 410 ? 46.23731 112.75469 46.59412 1.000 165.33008 410 ASP B CA 1
ATOM 11800 C C . ASP B 1 410 ? 46.58806 114.18082 47.00109 1.000 169.63214 410 ASP B C 1
ATOM 11801 O O . ASP B 1 410 ? 45.75454 114.88764 47.57558 1.000 171.77421 410 ASP B O 1
ATOM 11810 N N . ARG B 1 411 ? 47.80933 114.61482 46.71550 1.000 192.38226 411 ARG B N 1
ATOM 11811 C CA . ARG B 1 411 ? 48.29012 115.90702 47.18008 1.000 196.52302 411 ARG B CA 1
ATOM 11812 C C . ARG B 1 411 ? 49.05877 116.60313 46.06666 1.000 198.05875 411 ARG B C 1
ATOM 11813 O O . ARG B 1 411 ? 49.29774 116.00209 45.01154 1.000 195.85806 411 ARG B O 1
ATOM 11834 N N . PRO B 1 412 ? 49.45504 117.86165 46.25052 1.000 168.63401 412 PRO B N 1
ATOM 11835 C CA . PRO B 1 412 ? 50.33972 118.49181 45.26634 1.000 170.22081 412 PRO B CA 1
ATOM 11836 C C . PRO B 1 412 ? 51.66114 117.74482 45.19797 1.000 168.70893 412 PRO B C 1
ATOM 11837 O O . PRO B 1 412 ? 52.21177 117.32389 46.21764 1.000 168.51456 412 PRO B O 1
ATOM 11848 N N . LEU B 1 413 ? 52.16809 117.58162 43.98304 1.000 167.91433 413 LEU B N 1
ATOM 11849 C CA . LEU B 1 413 ? 53.36013 116.78066 43.77135 1.000 166.47518 413 LEU B CA 1
ATOM 11850 C C . LEU B 1 413 ? 54.60135 117.66720 43.76513 1.000 169.73944 413 LEU B C 1
ATOM 11851 O O . LEU B 1 413 ? 54.52313 118.89749 43.74746 1.000 172.96314 413 LEU B O 1
ATOM 11867 N N . ASP B 1 414 ? 55.76421 117.02163 43.78216 1.000 209.86354 414 ASP B N 1
ATOM 11868 C CA . ASP B 1 414 ? 57.03158 117.71800 43.63254 1.000 212.72429 414 ASP B CA 1
ATOM 11869 C C . ASP B 1 414 ? 57.96582 116.85840 42.79469 1.000 211.22635 414 ASP B C 1
ATOM 11870 O O . ASP B 1 414 ? 57.88821 115.62641 42.81059 1.000 208.27312 414 ASP B O 1
ATOM 11879 N N . ARG B 1 415 ? 58.85846 117.52954 42.06695 1.000 252.77459 415 ARG B N 1
ATOM 11880 C CA . ARG B 1 415 ? 59.78080 116.84343 41.16927 1.000 251.99239 415 ARG B CA 1
ATOM 11881 C C . ARG B 1 415 ? 60.99438 116.28855 41.91190 1.000 252.48923 415 ARG B C 1
ATOM 11882 O O . ARG B 1 415 ? 61.34934 115.11654 41.73972 1.000 250.44356 415 ARG B O 1
ATOM 11903 N N . GLU B 1 416 ? 61.62829 117.10329 42.75991 1.000 184.14407 416 GLU B N 1
ATOM 11904 C CA . GLU B 1 416 ? 62.86963 116.70925 43.41184 1.000 185.28011 416 GLU B CA 1
ATOM 11905 C C . GLU B 1 416 ? 62.63147 115.91629 44.68522 1.000 183.89249 416 GLU B C 1
ATOM 11906 O O . GLU B 1 416 ? 63.59187 115.39383 45.26086 1.000 184.61177 416 GLU B O 1
ATOM 11918 N N . THR B 1 417 ? 61.38451 115.82597 45.14397 1.000 197.36652 417 THR B N 1
ATOM 11919 C CA . THR B 1 417 ? 61.06807 114.90698 46.22847 1.000 195.65375 417 THR B CA 1
ATOM 11920 C C . THR B 1 417 ? 61.02280 113.48361 45.69275 1.000 192.33634 417 THR B C 1
ATOM 11921 O O . THR B 1 417 ? 61.84830 112.64207 46.06270 1.000 192.20221 417 THR B O 1
ATOM 11932 N N . GLN B 1 418 ? 60.03702 113.18917 44.85115 1.000 184.15506 418 GLN B N 1
ATOM 11933 C CA . GLN B 1 418 ? 59.94597 111.90355 44.17812 1.000 181.18607 418 GLN B CA 1
ATOM 11934 C C . GLN B 1 418 ? 59.87336 112.15765 42.68008 1.000 180.97948 418 GLN B C 1
ATOM 11935 O O . GLN B 1 418 ? 59.08910 113.00132 42.23355 1.000 181.39742 418 GLN B O 1
ATOM 11949 N N . ASP B 1 419 ? 60.65709 111.40721 41.90368 1.000 265.47029 419 ASP B N 1
ATOM 11950 C CA . ASP B 1 419 ? 60.63618 111.56672 40.45300 1.000 265.45763 419 ASP B CA 1
ATOM 11951 C C . ASP B 1 419 ? 59.74892 110.51106 39.80720 1.000 262.17994 419 ASP B C 1
ATOM 11952 O O . ASP B 1 419 ? 58.90162 110.83211 38.96866 1.000 261.49322 419 ASP B O 1
ATOM 11961 N N . GLU B 1 420 ? 59.93018 109.25192 40.19632 1.000 200.60373 420 GLU B N 1
ATOM 11962 C CA . GLU B 1 420 ? 59.11151 108.14921 39.71948 1.000 197.49726 420 GLU B CA 1
ATOM 11963 C C . GLU B 1 420 ? 58.39244 107.49734 40.89423 1.000 195.40233 420 GLU B C 1
ATOM 11964 O O . GLU B 1 420 ? 58.87819 107.51290 42.02912 1.000 196.38449 420 GLU B O 1
ATOM 11976 N N . TYR B 1 421 ? 57.22298 106.92746 40.60712 1.000 219.86966 421 TYR B N 1
ATOM 11977 C CA . TYR B 1 421 ? 56.38743 106.26027 41.59534 1.000 217.67001 421 TYR B CA 1
ATOM 11978 C C . TYR B 1 421 ? 56.09509 104.83675 41.13999 1.000 214.97148 421 TYR B C 1
ATOM 11979 O O . TYR B 1 421 ? 55.78238 104.60524 39.96466 1.000 214.09489 421 TYR B O 1
ATOM 11997 N N . ASN B 1 422 ? 56.19214 103.89070 42.07516 1.000 204.02024 422 ASN B N 1
ATOM 11998 C CA . ASN B 1 422 ? 55.79234 102.49805 41.85812 1.000 201.42877 422 ASN B CA 1
ATOM 11999 C C . ASN B 1 422 ? 54.47934 102.28116 42.60862 1.000 199.18074 422 ASN B C 1
ATOM 12000 O O . ASN B 1 422 ? 54.44782 101.75906 43.72384 1.000 198.69717 422 ASN B O 1
ATOM 12009 N N . VAL B 1 423 ? 53.38174 102.70214 41.97674 1.000 167.08536 423 VAL B N 1
ATOM 12010 C CA . VAL B 1 423 ? 52.05795 102.60587 42.58183 1.000 165.19875 423 VAL B CA 1
ATOM 12011 C C . VAL B 1 423 ? 51.63095 101.14841 42.65529 1.000 162.46650 423 VAL B C 1
ATOM 12012 O O . VAL B 1 423 ? 51.81234 100.38012 41.70209 1.000 161.51565 423 VAL B O 1
ATOM 12025 N N . THR B 1 424 ? 51.06039 100.75801 43.79368 1.000 155.48643 424 THR B N 1
ATOM 12026 C CA . THR B 1 424 ? 50.61075 99.38821 44.01028 1.000 153.00396 424 THR B CA 1
ATOM 12027 C C . THR B 1 424 ? 49.19829 99.41334 44.57909 1.000 151.30236 424 THR B C 1
ATOM 12028 O O . THR B 1 424 ? 48.96068 100.02527 45.62579 1.000 152.30454 424 THR B O 1
ATOM 12039 N N . ILE B 1 425 ? 48.26521 98.74926 43.89336 1.000 125.00073 425 ILE B N 1
ATOM 12040 C CA . ILE B 1 425 ? 46.87590 98.65119 44.33012 1.000 123.28974 425 ILE B CA 1
ATOM 12041 C C . ILE B 1 425 ? 46.66324 97.31667 45.02629 1.000 121.33255 425 ILE B C 1
ATOM 12042 O O . ILE B 1 425 ? 47.26657 96.29471 44.66145 1.000 120.60654 425 ILE B O 1
ATOM 12058 N N . VAL B 1 426 ? 45.77497 97.32066 46.02422 1.000 120.67246 426 VAL B N 1
ATOM 12059 C CA . VAL B 1 426 ? 45.41562 96.11716 46.76863 1.000 118.88521 426 VAL B CA 1
ATOM 12060 C C . VAL B 1 426 ? 43.90027 95.96373 46.74948 1.000 116.92619 426 VAL B C 1
ATOM 12061 O O . VAL B 1 426 ? 43.17265 96.90568 47.08325 1.000 117.75469 426 VAL B O 1
ATOM 12074 N N . ALA B 1 427 ? 43.43069 94.77831 46.36192 1.000 114.55847 427 ALA B N 1
ATOM 12075 C CA . ALA B 1 427 ? 42.02748 94.39828 46.46151 1.000 112.56753 427 ALA B CA 1
ATOM 12076 C C . ALA B 1 427 ? 41.89850 93.24340 47.44466 1.000 111.30948 427 ALA B C 1
ATOM 12077 O O . ALA B 1 427 ? 42.75308 92.35355 47.48056 1.000 111.15889 427 ALA B O 1
ATOM 12084 N N . ARG B 1 428 ? 40.83661 93.25983 48.24843 1.000 117.60654 428 ARG B N 1
ATOM 12085 C CA . ARG B 1 428 ? 40.66084 92.26999 49.30717 1.000 116.73170 428 ARG B CA 1
ATOM 12086 C C . ARG B 1 428 ? 39.18289 91.91922 49.40659 1.000 114.84476 428 ARG B C 1
ATOM 12087 O O . ARG B 1 428 ? 38.35128 92.80043 49.64441 1.000 115.53127 428 ARG B O 1
ATOM 12108 N N . ASP B 1 429 ? 38.85772 90.63995 49.22840 1.000 136.44270 429 ASP B N 1
ATOM 12109 C CA . ASP B 1 429 ? 37.47282 90.19215 49.23451 1.000 134.53906 429 ASP B CA 1
ATOM 12110 C C . ASP B 1 429 ? 36.99752 89.88202 50.65486 1.000 134.67714 429 ASP B C 1
ATOM 12111 O O . ASP B 1 429 ? 37.77839 89.83757 51.60816 1.000 136.10250 429 ASP B O 1
ATOM 12120 N N . GLY B 1 430 ? 35.68979 89.66632 50.78394 1.000 102.67290 430 GLY B N 1
ATOM 12121 C CA . GLY B 1 430 ? 35.07538 89.42034 52.07515 1.000 102.89047 430 GLY B CA 1
ATOM 12122 C C . GLY B 1 430 ? 34.75761 87.96334 52.34383 1.000 100.87362 430 GLY B C 1
ATOM 12123 O O . GLY B 1 430 ? 33.63844 87.63198 52.74731 1.000 99.89713 430 GLY B O 1
ATOM 12127 N N . GLY B 1 431 ? 35.73256 87.08004 52.12218 1.000 139.33990 431 GLY B N 1
ATOM 12128 C CA . GLY B 1 431 ? 35.53979 85.66159 52.33293 1.000 137.70433 431 GLY B CA 1
ATOM 12129 C C . GLY B 1 431 ? 35.88772 85.22771 53.74700 1.000 138.89607 431 GLY B C 1
ATOM 12130 O O . GLY B 1 431 ? 36.28149 86.02034 54.60130 1.000 141.04514 431 GLY B O 1
ATOM 12134 N N . SER B 1 432 ? 35.74064 83.92699 53.98164 1.000 150.83839 432 SER B N 1
ATOM 12135 C CA . SER B 1 432 ? 36.04582 83.33253 55.28094 1.000 151.98575 432 SER B CA 1
ATOM 12136 C C . SER B 1 432 ? 36.86210 82.04394 55.11411 1.000 151.72483 432 SER B C 1
ATOM 12137 O O . SER B 1 432 ? 36.28944 80.95875 55.01106 1.000 150.07122 432 SER B O 1
ATOM 12145 N N . PRO B 1 433 ? 38.2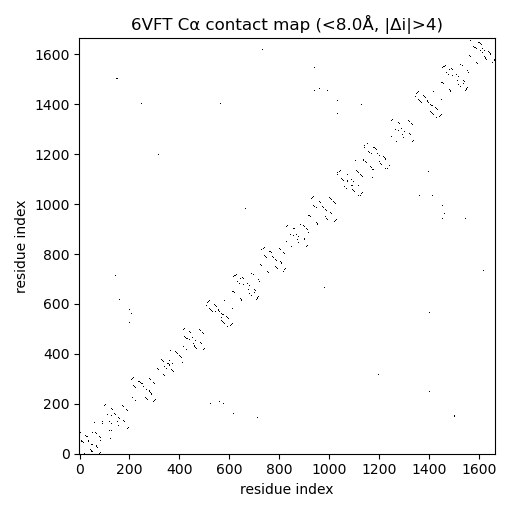0322 82.15419 55.08494 1.000 157.25843 433 PRO B N 1
ATOM 12146 C CA . PRO B 1 433 ? 38.97432 83.39112 55.24400 1.000 159.41388 433 PRO B CA 1
ATOM 12147 C C . PRO B 1 433 ? 38.97608 84.24272 53.97796 1.000 158.76286 433 PRO B C 1
ATOM 12148 O O . PRO B 1 433 ? 38.67713 83.72578 52.90156 1.000 156.92385 433 PRO B O 1
ATOM 12159 N N . PRO B 1 434 ? 39.30584 85.52406 54.10436 1.000 120.19092 434 PRO B N 1
ATOM 12160 C CA . PRO B 1 434 ? 39.33601 86.40543 52.93346 1.000 119.91546 434 PRO B CA 1
ATOM 12161 C C . PRO B 1 434 ? 40.57060 86.16375 52.07237 1.000 120.52943 434 PRO B C 1
ATOM 12162 O O . PRO B 1 434 ? 41.52076 85.48341 52.46066 1.000 121.63428 434 PRO B O 1
ATOM 12173 N N . LEU B 1 435 ? 40.53294 86.74836 50.87698 1.000 138.92891 435 LEU B N 1
ATOM 12174 C CA . LEU B 1 435 ? 41.61718 86.66060 49.91105 1.000 139.63690 435 LEU B CA 1
ATOM 12175 C C . LEU B 1 435 ? 41.91694 88.05195 49.37610 1.000 140.94310 435 LEU B C 1
ATOM 12176 O O . LEU B 1 435 ? 41.02085 88.89145 49.25292 1.000 140.54037 435 LEU B O 1
ATOM 12192 N N . ASN B 1 436 ? 43.18762 88.29140 49.06105 1.000 122.79674 436 ASN B N 1
ATOM 12193 C CA . ASN B 1 436 ? 43.62262 89.59565 48.58950 1.000 124.34250 436 ASN B CA 1
ATOM 12194 C C . ASN B 1 436 ? 44.63704 89.42307 47.46854 1.000 125.03935 436 ASN B C 1
ATOM 12195 O O . ASN B 1 436 ? 45.40917 88.46070 47.45041 1.000 125.40696 436 ASN B O 1
ATOM 12205 N N . SER B 1 437 ? 44.62823 90.37204 46.53516 1.000 111.01171 437 SER B N 1
ATOM 12206 C CA . SER B 1 437 ? 45.58033 90.39850 45.43594 1.000 112.02651 437 SER B CA 1
ATOM 12207 C C . SER B 1 437 ? 46.06277 91.82774 45.23451 1.000 114.02918 437 SER B C 1
ATOM 12208 O O . SER B 1 437 ? 45.37885 92.79053 45.58882 1.000 114.19643 437 SER B O 1
ATOM 12216 N N . THR B 1 438 ? 47.25658 91.95638 44.66044 1.000 115.77196 438 THR B N 1
ATOM 12217 C CA . THR B 1 438 ? 47.89602 93.25001 44.47158 1.000 117.95518 438 THR B CA 1
ATOM 12218 C C . THR B 1 438 ? 48.37325 93.37384 43.03045 1.000 118.52088 438 THR B C 1
ATOM 12219 O O . THR B 1 438 ? 48.53860 92.37561 42.32484 1.000 117.78145 438 THR B O 1
ATOM 12230 N N . LYS B 1 439 ? 48.59914 94.61341 42.59379 1.000 120.07528 439 LYS B N 1
ATOM 12231 C CA . LYS B 1 439 ? 49.07034 94.83649 41.23130 1.000 120.95080 439 LYS B CA 1
ATOM 12232 C C . LYS B 1 439 ? 49.68269 96.22504 41.12495 1.000 123.37513 439 LYS B C 1
ATOM 12233 O O . LYS B 1 439 ? 49.11439 97.19773 41.62404 1.000 123.71172 439 LYS B O 1
ATOM 12252 N N . SER B 1 440 ? 50.83136 96.30924 40.45492 1.000 151.53180 440 SER B N 1
ATOM 12253 C CA . SER B 1 440 ? 51.64870 97.51314 40.45299 1.000 154.13014 440 SER B CA 1
ATOM 12254 C C . SER B 1 440 ? 51.78382 98.09329 39.04853 1.000 155.14583 440 SER B C 1
ATOM 12255 O O . SER B 1 440 ? 51.68370 97.37849 38.04663 1.000 154.40656 440 SER B O 1
ATOM 12263 N N . PHE B 1 441 ? 52.01677 99.40512 38.99416 1.000 147.80899 441 PHE B N 1
ATOM 12264 C CA . PHE B 1 441 ? 52.37540 100.10450 37.76846 1.000 149.47368 441 PHE B CA 1
ATOM 12265 C C . PHE B 1 441 ? 53.23075 101.30515 38.14630 1.000 152.21127 441 PHE B C 1
ATOM 12266 O O . PHE B 1 441 ? 53.12335 101.82768 39.25745 1.000 152.58435 441 PHE B O 1
ATOM 12283 N N . ALA B 1 442 ? 54.07155 101.74901 37.21351 1.000 194.98121 442 ALA B N 1
ATOM 12284 C CA . ALA B 1 442 ? 55.02911 102.81683 37.47221 1.000 197.79925 442 ALA B CA 1
ATOM 12285 C C . ALA B 1 442 ? 54.69587 104.03804 36.62679 1.000 199.24803 442 ALA B C 1
ATOM 12286 O O . ALA B 1 442 ? 54.23597 103.90932 35.48706 1.000 198.81666 442 ALA B O 1
ATOM 12293 N N . ILE B 1 443 ? 54.93035 105.22487 37.19038 1.000 220.41985 443 ILE B N 1
ATOM 12294 C CA . ILE B 1 443 ? 54.66759 106.48275 36.49687 1.000 222.25874 443 ILE B CA 1
ATOM 12295 C C . ILE B 1 443 ? 55.75634 107.48373 36.85733 1.000 225.29055 443 ILE B C 1
ATOM 12296 O O . ILE B 1 443 ? 56.36496 107.40683 37.92696 1.000 225.78465 443 ILE B O 1
ATOM 12312 N N . LYS B 1 444 ? 56.00267 108.42763 35.95084 1.000 167.06796 444 LYS B N 1
ATOM 12313 C CA . LYS B 1 444 ? 57.04996 109.42254 36.12072 1.000 170.16222 444 LYS B CA 1
ATOM 12314 C C . LYS B 1 444 ? 56.44865 110.82228 36.13526 1.000 171.94201 444 LYS B C 1
ATOM 12315 O O . LYS B 1 444 ? 55.33488 111.05198 35.65428 1.000 171.20303 444 LYS B O 1
ATOM 12334 N N . ILE B 1 445 ? 57.21105 111.75882 36.69540 1.000 267.73893 445 ILE B N 1
ATOM 12335 C CA . ILE B 1 445 ? 56.88723 113.18020 36.66999 1.000 270.21419 445 ILE B CA 1
ATOM 12336 C C . ILE B 1 445 ? 57.86991 113.86001 35.72898 1.000 273.01897 445 ILE B C 1
ATOM 12337 O O . ILE B 1 445 ? 59.06662 113.54700 35.73407 1.000 273.87526 445 ILE B O 1
ATOM 12353 N N . LEU B 1 446 ? 57.36700 114.79180 34.92678 1.000 193.29978 446 LEU B N 1
ATOM 12354 C CA . LEU B 1 446 ? 58.20523 115.49234 33.96256 1.000 196.13594 446 LEU B CA 1
ATOM 12355 C C . LEU B 1 446 ? 58.80775 116.74914 34.58221 1.000 199.34507 446 LEU B C 1
ATOM 12356 O O . LEU B 1 446 ? 59.60946 116.67041 35.51334 1.000 199.79598 446 LEU B O 1
ATOM 12372 N N . LEU C 1 1 ? 50.69352 102.91513 27.51375 1.000 140.85769 1 LEU C N 1
ATOM 12373 C CA . LEU C 1 1 ? 49.49467 102.06084 27.75243 1.000 138.88004 1 LEU C CA 1
ATOM 12374 C C . LEU C 1 1 ? 48.78638 101.71388 26.46040 1.000 137.20049 1 LEU C C 1
ATOM 12375 O O . LEU C 1 1 ? 48.29721 102.60805 25.76497 1.000 139.29324 1 LEU C O 1
ATOM 12393 N N . LYS C 1 2 ? 48.68749 100.42606 26.13648 1.000 148.28770 2 LYS C N 1
ATOM 12394 C CA . LYS C 1 2 ? 48.12207 100.06455 24.84428 1.000 146.94283 2 LYS C CA 1
ATOM 12395 C C . LYS C 1 2 ? 47.57298 98.64591 24.90766 1.000 144.04509 2 LYS C C 1
ATOM 12396 O O . LYS C 1 2 ? 48.25758 97.73739 25.39329 1.000 141.94524 2 LYS C O 1
ATOM 12415 N N . ASN C 1 3 ? 46.32752 98.46335 24.47190 1.000 119.35743 3 ASN C N 1
ATOM 12416 C CA . ASN C 1 3 ? 45.78191 97.12475 24.29898 1.000 116.99926 3 ASN C CA 1
ATOM 12417 C C . ASN C 1 3 ? 46.13136 96.57198 22.92117 1.000 115.19269 3 ASN C C 1
ATOM 12418 O O . ASN C 1 3 ? 46.24649 97.31172 21.93959 1.000 116.33462 3 ASN C O 1
ATOM 12429 N N . LEU C 1 4 ? 46.28710 95.25200 22.85693 1.000 96.06879 4 LEU C N 1
ATOM 12430 C CA . LEU C 1 4 ? 46.39683 94.52800 21.59762 1.000 94.45947 4 LEU C CA 1
ATOM 12431 C C . LEU C 1 4 ? 45.46772 93.32777 21.64913 1.000 93.53856 4 LEU C C 1
ATOM 12432 O O . LEU C 1 4 ? 45.46454 92.57689 22.63239 1.000 92.59145 4 LEU C O 1
ATOM 12448 N N . ASN C 1 5 ? 44.69649 93.14585 20.58348 1.000 105.12810 5 ASN C N 1
ATOM 12449 C CA . ASN C 1 5 ? 43.71922 92.07009 20.48634 1.000 104.93907 5 ASN C CA 1
ATOM 12450 C C . ASN C 1 5 ? 44.10025 91.20133 19.29701 1.000 103.40299 5 ASN C C 1
ATOM 12451 O O . ASN C 1 5 ? 43.99311 91.63832 18.14591 1.000 104.34952 5 ASN C O 1
ATOM 12462 N N . TYR C 1 6 ? 44.54194 89.97801 19.56872 1.000 101.13314 6 TYR C N 1
ATOM 12463 C CA . TYR C 1 6 ? 44.84859 89.02554 18.51383 1.000 99.83270 6 TYR C CA 1
ATOM 12464 C C . TYR C 1 6 ? 43.82159 87.90063 18.51209 1.000 100.36927 6 TYR C C 1
ATOM 12465 O O . TYR C 1 6 ? 43.06979 87.70751 19.47165 1.000 101.25058 6 TYR C O 1
ATOM 12483 N N . SER C 1 7 ? 43.78911 87.16538 17.40424 1.000 90.25507 7 SER C N 1
ATOM 12484 C CA . SER C 1 7 ? 42.97875 85.96036 17.30252 1.000 90.88425 7 SER C CA 1
ATOM 12485 C C . SER C 1 7 ? 43.63208 85.04137 16.28215 1.000 89.59308 7 SER C C 1
ATOM 12486 O O . SER C 1 7 ? 43.96343 85.47730 15.17542 1.000 89.75126 7 SER C O 1
ATOM 12494 N N . VAL C 1 8 ? 43.80878 83.77787 16.65404 1.000 97.62870 8 VAL C N 1
ATOM 12495 C CA . VAL C 1 8 ? 44.67192 82.86952 15.90677 1.000 96.07796 8 VAL C CA 1
ATOM 12496 C C . VAL C 1 8 ? 44.02961 81.48645 15.85996 1.000 96.99473 8 VAL C C 1
ATOM 12497 O O . VAL C 1 8 ? 43.45281 81.04275 16.86315 1.000 97.65255 8 VAL C O 1
ATOM 12510 N N . PRO C 1 9 ? 44.10414 80.76993 14.73706 1.000 84.55055 9 PRO C N 1
ATOM 12511 C CA . PRO C 1 9 ? 43.55269 79.41039 14.69248 1.000 85.75036 9 PRO C CA 1
ATOM 12512 C C . PRO C 1 9 ? 44.25847 78.47451 15.66350 1.000 84.03055 9 PRO C C 1
ATOM 12513 O O . PRO C 1 9 ? 45.38704 78.71422 16.09547 1.000 81.68914 9 PRO C O 1
ATOM 12524 N N . GLU C 1 10 ? 43.56091 77.39794 16.02196 1.000 99.25609 10 GLU C N 1
ATOM 12525 C CA . GLU C 1 10 ? 44.14631 76.35974 16.85709 1.000 98.21033 10 GLU C CA 1
ATOM 12526 C C . GLU C 1 10 ? 45.14589 75.53352 16.04842 1.000 96.96799 10 GLU C C 1
ATOM 12527 O O . GLU C 1 10 ? 45.38221 75.77163 14.85982 1.000 96.86757 10 GLU C O 1
ATOM 12539 N N . GLU C 1 11 ? 45.73122 74.53498 16.71026 1.000 82.39150 11 GLU C N 1
ATOM 12540 C CA . GLU C 1 11 ? 46.72730 73.65805 16.09411 1.000 81.34247 11 GLU C CA 1
ATOM 12541 C C . GLU C 1 11 ? 47.77981 74.46448 15.33995 1.000 79.18771 11 GLU C C 1
ATOM 12542 O O . GLU C 1 11 ? 48.22210 74.09083 14.25124 1.000 79.04250 11 GLU C O 1
ATOM 12554 N N . GLN C 1 12 ? 48.18638 75.58615 15.92636 1.000 100.85074 12 GLN C N 1
ATOM 12555 C CA . GLN C 1 12 ? 49.28666 76.35756 15.37156 1.000 98.98967 12 GLN C CA 1
ATOM 12556 C C . GLN C 1 12 ? 50.58498 75.56871 15.48441 1.000 97.41856 12 GLN C C 1
ATOM 12557 O O . GLN C 1 12 ? 50.76421 74.74487 16.38577 1.000 97.42118 12 GLN C O 1
ATOM 12571 N N . GLY C 1 13 ? 51.49897 75.82816 14.55539 1.000 79.27138 13 GLY C N 1
ATOM 12572 C CA . GLY C 1 13 ? 52.80869 75.21194 14.63312 1.000 77.87795 13 GLY C CA 1
ATOM 12573 C C . GLY C 1 13 ? 53.59145 75.75520 15.81525 1.000 76.75198 13 GLY C C 1
ATOM 12574 O O . GLY C 1 13 ? 53.57975 76.95407 16.09907 1.000 76.50322 13 GLY C O 1
ATOM 12578 N N . ALA C 1 14 ? 54.27585 74.85574 16.51619 1.000 94.16377 14 ALA C N 1
ATOM 12579 C CA . ALA C 1 14 ? 55.08831 75.26765 17.65152 1.000 93.49796 14 ALA C CA 1
ATOM 12580 C C . ALA C 1 14 ? 56.14047 76.27128 17.19871 1.000 92.42694 14 ALA C C 1
ATOM 12581 O O . ALA C 1 14 ? 56.84861 76.04670 16.21263 1.000 91.83518 14 ALA C O 1
ATOM 12588 N N . GLY C 1 15 ? 56.23925 77.38312 17.92279 1.000 74.07354 15 GLY C N 1
ATOM 12589 C CA . GLY C 1 15 ? 57.12556 78.45693 17.52560 1.000 73.56115 15 GLY C CA 1
ATOM 12590 C C . GLY C 1 15 ? 56.57334 79.35545 16.44561 1.000 73.76290 15 GLY C C 1
ATOM 12591 O O . GLY C 1 15 ? 57.35019 79.99730 15.73097 1.000 73.44525 15 GLY C O 1
ATOM 12595 N N . THR C 1 16 ? 55.25246 79.41860 16.29947 1.000 75.52325 16 THR C N 1
ATOM 12596 C CA . THR C 1 16 ? 54.63184 80.33643 15.35634 1.000 76.16945 16 THR C CA 1
ATOM 12597 C C . THR C 1 16 ? 54.60619 81.74125 15.93724 1.000 76.69505 16 THR C C 1
ATOM 12598 O O . THR C 1 16 ? 54.26571 81.93901 17.10686 1.000 77.09709 16 THR C O 1
ATOM 12609 N N . VAL C 1 17 ? 54.97043 82.71955 15.11547 1.000 70.56951 17 VAL C N 1
ATOM 12610 C CA . VAL C 1 17 ? 54.92285 84.11414 15.53789 1.000 71.49715 17 VAL C CA 1
ATOM 12611 C C . VAL C 1 17 ? 53.47198 84.57365 15.48351 1.000 72.85464 17 VAL C C 1
ATOM 12612 O O . VAL C 1 17 ? 52.84315 84.55793 14.42075 1.000 73.51488 17 VAL C O 1
ATOM 12625 N N . ILE C 1 18 ? 52.92437 84.94383 16.63584 1.000 113.91747 18 ILE C N 1
ATOM 12626 C CA . ILE C 1 18 ? 51.56742 85.47524 16.68685 1.000 115.47186 18 ILE C CA 1
ATOM 12627 C C . ILE C 1 18 ? 51.55579 86.96790 16.40894 1.000 116.81248 18 ILE C C 1
ATOM 12628 O O . ILE C 1 18 ? 50.74476 87.45407 15.61670 1.000 118.15433 18 ILE C O 1
ATOM 12644 N N . GLY C 1 19 ? 52.44693 87.72309 17.05128 1.000 100.37757 19 GLY C N 1
ATOM 12645 C CA . GLY C 1 19 ? 52.38963 89.16391 16.91199 1.000 102.09199 19 GLY C CA 1
ATOM 12646 C C . GLY C 1 19 ? 53.74222 89.81901 17.07186 1.000 102.11907 19 GLY C C 1
ATOM 12647 O O . GLY C 1 19 ? 54.73615 89.18151 17.42492 1.000 100.83133 19 GLY C O 1
ATOM 12651 N N . ASN C 1 20 ? 53.76778 91.11139 16.75838 1.000 80.00646 20 ASN C N 1
ATOM 12652 C CA . ASN C 1 20 ? 54.93496 91.96631 16.96023 1.000 80.87962 20 ASN C CA 1
ATOM 12653 C C . ASN C 1 20 ? 54.45656 93.12770 17.82537 1.000 83.12646 20 ASN C C 1
ATOM 12654 O O . ASN C 1 20 ? 53.87694 94.09258 17.31862 1.000 85.02088 20 ASN C O 1
ATOM 12665 N N . ILE C 1 21 ? 54.70667 93.03200 19.13135 1.000 83.17066 21 ILE C N 1
ATOM 12666 C CA . ILE C 1 21 ? 54.19213 94.02600 20.07003 1.000 85.38040 21 ILE C CA 1
ATOM 12667 C C . ILE C 1 21 ? 54.76569 95.40290 19.75853 1.000 87.84847 21 ILE C C 1
ATOM 12668 O O . ILE C 1 21 ? 54.03006 96.39201 19.65386 1.000 89.99939 21 ILE C O 1
ATOM 12684 N N . GLY C 1 22 ? 56.08884 95.48885 19.61536 1.000 92.20916 22 GLY C N 1
ATOM 12685 C CA . GLY C 1 22 ? 56.71908 96.78024 19.38432 1.000 94.95304 22 GLY C CA 1
ATOM 12686 C C . GLY C 1 22 ? 56.09816 97.53393 18.22620 1.000 96.28435 22 GLY C C 1
ATOM 12687 O O . GLY C 1 22 ? 55.78128 98.72090 18.33494 1.000 99.14723 22 GLY C O 1
ATOM 12691 N N . ARG C 1 23 ? 55.91366 96.85019 17.09666 1.000 109.04560 23 ARG C N 1
ATOM 12692 C CA . ARG C 1 23 ? 55.36455 97.48898 15.90615 1.000 110.48428 23 ARG C CA 1
ATOM 12693 C C . ARG C 1 23 ? 53.86337 97.72360 16.02878 1.000 111.40331 23 ARG C C 1
ATOM 12694 O O . ARG C 1 23 ? 53.36702 98.78808 15.64356 1.000 114.10353 23 ARG C O 1
ATOM 12715 N N . ASP C 1 24 ? 53.12676 96.74569 16.56003 1.000 113.80331 24 ASP C N 1
ATOM 12716 C CA . ASP C 1 24 ? 51.67085 96.84368 16.58408 1.000 114.73323 24 ASP C CA 1
ATOM 12717 C C . ASP C 1 24 ? 51.20004 97.92627 17.54975 1.000 117.30301 24 ASP C C 1
ATOM 12718 O O . ASP C 1 24 ? 50.22558 98.63292 17.26787 1.000 119.50433 24 ASP C O 1
ATOM 12727 N N . ALA C 1 25 ? 51.87343 98.07450 18.68850 1.000 94.17825 25 ALA C N 1
ATOM 12728 C CA . ALA C 1 25 ? 51.49993 99.07103 19.68670 1.000 96.78578 25 ALA C CA 1
ATOM 12729 C C . ALA C 1 25 ? 52.21473 100.40916 19.50829 1.000 99.79820 25 ALA C C 1
ATOM 12730 O O . ALA C 1 25 ? 51.91491 101.35693 20.24302 1.000 102.50089 25 ALA C O 1
ATOM 12737 N N . ARG C 1 26 ? 53.14545 100.50888 18.55826 1.000 114.79177 26 ARG C N 1
ATOM 12738 C CA . ARG C 1 26 ? 53.86157 101.74999 18.24808 1.000 117.93936 26 ARG C CA 1
ATOM 12739 C C . ARG C 1 26 ? 54.66468 102.24435 19.45446 1.000 119.54242 26 ARG C C 1
ATOM 12740 O O . ARG C 1 26 ? 54.48253 103.35938 19.94846 1.000 122.90958 26 ARG C O 1
ATOM 12750 N N . LEU C 1 27 ? 55.57514 101.39436 19.90739 1.000 113.56240 27 LEU C N 1
ATOM 12751 C CA . LEU C 1 27 ? 56.47821 101.68266 21.01062 1.000 115.03014 27 LEU C CA 1
ATOM 12752 C C . LEU C 1 27 ? 57.90225 101.84807 20.48093 1.000 115.73042 27 LEU C C 1
ATOM 12753 O O . LEU C 1 27 ? 58.14157 101.83513 19.26637 1.000 115.22428 27 LEU C O 1
ATOM 12769 N N . GLN C 1 28 ? 58.86076 102.00503 21.39348 1.000 181.93352 28 GLN C N 1
ATOM 12770 C CA . GLN C 1 28 ? 60.24537 102.28277 21.01454 1.000 183.39548 28 GLN C CA 1
ATOM 12771 C C . GLN C 1 28 ? 61.20160 101.12442 21.31183 1.000 180.92135 28 GLN C C 1
ATOM 12772 O O . GLN C 1 28 ? 61.06561 100.45106 22.33570 1.000 179.69465 28 GLN C O 1
ATOM 12786 N N . PRO C 1 29 ? 62.17482 100.88349 20.41447 1.000 160.92975 29 PRO C N 1
ATOM 12787 C CA . PRO C 1 29 ? 62.29277 101.42572 19.05612 1.000 161.75137 29 PRO C CA 1
ATOM 12788 C C . PRO C 1 29 ? 61.26679 100.82062 18.10063 1.000 158.73956 29 PRO C C 1
ATOM 12789 O O . PRO C 1 29 ? 61.35276 99.62280 17.82562 1.000 155.33193 29 PRO C O 1
ATOM 12800 N N . GLY C 1 45 ? 62.69079 97.36147 22.43895 1.000 132.87682 45 GLY C N 1
ATOM 12801 C CA . GLY C 1 45 ? 63.98363 97.51339 23.07875 1.000 135.15209 45 GLY C CA 1
ATOM 12802 C C . GLY C 1 45 ? 64.12036 96.47228 24.16431 1.000 133.88708 45 GLY C C 1
ATOM 12803 O O . GLY C 1 45 ? 64.90141 95.52816 24.05093 1.000 132.40237 45 GLY C O 1
ATOM 12806 N N . SER C 1 46 ? 63.33995 96.64919 25.22641 1.000 98.77099 46 SER C N 1
ATOM 12807 C CA . SER C 1 46 ? 63.14868 95.63120 26.24681 1.000 97.43255 46 SER C CA 1
ATOM 12808 C C . SER C 1 46 ? 61.66395 95.31516 26.31746 1.000 95.35744 46 SER C C 1
ATOM 12809 O O . SER C 1 46 ? 60.83289 96.22917 26.33788 1.000 96.71931 46 SER C O 1
ATOM 12817 N N . TYR C 1 47 ? 61.33266 94.02550 26.34202 1.000 92.36171 47 TYR C N 1
ATOM 12818 C CA . TYR C 1 47 ? 59.94706 93.56851 26.41796 1.000 90.51168 47 TYR C CA 1
ATOM 12819 C C . TYR C 1 47 ? 59.87249 92.53623 27.53515 1.000 89.86337 47 TYR C C 1
ATOM 12820 O O . TYR C 1 47 ? 60.07150 91.33872 27.31126 1.000 87.60609 47 TYR C O 1
ATOM 12838 N N . ARG C 1 48 ? 59.58742 93.01204 28.74214 1.000 92.42321 48 ARG C N 1
ATOM 12839 C CA . ARG C 1 48 ? 59.47464 92.14679 29.90159 1.000 92.40160 48 ARG C CA 1
ATOM 12840 C C . ARG C 1 48 ? 58.03233 91.67960 30.00762 1.000 90.84132 48 ARG C C 1
ATOM 12841 O O . ARG C 1 48 ? 57.10432 92.38456 29.60248 1.000 91.02008 48 ARG C O 1
ATOM 12862 N N . VAL C 1 49 ? 57.84490 90.48529 30.55218 1.000 97.01538 49 VAL C N 1
ATOM 12863 C CA . VAL C 1 49 ? 56.51414 89.92009 30.72951 1.000 95.85561 49 VAL C CA 1
ATOM 12864 C C . VAL C 1 49 ? 56.12079 90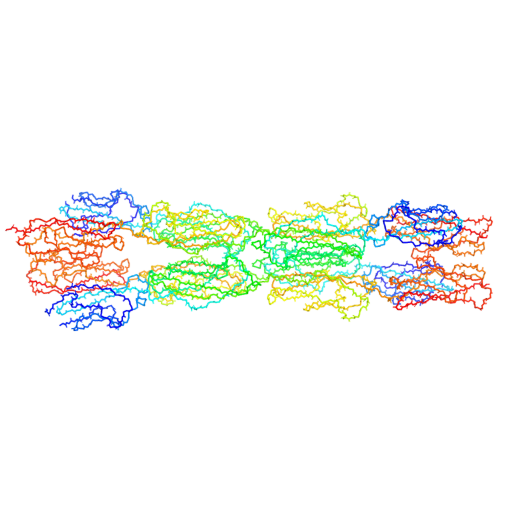.10637 32.18544 1.000 98.11209 49 VAL C C 1
ATOM 12865 O O . VAL C 1 49 ? 56.73833 89.52178 33.08134 1.000 98.97685 49 VAL C O 1
ATOM 12878 N N . LEU C 1 50 ? 55.09178 90.91708 32.43819 1.000 113.03858 50 LEU C N 1
ATOM 12879 C CA . LEU C 1 50 ? 54.57543 90.99683 33.79857 1.000 115.11107 50 LEU C CA 1
ATOM 12880 C C . LEU C 1 50 ? 53.93122 89.68127 34.18257 1.000 113.72818 50 LEU C C 1
ATOM 12881 O O . LEU C 1 50 ? 54.39748 88.98802 35.09418 1.000 114.48391 50 LEU C O 1
ATOM 12897 N N . GLU C 1 51 ? 52.86767 89.30433 33.47814 1.000 132.65759 51 GLU C N 1
ATOM 12898 C CA . GLU C 1 51 ? 52.09218 88.16213 33.93659 1.000 132.02468 51 GLU C CA 1
ATOM 12899 C C . GLU C 1 51 ? 51.38803 87.52879 32.75203 1.000 129.73331 51 GLU C C 1
ATOM 12900 O O . GLU C 1 51 ? 51.21256 88.15698 31.70864 1.000 129.02178 51 GLU C O 1
ATOM 12912 N N . ASN C 1 52 ? 50.99558 86.26739 32.90909 1.000 138.46746 52 ASN C N 1
ATOM 12913 C CA . ASN C 1 52 ? 50.36115 85.60518 31.78377 1.000 136.67286 52 ASN C CA 1
ATOM 12914 C C . ASN C 1 52 ? 49.52305 84.41670 32.22476 1.000 136.83057 52 ASN C C 1
ATOM 12915 O O . ASN C 1 52 ? 49.84311 83.72296 33.19398 1.000 137.58499 52 ASN C O 1
ATOM 12926 N N . SER C 1 53 ? 48.42791 84.21715 31.48937 1.000 127.03440 53 SER C N 1
ATOM 12927 C CA . SER C 1 53 ? 47.54136 83.08942 31.73593 1.000 127.46108 53 SER C CA 1
ATOM 12928 C C . SER C 1 53 ? 48.27125 81.76737 31.54378 1.000 126.29940 53 SER C C 1
ATOM 12929 O O . SER C 1 53 ? 48.22783 80.88977 32.41271 1.000 127.21928 53 SER C O 1
ATOM 12937 N N . ALA C 1 54 ? 48.94665 81.60646 30.40853 1.000 102.98508 54 ALA C N 1
ATOM 12938 C CA . ALA C 1 54 ? 49.64330 80.36403 30.07829 1.000 101.92601 54 ALA C CA 1
ATOM 12939 C C . ALA C 1 54 ? 51.10303 80.65733 29.75406 1.000 100.70786 54 ALA C C 1
ATOM 12940 O O . ALA C 1 54 ? 51.41011 81.14931 28.65443 1.000 99.46692 54 ALA C O 1
ATOM 12947 N N . PRO C 1 55 ? 52.02969 80.39053 30.67840 1.000 96.91970 55 PRO C N 1
ATOM 12948 C CA . PRO C 1 55 ? 53.45131 80.55568 30.33913 1.000 96.05239 55 PRO C CA 1
ATOM 12949 C C . PRO C 1 55 ? 53.96753 79.45353 29.44369 1.000 94.60389 55 PRO C C 1
ATOM 12950 O O . PRO C 1 55 ? 54.90482 79.68192 28.66779 1.000 93.48716 55 PRO C O 1
ATOM 12961 N N . HIS C 1 56 ? 53.37993 78.26142 29.52980 1.000 81.09937 56 HIS C N 1
ATOM 12962 C CA . HIS C 1 56 ? 53.81245 77.12399 28.73270 1.000 80.10354 56 HIS C CA 1
ATOM 12963 C C . HIS C 1 56 ? 53.41247 77.23718 27.26655 1.000 78.68602 56 HIS C C 1
ATOM 12964 O O . HIS C 1 56 ? 53.81284 76.38118 26.47235 1.000 77.87456 56 HIS C O 1
ATOM 12973 N N . LEU C 1 57 ? 52.62383 78.24495 26.89565 1.000 76.08545 57 LEU C N 1
ATOM 12974 C CA . LEU C 1 57 ? 52.05006 78.33375 25.55930 1.000 75.29139 57 LEU C CA 1
ATOM 12975 C C . LEU C 1 57 ? 52.41303 79.60067 24.80498 1.000 74.51567 57 LEU C C 1
ATOM 12976 O O . LEU C 1 57 ? 52.47331 79.56867 23.57520 1.000 73.64127 57 LEU C O 1
ATOM 12983 N N . LEU C 1 58 ? 52.65506 80.71206 25.49806 1.000 106.57588 58 LEU C N 1
ATOM 12984 C CA . LEU C 1 58 ? 52.91066 81.98830 24.84859 1.000 106.34841 58 LEU C CA 1
ATOM 12985 C C . LEU C 1 58 ? 54.12564 82.63696 25.48716 1.000 106.64277 58 LEU C C 1
ATOM 12986 O O . LEU C 1 58 ? 54.28310 82.59767 26.71199 1.000 107.69645 58 LEU C O 1
ATOM 13002 N N . ASP C 1 59 ? 54.98693 83.23304 24.66391 1.000 74.55422 59 ASP C N 1
ATOM 13003 C CA . ASP C 1 59 ? 56.12923 83.94479 25.21845 1.000 75.31070 59 ASP C CA 1
ATOM 13004 C C . ASP C 1 59 ? 56.57320 85.03051 24.25135 1.000 75.29143 59 ASP C C 1
ATOM 13005 O O . ASP C 1 59 ? 56.37641 84.91843 23.03834 1.000 74.26141 59 ASP C O 1
ATOM 13014 N N . VAL C 1 60 ? 57.17446 86.08403 24.80288 1.000 81.71483 60 VAL C N 1
ATOM 13015 C CA . VAL C 1 60 ? 57.67238 87.21301 24.02360 1.000 82.28605 60 VAL C CA 1
ATOM 13016 C C . VAL C 1 60 ? 59.19144 87.23375 24.11911 1.000 82.71761 60 VAL C C 1
ATOM 13017 O O . VAL C 1 60 ? 59.75698 87.06481 25.20734 1.000 83.79932 60 VAL C O 1
ATOM 13030 N N . ASP C 1 61 ? 59.84860 87.42556 22.98192 1.000 83.70381 61 ASP C N 1
ATOM 13031 C CA . ASP C 1 61 ? 61.29747 87.55096 22.96798 1.000 84.44134 61 ASP C CA 1
ATOM 13032 C C . ASP C 1 61 ? 61.68375 88.91226 23.53545 1.000 87.07161 61 ASP C C 1
ATOM 13033 O O . ASP C 1 61 ? 61.20482 89.94996 23.06818 1.000 87.92878 61 ASP C O 1
ATOM 13042 N N . ALA C 1 62 ? 62.55527 88.90337 24.54671 1.000 82.17996 62 ALA C N 1
ATOM 13043 C CA . ALA C 1 62 ? 62.82118 90.11663 25.31308 1.000 85.16404 62 ALA C CA 1
ATOM 13044 C C . ALA C 1 62 ? 63.32039 91.25002 24.42423 1.000 86.49602 62 ALA C C 1
ATOM 13045 O O . ALA C 1 62 ? 62.90061 92.40130 24.58480 1.000 88.43214 62 ALA C O 1
ATOM 13052 N N . ASP C 1 63 ? 64.21377 90.94921 23.48508 1.000 85.72957 63 ASP C N 1
ATOM 13053 C CA . ASP C 1 63 ? 64.89702 91.97924 22.71520 1.000 87.47394 63 ASP C CA 1
ATOM 13054 C C . ASP C 1 63 ? 64.28945 92.22613 21.34080 1.000 86.05080 63 ASP C C 1
ATOM 13055 O O . ASP C 1 63 ? 64.80239 93.06960 20.60087 1.000 87.55422 63 ASP C O 1
ATOM 13062 N N . SER C 1 64 ? 63.21827 91.51577 20.97248 1.000 83.54097 64 SER C N 1
ATOM 13063 C CA . SER C 1 64 ? 62.55084 91.75381 19.69931 1.000 82.58598 64 SER C CA 1
ATOM 13064 C C . SER C 1 64 ? 61.09237 92.15939 19.83386 1.000 82.63365 64 SER C C 1
ATOM 13065 O O . SER C 1 64 ? 60.54474 92.73635 18.88788 1.000 82.94467 64 SER C O 1
ATOM 13070 N N . GLY C 1 65 ? 60.44956 91.88067 20.96583 1.000 88.76554 65 GLY C N 1
ATOM 13071 C CA . GLY C 1 65 ? 59.04745 92.21057 21.11881 1.000 88.94317 65 GLY C CA 1
ATOM 13072 C C . GLY C 1 65 ? 58.10898 91.33905 20.31951 1.000 86.77026 65 GLY C C 1
ATOM 13073 O O . GLY C 1 65 ? 56.99365 91.76923 20.01012 1.000 87.25040 65 GLY C O 1
ATOM 13077 N N . LEU C 1 66 ? 58.52301 90.12416 19.97364 1.000 78.52609 66 LEU C N 1
ATOM 13078 C CA . LEU C 1 66 ? 57.70931 89.21883 19.17461 1.000 76.77788 66 LEU C CA 1
ATOM 13079 C C . LEU C 1 66 ? 57.00621 88.21828 20.08109 1.000 75.89310 66 LEU C C 1
ATOM 13080 O O . LEU C 1 66 ? 57.64556 87.57182 20.91612 1.000 75.51289 66 LEU C O 1
ATOM 13096 N N . LEU C 1 67 ? 55.69557 88.08374 19.89616 1.000 75.86089 67 LEU C N 1
ATOM 13097 C CA . LEU C 1 67 ? 54.86976 87.15225 20.65304 1.000 75.35509 67 LEU C CA 1
ATOM 13098 C C . LEU C 1 67 ? 54.70392 85.87213 19.84393 1.000 73.81711 67 LEU C C 1
ATOM 13099 O O . LEU C 1 67 ? 54.13269 85.90030 18.74313 1.000 73.77961 67 LEU C O 1
ATOM 13115 N N . TYR C 1 68 ? 55.18128 84.75583 20.40353 1.000 72.97214 68 TYR C N 1
ATOM 13116 C CA . TYR C 1 68 ? 55.21349 83.47248 19.71683 1.000 71.74474 68 TYR C CA 1
ATOM 13117 C C . TYR C 1 68 ? 54.59370 82.37311 20.57273 1.000 71.74490 68 TYR C C 1
ATOM 13118 O O . TYR C 1 68 ? 54.51065 82.47024 21.80556 1.000 72.43473 68 TYR C O 1
ATOM 13136 N N . THR C 1 69 ? 54.18319 81.30958 19.87605 1.000 71.15001 69 THR C N 1
ATOM 13137 C CA . THR C 1 69 ? 53.63139 80.11384 20.49862 1.000 71.38485 69 THR C CA 1
ATOM 13138 C C . THR C 1 69 ? 54.75688 79.25137 21.04971 1.000 70.78640 69 THR C C 1
ATOM 13139 O O . THR C 1 69 ? 55.76883 79.02739 20.37742 1.000 69.91111 69 THR C O 1
ATOM 13150 N N . LYS C 1 70 ? 54.57338 78.76302 22.27261 1.000 90.80788 70 LYS C N 1
ATOM 13151 C CA . LYS C 1 70 ? 55.56899 77.92192 22.91986 1.000 90.71709 70 LYS C CA 1
ATOM 13152 C C . LYS C 1 70 ? 55.37904 76.44418 22.60873 1.000 90.71180 70 LYS C C 1
ATOM 13153 O O . LYS C 1 70 ? 56.36100 75.69322 22.57587 1.000 90.39437 70 LYS C O 1
ATOM 13172 N N . GLN C 1 71 ? 54.14011 76.01589 22.38025 1.000 74.62471 71 GLN C N 1
ATOM 13173 C CA . GLN C 1 71 ? 53.83042 74.66001 21.95339 1.000 75.05635 71 GLN C CA 1
ATOM 13174 C C . GLN C 1 71 ? 52.65400 74.73015 20.99073 1.000 75.54168 71 GLN C C 1
ATOM 13175 O O . GLN C 1 71 ? 52.14741 75.81151 20.67724 1.000 75.47444 71 GLN C O 1
ATOM 13183 N N . ARG C 1 72 ? 52.21833 73.57000 20.51082 1.000 92.93321 72 ARG C N 1
ATOM 13184 C CA . ARG C 1 72 ? 50.98125 73.51324 19.74879 1.000 94.10762 72 ARG C CA 1
ATOM 13185 C C . ARG C 1 72 ? 49.79478 73.71238 20.68383 1.000 95.66590 72 ARG C C 1
ATOM 13186 O O . ARG C 1 72 ? 49.84536 73.36880 21.86810 1.000 96.20690 72 ARG C O 1
ATOM 13207 N N . ILE C 1 73 ? 48.72015 74.28204 20.14637 1.000 114.36029 73 ILE C N 1
ATOM 13208 C CA . ILE C 1 73 ? 47.57446 74.68957 20.94941 1.000 115.90131 73 ILE C CA 1
ATOM 13209 C C . ILE C 1 73 ? 46.33847 74.00295 20.38783 1.000 118.20396 73 ILE C C 1
ATOM 13210 O O . ILE C 1 73 ? 45.94573 74.25535 19.24168 1.000 118.66235 73 ILE C O 1
ATOM 13226 N N . ASP C 1 74 ? 45.73382 73.13429 21.19208 1.000 94.01613 74 ASP C N 1
ATOM 13227 C CA . ASP C 1 74 ? 44.50732 72.43353 20.83069 1.000 96.80653 74 ASP C CA 1
ATOM 13228 C C . ASP C 1 74 ? 43.35728 73.10843 21.56855 1.000 98.43551 74 ASP C C 1
ATOM 13229 O O . ASP C 1 74 ? 43.20773 72.93648 22.78290 1.000 99.03110 74 ASP C O 1
ATOM 13238 N N . ARG C 1 75 ? 42.54772 73.88287 20.84001 1.000 88.48336 75 ARG C N 1
ATOM 13239 C CA . ARG C 1 75 ? 41.46072 74.60424 21.49240 1.000 90.15550 75 ARG C CA 1
ATOM 13240 C C . ARG C 1 75 ? 40.52320 73.65564 22.22523 1.000 92.99692 75 ARG C C 1
ATOM 13241 O O . ARG C 1 75 ? 39.92538 74.03658 23.23622 1.000 94.02433 75 ARG C O 1
ATOM 13262 N N . GLU C 1 76 ? 40.36590 72.42777 21.72835 1.000 94.58198 76 GLU C N 1
ATOM 13263 C CA . GLU C 1 76 ? 39.50078 71.47054 22.40871 1.000 97.68026 76 GLU C CA 1
ATOM 13264 C C . GLU C 1 76 ? 40.08168 71.07525 23.75976 1.000 96.88669 76 GLU C C 1
ATOM 13265 O O . GLU C 1 76 ? 39.34283 70.91923 24.73892 1.000 98.94439 76 GLU C O 1
ATOM 13277 N N . SER C 1 77 ? 41.40409 70.91389 23.83327 1.000 105.02973 77 SER C N 1
ATOM 13278 C CA . SER C 1 77 ? 42.03632 70.54125 25.09259 1.000 104.51027 77 SER C CA 1
ATOM 13279 C C . SER C 1 77 ? 42.04439 71.70119 26.08052 1.000 103.49970 77 SER C C 1
ATOM 13280 O O . SER C 1 77 ? 42.02139 71.47761 27.29621 1.000 104.37941 77 SER C O 1
ATOM 13288 N N . LEU C 1 78 ? 42.07774 72.93898 25.58360 1.000 104.53910 78 LEU C N 1
ATOM 13289 C CA . LEU C 1 78 ? 42.09587 74.10841 26.45805 1.000 103.81480 78 LEU C CA 1
ATOM 13290 C C . LEU C 1 78 ? 40.69470 74.47547 26.94211 1.000 106.41574 78 LEU C C 1
ATOM 13291 O O . LEU C 1 78 ? 40.42925 74.49509 28.14862 1.000 107.50940 78 LEU C O 1
ATOM 13307 N N . CYS C 1 79 ? 39.78288 74.76617 26.01257 1.000 111.16301 79 CYS C N 1
ATOM 13308 C CA . CYS C 1 79 ? 38.51234 75.40829 26.33341 1.000 113.49701 79 CYS C CA 1
ATOM 13309 C C . CYS C 1 79 ? 37.29623 74.51726 26.08870 1.000 116.99987 79 CYS C C 1
ATOM 13310 O O . CYS C 1 79 ? 36.16299 74.99305 26.21971 1.000 119.36068 79 CYS C O 1
ATOM 13317 N N . ARG C 1 80 ? 37.49282 73.24388 25.74339 1.000 106.38503 80 ARG C N 1
ATOM 13318 C CA . ARG C 1 80 ? 36.39387 72.28160 25.59459 1.000 110.19852 80 ARG C CA 1
ATOM 13319 C C . ARG C 1 80 ? 35.39548 72.81591 24.57472 1.000 112.12919 80 ARG C C 1
ATOM 13320 O O . ARG C 1 80 ? 35.76570 72.97977 23.39916 1.000 110.98411 80 ARG C O 1
ATOM 13341 N N . HIS C 1 81 ? 34.15006 73.09916 24.96363 1.000 113.29842 81 HIS C N 1
ATOM 13342 C CA . HIS C 1 81 ? 33.08967 73.56526 24.08311 1.000 115.89508 81 HIS C CA 1
ATOM 13343 C C . HIS C 1 81 ? 32.88318 75.07014 24.15821 1.000 114.89187 81 HIS C C 1
ATOM 13344 O O . HIS C 1 81 ? 32.00944 75.59601 23.46079 1.000 117.14291 81 HIS C O 1
ATOM 13358 N N . ASN C 1 82 ? 33.65235 75.77255 24.98801 1.000 137.82580 82 ASN C N 1
ATOM 13359 C CA . ASN C 1 82 ? 33.40745 77.19095 25.20342 1.000 137.36783 82 ASN C CA 1
ATOM 13360 C C . ASN C 1 82 ? 33.44128 77.94054 23.87920 1.000 136.89498 82 ASN C C 1
ATOM 13361 O O . ASN C 1 82 ? 34.36781 77.77844 23.07980 1.000 134.55917 82 ASN C O 1
ATOM 13372 N N . ALA C 1 83 ? 32.41812 78.76585 23.65155 1.000 111.97785 83 ALA C N 1
ATOM 13373 C CA . ALA C 1 83 ? 32.34827 79.54006 22.41788 1.000 112.12945 83 ALA C CA 1
ATOM 13374 C C . ALA C 1 83 ? 33.48773 80.54630 22.33984 1.000 108.48745 83 ALA C C 1
ATOM 13375 O O . ALA C 1 83 ? 34.07825 80.74761 21.27195 1.000 107.14231 83 ALA C O 1
ATOM 13382 N N . LYS C 1 84 ? 33.81527 81.18267 23.46079 1.000 106.09531 84 LYS C N 1
ATOM 13383 C CA . LYS C 1 84 ? 34.92788 82.11769 23.54453 1.000 103.01422 84 LYS C CA 1
ATOM 13384 C C . LYS C 1 84 ? 36.07580 81.45286 24.28943 1.000 100.20113 84 LYS C C 1
ATOM 13385 O O . LYS C 1 84 ? 35.86276 80.81781 25.32870 1.000 100.85820 84 LYS C O 1
ATOM 13404 N N . CYS C 1 85 ? 37.28803 81.60352 23.75758 1.000 105.54568 85 CYS C N 1
ATOM 13405 C CA . CYS C 1 85 ? 38.47675 80.95885 24.30999 1.000 103.00003 85 CYS C CA 1
ATOM 13406 C C . CYS C 1 85 ? 39.61612 81.96239 24.21141 1.000 100.56656 85 CYS C C 1
ATOM 13407 O O . CYS C 1 85 ? 40.09970 82.24610 23.11085 1.000 99.51903 85 CYS C O 1
ATOM 13414 N N . GLN C 1 86 ? 40.04155 82.49770 25.35367 1.000 110.16944 86 GLN C N 1
ATOM 13415 C CA . GLN C 1 86 ? 40.92819 83.64938 25.39149 1.000 108.75746 86 GLN C CA 1
ATOM 13416 C C . GLN C 1 86 ? 42.13686 83.36136 26.26775 1.000 106.96405 86 GLN C C 1
ATOM 13417 O O . GLN C 1 86 ? 42.06011 82.59886 27.23567 1.000 107.37585 86 GLN C O 1
ATOM 13431 N N . LEU C 1 87 ? 43.25632 83.98542 25.91265 1.000 85.82736 87 LEU C N 1
ATOM 13432 C CA . LEU C 1 87 ? 44.47254 83.94006 26.70875 1.000 84.51345 87 LEU C CA 1
ATOM 13433 C C . LEU C 1 87 ? 44.92226 85.37005 26.95544 1.000 84.76541 87 LEU C C 1
ATOM 13434 O O . LEU C 1 87 ? 44.96043 86.18272 26.02312 1.000 84.70451 87 LEU C O 1
ATOM 13450 N N . SER C 1 88 ? 45.25897 85.66831 28.20555 1.000 97.63489 88 SER C N 1
ATOM 13451 C CA . SER C 1 88 ? 45.70019 86.99189 28.60077 1.000 98.37163 88 SER C CA 1
ATOM 13452 C C . SER C 1 88 ? 47.21563 87.01105 28.73900 1.000 97.11080 88 SER C C 1
ATOM 13453 O O . SER C 1 88 ? 47.85223 85.98597 28.99507 1.000 96.03971 88 SER C O 1
ATOM 13461 N N . LEU C 1 89 ? 47.78180 88.20287 28.57970 1.000 85.32831 89 LEU C N 1
ATOM 13462 C CA . LEU C 1 89 ? 49.22051 88.39878 28.64085 1.000 84.63470 89 LEU C CA 1
ATOM 13463 C C . LEU C 1 89 ? 49.45504 89.87122 28.92746 1.000 86.43174 89 LEU C C 1
ATOM 13464 O O . LEU C 1 89 ? 48.83603 90.72699 28.29779 1.000 87.26113 89 LEU C O 1
ATOM 13480 N N . GLU C 1 90 ? 50.33133 90.16424 29.88192 1.000 95.35119 90 GLU C N 1
ATOM 13481 C CA . GLU C 1 90 ? 50.59001 91.53556 30.29777 1.000 97.58270 90 GLU C CA 1
ATOM 13482 C C . GLU C 1 90 ? 52.08735 91.76637 30.20477 1.000 97.54861 90 GLU C C 1
ATOM 13483 O O . GLU C 1 90 ? 52.85120 91.19531 31.00256 1.000 97.64515 90 GLU C O 1
ATOM 13495 N N . VAL C 1 91 ? 52.49166 92.59276 29.22821 1.000 89.73835 91 VAL C N 1
ATOM 13496 C CA . VAL C 1 91 ? 53.89845 92.87797 28.97400 1.000 89.93720 91 VAL C CA 1
ATOM 13497 C C . VAL C 1 91 ? 54.19188 94.32722 29.33597 1.000 92.97239 91 VAL C C 1
ATOM 13498 O O . VAL C 1 91 ? 53.30726 95.19264 29.39565 1.000 94.56883 91 VAL C O 1
ATOM 13511 N N . PHE C 1 92 ? 55.48223 94.59555 29.47922 1.000 119.90482 92 PHE C N 1
ATOM 13512 C CA . PHE C 1 92 ? 56.01483 95.91138 29.75579 1.000 123.11694 92 PHE C CA 1
ATOM 13513 C C . PHE C 1 92 ? 57.02951 96.16140 28.65773 1.000 122.74767 92 PHE C C 1
ATOM 13514 O O . PHE C 1 92 ? 57.76391 95.24671 28.27015 1.000 120.71635 92 PHE C O 1
ATOM 13531 N N . ALA C 1 93 ? 57.10538 97.39360 28.18385 1.000 109.13050 93 ALA C N 1
ATOM 13532 C CA . ALA C 1 93 ? 57.94414 97.68875 27.03865 1.000 108.96886 93 ALA C CA 1
ATOM 13533 C C . ALA C 1 93 ? 59.03701 98.66229 27.43925 1.000 112.54397 93 ALA C C 1
ATOM 13534 O O . ALA C 1 93 ? 59.04191 99.22135 28.53977 1.000 115.34779 93 ALA C O 1
ATOM 13541 N N . ASN C 1 94 ? 59.98812 98.83298 26.53266 1.000 113.52749 94 ASN C N 1
ATOM 13542 C CA . ASN C 1 94 ? 61.16189 99.63342 26.82576 1.000 117.04330 94 ASN C CA 1
ATOM 13543 C C . ASN C 1 94 ? 60.75904 100.98973 27.37899 1.000 121.08616 94 ASN C C 1
ATOM 13544 O O . ASN C 1 94 ? 60.01874 101.74217 26.74003 1.000 121.76149 94 ASN C O 1
ATOM 13551 N N . ASP C 1 95 ? 61.22825 101.27905 28.58778 1.000 124.88992 95 ASP C N 1
ATOM 13552 C CA . ASP C 1 95 ? 61.10645 102.61949 29.14109 1.000 129.49947 95 ASP C CA 1
ATOM 13553 C C . ASP C 1 95 ? 59.66027 102.99599 29.46588 1.000 129.51796 95 ASP C C 1
ATOM 13554 O O . ASP C 1 95 ? 59.12166 103.93683 28.88214 1.000 131.08908 95 ASP C O 1
ATOM 13561 N N . LYS C 1 96 ? 59.03063 102.26442 30.39788 1.000 116.64477 96 LYS C N 1
ATOM 13562 C CA . LYS C 1 96 ? 57.87712 102.76235 31.15091 1.000 118.13283 96 LYS C CA 1
ATOM 13563 C C . LYS C 1 96 ? 56.57291 102.83927 30.36051 1.000 116.18733 96 LYS C C 1
ATOM 13564 O O . LYS C 1 96 ? 55.76158 103.73981 30.58867 1.000 118.60231 96 LYS C O 1
ATOM 13572 N N . GLU C 1 97 ? 56.33051 101.90828 29.44377 1.000 117.82620 97 GLU C N 1
ATOM 13573 C CA . GLU C 1 97 ? 55.03956 101.79249 28.77264 1.000 115.99652 97 GLU C CA 1
ATOM 13574 C C . GLU C 1 97 ? 54.52819 100.36495 28.89833 1.000 112.11075 97 GLU C C 1
ATOM 13575 O O . GLU C 1 97 ? 55.30155 99.40662 28.81229 1.000 109.88092 97 GLU C O 1
ATOM 13583 N N . ILE C 1 98 ? 53.21758 100.24280 29.10185 1.000 126.24835 98 ILE C N 1
ATOM 13584 C CA . ILE C 1 98 ? 52.56009 98.98395 29.42844 1.000 124.33055 98 ILE C CA 1
ATOM 13585 C C . ILE C 1 98 ? 51.65591 98.55246 28.28645 1.000 123.26808 98 ILE C C 1
ATOM 13586 O O . ILE C 1 98 ? 51.01241 99.38469 27.63232 1.000 124.01006 98 ILE C O 1
ATOM 13602 N N . CYS C 1 99 ? 51.60238 97.23899 28.05035 1.000 113.79716 99 CYS C N 1
ATOM 13603 C CA . CYS C 1 99 ? 50.70187 96.69772 27.04585 1.000 112.77084 99 CYS C CA 1
ATOM 13604 C C . CYS C 1 99 ? 49.92019 95.52796 27.62285 1.000 111.03313 99 CYS C C 1
ATOM 13605 O O . CYS C 1 99 ? 50.48666 94.64512 28.28918 1.000 110.35568 99 CYS C O 1
ATOM 13613 N N . MET C 1 100 ? 48.61885 95.52028 27.32382 1.000 147.49148 100 MET C N 1
ATOM 13614 C CA . MET C 1 100 ? 47.70577 94.43855 27.68431 1.000 145.86467 100 MET C CA 1
ATOM 13615 C C . MET C 1 100 ? 47.41068 93.69777 26.39023 1.000 145.11489 100 MET C C 1
ATOM 13616 O O . MET C 1 100 ? 46.69220 94.21022 25.52632 1.000 145.50324 100 MET C O 1
ATOM 13630 N N . ILE C 1 101 ? 47.95544 92.49865 26.26207 1.000 95.73287 101 ILE C N 1
ATOM 13631 C CA . ILE C 1 101 ? 47.73967 91.64605 25.10215 1.000 95.13192 101 ILE C CA 1
ATOM 13632 C C . ILE C 1 101 ? 46.70274 90.59717 25.46822 1.000 93.59594 101 ILE C C 1
ATOM 13633 O O . ILE C 1 101 ? 46.79119 89.97099 26.53065 1.000 92.85588 101 ILE C O 1
ATOM 13649 N N . LYS C 1 102 ? 45.71336 90.41122 24.59912 1.000 104.78046 102 LYS C N 1
ATOM 13650 C CA . LYS C 1 102 ? 44.74086 89.33993 24.76907 1.000 103.38196 102 LYS C CA 1
ATOM 13651 C C . LYS C 1 102 ? 44.48694 88.70297 23.41496 1.000 103.29850 102 LYS C C 1
ATOM 13652 O O . LYS C 1 102 ? 44.20297 89.40317 22.43639 1.000 104.17730 102 LYS C O 1
ATOM 13671 N N . VAL C 1 103 ? 44.62271 87.37980 23.35421 1.000 90.88621 103 VAL C N 1
ATOM 13672 C CA . VAL C 1 103 ? 44.57731 86.65523 22.09000 1.000 91.04369 103 VAL C CA 1
ATOM 13673 C C . VAL C 1 103 ? 43.56059 85.53149 22.21244 1.000 89.77799 103 VAL C C 1
ATOM 13674 O O . VAL C 1 103 ? 43.63221 84.72168 23.14288 1.000 88.85123 103 VAL C O 1
ATOM 13687 N N . GLU C 1 104 ? 42.60929 85.49508 21.28830 1.000 121.72964 104 GLU C N 1
ATOM 13688 C CA . GLU C 1 104 ? 41.62225 84.42961 21.24860 1.000 120.68625 104 GLU C CA 1
ATOM 13689 C C . GLU C 1 104 ? 42.09621 83.30757 20.33896 1.000 120.97761 104 GLU C C 1
ATOM 13690 O O . GLU C 1 104 ? 42.75582 83.53916 19.32465 1.000 122.19720 104 GLU C O 1
ATOM 13702 N N . ILE C 1 105 ? 41.75939 82.08048 20.71819 1.000 92.51540 105 ILE C N 1
ATOM 13703 C CA . ILE C 1 105 ? 42.10771 80.89667 19.94241 1.000 92.85857 105 ILE C CA 1
ATOM 13704 C C . ILE C 1 105 ? 40.83417 80.42348 19.25894 1.000 92.58074 105 ILE C C 1
ATOM 13705 O O . ILE C 1 105 ? 39.87779 80.00772 19.92450 1.000 91.41434 105 ILE C O 1
ATOM 13721 N N . GLN C 1 106 ? 40.82201 80.48669 17.93169 1.000 99.84584 106 GLN C N 1
ATOM 13722 C CA . GLN C 1 106 ? 39.63664 80.13398 17.17053 1.000 99.87362 106 GLN C CA 1
ATOM 13723 C C . GLN C 1 106 ? 39.53266 78.62612 16.99457 1.000 99.62349 106 GLN C C 1
ATOM 13724 O O . GLN C 1 106 ? 40.53735 77.91728 16.88220 1.000 100.16231 106 GLN C O 1
ATOM 13738 N N . ASP C 1 107 ? 38.29499 78.14156 16.97205 1.000 91.98794 107 ASP C N 1
ATOM 13739 C CA . ASP C 1 107 ? 38.03285 76.73446 16.72397 1.000 91.88532 107 ASP C CA 1
ATOM 13740 C C . ASP C 1 107 ? 38.05966 76.45529 15.22829 1.000 93.54528 107 ASP C C 1
ATOM 13741 O O . ASP C 1 107 ? 37.56959 77.25303 14.42399 1.000 94.35186 107 ASP C O 1
ATOM 13750 N N . ILE C 1 108 ? 38.64149 75.31942 14.85673 1.000 113.00546 108 ILE C N 1
ATOM 13751 C CA . ILE C 1 108 ? 38.54739 74.81306 13.49556 1.000 114.68484 108 ILE C CA 1
ATOM 13752 C C . ILE C 1 108 ? 37.97511 73.40682 13.57045 1.000 114.35428 108 ILE C C 1
ATOM 13753 O O . ILE C 1 108 ? 38.15802 72.69143 14.56129 1.000 113.25765 108 ILE C O 1
ATOM 13769 N N . ASN C 1 109 ? 37.27137 73.01190 12.51078 1.000 109.40091 109 ASN C N 1
ATOM 13770 C CA . ASN C 1 109 ? 36.60842 71.71073 12.47063 1.000 109.28264 109 ASN C CA 1
ATOM 13771 C C . ASN C 1 109 ? 37.64112 70.63140 12.14200 1.000 110.62505 109 ASN C C 1
ATOM 13772 O O . ASN C 1 109 ? 37.64185 70.01547 11.07403 1.000 112.42025 109 ASN C O 1
ATOM 13783 N N . ASP C 1 110 ? 38.53962 70.40805 13.09954 1.000 111.31073 110 ASP C N 1
ATOM 13784 C CA . ASP C 1 110 ? 39.56542 69.38176 12.98303 1.000 112.52142 110 ASP C CA 1
ATOM 13785 C C . ASP C 1 110 ? 39.16590 68.08583 13.67502 1.000 111.77479 110 ASP C C 1
ATOM 13786 O O . ASP C 1 110 ? 40.00587 67.19422 13.83448 1.000 112.59394 110 ASP C O 1
ATOM 13795 N N . ASN C 1 111 ? 37.90657 67.96379 14.08917 1.000 101.11500 111 ASN C N 1
ATOM 13796 C CA . ASN C 1 111 ? 37.37973 66.73686 14.66657 1.000 100.49473 111 ASN C CA 1
ATOM 13797 C C . ASN C 1 111 ? 36.02323 66.43557 14.05168 1.000 100.55020 111 ASN C C 1
ATOM 13798 O O . ASN C 1 111 ? 35.22713 67.34625 13.80175 1.000 100.00808 111 ASN C O 1
ATOM 13809 N N . ALA C 1 112 ? 35.77047 65.15962 13.81482 1.000 92.91616 112 ALA C N 1
ATOM 13810 C CA . ALA C 1 112 ? 34.48643 64.67012 13.35034 1.000 92.99195 112 ALA C CA 1
ATOM 13811 C C . ALA C 1 112 ? 33.72330 64.03576 14.50032 1.000 91.20695 112 ALA C C 1
ATOM 13812 O O . ALA C 1 112 ? 34.31744 63.62924 15.50365 1.000 90.45634 112 ALA C O 1
ATOM 13819 N N . PRO C 1 113 ? 32.39858 63.93273 14.40166 1.000 94.41620 113 PRO C N 1
ATOM 13820 C CA . PRO C 1 113 ? 31.66521 63.16903 15.41439 1.000 93.00604 113 PRO C CA 1
ATOM 13821 C C . PRO C 1 113 ? 32.12713 61.72132 15.39877 1.000 94.14010 113 PRO C C 1
ATOM 13822 O O . PRO C 1 113 ? 32.52950 61.18828 14.36233 1.000 96.18397 113 PRO C O 1
ATOM 13833 N N . SER C 1 114 ? 32.07168 61.08139 16.56252 1.000 111.19570 114 SER C N 1
ATOM 13834 C CA . SER C 1 114 ? 32.59033 59.72917 16.69640 1.000 112.29203 114 SER C CA 1
ATOM 13835 C C . SER C 1 114 ? 31.65120 58.89459 17.55074 1.000 111.19439 114 SER C C 1
ATOM 13836 O O . SER C 1 114 ? 31.12723 59.36759 18.56342 1.000 109.29982 114 SER C O 1
ATOM 13844 N N . PHE C 1 115 ? 31.44708 57.65203 17.12873 1.000 90.51069 115 PHE C N 1
ATOM 13845 C CA . PHE C 1 115 ? 30.63168 56.68530 17.84600 1.000 89.85010 115 PHE C CA 1
ATOM 13846 C C . PHE C 1 115 ? 31.51228 55.73796 18.65067 1.000 90.31654 115 PHE C C 1
ATOM 13847 O O . PHE C 1 115 ? 32.69000 55.53206 18.34672 1.000 91.75795 115 PHE C O 1
ATOM 13864 N N . SER C 1 116 ? 30.91688 55.15908 19.69491 1.000 101.22124 116 SER C N 1
ATOM 13865 C CA . SER C 1 116 ? 31.62667 54.20824 20.54053 1.000 101.70312 116 SER C CA 1
ATOM 13866 C C . SER C 1 116 ? 31.97666 52.91629 19.81288 1.000 104.10327 116 SER C C 1
ATOM 13867 O O . SER C 1 116 ? 32.79559 52.14414 20.32194 1.000 105.03309 116 SER C O 1
ATOM 13875 N N . SER C 1 117 ? 31.38788 52.66303 18.64742 1.000 97.84355 117 SER C N 1
ATOM 13876 C CA . SER C 1 117 ? 31.68682 51.46427 17.87531 1.000 100.41060 117 SER C CA 1
ATOM 13877 C C . SER C 1 117 ? 31.37247 51.74416 16.41210 1.000 101.81886 117 SER C C 1
ATOM 13878 O O . SER C 1 117 ? 30.88698 52.82119 16.05414 1.000 100.73004 117 SER C O 1
ATOM 13886 N N . ASP C 1 118 ? 31.67061 50.75952 15.56212 1.000 104.79458 118 ASP C N 1
ATOM 13887 C CA . ASP C 1 118 ? 31.25968 50.79258 14.16652 1.000 106.54762 118 ASP C CA 1
ATOM 13888 C C . ASP C 1 118 ? 30.04165 49.91728 13.89440 1.000 107.08599 118 ASP C C 1
ATOM 13889 O O . ASP C 1 118 ? 29.40484 50.07882 12.84726 1.000 108.09834 118 ASP C O 1
ATOM 13898 N N . GLN C 1 119 ? 29.70101 49.00917 14.81228 1.000 106.69019 119 GLN C N 1
ATOM 13899 C CA . GLN C 1 119 ? 28.52319 48.15951 14.68088 1.000 107.06864 119 GLN C CA 1
ATOM 13900 C C . GLN C 1 119 ? 27.96593 47.82899 16.05470 1.000 104.96884 119 GLN C C 1
ATOM 13901 O O . GLN C 1 119 ? 28.71369 47.41126 16.94216 1.000 104.82712 119 GLN C O 1
ATOM 13915 N N . ILE C 1 120 ? 26.65762 48.02335 16.22236 1.000 105.67033 120 ILE C N 1
ATOM 13916 C CA . ILE C 1 120 ? 25.92454 47.53534 17.38215 1.000 104.10531 120 ILE C CA 1
ATOM 13917 C C . ILE C 1 120 ? 24.91403 46.48451 16.93162 1.000 105.38482 120 ILE C C 1
ATOM 13918 O O . ILE C 1 120 ? 24.50014 46.44226 15.77001 1.000 106.86557 120 ILE C O 1
ATOM 13934 N N . GLU C 1 121 ? 24.51524 45.62646 17.87672 1.000 133.55006 121 GLU C N 1
ATOM 13935 C CA . GLU C 1 121 ? 23.50106 44.60534 17.63849 1.000 134.56389 121 GLU C CA 1
ATOM 13936 C C . GLU C 1 121 ? 22.41350 44.66823 18.70247 1.000 132.28324 121 GLU C C 1
ATOM 13937 O O . GLU C 1 121 ? 22.70262 44.82943 19.89190 1.000 130.72585 121 GLU C O 1
ATOM 13949 N N . MET C 1 122 ? 21.16057 44.54977 18.26184 1.000 126.94557 122 MET C N 1
ATOM 13950 C CA . MET C 1 122 ? 19.99982 44.59784 19.14038 1.000 125.01526 122 MET C CA 1
ATOM 13951 C C . MET C 1 122 ? 19.07672 43.41853 18.86501 1.000 126.40057 122 MET C C 1
ATOM 13952 O O . MET C 1 122 ? 19.17395 42.74780 17.83388 1.000 128.79484 122 MET C O 1
ATOM 13966 N N . ASP C 1 123 ? 18.17564 43.17774 19.81509 1.000 94.82625 123 ASP C N 1
ATOM 13967 C CA . ASP C 1 123 ? 17.20140 42.08872 19.75531 1.000 95.84094 123 ASP C CA 1
ATOM 13968 C C . ASP C 1 123 ? 15.80130 42.69855 19.76786 1.000 94.29146 123 ASP C C 1
ATOM 13969 O O . ASP C 1 123 ? 15.30449 43.09718 20.82569 1.000 92.23847 123 ASP C O 1
ATOM 13978 N N . ILE C 1 124 ? 15.16855 42.77355 18.59486 1.000 95.00007 124 ILE C N 1
ATOM 13979 C CA . ILE C 1 124 ? 13.83492 43.35532 18.44016 1.000 93.88856 124 ILE C CA 1
ATOM 13980 C C . ILE C 1 124 ? 12.86257 42.23307 18.10487 1.000 95.38577 124 ILE C C 1
ATOM 13981 O O . ILE C 1 124 ? 13.03994 41.52276 17.10800 1.000 97.82995 124 ILE C O 1
ATOM 13997 N N . SER C 1 125 ? 11.83742 42.07466 18.93680 1.000 126.71737 125 SER C N 1
ATOM 13998 C CA . SER C 1 125 ? 10.78574 41.10687 18.66065 1.000 127.96163 125 SER C CA 1
ATOM 13999 C C . SER C 1 125 ? 9.86176 41.61049 17.56010 1.000 128.54849 125 SER C C 1
ATOM 14000 O O . SER C 1 125 ? 9.53730 42.79999 17.49417 1.000 127.07274 125 SER C O 1
ATOM 14008 N N . GLU C 1 126 ? 9.43739 40.69331 16.68549 1.000 122.23362 126 GLU C N 1
ATOM 14009 C CA . GLU C 1 126 ? 8.47800 41.04692 15.64612 1.000 123.08628 126 GLU C CA 1
ATOM 14010 C C . GLU C 1 126 ? 7.16359 41.53920 16.23277 1.000 121.21119 126 GLU C C 1
ATOM 14011 O O . GLU C 1 126 ? 6.35291 42.11821 15.50074 1.000 121.47020 126 GLU C O 1
ATOM 14023 N N . ASN C 1 127 ? 6.93538 41.31926 17.52685 1.000 131.34586 127 ASN C N 1
ATOM 14024 C CA . ASN C 1 127 ? 5.73135 41.76443 18.21202 1.000 129.59981 127 ASN C CA 1
ATOM 14025 C C . ASN C 1 127 ? 5.76857 43.24432 18.57140 1.000 127.44305 127 ASN C C 1
ATOM 14026 O O . ASN C 1 127 ? 4.81561 43.74062 19.18252 1.000 125.99354 127 ASN C O 1
ATOM 14037 N N . ALA C 1 128 ? 6.83399 43.95601 18.20821 1.000 135.42898 128 ALA C N 1
ATOM 14038 C CA . ALA C 1 128 ? 6.98572 45.35320 18.59315 1.000 133.49604 128 ALA C CA 1
ATOM 14039 C C . ALA C 1 128 ? 5.90132 46.19885 17.93615 1.000 133.43344 128 ALA C C 1
ATOM 14040 O O . ALA C 1 128 ? 5.75608 46.19247 16.70926 1.000 135.13478 128 ALA C O 1
ATOM 14047 N N . ALA C 1 129 ? 5.14124 46.92201 18.75250 1.000 123.20585 129 ALA C N 1
ATOM 14048 C CA . ALA C 1 129 ? 4.04805 47.72708 18.23442 1.000 123.18099 129 ALA C CA 1
ATOM 14049 C C . ALA C 1 129 ? 4.59810 48.86067 17.36978 1.000 123.44418 129 ALA C C 1
ATOM 14050 O O . ALA C 1 129 ? 5.62104 49.45932 17.71450 1.000 122.53778 129 ALA C O 1
ATOM 14057 N N . PRO C 1 130 ? 3.95533 49.17548 16.24531 1.000 89.50482 130 PRO C N 1
ATOM 14058 C CA . PRO C 1 130 ? 4.37931 50.34484 15.47000 1.000 89.76992 130 PRO C CA 1
ATOM 14059 C C . PRO C 1 130 ? 4.38665 51.59736 16.33573 1.000 87.71381 130 PRO C C 1
ATOM 14060 O O . PRO C 1 130 ? 3.46088 51.84623 17.11132 1.000 86.59205 130 PRO C O 1
ATOM 14071 N N . GLY C 1 131 ? 5.44839 52.39240 16.19980 1.000 87.16566 131 GLY C N 1
ATOM 14072 C CA . GLY C 1 131 ? 5.65851 53.56233 17.01414 1.000 85.40137 131 GLY C CA 1
ATOM 14073 C C . GLY C 1 131 ? 6.67799 53.36568 18.12078 1.000 84.03705 131 GLY C C 1
ATOM 14074 O O . GLY C 1 131 ? 7.27711 54.34537 18.57855 1.000 82.95700 131 GLY C O 1
ATOM 14078 N N . THR C 1 132 ? 6.87938 52.12585 18.56603 1.000 85.77407 132 THR C N 1
ATOM 14079 C CA . THR C 1 132 ? 7.82605 51.85137 19.63828 1.000 84.68014 132 THR C CA 1
ATOM 14080 C C . THR C 1 132 ? 9.19848 52.40980 19.28723 1.000 84.81065 132 THR C C 1
ATOM 14081 O O . THR C 1 132 ? 9.60898 52.42479 18.12319 1.000 86.24898 132 THR C O 1
ATOM 14092 N N . ARG C 1 133 ? 9.91093 52.87372 20.31172 1.000 104.68138 133 ARG C N 1
ATOM 14093 C CA . ARG C 1 133 ? 11.19757 53.52919 20.13919 1.000 104.60219 133 ARG C CA 1
ATOM 14094 C C . ARG C 1 133 ? 12.27861 52.83167 20.95643 1.000 104.29644 133 ARG C C 1
ATOM 14095 O O . ARG C 1 133 ? 12.02444 52.36621 22.07221 1.000 103.41952 133 ARG C O 1
ATOM 14116 N N . PHE C 1 134 ? 13.48903 52.76692 20.39116 1.000 82.31429 134 PHE C N 1
ATOM 14117 C CA . PHE C 1 134 ? 14.57160 51.96632 20.94987 1.000 82.52166 134 PHE C CA 1
ATOM 14118 C C . PHE C 1 134 ? 15.85489 52.77906 21.08902 1.000 82.11858 134 PHE C C 1
ATOM 14119 O O . PHE C 1 134 ? 16.22599 53.50939 20.16599 1.000 82.69911 134 PHE C O 1
ATOM 14136 N N . PRO C 1 135 ? 16.55966 52.67047 22.21630 1.000 81.25832 135 PRO C N 1
ATOM 14137 C CA . PRO C 1 135 ? 17.83252 53.38842 22.36479 1.000 80.99895 135 PRO C CA 1
ATOM 14138 C C . PRO C 1 135 ? 18.81410 53.12090 21.22938 1.000 82.66782 135 PRO C C 1
ATOM 14139 O O . PRO C 1 135 ? 18.78370 52.07344 20.57994 1.000 84.18151 135 PRO C O 1
ATOM 14150 N N . LEU C 1 136 ? 19.69383 54.09795 21.00539 1.000 82.52949 136 LEU C N 1
ATOM 14151 C CA . LEU C 1 136 ? 20.84823 53.97030 20.12631 1.000 84.02617 136 LEU C CA 1
ATOM 14152 C C . LEU C 1 136 ? 21.99558 54.76395 20.73448 1.000 83.25871 136 LEU C C 1
ATOM 14153 O O . LEU C 1 136 ? 21.77440 55.75007 21.44208 1.000 81.74694 136 LEU C O 1
ATOM 14169 N N . THR C 1 137 ? 23.22393 54.33422 20.45837 1.000 107.57526 137 THR C N 1
ATOM 14170 C CA . THR C 1 137 ? 24.37983 55.05534 20.97193 1.000 107.04202 137 THR C CA 1
ATOM 14171 C C . THR C 1 137 ? 24.49287 56.40634 20.27372 1.000 106.84123 137 THR C C 1
ATOM 14172 O O . THR C 1 137 ? 24.33149 56.50797 19.05394 1.000 108.04809 137 THR C O 1
ATOM 14183 N N . SER C 1 138 ? 24.77169 57.44715 21.05032 1.000 82.31662 138 SER C N 1
ATOM 14184 C CA . SER C 1 138 ? 24.95534 58.77919 20.49613 1.000 82.15448 138 SER C CA 1
ATOM 14185 C C . SER C 1 138 ? 26.41595 59.00320 20.11578 1.000 83.10604 138 SER C C 1
ATOM 14186 O O . SER C 1 138 ? 27.32244 58.31682 20.59360 1.000 83.50427 138 SER C O 1
ATOM 14194 N N . ALA C 1 139 ? 26.63316 59.97876 19.24034 1.000 94.21570 139 ALA C N 1
ATOM 14195 C CA . ALA C 1 139 ? 27.97061 60.37521 18.82776 1.000 95.11813 139 ALA C CA 1
ATOM 14196 C C . ALA C 1 139 ? 28.39705 61.63519 19.57183 1.000 93.85640 139 ALA C C 1
ATOM 14197 O O . ALA C 1 139 ? 27.57989 62.34145 20.16835 1.000 92.52119 139 ALA C O 1
ATOM 14204 N N . HIS C 1 140 ? 29.69847 61.91279 19.52644 1.000 131.58705 140 HIS C N 1
ATOM 14205 C CA . HIS C 1 140 ? 30.26518 63.05120 20.23622 1.000 130.62433 140 HIS C CA 1
ATOM 14206 C C . HIS C 1 140 ? 31.24271 63.78289 19.33135 1.000 131.75605 140 HIS C C 1
ATOM 14207 O O . HIS C 1 140 ? 32.12272 63.15906 18.73076 1.000 133.19524 140 HIS C O 1
ATOM 14221 N N . ASP C 1 141 ? 31.08363 65.10119 19.23896 1.000 99.58317 141 ASP C N 1
ATOM 14222 C CA . ASP C 1 141 ? 32.01323 65.96048 18.51679 1.000 100.53645 141 ASP C CA 1
ATOM 14223 C C . ASP C 1 141 ? 32.65799 66.91540 19.51324 1.000 99.55309 141 ASP C C 1
ATOM 14224 O O . ASP C 1 141 ? 31.93783 67.68835 20.16878 1.000 98.35634 141 ASP C O 1
ATOM 14233 N N . PRO C 1 142 ? 33.98514 66.91359 19.67804 1.000 84.02059 142 PRO C N 1
ATOM 14234 C CA . PRO C 1 142 ? 34.59538 67.83872 20.64574 1.000 83.19815 142 PRO C CA 1
ATOM 14235 C C . PRO C 1 142 ? 34.61413 69.28330 20.17865 1.000 83.31781 142 PRO C C 1
ATOM 14236 O O . PRO C 1 142 ? 34.70935 70.18566 21.02010 1.000 82.49047 142 PRO C O 1
ATOM 14247 N N . ASP C 1 143 ? 34.52835 69.53060 18.87353 1.000 95.28578 143 ASP C N 1
ATOM 14248 C CA . ASP C 1 143 ? 34.56283 70.88966 18.35628 1.000 95.62844 143 ASP C CA 1
ATOM 14249 C C . ASP C 1 143 ? 33.45598 71.73374 18.98512 1.000 94.39848 143 ASP C C 1
ATOM 14250 O O . ASP C 1 143 ? 32.49745 71.22089 19.56919 1.000 93.42851 143 ASP C O 1
ATOM 14259 N N . ALA C 1 144 ? 33.60152 73.04971 18.85740 1.000 109.47424 144 ALA C N 1
ATOM 14260 C CA . ALA C 1 144 ? 32.73429 74.00559 19.52837 1.000 108.56282 144 ALA C CA 1
ATOM 14261 C C . ALA C 1 144 ? 31.80519 74.69008 18.53521 1.000 109.23814 144 ALA C C 1
ATOM 14262 O O . ALA C 1 144 ? 32.14388 74.87473 17.36246 1.000 110.55867 144 ALA C O 1
ATOM 14269 N N . GLY C 1 145 ? 30.62799 75.06644 19.02460 1.000 95.31539 145 GLY C N 1
ATOM 14270 C CA . GLY C 1 145 ? 29.71476 75.85372 18.21669 1.000 96.01090 145 GLY C CA 1
ATOM 14271 C C . GLY C 1 145 ? 29.30506 75.14489 16.94429 1.000 97.02391 145 GLY C C 1
ATOM 14272 O O . GLY C 1 145 ? 28.92818 73.96508 16.94808 1.000 96.69787 145 GLY C O 1
ATOM 14276 N N . GLU C 1 146 ? 29.38145 75.87500 15.83498 1.000 127.25655 146 GLU C N 1
ATOM 14277 C CA . GLU C 1 146 ? 28.87349 75.38806 14.55971 1.000 128.52603 146 GLU C CA 1
ATOM 14278 C C . GLU C 1 146 ? 29.59845 74.14209 14.07635 1.000 129.12111 146 GLU C C 1
ATOM 14279 O O . GLU C 1 146 ? 29.09052 73.45136 13.18791 1.000 130.07311 146 GLU C O 1
ATOM 14291 N N . ASN C 1 147 ? 30.76802 73.84026 14.62853 1.000 87.39469 147 ASN C N 1
ATOM 14292 C CA . ASN C 1 147 ? 31.53051 72.66643 14.23171 1.000 88.12491 147 ASN C CA 1
ATOM 14293 C C . ASN C 1 147 ? 31.16300 71.42071 15.02573 1.000 87.01166 147 ASN C C 1
ATOM 14294 O O . ASN C 1 147 ? 31.68138 70.33904 14.72743 1.000 87.70793 147 ASN C O 1
ATOM 14305 N N . GLY C 1 148 ? 30.27851 71.53919 16.01155 1.000 85.47441 148 GLY C N 1
ATOM 14306 C CA . GLY C 1 148 ? 29.84960 70.40233 16.79554 1.000 84.45633 148 GLY C CA 1
ATOM 14307 C C . GLY C 1 148 ? 28.70543 69.64562 16.14582 1.000 84.85547 148 GLY C C 1
ATOM 14308 O O . GLY C 1 148 ? 28.30697 69.89577 15.00726 1.000 86.09516 148 GLY C O 1
ATOM 14312 N N . LEU C 1 149 ? 28.15317 68.71118 16.91724 1.000 93.91420 149 LEU C N 1
ATOM 14313 C CA . LEU C 1 149 ? 27.14334 67.79500 16.40498 1.000 94.29497 149 LEU C CA 1
ATOM 14314 C C . LEU C 1 149 ? 25.93672 68.55771 15.87728 1.000 94.45553 149 LEU C C 1
ATOM 14315 O O . LEU C 1 149 ? 25.36963 69.41032 16.56705 1.000 93.42666 149 LEU C O 1
ATOM 14331 N N . ARG C 1 150 ? 25.54412 68.23739 14.64438 1.000 94.56138 150 ARG C N 1
ATOM 14332 C CA . ARG C 1 150 ? 24.40602 68.86994 13.98769 1.000 95.07977 150 ARG C CA 1
ATOM 14333 C C . ARG C 1 150 ? 23.14121 68.02396 14.09615 1.000 94.72949 150 ARG C C 1
ATOM 14334 O O . ARG C 1 150 ? 22.14388 68.47081 14.67085 1.000 93.75060 150 ARG C O 1
ATOM 14344 N N . THR C 1 151 ? 23.15745 66.81050 13.54941 1.000 87.23509 151 THR C N 1
ATOM 14345 C CA . THR C 1 151 ? 21.98000 65.94951 13.59900 1.000 87.06227 151 THR C CA 1
ATOM 14346 C C . THR C 1 151 ? 22.41154 64.54150 13.20974 1.000 88.06454 151 THR C C 1
ATOM 14347 O O . THR C 1 151 ? 23.54208 64.32064 12.77105 1.000 89.09290 151 THR C O 1
ATOM 14358 N N . TYR C 1 152 ? 21.49412 63.59029 13.37614 1.000 92.13207 152 TYR C N 1
ATOM 14359 C CA . TYR C 1 152 ? 21.67004 62.22216 12.91815 1.000 93.35928 152 TYR C CA 1
ATOM 14360 C C . TYR C 1 152 ? 20.73432 61.96367 11.74331 1.000 95.03776 152 TYR C C 1
ATOM 14361 O O . TYR C 1 152 ? 19.68415 62.59760 11.61100 1.000 94.75558 152 TYR C O 1
ATOM 14379 N N . LEU C 1 153 ? 21.11790 61.01416 10.89482 1.000 113.07606 153 LEU C N 1
ATOM 14380 C CA . LEU C 1 153 ? 20.31710 60.63003 9.74324 1.000 115.01233 153 LEU C CA 1
ATOM 14381 C C . LEU C 1 153 ? 20.42594 59.13050 9.54239 1.000 116.23780 153 LEU C C 1
ATOM 14382 O O . LEU C 1 153 ? 21.49423 58.54497 9.74042 1.000 116.60596 153 LEU C O 1
ATOM 14398 N N . LEU C 1 154 ? 19.31446 58.51455 9.15484 1.000 105.89665 154 LEU C N 1
ATOM 14399 C CA . LEU C 1 154 ? 19.27730 57.08181 8.93066 1.000 107.24761 154 LEU C CA 1
ATOM 14400 C C . LEU C 1 154 ? 19.25502 56.76175 7.44319 1.000 110.30898 154 LEU C C 1
ATOM 14401 O O . LEU C 1 154 ? 18.75275 57.53520 6.62347 1.000 111.22673 154 LEU C O 1
ATOM 14417 N N . THR C 1 155 ? 19.80899 55.60117 7.10485 1.000 112.72301 155 THR C N 1
ATOM 14418 C CA . THR C 1 155 ? 19.69589 55.03346 5.76674 1.000 115.90823 155 THR C CA 1
ATOM 14419 C C . THR C 1 155 ? 18.87352 53.75974 5.93292 1.000 116.39829 155 THR C C 1
ATOM 14420 O O . THR C 1 155 ? 19.40686 52.66375 6.12061 1.000 117.26217 155 THR C O 1
ATOM 14426 N N . ARG C 1 156 ? 17.56071 53.93253 5.85730 1.000 139.41449 156 ARG C N 1
ATOM 14427 C CA . ARG C 1 156 ? 16.58203 52.85879 6.02178 1.000 139.73139 156 ARG C CA 1
ATOM 14428 C C . ARG C 1 156 ? 16.32223 52.23216 4.65935 1.000 143.19053 156 ARG C C 1
ATOM 14429 O O . ARG C 1 156 ? 15.60735 52.79527 3.82548 1.000 144.30255 156 ARG C O 1
ATOM 14450 N N . ASP C 1 157 ? 16.90801 51.05491 4.43833 1.000 192.78717 157 ASP C N 1
ATOM 14451 C CA . ASP C 1 157 ? 16.88944 50.42488 3.12835 1.000 196.46938 157 ASP C CA 1
ATOM 14452 C C . ASP C 1 157 ? 15.56285 49.73513 2.83323 1.000 197.45692 157 ASP C C 1
ATOM 14453 O O . ASP C 1 157 ? 15.22734 49.54464 1.65754 1.000 200.39824 157 ASP C O 1
ATOM 14462 N N . ASP C 1 158 ? 14.80232 49.36653 3.86600 1.000 131.99448 158 ASP C N 1
ATOM 14463 C CA . ASP C 1 158 ? 13.57144 48.59059 3.70308 1.000 132.85649 158 ASP C CA 1
ATOM 14464 C C . ASP C 1 158 ? 12.36429 49.51276 3.53253 1.000 131.90540 158 ASP C C 1
ATOM 14465 O O . ASP C 1 158 ? 11.39840 49.46449 4.28977 1.000 129.99303 158 ASP C O 1
ATOM 14472 N N . HIS C 1 159 ? 12.44592 50.36678 2.51253 1.000 166.62084 159 HIS C N 1
ATOM 14473 C CA . HIS C 1 159 ? 11.34813 51.24283 2.11371 1.000 166.47627 159 HIS C CA 1
ATOM 14474 C C . HIS C 1 159 ? 10.64570 51.86451 3.31515 1.000 162.95727 159 HIS C C 1
ATOM 14475 O O . HIS C 1 159 ? 9.41236 51.90385 3.36390 1.000 162.65968 159 HIS C O 1
ATOM 14484 N N . GLY C 1 160 ? 11.42093 52.34931 4.28071 1.000 109.10905 160 GLY C N 1
ATOM 14485 C CA . GLY C 1 160 ? 10.86854 53.06836 5.41076 1.000 105.95449 160 GLY C CA 1
ATOM 14486 C C . GLY C 1 160 ? 10.22168 52.20275 6.46606 1.000 104.35402 160 GLY C C 1
ATOM 14487 O O . GLY C 1 160 ? 9.21689 52.60921 7.06451 1.000 102.69886 160 GLY C O 1
ATOM 14491 N N . LEU C 1 161 ? 10.77569 51.01761 6.72518 1.000 124.54966 161 LEU C N 1
ATOM 14492 C CA . LEU C 1 161 ? 10.29959 50.21422 7.84469 1.000 122.91842 161 LEU C CA 1
ATOM 14493 C C . LEU C 1 161 ? 10.68219 50.87015 9.16323 1.000 119.80461 161 LEU C C 1
ATOM 14494 O O . LEU C 1 161 ? 9.86059 50.98056 10.08168 1.000 117.86892 161 LEU C O 1
ATOM 14510 N N . PHE C 1 162 ? 11.93102 51.31337 9.26740 1.000 110.02985 162 PHE C N 1
ATOM 14511 C CA . PHE C 1 162 ? 12.45815 51.95643 10.46000 1.000 107.37199 162 PHE C CA 1
ATOM 14512 C C . PHE C 1 162 ? 12.57148 53.45658 10.22494 1.000 106.62269 162 PHE C C 1
ATOM 14513 O O . PHE C 1 162 ? 12.83811 53.91419 9.11140 1.000 108.37005 162 PHE C O 1
ATOM 14530 N N . GLY C 1 163 ? 12.35844 54.21831 11.29662 1.000 110.02098 163 GLY C N 1
ATOM 14531 C CA . GLY C 1 163 ? 12.55168 55.65256 11.28066 1.000 109.13301 163 GLY C CA 1
ATOM 14532 C C . GLY C 1 163 ? 13.47466 56.07841 12.40856 1.000 107.12380 163 GLY C C 1
ATOM 14533 O O . GLY C 1 163 ? 13.98805 55.24968 13.16294 1.000 106.51518 163 GLY C O 1
ATOM 14537 N N . LEU C 1 164 ? 13.65945 57.39169 12.51423 1.000 90.14548 164 LEU C N 1
ATOM 14538 C CA . LEU C 1 164 ? 14.59536 57.95976 13.47140 1.000 88.48539 164 LEU C CA 1
ATOM 14539 C C . LEU C 1 164 ? 13.92539 59.10784 14.20896 1.000 86.79261 164 LEU C C 1
ATOM 14540 O O . LEU C 1 164 ? 13.26580 59.94772 13.58912 1.000 87.33168 164 LEU C O 1
ATOM 14556 N N . ASP C 1 165 ? 14.08608 59.12949 15.52868 1.000 87.77200 165 ASP C N 1
ATOM 14557 C CA . ASP C 1 165 ? 13.66860 60.24253 16.36886 1.000 86.23706 165 ASP C CA 1
ATOM 14558 C C . ASP C 1 165 ? 14.91016 60.88788 16.96819 1.000 85.37275 165 ASP C C 1
ATOM 14559 O O . ASP C 1 165 ? 15.79663 60.18801 17.46277 1.000 85.08473 165 ASP C O 1
ATOM 14568 N N . VAL C 1 166 ? 14.98207 62.21423 16.91374 1.000 89.72639 166 VAL C N 1
ATOM 14569 C CA . VAL C 1 166 ? 16.14218 62.96070 17.39014 1.000 89.07876 166 VAL C CA 1
ATOM 14570 C C . VAL C 1 166 ? 15.69827 63.86393 18.53058 1.000 87.61644 166 VAL C C 1
ATOM 14571 O O . VAL C 1 166 ? 14.73385 64.62340 18.37988 1.000 87.68986 166 VAL C O 1
ATOM 14584 N N . LYS C 1 167 ? 16.39008 63.78341 19.67227 1.000 127.90559 167 LYS C N 1
ATOM 14585 C CA . LYS C 1 167 ? 16.00475 64.61251 20.81066 1.000 126.71550 167 LYS C CA 1
ATOM 14586 C C . LYS C 1 167 ? 17.22051 65.19890 21.51141 1.000 126.12809 167 LYS C C 1
ATOM 14587 O O . LYS C 1 167 ? 18.25861 64.54507 21.63095 1.000 126.16012 167 LYS C O 1
ATOM 14606 N N . SER C 1 168 ? 17.07210 66.43663 21.97611 1.000 108.36496 168 SER C N 1
ATOM 14607 C CA . SER C 1 168 ? 18.12880 67.17044 22.65572 1.000 107.91943 168 SER C CA 1
ATOM 14608 C C . SER C 1 168 ? 18.07600 66.94416 24.16262 1.000 106.83956 168 SER C C 1
ATOM 14609 O O . SER C 1 168 ? 17.06667 66.50536 24.71873 1.000 106.40916 168 SER C O 1
ATOM 14617 N N . ARG C 1 169 ? 19.19014 67.25265 24.81801 1.000 75.01499 169 ARG C N 1
ATOM 14618 C CA . ARG C 1 169 ? 19.29019 67.24612 26.26886 1.000 74.22164 169 ARG C CA 1
ATOM 14619 C C . ARG C 1 169 ? 19.79008 68.61260 26.72369 1.000 74.22837 169 ARG C C 1
ATOM 14620 O O . ARG C 1 169 ? 20.12574 69.47818 25.91032 1.000 74.80013 169 ARG C O 1
ATOM 14641 N N . GLY C 1 170 ? 19.82703 68.80378 28.03951 1.000 92.28977 170 GLY C N 1
ATOM 14642 C CA . GLY C 1 170 ? 20.05782 70.11311 28.62345 1.000 92.42222 170 GLY C CA 1
ATOM 14643 C C . GLY C 1 170 ? 21.16919 70.93798 28.00360 1.000 92.91764 170 GLY C C 1
ATOM 14644 O O . GLY C 1 170 ? 20.99590 72.13924 27.77587 1.000 93.37552 170 GLY C O 1
ATOM 14648 N N . ASP C 1 171 ? 22.31089 70.31694 27.71526 1.000 104.19273 171 ASP C N 1
ATOM 14649 C CA . ASP C 1 171 ? 23.46096 71.05220 27.19820 1.000 104.71017 171 ASP C CA 1
ATOM 14650 C C . ASP C 1 171 ? 23.34678 71.40015 25.71866 1.000 105.42952 171 ASP C C 1
ATOM 14651 O O . ASP C 1 171 ? 24.26963 72.01712 25.17548 1.000 105.98729 171 ASP C O 1
ATOM 14660 N N . GLY C 1 172 ? 22.25437 71.03045 25.05694 1.000 75.76691 172 GLY C N 1
ATOM 14661 C CA . GLY C 1 172 ? 22.09355 71.29143 23.64408 1.000 76.64260 172 GLY C CA 1
ATOM 14662 C C . GLY C 1 172 ? 22.65879 70.22392 22.73500 1.000 77.11561 172 GLY C C 1
ATOM 14663 O O . GLY C 1 172 ? 22.63892 70.40257 21.51032 1.000 78.06515 172 GLY C O 1
ATOM 14667 N N . THR C 1 173 ? 23.16137 69.12455 23.28810 1.000 93.08310 173 THR C N 1
ATOM 14668 C CA . THR C 1 173 ? 23.60074 67.99353 22.49017 1.000 93.69794 173 THR C CA 1
ATOM 14669 C C . THR C 1 173 ? 22.42099 67.05788 22.26333 1.000 93.64491 173 THR C C 1
ATOM 14670 O O . THR C 1 173 ? 21.47250 67.02019 23.05011 1.000 92.87665 173 THR C O 1
ATOM 14681 N N . LYS C 1 174 ? 22.47464 66.32003 21.16107 1.000 78.20832 174 LYS C N 1
ATOM 14682 C CA . LYS C 1 174 ? 21.35868 65.50731 20.71334 1.000 78.46464 174 LYS C CA 1
ATOM 14683 C C . LYS C 1 174 ? 21.72211 64.03067 20.75530 1.000 78.74202 174 LYS C C 1
ATOM 14684 O O . LYS C 1 174 ? 22.89019 63.64937 20.63534 1.000 79.24535 174 LYS C O 1
ATOM 14703 N N . PHE C 1 175 ? 20.69382 63.20854 20.92270 1.000 78.53109 175 PHE C N 1
ATOM 14704 C CA . PHE C 1 175 ? 20.81801 61.76226 20.88691 1.000 78.98802 175 PHE C CA 1
ATOM 14705 C C . PHE C 1 175 ? 19.68268 61.19294 20.04921 1.000 79.72483 175 PHE C C 1
ATOM 14706 O O . PHE C 1 175 ? 18.58101 61.76270 20.02059 1.000 79.35289 175 PHE C O 1
ATOM 14716 N N . PRO C 1 176 ? 19.93421 60.08934 19.32273 1.000 80.96189 176 PRO C N 1
ATOM 14717 C CA . PRO C 1 176 ? 18.89025 59.50591 18.47695 1.000 81.89272 176 PRO C CA 1
ATOM 14718 C C . PRO C 1 176 ? 18.24519 58.27702 19.09332 1.000 81.60109 176 PRO C C 1
ATOM 14719 O O . PRO C 1 176 ? 18.78069 57.67732 20.03023 1.000 81.01410 176 PRO C O 1
ATOM 14724 N N . GLU C 1 177 ? 17.08409 57.90157 18.56180 1.000 82.12582 177 GLU C N 1
ATOM 14725 C CA . GLU C 1 177 ? 16.36534 56.70718 18.97010 1.000 82.11089 177 GLU C CA 1
ATOM 14726 C C . GLU C 1 177 ? 15.67170 56.11352 17.75504 1.000 83.74647 177 GLU C C 1
ATOM 14727 O O . GLU C 1 177 ? 15.18341 56.84184 16.88946 1.000 84.34983 177 GLU C O 1
ATOM 14739 N N . LEU C 1 178 ? 15.64075 54.78814 17.69460 1.000 84.62132 178 LEU C N 1
ATOM 14740 C CA . LEU C 1 178 ? 15.00572 54.08517 16.59298 1.000 86.38373 178 LEU C CA 1
ATOM 14741 C C . LEU C 1 178 ? 13.49340 54.14229 16.73720 1.000 85.84846 178 LEU C C 1
ATOM 14742 O O . LEU C 1 178 ? 12.96564 54.10996 17.85069 1.000 84.33620 178 LEU C O 1
ATOM 14758 N N . VAL C 1 179 ? 12.79816 54.23707 15.60622 1.000 99.88607 179 VAL C N 1
ATOM 14759 C CA . VAL C 1 179 ? 11.34375 54.15851 15.56967 1.000 99.80007 179 VAL C CA 1
ATOM 14760 C C . VAL C 1 179 ? 10.94293 53.00954 14.65710 1.000 101.83694 179 VAL C C 1
ATOM 14761 O O . VAL C 1 179 ? 11.60536 52.74506 13.64843 1.000 103.65824 179 VAL C O 1
ATOM 14774 N N . ILE C 1 180 ? 9.87611 52.31046 15.02820 1.000 95.64780 180 ILE C N 1
ATOM 14775 C CA . ILE C 1 180 ? 9.27467 51.28329 14.18495 1.000 97.61609 180 ILE C CA 1
ATOM 14776 C C . ILE C 1 180 ? 8.05716 51.91915 13.52274 1.000 98.09927 180 ILE C C 1
ATOM 14777 O O . ILE C 1 180 ? 6.98250 52.01140 14.12210 1.000 97.06767 180 ILE C O 1
ATOM 14793 N N . GLN C 1 181 ? 8.22669 52.35966 12.27410 1.000 125.42203 181 GLN C N 1
ATOM 14794 C CA . GLN C 1 181 ? 7.17141 53.08943 11.57909 1.000 126.08106 181 GLN C CA 1
ATOM 14795 C C . GLN C 1 181 ? 6.06062 52.16883 11.08859 1.000 127.55624 181 GLN C C 1
ATOM 14796 O O . GLN C 1 181 ? 4.90489 52.59790 10.99600 1.000 127.48601 181 GLN C O 1
ATOM 14810 N N . LYS C 1 182 ? 6.38350 50.91629 10.77217 1.000 137.37922 182 LYS C N 1
ATOM 14811 C CA . LYS C 1 182 ? 5.37965 49.91111 10.45599 1.000 138.73096 182 LYS C CA 1
ATOM 14812 C C . LYS C 1 182 ? 5.80293 48.58762 11.07395 1.000 138.73783 182 LYS C C 1
ATOM 14813 O O . LYS C 1 182 ? 6.97143 48.38061 11.41041 1.000 138.39776 182 LYS C O 1
ATOM 14832 N N . ALA C 1 183 ? 4.83193 47.68982 11.22064 1.000 98.64634 183 ALA C N 1
ATOM 14833 C CA . ALA C 1 183 ? 5.05555 46.46632 11.97354 1.000 98.46859 183 ALA C CA 1
ATOM 14834 C C . ALA C 1 183 ? 6.17213 45.64044 11.34095 1.000 100.53990 183 ALA C C 1
ATOM 14835 O O . ALA C 1 183 ? 6.51717 45.80124 10.16708 1.000 102.59548 183 ALA C O 1
ATOM 14842 N N . LEU C 1 184 ? 6.73867 44.74454 12.14206 1.000 136.37841 184 LEU C N 1
ATOM 14843 C CA . LEU C 1 184 ? 7.76959 43.82284 11.69364 1.000 138.42483 184 LEU C CA 1
ATOM 14844 C C . LEU C 1 184 ? 7.20280 42.41290 11.60624 1.000 140.18403 184 LEU C C 1
ATOM 14845 O O . LEU C 1 184 ? 6.18769 42.08542 12.22705 1.000 139.25400 184 LEU C O 1
ATOM 14861 N N . ASP C 1 185 ? 7.87542 41.57667 10.81900 1.000 133.21943 185 ASP C N 1
ATOM 14862 C CA . ASP C 1 185 ? 7.50207 40.16936 10.70155 1.000 135.26356 185 ASP C CA 1
ATOM 14863 C C . ASP C 1 185 ? 8.77655 39.36927 10.48044 1.000 137.22956 185 ASP C C 1
ATOM 14864 O O . ASP C 1 185 ? 9.42050 39.50534 9.43534 1.000 139.33921 185 ASP C O 1
ATOM 14873 N N . ARG C 1 186 ? 9.14046 38.54325 11.46223 1.000 124.55205 186 ARG C N 1
ATOM 14874 C CA . ARG C 1 186 ? 10.31453 37.69004 11.31344 1.000 126.61663 186 ARG C CA 1
ATOM 14875 C C . ARG C 1 186 ? 10.16034 36.75681 10.11883 1.000 130.42852 186 ARG C C 1
ATOM 14876 O O . ARG C 1 186 ? 11.06484 36.64039 9.28409 1.000 132.74456 186 ARG C O 1
ATOM 14897 N N . GLU C 1 187 ? 9.01356 36.07994 10.02148 1.000 122.33795 187 GLU C N 1
ATOM 14898 C CA . GLU C 1 187 ? 8.80222 35.09391 8.96812 1.000 126.12558 187 GLU C CA 1
ATOM 14899 C C . GLU C 1 187 ? 8.85361 35.69983 7.57032 1.000 128.13668 187 GLU C C 1
ATOM 14900 O O . GLU C 1 187 ? 8.92355 34.94779 6.59230 1.000 131.68967 187 GLU C O 1
ATOM 14912 N N . GLN C 1 188 ? 8.82262 37.02572 7.45177 1.000 120.66829 188 GLN C N 1
ATOM 14913 C CA . GLN C 1 188 ? 9.01429 37.70722 6.17725 1.000 122.49188 188 GLN C CA 1
ATOM 14914 C C . GLN C 1 188 ? 10.43508 38.21076 5.97862 1.000 122.68878 188 GLN C C 1
ATOM 14915 O O . GLN C 1 188 ? 10.91043 38.25196 4.83971 1.000 125.48486 188 GLN C O 1
ATOM 14929 N N . GLN C 1 189 ? 11.12238 38.59379 7.05092 1.000 130.87291 189 GLN C N 1
ATOM 14930 C CA . GLN C 1 189 ? 12.53338 38.95837 6.95862 1.000 131.11905 189 GLN C CA 1
ATOM 14931 C C . GLN C 1 189 ? 13.14454 38.77758 8.33730 1.000 128.70530 189 GLN C C 1
ATOM 14932 O O . GLN C 1 189 ? 12.72907 39.44550 9.29002 1.000 125.45160 189 GLN C O 1
ATOM 14946 N N . ASN C 1 190 ? 14.12518 37.88010 8.44355 1.000 129.18614 190 ASN C N 1
ATOM 14947 C CA . ASN C 1 190 ? 14.63409 37.47391 9.74857 1.000 127.42985 190 ASN C CA 1
ATOM 14948 C C . ASN C 1 190 ? 15.60441 38.48927 10.33796 1.000 125.07513 190 ASN C C 1
ATOM 14949 O O . ASN C 1 190 ? 15.64092 38.66306 11.56117 1.000 122.42396 190 ASN C O 1
ATOM 14960 N N . HIS C 1 191 ? 16.39118 39.15804 9.50023 1.000 134.83800 191 HIS C N 1
ATOM 14961 C CA . HIS C 1 191 ? 17.40080 40.10147 9.95532 1.000 132.97167 191 HIS C CA 1
ATOM 14962 C C . HIS C 1 191 ? 17.27833 41.40048 9.17218 1.000 132.42580 191 HIS C C 1
ATOM 14963 O O . HIS C 1 191 ? 16.82964 41.40426 8.02170 1.000 134.56025 191 HIS C O 1
ATOM 14977 N N . HIS C 1 192 ? 17.67841 42.50876 9.79902 1.000 116.26599 192 HIS C N 1
ATOM 14978 C CA . HIS C 1 192 ? 17.86824 43.75521 9.06668 1.000 116.01550 192 HIS C CA 1
ATOM 14979 C C . HIS C 1 192 ? 19.20606 44.37550 9.44456 1.000 115.11817 192 HIS C C 1
ATOM 14980 O O . HIS C 1 192 ? 19.76197 44.11025 10.51341 1.000 113.73722 192 HIS C O 1
ATOM 14994 N N . THR C 1 193 ? 19.71815 45.20894 8.54125 1.000 118.75854 193 THR C N 1
ATOM 14995 C CA . THR C 1 193 ? 20.90144 46.01974 8.79870 1.000 117.80611 193 THR C CA 1
ATOM 14996 C C . THR C 1 193 ? 20.67403 47.39745 8.19656 1.000 117.05965 193 THR C C 1
ATOM 14997 O O . THR C 1 193 ? 20.38216 47.50645 7.00064 1.000 119.23763 193 THR C O 1
ATOM 15008 N N . LEU C 1 194 ? 20.81014 48.44273 9.01251 1.000 154.68624 194 LEU C N 1
ATOM 15009 C CA . LEU C 1 194 ? 20.60790 49.80528 8.53336 1.000 153.90583 194 LEU C CA 1
ATOM 15010 C C . LEU C 1 194 ? 21.65289 50.69906 9.17979 1.000 152.16946 194 LEU C C 1
ATOM 15011 O O . LEU C 1 194 ? 22.12223 50.41216 10.28020 1.000 150.66502 194 LEU C O 1
ATOM 15027 N N . VAL C 1 195 ? 22.00064 51.79938 8.51615 1.000 104.29601 195 VAL C N 1
ATOM 15028 C CA . VAL C 1 195 ? 23.16892 52.58962 8.89591 1.000 103.33554 195 VAL C CA 1
ATOM 15029 C C . VAL C 1 195 ? 22.69922 53.91934 9.47095 1.000 100.68870 195 VAL C C 1
ATOM 15030 O O . VAL C 1 195 ? 21.90183 54.62886 8.84529 1.000 100.83506 195 VAL C O 1
ATOM 15043 N N . LEU C 1 196 ? 23.19825 54.24972 10.65962 1.000 98.46620 196 LEU C N 1
ATOM 15044 C CA . LEU C 1 196 ? 22.94950 55.52037 11.33161 1.000 96.05884 196 LEU C CA 1
ATOM 15045 C C . LEU C 1 196 ? 24.20236 56.38052 11.24068 1.000 96.09424 196 LEU C C 1
ATOM 15046 O O . LEU C 1 196 ? 25.28110 55.94855 11.65759 1.000 96.29501 196 LEU C O 1
ATOM 15062 N N . THR C 1 197 ? 24.05916 57.59729 10.71931 1.000 106.94807 197 THR C N 1
ATOM 15063 C CA . THR C 1 197 ? 25.17916 58.51762 10.58136 1.000 107.02653 197 THR C CA 1
ATOM 15064 C C . THR C 1 197 ? 24.94623 59.77633 11.40652 1.000 104.67308 197 THR C C 1
ATOM 15065 O O . THR C 1 197 ? 23.81329 60.24049 11.56048 1.000 103.66738 197 THR C O 1
ATOM 15076 N N . ALA C 1 198 ? 26.03788 60.31618 11.94198 1.000 96.76958 198 ALA C N 1
ATOM 15077 C CA . ALA C 1 198 ? 26.03745 61.57613 12.67055 1.000 94.89258 198 ALA C CA 1
ATOM 15078 C C . ALA C 1 198 ? 26.78756 62.62776 11.86377 1.000 95.92820 198 ALA C C 1
ATOM 15079 O O . ALA C 1 198 ? 27.90860 62.38128 11.39592 1.000 97.32256 198 ALA C O 1
ATOM 15086 N N . LEU C 1 199 ? 26.14897 63.78644 11.69925 1.000 91.58302 199 LEU C N 1
ATOM 15087 C CA . LEU C 1 199 ? 26.67290 64.93953 10.97881 1.000 92.46765 199 LEU C CA 1
ATOM 15088 C C . LEU C 1 199 ? 26.85088 66.13064 11.90716 1.000 90.66181 199 LEU C C 1
ATOM 15089 O O . LEU C 1 199 ? 25.96610 66.44430 12.71437 1.000 89.04965 199 LEU C O 1
ATOM 15105 N N . ASP C 1 200 ? 27.99202 66.79768 11.76561 1.000 117.88557 200 ASP C N 1
ATOM 15106 C CA . ASP C 1 200 ? 28.27095 68.04983 12.44864 1.000 116.64167 200 ASP C CA 1
ATOM 15107 C C . ASP C 1 200 ? 28.06667 69.20842 11.47769 1.000 117.79774 200 ASP C C 1
ATOM 15108 O O . ASP C 1 200 ? 27.82223 69.01759 10.28422 1.000 119.61696 200 ASP C O 1
ATOM 15117 N N . GLY C 1 201 ? 28.16550 70.42325 12.00259 1.000 90.11545 201 GLY C N 1
ATOM 15118 C CA . GLY C 1 201 ? 28.06299 71.59065 11.15116 1.000 91.28208 201 GLY C CA 1
ATOM 15119 C C . GLY C 1 201 ? 29.35750 71.86282 10.40882 1.000 92.82194 201 GLY C C 1
ATOM 15120 O O . GLY C 1 201 ? 30.03882 70.92594 9.97870 1.000 93.83189 201 GLY C O 1
ATOM 15124 N N . GLY C 1 202 ? 29.70942 73.13652 10.24837 1.000 93.15799 202 GLY C N 1
ATOM 15125 C CA . GLY C 1 202 ? 30.95335 73.49796 9.59975 1.000 94.60270 202 GLY C CA 1
ATOM 15126 C C . GLY C 1 202 ? 30.91876 73.32264 8.09462 1.000 97.08693 202 GLY C C 1
ATOM 15127 O O . GLY C 1 202 ? 30.19490 72.46583 7.57699 1.000 97.77453 202 GLY C O 1
ATOM 15131 N N . GLU C 1 203 ? 31.70092 74.12826 7.37973 1.000 130.08658 203 GLU C N 1
ATOM 15132 C CA . GLU C 1 203 ? 31.66512 74.14162 5.92361 1.000 132.69688 203 GLU C CA 1
ATOM 15133 C C . GLU C 1 203 ? 32.26522 72.86301 5.35101 1.000 134.10811 203 GLU C C 1
ATOM 15134 O O . GLU C 1 203 ? 31.80269 72.38765 4.30745 1.000 136.01928 203 GLU C O 1
ATOM 15146 N N . PRO C 1 204 ? 33.31197 72.30710 5.95514 1.000 180.64666 204 PRO C N 1
ATOM 15147 C CA . PRO C 1 204 ? 33.64692 70.90075 5.70452 1.000 181.58291 204 PRO C CA 1
ATOM 15148 C C . PRO C 1 204 ? 32.81960 69.98875 6.59302 1.000 179.74454 204 PRO C C 1
ATOM 15149 O O . PRO C 1 204 ? 33.19244 69.73642 7.74893 1.000 177.89529 204 PRO C O 1
ATOM 15160 N N . PRO C 1 205 ? 31.69059 69.47200 6.10280 1.000 101.63453 205 PRO C N 1
ATOM 15161 C CA . PRO C 1 205 ? 30.79575 68.70447 6.98364 1.000 99.80579 205 PRO C CA 1
ATOM 15162 C C . PRO C 1 205 ? 31.40727 67.35552 7.33202 1.000 99.92497 205 PRO C C 1
ATOM 15163 O O . PRO C 1 205 ? 31.63009 66.51459 6.45790 1.000 102.03800 205 PRO C O 1
ATOM 15174 N N . ARG C 1 206 ? 31.67417 67.15102 8.61589 1.000 97.82989 206 ARG C N 1
ATOM 15175 C CA . ARG C 1 206 ? 32.24538 65.90125 9.09144 1.000 97.84101 206 ARG C CA 1
ATOM 15176 C C . ARG C 1 206 ? 31.12129 64.95139 9.47955 1.000 97.01657 206 ARG C C 1
ATOM 15177 O O . ARG C 1 206 ? 30.10193 65.36949 10.03656 1.000 95.35002 206 ARG C O 1
ATOM 15198 N N . SER C 1 207 ? 31.31496 63.66830 9.18259 1.000 104.81387 207 SER C N 1
ATOM 15199 C CA . SER C 1 207 ? 30.28880 62.66298 9.40781 1.000 104.43734 207 SER C CA 1
ATOM 15200 C C . SER C 1 207 ? 30.93569 61.37980 9.90277 1.000 104.77824 207 SER C C 1
ATOM 15201 O O . SER C 1 207 ? 32.12337 61.13018 9.67984 1.000 106.08605 207 SER C O 1
ATOM 15208 N N . ALA C 1 208 ? 30.13330 60.55894 10.57634 1.000 135.07480 208 ALA C N 1
ATOM 15209 C CA . ALA C 1 208 ? 30.60128 59.24746 11.00180 1.000 135.62191 208 ALA C CA 1
ATOM 15210 C C . ALA C 1 208 ? 29.41589 58.29879 11.05823 1.000 135.54793 208 ALA C C 1
ATOM 15211 O O . ALA C 1 208 ? 28.32716 58.68671 11.48242 1.000 133.88347 208 ALA C O 1
ATOM 15218 N N . THR C 1 209 ? 29.63628 57.05316 10.64765 1.000 133.45610 209 THR C N 1
ATOM 15219 C CA . THR C 1 209 ? 28.55211 56.10102 10.46837 1.000 133.94762 209 THR C CA 1
ATOM 15220 C C . THR C 1 209 ? 28.71038 54.91303 11.40857 1.000 133.55358 209 THR C C 1
ATOM 15221 O O . THR C 1 209 ? 29.79902 54.62418 11.91348 1.000 133.72667 209 THR C O 1
ATOM 15231 N N . VAL C 1 210 ? 27.58845 54.23376 11.63785 1.000 101.52431 210 VAL C N 1
ATOM 15232 C CA . VAL C 1 210 ? 27.52988 53.00853 12.42814 1.000 101.41538 210 VAL C CA 1
ATOM 15233 C C . VAL C 1 210 ? 26.47244 52.11083 11.80744 1.000 102.74611 210 VAL C C 1
ATOM 15234 O O . VAL C 1 210 ? 25.37804 52.57657 11.47777 1.000 102.13481 210 VAL C O 1
ATOM 15247 N N . GLN C 1 211 ? 26.78578 50.83054 11.65058 1.000 131.50651 211 GLN C N 1
ATOM 15248 C CA . GLN C 1 211 ? 25.79521 49.86353 11.19685 1.000 132.80066 211 GLN C CA 1
ATOM 15249 C C . GLN C 1 211 ? 25.03321 49.34329 12.40520 1.000 130.80914 211 GLN C C 1
ATOM 15250 O O . GLN C 1 211 ? 25.63221 49.00755 13.43018 1.000 129.89616 211 GLN C O 1
ATOM 15264 N N . ILE C 1 212 ? 23.71723 49.28764 12.28006 1.000 123.91105 212 ILE C N 1
ATOM 15265 C CA . ILE C 1 212 ? 22.83024 48.68977 13.26921 1.000 122.41625 212 ILE C CA 1
ATOM 15266 C C . ILE C 1 212 ? 22.36645 47.36539 12.68284 1.000 124.76263 212 ILE C C 1
ATOM 15267 O O . ILE C 1 212 ? 21.68011 47.33593 11.64995 1.000 126.20327 212 ILE C O 1
ATOM 15283 N N . ASN C 1 213 ? 22.78132 46.27149 13.32426 1.000 115.67415 213 ASN C N 1
ATOM 15284 C CA . ASN C 1 213 ? 22.43787 44.91554 12.90680 1.000 118.02333 213 ASN C CA 1
ATOM 15285 C C . ASN C 1 213 ? 21.36607 44.39479 13.85407 1.000 116.44564 213 ASN C C 1
ATOM 15286 O O . ASN C 1 213 ? 21.65885 44.04270 15.00121 1.000 115.25187 213 ASN C O 1
ATOM 15297 N N . VAL C 1 214 ? 20.12912 44.34437 13.37374 1.000 105.46870 214 VAL C N 1
ATOM 15298 C CA . VAL C 1 214 ? 18.96965 44.05033 14.20986 1.000 103.79652 214 VAL C CA 1
ATOM 15299 C C . VAL C 1 214 ? 18.48103 42.64001 13.90799 1.000 106.00486 214 VAL C C 1
ATOM 15300 O O . VAL C 1 214 ? 18.17049 42.30503 12.75350 1.000 108.31560 214 VAL C O 1
ATOM 15313 N N . LYS C 1 215 ? 18.42099 41.82749 14.96352 1.000 124.87858 215 LYS C N 1
ATOM 15314 C CA . LYS C 1 215 ? 17.85354 40.48711 14.93636 1.000 126.60379 215 LYS C CA 1
ATOM 15315 C C . LYS C 1 215 ? 16.35660 40.58117 15.20313 1.000 125.16468 215 LYS C C 1
ATOM 15316 O O . LYS C 1 215 ? 15.94382 41.09423 16.24875 1.000 122.53033 215 LYS C O 1
ATOM 15335 N N . VAL C 1 216 ? 15.54677 40.09340 14.26982 1.000 105.58001 216 VAL C N 1
ATOM 15336 C CA . VAL C 1 216 ? 14.09726 40.09359 14.43292 1.000 104.56516 216 VAL C CA 1
ATOM 15337 C C . VAL C 1 216 ? 13.72847 38.80540 15.16293 1.000 105.12256 216 VAL C C 1
ATOM 15338 O O . VAL C 1 216 ? 13.87096 37.70941 14.61484 1.000 107.84778 216 VAL C O 1
ATOM 15351 N N . ILE C 1 217 ? 13.25295 38.93418 16.40221 1.000 101.11789 217 ILE C N 1
ATOM 15352 C CA . ILE C 1 217 ? 12.96278 37.76698 17.22819 1.000 101.97573 217 ILE C CA 1
ATOM 15353 C C . ILE C 1 217 ? 11.59842 37.20836 16.85334 1.000 100.12481 217 ILE C C 1
ATOM 15354 O O . ILE C 1 217 ? 10.72420 37.91687 16.34219 1.000 98.15909 217 ILE C O 1
ATOM 15370 N N . ASP C 1 218 ? 11.41671 35.91886 17.11502 1.000 163.79398 218 ASP C N 1
ATOM 15371 C CA . ASP C 1 218 ? 10.16066 35.24827 16.82288 1.000 162.30301 218 ASP C CA 1
ATOM 15372 C C . ASP C 1 218 ? 9.15960 35.47045 17.94862 1.000 161.35457 218 ASP C C 1
ATOM 15373 O O . ASP C 1 218 ? 9.49354 35.32112 19.12837 1.000 162.63142 218 ASP C O 1
ATOM 15382 N N . SER C 1 219 ? 7.93411 35.83026 17.58051 1.000 86.37514 219 SER C N 1
ATOM 15383 C CA . SER C 1 219 ? 6.78741 35.75275 18.47260 0.500 85.52056 219 SER C CA 1
ATOM 15384 C C . SER C 1 219 ? 5.83005 34.70154 17.92993 1.000 84.70733 219 SER C C 1
ATOM 15385 O O . SER C 1 219 ? 5.64159 34.59009 16.71417 1.000 84.01453 219 SER C O 1
ATOM 15393 N N . ASN C 1 220 ? 5.23012 33.92761 18.83280 1.000 123.78851 220 ASN C N 1
ATOM 15394 C CA . ASN C 1 220 ? 4.39709 32.79063 18.44292 1.000 123.27506 220 ASN C CA 1
ATOM 15395 C C . ASN C 1 220 ? 3.12552 33.32339 17.78841 1.000 121.36774 220 ASN C C 1
ATOM 15396 O O . ASN C 1 220 ? 2.05630 33.40633 18.39698 1.000 120.59416 220 ASN C O 1
ATOM 15407 N N . ASP C 1 221 ? 3.25041 33.68955 16.51123 1.000 81.96025 221 ASP C N 1
ATOM 15408 C CA . ASP C 1 221 ? 2.15695 34.29125 15.75607 1.000 80.45121 221 ASP C CA 1
ATOM 15409 C C . ASP C 1 221 ? 1.77423 33.45200 14.54022 1.000 80.29592 221 ASP C C 1
ATOM 15410 O O . ASP C 1 221 ? 1.33338 33.99047 13.52230 1.000 79.58214 221 ASP C O 1
ATOM 15419 N N . ASN C 1 222 ? 1.93428 32.13347 14.62822 1.000 99.14443 222 ASN C N 1
ATOM 15420 C CA . ASN C 1 222 ? 1.48775 31.23410 13.57211 1.000 99.16001 222 ASN C CA 1
ATOM 15421 C C . ASN C 1 222 ? 0.91252 29.97214 14.18953 1.000 99.38114 222 ASN C C 1
ATOM 15422 O O . ASN C 1 222 ? 1.57741 29.30616 14.98798 1.000 100.44075 222 ASN C O 1
ATOM 15433 N N . SER C 1 223 ? -0.32079 29.65442 13.81755 1.000 135.89869 223 SER C N 1
ATOM 15434 C CA . SER C 1 223 ? -0.94973 28.41912 14.24038 1.000 136.05691 223 SER C CA 1
ATOM 15435 C C . SER C 1 223 ? -0.40063 27.24815 13.42801 1.000 137.19372 223 SER C C 1
ATOM 15436 O O . SER C 1 223 ? 0.02350 27.42472 12.28333 1.000 137.58436 223 SER C O 1
ATOM 15444 N N . PRO C 1 224 ? -0.39578 26.04131 13.99025 1.000 82.48938 224 PRO C N 1
ATOM 15445 C CA . PRO C 1 224 ? -0.16557 24.86251 13.15329 1.000 83.51734 224 PRO C CA 1
ATOM 15446 C C . PRO C 1 224 ? -1.25697 24.75435 12.09983 1.000 82.77962 224 PRO C C 1
ATOM 15447 O O . PRO C 1 224 ? -2.34257 25.32497 12.23023 1.000 81.51574 224 PRO C O 1
ATOM 15458 N N . VAL C 1 225 ? -0.95768 24.01256 11.03651 1.000 84.10074 225 VAL C N 1
ATOM 15459 C CA . VAL C 1 225 ? -1.88230 23.86526 9.91747 1.000 83.83401 225 VAL C CA 1
ATOM 15460 C C . VAL C 1 225 ? -1.79230 22.43480 9.41035 1.000 85.13250 225 VAL C C 1
ATOM 15461 O O . VAL C 1 225 ? -0.74229 22.01461 8.91125 1.000 86.64562 225 VAL C O 1
ATOM 15474 N N . PHE C 1 226 ? -2.88815 21.69184 9.53146 1.000 84.40229 226 PHE C N 1
ATOM 15475 C CA . PHE C 1 226 ? -2.95813 20.36076 8.95186 1.000 85.60656 226 PHE C CA 1
ATOM 15476 C C . PHE C 1 226 ? -3.05527 20.45643 7.43538 1.000 86.43070 226 PHE C C 1
ATOM 15477 O O . PHE C 1 226 ? -3.65671 21.38409 6.88719 1.000 85.69563 226 PHE C O 1
ATOM 15494 N N . GLU C 1 227 ? -2.44212 19.48454 6.75540 1.000 123.41540 227 GLU C N 1
ATOM 15495 C CA . GLU C 1 227 ? -2.46730 19.47049 5.29662 1.000 124.61986 227 GLU C CA 1
ATOM 15496 C C . GLU C 1 227 ? -3.89067 19.58818 4.76754 1.000 123.88673 227 GLU C C 1
ATOM 15497 O O . GLU C 1 227 ? -4.12550 20.21263 3.72682 1.000 124.28264 227 GLU C O 1
ATOM 15509 N N . ALA C 1 228 ? -4.85632 18.99498 5.47241 1.000 92.11508 228 ALA C N 1
ATOM 15510 C CA . ALA C 1 228 ? -6.25131 19.07809 5.08331 1.000 91.52754 228 ALA C CA 1
ATOM 15511 C C . ALA C 1 228 ? -7.11194 18.97192 6.33301 1.000 89.95583 228 ALA C C 1
ATOM 15512 O O . ALA C 1 228 ? -6.75779 18.22549 7.25716 1.000 89.88342 228 ALA C O 1
ATOM 15519 N N . PRO C 1 229 ? -8.23766 19.68892 6.39276 1.000 84.86835 229 PRO C N 1
ATOM 15520 C CA . PRO C 1 229 ? -9.03484 19.68191 7.62897 1.000 83.50669 229 PRO C CA 1
ATOM 15521 C C . PRO C 1 229 ? -9.68323 18.34381 7.93125 1.000 83.76922 229 PRO C C 1
ATOM 15522 O O . PRO C 1 229 ? -9.95045 18.05360 9.10421 1.000 82.95701 229 PRO C O 1
ATOM 15533 N N . SER C 1 230 ? -9.94660 17.52033 6.91892 1.000 84.66431 230 SER C N 1
ATOM 15534 C CA . SER C 1 230 ? -10.67917 16.27879 7.11032 1.000 84.94932 230 SER C CA 1
ATOM 15535 C C . SER C 1 230 ? -10.06764 15.18153 6.25223 1.000 86.70018 230 SER C C 1
ATOM 15536 O O . SER C 1 230 ? -9.55224 15.43676 5.16040 1.000 87.87841 230 SER C O 1
ATOM 15544 N N . TYR C 1 231 ? -10.13184 13.95340 6.76353 1.000 111.85276 231 TYR C N 1
ATOM 15545 C CA . TYR C 1 231 ? -9.67587 12.77825 6.03755 1.000 113.63608 231 TYR C CA 1
ATOM 15546 C C . TYR C 1 231 ? -10.68554 11.65474 6.22117 1.000 113.71674 231 TYR C C 1
ATOM 15547 O O . TYR C 1 231 ? -11.44135 11.62122 7.19565 1.000 112.38708 231 TYR C O 1
ATOM 15565 N N . LEU C 1 232 ? -10.68669 10.72979 5.26335 1.000 100.20789 232 LEU C N 1
ATOM 15566 C CA . LEU C 1 232 ? -11.53273 9.54259 5.31607 1.000 100.59759 232 LEU C CA 1
ATOM 15567 C C . LEU C 1 232 ? -10.68503 8.35046 4.90306 1.000 102.50018 232 LEU C C 1
ATOM 15568 O O . LEU C 1 232 ? -10.10652 8.34887 3.81208 1.000 104.20859 232 LEU C O 1
ATOM 15584 N N . VAL C 1 233 ? -10.61338 7.34345 5.77087 1.000 111.67453 233 VAL C N 1
ATOM 15585 C CA . VAL C 1 233 ? -9.72221 6.20342 5.59493 1.000 113.49421 233 VAL C CA 1
ATOM 15586 C C . VAL C 1 233 ? -10.54331 4.92600 5.68805 1.000 113.90830 233 VAL C C 1
ATOM 15587 O O . VAL C 1 233 ? -11.35873 4.77122 6.60462 1.000 112.41419 233 VAL C O 1
ATOM 15600 N N . GLU C 1 234 ? -10.32280 4.01395 4.74392 1.000 127.92448 234 GLU C N 1
ATOM 15601 C CA . GLU C 1 234 ? -10.96132 2.70666 4.74383 1.000 128.65904 234 GLU C CA 1
ATOM 15602 C C . GLU C 1 234 ? -10.03542 1.68859 5.39511 1.000 129.59946 234 GLU C C 1
ATOM 15603 O O . GLU C 1 234 ? -8.83112 1.66971 5.12221 1.000 131.07010 234 GLU C O 1
ATOM 15615 N N . LEU C 1 235 ? -10.60039 0.83630 6.25200 1.000 130.55121 235 LEU C N 1
ATOM 15616 C CA . LEU C 1 235 ? -9.84307 -0.25931 6.83698 1.000 131.68861 235 LEU C CA 1
ATOM 15617 C C . LEU C 1 235 ? -10.68656 -1.52755 6.84387 1.000 132.16456 235 LEU C C 1
ATOM 15618 O O . LEU C 1 235 ? -11.90924 -1.46092 7.04011 1.000 130.74761 235 LEU C O 1
ATOM 15634 N N . PRO C 1 236 ? -10.06656 -2.69045 6.64517 1.000 101.80851 236 PRO C N 1
ATOM 15635 C CA . PRO C 1 236 ? -10.80573 -3.95298 6.76707 1.000 102.26436 236 PRO C CA 1
ATOM 15636 C C . PRO C 1 236 ? -11.01564 -4.32274 8.22824 1.000 100.78898 236 PRO C C 1
ATOM 15637 O O . PRO C 1 236 ? -10.09916 -4.22676 9.04903 1.000 100.83537 236 PRO C O 1
ATOM 15648 N N . GLU C 1 237 ? -12.23704 -4.74300 8.55373 1.000 99.64252 237 GLU C N 1
ATOM 15649 C CA . GLU C 1 237 ? -12.54989 -5.08620 9.93254 1.000 98.28823 237 GLU C CA 1
ATOM 15650 C C . GLU C 1 237 ? -11.59096 -6.15595 10.44635 1.000 99.91914 237 GLU C C 1
ATOM 15651 O O . GLU C 1 237 ? -11.00728 -6.92958 9.68228 1.000 102.14460 237 GLU C O 1
ATOM 15663 N N . ASN C 1 238 ? -11.43377 -6.19205 11.76914 1.000 98.99753 238 ASN C N 1
ATOM 15664 C CA . ASN C 1 238 ? -10.51416 -7.12538 12.41449 1.000 100.59091 238 ASN C CA 1
ATOM 15665 C C . ASN C 1 238 ? -9.09203 -6.94492 11.89439 1.000 102.60357 238 ASN C C 1
ATOM 15666 O O . ASN C 1 238 ? -8.31999 -7.90367 11.81786 1.000 104.84196 238 ASN C O 1
ATOM 15677 N N . ALA C 1 239 ? -8.73670 -5.71391 11.53249 1.000 101.94786 239 ALA C N 1
ATOM 15678 C CA . ALA C 1 239 ? -7.41630 -5.45571 10.98885 1.000 103.85630 239 ALA C CA 1
ATOM 15679 C C . ALA C 1 239 ? -6.35089 -5.81642 12.02301 1.000 105.04040 239 ALA C C 1
ATOM 15680 O O . ALA C 1 239 ? -6.58335 -5.70438 13.23047 1.000 103.77408 239 ALA C O 1
ATOM 15687 N N . PRO C 1 240 ? -5.17233 -6.24634 11.58073 1.000 107.69777 240 PRO C N 1
ATOM 15688 C CA . PRO C 1 240 ? -4.16176 -6.70601 12.53494 1.000 109.28226 240 PRO C CA 1
ATOM 15689 C C . PRO C 1 240 ? -3.58835 -5.55251 13.33795 1.000 108.29568 240 PRO C C 1
ATOM 15690 O O . PRO C 1 240 ? -3.44600 -4.42939 12.84836 1.000 107.38819 240 PRO C O 1
ATOM 15701 N N . LEU C 1 241 ? -3.26590 -5.84497 14.59544 1.000 115.49977 241 LEU C N 1
ATOM 15702 C CA . LEU C 1 241 ? -2.72579 -4.82731 15.48231 1.000 114.81568 241 LEU C CA 1
ATOM 15703 C C . LEU C 1 241 ? -1.50677 -4.17511 14.84714 1.000 116.40288 241 LEU C C 1
ATOM 15704 O O . LEU C 1 241 ? -0.68972 -4.83750 14.20321 1.000 119.05023 241 LEU C O 1
ATOM 15720 N N . GLY C 1 242 ? -1.38766 -2.86721 15.03794 1.000 107.98965 242 GLY C N 1
ATOM 15721 C CA . GLY C 1 242 ? -0.27535 -2.11713 14.50860 1.000 109.24245 242 GLY C CA 1
ATOM 15722 C C . GLY C 1 242 ? -0.43374 -1.63814 13.08157 1.000 108.93102 242 GLY C C 1
ATOM 15723 O O . GLY C 1 242 ? 0.45387 -0.93515 12.58468 1.000 109.87094 242 GLY C O 1
ATOM 15727 N N . THR C 1 243 ? -1.52242 -1.99561 12.40267 1.000 107.82215 243 THR C N 1
ATOM 15728 C CA . THR C 1 243 ? -1.74546 -1.50288 11.04985 1.000 107.64351 243 THR C CA 1
ATOM 15729 C C . THR C 1 243 ? -1.78260 0.02034 11.04798 1.000 105.68377 243 THR C C 1
ATOM 15730 O O . THR C 1 243 ? -2.41632 0.64421 11.90367 1.000 103.40344 243 THR C O 1
ATOM 15741 N N . VAL C 1 244 ? -1.09574 0.62014 10.08246 1.000 106.71147 244 VAL C N 1
ATOM 15742 C CA . VAL C 1 244 ? -1.01706 2.07418 10.00064 1.000 105.10241 244 VAL C CA 1
ATOM 15743 C C . VAL C 1 244 ? -2.33929 2.60510 9.46556 1.000 102.83565 244 VAL C C 1
ATOM 15744 O O . VAL C 1 244 ? -2.84456 2.13058 8.44109 1.000 103.48497 244 VAL C O 1
ATOM 15757 N N . VAL C 1 245 ? -2.91499 3.57843 10.16994 1.000 100.38588 245 VAL C N 1
ATOM 15758 C CA . VAL C 1 245 ? -4.15566 4.20419 9.72886 1.000 98.34537 245 VAL C CA 1
ATOM 15759 C C . VAL C 1 245 ? -3.82696 5.41326 8.86765 1.000 98.13612 245 VAL C C 1
ATOM 15760 O O . VAL C 1 245 ? -4.27814 5.50823 7.72030 1.000 98.44534 245 VAL C O 1
ATOM 15773 N N . ILE C 1 246 ? -3.04019 6.34690 9.40525 1.000 97.74641 246 ILE C N 1
ATOM 15774 C CA . ILE C 1 246 ? -2.73792 7.56219 8.65151 1.000 97.41575 246 ILE C CA 1
ATOM 15775 C C . ILE C 1 246 ? -1.59118 8.31612 9.30778 1.000 97.63749 246 ILE C C 1
ATOM 15776 O O . ILE C 1 246 ? -1.42363 8.26632 10.52744 1.000 97.14619 246 ILE C O 1
ATOM 15792 N N . ASP C 1 247 ? -0.80131 9.02974 8.51297 1.000 123.18793 247 ASP C N 1
ATOM 15793 C CA . ASP C 1 247 ? 0.23682 9.91513 9.03482 1.000 123.30477 247 ASP C CA 1
ATOM 15794 C C . ASP C 1 247 ? -0.20624 11.34907 8.77449 1.000 121.35043 247 ASP C C 1
ATOM 15795 O O . ASP C 1 247 ? -0.08274 11.85379 7.65496 1.000 121.78818 247 ASP C O 1
ATOM 15804 N N . LEU C 1 248 ? -0.71966 12.00165 9.81056 1.000 94.68208 248 LEU C N 1
ATOM 15805 C CA . LEU C 1 248 ? -1.05796 13.40965 9.71165 1.000 92.95062 248 LEU C CA 1
ATOM 15806 C C . LEU C 1 248 ? 0.21086 14.24749 9.77787 1.000 93.69084 248 LEU C C 1
ATOM 15807 O O . LEU C 1 248 ? 1.19003 13.88243 10.43473 1.000 95.01285 248 LEU C O 1
ATOM 15823 N N . ASN C 1 249 ? 0.18563 15.38347 9.08793 1.000 117.81025 249 ASN C N 1
ATOM 15824 C CA . ASN C 1 249 ? 1.30465 16.31756 9.07582 1.000 118.32757 249 ASN C CA 1
ATOM 15825 C C . ASN C 1 249 ? 0.75720 17.71996 9.27783 1.000 116.22487 249 ASN C C 1
ATOM 15826 O O . ASN C 1 249 ? -0.04840 18.19631 8.47143 1.000 115.32604 249 ASN C O 1
ATOM 15835 N N . ALA C 1 250 ? 1.19563 18.37486 10.34670 1.000 129.09124 250 ALA C N 1
ATOM 15836 C CA . ALA C 1 250 ? 0.84569 19.75833 10.62532 1.000 127.35693 250 ALA C CA 1
ATOM 15837 C C . ALA C 1 250 ? 2.12360 20.58182 10.68445 1.000 128.14948 250 ALA C C 1
ATOM 15838 O O . ALA C 1 250 ? 3.15967 20.10259 11.15679 1.000 129.73612 250 ALA C O 1
ATOM 15845 N N . THR C 1 251 ? 2.04771 21.82141 10.20881 1.000 127.81935 251 THR C N 1
ATOM 15846 C CA . THR C 1 251 ? 3.22065 22.67347 10.08443 1.000 128.54534 251 THR C CA 1
ATOM 15847 C C . THR C 1 251 ? 2.96418 24.01281 10.75560 1.000 126.89722 251 THR C C 1
ATOM 15848 O O . THR C 1 251 ? 1.89816 24.61190 10.58411 1.000 125.27925 251 THR C O 1
ATOM 15859 N N . ASP C 1 252 ? 3.95055 24.47354 11.52056 1.000 105.72182 252 ASP C N 1
ATOM 15860 C CA . ASP C 1 252 ? 3.92352 25.78471 12.15659 1.000 104.52720 252 ASP C CA 1
ATOM 15861 C C . ASP C 1 252 ? 5.11370 26.58036 11.64019 1.000 105.43320 252 ASP C C 1
ATOM 15862 O O . ASP C 1 252 ? 6.25787 26.12336 11.73806 1.000 107.29465 252 ASP C O 1
ATOM 15871 N N . ALA C 1 253 ? 4.84642 27.76493 11.09338 1.000 102.83775 253 ALA C N 1
ATOM 15872 C CA . ALA C 1 253 ? 5.87805 28.57523 10.45762 1.000 103.57570 253 ALA C CA 1
ATOM 15873 C C . ALA C 1 253 ? 6.72712 29.35717 11.45547 1.000 103.85346 253 ALA C C 1
ATOM 15874 O O . ALA C 1 253 ? 7.56702 30.15905 11.03141 1.000 104.34574 253 ALA C O 1
ATOM 15881 N N . ASP C 1 254 ? 6.53722 29.14889 12.75608 1.000 125.04064 254 ASP C N 1
ATOM 15882 C CA . ASP C 1 254 ? 7.31892 29.85304 13.75914 1.000 125.57155 254 ASP C CA 1
ATOM 15883 C C . ASP C 1 254 ? 8.64470 29.13506 14.00267 1.000 128.03470 254 ASP C C 1
ATOM 15884 O O . ASP C 1 254 ? 8.94461 28.09426 13.40999 1.000 129.30788 254 ASP C O 1
ATOM 15893 N N . GLU C 1 255 ? 9.44833 29.70465 14.89263 1.000 128.28974 255 GLU C N 1
ATOM 15894 C CA . GLU C 1 255 ? 10.77434 29.20144 15.21166 1.000 130.88655 255 GLU C CA 1
ATOM 15895 C C . GLU C 1 255 ? 10.74954 28.40503 16.51126 1.000 131.96289 255 GLU C C 1
ATOM 15896 O O . GLU C 1 255 ? 9.87993 28.58805 17.36616 1.000 130.71542 255 GLU C O 1
ATOM 15908 N N . GLY C 1 256 ? 11.73226 27.51523 16.65096 1.000 100.57985 256 GLY C N 1
ATOM 15909 C CA . GLY C 1 256 ? 11.93302 26.78069 17.87650 1.000 102.16180 256 GLY C CA 1
ATOM 15910 C C . GLY C 1 256 ? 10.65592 26.15795 18.40551 1.000 100.70144 256 GLY C C 1
ATOM 15911 O O . GLY C 1 256 ? 9.83186 25.65398 17.63921 1.000 99.37525 256 GLY C O 1
ATOM 15915 N N . PRO C 1 257 ? 10.47598 26.15289 19.72984 1.000 98.63337 257 PRO C N 1
ATOM 15916 C CA . PRO C 1 257 ? 9.22099 25.61690 20.28630 1.000 97.26285 257 PRO C CA 1
ATOM 15917 C C . PRO C 1 257 ? 7.97133 26.27381 19.72603 1.000 94.32061 257 PRO C C 1
ATOM 15918 O O . PRO C 1 257 ? 6.94262 25.59814 19.59534 1.000 93.18051 257 PRO C O 1
ATOM 15929 N N . ASN C 1 258 ? 8.01457 27.56902 19.39846 1.000 110.52832 258 ASN C N 1
ATOM 15930 C CA . ASN C 1 258 ? 6.84170 28.20495 18.80708 1.000 107.98632 258 ASN C CA 1
ATOM 15931 C C . ASN C 1 258 ? 6.40800 27.48328 17.54022 1.000 107.34428 258 ASN C C 1
ATOM 15932 O O . ASN C 1 258 ? 5.22481 27.50918 17.18419 1.000 105.58982 258 ASN C O 1
ATOM 15943 N N . GLY C 1 259 ? 7.34669 26.83984 16.85074 1.000 155.88813 259 GLY C N 1
ATOM 15944 C CA . GLY C 1 259 ? 7.04222 26.06988 15.66325 1.000 155.74845 259 GLY C CA 1
ATOM 15945 C C . GLY C 1 259 ? 7.28657 24.58196 15.83191 1.000 157.42026 259 GLY C C 1
ATOM 15946 O O . GLY C 1 259 ? 7.65770 23.90002 14.87145 1.000 158.44582 259 GLY C O 1
ATOM 15950 N N . GLU C 1 260 ? 7.08196 24.06273 17.04295 1.000 112.44948 260 GLU C N 1
ATOM 15951 C CA . GLU C 1 260 ? 7.22369 22.63713 17.33041 1.000 114.01916 260 GLU C CA 1
ATOM 15952 C C . GLU C 1 260 ? 5.83790 22.06364 17.58289 1.000 112.41423 260 GLU C C 1
ATOM 15953 O O . GLU C 1 260 ? 5.20956 22.36756 18.60263 1.000 111.55927 260 GLU C O 1
ATOM 15965 N N . VAL C 1 261 ? 5.38531 21.21311 16.67686 1.000 139.10168 261 VAL C N 1
ATOM 15966 C CA . VAL C 1 261 ? 4.03428 20.67154 16.72044 1.000 137.57567 261 VAL C CA 1
ATOM 15967 C C . VAL C 1 261 ? 4.00181 19.45159 17.62595 1.000 138.77467 261 VAL C C 1
ATOM 15968 O O . VAL C 1 261 ? 4.91909 18.62140 17.62603 1.000 140.92676 261 VAL C O 1
ATOM 15981 N N . LEU C 1 262 ? 2.92655 19.35280 18.40129 1.000 91.76003 262 LEU C N 1
ATOM 15982 C CA . LEU C 1 262 ? 2.61863 18.19215 19.22129 1.000 92.54358 262 LEU C CA 1
ATOM 15983 C C . LEU C 1 262 ? 1.19825 17.75941 18.90701 1.000 90.79029 262 LEU C C 1
ATOM 15984 O O . LEU C 1 262 ? 0.26716 18.57011 18.97836 1.000 88.95875 262 LEU C O 1
ATOM 16000 N N . TYR C 1 263 ? 1.04293 16.48882 18.55518 1.000 111.44183 263 TYR C N 1
ATOM 16001 C CA . TYR C 1 263 ? -0.24822 15.91539 18.22131 1.000 110.09299 263 TYR C CA 1
ATOM 16002 C C . TYR C 1 263 ? -0.82151 15.22163 19.44646 1.000 110.19002 263 TYR C C 1
ATOM 16003 O O . TYR C 1 263 ? -0.08557 14.73257 20.30719 1.000 111.85193 263 TYR C O 1
ATOM 16021 N N . SER C 1 264 ? -2.14637 15.18418 19.52129 1.000 101.16518 264 SER C N 1
ATOM 16022 C CA . SER C 1 264 ? -2.79698 14.45167 20.59407 1.000 101.24726 264 SER C CA 1
ATOM 16023 C C . SER C 1 264 ? -4.24728 14.21566 20.21412 1.000 99.61842 264 SER C C 1
ATOM 16024 O O . SER C 1 264 ? -4.80189 14.88509 19.33854 1.000 98.35225 264 SER C O 1
ATOM 16032 N N . PHE C 1 265 ? -4.85174 13.24975 20.89278 1.000 91.65228 265 PHE C N 1
ATOM 16033 C CA . PHE C 1 265 ? -6.27117 12.99236 20.72332 1.000 90.27701 265 PHE C CA 1
ATOM 16034 C C . PHE C 1 265 ? -7.06950 14.14580 21.31015 1.000 88.98649 265 PHE C C 1
ATOM 16035 O O . PHE C 1 265 ? -6.74636 14.66252 22.38473 1.000 89.41291 265 PHE C O 1
ATOM 16052 N N . SER C 1 266 ? -8.11707 14.55386 20.59844 1.000 86.55858 266 SER C N 1
ATOM 16053 C CA . SER C 1 266 ? -8.93748 15.64990 21.08273 1.000 85.49679 266 SER C CA 1
ATOM 16054 C C . SER C 1 266 ? -9.57174 15.26923 22.41612 1.000 85.70924 266 SER C C 1
ATOM 16055 O O . SER C 1 266 ? -9.58778 14.10283 22.81626 1.000 86.41914 266 SER C O 1
ATOM 16063 N N . SER C 1 267 ? -10.08847 16.27467 23.12146 1.000 81.94948 267 SER C N 1
ATOM 16064 C CA . SER C 1 267 ? -10.70300 15.99684 24.41317 1.000 82.35074 267 SER C CA 1
ATOM 16065 C C . SER C 1 267 ? -11.98615 15.19641 24.25427 1.000 81.78441 267 SER C C 1
ATOM 16066 O O . SER C 1 267 ? -12.34584 14.42360 25.14840 1.000 82.36476 267 SER C O 1
ATOM 16074 N N . TYR C 1 268 ? -12.68035 15.36299 23.12957 1.000 119.54172 268 TYR C N 1
ATOM 16075 C CA . TYR C 1 268 ? -14.00139 14.78767 22.93864 1.000 119.05098 268 TYR C CA 1
ATOM 16076 C C . TYR C 1 268 ? -14.00103 13.57804 22.01162 1.000 119.14410 268 TYR C C 1
ATOM 16077 O O . TYR C 1 268 ? -15.05627 13.21514 21.48132 1.000 118.70061 268 TYR C O 1
ATOM 16088 N N . VAL C 1 269 ? -12.85586 12.94278 21.80946 1.000 83.08448 269 VAL C N 1
ATOM 16089 C CA . VAL C 1 269 ? -12.84458 11.61559 21.19232 1.000 83.51523 269 VAL C CA 1
ATOM 16090 C C . VAL C 1 269 ? -13.19985 10.58983 22.26639 1.000 84.04910 269 VAL C C 1
ATOM 16091 O O . VAL C 1 269 ? -12.62370 10.63310 23.36463 1.000 84.77064 269 VAL C O 1
ATOM 16104 N N . PRO C 1 270 ? -14.13140 9.67331 22.00684 1.000 81.93236 270 PRO C N 1
ATOM 16105 C CA . PRO C 1 270 ? -14.59102 8.77072 23.06881 1.000 82.37559 270 PRO C CA 1
ATOM 16106 C C . PRO C 1 270 ? -13.48908 7.84774 23.56217 1.000 83.67401 270 PRO C C 1
ATOM 16107 O O . PRO C 1 270 ? -12.49211 7.59849 22.88030 1.000 84.29455 270 PRO C O 1
ATOM 16118 N N . ASP C 1 271 ? -13.67976 7.33990 24.78307 1.000 85.96311 271 ASP C N 1
ATOM 16119 C CA . ASP C 1 271 ? -12.70617 6.40848 25.34659 1.000 87.45482 271 ASP C CA 1
ATOM 16120 C C . ASP C 1 271 ? -12.49594 5.22830 24.40684 1.000 87.85349 271 ASP C C 1
ATOM 16121 O O . ASP C 1 271 ? -11.36007 4.88521 24.07263 1.000 88.95084 271 ASP C O 1
ATOM 16130 N N . ARG C 1 272 ? -13.58902 4.58276 23.98933 1.000 89.78021 272 ARG C N 1
ATOM 16131 C CA . ARG C 1 272 ? -13.50500 3.42770 23.10030 1.000 90.24903 272 ARG C CA 1
ATOM 16132 C C . ARG C 1 272 ? -12.53060 3.65605 21.94773 1.000 90.67327 272 ARG C C 1
ATOM 16133 O O . ARG C 1 272 ? -11.63137 2.84273 21.70186 1.000 92.00403 272 ARG C O 1
ATOM 16154 N N . VAL C 1 273 ? -12.70023 4.76365 21.22241 1.000 85.41578 273 VAL C N 1
ATOM 16155 C CA . VAL C 1 273 ? -11.76809 5.09134 20.14675 1.000 85.87871 273 VAL C CA 1
ATOM 16156 C C . VAL C 1 273 ? -10.34513 5.14242 20.68422 1.000 87.18946 273 VAL C C 1
ATOM 16157 O O . VAL C 1 273 ? -9.40423 4.65965 20.04215 1.000 88.41759 273 VAL C O 1
ATOM 16170 N N . ARG C 1 274 ? -10.16405 5.73325 21.86703 1.000 99.81282 274 ARG C N 1
ATOM 16171 C CA . ARG C 1 274 ? -8.84084 5.77277 22.48046 1.000 101.31218 274 ARG C CA 1
ATOM 16172 C C . ARG C 1 274 ? -8.29345 4.36469 22.68366 1.000 103.02707 274 ARG C C 1
ATOM 16173 O O . ARG C 1 274 ? -7.08689 4.13149 22.54502 1.000 104.62981 274 ARG C O 1
ATOM 16194 N N . GLU C 1 275 ? -9.16977 3.41262 23.01373 1.000 97.66151 275 GLU C N 1
ATOM 16195 C CA . GLU C 1 275 ? -8.76526 2.01510 23.10973 1.000 99.24911 275 GLU C CA 1
ATOM 16196 C C . GLU C 1 275 ? -8.34787 1.47697 21.75001 1.000 99.85324 275 GLU C C 1
ATOM 16197 O O . GLU C 1 275 ? -7.42068 0.66508 21.65254 1.000 101.73323 275 GLU C O 1
ATOM 16209 N N . LEU C 1 276 ? -9.02350 1.91934 20.68873 1.000 105.48814 276 LEU C N 1
ATOM 16210 C CA . LEU C 1 276 ? -8.85422 1.29365 19.38347 1.000 106.15421 276 LEU C CA 1
ATOM 16211 C C . LEU C 1 276 ? -7.63597 1.80883 18.62756 1.000 107.20281 276 LEU C C 1
ATOM 16212 O O . LEU C 1 276 ? -7.07728 1.07432 17.80551 1.000 108.66112 276 LEU C O 1
ATOM 16228 N N . PHE C 1 277 ? -7.20587 3.04457 18.87773 1.000 92.19477 277 PHE C N 1
ATOM 16229 C CA . PHE C 1 277 ? -6.16374 3.66934 18.07401 1.000 92.97515 277 PHE C CA 1
ATOM 16230 C C . PHE C 1 277 ? -5.08569 4.28860 18.95125 1.000 93.81971 277 PHE C C 1
ATOM 16231 O O . PHE C 1 277 ? -5.33013 4.66447 20.10154 1.000 93.25779 277 PHE C O 1
ATOM 16248 N N . SER C 1 278 ? -3.88316 4.38737 18.38404 1.000 102.99316 278 SER C N 1
ATOM 16249 C CA . SER C 1 278 ? -2.74446 5.02083 19.03610 1.000 104.07627 278 SER C CA 1
ATOM 16250 C C . SER C 1 278 ? -2.13814 6.03990 18.08551 1.000 103.92885 278 SER C C 1
ATOM 16251 O O . SER C 1 278 ? -1.81201 5.70469 16.94147 1.000 104.77410 278 SER C O 1
ATOM 16259 N N . ILE C 1 279 ? -1.99271 7.27829 18.55237 1.000 95.36349 279 ILE C N 1
ATOM 16260 C CA . ILE C 1 279 ? -1.32283 8.32968 17.79518 1.000 95.29535 279 ILE C CA 1
ATOM 16261 C C . ILE C 1 279 ? -0.00209 8.64440 18.48429 1.000 97.05896 279 ILE C C 1
ATOM 16262 O O . ILE C 1 279 ? 0.03752 8.84689 19.70454 1.000 97.14708 279 ILE C O 1
ATOM 16278 N N . ASP C 1 280 ? 1.07736 8.66364 17.71190 1.000 111.85046 280 ASP C N 1
ATOM 16279 C CA . ASP C 1 280 ? 2.38314 8.99648 18.27097 1.000 113.76134 280 ASP C CA 1
ATOM 16280 C C . ASP C 1 280 ? 2.50130 10.51480 18.38361 1.000 112.40507 280 ASP C C 1
ATOM 16281 O O . ASP C 1 280 ? 2.29957 11.21841 17.38939 1.000 111.21580 280 ASP C O 1
ATOM 16290 N N . PRO C 1 281 ? 2.81850 11.05543 19.56340 1.000 99.51261 281 PRO C N 1
ATOM 16291 C CA . PRO C 1 281 ? 2.66279 12.50642 19.75556 1.000 97.88524 281 PRO C CA 1
ATOM 16292 C C . PRO C 1 281 ? 3.50865 13.35751 18.82219 1.000 98.18872 281 PRO C C 1
ATOM 16293 O O . PRO C 1 281 ? 3.09822 14.47823 18.49467 1.000 96.35341 281 PRO C O 1
ATOM 16304 N N . LYS C 1 282 ? 4.66612 12.87380 18.37597 1.000 127.23462 282 LYS C N 1
ATOM 16305 C CA . LYS C 1 282 ? 5.57326 13.70023 17.58561 1.000 127.81323 282 LYS C CA 1
ATOM 16306 C C . LYS C 1 282 ? 5.48970 13.43043 16.08997 1.000 127.75844 282 LYS C C 1
ATOM 16307 O O . LYS C 1 282 ? 5.59608 14.37009 15.29611 1.000 126.90769 282 LYS C O 1
ATOM 16326 N N . THR C 1 283 ? 5.30450 12.17728 15.67435 1.000 111.71696 283 THR C N 1
ATOM 16327 C CA . THR C 1 283 ? 5.15431 11.90455 14.24875 1.000 111.83277 283 THR C CA 1
ATOM 16328 C C . THR C 1 283 ? 3.79153 12.35948 13.74410 1.000 109.06799 283 THR C C 1
ATOM 16329 O O . THR C 1 283 ? 3.68793 12.94311 12.65889 1.000 108.50778 283 THR C O 1
ATOM 16340 N N . GLY C 1 284 ? 2.73960 12.10553 14.51658 1.000 110.18318 284 GLY C N 1
ATOM 16341 C CA . GLY C 1 284 ? 1.38693 12.25061 14.02405 1.000 108.02549 284 GLY C CA 1
ATOM 16342 C C . GLY C 1 284 ? 0.84139 11.00104 13.37700 1.000 108.62492 284 GLY C C 1
ATOM 16343 O O . GLY C 1 284 ? -0.08985 11.09165 12.56868 1.000 107.44111 284 GLY C O 1
ATOM 16347 N N . LEU C 1 285 ? 1.39336 9.83577 13.70800 1.000 111.64648 285 LEU C N 1
ATOM 16348 C CA . LEU C 1 285 ? 1.00010 8.57615 13.09256 1.000 112.55909 285 LEU C CA 1
ATOM 16349 C C . LEU C 1 285 ? -0.10497 7.92661 13.91470 1.000 111.30566 285 LEU C C 1
ATOM 16350 O O . LEU C 1 285 ? 0.08058 7.65466 15.10466 1.000 111.61256 285 LEU C O 1
ATOM 16366 N N . ILE C 1 286 ? -1.23408 7.65052 13.27121 1.000 103.81299 286 ILE C N 1
ATOM 16367 C CA . ILE C 1 286 ? -2.35146 6.94525 13.88461 1.000 102.74839 286 ILE C CA 1
ATOM 16368 C C . ILE C 1 286 ? -2.33193 5.51657 13.36503 1.000 104.42737 286 ILE C C 1
ATOM 16369 O O . ILE C 1 286 ? -2.37710 5.28501 12.14589 1.000 105.14172 286 ILE C O 1
ATOM 16385 N N . ARG C 1 287 ? -2.28285 4.56990 14.30144 1.000 132.55027 287 ARG C N 1
ATOM 16386 C CA . ARG C 1 287 ? -2.13746 3.15212 14.01260 1.000 134.39987 287 ARG C CA 1
ATOM 16387 C C . ARG C 1 287 ? -3.11485 2.36880 14.88172 1.000 133.48800 287 ARG C C 1
ATOM 16388 O O . ARG C 1 287 ? -3.57515 2.84852 15.92221 1.000 132.02742 287 ARG C O 1
ATOM 16409 N N . VAL C 1 288 ? -3.42251 1.14548 14.44315 1.000 100.23363 288 VAL C N 1
ATOM 16410 C CA . VAL C 1 288 ? -4.44266 0.33893 15.10474 1.000 99.36589 288 VAL C CA 1
ATOM 16411 C C . VAL C 1 288 ? -3.92354 -0.18486 16.43680 1.000 100.35263 288 VAL C C 1
ATOM 16412 O O . VAL C 1 288 ? -2.76381 -0.60065 16.55952 1.000 102.63915 288 VAL C O 1
ATOM 16425 N N . LYS C 1 289 ? -4.79891 -0.16893 17.44394 1.000 98.68851 289 LYS C N 1
ATOM 16426 C CA . LYS C 1 289 ? -4.50070 -0.65590 18.78227 1.000 99.54002 289 LYS C CA 1
ATOM 16427 C C . LYS C 1 289 ? -5.43488 -1.75859 19.25586 1.000 99.25088 289 LYS C C 1
ATOM 16428 O O . LYS C 1 289 ? -5.08905 -2.46574 20.20889 1.000 100.55457 289 LYS C O 1
ATOM 16447 N N . GLY C 1 290 ? -6.59976 -1.93100 18.62154 1.000 97.73716 290 GLY C N 1
ATOM 16448 C CA . GLY C 1 290 ? -7.51972 -2.98586 18.98985 1.000 97.46560 290 GLY C CA 1
ATOM 16449 C C . GLY C 1 290 ? -8.21799 -3.53944 17.76354 1.000 97.23798 290 GLY C C 1
ATOM 16450 O O . GLY C 1 290 ? -8.04776 -3.04089 16.64910 1.000 97.23805 290 GLY C O 1
ATOM 16454 N N . ASN C 1 291 ? -9.01228 -4.58466 17.98831 1.000 109.23162 291 ASN C N 1
ATOM 16455 C CA . ASN C 1 291 ? -9.71766 -5.24566 16.89750 1.000 109.26650 291 ASN C CA 1
ATOM 16456 C C . ASN C 1 291 ? -10.91407 -4.40287 16.47435 1.000 107.09728 291 ASN C C 1
ATOM 16457 O O . ASN C 1 291 ? -11.77383 -4.07270 17.29881 1.000 105.52509 291 ASN C O 1
ATOM 16468 N N . LEU C 1 292 ? -10.96545 -4.05750 15.19007 1.000 95.18898 292 LEU C N 1
ATOM 16469 C CA . LEU C 1 292 ? -12.00590 -3.18607 14.64816 1.000 93.50061 292 LEU C CA 1
ATOM 16470 C C . LEU C 1 292 ? -13.12546 -4.06741 14.10681 1.000 93.49394 292 LEU C C 1
ATOM 16471 O O . LEU C 1 292 ? -13.04987 -4.56542 12.98145 1.000 94.75981 292 LEU C O 1
ATOM 16487 N N . ASP C 1 293 ? -14.17020 -4.26282 14.90642 1.000 137.46937 293 ASP C N 1
ATOM 16488 C CA . ASP C 1 293 ? -15.28499 -5.11866 14.52179 1.000 137.45038 293 ASP C CA 1
ATOM 16489 C C . ASP C 1 293 ? -16.31360 -4.29344 13.75828 1.000 136.41926 293 ASP C C 1
ATOM 16490 O O . ASP C 1 293 ? -16.86774 -3.32903 14.29745 1.000 134.90506 293 ASP C O 1
ATOM 16499 N N . TYR C 1 294 ? -16.56555 -4.67296 12.50337 1.000 98.53643 294 TYR C N 1
ATOM 16500 C CA . TYR C 1 294 ? -17.57794 -3.98294 11.71020 1.000 97.95121 294 TYR C CA 1
ATOM 16501 C C . TYR C 1 294 ? -18.94405 -4.05785 12.37881 1.000 96.66644 294 TYR C C 1
ATOM 16502 O O . TYR C 1 294 ? -19.68602 -3.06897 12.40448 1.000 95.56951 294 TYR C O 1
ATOM 16520 N N . GLU C 1 295 ? -19.29734 -5.22398 12.92350 1.000 100.39352 295 GLU C N 1
ATOM 16521 C CA . GLU C 1 295 ? -20.60143 -5.38084 13.55447 1.000 99.35513 295 GLU C CA 1
ATOM 16522 C C . GLU C 1 295 ? -20.72215 -4.55513 14.82916 1.000 97.82810 295 GLU C C 1
ATOM 16523 O O . GLU C 1 295 ? -21.84333 -4.27010 15.26333 1.000 96.91289 295 GLU C O 1
ATOM 16535 N N . GLU C 1 296 ? -19.59797 -4.16707 15.43654 1.000 102.93789 296 GLU C N 1
ATOM 16536 C CA . GLU C 1 296 ? -19.64433 -3.25603 16.57592 1.000 101.70919 296 GLU C CA 1
ATOM 16537 C C . GLU C 1 296 ? -19.98280 -1.83803 16.13289 1.000 100.86414 296 GLU C C 1
ATOM 16538 O O . GLU C 1 296 ? -20.89468 -1.20589 16.67921 1.000 99.87924 296 GLU C O 1
ATOM 16550 N N . ASN C 1 297 ? -19.26003 -1.32224 15.14091 1.000 94.82636 297 ASN C N 1
ATOM 16551 C CA . ASN C 1 297 ? -19.42648 0.06549 14.71653 1.000 94.13575 297 ASN C CA 1
ATOM 16552 C C . ASN C 1 297 ? -18.97703 0.17477 13.26981 1.000 95.16663 297 ASN C C 1
ATOM 16553 O O . ASN C 1 297 ? -17.84718 -0.20486 12.94529 1.000 96.14614 297 ASN C O 1
ATOM 16564 N N . GLY C 1 298 ? -19.85062 0.69413 12.40567 1.000 100.44097 298 GLY C N 1
ATOM 16565 C CA . GLY C 1 298 ? -19.52619 0.75325 10.98863 1.000 101.68400 298 GLY C CA 1
ATOM 16566 C C . GLY C 1 298 ? -18.34761 1.66067 10.69582 1.000 101.75339 298 GLY C C 1
ATOM 16567 O O . GLY C 1 298 ? -17.41667 1.28171 9.98235 1.000 103.02926 298 GLY C O 1
ATOM 16571 N N . MET C 1 299 ? -18.37758 2.87668 11.23339 1.000 113.41743 299 MET C N 1
ATOM 16572 C CA . MET C 1 299 ? -17.29094 3.82689 11.04816 1.000 113.35383 299 MET C CA 1
ATOM 16573 C C . MET C 1 299 ? -17.12562 4.66647 12.30588 1.000 111.94978 299 MET C C 1
ATOM 16574 O O . MET C 1 299 ? -18.07535 4.87804 13.06439 1.000 110.99974 299 MET C O 1
ATOM 16588 N N . LEU C 1 300 ? -15.89999 5.14634 12.50542 1.000 94.08904 300 LEU C N 1
ATOM 16589 C CA . LEU C 1 300 ? -15.49423 5.84173 13.71445 1.000 93.12906 300 LEU C CA 1
ATOM 16590 C C . LEU C 1 300 ? -14.89401 7.18656 13.33256 1.000 92.80436 300 LEU C C 1
ATOM 16591 O O . LEU C 1 300 ? -14.49817 7.40714 12.18546 1.000 93.52744 300 LEU C O 1
ATOM 16607 N N . GLU C 1 301 ? -14.83614 8.09222 14.30556 1.000 83.14913 301 GLU C N 1
ATOM 16608 C CA . GLU C 1 301 ? -14.24385 9.40952 14.11450 1.000 82.76097 301 GLU C CA 1
ATOM 16609 C C . GLU C 1 301 ? -13.09121 9.60309 15.08835 1.000 82.84880 301 GLU C C 1
ATOM 16610 O O . GLU C 1 301 ? -13.25485 9.41520 16.29826 1.000 82.52199 301 GLU C O 1
ATOM 16622 N N . ILE C 1 302 ? -11.93340 9.97983 14.55251 1.000 83.47478 302 ILE C N 1
ATOM 16623 C CA . ILE C 1 302 ? -10.73535 10.27070 15.33187 1.000 83.82669 302 ILE C CA 1
ATOM 16624 C C . ILE C 1 302 ? -10.44262 11.75316 15.15028 1.000 83.14998 302 ILE C C 1
ATOM 16625 O O . ILE C 1 302 ? -9.98701 12.17935 14.08143 1.000 83.51320 302 ILE C O 1
ATOM 16641 N N . ASP C 1 303 ? -10.70029 12.54107 16.18965 1.000 82.29277 303 ASP C N 1
ATOM 16642 C CA . ASP C 1 303 ? -10.51564 13.98685 16.14567 1.000 81.60888 303 ASP C CA 1
ATOM 16643 C C . ASP C 1 303 ? -9.16916 14.31954 16.77727 1.000 82.22608 303 ASP C C 1
ATOM 16644 O O . ASP C 1 303 ? -9.01720 14.26005 18.00170 1.000 82.34388 303 ASP C O 1
ATOM 16653 N N . VAL C 1 304 ? -8.19625 14.65160 15.94059 1.000 82.81444 304 VAL C N 1
ATOM 16654 C CA . VAL C 1 304 ? -6.84160 14.96141 16.38269 1.000 83.65091 304 VAL C CA 1
ATOM 16655 C C . VAL C 1 304 ? -6.71669 16.46351 16.58412 1.000 82.81448 304 VAL C C 1
ATOM 16656 O O . VAL C 1 304 ? -7.44877 17.25160 15.97808 1.000 81.83199 304 VAL C O 1
ATOM 16669 N N . GLN C 1 305 ? -5.79123 16.87246 17.45210 1.000 87.68837 305 GLN C N 1
ATOM 16670 C CA . GLN C 1 305 ? -5.44580 18.28095 17.56951 1.000 87.15094 305 GLN C CA 1
ATOM 16671 C C . GLN C 1 305 ? -3.93467 18.41808 17.66773 1.000 88.43919 305 GLN C C 1
ATOM 16672 O O . GLN C 1 305 ? -3.25870 17.57397 18.26471 1.000 89.75254 305 GLN C O 1
ATOM 16686 N N . ALA C 1 306 ? -3.41989 19.48922 17.07243 1.000 83.85067 306 ALA C N 1
ATOM 16687 C CA . ALA C 1 306 ? -2.00348 19.81100 17.07428 1.000 85.04894 306 ALA C CA 1
ATOM 16688 C C . ALA C 1 306 ? -1.79794 21.18205 17.70309 1.000 84.46934 306 ALA C C 1
ATOM 16689 O O . ALA C 1 306 ? -2.54819 22.12297 17.42058 1.000 83.10910 306 ALA C O 1
ATOM 16696 N N . ARG C 1 307 ? -0.78147 21.29091 18.55792 1.000 90.38081 307 ARG C N 1
ATOM 16697 C CA . ARG C 1 307 ? -0.45470 22.54467 19.22718 1.000 90.15650 307 ARG C CA 1
ATOM 16698 C C . ARG C 1 307 ? 1.04623 22.77519 19.19532 1.000 91.71056 307 ARG C C 1
ATOM 16699 O O . ARG C 1 307 ? 1.82506 21.82778 19.31301 1.000 93.37689 307 ARG C O 1
ATOM 16720 N N . ASP C 1 308 ? 1.45080 24.03685 19.06784 1.000 102.60051 308 ASP C N 1
ATOM 16721 C CA . ASP C 1 308 ? 2.86784 24.33965 19.14468 1.000 104.16640 308 ASP C CA 1
ATOM 16722 C C . ASP C 1 308 ? 3.30929 24.40316 20.60559 1.000 105.42033 308 ASP C C 1
ATOM 16723 O O . ASP C 1 308 ? 2.50514 24.61640 21.51783 1.000 104.77985 308 ASP C O 1
ATOM 16732 N N . LEU C 1 309 ? 4.60845 24.20642 20.82201 1.000 110.29628 309 LEU C N 1
ATOM 16733 C CA . LEU C 1 309 ? 5.16496 24.14397 22.16559 1.000 112.03642 309 LEU C CA 1
ATOM 16734 C C . LEU C 1 309 ? 5.62450 25.50369 22.67930 1.000 112.12693 309 LEU C C 1
ATOM 16735 O O . LEU C 1 309 ? 6.44046 25.56366 23.60680 1.000 114.09608 309 LEU C O 1
ATOM 16751 N N . GLY C 1 310 ? 5.11963 26.59165 22.10361 1.000 94.21638 310 GLY C N 1
ATOM 16752 C CA . GLY C 1 310 ? 5.40579 27.91530 22.59768 1.000 94.12790 310 GLY C CA 1
ATOM 16753 C C . GLY C 1 310 ? 4.41540 28.34328 23.66072 1.000 93.42675 310 GLY C C 1
ATOM 16754 O O . GLY C 1 310 ? 3.51918 27.58769 24.04992 1.000 93.04773 310 GLY C O 1
ATOM 16758 N N . PRO C 1 311 ? 4.55659 29.57011 24.15052 1.000 108.03036 311 PRO C N 1
ATOM 16759 C CA . PRO C 1 311 ? 3.57820 30.10589 25.09790 1.000 107.45276 311 PRO C CA 1
ATOM 16760 C C . PRO C 1 311 ? 2.32598 30.58026 24.37715 1.000 105.05823 311 PRO C C 1
ATOM 16761 O O . PRO C 1 311 ? 2.33551 30.87049 23.17914 1.000 103.85364 311 PRO C O 1
ATOM 16772 N N . ASN C 1 312 ? 1.23753 30.67409 25.13840 1.000 108.70715 312 ASN C N 1
ATOM 16773 C CA . ASN C 1 312 ? -0.09820 30.92042 24.60306 1.000 106.78623 312 ASN C CA 1
ATOM 16774 C C . ASN C 1 312 ? -0.26206 30.06550 23.34108 1.000 105.85081 312 ASN C C 1
ATOM 16775 O O . ASN C 1 312 ? -0.50469 30.59681 22.25357 1.000 104.58119 312 ASN C O 1
ATOM 16786 N N . PRO C 1 313 ? -0.13243 28.74691 23.45898 1.000 85.01256 313 PRO C N 1
ATOM 16787 C CA . PRO C 1 313 ? -0.06643 27.90404 22.26401 1.000 84.55129 313 PRO C CA 1
ATOM 16788 C C . PRO C 1 313 ? -1.36815 27.94007 21.48547 1.000 82.80344 313 PRO C C 1
ATOM 16789 O O . PRO C 1 313 ? -2.45519 28.11075 22.04356 1.000 82.16969 313 PRO C O 1
ATOM 16800 N N . ILE C 1 314 ? -1.24334 27.77200 20.17311 1.000 97.16534 314 ILE C N 1
ATOM 16801 C CA . ILE C 1 314 ? -2.36930 27.90237 19.25510 1.000 95.75263 314 ILE C CA 1
ATOM 16802 C C . ILE C 1 314 ? -2.79199 26.49389 18.84147 1.000 95.89261 314 ILE C C 1
ATOM 16803 O O . ILE C 1 314 ? -2.00768 25.79739 18.17625 1.000 96.66103 314 ILE C O 1
ATOM 16819 N N . PRO C 1 315 ? -3.98836 26.03675 19.19988 1.000 80.40552 315 PRO C N 1
ATOM 16820 C CA . PRO C 1 315 ? -4.40769 24.68857 18.81200 1.000 80.56367 315 PRO C CA 1
ATOM 16821 C C . PRO C 1 315 ? -4.98518 24.66282 17.40393 1.000 79.83430 315 PRO C C 1
ATOM 16822 O O . PRO C 1 315 ? -5.33887 25.68955 16.82185 1.000 79.07161 315 PRO C O 1
ATOM 16833 N N . ALA C 1 316 ? -5.07289 23.45192 16.85962 1.000 80.26278 316 ALA C N 1
ATOM 16834 C CA . ALA C 1 316 ? -5.60379 23.24430 15.51964 1.000 79.94329 316 ALA C CA 1
ATOM 16835 C C . ALA C 1 316 ? -6.23266 21.86206 15.46266 1.000 80.22500 316 ALA C C 1
ATOM 16836 O O . ALA C 1 316 ? -5.66383 20.89949 15.97924 1.000 81.10093 316 ALA C O 1
ATOM 16843 N N . HIS C 1 317 ? -7.40398 21.76695 14.84267 1.000 79.62067 317 HIS C N 1
ATOM 16844 C CA . HIS C 1 317 ? -8.20258 20.55026 14.88196 1.000 79.75963 317 HIS C CA 1
ATOM 16845 C C . HIS C 1 317 ? -8.24373 19.88440 13.51337 1.000 80.34506 317 HIS C C 1
ATOM 16846 O O . HIS C 1 317 ? -8.31852 20.56044 12.48174 1.000 80.28095 317 HIS C O 1
ATOM 16860 N N . CYS C 1 318 ? -8.18984 18.55370 13.51870 1.000 82.95838 318 CYS C N 1
ATOM 16861 C CA . CYS C 1 318 ? -8.37596 17.75139 12.32085 1.000 83.70616 318 CYS C CA 1
ATOM 16862 C C . CYS C 1 318 ? -9.28757 16.57803 12.64857 1.000 83.72611 318 CYS C C 1
ATOM 16863 O O . CYS C 1 318 ? -9.47491 16.20925 13.81244 1.000 83.41662 318 CYS C O 1
ATOM 16871 N N . LYS C 1 319 ? -9.83072 15.97816 11.59156 1.000 83.95375 319 LYS C N 1
ATOM 16872 C CA . LYS C 1 319 ? -10.89291 14.98344 11.69563 1.000 83.93706 319 LYS C CA 1
ATOM 16873 C C . LYS C 1 319 ? -10.61101 13.85364 10.71994 1.000 85.30042 319 LYS C C 1
ATOM 16874 O O . LYS C 1 319 ? -10.62124 14.06955 9.50434 1.000 85.97491 319 LYS C O 1
ATOM 16893 N N . VAL C 1 320 ? -10.37084 12.65502 11.24321 1.000 91.86285 320 VAL C N 1
ATOM 16894 C CA . VAL C 1 320 ? -10.10190 11.47894 10.42302 1.000 93.32468 320 VAL C CA 1
ATOM 16895 C C . VAL C 1 320 ? -11.23688 10.49535 10.65694 1.000 93.14843 320 VAL C C 1
ATOM 16896 O O . VAL C 1 320 ? -11.35244 9.92042 11.74594 1.000 92.77541 320 VAL C O 1
ATOM 16909 N N . THR C 1 321 ? -12.05902 10.27972 9.63692 1.000 117.78117 321 THR C N 1
ATOM 16910 C CA . THR C 1 321 ? -13.12811 9.29200 9.70442 1.000 117.84935 321 THR C CA 1
ATOM 16911 C C . THR C 1 321 ? -12.60247 7.95425 9.19204 1.000 119.45374 321 THR C C 1
ATOM 16912 O O . THR C 1 321 ? -12.19926 7.84401 8.02931 1.000 120.80645 321 THR C O 1
ATOM 16923 N N . VAL C 1 322 ? -12.59625 6.94633 10.06002 1.000 87.68928 322 VAL C N 1
ATOM 16924 C CA . VAL C 1 322 ? -12.19496 5.59385 9.68443 1.000 89.25875 322 VAL C CA 1
ATOM 16925 C C . VAL C 1 322 ? -13.44953 4.81766 9.31466 1.000 89.38654 322 VAL C C 1
ATOM 16926 O O . VAL C 1 322 ? -14.31760 4.58609 10.16219 1.000 88.32818 322 VAL C O 1
ATOM 16939 N N . LYS C 1 323 ? -13.54761 4.41354 8.05368 1.000 94.29980 323 LYS C N 1
ATOM 16940 C CA . LYS C 1 323 ? -14.69733 3.66603 7.56611 1.000 94.75770 323 LYS C CA 1
ATOM 16941 C C . LYS C 1 323 ? -14.28879 2.20404 7.42788 1.000 96.28931 323 LYS C C 1
ATOM 16942 O O . LYS C 1 323 ? -13.31665 1.89011 6.73260 1.000 97.94466 323 LYS C O 1
ATOM 16961 N N . LEU C 1 324 ? -15.02215 1.31711 8.08967 1.000 99.07770 324 LEU C N 1
ATOM 16962 C CA . LEU C 1 324 ? -14.66464 -0.09194 8.10469 1.000 100.44474 324 LEU C CA 1
ATOM 16963 C C . LEU C 1 324 ? -15.30302 -0.82553 6.93234 1.000 102.00885 324 LEU C C 1
ATOM 16964 O O . LEU C 1 324 ? -16.33441 -0.41824 6.39203 1.000 101.75131 324 LEU C O 1
ATOM 16980 N N . ILE C 1 325 ? -14.66536 -1.92666 6.54567 1.000 152.50555 325 ILE C N 1
ATOM 16981 C CA . ILE C 1 325 ? -15.15334 -2.80390 5.49050 1.000 154.35065 325 ILE C CA 1
ATOM 16982 C C . ILE C 1 325 ? -15.56242 -4.11697 6.13686 1.000 154.44578 325 ILE C C 1
ATOM 16983 O O . ILE C 1 325 ? -14.76972 -4.73508 6.85780 1.000 154.69126 325 ILE C O 1
ATOM 16999 N N . ASP C 1 326 ? -16.79739 -4.53875 5.88638 1.000 99.06522 326 ASP C N 1
ATOM 17000 C CA . ASP C 1 326 ? -17.30448 -5.76885 6.47468 1.000 99.09298 326 ASP C CA 1
ATOM 17001 C C . ASP C 1 326 ? -16.74494 -6.97197 5.72888 1.000 101.61931 326 ASP C C 1
ATOM 17002 O O . ASP C 1 326 ? -16.81804 -7.04030 4.49812 1.000 103.43015 326 ASP C O 1
ATOM 17011 N N . ARG C 1 327 ? -16.18057 -7.91440 6.47528 1.000 109.25360 327 ARG C N 1
ATOM 17012 C CA . ARG C 1 327 ? -15.80215 -9.21077 5.93993 1.000 111.63112 327 ARG C CA 1
ATOM 17013 C C . ARG C 1 327 ? -16.69859 -10.27912 6.55172 1.000 111.17206 327 ARG C C 1
ATOM 17014 O O . ARG C 1 327 ? -17.19210 -10.13611 7.67524 1.000 109.13780 327 ARG C O 1
ATOM 17035 N N . ASN C 1 328 ? -16.91506 -11.34935 5.78833 1.000 110.15558 328 ASN C N 1
ATOM 17036 C CA . ASN C 1 328 ? -17.77016 -12.45428 6.21082 1.000 110.03613 328 ASN C CA 1
ATOM 17037 C C . ASN C 1 328 ? -17.08457 -13.18629 7.36073 1.000 109.79797 328 ASN C C 1
ATOM 17038 O O . ASN C 1 328 ? -16.38225 -14.18546 7.18635 1.000 111.80428 328 ASN C O 1
ATOM 17049 N N . ASP C 1 329 ? -17.29542 -12.66526 8.57052 1.000 107.33308 329 ASP C N 1
ATOM 17050 C CA . ASP C 1 329 ? -16.71637 -13.24411 9.77841 1.000 107.04223 329 ASP C CA 1
ATOM 17051 C C . ASP C 1 329 ? -17.78446 -13.73144 10.75245 1.000 105.49110 329 ASP C C 1
ATOM 17052 O O . ASP C 1 329 ? -17.48917 -13.94832 11.93390 1.000 104.78034 329 ASP C O 1
ATOM 17061 N N . ASN C 1 330 ? -19.01975 -13.91036 10.28517 1.000 101.02827 330 ASN C N 1
ATOM 17062 C CA . ASN C 1 330 ? -20.09667 -14.45787 11.10493 1.000 99.81318 330 ASN C CA 1
ATOM 17063 C C . ASN C 1 330 ? -20.82290 -15.52134 10.29494 1.000 101.23341 330 ASN C C 1
ATOM 17064 O O . ASN C 1 330 ? -21.50824 -15.20270 9.31751 1.000 101.63972 330 ASN C O 1
ATOM 17075 N N . ALA C 1 331 ? -20.67378 -16.77973 10.70052 1.000 102.13722 331 ALA C N 1
ATOM 17076 C CA . ALA C 1 331 ? -21.43925 -17.85201 10.09779 1.000 103.36196 331 ALA C CA 1
ATOM 17077 C C . ALA C 1 331 ? -22.91554 -17.70380 10.45818 1.000 101.72233 331 ALA C C 1
ATOM 17078 O O . ALA C 1 331 ? -23.25783 -17.08345 11.46739 1.000 99.72203 331 ALA C O 1
ATOM 17085 N N . PRO C 1 332 ? -23.81320 -18.26243 9.64889 1.000 102.72708 332 PRO C N 1
ATOM 17086 C CA . PRO C 1 332 ? -25.24026 -18.13918 9.95697 1.000 101.42711 332 PRO C CA 1
ATOM 17087 C C . PRO C 1 332 ? -25.64856 -19.06760 11.08996 1.000 100.63237 332 PRO C C 1
ATOM 17088 O O . PRO C 1 332 ? -25.18657 -20.20781 11.18659 1.000 101.82517 332 PRO C O 1
ATOM 17099 N N . SER C 1 333 ? -26.52784 -18.56476 11.95080 1.000 109.70837 333 SER C N 1
ATOM 17100 C CA . SER C 1 333 ? -27.02310 -19.30852 13.09864 1.000 108.83606 333 SER C CA 1
ATOM 17101 C C . SER C 1 333 ? -28.48093 -19.68391 12.87467 1.000 108.80728 333 SER C C 1
ATOM 17102 O O . SER C 1 333 ? -29.25271 -18.90834 12.29777 1.000 108.61926 333 SER C O 1
ATOM 17110 N N . ILE C 1 334 ? -28.84665 -20.87739 13.33799 1.000 98.16292 334 ILE C N 1
ATOM 17111 C CA . ILE C 1 334 ? -30.17793 -21.43767 13.14898 1.000 98.38434 334 ILE C CA 1
ATOM 17112 C C . ILE C 1 334 ? -30.79738 -21.65864 14.52182 1.000 96.88297 334 ILE C C 1
ATOM 17113 O O . ILE C 1 334 ? -30.13539 -22.16170 15.43634 1.000 96.56307 334 ILE C O 1
ATOM 17129 N N . GLY C 1 335 ? -32.06622 -21.28317 14.66536 1.000 124.51283 335 GLY C N 1
ATOM 17130 C CA . GLY C 1 335 ? -32.74906 -21.41737 15.93855 1.000 123.23776 335 GLY C CA 1
ATOM 17131 C C . GLY C 1 335 ? -34.21001 -21.78151 15.78394 1.000 123.48368 335 GLY C C 1
ATOM 17132 O O . GLY C 1 335 ? -34.95911 -21.08678 15.09297 1.000 123.75020 335 GLY C O 1
ATOM 17136 N N . PHE C 1 336 ? -34.63187 -22.86206 16.43501 1.000 119.01193 336 PHE C N 1
ATOM 17137 C CA . PHE C 1 336 ? -36.00284 -23.34169 16.31329 1.000 119.40074 336 PHE C CA 1
ATOM 17138 C C . PHE C 1 336 ? -36.89367 -22.55900 17.27017 1.000 118.10774 336 PHE C C 1
ATOM 17139 O O . PHE C 1 336 ? -36.67339 -22.58742 18.48605 1.000 117.07573 336 PHE C O 1
ATOM 17156 N N . VAL C 1 337 ? -37.89744 -21.85986 16.73699 1.000 108.60345 337 VAL C N 1
ATOM 17157 C CA . VAL C 1 337 ? -38.85613 -21.20527 17.62310 1.000 107.71606 337 VAL C CA 1
ATOM 17158 C C . VAL C 1 337 ? -39.80834 -22.23129 18.21715 1.000 107.92902 337 VAL C C 1
ATOM 17159 O O . VAL C 1 337 ? -40.12387 -22.18635 19.41161 1.000 107.04617 337 VAL C O 1
ATOM 17172 N N . SER C 1 338 ? -40.27591 -23.17001 17.40056 1.000 154.37882 338 SER C N 1
ATOM 17173 C CA . SER C 1 338 ? -41.18705 -24.20193 17.86464 1.000 154.70542 338 SER C CA 1
ATOM 17174 C C . SER C 1 338 ? -41.07955 -25.39286 16.93058 1.000 156.12789 338 SER C C 1
ATOM 17175 O O . SER C 1 338 ? -40.94112 -25.22819 15.71489 1.000 157.30938 338 SER C O 1
ATOM 17183 N N . VAL C 1 339 ? -41.14893 -26.58521 17.50769 1.000 119.36736 339 VAL C N 1
ATOM 17184 C CA . VAL C 1 339 ? -41.06394 -27.82839 16.75977 1.000 120.76300 339 VAL C CA 1
ATOM 17185 C C . VAL C 1 339 ? -42.21392 -28.71251 17.21327 1.000 121.04917 339 VAL C C 1
ATOM 17186 O O . VAL C 1 339 ? -42.56590 -28.72300 18.39864 1.000 119.95782 339 VAL C O 1
ATOM 17199 N N . ARG C 1 340 ? -42.81016 -29.43851 16.27274 1.000 122.63627 340 ARG C N 1
ATOM 17200 C CA . ARG C 1 340 ? -43.82151 -30.41949 16.61877 1.000 123.08826 340 ARG C CA 1
ATOM 17201 C C . ARG C 1 340 ? -43.12953 -31.59172 17.30788 1.000 122.72731 340 ARG C C 1
ATOM 17202 O O . ARG C 1 340 ? -41.90980 -31.60262 17.49106 1.000 122.27747 340 ARG C O 1
ATOM 17212 N N . GLN C 1 341 ? -43.89677 -32.59658 17.70022 1.000 157.50720 341 GLN C N 1
ATOM 17213 C CA . GLN C 1 341 ? -43.22847 -33.73358 18.29505 1.000 157.36920 341 GLN C CA 1
ATOM 17214 C C . GLN C 1 341 ? -43.01916 -34.80486 17.22430 1.000 159.16949 341 GLN C C 1
ATOM 17215 O O . GLN C 1 341 ? -42.98057 -34.51101 16.02581 1.000 160.41050 341 GLN C O 1
ATOM 17221 N N . GLY C 1 342 ? -42.93290 -36.05975 17.64724 1.000 161.74950 342 GLY C N 1
ATOM 17222 C CA . GLY C 1 342 ? -42.68293 -37.14691 16.72543 1.000 163.56151 342 GLY C CA 1
ATOM 17223 C C . GLY C 1 342 ? -43.87939 -37.86684 16.14717 1.000 164.89885 342 GLY C C 1
ATOM 17224 O O . GLY C 1 342 ? -43.72648 -38.99382 15.67978 1.000 166.30779 342 GLY C O 1
ATOM 17225 N N . ALA C 1 343 ? -45.05467 -37.24483 16.11315 1.000 177.35335 343 ALA C N 1
ATOM 17226 C CA . ALA C 1 343 ? -46.28374 -37.98215 15.82352 1.000 178.53028 343 ALA C CA 1
ATOM 17227 C C . ALA C 1 343 ? -46.97158 -37.34862 14.62348 1.000 180.06521 343 ALA C C 1
ATOM 17228 O O . ALA C 1 343 ? -47.98168 -36.65552 14.74086 1.000 179.92881 343 ALA C O 1
ATOM 17232 N N . LEU C 1 344 ? -46.39810 -37.60524 13.44905 1.000 152.58685 344 LEU C N 1
ATOM 17233 C CA . LEU C 1 344 ? -46.94963 -37.15623 12.18366 1.000 154.55343 344 LEU C CA 1
ATOM 17234 C C . LEU C 1 344 ? -47.86870 -38.22220 11.60466 1.000 156.62373 344 LEU C C 1
ATOM 17235 O O . LEU C 1 344 ? -47.51912 -39.40639 11.56480 1.000 157.31866 344 LEU C O 1
ATOM 17251 N N . SER C 1 345 ? -49.04728 -37.79197 11.16823 1.000 149.99108 345 SER C N 1
ATOM 17252 C CA . SER C 1 345 ? -50.05735 -38.70452 10.66075 1.000 151.60698 345 SER C CA 1
ATOM 17253 C C . SER C 1 345 ? -49.68055 -39.18665 9.26927 1.000 152.03888 345 SER C C 1
ATOM 17254 O O . SER C 1 345 ? -49.15690 -38.42176 8.45215 1.000 150.28518 345 SER C O 1
ATOM 17262 N N . GLU C 1 346 ? -49.94021 -40.46953 9.00587 1.000 146.57073 346 GLU C N 1
ATOM 17263 C CA . GLU C 1 346 ? -49.66290 -41.02318 7.68479 1.000 147.46982 346 GLU C CA 1
ATOM 17264 C C . GLU C 1 346 ? -50.26672 -40.16918 6.58642 1.000 145.43214 346 GLU C C 1
ATOM 17265 O O . GLU C 1 346 ? -49.61695 -39.88207 5.57673 1.000 144.78358 346 GLU C O 1
ATOM 17277 N N . ALA C 1 347 ? -51.51390 -39.76268 6.76562 1.000 138.66012 347 ALA C N 1
ATOM 17278 C CA . ALA C 1 347 ? -52.21417 -38.98704 5.74700 1.000 136.94486 347 ALA C CA 1
ATOM 17279 C C . ALA C 1 347 ? -52.28422 -37.51380 6.12731 1.000 134.13924 347 ALA C C 1
ATOM 17280 O O . ALA C 1 347 ? -53.34998 -36.89908 6.16461 1.000 133.14961 347 ALA C O 1
ATOM 17284 N N . ALA C 1 348 ? -51.11960 -36.94384 6.42058 1.000 127.63553 348 ALA C N 1
ATOM 17285 C CA . ALA C 1 348 ? -51.02488 -35.51171 6.66133 1.000 125.10066 348 ALA C CA 1
ATOM 17286 C C . ALA C 1 348 ? -51.00314 -34.78973 5.31998 1.000 123.62190 348 ALA C C 1
ATOM 17287 O O . ALA C 1 348 ? -50.19615 -35.13859 4.45425 1.000 124.14631 348 ALA C O 1
ATOM 17291 N N . PRO C 1 349 ? -51.86805 -33.80138 5.10293 1.000 122.01217 349 PRO C N 1
ATOM 17292 C CA . PRO C 1 349 ? -51.94439 -33.19293 3.78357 1.000 120.89292 349 PRO C CA 1
ATOM 17293 C C . PRO C 1 349 ? -50.64406 -32.49398 3.44259 1.000 119.73831 349 PRO C C 1
ATOM 17294 O O . PRO C 1 349 ? -49.96517 -31.93961 4.32788 1.000 118.93814 349 PRO C O 1
ATOM 17305 N N . PRO C 1 350 ? -50.25028 -32.50293 2.17173 1.000 171.92670 350 PRO C N 1
ATOM 17306 C CA . PRO C 1 350 ? -49.06422 -31.74268 1.76730 1.000 170.90718 350 PRO C CA 1
ATOM 17307 C C . PRO C 1 350 ? -49.13165 -30.29934 2.24228 1.000 168.72607 350 PRO C C 1
ATOM 17308 O O . PRO C 1 350 ? -50.09820 -29.58082 1.97637 1.000 167.69030 350 PRO C O 1
ATOM 17319 N N . GLY C 1 351 ? -48.09337 -29.88023 2.95621 1.000 165.38595 351 GLY C N 1
ATOM 17320 C CA . GLY C 1 351 ? -48.03600 -28.55862 3.55302 1.000 163.62345 351 GLY C CA 1
ATOM 17321 C C . GLY C 1 351 ? -48.23526 -28.53011 5.05446 1.000 163.66062 351 GLY C C 1
ATOM 17322 O O . GLY C 1 351 ? -48.22362 -27.44116 5.64119 1.000 162.43671 351 GLY C O 1
ATOM 17326 N N . THR C 1 352 ? -48.42060 -29.68198 5.69395 1.000 124.22870 352 THR C N 1
ATOM 17327 C CA . THR C 1 352 ? -48.51936 -29.73050 7.14677 1.000 124.58020 352 THR C CA 1
ATOM 17328 C C . THR C 1 352 ? -47.27075 -29.12936 7.78462 1.000 123.96349 352 THR C C 1
ATOM 17329 O O . THR C 1 352 ? -46.14620 -29.51937 7.45770 1.000 124.46137 352 THR C O 1
ATOM 17340 N N . VAL C 1 353 ? -47.47248 -28.17724 8.69840 1.000 114.76215 353 VAL C N 1
ATOM 17341 C CA . VAL C 1 353 ? -46.35204 -27.54725 9.39088 1.000 114.25870 353 VAL C CA 1
ATOM 17342 C C . VAL C 1 353 ? -45.75541 -28.52269 10.38910 1.000 115.79635 353 VAL C C 1
ATOM 17343 O O . VAL C 1 353 ? -46.48010 -29.18090 11.14735 1.000 116.94179 353 VAL C O 1
ATOM 17356 N N . ILE C 1 354 ? -44.42793 -28.62498 10.38838 1.000 135.90470 354 ILE C N 1
ATOM 17357 C CA . ILE C 1 354 ? -43.73631 -29.46805 11.34334 1.000 137.41610 354 ILE C CA 1
ATOM 17358 C C . ILE C 1 354 ? -42.86684 -28.65637 12.30276 1.000 136.89743 354 ILE C C 1
ATOM 17359 O O . ILE C 1 354 ? -42.65010 -29.09593 13.43828 1.000 138.01907 354 ILE C O 1
ATOM 17375 N N . ALA C 1 355 ? -42.36899 -27.48886 11.89255 1.000 155.87289 355 ALA C N 1
ATOM 17376 C CA . ALA C 1 355 ? -41.58125 -26.65141 12.79275 1.000 155.45337 355 ALA C CA 1
ATOM 17377 C C . ALA C 1 355 ? -41.40810 -25.26049 12.19336 1.000 153.76029 355 ALA C C 1
ATOM 17378 O O . ALA C 1 355 ? -41.52965 -25.06555 10.98010 1.000 153.05913 355 ALA C O 1
ATOM 17385 N N . LEU C 1 356 ? -41.14052 -24.29342 13.07223 1.000 112.91053 356 LEU C N 1
ATOM 17386 C CA . LEU C 1 356 ? -40.79468 -22.92712 12.69229 1.000 111.60233 356 LEU C CA 1
ATOM 17387 C C . LEU C 1 356 ? -39.34988 -22.64757 13.08869 1.000 111.84229 356 LEU C C 1
ATOM 17388 O O . LEU C 1 356 ? -38.94271 -22.95595 14.21594 1.000 112.74885 356 LEU C O 1
ATOM 17404 N N . VAL C 1 357 ? -38.58729 -22.03080 12.18403 1.000 111.15867 357 VAL C N 1
ATOM 17405 C CA . VAL C 1 357 ? -37.17437 -21.76667 12.42771 1.000 111.50329 357 VAL C CA 1
ATOM 17406 C C . VAL C 1 357 ? -36.81260 -20.34954 12.00388 1.000 110.46015 357 VAL C C 1
ATOM 17407 O O . VAL C 1 357 ? -37.44869 -19.75065 11.13120 1.000 109.55125 357 VAL C O 1
ATOM 17420 N N . ARG C 1 358 ? -35.77271 -19.82373 12.64547 1.000 110.75144 358 ARG C N 1
ATOM 17421 C CA . ARG C 1 358 ? -35.12942 -18.56757 12.29414 1.000 110.15269 358 ARG C CA 1
ATOM 17422 C C . ARG C 1 358 ? -33.70537 -18.86082 11.84753 1.000 110.87439 358 ARG C C 1
ATOM 17423 O O . ARG C 1 358 ? -33.03657 -19.72995 12.41498 1.000 111.94693 358 ARG C O 1
ATOM 17444 N N . VAL C 1 359 ? -33.23907 -18.13053 10.84085 1.000 110.48157 359 VAL C N 1
ATOM 17445 C CA . VAL C 1 359 ? -31.82567 -18.11152 10.48838 1.000 111.30128 359 VAL C CA 1
ATOM 17446 C C . VAL C 1 359 ? -31.35481 -16.66736 10.53671 1.000 110.86195 359 VAL C C 1
ATOM 17447 O O . VAL C 1 359 ? -32.11895 -15.73921 10.25667 1.000 109.92075 359 VAL C O 1
ATOM 17460 N N . THR C 1 360 ? -30.08528 -16.47605 10.88564 1.000 154.74272 360 THR C N 1
ATOM 17461 C CA . THR C 1 360 ? -29.55816 -15.12641 11.02655 1.000 154.58186 360 THR C CA 1
ATOM 17462 C C . THR C 1 360 ? -28.08433 -15.10407 10.65673 1.000 155.70642 360 THR C C 1
ATOM 17463 O O . THR C 1 360 ? -27.40616 -16.13331 10.64921 1.000 156.74959 360 THR C O 1
ATOM 17474 N N . ASP C 1 361 ? -27.60109 -13.90489 10.34181 1.000 112.64979 361 ASP C N 1
ATOM 17475 C CA . ASP C 1 361 ? -26.18388 -13.68310 10.07829 1.000 113.85917 361 ASP C CA 1
ATOM 17476 C C . ASP C 1 361 ? -25.85471 -12.25565 10.47873 1.000 113.79843 361 ASP C C 1
ATOM 17477 O O . ASP C 1 361 ? -26.44973 -11.31013 9.95153 1.000 113.08754 361 ASP C O 1
ATOM 17486 N N . ARG C 1 362 ? -24.91411 -12.10135 11.40830 1.000 129.31276 362 ARG C N 1
ATOM 17487 C CA . ARG C 1 362 ? -24.58452 -10.77455 11.90893 1.000 129.48138 362 ARG C CA 1
ATOM 17488 C C . ARG C 1 362 ? -23.87500 -9.92366 10.86328 1.000 130.05840 362 ARG C C 1
ATOM 17489 O O . ARG C 1 362 ? -23.81045 -8.70053 11.02217 1.000 130.13754 362 ARG C O 1
ATOM 17510 N N . ASP C 1 363 ? -23.34585 -10.53455 9.80490 1.000 116.06989 363 ASP C N 1
ATOM 17511 C CA . ASP C 1 363 ? -22.70235 -9.77223 8.74696 1.000 116.83848 363 ASP C CA 1
ATOM 17512 C C . ASP C 1 363 ? -23.73896 -8.97066 7.96035 1.000 115.78969 363 ASP C C 1
ATOM 17513 O O . ASP C 1 363 ? -24.95143 -9.09365 8.16103 1.000 114.48842 363 ASP C O 1
ATOM 17522 N N . SER C 1 364 ? -23.24008 -8.13788 7.05104 1.000 119.35741 364 SER C N 1
ATOM 17523 C CA . SER C 1 364 ? -24.07627 -7.29219 6.21460 1.000 118.70377 364 SER C CA 1
ATOM 17524 C C . SER C 1 364 ? -23.74219 -7.53351 4.74861 1.000 119.52718 364 SER C C 1
ATOM 17525 O O . SER C 1 364 ? -22.65212 -7.99871 4.40552 1.000 120.95810 364 SER C O 1
ATOM 17533 N N . GLY C 1 365 ? -24.70252 -7.21376 3.88186 1.000 115.98263 365 GLY C N 1
ATOM 17534 C CA . GLY C 1 365 ? -24.49422 -7.38274 2.45654 1.000 116.86003 365 GLY C CA 1
ATOM 17535 C C . GLY C 1 365 ? -24.51386 -8.84585 2.04435 1.000 117.05398 365 GLY C C 1
ATOM 17536 O O . GLY C 1 365 ? -25.19780 -9.68460 2.63924 1.000 115.99194 365 GLY C O 1
ATOM 17540 N N . LYS C 1 366 ? -23.74795 -9.15162 0.99377 1.000 140.40256 366 LYS C N 1
ATOM 17541 C CA . LYS C 1 366 ? -23.65216 -10.52894 0.52050 1.000 141.08166 366 LYS C CA 1
ATOM 17542 C C . LYS C 1 366 ? -23.17360 -11.46114 1.62423 1.000 141.21097 366 LYS C C 1
ATOM 17543 O O . LYS C 1 366 ? -23.59808 -12.62066 1.69729 1.000 140.98300 366 LYS C O 1
ATOM 17562 N N . ASN C 1 367 ? -22.28662 -10.97331 2.49262 1.000 119.99981 367 ASN C N 1
ATOM 17563 C CA . ASN C 1 367 ? -21.78443 -11.80292 3.58191 1.000 120.27502 367 ASN C CA 1
ATOM 17564 C C . ASN C 1 367 ? -22.90673 -12.23810 4.51474 1.000 118.43318 367 ASN C C 1
ATOM 17565 O O . ASN C 1 367 ? -22.79860 -13.28079 5.16991 1.000 118.64288 367 ASN C O 1
ATOM 17576 N N . GLY C 1 368 ? -23.98350 -11.45824 4.58963 1.000 116.83641 368 GLY C N 1
ATOM 17577 C CA . GLY C 1 368 ? -25.12465 -11.80005 5.41715 1.000 115.26819 368 GLY C CA 1
ATOM 17578 C C . GLY C 1 368 ? -26.33869 -12.23076 4.61827 1.000 114.32376 368 GLY C C 1
ATOM 17579 O O . GLY C 1 368 ? -27.45125 -12.27547 5.15139 1.000 112.99747 368 GLY C O 1
ATOM 17583 N N . GLN C 1 369 ? -26.14265 -12.55127 3.34080 1.000 163.62802 369 GLN C N 1
ATOM 17584 C CA . GLN C 1 369 ? -27.22285 -13.01995 2.48032 1.000 162.98515 369 GLN C CA 1
ATOM 17585 C C . GLN C 1 369 ? -27.31974 -14.53664 2.59054 1.000 163.43827 369 GLN C C 1
ATOM 17586 O O . GLN C 1 369 ? -26.35659 -15.24882 2.28819 1.000 165.07428 369 GLN C O 1
ATOM 17600 N N . LEU C 1 370 ? -28.48009 -15.02615 3.01595 1.000 113.74801 370 LEU C N 1
ATOM 17601 C CA . LEU C 1 370 ? -28.65290 -16.42691 3.36636 1.000 114.16030 370 LEU C CA 1
ATOM 17602 C C . LEU C 1 370 ? -29.38726 -17.19700 2.28174 1.000 114.37646 370 LEU C C 1
ATOM 17603 O O . LEU C 1 370 ? -30.17287 -16.64013 1.51101 1.000 113.60852 370 LEU C O 1
ATOM 17619 N N . GLN C 1 371 ? -29.11445 -18.49774 2.23241 1.000 115.61094 371 GLN C N 1
ATOM 17620 C CA . GLN C 1 371 ? -29.93098 -19.41993 1.46128 1.000 115.88657 371 GLN C CA 1
ATOM 17621 C C . GLN C 1 371 ? -29.94990 -20.73951 2.21423 1.000 116.61130 371 GLN C C 1
ATOM 17622 O O . GLN C 1 371 ? -28.89098 -21.25719 2.58180 1.000 118.06901 371 GLN C O 1
ATOM 17636 N N . CYS C 1 372 ? -31.14678 -21.26287 2.46767 1.000 119.79272 372 CYS C N 1
ATOM 17637 C CA . CYS C 1 372 ? -31.31120 -22.44325 3.30186 1.000 120.40975 372 CYS C CA 1
ATOM 17638 C C . CYS C 1 372 ? -32.03449 -23.54179 2.53458 1.000 121.23307 372 CYS C C 1
ATOM 17639 O O . CYS C 1 372 ? -32.84316 -23.27475 1.63990 1.000 120.60432 372 CYS C O 1
ATOM 17647 N N . ARG C 1 373 ? -31.73679 -24.78511 2.90539 1.000 137.15211 373 ARG C N 1
ATOM 17648 C CA . ARG C 1 373 ? -32.35048 -25.94112 2.26800 1.000 138.31460 373 ARG C CA 1
ATOM 17649 C C . ARG C 1 373 ? -32.26928 -27.13156 3.21351 1.000 139.52665 373 ARG C C 1
ATOM 17650 O O . ARG C 1 373 ? -31.44709 -27.16608 4.13449 1.000 139.98088 373 ARG C O 1
ATOM 17671 N N . VAL C 1 374 ? -33.15020 -28.10635 2.97188 1.000 121.75107 374 VAL C N 1
ATOM 17672 C CA . VAL C 1 374 ? -33.18749 -29.36802 3.70678 1.000 123.27176 374 VAL C CA 1
ATOM 17673 C C . VAL C 1 374 ? -32.20996 -30.35202 3.08202 1.000 126.13397 374 VAL C C 1
ATOM 17674 O O . VAL C 1 374 ? -31.93081 -30.31268 1.87922 1.000 127.06163 374 VAL C O 1
ATOM 17687 N N . LEU C 1 375 ? -31.67042 -31.23299 3.92757 1.000 142.79317 375 LEU C N 1
ATOM 17688 C CA . LEU C 1 375 ? -30.60904 -32.14378 3.51026 1.000 145.80496 375 LEU C CA 1
ATOM 17689 C C . LEU C 1 375 ? -30.96008 -32.87986 2.21857 1.000 147.54705 375 LEU C C 1
ATOM 17690 O O . LEU C 1 375 ? -30.15196 -32.93286 1.28466 1.000 149.29491 375 LEU C O 1
ATOM 17697 N N . GLY C 1 376 ? -32.16676 -33.44461 2.14145 1.000 177.77829 376 GLY C N 1
ATOM 17698 C CA . GLY C 1 376 ? -32.55415 -34.24891 0.99406 1.000 179.67561 376 GLY C CA 1
ATOM 17699 C C . GLY C 1 376 ? -33.60044 -33.63522 0.08419 1.000 177.95240 376 GLY C C 1
ATOM 17700 O O . GLY C 1 376 ? -33.50577 -33.74757 -1.14548 1.000 179.23788 376 GLY C O 1
ATOM 17704 N N . GLY C 1 377 ? -34.62844 -33.02725 0.67822 1.000 129.74387 377 GLY C N 1
ATOM 17705 C CA . GLY C 1 377 ? -35.72947 -32.43248 -0.06609 1.000 128.04839 377 GLY C CA 1
ATOM 17706 C C . GLY C 1 377 ? -35.33949 -31.35863 -1.07312 1.000 127.23846 377 GLY C C 1
ATOM 17707 O O . GLY C 1 377 ? -36.19763 -30.83451 -1.79197 1.000 126.02145 377 GLY C O 1
ATOM 17711 N N . SER C 1 392 ? -33.44411 -38.29426 -0.27875 1.000 160.94763 392 SER C N 1
ATOM 17712 C CA . SER C 1 392 ? -34.63861 -37.52482 -0.60585 1.000 158.07943 392 SER C CA 1
ATOM 17713 C C . SER C 1 392 ? -35.74025 -37.78108 0.41505 1.000 156.69164 392 SER C C 1
ATOM 17714 O O . SER C 1 392 ? -36.29632 -38.87764 0.47781 1.000 158.55992 392 SER C O 1
ATOM 17721 N N . VAL C 1 393 ? -36.04764 -36.76477 1.20998 1.000 148.48830 393 VAL C N 1
ATOM 17722 C CA . VAL C 1 393 ? -37.08603 -36.86018 2.23302 1.000 147.13183 393 VAL C CA 1
ATOM 17723 C C . VAL C 1 393 ? -38.13264 -35.79699 1.93423 1.000 144.19896 393 VAL C C 1
ATOM 17724 O O . VAL C 1 393 ? -37.85188 -34.80200 1.24325 1.000 142.82442 393 VAL C O 1
ATOM 17737 N N . PRO C 1 394 ? -39.35999 -35.97146 2.44218 1.000 130.30126 394 PRO C N 1
ATOM 17738 C CA . PRO C 1 394 ? -40.46882 -35.12014 1.99420 1.000 128.03668 394 PRO C CA 1
ATOM 17739 C C . PRO C 1 394 ? -40.73121 -33.92841 2.90210 1.000 125.30065 394 PRO C C 1
ATOM 17740 O O . PRO C 1 394 ? -41.71248 -33.92346 3.65322 1.000 124.50846 394 PRO C O 1
ATOM 17751 N N . PHE C 1 395 ? -39.87767 -32.90946 2.84189 1.000 142.80155 395 PHE C N 1
ATOM 17752 C CA . PHE C 1 395 ? -40.09612 -31.69805 3.61642 1.000 140.37680 395 PHE C CA 1
ATOM 17753 C C . PHE C 1 395 ? -39.59423 -30.51448 2.80444 1.000 139.04010 395 PHE C C 1
ATOM 17754 O O . PHE C 1 395 ? -38.55343 -30.60595 2.14759 1.000 140.12831 395 PHE C O 1
ATOM 17771 N N . LYS C 1 396 ? -40.33585 -29.41051 2.85043 1.000 196.74299 396 LYS C N 1
ATOM 17772 C CA . LYS C 1 396 ? -39.93003 -28.17260 2.20407 1.000 195.42657 396 LYS C CA 1
ATOM 17773 C C . LYS C 1 396 ? -39.73805 -27.07790 3.24321 1.000 193.78568 396 LYS C C 1
ATOM 17774 O O . LYS C 1 396 ? -40.43181 -27.03422 4.26408 1.000 193.15640 396 LYS C O 1
ATOM 17782 N N . LEU C 1 397 ? -38.78333 -26.19405 2.96906 1.000 137.37158 397 LEU C N 1
ATOM 17783 C CA . LEU C 1 397 ? -38.56122 -24.99893 3.76879 1.000 135.90001 397 LEU C CA 1
ATOM 17784 C C . LEU C 1 397 ? -39.22160 -23.82298 3.06274 1.000 134.42286 397 LEU C C 1
ATOM 17785 O O . LEU C 1 397 ? -38.97491 -23.58821 1.87486 1.000 134.65450 397 LEU C O 1
ATOM 17801 N N . GLU C 1 398 ? -40.05666 -23.08755 3.79389 1.000 110.48925 398 GLU C N 1
ATOM 17802 C CA . GLU C 1 398 ? -40.86868 -22.01319 3.22856 1.000 109.24212 398 GLU C CA 1
ATOM 17803 C C . GLU C 1 398 ? -40.57307 -20.72160 3.97721 1.000 108.23608 398 GLU C C 1
ATOM 17804 O O . GLU C 1 398 ? -40.95095 -20.57452 5.14500 1.000 107.93520 398 GLU C O 1
ATOM 17816 N N . GLU C 1 399 ? -39.90656 -19.78672 3.30307 1.000 131.40322 399 GLU C N 1
ATOM 17817 C CA . GLU C 1 399 ? -39.55684 -18.51047 3.91566 1.000 130.66424 399 GLU C CA 1
ATOM 17818 C C . GLU C 1 399 ? -40.77034 -17.59305 3.89715 1.000 129.69733 399 GLU C C 1
ATOM 17819 O O . GLU C 1 399 ? -41.28247 -17.24867 2.82624 1.000 129.43666 399 GLU C O 1
ATOM 17831 N N . ASN C 1 400 ? -41.22869 -17.19909 5.08297 1.000 169.55423 400 ASN C N 1
ATOM 17832 C CA . ASN C 1 400 ? -42.39343 -16.33548 5.21669 1.000 168.94380 400 ASN C CA 1
ATOM 17833 C C . ASN C 1 400 ? -42.01946 -14.89042 5.51366 1.000 168.61690 400 ASN C C 1
ATOM 17834 O O . ASN C 1 400 ? -42.53415 -13.97728 4.85947 1.000 168.25745 400 ASN C O 1
ATOM 17845 N N . TYR C 1 401 ? -41.13676 -14.65693 6.48350 1.000 139.86276 401 TYR C N 1
ATOM 17846 C CA . TYR C 1 401 ? -40.84207 -13.29157 6.91549 1.000 139.77329 401 TYR C CA 1
ATOM 17847 C C . TYR C 1 401 ? -39.33376 -13.08186 6.90672 1.000 140.09542 401 TYR C C 1
ATOM 17848 O O . TYR C 1 401 ? -38.56144 -13.99275 6.59459 1.000 140.43715 401 TYR C O 1
ATOM 17866 N N . ASP C 1 402 ? -38.90940 -11.85277 7.20467 1.000 142.79582 402 ASP C N 1
ATOM 17867 C CA . ASP C 1 402 ? -37.48820 -11.58096 7.36143 1.000 143.25547 402 ASP C CA 1
ATOM 17868 C C . ASP C 1 402 ? -36.87504 -12.62318 8.28650 1.000 143.70478 402 ASP C C 1
ATOM 17869 O O . ASP C 1 402 ? -37.16756 -12.64925 9.48656 1.000 143.89819 402 ASP C O 1
ATOM 17876 N N . ASN C 1 403 ? -36.03088 -13.49215 7.73105 1.000 132.55571 403 ASN C N 1
ATOM 17877 C CA . ASN C 1 403 ? -35.33392 -14.50696 8.51175 1.000 133.21375 403 ASN C CA 1
ATOM 17878 C C . ASN C 1 403 ? -36.29707 -15.47105 9.19757 1.000 133.18994 403 ASN C C 1
ATOM 17879 O O . ASN C 1 403 ? -36.00375 -15.98207 10.27917 1.000 133.73803 403 ASN C O 1
ATOM 17890 N N . PHE C 1 404 ? -37.44698 -15.74583 8.58557 1.000 111.17444 404 PHE C N 1
ATOM 17891 C CA . PHE C 1 404 ? -38.42934 -16.65213 9.17000 1.000 111.30007 404 PHE C CA 1
ATOM 17892 C C . PHE C 1 404 ? -38.94228 -17.62577 8.12514 1.000 111.32837 404 PHE C C 1
ATOM 17893 O O . PHE C 1 404 ? -39.59158 -17.21617 7.14992 1.000 110.77617 404 PHE C O 1
ATOM 17910 N N . TYR C 1 405 ? -38.70587 -18.91396 8.39624 1.000 107.93088 405 TYR C N 1
ATOM 17911 C CA . TYR C 1 405 ? -38.98393 -20.04062 7.51730 1.000 108.40451 405 TYR C CA 1
ATOM 17912 C C . TYR C 1 405 ? -39.88883 -21.02868 8.23871 1.000 108.88669 405 TYR C C 1
ATOM 17913 O O . TYR C 1 405 ? -39.77449 -21.21499 9.45527 1.000 109.31833 405 TYR C O 1
ATOM 17931 N N . THR C 1 406 ? -40.78042 -21.66492 7.48464 1.000 108.97172 406 THR C N 1
ATOM 17932 C CA . THR C 1 406 ? -41.63225 -22.73359 7.99366 1.000 109.68907 406 THR C CA 1
ATOM 17933 C C . THR C 1 406 ? -41.28486 -24.02070 7.26397 1.000 110.83417 406 THR C C 1
ATOM 17934 O O . THR C 1 406 ? -41.39356 -24.08685 6.03478 1.000 110.77515 406 THR C O 1
ATOM 17945 N N . VAL C 1 407 ? -40.86941 -25.03531 8.01437 1.000 112.07229 407 VAL C N 1
ATOM 17946 C CA . VAL C 1 407 ? -40.60744 -26.35258 7.44578 1.000 113.54487 407 VAL C CA 1
ATOM 17947 C C . VAL C 1 407 ? -41.91130 -27.14364 7.47246 1.000 114.02876 407 VAL C C 1
ATOM 17948 O O . VAL C 1 407 ? -42.48486 -27.38935 8.54120 1.000 114.32134 407 VAL C O 1
ATOM 17961 N N . VAL C 1 408 ? -42.39131 -27.51547 6.28765 1.000 114.24533 408 VAL C N 1
ATOM 17962 C CA . VAL C 1 408 ? -43.66692 -28.19277 6.12151 1.000 114.71124 408 VAL C CA 1
ATOM 17963 C C . VAL C 1 408 ? -43.42935 -29.50431 5.37881 1.000 116.51514 408 VAL C C 1
ATOM 17964 O O . VAL C 1 408 ? -42.32228 -29.80109 4.92956 1.000 117.35964 408 VAL C O 1
ATOM 17977 N N . THR C 1 409 ? -44.49636 -30.29167 5.25584 1.000 117.31373 409 THR C N 1
ATOM 17978 C CA . THR C 1 409 ? -44.42909 -31.55607 4.53697 1.000 119.25359 409 THR C CA 1
ATOM 17979 C C . THR C 1 409 ? -44.47289 -31.31859 3.03190 1.000 119.06161 409 THR C C 1
ATOM 17980 O O . THR C 1 409 ? -45.21816 -30.46614 2.54044 1.000 117.60785 409 THR C O 1
ATOM 17991 N N . ASP C 1 410 ? -43.66471 -32.08632 2.30296 1.000 129.98576 410 ASP C N 1
ATOM 17992 C CA . ASP C 1 410 ? -43.49659 -31.92447 0.86283 1.000 130.24731 410 ASP C CA 1
ATOM 17993 C C . ASP C 1 410 ? -44.53797 -32.69668 0.05779 1.000 131.34617 410 ASP C C 1
ATOM 17994 O O . ASP C 1 410 ? -45.11935 -32.15558 -0.88806 1.000 130.56761 410 ASP C O 1
ATOM 18003 N N . ARG C 1 411 ? -44.78581 -33.95603 0.42151 1.000 201.03935 411 ARG C N 1
ATOM 18004 C CA . ARG C 1 411 ? -45.62650 -34.83769 -0.37872 1.000 202.58910 411 ARG C CA 1
ATOM 18005 C C . ARG C 1 411 ? -46.58244 -35.62991 0.50449 1.000 203.34803 411 ARG C C 1
ATOM 18006 O O . ARG C 1 411 ? -46.47173 -35.58646 1.73505 1.000 202.93532 411 ARG C O 1
ATOM 18027 N N . PRO C 1 412 ? -47.53368 -36.35891 -0.08148 1.000 156.49142 412 PRO C N 1
ATOM 18028 C CA . PRO C 1 412 ? -48.30536 -37.31372 0.71599 1.000 157.86732 412 PRO C CA 1
ATOM 18029 C C . PRO C 1 412 ? -47.38255 -38.40490 1.23740 1.000 160.23959 412 PRO C C 1
ATOM 18030 O O . PRO C 1 412 ? -46.49186 -38.87721 0.52812 1.000 161.83007 412 PRO C O 1
ATOM 18041 N N . LEU C 1 413 ? -47.60109 -38.80887 2.48237 1.000 168.12844 413 LEU C N 1
ATOM 18042 C CA . LEU C 1 413 ? -46.70511 -39.75943 3.13870 1.000 170.32041 413 LEU C CA 1
ATOM 18043 C C . LEU C 1 413 ? -47.26648 -41.17459 3.08932 1.000 173.31098 413 LEU C C 1
ATOM 18044 O O . LEU C 1 413 ? -47.29647 -41.87293 4.10226 1.000 174.73096 413 LEU C O 1
ATOM 18060 N N . ASP C 1 414 ? -47.72069 -41.61462 1.91705 1.000 191.20285 414 ASP C N 1
ATOM 18061 C CA . ASP C 1 414 ? -48.35478 -42.91797 1.76867 1.000 194.13707 414 ASP C CA 1
ATOM 18062 C C . ASP C 1 414 ? -47.57442 -43.88273 0.88745 1.000 197.13373 414 ASP C C 1
ATOM 18063 O O . ASP C 1 414 ? -47.60047 -45.08848 1.15237 1.000 200.12986 414 ASP C O 1
ATOM 18070 N N . ARG C 1 415 ? -46.87214 -43.39893 -0.13707 1.000 162.60680 415 ARG C N 1
ATOM 18071 C CA . ARG C 1 415 ? -46.08180 -44.28177 -1.00473 1.000 165.74619 415 ARG C CA 1
ATOM 18072 C C . ARG C 1 415 ? -44.66994 -44.41510 -0.44134 1.000 166.62827 415 ARG C C 1
ATOM 18073 O O . ARG C 1 415 ? -44.27057 -45.49267 0.00841 1.000 169.51622 415 ARG C O 1
ATOM 18094 N N . GLU C 1 416 ? -43.90872 -43.31908 -0.45637 1.000 196.34538 416 GLU C N 1
ATOM 18095 C CA . GLU C 1 416 ? -42.58889 -43.28069 0.17233 1.000 196.79870 416 GLU C CA 1
ATOM 18096 C C . GLU C 1 416 ? -42.78236 -42.91882 1.64175 1.000 194.96836 416 GLU C C 1
ATOM 18097 O O . GLU C 1 416 ? -42.60903 -41.77422 2.06664 1.000 192.06286 416 GLU C O 1
ATOM 18105 N N . THR C 1 417 ? -43.15712 -43.92611 2.42653 1.000 145.93212 417 THR C N 1
ATOM 18106 C CA . THR C 1 417 ? -43.34137 -43.78585 3.86525 1.000 144.93257 417 THR C CA 1
ATOM 18107 C C . THR C 1 417 ? -42.10310 -44.29523 4.58940 1.000 146.76919 417 THR C C 1
ATOM 18108 O O . THR C 1 417 ? -41.62886 -45.40158 4.31304 1.000 150.10350 417 THR C O 1
ATOM 18114 N N . GLN C 1 418 ? -41.57659 -43.48411 5.50410 1.000 210.29959 418 GLN C N 1
ATOM 18115 C CA . GLN C 1 418 ? -40.43795 -43.86770 6.32854 1.000 211.81694 418 GLN C CA 1
ATOM 18116 C C . GLN C 1 418 ? -40.85084 -43.85505 7.79260 1.000 211.26194 418 GLN C C 1
ATOM 18117 O O . GLN C 1 418 ? -41.61852 -42.99033 8.22655 1.000 208.62710 418 GLN C O 1
ATOM 18131 N N . ASP C 1 419 ? -40.33936 -44.82793 8.54711 1.000 167.91914 419 ASP C N 1
ATOM 18132 C CA . ASP C 1 419 ? -40.68089 -44.92581 9.96112 1.000 167.90974 419 ASP C CA 1
ATOM 18133 C C . ASP C 1 419 ? -40.24427 -43.68296 10.72997 1.000 165.01448 419 ASP C C 1
ATOM 18134 O O . ASP C 1 419 ? -41.05996 -43.04892 11.40885 1.000 163.10889 419 ASP C O 1
ATOM 18141 N N . GLU C 1 420 ? -38.96432 -43.31551 10.64279 1.000 196.30362 420 GLU C N 1
ATOM 18142 C CA . GLU C 1 420 ? -38.47113 -42.11913 11.31175 1.000 193.72205 420 GLU C CA 1
ATOM 18143 C C . GLU C 1 420 ? -37.62601 -41.29164 10.35167 1.000 192.27511 420 GLU C C 1
ATOM 18144 O O . GLU C 1 420 ? -37.00359 -41.81854 9.42559 1.000 194.02267 420 GLU C O 1
ATOM 18156 N N . TYR C 1 421 ? -37.61330 -39.98344 10.59643 1.000 185.39321 421 TYR C N 1
ATOM 18157 C CA . TYR C 1 421 ? -36.87598 -39.00642 9.81018 1.000 183.73609 421 TYR C CA 1
ATOM 18158 C C . TYR C 1 421 ? -35.93384 -38.22840 10.71798 1.000 182.71490 421 TYR C C 1
ATOM 18159 O O . TYR C 1 421 ? -36.32870 -37.78202 11.80447 1.000 181.56236 421 TYR C O 1
ATOM 18177 N N . ASN C 1 422 ? -34.70009 -38.04512 10.25174 1.000 192.49743 422 ASN C N 1
ATOM 18178 C CA . ASN C 1 422 ? -33.71347 -37.18426 10.90030 1.000 191.46000 422 ASN C CA 1
ATOM 18179 C C . ASN C 1 422 ? -33.52579 -35.96133 10.00560 1.000 189.19021 422 ASN C C 1
ATOM 18180 O O . ASN C 1 422 ? -32.57447 -35.86807 9.22877 1.000 189.94672 422 ASN C O 1
ATOM 18189 N N . VAL C 1 423 ? -34.45872 -35.01621 10.11786 1.000 167.55637 423 VAL C N 1
ATOM 18190 C CA . VAL C 1 423 ? -34.43097 -33.82057 9.28396 1.000 165.40984 423 VAL C CA 1
ATOM 18191 C C . VAL C 1 423 ? -33.27454 -32.93098 9.71512 1.000 164.72215 423 VAL C C 1
ATOM 18192 O O . VAL C 1 423 ? -33.04896 -32.71640 10.91222 1.000 164.48882 423 VAL C O 1
ATOM 18205 N N . THR C 1 424 ? -32.53206 -32.41223 8.73941 1.000 151.95044 424 THR C N 1
ATOM 18206 C CA . THR C 1 424 ? -31.40708 -31.52267 8.99776 1.000 151.41943 424 THR C CA 1
ATOM 18207 C C . THR C 1 424 ? -31.52777 -30.30325 8.09919 1.000 149.47902 424 THR C C 1
ATOM 18208 O O . THR C 1 424 ? -31.64612 -30.43677 6.87647 1.000 149.88139 424 THR C O 1
ATOM 18219 N N . ILE C 1 425 ? -31.49457 -29.12474 8.70584 1.000 152.53617 425 ILE C N 1
ATOM 18220 C CA . ILE C 1 425 ? -31.56789 -27.86350 7.98184 1.000 150.76931 425 ILE C CA 1
ATOM 18221 C C . ILE C 1 425 ? -30.15142 -27.36699 7.74905 1.000 151.46798 425 ILE C C 1
ATOM 18222 O O . ILE C 1 425 ? -29.25690 -27.54204 8.59064 1.000 152.42284 425 ILE C O 1
ATOM 18238 N N . VAL C 1 426 ? -29.95277 -26.72151 6.59966 1.000 160.18609 426 VAL C N 1
ATOM 18239 C CA . VAL C 1 426 ? -28.67071 -26.14296 6.21411 1.000 160.90609 426 VAL C CA 1
ATOM 18240 C C . VAL C 1 426 ? -28.89472 -24.68363 5.84621 1.000 158.94787 426 VAL C C 1
ATOM 18241 O O . VAL C 1 426 ? -29.77810 -24.37112 5.03894 1.000 157.94168 426 VAL C O 1
ATOM 18254 N N . ALA C 1 427 ? -28.09698 -23.79864 6.43741 1.000 119.93856 427 ALA C N 1
ATOM 18255 C CA . ALA C 1 427 ? -28.04669 -22.39278 6.06560 1.000 118.58904 427 ALA C CA 1
ATOM 18256 C C . ALA C 1 427 ? -26.67249 -22.08259 5.48857 1.000 120.04839 427 ALA C C 1
ATOM 18257 O O . ALA C 1 427 ? -25.65534 -22.58701 5.97887 1.000 121.60215 427 ALA C O 1
ATOM 18264 N N . ARG C 1 428 ? -26.64689 -21.24646 4.45155 1.000 175.27418 428 ARG C N 1
ATOM 18265 C CA . ARG C 1 428 ? -25.42017 -20.95511 3.71732 1.000 176.90167 428 ARG C CA 1
ATOM 18266 C C . ARG C 1 428 ? -25.40709 -19.48062 3.34596 1.000 175.75425 428 ARG C C 1
ATOM 18267 O O . ARG C 1 428 ? -26.30579 -19.01393 2.64046 1.000 174.63276 428 ARG C O 1
ATOM 18288 N N . ASP C 1 429 ? -24.39357 -18.75161 3.80599 1.000 129.61959 429 ASP C N 1
ATOM 18289 C CA . ASP C 1 429 ? -24.30990 -17.32868 3.51870 1.000 128.79114 429 ASP C CA 1
ATOM 18290 C C . ASP C 1 429 ? -23.59011 -17.09487 2.19054 1.000 130.42155 429 ASP C C 1
ATOM 18291 O O . ASP C 1 429 ? -22.99349 -18.00255 1.60677 1.000 132.38697 429 ASP C O 1
ATOM 18300 N N . GLY C 1 430 ? -23.65169 -15.85401 1.71531 1.000 141.88766 430 GLY C N 1
ATOM 18301 C CA . GLY C 1 430 ? -23.06122 -15.50163 0.43822 1.000 143.45042 430 GLY C CA 1
ATOM 18302 C C . GLY C 1 430 ? -21.73547 -14.78176 0.56805 1.000 144.86400 430 GLY C C 1
ATOM 18303 O O . GLY C 1 430 ? -21.52618 -13.73838 -0.05806 1.000 145.12441 430 GLY C O 1
ATOM 18307 N N . GLY C 1 431 ? -20.82902 -15.32882 1.37997 1.000 136.25830 431 GLY C N 1
ATOM 18308 C CA . GLY C 1 431 ? -19.53656 -14.71781 1.60196 1.000 137.73466 431 GLY C CA 1
ATOM 18309 C C . GLY C 1 431 ? -18.48351 -15.19018 0.61453 1.000 140.63094 431 GLY C C 1
ATOM 18310 O O . GLY C 1 431 ? -18.72913 -16.00767 -0.27129 1.000 141.62987 431 GLY C O 1
ATOM 18314 N N . SER C 1 432 ? -17.27813 -14.65820 0.79265 1.000 130.79743 432 SER C N 1
ATOM 18315 C CA . SER C 1 432 ? -16.14142 -15.00974 -0.05241 1.000 133.91841 432 SER C CA 1
ATOM 18316 C C . SER C 1 432 ? -14.89875 -15.27171 0.80468 1.000 135.56472 432 SER C C 1
ATOM 18317 O O . SER C 1 432 ? -14.12483 -14.35145 1.06625 1.000 136.14469 432 SER C O 1
ATOM 18325 N N . PRO C 1 433 ? -14.70029 -16.52560 1.24941 1.000 208.77476 433 PRO C N 1
ATOM 18326 C CA . PRO C 1 433 ? -15.53349 -17.69727 0.96170 1.000 208.48981 433 PRO C CA 1
ATOM 18327 C C . PRO C 1 433 ? -16.81534 -17.72163 1.78865 1.000 205.34107 433 PRO C C 1
ATOM 18328 O O . PRO C 1 433 ? -16.89645 -17.02362 2.79929 1.000 203.71654 433 PRO C O 1
ATOM 18339 N N . PRO C 1 434 ? -17.79850 -18.50900 1.36475 1.000 132.38897 434 PRO C N 1
ATOM 18340 C CA . PRO C 1 434 ? -19.05941 -18.59517 2.10712 1.000 129.64256 434 PRO C CA 1
ATOM 18341 C C . PRO C 1 434 ? -18.91343 -19.43522 3.37068 1.000 129.65781 434 PRO C C 1
ATOM 18342 O O . PRO C 1 434 ? -17.91817 -20.12694 3.58878 1.000 131.85764 434 PRO C O 1
ATOM 18353 N N . LEU C 1 435 ? -19.94367 -19.35728 4.20946 1.000 132.40528 435 LEU C N 1
ATOM 18354 C CA . LEU C 1 435 ? -20.01031 -20.10433 5.45583 1.000 132.21703 435 LEU C CA 1
ATOM 18355 C C . LEU C 1 435 ? -21.37522 -20.76904 5.55742 1.000 130.76830 435 LEU C C 1
ATOM 18356 O O . LEU C 1 435 ? -22.38184 -20.21632 5.10493 1.000 129.02863 435 LEU C O 1
ATOM 18372 N N . ASN C 1 436 ? -21.40687 -21.96016 6.15341 1.000 132.98007 436 ASN C N 1
ATOM 18373 C CA . ASN C 1 436 ? -22.65012 -22.70312 6.28852 1.000 131.96103 436 ASN C CA 1
ATOM 18374 C C . ASN C 1 436 ? -22.71104 -23.37572 7.65080 1.000 132.03193 436 ASN C C 1
ATOM 18375 O O . ASN C 1 436 ? -21.68796 -23.77707 8.21257 1.000 133.69842 436 ASN C O 1
ATOM 18385 N N . SER C 1 437 ? -23.93054 -23.49351 8.17373 1.000 123.93914 437 SER C N 1
ATOM 18386 C CA . SER C 1 437 ? -24.17762 -24.17888 9.43373 1.000 124.05649 437 SER C CA 1
ATOM 18387 C C . SER C 1 437 ? -25.41549 -25.05080 9.28277 1.000 123.65982 437 SER C C 1
ATOM 18388 O O . SER C 1 437 ? -26.28733 -24.77446 8.45585 1.000 122.51194 437 SER C O 1
ATOM 18396 N N . THR C 1 438 ? -25.48648 -26.10724 10.09041 1.000 124.75354 438 THR C N 1
ATOM 18397 C CA . THR C 1 438 ? -26.55731 -27.08895 9.99470 1.000 124.86973 438 THR C CA 1
ATOM 18398 C C . THR C 1 438 ? -27.14490 -27.35491 11.37494 1.000 124.41924 438 THR C C 1
ATOM 18399 O O . THR C 1 438 ? -26.51109 -27.09042 12.39984 1.000 124.67725 438 THR C O 1
ATOM 18410 N N . LYS C 1 439 ? -28.36956 -27.88730 11.39975 1.000 125.28544 439 LYS C N 1
ATOM 18411 C CA . LYS C 1 439 ? -29.00980 -28.19581 12.67616 1.000 125.11896 439 LYS C CA 1
ATOM 18412 C C . LYS C 1 439 ? -30.16568 -29.15829 12.43473 1.000 125.44844 439 LYS C C 1
ATOM 18413 O O . LYS C 1 439 ? -30.96269 -28.94379 11.51899 1.000 124.40703 439 LYS C O 1
ATOM 18432 N N . SER C 1 440 ? -30.27142 -30.19640 13.26684 1.000 125.61000 440 SER C N 1
ATOM 18433 C CA . SER C 1 440 ? -31.17688 -31.31124 13.01367 1.000 126.57475 440 SER C CA 1
ATOM 18434 C C . SER C 1 440 ? -32.23912 -31.46806 14.10006 1.000 126.17243 440 SER C C 1
ATOM 18435 O O . SER C 1 440 ? -32.06905 -31.04224 15.24607 1.000 125.91458 440 SER C O 1
ATOM 18443 N N . PHE C 1 441 ? -33.34739 -32.09588 13.70004 1.000 126.31209 441 PHE C N 1
ATOM 18444 C CA . PHE C 1 441 ? -34.42150 -32.52724 14.58708 1.000 126.54721 441 PHE C CA 1
ATOM 18445 C C . PHE C 1 441 ? -35.06044 -33.77084 13.97915 1.000 128.09193 441 PHE C C 1
ATOM 18446 O O . PHE C 1 441 ? -34.98014 -33.99842 12.76996 1.000 128.28130 441 PHE C O 1
ATOM 18463 N N . ALA C 1 442 ? -35.69677 -34.57793 14.82715 1.000 129.39262 442 ALA C N 1
ATOM 18464 C CA . ALA C 1 442 ? -36.24376 -35.86798 14.42256 1.000 131.32774 442 ALA C CA 1
ATOM 18465 C C . ALA C 1 442 ? -37.76674 -35.88872 14.51513 1.000 130.61902 442 ALA C C 1
ATOM 18466 O O . ALA C 1 442 ? -38.36170 -35.25396 15.39120 1.000 129.54865 442 ALA C O 1
ATOM 18473 N N . ILE C 1 443 ? -38.39355 -36.62923 13.59345 1.000 136.69902 443 ILE C N 1
ATOM 18474 C CA . ILE C 1 443 ? -39.84781 -36.77860 13.55222 1.000 136.35176 443 ILE C CA 1
ATOM 18475 C C . ILE C 1 443 ? -40.17914 -38.21205 13.15471 1.000 138.92323 443 ILE C C 1
ATOM 18476 O O . ILE C 1 443 ? -39.41566 -38.85976 12.43804 1.000 140.40939 443 ILE C O 1
ATOM 18492 N N . LYS C 1 444 ? -41.31824 -38.71673 13.63278 1.000 147.98663 444 LYS C N 1
ATOM 18493 C CA . LYS C 1 444 ? -41.75322 -40.07509 13.32684 1.000 150.59082 444 LYS C CA 1
ATOM 18494 C C . LYS C 1 444 ? -43.13771 -40.03170 12.68277 1.000 149.86660 444 LYS C C 1
ATOM 18495 O O . LYS C 1 444 ? -43.87043 -39.04497 12.80837 1.000 147.67060 444 LYS C O 1
ATOM 18514 N N . ILE C 1 445 ? -43.49371 -41.11482 11.98822 1.000 138.35981 445 ILE C N 1
ATOM 18515 C CA . ILE C 1 445 ? -44.81771 -41.28530 11.39083 1.000 138.23135 445 ILE C CA 1
ATOM 18516 C C . ILE C 1 445 ? -45.58890 -42.35083 12.15819 1.000 140.72457 445 ILE C C 1
ATOM 18517 O O . ILE C 1 445 ? -45.02395 -43.37079 12.57119 1.000 143.35875 445 ILE C O 1
ATOM 18533 N N . LEU C 1 446 ? -46.88916 -42.10723 12.33951 1.000 140.06246 446 LEU C N 1
ATOM 18534 C CA . LEU C 1 446 ? -47.79496 -43.03415 13.02024 1.000 142.41054 446 LEU C CA 1
ATOM 18535 C C . LEU C 1 446 ? -48.36883 -43.96760 11.95352 1.000 144.12511 446 LEU C C 1
ATOM 18536 O O . LEU C 1 446 ? -49.49635 -43.81222 11.48233 1.000 143.55017 446 LEU C O 1
ATOM 18552 N N . ASP C 1 447 ? -47.57265 -44.97678 11.59050 1.000 146.51592 447 ASP C N 1
ATOM 18553 C CA . ASP C 1 447 ? -47.67301 -45.62825 10.28820 1.000 147.77501 447 ASP C CA 1
ATOM 18554 C C . ASP C 1 447 ? -48.42979 -46.95277 10.28559 1.000 151.10310 447 ASP C C 1
ATOM 18555 O O . ASP C 1 447 ? -49.24750 -47.18459 9.39608 1.000 151.41921 447 ASP C O 1
ATOM 18560 N N . HIS C 1 448 ? -48.17027 -47.86194 11.22034 1.000 153.81676 448 HIS C N 1
ATOM 18561 C CA . HIS C 1 448 ? -48.78582 -49.18431 11.15035 1.000 157.36482 448 HIS C CA 1
ATOM 18562 C C . HIS C 1 448 ? -49.50631 -49.47832 12.45826 1.000 158.56772 448 HIS C C 1
ATOM 18563 O O . HIS C 1 448 ? -48.86918 -49.62107 13.50598 1.000 159.43250 448 HIS C O 1
ATOM 18570 N N . HIS C 1 449 ? -50.83126 -49.57446 12.38709 1.000 158.79799 449 HIS C N 1
ATOM 18571 C CA . HIS C 1 449 ? -51.66853 -49.79289 13.55851 1.000 160.02008 449 HIS C CA 1
ATOM 18572 C C . HIS C 1 449 ? -52.67385 -50.91246 13.30117 1.000 163.17124 449 HIS C C 1
ATOM 18573 O O . HIS C 1 449 ? -53.75156 -50.94505 13.89526 1.000 163.79520 449 HIS C O 1
ATOM 18587 N N . LEU D 1 1 ? -54.19442 -16.48725 2.06875 1.000 151.25887 1 LEU D N 1
ATOM 18588 C CA . LEU D 1 1 ? -53.76242 -15.45033 3.04513 1.000 150.33766 1 LEU D CA 1
ATOM 18589 C C . LEU D 1 1 ? -52.24444 -15.28338 3.01226 1.000 149.14640 1 LEU D C 1
ATOM 18590 O O . LEU D 1 1 ? -51.53754 -15.72950 3.91536 1.000 149.98943 1 LEU D O 1
ATOM 18608 N N . LYS D 1 2 ? -51.75836 -14.62328 1.96025 1.000 122.97367 2 LYS D N 1
ATOM 18609 C CA . LYS D 1 2 ? -50.33203 -14.47139 1.69401 1.000 122.01620 2 LYS D CA 1
ATOM 18610 C C . LYS D 1 2 ? -49.95259 -12.99819 1.65241 1.000 120.39295 2 LYS D C 1
ATOM 18611 O O . LYS D 1 2 ? -50.64098 -12.19022 1.01992 1.000 119.47290 2 LYS D O 1
ATOM 18630 N N . ASN D 1 3 ? -48.86046 -12.66201 2.33394 1.000 94.57796 3 ASN D N 1
ATOM 18631 C CA . ASN D 1 3 ? -48.30432 -11.31871 2.33749 1.000 93.41773 3 ASN D CA 1
ATOM 18632 C C . ASN D 1 3 ? -47.43441 -11.07184 1.10431 1.000 92.22575 3 ASN D C 1
ATOM 18633 O O . ASN D 1 3 ? -46.88423 -12.00555 0.51198 1.000 92.55603 3 ASN D O 1
ATOM 18644 N N . LEU D 1 4 ? -47.31608 -9.79771 0.72048 1.000 104.47681 4 LEU D N 1
ATOM 18645 C CA . LEU D 1 4 ? -46.43097 -9.36207 -0.35747 1.000 103.48676 4 LEU D CA 1
ATOM 18646 C C . LEU D 1 4 ? -45.56563 -8.19771 0.10446 1.000 103.30370 4 LEU D C 1
ATOM 18647 O O . LEU D 1 4 ? -46.07112 -7.25643 0.72430 1.000 103.29965 4 LEU D O 1
ATOM 18663 N N . ASN D 1 5 ? -44.26719 -8.26058 -0.19707 1.000 131.00657 5 ASN D N 1
ATOM 18664 C CA . ASN D 1 5 ? -43.32162 -7.20501 0.15578 1.000 131.19158 5 ASN D CA 1
ATOM 18665 C C . ASN D 1 5 ? -42.69001 -6.64196 -1.10903 1.000 130.34610 5 ASN D C 1
ATOM 18666 O O . ASN D 1 5 ? -41.97828 -7.35648 -1.82353 1.000 130.52785 5 ASN D O 1
ATOM 18677 N N . TYR D 1 6 ? -42.95500 -5.36785 -1.38059 1.000 102.23680 6 TYR D N 1
ATOM 18678 C CA . TYR D 1 6 ? -42.36765 -4.64695 -2.49885 1.000 101.62702 6 TYR D CA 1
ATOM 18679 C C . TYR D 1 6 ? -41.34121 -3.64704 -1.97795 1.000 102.48019 6 TYR D C 1
ATOM 18680 O O . TYR D 1 6 ? -41.28947 -3.33873 -0.78451 1.000 103.42474 6 TYR D O 1
ATOM 18698 N N . SER D 1 7 ? -40.50642 -3.15143 -2.88776 1.000 85.08744 7 SER D N 1
ATOM 18699 C CA . SER D 1 7 ? -39.58313 -2.07201 -2.56422 1.000 86.08316 7 SER D CA 1
ATOM 18700 C C . SER D 1 7 ? -39.30338 -1.29422 -3.84037 1.000 85.52676 7 SER D C 1
ATOM 18701 O O . SER D 1 7 ? -38.97956 -1.88920 -4.87275 1.000 85.13314 7 SER D O 1
ATOM 18709 N N . VAL D 1 8 ? -39.42827 0.02707 -3.76448 1.000 85.72946 8 VAL D N 1
ATOM 18710 C CA . VAL D 1 8 ? -39.48483 0.86348 -4.95947 1.000 85.14793 8 VAL D CA 1
ATOM 18711 C C . VAL D 1 8 ? -38.71692 2.15985 -4.72183 1.000 86.49338 8 VAL D C 1
ATOM 18712 O O . VAL D 1 8 ? -38.78160 2.71732 -3.61657 1.000 87.49910 8 VAL D O 1
ATOM 18725 N N . PRO D 1 9 ? -37.98274 2.67605 -5.70924 1.000 86.82585 9 PRO D N 1
ATOM 18726 C CA . PRO D 1 9 ? -37.32122 3.97239 -5.52784 1.000 88.35917 9 PRO D CA 1
ATOM 18727 C C . PRO D 1 9 ? -38.33570 5.08379 -5.30410 1.000 88.20432 9 PRO D C 1
ATOM 18728 O O . PRO D 1 9 ? -39.50691 4.97992 -5.67266 1.000 86.80699 9 PRO D O 1
ATOM 18739 N N . GLU D 1 10 ? -37.86882 6.16168 -4.67962 1.000 99.00499 10 GLU D N 1
ATOM 18740 C CA . GLU D 1 10 ? -38.70288 7.33627 -4.48197 1.000 99.39858 10 GLU D CA 1
ATOM 18741 C C . GLU D 1 10 ? -38.89188 8.07596 -5.80580 1.000 98.95668 10 GLU D C 1
ATOM 18742 O O . GLU D 1 10 ? -38.39106 7.67090 -6.85939 1.000 98.32243 10 GLU D O 1
ATOM 18754 N N . GLU D 1 11 ? -39.62196 9.18906 -5.74067 1.000 123.31442 11 GLU D N 1
ATOM 18755 C CA . GLU D 1 11 ? -39.91357 10.00848 -6.91645 1.000 123.20174 11 GLU D CA 1
ATOM 18756 C C . GLU D 1 11 ? -40.41115 9.15793 -8.08093 1.000 121.15533 11 GLU D C 1
ATOM 18757 O O . GLU D 1 11 ? -40.04189 9.37124 -9.23778 1.000 121.06721 11 GLU D O 1
ATOM 18769 N N . GLN D 1 12 ? -41.25970 8.18115 -7.77534 1.000 104.87811 12 GLN D N 1
ATOM 18770 C CA . GLN D 1 12 ? -41.91068 7.41970 -8.82871 1.000 103.26480 12 GLN D CA 1
ATOM 18771 C C . GLN D 1 12 ? -42.85787 8.32903 -9.60175 1.000 103.31451 12 GLN D C 1
ATOM 18772 O O . GLN D 1 12 ? -43.39962 9.30061 -9.06671 1.000 104.30197 12 GLN D O 1
ATOM 18786 N N . GLY D 1 13 ? -43.05884 8.00690 -10.87506 1.000 86.47366 13 GLY D N 1
ATOM 18787 C CA . GLY D 1 13 ? -44.00585 8.76159 -11.67244 1.000 86.64088 13 GLY D CA 1
ATOM 18788 C C . GLY D 1 13 ? -45.42736 8.53225 -11.19142 1.000 86.25640 13 GLY D C 1
ATOM 18789 O O . GLY D 1 13 ? -45.82649 7.41091 -10.87296 1.000 85.30508 13 GLY D O 1
ATOM 18793 N N . ALA D 1 14 ? -46.19938 9.61445 -11.13695 1.000 118.14952 14 ALA D N 1
ATOM 18794 C CA . ALA D 1 14 ? -47.59086 9.50636 -10.72336 1.000 118.21269 14 ALA D CA 1
ATOM 18795 C C . ALA D 1 14 ? -48.33082 8.55635 -11.65520 1.000 117.17951 14 ALA D C 1
ATOM 18796 O O . ALA D 1 14 ? -48.24349 8.67364 -12.88121 1.000 117.08856 14 ALA D O 1
ATOM 18803 N N . GLY D 1 15 ? -49.05987 7.61147 -11.06789 1.000 136.31770 15 GLY D N 1
ATOM 18804 C CA . GLY D 1 15 ? -49.70228 6.57204 -11.84408 1.000 135.59318 15 GLY D CA 1
ATOM 18805 C C . GLY D 1 15 ? -48.77947 5.44759 -12.24614 1.000 134.50709 15 GLY D C 1
ATOM 18806 O O . GLY D 1 15 ? -49.06006 4.74752 -13.22443 1.000 134.17323 15 GLY D O 1
ATOM 18810 N N . THR D 1 16 ? -47.68052 5.25323 -11.51956 1.000 81.81208 16 THR D N 1
ATOM 18811 C CA . THR D 1 16 ? -46.78858 4.12804 -11.75997 1.000 81.08733 16 THR D CA 1
ATOM 18812 C C . THR D 1 16 ? -47.37073 2.86881 -11.13461 1.000 80.65951 16 THR D C 1
ATOM 18813 O O . THR D 1 16 ? -47.84219 2.89395 -9.99321 1.000 80.90921 16 THR D O 1
ATOM 18824 N N . VAL D 1 17 ? -47.34151 1.77001 -11.88067 1.000 89.69839 17 VAL D N 1
ATOM 18825 C CA . VAL D 1 17 ? -47.79589 0.48764 -11.35689 1.000 89.53834 17 VAL D CA 1
ATOM 18826 C C . VAL D 1 17 ? -46.69277 -0.07479 -10.47145 1.000 89.43471 17 VAL D C 1
ATOM 18827 O O . VAL D 1 17 ? -45.59218 -0.37062 -10.94844 1.000 89.40301 17 VAL D O 1
ATOM 18840 N N . ILE D 1 18 ? -46.98321 -0.22461 -9.18345 1.000 95.03208 18 ILE D N 1
ATOM 18841 C CA . ILE D 1 18 ? -46.02997 -0.83178 -8.26158 1.000 95.19919 18 ILE D CA 1
ATOM 18842 C C . ILE D 1 18 ? -46.14336 -2.34538 -8.28169 1.000 95.19435 18 ILE D C 1
ATOM 18843 O O . ILE D 1 18 ? -45.13262 -3.05000 -8.34425 1.000 95.37168 18 ILE D O 1
ATOM 18859 N N . GLY D 1 19 ? -47.36596 -2.87709 -8.22319 1.000 80.44236 19 GLY D N 1
ATOM 18860 C CA . GLY D 1 19 ? -47.50812 -4.31654 -8.13240 1.000 80.76725 19 GLY D CA 1
ATOM 18861 C C . GLY D 1 19 ? -48.79047 -4.81042 -8.76165 1.000 81.05967 19 GLY D C 1
ATOM 18862 O O . GLY D 1 19 ? -49.66804 -4.03334 -9.14139 1.000 81.05669 19 GLY D O 1
ATOM 18866 N N . ASN D 1 20 ? -48.86555 -6.13113 -8.90245 1.000 81.60272 20 ASN D N 1
ATOM 18867 C CA . ASN D 1 20 ? -50.06182 -6.81894 -9.38187 1.000 82.34623 20 ASN D CA 1
ATOM 18868 C C . ASN D 1 20 ? -50.41708 -7.85770 -8.32371 1.000 83.15484 20 ASN D C 1
ATOM 18869 O O . ASN D 1 20 ? -49.84698 -8.95217 -8.30329 1.000 83.67237 20 ASN D O 1
ATOM 18880 N N . ILE D 1 21 ? -51.36809 -7.52041 -7.45323 1.000 83.50503 21 ILE D N 1
ATOM 18881 C CA . ILE D 1 21 ? -51.70842 -8.40573 -6.34255 1.000 84.41625 21 ILE D CA 1
ATOM 18882 C C . ILE D 1 21 ? -52.22288 -9.74041 -6.86654 1.000 85.60983 21 ILE D C 1
ATOM 18883 O O . ILE D 1 21 ? -51.77575 -10.81053 -6.43590 1.000 86.28576 21 ILE D O 1
ATOM 18899 N N . GLY D 1 22 ? -53.17774 -9.69711 -7.79722 1.000 97.24430 22 GLY D N 1
ATOM 18900 C CA . GLY D 1 22 ? -53.76821 -10.92927 -8.29782 1.000 98.79398 22 GLY D CA 1
ATOM 18901 C C . GLY D 1 22 ? -52.72938 -11.92434 -8.77413 1.000 99.00497 22 GLY D C 1
ATOM 18902 O O . GLY D 1 22 ? -52.76579 -13.10289 -8.41322 1.000 100.30464 22 GLY D O 1
ATOM 18906 N N . ARG D 1 23 ? -51.78453 -11.46208 -9.59610 1.000 86.90647 23 ARG D N 1
ATOM 18907 C CA . ARG D 1 23 ? -50.75908 -12.35014 -10.13294 1.000 87.35813 23 ARG D CA 1
ATOM 18908 C C . ARG D 1 23 ? -49.69661 -12.67696 -9.09007 1.000 87.11459 23 ARG D C 1
ATOM 18909 O O . ARG D 1 23 ? -49.25589 -13.82718 -8.99027 1.000 88.31046 23 ARG D O 1
ATOM 18930 N N . ASP D 1 24 ? -49.27524 -11.68454 -8.30405 1.000 90.90216 24 ASP D N 1
ATOM 18931 C CA . ASP D 1 24 ? -48.15052 -11.89027 -7.39684 1.000 90.85393 24 ASP D CA 1
ATOM 18932 C C . ASP D 1 24 ? -48.50183 -12.85745 -6.27274 1.000 92.04566 24 ASP D C 1
ATOM 18933 O O . ASP D 1 24 ? -47.66448 -13.67100 -5.86628 1.000 92.87337 24 ASP D O 1
ATOM 18942 N N . ALA D 1 25 ? -49.72498 -12.78624 -5.75689 1.000 91.07727 25 ALA D N 1
ATOM 18943 C CA . ALA D 1 25 ? -50.15999 -13.65655 -4.67183 1.000 92.39498 25 ALA D CA 1
ATOM 18944 C C . ALA D 1 25 ? -50.81128 -14.94360 -5.16631 1.000 94.12977 25 ALA D C 1
ATOM 18945 O O . ALA D 1 25 ? -51.16371 -15.79772 -4.34569 1.000 95.54823 25 ALA D O 1
ATOM 18952 N N . ARG D 1 26 ? -50.97943 -15.10079 -6.47953 1.000 111.38923 26 ARG D N 1
ATOM 18953 C CA . ARG D 1 26 ? -51.55595 -16.30609 -7.07542 1.000 113.36349 26 ARG D CA 1
ATOM 18954 C C . ARG D 1 26 ? -52.97248 -16.55752 -6.55991 1.000 114.64397 26 ARG D C 1
ATOM 18955 O O . ARG D 1 26 ? -53.25703 -17.57581 -5.92737 1.000 116.38660 26 ARG D O 1
ATOM 18976 N N . LEU D 1 27 ? -53.87153 -15.62496 -6.84973 1.000 157.21445 27 LEU D N 1
ATOM 18977 C CA . LEU D 1 27 ? -55.25616 -15.85842 -6.47992 1.000 158.79931 27 LEU D CA 1
ATOM 18978 C C . LEU D 1 27 ? -55.91055 -16.84366 -7.44246 1.000 160.97781 27 LEU D C 1
ATOM 18979 O O . LEU D 1 27 ? -55.31165 -17.31681 -8.41398 1.000 161.23433 27 LEU D O 1
ATOM 18995 N N . GLN D 1 28 ? -57.16918 -17.14863 -7.15102 1.000 137.17801 28 GLN D N 1
ATOM 18996 C CA . GLN D 1 28 ? -57.99429 -18.09210 -7.87663 1.000 139.84897 28 GLN D CA 1
ATOM 18997 C C . GLN D 1 28 ? -59.22206 -17.38487 -8.44020 1.000 140.54154 28 GLN D C 1
ATOM 18998 O O . GLN D 1 28 ? -59.73354 -16.44593 -7.82214 1.000 139.73139 28 GLN D O 1
ATOM 19012 N N . PRO D 1 29 ? -59.72121 -17.80385 -9.60500 1.000 119.04479 29 PRO D N 1
ATOM 19013 C CA . PRO D 1 29 ? -60.96684 -17.19444 -10.09932 1.000 120.23315 29 PRO D CA 1
ATOM 19014 C C . PRO D 1 29 ? -62.15691 -17.45324 -9.19145 1.000 122.41690 29 PRO D C 1
ATOM 19015 O O . PRO D 1 29 ? -63.01807 -16.57586 -9.04555 1.000 122.59118 29 PRO D O 1
ATOM 19026 N N . GLY D 1 30 ? -62.22514 -18.62300 -8.56332 1.000 135.41398 30 GLY D N 1
ATOM 19027 C CA . GLY D 1 30 ? -63.31133 -18.93247 -7.64983 1.000 137.73359 30 GLY D CA 1
ATOM 19028 C C . GLY D 1 30 ? -63.02537 -18.49697 -6.22546 1.000 136.17348 30 GLY D C 1
ATOM 19029 O O . GLY D 1 30 ? -63.42245 -19.16384 -5.26940 1.000 137.95317 30 GLY D O 1
ATOM 19033 N N . GLY D 1 45 ? -63.32406 -10.80574 -10.24183 1.000 101.20198 45 GLY D N 1
ATOM 19034 C CA . GLY D 1 45 ? -62.15418 -10.22242 -9.61185 1.000 98.30210 45 GLY D CA 1
ATOM 19035 C C . GLY D 1 45 ? -62.47112 -8.96081 -8.83205 1.000 97.69384 45 GLY D C 1
ATOM 19036 O O . GLY D 1 45 ? -62.88072 -7.95204 -9.40597 1.000 97.79454 45 GLY D O 1
ATOM 19039 N N . SER D 1 46 ? -62.27964 -9.01930 -7.51568 1.000 97.30445 46 SER D N 1
ATOM 19040 C CA . SER D 1 46 ? -62.54475 -7.89253 -6.63330 1.000 97.04042 46 SER D CA 1
ATOM 19041 C C . SER D 1 46 ? -61.33966 -7.66655 -5.73461 1.000 94.90432 46 SER D C 1
ATOM 19042 O O . SER D 1 46 ? -60.68102 -8.62237 -5.31337 1.000 94.48716 46 SER D O 1
ATOM 19050 N N . TYR D 1 47 ? -61.05388 -6.39566 -5.44361 1.000 93.83990 47 TYR D N 1
ATOM 19051 C CA . TYR D 1 47 ? -59.88267 -6.03912 -4.63927 1.000 92.06105 47 TYR D CA 1
ATOM 19052 C C . TYR D 1 47 ? -60.25055 -4.81007 -3.80377 1.000 92.50616 47 TYR D C 1
ATOM 19053 O O . TYR D 1 47 ? -60.07080 -3.67148 -4.24093 1.000 91.84806 47 TYR D O 1
ATOM 19071 N N . ARG D 1 48 ? -60.76907 -5.05697 -2.60425 1.000 116.15191 48 ARG D N 1
ATOM 19072 C CA . ARG D 1 48 ? -61.14896 -3.98691 -1.69583 1.000 117.01592 48 ARG D CA 1
ATOM 19073 C C . ARG D 1 48 ? -59.97047 -3.63932 -0.79470 1.000 115.70537 48 ARG D C 1
ATOM 19074 O O . ARG D 1 48 ? -59.16949 -4.50423 -0.42978 1.000 114.89388 48 ARG D O 1
ATOM 19095 N N . VAL D 1 49 ? -59.87164 -2.36288 -0.43248 1.000 110.30933 49 VAL D N 1
ATOM 19096 C CA . VAL D 1 49 ? -58.81739 -1.87869 0.45443 1.000 109.55370 49 VAL D CA 1
ATOM 19097 C C . VAL D 1 49 ? -59.44478 -1.70418 1.83032 1.000 111.56499 49 VAL D C 1
ATOM 19098 O O . VAL D 1 49 ? -60.35676 -0.88666 2.00700 1.000 113.20840 49 VAL D O 1
ATOM 19111 N N . LEU D 1 50 ? -58.95096 -2.47313 2.79986 1.000 94.87618 50 LEU D N 1
ATOM 19112 C CA . LEU D 1 50 ? -59.54034 -2.52439 4.12777 1.000 96.96700 50 LEU D CA 1
ATOM 19113 C C . LEU D 1 50 ? -58.94381 -1.48415 5.06694 1.000 97.41912 50 LEU D C 1
ATOM 19114 O O . LEU D 1 50 ? -59.58066 -0.46651 5.35503 1.000 98.92985 50 LEU D O 1
ATOM 19121 N N . GLU D 1 51 ? -57.73420 -1.74042 5.56836 1.000 133.17572 51 GLU D N 1
ATOM 19122 C CA . GLU D 1 51 ? -57.01200 -0.79568 6.41627 1.000 133.72576 51 GLU D CA 1
ATOM 19123 C C . GLU D 1 51 ? -55.64726 -0.57038 5.78291 1.000 131.68813 51 GLU D C 1
ATOM 19124 O O . GLU D 1 51 ? -54.78030 -1.44865 5.84614 1.000 130.72363 51 GLU D O 1
ATOM 19132 N N . ASN D 1 52 ? -55.44914 0.60393 5.19298 1.000 106.57173 52 ASN D N 1
ATOM 19133 C CA . ASN D 1 52 ? -54.23316 0.91733 4.45833 1.000 104.85500 52 ASN D CA 1
ATOM 19134 C C . ASN D 1 52 ? -53.48429 2.03729 5.17464 1.000 105.85338 52 ASN D C 1
ATOM 19135 O O . ASN D 1 52 ? -54.01607 2.69232 6.07654 1.000 107.84135 52 ASN D O 1
ATOM 19142 N N . SER D 1 53 ? -52.23217 2.25734 4.76970 1.000 100.69394 53 SER D N 1
ATOM 19143 C CA . SER D 1 53 ? -51.38786 3.21336 5.47903 1.000 101.90365 53 SER D CA 1
ATOM 19144 C C . SER D 1 53 ? -51.61150 4.64326 4.99461 1.000 102.53882 53 SER D C 1
ATOM 19145 O O . SER D 1 53 ? -51.96180 5.52060 5.78670 1.000 104.61418 53 SER D O 1
ATOM 19150 N N . ALA D 1 54 ? -51.41724 4.88590 3.70342 1.000 105.17094 54 ALA D N 1
ATOM 19151 C CA . ALA D 1 54 ? -51.58595 6.21419 3.11511 1.000 105.78335 54 ALA D CA 1
ATOM 19152 C C . ALA D 1 54 ? -52.45114 6.08825 1.86839 1.000 104.63483 54 ALA D C 1
ATOM 19153 O O . ALA D 1 54 ? -51.95527 5.61284 0.82666 1.000 102.80121 54 ALA D O 1
ATOM 19160 N N . PRO D 1 55 ? -53.72326 6.49465 1.90472 1.000 107.29765 55 PRO D N 1
ATOM 19161 C CA . PRO D 1 55 ? -54.53450 6.41555 0.67933 1.000 106.52643 55 PRO D CA 1
ATOM 19162 C C . PRO D 1 55 ? -54.15750 7.45199 -0.36627 1.000 106.24242 55 PRO D C 1
ATOM 19163 O O . PRO D 1 55 ? -54.33022 7.19534 -1.56583 1.000 105.01802 55 PRO D O 1
ATOM 19174 N N . HIS D 1 56 ? -53.64675 8.60832 0.05090 1.000 107.65061 56 HIS D N 1
ATOM 19175 C CA . HIS D 1 56 ? -53.29515 9.68899 -0.86883 1.000 107.80318 56 HIS D CA 1
ATOM 19176 C C . HIS D 1 56 ? -52.02505 9.42822 -1.67405 1.000 105.93327 56 HIS D C 1
ATOM 19177 O O . HIS D 1 56 ? -51.63987 10.30239 -2.45844 1.000 106.11868 56 HIS D O 1
ATOM 19191 N N . LEU D 1 57 ? -51.37074 8.27702 -1.52602 1.000 113.88048 57 LEU D N 1
ATOM 19192 C CA . LEU D 1 57 ? -50.18973 7.97443 -2.32958 1.000 112.35618 57 LEU D CA 1
ATOM 19193 C C . LEU D 1 57 ? -50.29660 6.61700 -3.00926 1.000 110.48466 57 LEU D C 1
ATOM 19194 O O . LEU D 1 57 ? -49.73080 6.41512 -4.08855 1.000 109.31313 57 LEU D O 1
ATOM 19210 N N . LEU D 1 58 ? -51.00907 5.67933 -2.39099 1.000 87.36809 58 LEU D N 1
ATOM 19211 C CA . LEU D 1 58 ? -51.10070 4.31785 -2.89427 1.000 85.98074 58 LEU D CA 1
ATOM 19212 C C . LEU D 1 58 ? -52.56060 3.91149 -2.98748 1.000 86.42894 58 LEU D C 1
ATOM 19213 O O . LEU D 1 58 ? -53.35468 4.22183 -2.09410 1.000 87.82384 58 LEU D O 1
ATOM 19229 N N . ASP D 1 59 ? -52.91682 3.21866 -4.06787 1.000 92.85723 59 ASP D N 1
ATOM 19230 C CA . ASP D 1 59 ? -54.27364 2.70411 -4.18274 1.000 93.54276 59 ASP D CA 1
ATOM 19231 C C . ASP D 1 59 ? -54.27623 1.47911 -5.08205 1.000 92.54964 59 ASP D C 1
ATOM 19232 O O . ASP D 1 59 ? -53.41256 1.32435 -5.95055 1.000 91.41998 59 ASP D O 1
ATOM 19241 N N . VAL D 1 60 ? -55.25825 0.60829 -4.85891 1.000 91.76888 60 VAL D N 1
ATOM 19242 C CA . VAL D 1 60 ? -55.41747 -0.62588 -5.61973 1.000 91.34962 60 VAL D CA 1
ATOM 19243 C C . VAL D 1 60 ? -56.67886 -0.51236 -6.46296 1.000 92.41332 60 VAL D C 1
ATOM 19244 O O . VAL D 1 60 ? -57.73454 -0.10247 -5.96446 1.000 93.89659 60 VAL D O 1
ATOM 19257 N N . ASP D 1 61 ? -56.56578 -0.87318 -7.73670 1.000 99.00973 61 ASP D N 1
ATOM 19258 C CA . ASP D 1 61 ? -57.71551 -0.86268 -8.62802 1.000 100.25209 61 ASP D CA 1
ATOM 19259 C C . ASP D 1 61 ? -58.63355 -2.03096 -8.28894 1.000 101.52551 61 ASP D C 1
ATOM 19260 O O . ASP D 1 61 ? -58.20125 -3.18675 -8.25687 1.000 101.08555 61 ASP D O 1
ATOM 19269 N N . ALA D 1 62 ? -59.90779 -1.72209 -8.03735 1.000 95.27023 62 ALA D N 1
ATOM 19270 C CA . ALA D 1 62 ? -60.81808 -2.71627 -7.47744 1.000 96.85327 62 ALA D CA 1
ATOM 19271 C C . ALA D 1 62 ? -60.93657 -3.94709 -8.36988 1.000 97.20022 62 ALA D C 1
ATOM 19272 O O . ALA D 1 62 ? -60.92308 -5.07991 -7.87639 1.000 97.55738 62 ALA D O 1
ATOM 19279 N N . ASP D 1 63 ? -61.05936 -3.74973 -9.68093 1.000 117.13788 63 ASP D N 1
ATOM 19280 C CA . ASP D 1 63 ? -61.37013 -4.83779 -10.59749 1.000 118.12178 63 ASP D CA 1
ATOM 19281 C C . ASP D 1 63 ? -60.15907 -5.38303 -11.34347 1.000 116.48607 63 ASP D C 1
ATOM 19282 O O . ASP D 1 63 ? -60.31772 -6.28908 -12.16635 1.000 117.41636 63 ASP D O 1
ATOM 19291 N N . SER D 1 64 ? -58.95540 -4.85947 -11.08757 1.000 89.81344 64 SER D N 1
ATOM 19292 C CA . SER D 1 64 ? -57.74717 -5.38677 -11.70736 1.000 88.49129 64 SER D CA 1
ATOM 19293 C C . SER D 1 64 ? -56.72736 -5.91267 -10.70932 1.000 87.29839 64 SER D C 1
ATOM 19294 O O . SER D 1 64 ? -55.85655 -6.69614 -11.10282 1.000 86.79077 64 SER D O 1
ATOM 19299 N N . GLY D 1 65 ? -56.80207 -5.51144 -9.44235 1.000 89.61139 65 GLY D N 1
ATOM 19300 C CA . GLY D 1 65 ? -55.83046 -5.95833 -8.46578 1.000 88.72204 65 GLY D CA 1
ATOM 19301 C C . GLY D 1 65 ? -54.46013 -5.35071 -8.62862 1.000 87.10126 65 GLY D C 1
ATOM 19302 O O . GLY D 1 65 ? -53.47252 -5.93958 -8.17851 1.000 86.54125 65 GLY D O 1
ATOM 19306 N N . LEU D 1 66 ? -54.36780 -4.18582 -9.25847 1.000 84.06738 66 LEU D N 1
ATOM 19307 C CA . LEU D 1 66 ? -53.09528 -3.52393 -9.50082 1.000 82.82533 66 LEU D CA 1
ATOM 19308 C C . LEU D 1 66 ? -52.86729 -2.44041 -8.45550 1.000 82.57495 66 LEU D C 1
ATOM 19309 O O . LEU D 1 66 ? -53.74879 -1.61125 -8.20763 1.000 83.24425 66 LEU D O 1
ATOM 19325 N N . LEU D 1 67 ? -51.68205 -2.45233 -7.85150 1.000 98.53805 67 LEU D N 1
ATOM 19326 C CA . LEU D 1 67 ? -51.28091 -1.46495 -6.85857 1.000 98.54245 67 LEU D CA 1
ATOM 19327 C C . LEU D 1 67 ? -50.48071 -0.37278 -7.55557 1.000 98.03897 67 LEU D C 1
ATOM 19328 O O . LEU D 1 67 ? -49.39747 -0.64335 -8.09819 1.000 97.45786 67 LEU D O 1
ATOM 19344 N N . TYR D 1 68 ? -51.00320 0.85748 -7.50934 1.000 90.29841 68 TYR D N 1
ATOM 19345 C CA . TYR D 1 68 ? -50.43971 1.99072 -8.22847 1.000 90.15887 68 TYR D CA 1
ATOM 19346 C C . TYR D 1 68 ? -50.24643 3.18535 -7.30157 1.000 90.88443 68 TYR D C 1
ATOM 19347 O O . TYR D 1 68 ? -50.88761 3.30760 -6.24892 1.000 91.66757 68 TYR D O 1
ATOM 19365 N N . THR D 1 69 ? -49.34960 4.07335 -7.73654 1.000 92.51857 69 THR D N 1
ATOM 19366 C CA . THR D 1 69 ? -49.06711 5.32188 -7.04131 1.000 93.52338 69 THR D CA 1
ATOM 19367 C C . THR D 1 69 ? -50.12860 6.36328 -7.36734 1.000 94.49875 69 THR D C 1
ATOM 19368 O O . THR D 1 69 ? -50.50391 6.53952 -8.53117 1.000 94.32034 69 THR D O 1
ATOM 19379 N N . LYS D 1 70 ? -50.60613 7.05479 -6.33607 1.000 85.73706 70 LYS D N 1
ATOM 19380 C CA . LYS D 1 70 ? -51.59267 8.11293 -6.50437 1.000 87.11747 70 LYS D CA 1
ATOM 19381 C C . LYS D 1 70 ? -50.94086 9.46526 -6.74996 1.000 88.07979 70 LYS D C 1
ATOM 19382 O O . LYS D 1 70 ? -51.52611 10.31823 -7.42701 1.000 88.99365 70 LYS D O 1
ATOM 19401 N N . GLN D 1 71 ? -49.74161 9.67114 -6.21159 1.000 115.46628 71 GLN D N 1
ATOM 19402 C CA . GLN D 1 71 ? -48.93482 10.85075 -6.47602 1.000 116.50432 71 GLN D CA 1
ATOM 19403 C C . GLN D 1 71 ? -47.47709 10.42037 -6.51895 1.000 115.72523 71 GLN D C 1
ATOM 19404 O O . GLN D 1 71 ? -47.15068 9.24184 -6.35355 1.000 114.43763 71 GLN D O 1
ATOM 19412 N N . ARG D 1 72 ? -46.59269 11.38206 -6.75363 1.000 89.47215 72 ARG D N 1
ATOM 19413 C CA . ARG D 1 72 ? -45.17420 11.12401 -6.57358 1.000 89.41850 72 ARG D CA 1
ATOM 19414 C C . ARG D 1 72 ? -44.88835 10.86881 -5.09758 1.000 90.20754 72 ARG D C 1
ATOM 19415 O O . ARG D 1 72 ? -45.60975 11.34080 -4.21458 1.000 91.39840 72 ARG D O 1
ATOM 19425 N N . ILE D 1 73 ? -43.83425 10.10499 -4.82672 1.000 119.39878 73 ILE D N 1
ATOM 19426 C CA . ILE D 1 73 ? -43.49054 9.73016 -3.46078 1.000 120.21147 73 ILE D CA 1
ATOM 19427 C C . ILE D 1 73 ? -42.08196 10.23529 -3.17972 1.000 121.80880 73 ILE D C 1
ATOM 19428 O O . ILE D 1 73 ? -41.11539 9.78388 -3.80728 1.000 121.28936 73 ILE D O 1
ATOM 19444 N N . ASP D 1 74 ? -41.96999 11.17428 -2.24036 1.000 94.42620 74 ASP D N 1
ATOM 19445 C CA . ASP D 1 74 ? -40.69022 11.74086 -1.82368 1.000 96.55112 74 ASP D CA 1
ATOM 19446 C C . ASP D 1 74 ? -40.30329 11.13553 -0.47867 1.000 97.48840 74 ASP D C 1
ATOM 19447 O O . ASP D 1 74 ? -40.88631 11.48004 0.55484 1.000 98.78368 74 ASP D O 1
ATOM 19456 N N . ARG D 1 75 ? -39.32403 10.22810 -0.49256 1.000 112.41344 75 ARG D N 1
ATOM 19457 C CA . ARG D 1 75 ? -38.91046 9.57484 0.74474 1.000 113.42512 75 ARG D CA 1
ATOM 19458 C C . ARG D 1 75 ? -38.43630 10.58794 1.78175 1.000 116.64061 75 ARG D C 1
ATOM 19459 O O . ARG D 1 75 ? -38.56873 10.34558 2.98651 1.000 117.82673 75 ARG D O 1
ATOM 19480 N N . GLU D 1 76 ? -37.88283 11.72257 1.34319 1.000 102.98533 76 GLU D N 1
ATOM 19481 C CA . GLU D 1 76 ? -37.45050 12.74380 2.29387 1.000 106.43705 76 GLU D CA 1
ATOM 19482 C C . GLU D 1 76 ? -38.63993 13.37520 3.00900 1.000 107.24309 76 GLU D C 1
ATOM 19483 O O . GLU D 1 76 ? -38.57422 13.64457 4.21411 1.000 109.65194 76 GLU D O 1
ATOM 19495 N N . SER D 1 77 ? -39.73669 13.61827 2.28686 1.000 105.53353 77 SER D N 1
ATOM 19496 C CA . SER D 1 77 ? -40.90837 14.22783 2.90717 1.000 106.53293 77 SER D CA 1
ATOM 19497 C C . SER D 1 77 ? -41.64169 13.24765 3.81267 1.000 105.60845 77 SER D C 1
ATOM 19498 O O . SER D 1 77 ? -42.26788 13.66295 4.79417 1.000 107.45645 77 SER D O 1
ATOM 19506 N N . LEU D 1 78 ? -41.57634 11.95190 3.50738 1.000 127.12306 78 LEU D N 1
ATOM 19507 C CA . LEU D 1 78 ? -42.25304 10.95211 4.32750 1.000 126.32946 78 LEU D CA 1
ATOM 19508 C C . LEU D 1 78 ? -41.43579 10.60220 5.56415 1.000 128.28879 78 LEU D C 1
ATOM 19509 O O . LEU D 1 78 ? -41.89645 10.77081 6.69846 1.000 130.08167 78 LEU D O 1
ATOM 19525 N N . CYS D 1 79 ? -40.21518 10.11049 5.35766 1.000 104.12744 79 CYS D N 1
ATOM 19526 C CA . CYS D 1 79 ? -39.44297 9.46111 6.40954 1.000 105.61868 79 CYS D CA 1
ATOM 19527 C C . CYS D 1 79 ? -38.17638 10.22108 6.78217 1.000 108.69730 79 CYS D C 1
ATOM 19528 O O . CYS D 1 79 ? -37.38901 9.72486 7.59774 1.000 110.30952 79 CYS D O 1
ATOM 19535 N N . ARG D 1 80 ? -37.95852 11.40781 6.21682 1.000 149.41246 80 ARG D N 1
ATOM 19536 C CA . ARG D 1 80 ? -36.82316 12.24165 6.59369 1.000 152.83243 80 ARG D CA 1
ATOM 19537 C C . ARG D 1 80 ? -35.50611 11.48992 6.42546 1.000 153.07399 80 ARG D C 1
ATOM 19538 O O . ARG D 1 80 ? -35.12919 11.14130 5.30213 1.000 151.15161 80 ARG D O 1
ATOM 19559 N N . HIS D 1 81 ? -34.79570 11.23154 7.52685 1.000 116.09071 81 HIS D N 1
ATOM 19560 C CA . HIS D 1 81 ? -33.49978 10.56667 7.49106 1.000 117.03578 81 HIS D CA 1
ATOM 19561 C C . HIS D 1 81 ? -33.57913 9.07743 7.80979 1.000 115.25864 81 HIS D C 1
ATOM 19562 O O . HIS D 1 81 ? -32.54138 8.40583 7.81706 1.000 116.12624 81 HIS D O 1
ATOM 19576 N N . ASN D 1 82 ? -34.77098 8.54628 8.07615 1.000 135.44660 82 ASN D N 1
ATOM 19577 C CA . ASN D 1 82 ? -34.89747 7.15918 8.50861 1.000 134.21989 82 ASN D CA 1
ATOM 19578 C C . ASN D 1 82 ? -34.27611 6.20806 7.49292 1.000 132.25476 82 ASN D C 1
ATOM 19579 O O . ASN D 1 82 ? -34.51151 6.32500 6.28680 1.000 129.99670 82 ASN D O 1
ATOM 19590 N N . ALA D 1 83 ? -33.47711 5.25879 7.99094 1.000 120.16244 83 ALA D N 1
ATOM 19591 C CA . ALA D 1 83 ? -32.83983 4.28769 7.10721 1.000 118.77800 83 ALA D CA 1
ATOM 19592 C C . ALA D 1 83 ? -33.87330 3.40209 6.42208 1.000 115.15558 83 ALA D C 1
ATOM 19593 O O . ALA D 1 83 ? -33.74371 3.09898 5.23010 1.000 113.29012 83 ALA D O 1
ATOM 19600 N N . LYS D 1 84 ? -34.89367 2.96143 7.15409 1.000 136.86767 84 LYS D N 1
ATOM 19601 C CA . LYS D 1 84 ? -36.01227 2.22582 6.57547 1.000 133.79312 84 LYS D CA 1
ATOM 19602 C C . LYS D 1 84 ? -37.26726 3.08610 6.54433 1.000 132.77219 84 LYS D C 1
ATOM 19603 O O . LYS D 1 84 ? -37.57239 3.80277 7.50381 1.000 134.53834 84 LYS D O 1
ATOM 19622 N N . CYS D 1 85 ? -37.98674 3.00099 5.42629 1.000 101.02975 85 CYS D N 1
ATOM 19623 C CA . CYS D 1 85 ? -39.17555 3.81102 5.17345 1.000 100.05070 85 CYS D CA 1
ATOM 19624 C C . CYS D 1 85 ? -40.20541 2.90788 4.50948 1.000 97.45492 85 CYS D C 1
ATOM 19625 O O . CYS D 1 85 ? -40.03423 2.52216 3.34919 1.000 95.80235 85 CYS D O 1
ATOM 19632 N N . GLN D 1 86 ? -41.26773 2.56853 5.23866 1.000 114.05593 86 GLN D N 1
ATOM 19633 C CA . GLN D 1 86 ? -42.17366 1.50260 4.83714 1.000 112.18005 86 GLN D CA 1
ATOM 19634 C C . GLN D 1 86 ? -43.61737 1.98653 4.84603 1.000 111.68668 86 GLN D C 1
ATOM 19635 O O . GLN D 1 86 ? -43.99459 2.86041 5.63209 1.000 113.20185 86 GLN D O 1
ATOM 19649 N N . LEU D 1 87 ? -44.42144 1.40450 3.95455 1.000 90.68030 87 LEU D N 1
ATOM 19650 C CA . LEU D 1 87 ? -45.84965 1.68069 3.87022 1.000 90.31839 87 LEU D CA 1
ATOM 19651 C C . LEU D 1 87 ? -46.63174 0.37768 3.92933 1.000 89.58373 87 LEU D C 1
ATOM 19652 O O . LEU D 1 87 ? -46.27322 -0.60329 3.26800 1.000 88.46323 87 LEU D O 1
ATOM 19668 N N . SER D 1 88 ? -47.69950 0.38013 4.72440 1.000 90.49927 88 SER D N 1
ATOM 19669 C CA . SER D 1 88 ? -48.55904 -0.77768 4.91719 1.000 90.29665 88 SER D CA 1
ATOM 19670 C C . SER D 1 88 ? -49.82756 -0.65740 4.08214 1.000 89.55507 88 SER D C 1
ATOM 19671 O O . SER D 1 88 ? -50.26035 0.43584 3.70940 1.000 89.68155 88 SER D O 1
ATOM 19679 N N . LEU D 1 89 ? -50.42070 -1.81334 3.79217 1.000 89.05682 89 LEU D N 1
ATOM 19680 C CA . LEU D 1 89 ? -51.62027 -1.88977 2.96987 1.000 88.62984 89 LEU D CA 1
ATOM 19681 C C . LEU D 1 89 ? -52.30495 -3.22317 3.22414 1.000 89.05121 89 LEU D C 1
ATOM 19682 O O . LEU D 1 89 ? -51.65116 -4.26901 3.22718 1.000 88.69664 89 LEU D O 1
ATOM 19689 N N . GLU D 1 90 ? -53.61600 -3.17726 3.43634 1.000 97.49594 90 GLU D N 1
ATOM 19690 C CA . GLU D 1 90 ? -54.43564 -4.35459 3.70359 1.000 98.34207 90 GLU D CA 1
ATOM 19691 C C . GLU D 1 90 ? -55.52765 -4.38584 2.64774 1.000 98.25696 90 GLU D C 1
ATOM 19692 O O . GLU D 1 90 ? -56.38668 -3.49784 2.62386 1.000 99.05627 90 GLU D O 1
ATOM 19700 N N . VAL D 1 91 ? -55.50820 -5.38894 1.77098 1.000 92.79554 91 VAL D N 1
ATOM 19701 C CA . VAL D 1 91 ? -56.53955 -5.49277 0.74808 1.000 93.03537 91 VAL D CA 1
ATOM 19702 C C . VAL D 1 91 ? -57.34727 -6.76251 0.97989 1.000 94.44036 91 VAL D C 1
ATOM 19703 O O . VAL D 1 91 ? -56.95476 -7.66564 1.72030 1.000 94.88232 91 VAL D O 1
ATOM 19716 N N . PHE D 1 92 ? -58.48811 -6.81183 0.30719 1.000 126.80396 92 PHE D N 1
ATOM 19717 C CA . PHE D 1 92 ? -59.39061 -7.94877 0.31201 1.000 128.48221 92 PHE D CA 1
ATOM 19718 C C . PHE D 1 92 ? -59.55282 -8.40607 -1.12127 1.000 128.12815 92 PHE D C 1
ATOM 19719 O O . PHE D 1 92 ? -59.82879 -7.59098 -2.00686 1.000 127.68159 92 PHE D O 1
ATOM 19736 N N . ALA D 1 93 ? -59.43080 -9.70853 -1.33671 1.000 108.79202 93 ALA D N 1
ATOM 19737 C CA . ALA D 1 93 ? -59.45561 -10.25003 -2.67664 1.000 108.67075 93 ALA D CA 1
ATOM 19738 C C . ALA D 1 93 ? -60.62300 -11.21240 -2.79783 1.000 111.16204 93 ALA D C 1
ATOM 19739 O O . ALA D 1 93 ? -61.10747 -11.76547 -1.79812 1.000 112.75709 93 ALA D O 1
ATOM 19746 N N . ASN D 1 94 ? -60.97531 -11.48859 -4.05315 1.000 97.45702 94 ASN D N 1
ATOM 19747 C CA . ASN D 1 94 ? -62.20471 -12.19743 -4.37343 1.000 100.15912 94 ASN D CA 1
ATOM 19748 C C . ASN D 1 94 ? -62.39098 -13.41305 -3.47838 1.000 101.91569 94 ASN D C 1
ATOM 19749 O O . ASN D 1 94 ? -61.49514 -14.24890 -3.33269 1.000 101.34406 94 ASN D O 1
ATOM 19760 N N . ASP D 1 95 ? -63.55814 -13.47982 -2.84546 1.000 168.85776 95 ASP D N 1
ATOM 19761 C CA . ASP D 1 95 ? -63.94260 -14.62587 -2.03151 1.000 171.10305 95 ASP D CA 1
ATOM 19762 C C . ASP D 1 95 ? -63.02962 -14.76931 -0.81274 1.000 169.92565 95 ASP D C 1
ATOM 19763 O O . ASP D 1 95 ? -62.38252 -15.79592 -0.59860 1.000 170.09660 95 ASP D O 1
ATOM 19770 N N . LYS D 1 96 ? -62.98071 -13.69908 -0.01878 1.000 117.63680 96 LYS D N 1
ATOM 19771 C CA . LYS D 1 96 ? -62.43580 -13.74469 1.33849 1.000 117.38823 96 LYS D CA 1
ATOM 19772 C C . LYS D 1 96 ? -60.94289 -14.07740 1.34219 1.000 115.26624 96 LYS D C 1
ATOM 19773 O O . LYS D 1 96 ? -60.50847 -15.05054 1.96566 1.000 116.01931 96 LYS D O 1
ATOM 19781 N N . GLU D 1 97 ? -60.14670 -13.25485 0.66453 1.000 158.90660 97 GLU D N 1
ATOM 19782 C CA . GLU D 1 97 ? -58.69040 -13.41966 0.73954 1.000 157.07286 97 GLU D CA 1
ATOM 19783 C C . GLU D 1 97 ? -58.03022 -12.12289 1.19713 1.000 155.29197 97 GLU D C 1
ATOM 19784 O O . GLU D 1 97 ? -57.71822 -11.25194 0.38026 1.000 153.70544 97 GLU D O 1
ATOM 19796 N N . ILE D 1 98 ? -57.79315 -12.00336 2.50775 1.000 124.65022 98 ILE D N 1
ATOM 19797 C CA . ILE D 1 98 ? -57.02234 -10.87576 3.01695 1.000 123.29799 98 ILE D CA 1
ATOM 19798 C C . ILE D 1 98 ? -55.60471 -10.96694 2.47704 1.000 121.49696 98 ILE D C 1
ATOM 19799 O O . ILE D 1 98 ? -55.01918 -12.05498 2.39338 1.000 121.73779 98 ILE D O 1
ATOM 19815 N N . CYS D 1 99 ? -55.04716 -9.82258 2.10293 1.000 93.68309 99 CYS D N 1
ATOM 19816 C CA . CYS D 1 99 ? -53.67803 -9.75279 1.62438 1.000 92.18044 99 CYS D CA 1
ATOM 19817 C C . CYS D 1 99 ? -52.97838 -8.62344 2.35675 1.000 91.66348 99 CYS D C 1
ATOM 19818 O O . CYS D 1 99 ? -53.53734 -7.52756 2.51368 1.000 91.70472 99 CYS D O 1
ATOM 19826 N N . MET D 1 100 ? -51.74351 -8.89401 2.77403 1.000 115.80235 100 MET D N 1
ATOM 19827 C CA . MET D 1 100 ? -50.89886 -7.92792 3.46466 1.000 115.63224 100 MET D CA 1
ATOM 19828 C C . MET D 1 100 ? -49.81345 -7.47862 2.50356 1.000 114.22096 100 MET D C 1
ATOM 19829 O O . MET D 1 100 ? -48.88098 -8.23327 2.20691 1.000 114.05477 100 MET D O 1
ATOM 19843 N N . ILE D 1 101 ? -49.94016 -6.25044 2.02853 1.000 87.18560 101 ILE D N 1
ATOM 19844 C CA . ILE D 1 101 ? -48.95657 -5.62430 1.16119 1.000 86.06189 101 ILE D CA 1
ATOM 19845 C C . ILE D 1 101 ? -48.15076 -4.65146 2.00775 1.000 86.56723 101 ILE D C 1
ATOM 19846 O O . ILE D 1 101 ? -48.72311 -3.85983 2.76305 1.000 87.33269 101 ILE D O 1
ATOM 19862 N N . LYS D 1 102 ? -46.82759 -4.71523 1.90326 1.000 98.43475 102 LYS D N 1
ATOM 19863 C CA . LYS D 1 102 ? -45.96968 -3.71867 2.53032 1.000 99.11634 102 LYS D CA 1
ATOM 19864 C C . LYS D 1 102 ? -44.87027 -3.36754 1.54723 1.000 98.40956 102 LYS D C 1
ATOM 19865 O O . LYS D 1 102 ? -44.18499 -4.25783 1.03700 1.000 98.16897 102 LYS D O 1
ATOM 19884 N N . VAL D 1 103 ? -44.70038 -2.07623 1.28406 1.000 86.36248 103 VAL D N 1
ATOM 19885 C CA . VAL D 1 103 ? -43.79702 -1.61718 0.23764 1.000 85.77840 103 VAL D CA 1
ATOM 19886 C C . VAL D 1 103 ? -42.83421 -0.61453 0.85342 1.000 87.04927 103 VAL D C 1
ATOM 19887 O O . VAL D 1 103 ? -43.26039 0.34472 1.50667 1.000 87.83961 103 VAL D O 1
ATOM 19900 N N . GLU D 1 104 ? -41.54034 -0.85339 0.66890 1.000 91.89143 104 GLU D N 1
ATOM 19901 C CA . GLU D 1 104 ? -40.51463 0.04904 1.16242 1.000 93.43176 104 GLU D CA 1
ATOM 19902 C C . GLU D 1 104 ? -40.16175 1.05304 0.07486 1.000 93.01891 104 GLU D C 1
ATOM 19903 O O . GLU D 1 104 ? -40.14283 0.71824 -1.11291 1.000 91.77305 104 GLU D O 1
ATOM 19915 N N . ILE D 1 105 ? -39.88287 2.28484 0.48621 1.000 89.98677 105 ILE D N 1
ATOM 19916 C CA . ILE D 1 105 ? -39.53666 3.36135 -0.43260 1.000 90.01423 105 ILE D CA 1
ATOM 19917 C C . ILE D 1 105 ? -38.04180 3.60872 -0.29612 1.000 91.78820 105 ILE D C 1
ATOM 19918 O O . ILE D 1 105 ? -37.56435 4.03515 0.76328 1.000 93.77679 105 ILE D O 1
ATOM 19934 N N . GLN D 1 106 ? -37.30255 3.33984 -1.36754 1.000 102.44368 106 GLN D N 1
ATOM 19935 C CA . GLN D 1 106 ? -35.85535 3.48019 -1.35118 1.000 104.32292 106 GLN D CA 1
ATOM 19936 C C . GLN D 1 106 ? -35.44314 4.92444 -1.60402 1.000 105.68136 106 GLN D C 1
ATOM 19937 O O . GLN D 1 106 ? -36.09987 5.66499 -2.34098 1.000 104.71747 106 GLN D O 1
ATOM 19951 N N . ASP D 1 107 ? -34.34156 5.31842 -0.97427 1.000 97.12858 107 ASP D N 1
ATOM 19952 C CA . ASP D 1 107 ? -33.79241 6.65054 -1.14778 1.000 99.00439 107 ASP D CA 1
ATOM 19953 C C . ASP D 1 107 ? -32.94156 6.71083 -2.40693 1.000 99.10782 107 ASP D C 1
ATOM 19954 O O . ASP D 1 107 ? -32.31414 5.72764 -2.80896 1.000 98.86481 107 ASP D O 1
ATOM 19963 N N . ILE D 1 108 ? -32.93103 7.88165 -3.03042 1.000 113.73979 108 ILE D N 1
ATOM 19964 C CA . ILE D 1 108 ? -32.01558 8.17543 -4.11982 1.000 114.77109 108 ILE D CA 1
ATOM 19965 C C . ILE D 1 108 ? -31.41229 9.54402 -3.85155 1.000 112.18999 108 ILE D C 1
ATOM 19966 O O . ILE D 1 108 ? -32.03399 10.40360 -3.21891 1.000 110.45844 108 ILE D O 1
ATOM 19982 N N . ASN D 1 109 ? -30.18715 9.74665 -4.33490 1.000 107.53245 109 ASN D N 1
ATOM 19983 C CA . ASN D 1 109 ? -29.48013 11.00383 -4.10384 1.000 105.35996 109 ASN D CA 1
ATOM 19984 C C . ASN D 1 109 ? -30.03088 12.04566 -5.07874 1.000 106.57705 109 ASN D C 1
ATOM 19985 O O . ASN D 1 109 ? -29.36366 12.51241 -6.00417 1.000 107.79909 109 ASN D O 1
ATOM 19996 N N . ASP D 1 110 ? -31.29193 12.40814 -4.84718 1.000 106.49769 110 ASP D N 1
ATOM 19997 C CA . ASP D 1 110 ? -31.98554 13.40585 -5.64816 1.000 107.78572 110 ASP D CA 1
ATOM 19998 C C . ASP D 1 110 ? -31.94199 14.78918 -5.01684 1.000 105.47936 110 ASP D C 1
ATOM 19999 O O . ASP D 1 110 ? -32.66121 15.68800 -5.46524 1.000 106.41230 110 ASP D O 1
ATOM 20008 N N . ASN D 1 111 ? -31.12093 14.97850 -3.98807 1.000 102.75505 111 ASN D N 1
ATOM 20009 C CA . ASN D 1 111 ? -30.93227 16.27750 -3.36447 1.000 100.71735 111 ASN D CA 1
ATOM 20010 C C . ASN D 1 111 ? -29.44729 16.52555 -3.16522 1.000 99.32551 111 ASN D C 1
ATOM 20011 O O . ASN D 1 111 ? -28.68865 15.60209 -2.85256 1.000 98.87001 111 ASN D O 1
ATOM 20022 N N . ALA D 1 112 ? -29.04423 17.76267 -3.36157 1.000 113.90277 112 ALA D N 1
ATOM 20023 C CA . ALA D 1 112 ? -27.69647 18.21201 -3.07097 1.000 112.59954 112 ALA D CA 1
ATOM 20024 C C . ALA D 1 112 ? -27.68715 18.98268 -1.76489 1.000 109.99859 112 ALA D C 1
ATOM 20025 O O . ALA D 1 112 ? -28.72447 19.48675 -1.32358 1.000 109.61146 112 ALA D O 1
ATOM 20032 N N . PRO D 1 113 ? -26.53892 19.09999 -1.10369 1.000 93.46840 113 PRO D N 1
ATOM 20033 C CA . PRO D 1 113 ? -26.48129 19.99952 0.04833 1.000 91.37052 113 PRO D CA 1
ATOM 20034 C C . PRO D 1 113 ? -26.79168 21.41115 -0.41747 1.000 92.07881 113 PRO D C 1
ATOM 20035 O O . PRO D 1 113 ? -26.48325 21.79429 -1.54784 1.000 93.84926 113 PRO D O 1
ATOM 20046 N N . SER D 1 114 ? -27.41170 22.18990 0.46092 1.000 97.02188 114 SER D N 1
ATOM 20047 C CA . SER D 1 114 ? -27.85708 23.52072 0.08315 1.000 97.97682 114 SER D CA 1
ATOM 20048 C C . SER D 1 114 ? -27.57488 24.49564 1.21078 1.000 96.40215 114 SER D C 1
ATOM 20049 O O . SER D 1 114 ? -27.77984 24.18348 2.38718 1.000 94.82359 114 SER D O 1
ATOM 20057 N N . PHE D 1 115 ? -27.10424 25.67601 0.83515 1.000 105.51225 115 PHE D N 1
ATOM 20058 C CA . PHE D 1 115 ? -26.83770 26.75340 1.77031 1.000 104.55079 115 PHE D CA 1
ATOM 20059 C C . PHE D 1 115 ? -27.98884 27.74998 1.74572 1.000 105.76304 115 PHE D C 1
ATOM 20060 O O . PHE D 1 115 ? -28.72588 27.86135 0.76276 1.000 107.66025 115 PHE D O 1
ATOM 20077 N N . SER D 1 116 ? -28.13759 28.48109 2.84974 1.000 103.90412 116 SER D N 1
ATOM 20078 C CA . SER D 1 116 ? -29.19014 29.48451 2.93116 1.000 105.30170 116 SER D CA 1
ATOM 20079 C C . SER D 1 116 ? -28.97779 30.63044 1.95387 1.000 107.33781 116 SER D C 1
ATOM 20080 O O . SER D 1 116 ? -29.89991 31.42721 1.75139 1.000 109.09024 116 SER D O 1
ATOM 20088 N N . SER D 1 117 ? -27.79701 30.73336 1.34978 1.000 114.18852 117 SER D N 1
ATOM 20089 C CA . SER D 1 117 ? -27.51885 31.76566 0.36499 1.000 116.39263 117 SER D CA 1
ATOM 20090 C C . SER D 1 117 ? -26.42429 31.26826 -0.56825 1.000 116.76566 117 SER D C 1
ATOM 20091 O O . SER D 1 117 ? -25.86233 30.18470 -0.38553 1.000 115.30036 117 SER D O 1
ATOM 20099 N N . ASP D 1 118 ? -26.13218 32.08066 -1.58050 1.000 108.18581 118 ASP D N 1
ATOM 20100 C CA . ASP D 1 118 ? -25.00773 31.87055 -2.47736 1.000 109.13677 118 ASP D CA 1
ATOM 20101 C C . ASP D 1 118 ? -23.81516 32.74601 -2.12541 1.000 109.10284 118 ASP D C 1
ATOM 20102 O O . ASP D 1 118 ? -22.72217 32.52113 -2.65663 1.000 109.69936 118 ASP D O 1
ATOM 20111 N N . GLN D 1 119 ? -23.99906 33.73117 -1.24765 1.000 119.08171 119 GLN D N 1
ATOM 20112 C CA . GLN D 1 119 ? -22.91831 34.61613 -0.84288 1.000 119.25167 119 GLN D CA 1
ATOM 20113 C C . GLN D 1 119 ? -23.11942 35.00266 0.61345 1.000 117.47892 119 GLN D C 1
ATOM 20114 O O . GLN D 1 119 ? -24.21628 35.42360 0.99429 1.000 117.73109 119 GLN D O 1
ATOM 20128 N N . ILE D 1 120 ? -22.07027 34.86154 1.41904 1.000 132.40182 120 ILE D N 1
ATOM 20129 C CA . ILE D 1 120 ? -22.02387 35.47821 2.73772 1.000 131.37986 120 ILE D CA 1
ATOM 20130 C C . ILE D 1 120 ? -20.95414 36.55491 2.67522 1.000 132.84067 120 ILE D C 1
ATOM 20131 O O . ILE D 1 120 ? -20.01961 36.48875 1.86829 1.000 133.88301 120 ILE D O 1
ATOM 20147 N N . GLU D 1 121 ? -21.09384 37.55247 3.53840 1.000 132.12966 121 GLU D N 1
ATOM 20148 C CA . GLU D 1 121 ? -20.10208 38.60290 3.67894 1.000 133.56154 121 GLU D CA 1
ATOM 20149 C C . GLU D 1 121 ? -19.75769 38.72379 5.15488 1.000 132.07033 121 GLU D C 1
ATOM 20150 O O . GLU D 1 121 ? -20.64737 38.68371 6.01007 1.000 131.13991 121 GLU D O 1
ATOM 20162 N N . MET D 1 122 ? -18.46916 38.87780 5.45063 1.000 97.07439 122 MET D N 1
ATOM 20163 C CA . MET D 1 122 ? -17.99904 38.89643 6.82370 1.000 95.80510 122 MET D CA 1
ATOM 20164 C C . MET D 1 122 ? -17.21232 40.16922 7.08990 1.000 97.84506 122 MET D C 1
ATOM 20165 O O . MET D 1 122 ? -16.70566 40.82075 6.17147 1.000 100.01221 122 MET D O 1
ATOM 20179 N N . ASP D 1 123 ? -17.11953 40.51133 8.37059 1.000 121.71751 123 ASP D N 1
ATOM 20180 C CA . ASP D 1 123 ? -16.37048 41.67401 8.83953 1.000 123.65697 123 ASP D CA 1
ATOM 20181 C C . ASP D 1 123 ? -15.33047 41.17676 9.83806 1.000 122.37106 123 ASP D C 1
ATOM 20182 O O . ASP D 1 123 ? -15.64566 40.94690 11.00995 1.000 121.12328 123 ASP D O 1
ATOM 20191 N N . ILE D 1 124 ? -14.09508 41.01407 9.36979 1.000 98.60725 124 ILE D N 1
ATOM 20192 C CA . ILE D 1 124 ? -12.98312 40.53277 10.18383 1.000 97.81206 124 ILE D CA 1
ATOM 20193 C C . ILE D 1 124 ? -11.98711 41.67201 10.33294 1.000 100.38702 124 ILE D C 1
ATOM 20194 O O . ILE D 1 124 ? -11.49148 42.20829 9.33432 1.000 102.46620 124 ILE D O 1
ATOM 20210 N N . SER D 1 125 ? -11.69226 42.04133 11.57454 1.000 100.50780 125 SER D N 1
ATOM 20211 C CA . SER D 1 125 ? -10.66935 43.04438 11.82425 1.000 103.04834 125 SER D CA 1
ATOM 20212 C C . SER D 1 125 ? -9.28943 42.45441 11.57106 1.000 103.26392 125 SER D C 1
ATOM 20213 O O . SER D 1 125 ? -9.02066 41.29641 11.90397 1.000 101.22573 125 SER D O 1
ATOM 20221 N N . GLU D 1 126 ? -8.40692 43.25890 10.97414 1.000 150.06540 126 GLU D N 1
ATOM 20222 C CA . GLU D 1 126 ? -7.03767 42.81222 10.75151 1.000 150.88262 126 GLU D CA 1
ATOM 20223 C C . GLU D 1 126 ? -6.33514 42.47420 12.05782 1.000 150.25027 126 GLU D C 1
ATOM 20224 O O . GLU D 1 126 ? -5.26773 41.85060 12.02904 1.000 150.52303 126 GLU D O 1
ATOM 20236 N N . ASN D 1 127 ? -6.90598 42.87369 13.19323 1.000 163.88957 127 ASN D N 1
ATOM 20237 C CA . ASN D 1 127 ? -6.36198 42.58200 14.51066 1.000 163.43613 127 ASN D CA 1
ATOM 20238 C C . ASN D 1 127 ? -6.66447 41.16139 14.97307 1.000 160.36996 127 ASN D C 1
ATOM 20239 O O . ASN D 1 127 ? -6.28044 40.79542 16.08946 1.000 159.90697 127 ASN D O 1
ATOM 20250 N N . ALA D 1 128 ? -7.33452 40.35724 14.14902 1.000 100.32167 128 ALA D N 1
ATOM 20251 C CA . ALA D 1 128 ? -7.73672 39.01561 14.55234 1.000 97.58586 128 ALA D CA 1
ATOM 20252 C C . ALA D 1 128 ? -6.50708 38.14379 14.77915 1.000 97.64028 128 ALA D C 1
ATOM 20253 O O . ALA D 1 128 ? -5.66844 37.99484 13.88432 1.000 98.85794 128 ALA D O 1
ATOM 20260 N N . ALA D 1 129 ? -6.40265 37.56949 15.97354 1.000 96.60947 129 ALA D N 1
ATOM 20261 C CA . ALA D 1 129 ? -5.24100 36.76492 16.31494 1.000 96.94727 129 ALA D CA 1
ATOM 20262 C C . ALA D 1 129 ? -5.20641 35.49964 15.45789 1.000 95.67184 129 ALA D C 1
ATOM 20263 O O . ALA D 1 129 ? -6.25175 34.88900 15.21531 1.000 93.65983 129 ALA D O 1
ATOM 20270 N N . PRO D 1 130 ? -4.03147 35.08145 14.98354 1.000 102.02818 130 PRO D N 1
ATOM 20271 C CA . PRO D 1 130 ? -3.94804 33.79597 14.28166 1.000 101.11495 130 PRO D CA 1
ATOM 20272 C C . PRO D 1 130 ? -4.49271 32.66561 15.14450 1.000 98.87672 130 PRO D C 1
ATOM 20273 O O . PRO D 1 130 ? -4.20589 32.57810 16.34024 1.000 98.84745 130 PRO D O 1
ATOM 20284 N N . GLY D 1 131 ? -5.28867 31.79267 14.52389 1.000 92.26502 131 GLY D N 1
ATOM 20285 C CA . GLY D 1 131 ? -5.96766 30.72250 15.21032 1.000 90.23919 131 GLY D CA 1
ATOM 20286 C C . GLY D 1 131 ? -7.43592 31.00093 15.46857 1.000 88.46499 131 GLY D C 1
ATOM 20287 O O . GLY D 1 131 ? -8.22136 30.05690 15.60788 1.000 86.82770 131 GLY D O 1
ATOM 20291 N N . THR D 1 132 ? -7.81757 32.27465 15.54481 1.000 95.09333 132 THR D N 1
ATOM 20292 C CA . THR D 1 132 ? -9.20508 32.63608 15.80116 1.000 93.85661 132 THR D CA 1
ATOM 20293 C C . THR D 1 132 ? -10.11319 31.98119 14.77018 1.000 92.66797 132 THR D C 1
ATOM 20294 O O . THR D 1 132 ? -9.74696 31.83709 13.60063 1.000 93.34963 132 THR D O 1
ATOM 20305 N N . ARG D 1 133 ? -11.30723 31.58409 15.20651 1.000 116.34783 133 ARG D N 1
ATOM 20306 C CA . ARG D 1 133 ? -12.23924 30.87035 14.34862 1.000 115.29036 133 ARG D CA 1
ATOM 20307 C C . ARG D 1 133 ? -13.57250 31.60669 14.31659 1.000 115.02109 133 ARG D C 1
ATOM 20308 O O . ARG D 1 133 ? -14.00273 32.17578 15.32580 1.000 115.03438 133 ARG D O 1
ATOM 20329 N N . PHE D 1 134 ? -14.22615 31.58508 13.15389 1.000 92.56850 134 PHE D N 1
ATOM 20330 C CA . PHE D 1 134 ? -15.39974 32.40609 12.90213 1.000 92.85966 134 PHE D CA 1
ATOM 20331 C C . PHE D 1 134 ? -16.55843 31.56704 12.37848 1.000 91.86069 134 PHE D C 1
ATOM 20332 O O . PHE D 1 134 ? -16.35975 30.71457 11.50443 1.000 91.64024 134 PHE D O 1
ATOM 20349 N N . PRO D 1 135 ? -17.77627 31.79103 12.87716 1.000 82.75783 135 PRO D N 1
ATOM 20350 C CA . PRO D 1 135 ? -18.93416 31.05802 12.35379 1.000 82.12980 135 PRO D CA 1
ATOM 20351 C C . PRO D 1 135 ? -19.04831 31.14742 10.83750 1.000 82.95351 135 PRO D C 1
ATOM 20352 O O . PRO D 1 135 ? -18.58523 32.10104 10.20820 1.000 84.28009 135 PRO D O 1
ATOM 20363 N N . LEU D 1 136 ? -19.67602 30.12536 10.26020 1.000 82.38622 136 LEU D N 1
ATOM 20364 C CA . LEU D 1 136 ? -20.08584 30.11426 8.86413 1.000 83.31691 136 LEU D CA 1
ATOM 20365 C C . LEU D 1 136 ? -21.41122 29.37557 8.77201 1.000 82.84152 136 LEU D C 1
ATOM 20366 O O . LEU D 1 136 ? -21.69650 28.48912 9.58127 1.000 81.68112 136 LEU D O 1
ATOM 20382 N N . THR D 1 137 ? -22.22325 29.74370 7.78557 1.000 89.33114 137 THR D N 1
ATOM 20383 C CA . THR D 1 137 ? -23.49282 29.05772 7.59584 1.000 89.23494 137 THR D CA 1
ATOM 20384 C C . THR D 1 137 ? -23.24319 27.63456 7.11542 1.000 88.66909 137 THR D C 1
ATOM 20385 O O . THR D 1 137 ? -22.41474 27.39428 6.23256 1.000 89.23436 137 THR D O 1
ATOM 20396 N N . SER D 1 138 ? -23.96579 26.68934 7.70285 1.000 92.99444 138 SER D N 1
ATOM 20397 C CA . SER D 1 138 ? -23.86176 25.29252 7.31591 1.000 92.70284 138 SER D CA 1
ATOM 20398 C C . SER D 1 138 ? -24.84838 24.96802 6.20089 1.000 93.90184 138 SER D C 1
ATOM 20399 O O . SER D 1 138 ? -25.83265 25.67753 5.97777 1.000 94.75155 138 SER D O 1
ATOM 20407 N N . ALA D 1 139 ? -24.57060 23.87542 5.50120 1.000 83.72410 139 ALA D N 1
ATOM 20408 C CA . ALA D 1 139 ? -25.45478 23.36333 4.46791 1.000 85.02579 139 ALA D CA 1
ATOM 20409 C C . ALA D 1 139 ? -26.26473 22.20254 5.02709 1.000 84.57136 139 ALA D C 1
ATOM 20410 O O . ALA D 1 139 ? -25.94650 21.64430 6.08016 1.000 83.33387 139 ALA D O 1
ATOM 20417 N N . HIS D 1 140 ? -27.32211 21.84229 4.30640 1.000 128.68407 140 HIS D N 1
ATOM 20418 C CA . HIS D 1 140 ? -28.22309 20.77926 4.72638 1.000 128.71328 140 HIS D CA 1
ATOM 20419 C C . HIS D 1 140 ? -28.52705 19.87593 3.54395 1.000 130.32563 140 HIS D C 1
ATOM 20420 O O . HIS D 1 140 ? -28.89113 20.35729 2.46599 1.000 131.83623 140 HIS D O 1
ATOM 20434 N N . ASP D 1 141 ? -28.37865 18.57043 3.75048 1.000 87.40613 141 ASP D N 1
ATOM 20435 C CA . ASP D 1 141 ? -28.75818 17.57725 2.75641 1.000 89.16446 141 ASP D CA 1
ATOM 20436 C C . ASP D 1 141 ? -29.89544 16.74905 3.34091 1.000 89.47627 141 ASP D C 1
ATOM 20437 O O . ASP D 1 141 ? -29.69642 16.07770 4.36921 1.000 88.44682 141 ASP D O 1
ATOM 20446 N N . PRO D 1 142 ? -31.09099 16.74960 2.74423 1.000 96.94854 142 PRO D N 1
ATOM 20447 C CA . PRO D 1 142 ? -32.18754 15.95186 3.31215 1.000 97.54648 142 PRO D CA 1
ATOM 20448 C C . PRO D 1 142 ? -32.04185 14.46693 3.06023 1.000 98.53706 142 PRO D C 1
ATOM 20449 O O . PRO D 1 142 ? -32.63867 13.66745 3.79177 1.000 98.73620 142 PRO D O 1
ATOM 20460 N N . ASP D 1 143 ? -31.26674 14.07262 2.05371 1.000 98.95465 143 ASP D N 1
ATOM 20461 C CA . ASP D 1 143 ? -31.11416 12.66461 1.73222 1.000 100.32994 143 ASP D CA 1
ATOM 20462 C C 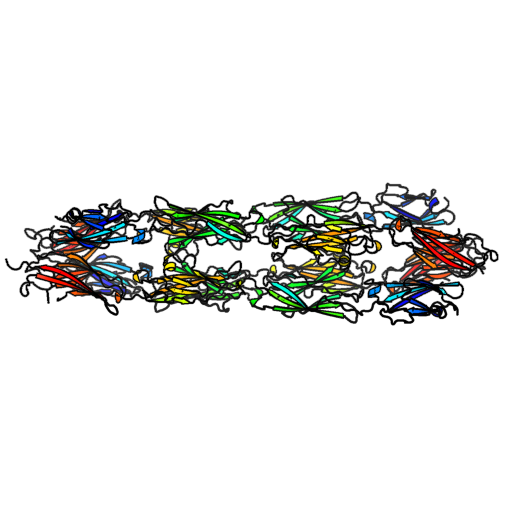. ASP D 1 143 ? -30.63605 11.88605 2.95563 1.000 99.03733 143 ASP D C 1
ATOM 20463 O O . ASP D 1 143 ? -30.14496 12.45159 3.93580 1.000 97.01384 143 ASP D O 1
ATOM 20472 N N . ALA D 1 144 ? -30.78209 10.56530 2.88550 1.000 95.13425 144 ALA D N 1
ATOM 20473 C CA . ALA D 1 144 ? -30.55977 9.69925 4.03167 1.000 94.49408 144 ALA D CA 1
ATOM 20474 C C . ALA D 1 144 ? -29.25996 8.92148 3.88224 1.000 94.77924 144 ALA D C 1
ATOM 20475 O O . ALA D 1 144 ? -28.82859 8.59732 2.77176 1.000 96.37399 144 ALA D O 1
ATOM 20482 N N . GLY D 1 145 ? -28.64308 8.62885 5.02289 1.000 117.04844 145 GLY D N 1
ATOM 20483 C CA . GLY D 1 145 ? -27.45014 7.80217 5.03133 1.000 117.58905 145 GLY D CA 1
ATOM 20484 C C . GLY D 1 145 ? -26.34257 8.42412 4.20867 1.000 117.42808 145 GLY D C 1
ATOM 20485 O O . GLY D 1 145 ? -26.07219 9.62856 4.29144 1.000 115.79261 145 GLY D O 1
ATOM 20489 N N . GLU D 1 146 ? -25.68751 7.59660 3.39713 1.000 131.70606 146 GLU D N 1
ATOM 20490 C CA . GLU D 1 146 ? -24.52168 8.04372 2.64678 1.000 132.02944 146 GLU D CA 1
ATOM 20491 C C . GLU D 1 146 ? -24.83952 9.10227 1.59973 1.000 132.20418 146 GLU D C 1
ATOM 20492 O O . GLU D 1 146 ? -23.90431 9.67822 1.03815 1.000 132.36314 146 GLU D O 1
ATOM 20504 N N . ASN D 1 147 ? -26.10857 9.36323 1.29836 1.000 96.66039 147 ASN D N 1
ATOM 20505 C CA . ASN D 1 147 ? -26.44849 10.40934 0.34458 1.000 97.00638 147 ASN D CA 1
ATOM 20506 C C . ASN D 1 147 ? -26.52923 11.78594 0.99145 1.000 94.58635 147 ASN D C 1
ATOM 20507 O O . ASN D 1 147 ? -26.72581 12.77594 0.28097 1.000 94.83578 147 ASN D O 1
ATOM 20518 N N . GLY D 1 148 ? -26.37057 11.87521 2.31063 1.000 107.26637 148 GLY D N 1
ATOM 20519 C CA . GLY D 1 148 ? -26.39419 13.14265 3.00772 1.000 105.19677 148 GLY D CA 1
ATOM 20520 C C . GLY D 1 148 ? -25.03722 13.82266 3.04347 1.000 104.30947 148 GLY D C 1
ATOM 20521 O O . GLY D 1 148 ? -24.06292 13.38432 2.42935 1.000 105.41415 148 GLY D O 1
ATOM 20525 N N . LEU D 1 149 ? -24.97907 14.90363 3.82064 1.000 87.77376 149 LEU D N 1
ATOM 20526 C CA . LEU D 1 149 ? -23.79386 15.75119 3.87205 1.000 87.03166 149 LEU D CA 1
ATOM 20527 C C . LEU D 1 149 ? -22.58307 14.94671 4.32179 1.000 86.97881 149 LEU D C 1
ATOM 20528 O O . LEU D 1 149 ? -22.61548 14.27627 5.35792 1.000 86.21655 149 LEU D O 1
ATOM 20535 N N . ARG D 1 150 ? -21.50532 15.02374 3.54018 1.000 88.06637 150 ARG D N 1
ATOM 20536 C CA . ARG D 1 150 ? -20.27676 14.29811 3.84469 1.000 88.49590 150 ARG D CA 1
ATOM 20537 C C . ARG D 1 150 ? -19.24135 15.18872 4.52201 1.000 87.30946 150 ARG D C 1
ATOM 20538 O O . ARG D 1 150 ? -18.79481 14.88562 5.63151 1.000 86.34337 150 ARG D O 1
ATOM 20548 N N . THR D 1 151 ? -18.84399 16.28204 3.87696 1.000 92.35155 151 THR D N 1
ATOM 20549 C CA . THR D 1 151 ? -17.86659 17.17537 4.49007 1.000 91.49187 151 THR D CA 1
ATOM 20550 C C . THR D 1 151 ? -17.88907 18.51758 3.77727 1.000 91.80278 151 THR D C 1
ATOM 20551 O O . THR D 1 151 ? -18.57107 18.69668 2.76942 1.000 92.82372 151 THR D O 1
ATOM 20562 N N . TYR D 1 152 ? -17.13439 19.46293 4.32804 1.000 86.37778 152 TYR D N 1
ATOM 20563 C CA . TYR D 1 152 ? -16.91139 20.75880 3.70844 1.000 87.00287 152 TYR D CA 1
ATOM 20564 C C . TYR D 1 152 ? -15.46253 20.86539 3.25504 1.000 88.55431 152 TYR D C 1
ATOM 20565 O O . TYR D 1 152 ? -14.57228 20.20068 3.79372 1.000 88.63448 152 TYR D O 1
ATOM 20583 N N . LEU D 1 153 ? -15.23744 21.71139 2.25647 1.000 95.84406 153 LEU D N 1
ATOM 20584 C CA . LEU D 1 153 ? -13.90299 21.97524 1.74690 1.000 97.70581 153 LEU D CA 1
ATOM 20585 C C . LEU D 1 153 ? -13.80403 23.44440 1.38397 1.000 98.30153 153 LEU D C 1
ATOM 20586 O O . LEU D 1 153 ? -14.76574 24.03527 0.88041 1.000 98.35142 153 LEU D O 1
ATOM 20602 N N . LEU D 1 154 ? -12.63978 24.02671 1.64296 1.000 123.45220 154 LEU D N 1
ATOM 20603 C CA . LEU D 1 154 ? -12.40436 25.41837 1.31419 1.000 124.40045 154 LEU D CA 1
ATOM 20604 C C . LEU D 1 154 ? -11.56898 25.52124 0.05170 1.000 127.47522 154 LEU D C 1
ATOM 20605 O O . LEU D 1 154 ? -10.73681 24.66331 -0.25368 1.000 128.87852 154 LEU D O 1
ATOM 20621 N N . THR D 1 155 ? -11.81412 26.59261 -0.67322 1.000 147.01565 155 THR D N 1
ATOM 20622 C CA . THR D 1 155 ? -11.01059 27.02821 -1.79844 1.000 150.20523 155 THR D CA 1
ATOM 20623 C C . THR D 1 155 ? -10.43858 28.34679 -1.30477 1.000 150.42282 155 THR D C 1
ATOM 20624 O O . THR D 1 155 ? -11.10538 29.39411 -1.36019 1.000 150.26324 155 THR D O 1
ATOM 20630 N N . ARG D 1 156 ? -9.24954 28.23830 -0.70453 1.000 123.82791 156 ARG D N 1
ATOM 20631 C CA . ARG D 1 156 ? -8.49421 29.35959 -0.15902 1.000 124.35707 156 ARG D CA 1
ATOM 20632 C C . ARG D 1 156 ? -7.61255 29.84748 -1.29809 1.000 128.04032 156 ARG D C 1
ATOM 20633 O O . ARG D 1 156 ? -6.54077 29.29039 -1.55312 1.000 129.90933 156 ARG D O 1
ATOM 20643 N N . ASP D 1 157 ? -8.06239 30.87152 -2.00857 1.000 276.22731 157 ASP D N 1
ATOM 20644 C CA . ASP D 1 157 ? -7.33415 31.27134 -3.19948 1.000 280.04625 157 ASP D CA 1
ATOM 20645 C C . ASP D 1 157 ? -6.06982 32.04912 -2.85556 1.000 281.85401 157 ASP D C 1
ATOM 20646 O O . ASP D 1 157 ? -5.13652 32.07686 -3.66591 1.000 285.21089 157 ASP D O 1
ATOM 20655 N N . ASP D 1 158 ? -6.01162 32.66338 -1.67321 1.000 199.71385 158 ASP D N 1
ATOM 20656 C CA . ASP D 1 158 ? -4.86374 33.46533 -1.26570 1.000 201.47857 158 ASP D CA 1
ATOM 20657 C C . ASP D 1 158 ? -3.71291 32.61815 -0.74324 1.000 201.79296 158 ASP D C 1
ATOM 20658 O O . ASP D 1 158 ? -2.86848 33.13737 -0.00587 1.000 202.36224 158 ASP D O 1
ATOM 20667 N N . HIS D 1 159 ? -3.67046 31.33172 -1.09236 1.000 133.51089 159 HIS D N 1
ATOM 20668 C CA . HIS D 1 159 ? -2.55464 30.45774 -0.74072 1.000 134.42593 159 HIS D CA 1
ATOM 20669 C C . HIS D 1 159 ? -2.39363 30.35594 0.77832 1.000 131.78373 159 HIS D C 1
ATOM 20670 O O . HIS D 1 159 ? -1.38559 30.75510 1.35920 1.000 132.97918 159 HIS D O 1
ATOM 20679 N N . GLY D 1 160 ? -3.43059 29.82144 1.41401 1.000 113.82300 160 GLY D N 1
ATOM 20680 C CA . GLY D 1 160 ? -3.37252 29.44488 2.81446 1.000 111.37119 160 GLY D CA 1
ATOM 20681 C C . GLY D 1 160 ? -3.33352 30.58582 3.80338 1.000 110.49899 160 GLY D C 1
ATOM 20682 O O . GLY D 1 160 ? -2.70808 30.45417 4.86187 1.000 110.01117 160 GLY D O 1
ATOM 20686 N N . LEU D 1 161 ? -3.97937 31.70896 3.49329 1.000 114.62621 161 LEU D N 1
ATOM 20687 C CA . LEU D 1 161 ? -4.19945 32.72974 4.51027 1.000 113.52212 161 LEU D CA 1
ATOM 20688 C C . LEU D 1 161 ? -5.27342 32.25994 5.47920 1.000 110.05654 161 LEU D C 1
ATOM 20689 O O . LEU D 1 161 ? -5.11930 32.35322 6.70348 1.000 108.83292 161 LEU D O 1
ATOM 20705 N N . PHE D 1 162 ? -6.36995 31.74763 4.93095 1.000 99.22180 162 PHE D N 1
ATOM 20706 C CA . PHE D 1 162 ? -7.50907 31.23661 5.67382 1.000 96.25217 162 PHE D CA 1
ATOM 20707 C C . PHE D 1 162 ? -7.52594 29.71594 5.60642 1.000 95.32936 162 PHE D C 1
ATOM 20708 O O . PHE D 1 162 ? -7.11039 29.11354 4.61268 1.000 96.91932 162 PHE D O 1
ATOM 20725 N N . GLY D 1 163 ? -8.01265 29.10503 6.68495 1.000 101.05297 163 GLY D N 1
ATOM 20726 C CA . GLY D 1 163 ? -8.22643 27.67522 6.73769 1.000 100.05487 163 GLY D CA 1
ATOM 20727 C C . GLY D 1 163 ? -9.65596 27.37056 7.14577 1.000 97.69938 163 GLY D C 1
ATOM 20728 O O . GLY D 1 163 ? -10.47850 28.27170 7.32281 1.000 96.97385 163 GLY D O 1
ATOM 20732 N N . LEU D 1 164 ? -9.92583 26.07902 7.30157 1.000 92.45960 164 LEU D N 1
ATOM 20733 C CA . LEU D 1 164 ? -11.26834 25.59864 7.58835 1.000 90.57742 164 LEU D CA 1
ATOM 20734 C C . LEU D 1 164 ? -11.21718 24.61120 8.74007 1.000 89.29979 164 LEU D C 1
ATOM 20735 O O . LEU D 1 164 ? -10.35843 23.72406 8.76169 1.000 90.11404 164 LEU D O 1
ATOM 20751 N N . ASP D 1 165 ? -12.13192 24.76718 9.69250 1.000 83.90115 165 ASP D N 1
ATOM 20752 C CA . ASP D 1 165 ? -12.34299 23.77354 10.73281 1.000 82.77177 165 ASP D CA 1
ATOM 20753 C C . ASP D 1 165 ? -13.72465 23.16850 10.54800 1.000 81.74224 165 ASP D C 1
ATOM 20754 O O . ASP D 1 165 ? -14.70948 23.89495 10.37227 1.000 81.24091 165 ASP D O 1
ATOM 20763 N N . VAL D 1 166 ? -13.78796 21.84192 10.59029 1.000 81.69610 166 VAL D N 1
ATOM 20764 C CA . VAL D 1 166 ? -15.02179 21.08998 10.40891 1.000 81.04880 166 VAL D CA 1
ATOM 20765 C C . VAL D 1 166 ? -15.29153 20.35322 11.70735 1.000 80.13766 166 VAL D C 1
ATOM 20766 O O . VAL D 1 166 ? -14.40666 19.66282 12.22627 1.000 80.58003 166 VAL D O 1
ATOM 20779 N N . LYS D 1 167 ? -16.50457 20.49560 12.23175 1.000 90.84032 167 LYS D N 1
ATOM 20780 C CA . LYS D 1 167 ? -16.84835 19.85868 13.49305 1.000 90.21719 167 LYS D CA 1
ATOM 20781 C C . LYS D 1 167 ? -18.21112 19.19734 13.38590 1.000 89.92983 167 LYS D C 1
ATOM 20782 O O . LYS D 1 167 ? -19.11002 19.68162 12.69433 1.000 89.87244 167 LYS D O 1
ATOM 20801 N N . SER D 1 168 ? -18.34370 18.08040 14.09206 1.000 82.04263 168 SER D N 1
ATOM 20802 C CA . SER D 1 168 ? -19.55502 17.28196 14.08754 1.000 82.08902 168 SER D CA 1
ATOM 20803 C C . SER D 1 168 ? -20.54087 17.83119 15.10959 1.000 81.48326 168 SER D C 1
ATOM 20804 O O . SER D 1 168 ? -20.18191 18.60341 16.00211 1.000 81.10604 168 SER D O 1
ATOM 20812 N N . ARG D 1 169 ? -21.80086 17.43912 14.96417 1.000 77.93412 169 ARG D N 1
ATOM 20813 C CA . ARG D 1 169 ? -22.82447 17.84817 15.91327 1.000 77.78051 169 ARG D CA 1
ATOM 20814 C C . ARG D 1 169 ? -23.41073 16.61067 16.59339 1.000 78.35761 169 ARG D C 1
ATOM 20815 O O . ARG D 1 169 ? -22.94125 15.48570 16.40196 1.000 78.83191 169 ARG D O 1
ATOM 20836 N N . GLY D 1 170 ? -24.44401 16.83985 17.40519 1.000 78.60160 170 GLY D N 1
ATOM 20837 C CA . GLY D 1 170 ? -25.03461 15.75327 18.16748 1.000 79.42004 170 GLY D CA 1
ATOM 20838 C C . GLY D 1 170 ? -25.66607 14.68134 17.29704 1.000 80.18629 170 GLY D C 1
ATOM 20839 O O . GLY D 1 170 ? -25.50809 13.48769 17.55807 1.000 80.92769 170 GLY D O 1
ATOM 20843 N N . ASP D 1 171 ? -26.39205 15.08603 16.25783 1.000 152.96975 171 ASP D N 1
ATOM 20844 C CA . ASP D 1 171 ? -27.11194 14.13337 15.42286 1.000 153.97746 171 ASP D CA 1
ATOM 20845 C C . ASP D 1 171 ? -26.28989 13.57723 14.26326 1.000 154.10945 171 ASP D C 1
ATOM 20846 O O . ASP D 1 171 ? -26.80766 12.75895 13.50235 1.000 155.16744 171 ASP D O 1
ATOM 20853 N N . GLY D 1 172 ? -25.03634 13.99466 14.11079 1.000 87.72327 172 GLY D N 1
ATOM 20854 C CA . GLY D 1 172 ? -24.17707 13.45824 13.07780 1.000 88.19179 172 GLY D CA 1
ATOM 20855 C C . GLY D 1 172 ? -24.01566 14.32475 11.85004 1.000 88.05220 172 GLY D C 1
ATOM 20856 O O . GLY D 1 172 ? -23.33744 13.91017 10.90064 1.000 88.75578 172 GLY D O 1
ATOM 20860 N N . THR D 1 173 ? -24.62363 15.50827 11.83132 1.000 81.71760 173 THR D N 1
ATOM 20861 C CA . THR D 1 173 ? -24.38713 16.48626 10.78262 1.000 81.69285 173 THR D CA 1
ATOM 20862 C C . THR D 1 173 ? -23.24011 17.40183 11.19539 1.000 80.83126 173 THR D C 1
ATOM 20863 O O . THR D 1 173 ? -22.97080 17.59207 12.38503 1.000 80.13551 173 THR D O 1
ATOM 20874 N N . LYS D 1 174 ? -22.55676 17.96257 10.20087 1.000 79.81274 174 LYS D N 1
ATOM 20875 C CA . LYS D 1 174 ? -21.33821 18.72142 10.43506 1.000 79.39036 174 LYS D CA 1
ATOM 20876 C C . LYS D 1 174 ? -21.52961 20.18970 10.08353 1.000 79.28078 174 LYS D C 1
ATOM 20877 O O . LYS D 1 174 ? -22.35882 20.54155 9.23887 1.000 79.85034 174 LYS D O 1
ATOM 20896 N N . PHE D 1 175 ? -20.75603 21.04624 10.74764 1.000 78.78276 175 PHE D N 1
ATOM 20897 C CA . PHE D 1 175 ? -20.75024 22.46189 10.42687 1.000 78.96706 175 PHE D CA 1
ATOM 20898 C C . PHE D 1 175 ? -19.31739 22.94944 10.27820 1.000 79.27463 175 PHE D C 1
ATOM 20899 O O . PHE D 1 175 ? -18.38517 22.36344 10.85162 1.000 79.09381 175 PHE D O 1
ATOM 20916 N N . PRO D 1 176 ? -19.11411 24.02052 9.50320 1.000 80.00757 176 PRO D N 1
ATOM 20917 C CA . PRO D 1 176 ? -17.76659 24.55915 9.31893 1.000 80.63277 176 PRO D CA 1
ATOM 20918 C C . PRO D 1 176 ? -17.56521 25.86678 10.06211 1.000 80.52121 176 PRO D C 1
ATOM 20919 O O . PRO D 1 176 ? -18.53057 26.47484 10.53501 1.000 80.16699 176 PRO D O 1
ATOM 20930 N N . GLU D 1 177 ? -16.31717 26.31455 10.16310 1.000 81.29565 177 GLU D N 1
ATOM 20931 C CA . GLU D 1 177 ? -16.04008 27.67675 10.58768 1.000 81.73372 177 GLU D CA 1
ATOM 20932 C C . GLU D 1 177 ? -14.62557 28.04242 10.15812 1.000 82.97692 177 GLU D C 1
ATOM 20933 O O . GLU D 1 177 ? -13.72324 27.19728 10.13194 1.000 83.18618 177 GLU D O 1
ATOM 20945 N N . LEU D 1 178 ? -14.45824 29.31727 9.80989 1.000 83.89530 178 LEU D N 1
ATOM 20946 C CA . LEU D 1 178 ? -13.21003 29.81391 9.25190 1.000 85.51234 178 LEU D CA 1
ATOM 20947 C C . LEU D 1 178 ? -12.12133 29.85578 10.31347 1.000 85.56313 178 LEU D C 1
ATOM 20948 O O . LEU D 1 178 ? -12.37950 30.10693 11.49143 1.000 84.72222 178 LEU D O 1
ATOM 20964 N N . VAL D 1 179 ? -10.89144 29.59304 9.88328 1.000 86.83557 179 VAL D N 1
ATOM 20965 C CA . VAL D 1 179 ? -9.71269 29.72620 10.72943 1.000 87.46721 179 VAL D CA 1
ATOM 20966 C C . VAL D 1 179 ? -8.79413 30.75658 10.09312 1.000 89.68400 179 VAL D C 1
ATOM 20967 O O . VAL D 1 179 ? -8.69723 30.84064 8.86468 1.000 90.93396 179 VAL D O 1
ATOM 20980 N N . ILE D 1 180 ? -8.14441 31.55743 10.92801 1.000 90.40914 180 ILE D N 1
ATOM 20981 C CA . ILE D 1 180 ? -7.13421 32.50693 10.47952 1.000 92.80814 180 ILE D CA 1
ATOM 20982 C C . ILE D 1 180 ? -5.78328 31.85795 10.75196 1.000 93.90928 180 ILE D C 1
ATOM 20983 O O . ILE D 1 180 ? -5.28199 31.88117 11.87891 1.000 93.82447 180 ILE D O 1
ATOM 20999 N N . GLN D 1 181 ? -5.19138 31.27099 9.71120 1.000 125.93894 181 GLN D N 1
ATOM 21000 C CA . GLN D 1 181 ? -3.95688 30.51561 9.88076 1.000 127.24111 181 GLN D CA 1
ATOM 21001 C C . GLN D 1 181 ? -2.75266 31.42892 10.07125 1.000 129.74103 181 GLN D C 1
ATOM 21002 O O . GLN D 1 181 ? -1.80011 31.05231 10.76351 1.000 130.59550 181 GLN D O 1
ATOM 21016 N N . LYS D 1 182 ? -2.77349 32.61954 9.47555 1.000 123.24231 182 LYS D N 1
ATOM 21017 C CA . LYS D 1 182 ? -1.76049 33.63065 9.73593 1.000 125.69252 182 LYS D CA 1
ATOM 21018 C C . LYS D 1 182 ? -2.42472 35.00035 9.73846 1.000 125.83296 182 LYS D C 1
ATOM 21019 O O . LYS D 1 182 ? -3.53161 35.17814 9.22450 1.000 124.61735 182 LYS D O 1
ATOM 21038 N N . ALA D 1 183 ? -1.72919 35.97130 10.32505 1.000 104.82764 183 ALA D N 1
ATOM 21039 C CA . ALA D 1 183 ? -2.31935 37.27440 10.58757 1.000 105.13152 183 ALA D CA 1
ATOM 21040 C C . ALA D 1 183 ? -2.77826 37.94168 9.29334 1.000 106.37283 183 ALA D C 1
ATOM 21041 O O . ALA D 1 183 ? -2.34158 37.60016 8.19055 1.000 107.79166 183 ALA D O 1
ATOM 21048 N N . LEU D 1 184 ? -3.67423 38.91202 9.44837 1.000 106.10662 184 LEU D N 1
ATOM 21049 C CA . LEU D 1 184 ? -4.19023 39.71498 8.35133 1.000 107.54592 184 LEU D CA 1
ATOM 21050 C C . LEU D 1 184 ? -3.62298 41.12567 8.43488 1.000 110.59197 184 LEU D C 1
ATOM 21051 O O . LEU D 1 184 ? -3.16033 41.57223 9.48828 1.000 111.07423 184 LEU D O 1
ATOM 21067 N N . ASP D 1 185 ? -3.66435 41.82805 7.30483 1.000 112.90529 185 ASP D N 1
ATOM 21068 C CA . ASP D 1 185 ? -3.23603 43.22438 7.25709 1.000 116.13497 185 ASP D CA 1
ATOM 21069 C C . ASP D 1 185 ? -4.11024 43.94241 6.23967 1.000 117.28641 185 ASP D C 1
ATOM 21070 O O . ASP D 1 185 ? -4.00996 43.67545 5.03798 1.000 118.44359 185 ASP D O 1
ATOM 21079 N N . ARG D 1 186 ? -4.96272 44.85103 6.72021 1.000 117.25719 186 ARG D N 1
ATOM 21080 C CA . ARG D 1 186 ? -5.80423 45.62719 5.81491 1.000 118.74573 186 ARG D CA 1
ATOM 21081 C C . ARG D 1 186 ? -4.95418 46.43676 4.84751 1.000 122.87644 186 ARG D C 1
ATOM 21082 O O . ARG D 1 186 ? -5.18567 46.42300 3.63328 1.000 124.16883 186 ARG D O 1
ATOM 21103 N N . GLU D 1 187 ? -3.95934 47.15308 5.37234 1.000 132.00426 187 GLU D N 1
ATOM 21104 C CA . GLU D 1 187 ? -3.14136 48.02337 4.54050 1.000 136.34933 187 GLU D CA 1
ATOM 21105 C C . GLU D 1 187 ? -2.38823 47.26242 3.45865 1.000 137.41908 187 GLU D C 1
ATOM 21106 O O . GLU D 1 187 ? -1.84357 47.89701 2.54866 1.000 141.17792 187 GLU D O 1
ATOM 21118 N N . GLN D 1 188 ? -2.34118 45.93305 3.52903 1.000 152.08595 188 GLN D N 1
ATOM 21119 C CA . GLN D 1 188 ? -1.75539 45.13313 2.46200 1.000 153.14290 188 GLN D CA 1
ATOM 21120 C C . GLN D 1 188 ? -2.80068 44.53074 1.53126 1.000 151.62546 188 GLN D C 1
ATOM 21121 O O . GLN D 1 188 ? -2.51775 44.34091 0.34448 1.000 153.82313 188 GLN D O 1
ATOM 21135 N N . GLN D 1 189 ? -3.99509 44.22347 2.03652 1.000 129.55235 189 GLN D N 1
ATOM 21136 C CA . GLN D 1 189 ? -5.09405 43.75689 1.19074 1.000 128.33139 189 GLN D CA 1
ATOM 21137 C C . GLN D 1 189 ? -6.40520 44.05039 1.90224 1.000 125.83463 189 GLN D C 1
ATOM 21138 O O . GLN D 1 189 ? -6.64148 43.53299 2.99846 1.000 122.84371 189 GLN D O 1
ATOM 21152 N N . ASN D 1 190 ? -7.25486 44.87473 1.28315 1.000 121.68825 190 ASN D N 1
ATOM 21153 C CA . ASN D 1 190 ? -8.44226 45.38066 1.96517 1.000 120.20389 190 ASN D CA 1
ATOM 21154 C C . ASN D 1 190 ? -9.58218 44.36799 1.98538 1.000 116.84367 190 ASN D C 1
ATOM 21155 O O . ASN D 1 190 ? -10.33573 44.31515 2.96372 1.000 114.54511 190 ASN D O 1
ATOM 21166 N N . HIS D 1 191 ? -9.72425 43.56206 0.93568 1.000 145.95768 191 HIS D N 1
ATOM 21167 C CA . HIS D 1 191 ? -10.82234 42.61374 0.81924 1.000 143.24847 191 HIS D CA 1
ATOM 21168 C C . HIS D 1 191 ? -10.27832 41.24354 0.44297 1.000 141.98287 191 HIS D C 1
ATOM 21169 O O . HIS D 1 191 ? -9.23492 41.13480 -0.20825 1.000 144.06752 191 HIS D O 1
ATOM 21183 N N . HIS D 1 192 ? -10.99020 40.19321 0.85564 1.000 127.27419 192 HIS D N 1
ATOM 21184 C CA . HIS D 1 192 ? -10.72258 38.85463 0.34383 1.000 126.32760 192 HIS D CA 1
ATOM 21185 C C . HIS D 1 192 ? -12.03179 38.19098 -0.06033 1.000 124.78886 192 HIS D C 1
ATOM 21186 O O . HIS D 1 192 ? -13.10961 38.55581 0.41373 1.000 123.60427 192 HIS D O 1
ATOM 21200 N N . THR D 1 193 ? -11.92485 37.21282 -0.95903 1.000 111.59737 193 THR D N 1
ATOM 21201 C CA . THR D 1 193 ? -13.05398 36.37150 -1.33810 1.000 110.19294 193 THR D CA 1
ATOM 21202 C C . THR D 1 193 ? -12.56646 34.93921 -1.48970 1.000 109.21500 193 THR D C 1
ATOM 21203 O O . THR D 1 193 ? -11.62530 34.67897 -2.24472 1.000 111.29566 193 THR D O 1
ATOM 21214 N N . LEU D 1 194 ? -13.20707 34.01718 -0.77552 1.000 112.13039 194 LEU D N 1
ATOM 21215 C CA . LEU D 1 194 ? -12.83160 32.60850 -0.80440 1.000 111.16483 194 LEU D CA 1
ATOM 21216 C C . LEU D 1 194 ? -14.09221 31.75618 -0.77067 1.000 109.30514 194 LEU D C 1
ATOM 21217 O O . LEU D 1 194 ? -15.11439 32.17467 -0.22297 1.000 107.94818 194 LEU D O 1
ATOM 21233 N N . VAL D 1 195 ? -14.02335 30.55423 -1.35330 1.000 99.64295 195 VAL D N 1
ATOM 21234 C CA . VAL D 1 195 ? -15.23683 29.78128 -1.64341 1.000 98.73564 195 VAL D CA 1
ATOM 21235 C C . VAL D 1 195 ? -15.31217 28.54600 -0.75616 1.000 96.34381 195 VAL D C 1
ATOM 21236 O O . VAL D 1 195 ? -14.36354 27.76252 -0.68691 1.000 96.56728 195 VAL D O 1
ATOM 21249 N N . LEU D 1 196 ? -16.45117 28.36996 -0.08801 1.000 102.86418 196 LEU D N 1
ATOM 21250 C CA . LEU D 1 196 ? -16.71425 27.20511 0.75010 1.000 100.77155 196 LEU D CA 1
ATOM 21251 C C . LEU D 1 196 ? -17.70139 26.28522 0.04560 1.000 101.07945 196 LEU D C 1
ATOM 21252 O O . LEU D 1 196 ? -18.79372 26.72213 -0.32711 1.000 101.40217 196 LEU D O 1
ATOM 21268 N N . THR D 1 197 ? -17.33126 25.01432 -0.12212 1.000 98.18301 197 THR D N 1
ATOM 21269 C CA . THR D 1 197 ? -18.20128 24.03745 -0.76718 1.000 98.71048 197 THR D CA 1
ATOM 21270 C C . THR D 1 197 ? -18.55408 22.91771 0.20341 1.000 96.80480 197 THR D C 1
ATOM 21271 O O . THR D 1 197 ? -17.73336 22.51708 1.03577 1.000 95.82837 197 THR D O 1
ATOM 21282 N N . ALA D 1 198 ? -19.78320 22.42129 0.08483 1.000 91.13378 198 ALA D N 1
ATOM 21283 C CA . ALA D 1 198 ? -20.27695 21.28175 0.84547 1.000 89.82501 198 ALA D CA 1
ATOM 21284 C C . ALA D 1 198 ? -20.48658 20.10723 -0.10019 1.000 91.52571 198 ALA D C 1
ATOM 21285 O O . ALA D 1 198 ? -21.10590 20.26153 -1.16412 1.000 93.17883 198 ALA D O 1
ATOM 21292 N N . LEU D 1 199 ? -19.95816 18.94623 0.29180 1.000 91.29136 199 LEU D N 1
ATOM 21293 C CA . LEU D 1 199 ? -20.02297 17.71501 -0.48065 1.000 93.09678 199 LEU D CA 1
ATOM 21294 C C . LEU D 1 199 ? -20.82109 16.67140 0.29053 1.000 92.06788 199 LEU D C 1
ATOM 21295 O O . LEU D 1 199 ? -20.61030 16.48603 1.49725 1.000 90.29484 199 LEU D O 1
ATOM 21311 N N . ASP D 1 200 ? -21.71217 15.97216 -0.41028 1.000 112.80813 200 ASP D N 1
ATOM 21312 C CA . ASP D 1 200 ? -22.42714 14.83081 0.14506 1.000 112.51140 200 ASP D CA 1
ATOM 21313 C C . ASP D 1 200 ? -21.79052 13.53656 -0.36133 1.000 114.51698 200 ASP D C 1
ATOM 21314 O O . ASP D 1 200 ? -20.89513 13.54499 -1.20937 1.000 116.27353 200 ASP D O 1
ATOM 21323 N N . GLY D 1 201 ? -22.25899 12.40928 0.17185 1.000 123.67281 201 GLY D N 1
ATOM 21324 C CA . GLY D 1 201 ? -21.78948 11.11837 -0.29898 1.000 125.91261 201 GLY D CA 1
ATOM 21325 C C . GLY D 1 201 ? -22.46795 10.69499 -1.58540 1.000 128.53305 201 GLY D C 1
ATOM 21326 O O . GLY D 1 201 ? -22.74261 11.52969 -2.45318 1.000 129.20306 201 GLY D O 1
ATOM 21330 N N . GLY D 1 202 ? -22.74301 9.39954 -1.72599 1.000 110.76144 202 GLY D N 1
ATOM 21331 C CA . GLY D 1 202 ? -23.43483 8.89631 -2.90179 1.000 113.54223 202 GLY D CA 1
ATOM 21332 C C . GLY D 1 202 ? -22.55023 8.85629 -4.13327 1.000 116.31157 202 GLY D C 1
ATOM 21333 O O . GLY D 1 202 ? -21.62723 9.66493 -4.25965 1.000 115.82545 202 GLY D O 1
ATOM 21337 N N . GLU D 1 203 ? -22.81708 7.92595 -5.05537 1.000 142.57668 203 GLU D N 1
ATOM 21338 C CA . GLU D 1 203 ? -21.92376 7.74550 -6.19385 1.000 145.71748 203 GLU D CA 1
ATOM 21339 C C . GLU D 1 203 ? -22.04599 8.92846 -7.14774 1.000 146.27994 203 GLU D C 1
ATOM 21340 O O . GLU D 1 203 ? -21.04933 9.30637 -7.77357 1.000 147.73980 203 GLU D O 1
ATOM 21352 N N . PRO D 1 204 ? -23.23015 9.51329 -7.32421 1.000 180.61031 204 PRO D N 1
ATOM 21353 C CA . PRO D 1 204 ? -23.29884 10.86089 -7.89901 1.000 180.36346 204 PRO D CA 1
ATOM 21354 C C . PRO D 1 204 ? -23.03819 11.90601 -6.82979 1.000 176.70491 204 PRO D C 1
ATOM 21355 O O . PRO D 1 204 ? -23.96295 12.31243 -6.10963 1.000 174.46410 204 PRO D O 1
ATOM 21366 N N . PRO D 1 205 ? -21.79485 12.36862 -6.68636 1.000 110.11538 205 PRO D N 1
ATOM 21367 C CA . PRO D 1 205 ? -21.47718 13.27205 -5.57118 1.000 106.78440 205 PRO D CA 1
ATOM 21368 C C . PRO D 1 205 ? -22.09282 14.64280 -5.80224 1.000 105.94495 205 PRO D C 1
ATOM 21369 O O . PRO D 1 205 ? -21.74089 15.34260 -6.75404 1.000 107.71572 205 PRO D O 1
ATOM 21380 N N . ARG D 1 206 ? -23.01541 15.02382 -4.92720 1.000 132.48888 206 ARG D N 1
ATOM 21381 C CA . ARG D 1 206 ? -23.66140 16.32009 -5.02826 1.000 131.76966 206 ARG D CA 1
ATOM 21382 C C . ARG D 1 206 ? -22.88332 17.33687 -4.20621 1.000 129.56971 206 ARG D C 1
ATOM 21383 O O . ARG D 1 206 ? -22.38273 17.02601 -3.12155 1.000 127.61563 206 ARG D O 1
ATOM 21404 N N . SER D 1 207 ? -22.78881 18.55636 -4.72952 1.000 103.66853 207 SER D N 1
ATOM 21405 C CA . SER D 1 207 ? -21.99234 19.60010 -4.10688 1.000 102.15229 207 SER D CA 1
ATOM 21406 C C . SER D 1 207 ? -22.69460 20.94143 -4.25514 1.000 102.05468 207 SER D C 1
ATOM 21407 O O . SER D 1 207 ? -23.52067 21.13751 -5.15075 1.000 103.83935 207 SER D O 1
ATOM 21414 N N . ALA D 1 208 ? -22.35521 21.87205 -3.36299 1.000 98.10259 208 ALA D N 1
ATOM 21415 C CA . ALA D 1 208 ? -22.87914 23.22875 -3.46918 1.000 98.28109 208 ALA D CA 1
ATOM 21416 C C . ALA D 1 208 ? -21.88636 24.20690 -2.85934 1.000 97.31112 208 ALA D C 1
ATOM 21417 O O . ALA D 1 208 ? -21.27133 23.91147 -1.83434 1.000 95.44575 208 ALA D O 1
ATOM 21424 N N . THR D 1 209 ? -21.75093 25.37841 -3.47884 1.000 107.79287 209 THR D N 1
ATOM 21425 C CA . THR D 1 209 ? -20.72063 26.33575 -3.10557 1.000 107.55518 209 THR D CA 1
ATOM 21426 C C . THR D 1 209 ? -21.35892 27.62111 -2.59761 1.000 107.01652 209 THR D C 1
ATOM 21427 O O . THR D 1 209 ? -22.52689 27.91587 -2.86820 1.000 107.58492 209 THR D O 1
ATOM 21437 N N . VAL D 1 210 ? -20.56291 28.38362 -1.85465 1.000 97.46658 210 VAL D N 1
ATOM 21438 C CA . VAL D 1 210 ? -20.94595 29.69831 -1.35740 1.000 97.34767 210 VAL D CA 1
ATOM 21439 C C . VAL D 1 210 ? -19.70744 30.57659 -1.36850 1.000 98.24941 210 VAL D C 1
ATOM 21440 O O . VAL D 1 210 ? -18.61646 30.13720 -0.98517 1.000 97.57967 210 VAL D O 1
ATOM 21453 N N . GLN D 1 211 ? -19.87572 31.81680 -1.81210 1.000 109.72508 211 GLN D N 1
ATOM 21454 C CA . GLN D 1 211 ? -18.80045 32.79403 -1.76167 1.000 110.83623 211 GLN D CA 1
ATOM 21455 C C . GLN D 1 211 ? -18.79111 33.45799 -0.39500 1.000 109.13232 211 GLN D C 1
ATOM 21456 O O . GLN D 1 211 ? -19.83438 33.89772 0.09969 1.000 108.55574 211 GLN D O 1
ATOM 21470 N N . ILE D 1 212 ? -17.61421 33.52738 0.20866 1.000 97.31105 212 ILE D N 1
ATOM 21471 C CA . ILE D 1 212 ? -17.39879 34.27932 1.43671 1.000 96.28168 212 ILE D CA 1
ATOM 21472 C C . ILE D 1 212 ? -16.58983 35.50565 1.04730 1.000 98.66032 212 ILE D C 1
ATOM 21473 O O . ILE D 1 212 ? -15.42496 35.39091 0.63901 1.000 99.78008 212 ILE D O 1
ATOM 21489 N N . ASN D 1 213 ? -17.21971 36.67275 1.14778 1.000 111.23125 213 ASN D N 1
ATOM 21490 C CA . ASN D 1 213 ? -16.59802 37.95459 0.82892 1.000 113.78016 213 ASN D CA 1
ATOM 21491 C C . ASN D 1 213 ? -16.30571 38.64872 2.15039 1.000 112.97252 213 ASN D C 1
ATOM 21492 O O . ASN D 1 213 ? -17.21881 39.17151 2.79785 1.000 112.54547 213 ASN D O 1
ATOM 21503 N N . VAL D 1 214 ? -15.03767 38.66833 2.54188 1.000 101.58476 214 VAL D N 1
ATOM 21504 C CA . VAL D 1 214 ? -14.63386 39.12548 3.86636 1.000 100.73260 214 VAL D CA 1
ATOM 21505 C C . VAL D 1 214 ? -14.01618 40.50911 3.72508 1.000 103.54347 214 VAL D C 1
ATOM 21506 O O . VAL D 1 214 ? -13.04468 40.70269 2.97689 1.000 105.53232 214 VAL D O 1
ATOM 21519 N N . LYS D 1 215 ? -14.60946 41.46344 4.44013 1.000 106.78803 215 LYS D N 1
ATOM 21520 C CA . LYS D 1 215 ? -14.12773 42.83236 4.53979 1.000 109.48648 215 LYS D CA 1
ATOM 21521 C C . LYS D 1 215 ? -13.13213 42.91865 5.69018 1.000 108.92288 215 LYS D C 1
ATOM 21522 O O . LYS D 1 215 ? -13.47822 42.61480 6.83718 1.000 106.91829 215 LYS D O 1
ATOM 21541 N N . VAL D 1 216 ? -11.90398 43.32830 5.38911 1.000 108.11215 216 VAL D N 1
ATOM 21542 C CA . VAL D 1 216 ? -10.85602 43.44204 6.39769 1.000 108.06236 216 VAL D CA 1
ATOM 21543 C C . VAL D 1 216 ? -10.96656 44.82575 7.02782 1.000 110.12392 216 VAL D C 1
ATOM 21544 O O . VAL D 1 216 ? -10.72336 45.83979 6.36824 1.000 113.18346 216 VAL D O 1
ATOM 21557 N N . ILE D 1 217 ? -11.33248 44.86886 8.30781 1.000 109.64239 217 ILE D N 1
ATOM 21558 C CA . ILE D 1 217 ? -11.54444 46.13720 8.99507 1.000 111.68111 217 ILE D CA 1
ATOM 21559 C C . ILE D 1 217 ? -10.19706 46.68786 9.43817 1.000 113.62527 217 ILE D C 1
ATOM 21560 O O . ILE D 1 217 ? -9.22996 45.94496 9.63943 1.000 112.66132 217 ILE D O 1
ATOM 21576 N N . ASP D 1 218 ? -10.13285 48.00592 9.59565 1.000 152.92741 218 ASP D N 1
ATOM 21577 C CA . ASP D 1 218 ? -8.90344 48.66103 10.01465 1.000 155.29644 218 ASP D CA 1
ATOM 21578 C C . ASP D 1 218 ? -8.75241 48.60912 11.52816 1.000 154.32954 218 ASP D C 1
ATOM 21579 O O . ASP D 1 218 ? -9.70680 48.86759 12.26828 1.000 153.75388 218 ASP D O 1
ATOM 21588 N N . SER D 1 219 ? -7.55030 48.26939 11.98256 1.000 134.75419 219 SER D N 1
ATOM 21589 C CA . SER D 1 219 ? -7.13291 48.49479 13.35733 0.500 132.28133 219 SER D CA 1
ATOM 21590 C C . SER D 1 219 ? -5.97901 49.48654 13.34320 1.000 129.38838 219 SER D C 1
ATOM 21591 O O . SER D 1 219 ? -5.12971 49.45465 12.44475 1.000 128.26609 219 SER D O 1
ATOM 21599 N N . ASN D 1 220 ? -5.96532 50.37851 14.33287 1.000 113.99441 220 ASN D N 1
ATOM 21600 C CA . ASN D 1 220 ? -5.01120 51.48566 14.37904 1.000 111.73791 220 ASN D CA 1
ATOM 21601 C C . ASN D 1 220 ? -3.61536 50.92462 14.63861 1.000 108.21323 220 ASN D C 1
ATOM 21602 O O . ASN D 1 220 ? -3.10024 50.93403 15.75870 1.000 106.09677 220 ASN D O 1
ATOM 21613 N N . ASP D 1 221 ? -2.99087 50.42289 13.57123 1.000 103.15448 221 ASP D N 1
ATOM 21614 C CA . ASP D 1 221 ? -1.68259 49.78368 13.66174 1.000 100.38928 221 ASP D CA 1
ATOM 21615 C C . ASP D 1 221 ? -0.63724 50.49132 12.80476 1.000 99.44129 221 ASP D C 1
ATOM 21616 O O . ASP D 1 221 ? 0.28130 49.85195 12.28766 1.000 98.45722 221 ASP D O 1
ATOM 21625 N N . ASN D 1 222 ? -0.76480 51.80524 12.63188 1.000 111.32295 222 ASN D N 1
ATOM 21626 C CA . ASN D 1 222 ? 0.25245 52.58090 11.93373 1.000 110.57019 222 ASN D CA 1
ATOM 21627 C C . ASN D 1 222 ? 0.41466 53.93388 12.60519 1.000 109.72648 222 ASN D C 1
ATOM 21628 O O . ASN D 1 222 ? -0.56224 54.66920 12.77529 1.000 111.40676 222 ASN D O 1
ATOM 21639 N N . SER D 1 223 ? 1.65199 54.25452 12.98058 1.000 151.21651 223 SER D N 1
ATOM 21640 C CA . SER D 1 223 ? 1.97867 55.54895 13.55047 1.000 150.36126 223 SER D CA 1
ATOM 21641 C C . SER D 1 223 ? 2.04370 56.61374 12.45682 1.000 152.05091 223 SER D C 1
ATOM 21642 O O . SER D 1 223 ? 2.33689 56.30511 11.29901 1.000 153.16549 223 SER D O 1
ATOM 21650 N N . PRO D 1 224 ? 1.77816 57.87514 12.79396 1.000 97.33976 224 PRO D N 1
ATOM 21651 C CA . PRO D 1 224 ? 2.11058 58.95495 11.86176 1.000 98.66569 224 PRO D CA 1
ATOM 21652 C C . PRO D 1 224 ? 3.60768 58.97602 11.59391 1.000 97.01965 224 PRO D C 1
ATOM 21653 O O . PRO D 1 224 ? 4.41184 58.44719 12.36484 1.000 94.62957 224 PRO D O 1
ATOM 21664 N N . VAL D 1 225 ? 3.98282 59.59581 10.47730 1.000 98.65934 225 VAL D N 1
ATOM 21665 C CA . VAL D 1 225 ? 5.38015 59.65051 10.06096 1.000 97.84416 225 VAL D CA 1
ATOM 21666 C C . VAL D 1 225 ? 5.63903 61.01521 9.44227 1.000 99.48161 225 VAL D C 1
ATOM 21667 O O . VAL D 1 225 ? 5.07640 61.34025 8.39036 1.000 102.22656 225 VAL D O 1
ATOM 21680 N N . PHE D 1 226 ? 6.49168 61.80712 10.08524 1.000 104.64986 226 PHE D N 1
ATOM 21681 C CA . PHE D 1 226 ? 6.91855 63.07404 9.51242 1.000 106.19708 226 PHE D CA 1
ATOM 21682 C C . PHE D 1 226 ? 7.87554 62.83695 8.35102 1.000 107.56339 226 PHE D C 1
ATOM 21683 O O . PHE D 1 226 ? 8.66423 61.88766 8.34982 1.000 106.42208 226 PHE D O 1
ATOM 21700 N N . GLU D 1 227 ? 7.79104 63.71412 7.34817 1.000 120.68258 227 GLU D N 1
ATOM 21701 C CA . GLU D 1 227 ? 8.65720 63.59515 6.17979 1.000 122.62256 227 GLU D CA 1
ATOM 21702 C C . GLU D 1 227 ? 10.12223 63.48436 6.58060 1.000 120.98381 227 GLU D C 1
ATOM 21703 O O . GLU D 1 227 ? 10.89801 62.76887 5.93640 1.000 121.69607 227 GLU D O 1
ATOM 21715 N N . ALA D 1 228 ? 10.52088 64.18548 7.64387 1.000 102.08606 228 ALA D N 1
ATOM 21716 C CA . ALA D 1 228 ? 11.88940 64.12655 8.13372 1.000 100.65430 228 ALA D CA 1
ATOM 21717 C C . ALA D 1 228 ? 11.90165 64.40540 9.62978 1.000 97.76265 228 ALA D C 1
ATOM 21718 O O . ALA D 1 228 ? 11.09751 65.21939 10.10596 1.000 97.64370 228 ALA D O 1
ATOM 21725 N N . PRO D 1 229 ? 12.79020 63.75918 10.39103 1.000 104.40764 229 PRO D N 1
ATOM 21726 C CA . PRO D 1 229 ? 12.75961 63.93980 11.85111 1.000 101.81719 229 PRO D CA 1
ATOM 21727 C C . PRO D 1 229 ? 13.15384 65.33202 12.30873 1.000 101.92824 229 PRO D C 1
ATOM 21728 O O . PRO D 1 229 ? 12.72210 65.75514 13.38846 1.000 100.43615 229 PRO D O 1
ATOM 21739 N N . SER D 1 230 ? 13.95402 66.05964 11.53207 1.000 95.14472 230 SER D N 1
ATOM 21740 C CA . SER D 1 230 ? 14.48524 67.33961 11.97367 1.000 95.36112 230 SER D CA 1
ATOM 21741 C C . SER D 1 230 ? 14.48147 68.33678 10.82535 1.000 98.44601 230 SER D C 1
ATOM 21742 O O . SER D 1 230 ? 14.65764 67.97218 9.65968 1.000 100.54081 230 SER D O 1
ATOM 21750 N N . TYR D 1 231 ? 14.27937 69.60570 11.17647 1.000 122.97268 231 TYR D N 1
ATOM 21751 C CA . TYR D 1 231 ? 14.33939 70.70627 10.22734 1.000 126.01347 231 TYR D CA 1
ATOM 21752 C C . TYR D 1 231 ? 15.09625 71.86216 10.86341 1.000 125.97466 231 TYR D C 1
ATOM 21753 O O . TYR D 1 231 ? 15.17348 71.98237 12.08905 1.000 123.64007 231 TYR D O 1
ATOM 21771 N N . LEU D 1 232 ? 15.65821 72.71549 10.01007 1.000 104.77056 232 LEU D N 1
ATOM 21772 C CA . LEU D 1 232 ? 16.35592 73.91703 10.45323 1.000 105.36480 232 LEU D CA 1
ATOM 21773 C C . LEU D 1 232 ? 15.92553 75.06760 9.56069 1.000 108.64410 232 LEU D C 1
ATOM 21774 O O . LEU D 1 232 ? 16.07063 74.99191 8.33656 1.000 111.45154 232 LEU D O 1
ATOM 21790 N N . VAL D 1 233 ? 15.40274 76.12645 10.17207 1.000 108.52574 233 VAL D N 1
ATOM 21791 C CA . VAL D 1 233 ? 14.82183 77.24876 9.44810 1.000 111.61420 233 VAL D CA 1
ATOM 21792 C C . VAL D 1 233 ? 15.48381 78.52787 9.93629 1.000 112.36750 233 VAL D C 1
ATOM 21793 O O . VAL D 1 233 ? 15.58734 78.75670 11.14644 1.000 110.00199 233 VAL D O 1
ATOM 21806 N N . GLU D 1 234 ? 15.92809 79.35560 8.99656 1.000 121.02781 234 GLU D N 1
ATOM 21807 C CA . GLU D 1 234 ? 16.48773 80.66123 9.30154 1.000 122.41157 234 GLU D CA 1
ATOM 21808 C C . GLU D 1 234 ? 15.41140 81.72623 9.13475 1.000 124.30061 234 GLU D C 1
ATOM 21809 O O . GLU D 1 234 ? 14.65299 81.70748 8.16075 1.000 126.61630 234 GLU D O 1
ATOM 21821 N N . LEU D 1 235 ? 15.34948 82.65470 10.08414 1.000 171.91219 235 LEU D N 1
ATOM 21822 C CA . LEU D 1 235 ? 14.43164 83.77818 9.99890 1.000 173.99703 235 LEU D CA 1
ATOM 21823 C C . LEU D 1 235 ? 15.14033 85.05387 10.42317 1.000 175.21660 235 LEU D C 1
ATOM 21824 O O . LEU D 1 235 ? 16.00032 85.02346 11.31227 1.000 173.15969 235 LEU D O 1
ATOM 21840 N N . PRO D 1 236 ? 14.80316 86.18785 9.80651 1.000 125.21990 236 PRO D N 1
ATOM 21841 C CA . PRO D 1 236 ? 15.35576 87.46629 10.26432 1.000 126.51013 236 PRO D CA 1
ATOM 21842 C C . PRO D 1 236 ? 14.64052 87.93065 11.52433 1.000 124.45930 236 PRO D C 1
ATOM 21843 O O . PRO D 1 236 ? 13.41219 87.87238 11.61258 1.000 124.36777 236 PRO D O 1
ATOM 21854 N N . GLU D 1 237 ? 15.41476 88.38606 12.50531 1.000 124.35706 237 GLU D N 1
ATOM 21855 C CA . GLU D 1 237 ? 14.82119 88.82481 13.75848 1.000 122.55108 237 GLU D CA 1
ATOM 21856 C C . GLU D 1 237 ? 13.78461 89.91200 13.49428 1.000 125.43530 237 GLU D C 1
ATOM 21857 O O . GLU D 1 237 ? 13.81228 90.60226 12.47133 1.000 129.03120 237 GLU D O 1
ATOM 21869 N N . ASN D 1 238 ? 12.85552 90.05887 14.43662 1.000 122.83623 238 ASN D N 1
ATOM 21870 C CA . ASN D 1 238 ? 11.77733 91.03472 14.31157 1.000 125.58585 238 ASN D CA 1
ATOM 21871 C C . ASN D 1 238 ? 10.93093 90.77404 13.07012 1.000 128.10794 238 ASN D C 1
ATOM 21872 O O . ASN D 1 238 ? 10.40069 91.70556 12.45935 1.000 131.72882 238 ASN D O 1
ATOM 21883 N N . ALA D 1 239 ? 10.80481 89.50419 12.68630 1.000 153.83867 239 ALA D N 1
ATOM 21884 C CA . ALA D 1 239 ? 10.04675 89.15204 11.49849 1.000 156.21150 239 ALA D CA 1
ATOM 21885 C C . ALA D 1 239 ? 8.58253 89.56025 11.66559 1.000 157.86888 239 ALA D C 1
ATOM 21886 O O . ALA D 1 239 ? 8.05393 89.56785 12.78161 1.000 156.03994 239 ALA D O 1
ATOM 21893 N N . PRO D 1 240 ? 7.90071 89.89718 10.57300 1.000 153.23775 240 PRO D N 1
ATOM 21894 C CA . PRO D 1 240 ? 6.52649 90.39290 10.69204 1.000 155.49947 240 PRO D CA 1
ATOM 21895 C C . PRO D 1 240 ? 5.56000 89.29110 11.09566 1.000 153.48754 240 PRO D C 1
ATOM 21896 O O . PRO D 1 240 ? 5.72165 88.12342 10.73272 1.000 151.67419 240 PRO D O 1
ATOM 21907 N N . LEU D 1 241 ? 4.54476 89.68188 11.86504 1.000 155.94056 241 LEU D N 1
ATOM 21908 C CA . LEU D 1 241 ? 3.55775 88.72857 12.35297 1.000 154.47904 241 LEU D CA 1
ATOM 21909 C C . LEU D 1 241 ? 2.95832 87.94020 11.19590 1.000 156.17589 241 LEU D C 1
ATOM 21910 O O . LEU D 1 241 ? 2.69889 88.48401 10.11933 1.000 160.00235 241 LEU D O 1
ATOM 21926 N N . GLY D 1 242 ? 2.73726 86.64805 11.42785 1.000 132.59287 242 GLY D N 1
ATOM 21927 C CA . GLY D 1 242 ? 2.14362 85.78190 10.43366 1.000 133.93876 242 GLY D CA 1
ATOM 21928 C C . GLY D 1 242 ? 3.10372 85.20089 9.41899 1.000 133.43416 242 GLY D C 1
ATOM 21929 O O . GLY D 1 242 ? 2.67393 84.39800 8.58066 1.000 134.44329 242 GLY D O 1
ATOM 21933 N N . THR D 1 243 ? 4.38181 85.57374 9.45788 1.000 151.24521 243 THR D N 1
ATOM 21934 C CA . THR D 1 243 ? 5.34803 85.00231 8.52955 1.000 151.00675 243 THR D CA 1
ATOM 21935 C C . THR D 1 243 ? 5.37900 83.48712 8.67699 1.000 147.81245 243 THR D C 1
ATOM 21936 O O . THR D 1 243 ? 5.39565 82.95351 9.78982 1.000 144.35392 243 THR D O 1
ATOM 21947 N N . VAL D 1 244 ? 5.38824 82.79402 7.54385 1.000 140.44056 244 VAL D N 1
ATOM 21948 C CA . VAL D 1 244 ? 5.34935 81.33662 7.54256 1.000 137.92025 244 VAL D CA 1
ATOM 21949 C C . VAL D 1 244 ? 6.71802 80.81040 7.94655 1.000 134.59032 244 VAL D C 1
ATOM 21950 O O . VAL D 1 244 ? 7.74165 81.20070 7.37215 1.000 135.67317 244 VAL D O 1
ATOM 21963 N N . VAL D 1 245 ? 6.73990 79.92063 8.93668 1.000 120.54608 245 VAL D N 1
ATOM 21964 C CA . VAL D 1 245 ? 7.98170 79.28914 9.36542 1.000 117.44470 245 VAL D CA 1
ATOM 21965 C C . VAL D 1 245 ? 8.16763 77.99734 8.58770 1.000 117.04922 245 VAL D C 1
ATOM 21966 O O . VAL D 1 245 ? 9.20145 77.79797 7.93858 1.000 117.50497 245 VAL D O 1
ATOM 21979 N N . ILE D 1 246 ? 7.17688 77.10562 8.64476 1.000 116.44260 246 ILE D N 1
ATOM 21980 C CA . ILE D 1 246 ? 7.32455 75.81786 7.96418 1.000 115.98600 246 ILE D CA 1
ATOM 21981 C C . ILE D 1 246 ? 5.98951 75.09133 7.88830 1.000 116.41278 246 ILE D C 1
ATOM 21982 O O . ILE D 1 246 ? 5.14235 75.24445 8.76849 1.000 115.63836 246 ILE D O 1
ATOM 21989 N N . ASP D 1 247 ? 5.79307 74.28230 6.84946 1.000 157.46257 247 ASP D N 1
ATOM 21990 C CA . ASP D 1 247 ? 4.61132 73.42929 6.74071 1.000 157.86864 247 ASP D CA 1
ATOM 21991 C C . ASP D 1 247 ? 5.05665 71.98131 6.92283 1.000 155.07890 247 ASP D C 1
ATOM 21992 O O . ASP D 1 247 ? 5.61317 71.37072 6.00505 1.000 155.84460 247 ASP D O 1
ATOM 22001 N N . LEU D 1 248 ? 4.81470 71.44030 8.11192 1.000 112.49490 248 LEU D N 1
ATOM 22002 C CA . LEU D 1 248 ? 5.10157 70.04248 8.38606 1.000 109.97113 248 LEU D CA 1
ATOM 22003 C C . LEU D 1 248 ? 4.03831 69.14940 7.75772 1.000 111.54160 248 LEU D C 1
ATOM 22004 O O . LEU D 1 248 ? 2.87399 69.53582 7.61581 1.000 113.79378 248 LEU D O 1
ATOM 22020 N N . ASN D 1 249 ? 4.45309 67.94519 7.36943 1.000 110.58396 249 ASN D N 1
ATOM 22021 C CA . ASN D 1 249 ? 3.54307 66.96681 6.78512 1.000 111.93424 249 ASN D CA 1
ATOM 22022 C C . ASN D 1 249 ? 3.82672 65.60662 7.40213 1.000 108.97806 249 ASN D C 1
ATOM 22023 O O . ASN D 1 249 ? 4.93529 65.08044 7.26349 1.000 107.52760 249 ASN D O 1
ATOM 22033 N N . ALA D 1 250 ? 2.82844 65.04239 8.07778 1.000 150.90231 250 ALA D N 1
ATOM 22034 C CA . ALA D 1 250 ? 2.90659 63.70165 8.63796 1.000 148.58251 250 ALA D CA 1
ATOM 22035 C C . ALA D 1 250 ? 1.79133 62.85445 8.04388 1.000 150.61455 250 ALA D C 1
ATOM 22036 O O . ALA D 1 250 ? 0.68935 63.35281 7.79204 1.000 153.20111 250 ALA D O 1
ATOM 22043 N N . THR D 1 251 ? 2.07656 61.57293 7.82588 1.000 110.22024 251 THR D N 1
ATOM 22044 C CA . THR D 1 251 ? 1.15089 60.67879 7.14508 1.000 112.26816 251 THR D CA 1
ATOM 22045 C C . THR D 1 251 ? 0.93097 59.42232 7.97408 1.000 110.21916 251 THR D C 1
ATOM 22046 O O . THR D 1 251 ? 1.88303 58.83652 8.49878 1.000 107.49994 251 THR D O 1
ATOM 22057 N N . ASP D 1 252 ? -0.33163 59.01555 8.08428 1.000 112.43372 252 ASP D N 1
ATOM 22058 C CA . ASP D 1 252 ? -0.72047 57.77932 8.75019 1.000 111.25293 252 ASP D CA 1
ATOM 22059 C C . ASP D 1 252 ? -1.43004 56.89157 7.73802 1.000 113.82863 252 ASP D C 1
ATOM 22060 O O . ASP D 1 252 ? -2.40734 57.31660 7.11265 1.000 117.02451 252 ASP D O 1
ATOM 22069 N N . ALA D 1 253 ? -0.94054 55.66412 7.57884 1.000 112.58874 253 ALA D N 1
ATOM 22070 C CA . ALA D 1 253 ? -1.44455 54.75698 6.55383 1.000 114.95065 253 ALA D CA 1
ATOM 22071 C C . ALA D 1 253 ? -2.74917 54.06729 6.94561 1.000 116.41692 253 ALA D C 1
ATOM 22072 O O . ALA D 1 253 ? -3.21713 53.19876 6.20137 1.000 118.35801 253 ALA D O 1
ATOM 22079 N N . ASP D 1 254 ? -3.34276 54.42387 8.08162 1.000 159.58432 254 ASP D N 1
ATOM 22080 C CA . ASP D 1 254 ? -4.59221 53.81769 8.51335 1.000 161.35451 254 ASP D CA 1
ATOM 22081 C C . ASP D 1 254 ? -5.78808 54.52841 7.87705 1.000 165.41334 254 ASP D C 1
ATOM 22082 O O . ASP D 1 254 ? -5.64988 55.48850 7.11213 1.000 166.79366 254 ASP D O 1
ATOM 22091 N N . GLU D 1 255 ? -6.98073 54.04254 8.20559 1.000 122.13543 255 GLU D N 1
ATOM 22092 C CA . GLU D 1 255 ? -8.23617 54.54432 7.67000 1.000 126.48866 255 GLU D CA 1
ATOM 22093 C C . GLU D 1 255 ? -8.89839 55.49449 8.65974 1.000 127.24125 255 GLU D C 1
ATOM 22094 O O . GLU D 1 255 ? -8.65092 55.44604 9.86653 1.000 124.78909 255 GLU D O 1
ATOM 22106 N N . GLY D 1 256 ? -9.76356 56.35613 8.12692 1.000 129.11566 256 GLY D N 1
ATOM 22107 C CA . GLY D 1 256 ? -10.61221 57.19526 8.93715 1.000 130.92810 256 GLY D CA 1
ATOM 22108 C C . GLY D 1 256 ? -9.86729 57.91054 10.04581 1.000 127.51752 256 GLY D C 1
ATOM 22109 O O . GLY D 1 256 ? -8.73394 58.36312 9.86042 1.000 124.73007 256 GLY D O 1
ATOM 22113 N N . PRO D 1 257 ? -10.49331 58.04700 11.21791 1.000 127.97554 257 PRO D N 1
ATOM 22114 C CA . PRO D 1 257 ? -9.78247 58.67841 12.34344 1.000 124.80139 257 PRO D CA 1
ATOM 22115 C C . PRO D 1 257 ? -8.45640 58.01369 12.67160 1.000 120.11177 257 PRO D C 1
ATOM 22116 O O . PRO D 1 257 ? -7.51544 58.70582 13.08323 1.000 117.36847 257 PRO D O 1
ATOM 22127 N N . ASN D 1 258 ? -8.34722 56.69159 12.51001 1.000 141.81079 258 ASN D N 1
ATOM 22128 C CA . ASN D 1 258 ? -7.07686 56.02327 12.77447 1.000 137.69926 258 ASN D CA 1
ATOM 22129 C C . ASN D 1 258 ? -5.95742 56.59236 11.91505 1.000 136.06715 258 ASN D C 1
ATOM 22130 O O . ASN D 1 258 ? -4.79000 56.56743 12.32110 1.000 132.69631 258 ASN D O 1
ATOM 22141 N N . GLY D 1 259 ? -6.28783 57.09972 10.73012 1.000 140.75560 259 GLY D N 1
ATOM 22142 C CA . GLY D 1 259 ? -5.30481 57.71158 9.85946 1.000 139.89652 259 GLY D CA 1
ATOM 22143 C C . GLY D 1 259 ? -5.54827 59.19347 9.66128 1.000 141.65848 259 GLY D C 1
ATOM 22144 O O . GLY D 1 259 ? -5.25565 59.74213 8.59423 1.000 143.00829 259 GLY D O 1
ATOM 22148 N N . GLU D 1 260 ? -6.08138 59.85347 10.68608 1.000 156.05171 260 GLU D N 1
ATOM 22149 C CA . GLU D 1 260 ? -6.35061 61.28720 10.65812 1.000 157.77458 260 GLU D CA 1
ATOM 22150 C C . GLU D 1 260 ? -5.36679 61.95659 11.61037 1.000 154.41947 260 GLU D C 1
ATOM 22151 O O . GLU D 1 260 ? -5.46513 61.78943 12.83054 1.000 152.92622 260 GLU D O 1
ATOM 22163 N N . VAL D 1 261 ? -4.43585 62.72937 11.05220 1.000 137.31111 261 VAL D N 1
ATOM 22164 C CA . VAL D 1 261 ? -3.33811 63.31790 11.81225 1.000 134.14436 261 VAL D CA 1
ATOM 22165 C C . VAL D 1 261 ? -3.77438 64.63144 12.44320 1.000 135.32309 261 VAL D C 1
ATOM 22166 O O . VAL D 1 261 ? -4.49612 65.43205 11.83603 1.000 138.59445 261 VAL D O 1
ATOM 22179 N N . LEU D 1 262 ? -3.32188 64.84594 13.67670 1.000 120.22610 262 LEU D N 1
ATOM 22180 C CA . LEU D 1 262 ? -3.49070 66.09844 14.39757 1.000 120.79423 262 LEU D CA 1
ATOM 22181 C C . LEU D 1 262 ? -2.13116 66.54075 14.91466 1.000 117.49108 262 LEU D C 1
ATOM 22182 O O . LEU D 1 262 ? -1.44128 65.77083 15.59260 1.000 114.55759 262 LEU D O 1
ATOM 22198 N N . TYR D 1 263 ? -1.75210 67.77326 14.58812 1.000 108.34170 263 TYR D N 1
ATOM 22199 C CA . TYR D 1 263 ? -0.47993 68.34654 14.99673 1.000 105.76332 263 TYR D CA 1
ATOM 22200 C C . TYR D 1 263 ? -0.67039 69.19224 16.24838 1.000 105.45446 263 TYR D C 1
ATOM 22201 O O . TYR D 1 263 ? -1.73671 69.77097 16.47140 1.000 108.03605 263 TYR D O 1
ATOM 22219 N N . SER D 1 264 ? 0.37656 69.26082 17.06730 1.000 102.52880 264 SER D N 1
ATOM 22220 C CA . SER D 1 264 ? 0.34936 70.12586 18.23794 1.000 102.20391 264 SER D CA 1
ATOM 22221 C C . SER D 1 264 ? 1.76445 70.30088 18.76305 1.000 99.21689 264 SER D C 1
ATOM 22222 O O . SER D 1 264 ? 2.66821 69.52852 18.43871 1.000 97.25093 264 SER D O 1
ATOM 22230 N N . PHE D 1 265 ? 1.94465 71.33727 19.57555 1.000 102.17138 265 PHE D N 1
ATOM 22231 C CA . PHE D 1 265 ? 3.20784 71.52167 20.27223 1.000 99.57187 265 PHE D CA 1
ATOM 22232 C C . PHE D 1 265 ? 3.36303 70.44854 21.34123 1.000 97.40053 265 PHE D C 1
ATOM 22233 O O . PHE D 1 265 ? 2.41722 70.13000 22.06925 1.000 98.19053 265 PHE D O 1
ATOM 22250 N N . SER D 1 266 ? 4.56737 69.88846 21.43527 1.000 106.19299 266 SER D N 1
ATOM 22251 C CA . SER D 1 266 ? 4.82351 68.85356 22.42183 1.000 104.23741 266 SER D CA 1
ATOM 22252 C C . SER D 1 266 ? 4.65400 69.42076 23.83143 1.000 104.11583 266 SER D C 1
ATOM 22253 O O . SER D 1 266 ? 4.56351 70.63221 24.03920 1.000 105.17362 266 SER D O 1
ATOM 22261 N N . SER D 1 267 ? 4.59166 68.51898 24.81431 1.000 102.69907 267 SER D N 1
ATOM 22262 C CA . SER D 1 267 ? 4.38594 68.96709 26.18742 1.000 102.88440 267 SER D CA 1
ATOM 22263 C C . SER D 1 267 ? 5.58643 69.73482 26.73019 1.000 101.51278 267 SER D C 1
ATOM 22264 O O . SER D 1 267 ? 5.40928 70.63362 27.55922 1.000 102.29622 267 SER D O 1
ATOM 22272 N N . TYR D 1 268 ? 6.80545 69.41461 26.28550 1.000 102.51090 268 TYR D N 1
ATOM 22273 C CA . TYR D 1 268 ? 7.99772 70.01388 26.87200 1.000 101.35198 268 TYR D CA 1
ATOM 22274 C C . TYR D 1 268 ? 8.49354 71.19856 26.05607 1.000 102.05409 268 TYR D C 1
ATOM 22275 O O . TYR D 1 268 ? 9.68171 71.53986 26.10235 1.000 101.15458 268 TYR D O 1
ATOM 22293 N N . VAL D 1 269 ? 7.60668 71.83327 25.30264 1.000 93.82279 269 VAL D N 1
ATOM 22294 C CA . VAL D 1 269 ? 7.93712 73.10260 24.65012 1.000 94.97222 269 VAL D CA 1
ATOM 22295 C C . VAL D 1 269 ? 7.72782 74.23499 25.65338 1.000 95.79340 269 VAL D C 1
ATOM 22296 O O . VAL D 1 269 ? 6.68974 74.26358 26.33161 1.000 96.81926 269 VAL D O 1
ATOM 22309 N N . PRO D 1 270 ? 8.67447 75.15881 25.79541 1.000 106.39783 270 PRO D N 1
ATOM 22310 C CA . PRO D 1 270 ? 8.51993 76.21387 26.79821 1.000 107.21534 270 PRO D CA 1
ATOM 22311 C C . PRO D 1 270 ? 7.34879 77.12457 26.47161 1.000 109.78068 270 PRO D C 1
ATOM 22312 O O . PRO D 1 270 ? 6.89604 77.22416 25.33122 1.000 111.06277 270 PRO D O 1
ATOM 22323 N N . ASP D 1 271 ? 6.84728 77.79324 27.51179 1.000 99.26526 271 ASP D N 1
ATOM 22324 C CA . ASP D 1 271 ? 5.75059 78.73764 27.31402 1.000 102.05768 271 ASP D CA 1
ATOM 22325 C C . ASP D 1 271 ? 6.12334 79.78223 26.27038 1.000 103.28224 271 ASP D C 1
ATOM 22326 O O . ASP D 1 271 ? 5.38476 80.00546 25.30404 1.000 105.20410 271 ASP D O 1
ATOM 22335 N N . ARG D 1 272 ? 7.26859 80.44176 26.46325 1.000 96.64929 272 ARG D N 1
ATOM 22336 C CA . ARG D 1 272 ? 7.72189 81.49444 25.56068 1.000 98.01648 272 ARG D CA 1
ATOM 22337 C C . ARG D 1 272 ? 7.58095 81.10592 24.09202 1.000 98.67652 272 ARG D C 1
ATOM 22338 O O . ARG D 1 272 ? 7.01235 81.85555 23.29175 1.000 101.11275 272 ARG D O 1
ATOM 22359 N N . VAL D 1 273 ? 8.11151 79.94014 23.71393 1.000 96.74565 273 VAL D N 1
ATOM 22360 C CA . VAL D 1 273 ? 7.96470 79.47626 22.33615 1.000 97.47307 273 VAL D CA 1
ATOM 22361 C C . VAL D 1 273 ? 6.49338 79.42119 21.95260 1.000 99.54774 273 VAL D C 1
ATOM 22362 O O . VAL D 1 273 ? 6.11042 79.81255 20.84339 1.000 101.68472 273 VAL D O 1
ATOM 22375 N N . ARG D 1 274 ? 5.64626 78.92881 22.85832 1.000 116.45173 274 ARG D N 1
ATOM 22376 C CA . ARG D 1 274 ? 4.21436 78.89570 22.58317 1.000 118.82046 274 ARG D CA 1
ATOM 22377 C C . ARG D 1 274 ? 3.68573 80.29702 2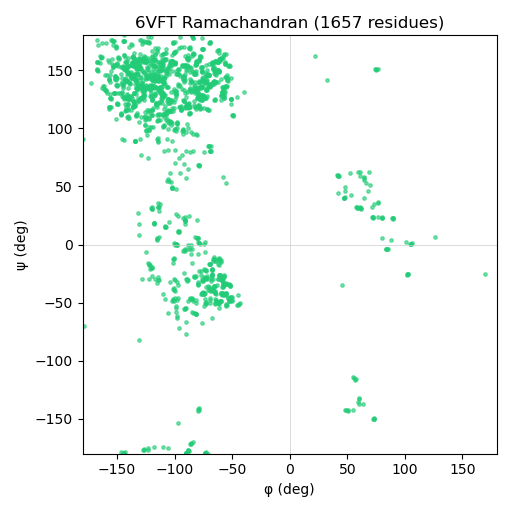2.30059 1.000 121.87156 274 ARG D C 1
ATOM 22378 O O . ARG D 1 274 ? 2.79381 80.47680 21.46274 1.000 124.42878 274 ARG D O 1
ATOM 22399 N N . GLU D 1 275 ? 4.22489 81.30350 22.99383 1.000 104.66174 275 GLU D N 1
ATOM 22400 C CA . GLU D 1 275 ? 3.86992 82.68926 22.70283 1.000 107.58116 275 GLU D CA 1
ATOM 22401 C C . GLU D 1 275 ? 4.35452 83.10533 21.31947 1.000 108.71485 275 GLU D C 1
ATOM 22402 O O . GLU D 1 275 ? 3.67583 83.86490 20.61865 1.000 111.79575 275 GLU D O 1
ATOM 22414 N N . LEU D 1 276 ? 5.52646 82.61574 20.90946 1.000 109.27973 276 LEU D N 1
ATOM 22415 C CA . LEU D 1 276 ? 6.18584 83.13624 19.71687 1.000 110.53538 276 LEU D CA 1
ATOM 22416 C C . LEU D 1 276 ? 5.65480 82.52415 18.42910 1.000 111.90313 276 LEU D C 1
ATOM 22417 O O . LEU D 1 276 ? 5.70665 83.17405 17.37912 1.000 114.32314 276 LEU D O 1
ATOM 22433 N N . PHE D 1 277 ? 5.14615 81.29701 18.47583 1.000 107.93675 277 PHE D N 1
ATOM 22434 C CA . PHE D 1 277 ? 4.76865 80.57982 17.26822 1.000 108.98638 277 PHE D CA 1
ATOM 22435 C C . PHE D 1 277 ? 3.36540 80.01482 17.40034 1.000 110.11826 277 PHE D C 1
ATOM 22436 O O . PHE D 1 277 ? 2.88513 79.73849 18.50333 1.000 109.12355 277 PHE D O 1
ATOM 22453 N N . SER D 1 278 ? 2.71281 79.85178 16.25203 1.000 112.52948 278 SER D N 1
ATOM 22454 C CA . SER D 1 278 ? 1.39266 79.24390 16.18170 1.000 114.05445 278 SER D CA 1
ATOM 22455 C C . SER D 1 278 ? 1.42563 78.15134 15.12804 1.000 113.88054 278 SER D C 1
ATOM 22456 O O . SER D 1 278 ? 1.81918 78.40138 13.98279 1.000 115.30510 278 SER D O 1
ATOM 22464 N N . ILE D 1 279 ? 1.02659 76.94371 15.51803 1.000 112.33128 279 ILE D N 1
ATOM 22465 C CA . ILE D 1 279 ? 0.89528 75.82252 14.59684 1.000 112.35870 279 ILE D CA 1
ATOM 22466 C C . ILE D 1 279 ? -0.58785 75.53175 14.42945 1.000 115.10459 279 ILE D C 1
ATOM 22467 O O . ILE D 1 279 ? -1.31869 75.40102 15.41926 1.000 115.08737 279 ILE D O 1
ATOM 22483 N N . ASP D 1 280 ? -1.03303 75.45378 13.18627 1.000 117.79033 280 ASP D N 1
ATOM 22484 C CA . ASP D 1 280 ? -2.42847 75.13897 12.92480 1.000 120.78564 280 ASP D CA 1
ATOM 22485 C C . ASP D 1 280 ? -2.62898 73.63005 13.03489 1.000 119.04755 280 ASP D C 1
ATOM 22486 O O . ASP D 1 280 ? -1.92931 72.86816 12.35975 1.000 117.56737 280 ASP D O 1
ATOM 22495 N N . PRO D 1 281 ? -3.56977 73.16520 13.86063 1.000 119.44410 281 PRO D N 1
ATOM 22496 C CA . PRO D 1 281 ? -3.59496 71.73523 14.21205 1.000 117.26296 281 PRO D CA 1
ATOM 22497 C C . PRO D 1 281 ? -3.80193 70.80258 13.03398 1.000 118.29870 281 PRO D C 1
ATOM 22498 O O . PRO D 1 281 ? -3.34454 69.65410 13.07983 1.000 115.85486 281 PRO D O 1
ATOM 22509 N N . LYS D 1 282 ? -4.47172 71.25469 11.97934 1.000 123.39247 282 LYS D N 1
ATOM 22510 C CA . LYS D 1 282 ? -4.89933 70.37594 10.89941 1.000 125.09900 282 LYS D CA 1
ATOM 22511 C C . LYS D 1 282 ? -3.98072 70.42657 9.68831 1.000 124.98468 282 LYS D C 1
ATOM 22512 O O . LYS D 1 282 ? -3.70740 69.38566 9.08165 1.000 124.20373 282 LYS D O 1
ATOM 22531 N N . THR D 1 283 ? -3.49522 71.61307 9.32296 1.000 124.62273 283 THR D N 1
ATOM 22532 C CA . THR D 1 283 ? -2.53822 71.72215 8.22831 1.000 124.71901 283 THR D CA 1
ATOM 22533 C C . THR D 1 283 ? -1.15237 71.26292 8.66300 1.000 120.45911 283 THR D C 1
ATOM 22534 O O . THR D 1 283 ? -0.46353 70.55935 7.91582 1.000 119.76378 283 THR D O 1
ATOM 22545 N N . GLY D 1 284 ? -0.73799 71.64466 9.86845 1.000 117.85536 284 GLY D N 1
ATOM 22546 C CA . GLY D 1 284 ? 0.63881 71.49825 10.28894 1.000 114.37030 284 GLY D CA 1
ATOM 22547 C C . GLY D 1 284 ? 1.50817 72.68803 9.96210 1.000 114.96616 284 GLY D C 1
ATOM 22548 O O . GLY D 1 284 ? 2.73290 72.54160 9.88136 1.000 113.01899 284 GLY D O 1
ATOM 22552 N N . LEU D 1 285 ? 0.91365 73.86299 9.77030 1.000 124.97482 285 LEU D N 1
ATOM 22553 C CA . LEU D 1 285 ? 1.64383 75.06106 9.37737 1.000 126.14972 285 LEU D CA 1
ATOM 22554 C C . LEU D 1 285 ? 2.04942 75.84797 10.61925 1.000 124.18485 285 LEU D C 1
ATOM 22555 O O . LEU D 1 285 ? 1.19669 76.22322 11.43005 1.000 124.66115 285 LEU D O 1
ATOM 22571 N N . ILE D 1 286 ? 3.34708 76.10636 10.75268 1.000 115.19079 286 ILE D N 1
ATOM 22572 C CA . ILE D 1 286 ? 3.90353 76.90141 11.84068 1.000 113.48973 286 ILE D CA 1
ATOM 22573 C C . ILE D 1 286 ? 4.25679 78.27722 11.29713 1.000 116.03757 286 ILE D C 1
ATOM 22574 O O . ILE D 1 286 ? 5.03189 78.39633 10.33431 1.000 117.10287 286 ILE D O 1
ATOM 22590 N N . ARG D 1 287 ? 3.70396 79.30746 11.93927 1.000 124.87597 287 ARG D N 1
ATOM 22591 C CA . ARG D 1 287 ? 3.86848 80.69344 11.52713 1.000 127.62784 287 ARG D CA 1
ATOM 22592 C C . ARG D 1 287 ? 4.16383 81.55032 12.75323 1.000 126.31163 287 ARG D C 1
ATOM 22593 O O . ARG D 1 287 ? 3.88482 81.16421 13.89395 1.000 124.07968 287 ARG D O 1
ATOM 22614 N N . VAL D 1 288 ? 4.73065 82.73219 12.49462 1.000 120.29877 288 VAL D N 1
ATOM 22615 C CA . VAL D 1 288 ? 5.18735 83.61426 13.56197 1.000 119.23441 288 VAL D CA 1
ATOM 22616 C C . VAL D 1 288 ? 3.99176 84.23348 14.27051 1.000 120.78857 288 VAL D C 1
ATOM 22617 O O . VAL D 1 288 ? 3.00072 84.62692 13.63971 1.000 124.16283 288 VAL D O 1
ATOM 22630 N N . LYS D 1 289 ? 4.08316 84.32377 15.59799 1.000 121.92995 289 LYS D N 1
ATOM 22631 C CA . LYS D 1 289 ? 3.03129 84.90064 16.41795 1.000 123.38792 289 LYS D CA 1
ATOM 22632 C C . LYS D 1 289 ? 3.51145 86.05725 17.28188 1.000 123.38837 289 LYS D C 1
ATOM 22633 O O . LYS D 1 289 ? 2.67342 86.80732 17.79521 1.000 125.49326 289 LYS D O 1
ATOM 22652 N N . GLY D 1 290 ? 4.82787 86.22553 17.45846 1.000 118.38702 290 GLY D N 1
ATOM 22653 C CA . GLY D 1 290 ? 5.35892 87.34722 18.20273 1.000 118.58833 290 GLY D CA 1
ATOM 22654 C C . GLY D 1 290 ? 6.65817 87.82087 17.57856 1.000 118.60669 290 GLY D C 1
ATOM 22655 O O . GLY D 1 290 ? 7.17052 87.21890 16.63187 1.000 118.32832 290 GLY D O 1
ATOM 22659 N N . ASN D 1 291 ? 7.18874 88.91439 18.12339 1.000 118.84374 291 ASN D N 1
ATOM 22660 C CA . ASN D 1 291 ? 8.41704 89.50170 17.59712 1.000 119.37681 291 ASN D CA 1
ATOM 22661 C C . ASN D 1 291 ? 9.61164 88.66691 18.04759 1.000 115.89935 291 ASN D C 1
ATOM 22662 O O . ASN D 1 291 ? 9.80054 88.43760 19.24779 1.000 113.51973 291 ASN D O 1
ATOM 22673 N N . LEU D 1 292 ? 10.41640 88.21755 17.08573 1.000 133.33555 292 LEU D N 1
ATOM 22674 C CA . LEU D 1 292 ? 11.54652 87.32741 17.34947 1.000 130.47650 292 LEU D CA 1
ATOM 22675 C C . LEU D 1 292 ? 12.79087 88.18503 17.54733 1.000 131.03129 292 LEU D C 1
ATOM 22676 O O . LEU D 1 292 ? 13.41995 88.61834 16.57950 1.000 133.22375 292 LEU D O 1
ATOM 22692 N N . ASP D 1 293 ? 13.15108 88.42958 18.80498 1.000 136.62966 293 ASP D N 1
ATOM 22693 C CA . ASP D 1 293 ? 14.29130 89.27547 19.13716 1.000 137.22966 293 ASP D CA 1
ATOM 22694 C C . ASP D 1 293 ? 15.56012 88.43143 19.16430 1.000 135.35491 293 ASP D C 1
ATOM 22695 O O . ASP D 1 293 ? 15.67377 87.49772 19.96610 1.000 132.48404 293 ASP D O 1
ATOM 22704 N N . TYR D 1 294 ? 16.51180 88.76073 18.28649 1.000 114.20045 294 TYR D N 1
ATOM 22705 C CA . TYR D 1 294 ? 17.79019 88.05632 18.28434 1.000 113.04838 294 TYR D CA 1
ATOM 22706 C C . TYR D 1 294 ? 18.49709 88.20834 19.62428 1.000 111.27933 294 TYR D C 1
ATOM 22707 O O . TYR D 1 294 ? 19.06768 87.24401 20.14780 1.000 108.97539 294 TYR D O 1
ATOM 22725 N N . GLU D 1 295 ? 18.47114 89.41491 20.19611 1.000 111.18393 295 GLU D N 1
ATOM 22726 C CA . GLU D 1 295 ? 19.15821 89.65214 21.45904 1.000 109.90279 295 GLU D CA 1
ATOM 22727 C C . GLU D 1 295 ? 18.50860 88.90397 22.61426 1.000 106.88145 295 GLU D C 1
ATOM 22728 O O . GLU D 1 295 ? 19.16900 88.67021 23.63218 1.000 105.35049 295 GLU D O 1
ATOM 22740 N N . GLU D 1 296 ? 17.23548 88.52493 22.48212 1.000 121.91583 296 GLU D N 1
ATOM 22741 C CA . GLU D 1 296 ? 16.60699 87.68078 23.49227 1.000 119.29930 296 GLU D CA 1
ATOM 22742 C C . GLU D 1 296 ? 17.12305 86.25019 23.40454 1.000 117.04245 296 GLU D C 1
ATOM 22743 O O . GLU D 1 296 ? 17.53242 85.66392 24.41336 1.000 115.04050 296 GLU D O 1
ATOM 22755 N N . ASN D 1 297 ? 17.11347 85.67084 22.20468 1.000 126.98976 297 ASN D N 1
ATOM 22756 C CA . ASN D 1 297 ? 17.47950 84.26991 22.03807 1.000 125.05367 297 ASN D CA 1
ATOM 22757 C C . ASN D 1 297 ? 17.97192 84.04532 20.61740 1.000 126.64568 297 ASN D C 1
ATOM 22758 O O . ASN D 1 297 ? 17.27099 84.37890 19.65761 1.000 128.42689 297 ASN D O 1
ATOM 22769 N N . GLY D 1 298 ? 19.17370 83.47953 20.48965 1.000 115.80236 298 GLY D N 1
ATOM 22770 C CA . GLY D 1 298 ? 19.75546 83.29097 19.16969 1.000 117.71786 298 GLY D CA 1
ATOM 22771 C C . GLY D 1 298 ? 18.96374 82.32339 18.31172 1.000 117.31968 298 GLY D C 1
ATOM 22772 O O . GLY D 1 298 ? 18.63692 82.62136 17.16115 1.000 119.55007 298 GLY D O 1
ATOM 22776 N N . MET D 1 299 ? 18.65288 81.14605 18.85283 1.000 99.80063 299 MET D N 1
ATOM 22777 C CA . MET D 1 299 ? 17.85872 80.17586 18.11276 1.000 99.37388 299 MET D CA 1
ATOM 22778 C C . MET D 1 299 ? 16.98638 79.40813 19.09309 1.000 96.71045 299 MET D C 1
ATOM 22779 O O . MET D 1 299 ? 17.33479 79.25533 20.26639 1.000 94.94516 299 MET D O 1
ATOM 22793 N N . LEU D 1 300 ? 15.85138 78.92254 18.59868 1.000 104.73180 300 LEU D N 1
ATOM 22794 C CA . LEU D 1 300 ? 14.87442 78.22552 19.42356 1.000 102.76049 300 LEU D CA 1
ATOM 22795 C C . LEU D 1 300 ? 14.55318 76.87829 18.79834 1.000 101.99333 300 LEU D C 1
ATOM 22796 O O . LEU D 1 300 ? 14.83521 76.63066 17.62440 1.000 103.33282 300 LEU D O 1
ATOM 22812 N N . GLU D 1 301 ? 13.97159 75.99915 19.60831 1.000 91.99749 301 GLU D N 1
ATOM 22813 C CA . GLU D 1 301 ? 13.54527 74.68402 19.15523 1.000 91.20768 301 GLU D CA 1
ATOM 22814 C C . GLU D 1 301 ? 12.04380 74.54856 19.34617 1.000 91.38938 301 GLU D C 1
ATOM 22815 O O . GLU D 1 301 ? 11.52294 74.80903 20.43631 1.000 90.68353 301 GLU D O 1
ATOM 22827 N N . ILE D 1 302 ? 11.36101 74.14533 18.28119 1.000 92.63612 302 ILE D N 1
ATOM 22828 C CA . ILE D 1 302 ? 9.92373 73.90778 18.28109 1.000 93.28747 302 ILE D CA 1
ATOM 22829 C C . ILE D 1 302 ? 9.74230 72.41131 18.08474 1.000 92.07342 302 ILE D C 1
ATOM 22830 O O . ILE D 1 302 ? 9.96473 71.88721 16.98529 1.000 92.81818 302 ILE D O 1
ATOM 22846 N N . ASP D 1 303 ? 9.34987 71.71981 19.14893 1.000 94.48877 303 ASP D N 1
ATOM 22847 C CA . ASP D 1 303 ? 9.19681 70.26915 19.12633 1.000 93.27287 303 ASP D CA 1
ATOM 22848 C C . ASP D 1 303 ? 7.72061 69.96273 18.89928 1.000 94.57435 303 ASP D C 1
ATOM 22849 O O . ASP D 1 303 ? 6.90017 70.07256 19.81431 1.000 94.59462 303 ASP D O 1
ATOM 22858 N N . VAL D 1 304 ? 7.39019 69.57616 17.67777 1.000 91.87237 304 VAL D N 1
ATOM 22859 C CA . VAL D 1 304 ? 6.01659 69.28005 17.29318 1.000 93.56377 304 VAL D CA 1
ATOM 22860 C C . VAL D 1 304 ? 5.77378 67.79247 17.47458 1.000 92.33767 304 VAL D C 1
ATOM 22861 O O . VAL D 1 304 ? 6.69989 66.97743 17.41111 1.000 90.70074 304 VAL D O 1
ATOM 22874 N N . GLN D 1 305 ? 4.51583 67.43187 17.70692 1.000 93.39148 305 GLN D N 1
ATOM 22875 C CA . GLN D 1 305 ? 4.11391 66.03562 17.72031 1.000 92.83140 305 GLN D CA 1
ATOM 22876 C C . GLN D 1 305 ? 2.78944 65.88685 16.98689 1.000 95.47643 305 GLN D C 1
ATOM 22877 O O . GLN D 1 305 ? 1.92189 66.76485 17.05644 1.000 97.51264 305 GLN D O 1
ATOM 22891 N N . ALA D 1 306 ? 2.65296 64.76676 16.28479 1.000 112.29010 306 ALA D N 1
ATOM 22892 C CA . ALA D 1 306 ? 1.46572 64.42983 15.51905 1.000 114.86760 306 ALA D CA 1
ATOM 22893 C C . ALA D 1 306 ? 0.89054 63.12059 16.03832 1.000 114.35082 306 ALA D C 1
ATOM 22894 O O . ALA D 1 306 ? 1.63350 62.16873 16.30700 1.000 112.18093 306 ALA D O 1
ATOM 22901 N N . ARG D 1 307 ? -0.43258 63.07906 16.18597 1.000 134.14158 307 ARG D N 1
ATOM 22902 C CA . ARG D 1 307 ? -1.11650 61.89000 16.67701 1.000 134.24157 307 ARG D CA 1
ATOM 22903 C C . ARG D 1 307 ? -2.35548 61.62994 15.83583 1.000 137.53348 307 ARG D C 1
ATOM 22904 O O . ARG D 1 307 ? -3.03285 62.56345 15.40167 1.000 140.10197 307 ARG D O 1
ATOM 22925 N N . ASP D 1 308 ? -2.66134 60.35346 15.62494 1.000 105.50158 308 ASP D N 1
ATOM 22926 C CA . ASP D 1 308 ? -3.88753 60.02423 14.91832 1.000 108.83586 308 ASP D CA 1
ATOM 22927 C C . ASP D 1 308 ? -5.08151 60.08926 15.87134 1.000 110.82323 308 ASP D C 1
ATOM 22928 O O . ASP D 1 308 ? -4.94544 59.98343 17.09372 1.000 109.34539 308 ASP D O 1
ATOM 22937 N N . LEU D 1 309 ? -6.26650 60.27160 15.29096 1.000 112.54748 309 LEU D N 1
ATOM 22938 C CA . LEU D 1 309 ? -7.48775 60.46067 16.05994 1.000 115.31430 309 LEU D CA 1
ATOM 22939 C C . LEU D 1 309 ? -8.20653 59.15155 16.35993 1.000 116.39213 309 LEU D C 1
ATOM 22940 O O . LEU D 1 309 ? -9.40611 59.16675 16.66003 1.000 119.78432 309 LEU D O 1
ATOM 22956 N N . GLY D 1 310 ? -7.50363 58.02496 16.29265 1.000 130.46716 310 GLY D N 1
ATOM 22957 C CA . GLY D 1 310 ? -8.06647 56.75339 16.67242 1.000 131.22805 310 GLY D CA 1
ATOM 22958 C C . GLY D 1 310 ? -7.87281 56.48127 18.14955 1.000 129.58002 310 GLY D C 1
ATOM 22959 O O . GLY D 1 310 ? -7.34837 57.31531 18.89468 1.000 127.95936 310 GLY D O 1
ATOM 22963 N N . PRO D 1 311 ? -8.29510 55.30682 18.60440 1.000 113.56425 311 PRO D N 1
ATOM 22964 C CA . PRO D 1 311 ? -8.04522 54.92004 19.99313 1.000 112.09993 311 PRO D CA 1
ATOM 22965 C C . PRO D 1 311 ? -6.61285 54.44128 20.17361 1.000 107.83252 311 PRO D C 1
ATOM 22966 O O . PRO D 1 311 ? -5.94218 54.02378 19.22705 1.000 106.34408 311 PRO D O 1
ATOM 22977 N N . ASN D 1 312 ? -6.15494 54.49133 21.42345 1.000 107.14622 312 ASN D N 1
ATOM 22978 C CA . ASN D 1 312 ? -4.76147 54.24575 21.78402 1.000 103.33385 312 ASN D CA 1
ATOM 22979 C C . ASN D 1 312 ? -3.86241 54.93392 20.74935 1.000 101.55858 312 ASN D C 1
ATOM 22980 O O . ASN D 1 312 ? -3.06383 54.27314 20.07897 1.000 99.84769 312 ASN D O 1
ATOM 22991 N N . PRO D 1 313 ? -3.97454 56.25217 20.60026 1.000 101.23187 313 PRO D N 1
ATOM 22992 C CA . PRO D 1 313 ? -3.29806 56.92629 19.49009 1.000 100.36640 313 PRO D CA 1
ATOM 22993 C C . PRO D 1 313 ? -1.78664 56.84211 19.61305 1.000 96.89303 313 PRO D C 1
ATOM 22994 O O . PRO D 1 313 ? -1.22535 56.79127 20.71038 1.000 95.10787 313 PRO D O 1
ATOM 23005 N N . ILE D 1 314 ? -1.12973 56.82708 18.46082 1.000 139.13833 314 ILE D N 1
ATOM 23006 C CA . ILE D 1 314 ? 0.31429 56.63507 18.37476 1.000 136.36069 314 ILE D CA 1
ATOM 23007 C C . ILE D 1 314 ? 0.94795 57.99153 18.08179 1.000 135.89104 314 ILE D C 1
ATOM 23008 O O . ILE D 1 314 ? 0.69772 58.55443 17.00573 1.000 137.48256 314 ILE D O 1
ATOM 23024 N N . PRO D 1 315 ? 1.75277 58.54778 18.98264 1.000 91.13720 315 PRO D N 1
ATOM 23025 C CA . PRO D 1 315 ? 2.36101 59.85387 18.72060 1.000 90.86533 315 PRO D CA 1
ATOM 23026 C C . PRO D 1 315 ? 3.63022 59.73697 17.88898 1.000 89.62496 315 PRO D C 1
ATOM 23027 O O . PRO D 1 315 ? 4.21965 58.66562 17.73696 1.000 88.53444 315 PRO D O 1
ATOM 23038 N N . ALA D 1 316 ? 4.04261 60.87948 17.34282 1.000 98.06587 316 ALA D N 1
ATOM 23039 C CA . ALA D 1 316 ? 5.24060 60.95549 16.51772 1.000 97.45471 316 ALA D CA 1
ATOM 23040 C C . ALA D 1 316 ? 5.83456 62.34686 16.66465 1.000 97.34449 316 ALA D C 1
ATOM 23041 O O . ALA D 1 316 ? 5.10460 63.33829 16.64957 1.000 98.80697 316 ALA D O 1
ATOM 23048 N N . HIS D 1 317 ? 7.15436 62.41846 16.80414 1.000 87.89540 317 HIS D N 1
ATOM 23049 C CA . HIS D 1 317 ? 7.82933 63.65852 17.16001 1.000 87.58419 317 HIS D CA 1
ATOM 23050 C C . HIS D 1 317 ? 8.65325 64.18965 15.99494 1.000 88.66765 317 HIS D C 1
ATOM 23051 O O . HIS D 1 317 ? 9.29479 63.42243 15.26960 1.000 88.70193 317 HIS D O 1
ATOM 23065 N N . CYS D 1 318 ? 8.62520 65.51106 15.82731 1.000 89.80946 318 CYS D N 1
ATOM 23066 C CA . CYS D 1 318 ? 9.47248 66.20984 14.87352 1.000 91.06229 318 CYS D CA 1
ATOM 23067 C C . CYS D 1 318 ? 10.02921 67.45009 15.55676 1.000 90.70891 318 CYS D C 1
ATOM 23068 O O . CYS D 1 318 ? 9.49951 67.91495 16.56978 1.000 90.03747 318 CYS D O 1
ATOM 23076 N N . LYS D 1 319 ? 11.10077 67.99302 14.98243 1.000 91.44333 319 LYS D N 1
ATOM 23077 C CA . LYS D 1 319 ? 11.89767 69.01951 15.64676 1.000 91.00294 319 LYS D CA 1
ATOM 23078 C C . LYS D 1 319 ? 12.32646 70.07994 14.64565 1.000 93.37234 319 LYS D C 1
ATOM 23079 O O . LYS D 1 319 ? 13.06421 69.77899 13.70255 1.000 94.48277 319 LYS D O 1
ATOM 23098 N N . VAL D 1 320 ? 11.87407 71.31499 14.85414 1.000 94.39326 320 VAL D N 1
ATOM 23099 C CA . VAL D 1 320 ? 12.18661 72.43414 13.96887 1.000 96.92073 320 VAL D CA 1
ATOM 23100 C C . VAL D 1 320 ? 13.02667 73.43771 14.74625 1.000 96.46420 320 VAL D C 1
ATOM 23101 O O . VAL D 1 320 ? 12.53241 74.08496 15.67605 1.000 95.81585 320 VAL D O 1
ATOM 23114 N N . THR D 1 321 ? 14.28779 73.58860 14.35440 1.000 136.86759 321 THR D N 1
ATOM 23115 C CA . THR D 1 321 ? 15.16405 74.60252 14.93126 1.000 136.99590 321 THR D CA 1
ATOM 23116 C C . THR D 1 321 ? 15.05331 75.89031 14.12462 1.000 139.95405 321 THR D C 1
ATOM 23117 O O . THR D 1 321 ? 15.36307 75.91065 12.92909 1.000 142.24934 321 THR D O 1
ATOM 23128 N N . VAL D 1 322 ? 14.59890 76.95478 14.77701 1.000 116.85391 322 VAL D N 1
ATOM 23129 C CA . VAL D 1 322 ? 14.51972 78.27509 14.16447 1.000 119.70882 322 VAL D CA 1
ATOM 23130 C C . VAL D 1 322 ? 15.79019 79.03395 14.52402 1.000 120.08139 322 VAL D C 1
ATOM 23131 O O . VAL D 1 322 ? 16.04453 79.31530 15.70151 1.000 118.36714 322 VAL D O 1
ATOM 23144 N N . LYS D 1 323 ? 16.58640 79.36065 13.50912 1.000 106.93967 323 LYS D N 1
ATOM 23145 C CA . LYS D 1 323 ? 17.83947 80.08397 13.67951 1.000 107.97327 323 LYS D CA 1
ATOM 23146 C C . LYS D 1 323 ? 17.60983 81.53811 13.28023 1.000 110.84973 323 LYS D C 1
ATOM 23147 O O . LYS D 1 323 ? 17.17602 81.81165 12.15637 1.000 113.51599 323 LYS D O 1
ATOM 23166 N N . LEU D 1 324 ? 17.89158 82.46577 14.18776 1.000 122.17301 324 LEU D N 1
ATOM 23167 C CA . LEU D 1 324 ? 17.64496 83.87176 13.90283 1.000 124.90316 324 LEU D CA 1
ATOM 23168 C C . LEU D 1 324 ? 18.87115 84.54121 13.29090 1.000 127.73756 324 LEU D C 1
ATOM 23169 O O . LEU D 1 324 ? 20.01299 84.11559 13.48436 1.000 127.22951 324 LEU D O 1
ATOM 23185 N N . ILE D 1 325 ? 18.60816 85.60868 12.53951 1.000 123.44707 325 ILE D N 1
ATOM 23186 C CA . ILE D 1 325 ? 19.63845 86.44631 11.93712 1.000 126.79945 325 ILE D CA 1
ATOM 23187 C C . ILE D 1 325 ? 19.57234 87.80822 12.61462 1.000 127.66581 325 ILE D C 1
ATOM 23188 O O . ILE D 1 325 ? 18.48571 88.38145 12.75954 1.000 127.90833 325 ILE D O 1
ATOM 23204 N N . ASP D 1 326 ? 20.72555 88.32658 13.03109 1.000 123.50672 326 ASP D N 1
ATOM 23205 C CA . ASP D 1 326 ? 20.76006 89.59566 13.74727 1.000 124.29678 326 ASP D CA 1
ATOM 23206 C C . ASP D 1 326 ? 20.63445 90.76280 12.77663 1.000 128.69455 326 ASP D C 1
ATOM 23207 O O . ASP D 1 326 ? 21.35370 90.83520 11.77544 1.000 131.73785 326 ASP D O 1
ATOM 23216 N N . ARG D 1 327 ? 19.71534 91.67276 13.08074 1.000 135.27926 327 ARG D N 1
ATOM 23217 C CA . ARG D 1 327 ? 19.55822 92.92768 12.36487 1.000 139.48230 327 ARG D CA 1
ATOM 23218 C C . ARG D 1 327 ? 19.92707 94.08399 13.28694 1.000 139.95007 327 ARG D C 1
ATOM 23219 O O . ARG D 1 327 ? 19.74300 94.00693 14.50487 1.000 136.93502 327 ARG D O 1
ATOM 23240 N N . ASN D 1 328 ? 20.45270 95.16146 12.70066 1.000 137.98705 328 ASN D N 1
ATOM 23241 C CA . ASN D 1 328 ? 20.84379 96.34117 13.47416 1.000 139.00029 328 ASN D CA 1
ATOM 23242 C C . ASN D 1 328 ? 19.58220 97.03389 13.98085 1.000 138.75546 328 ASN D C 1
ATOM 23243 O O . ASN D 1 328 ? 19.06182 97.97618 13.37917 1.000 142.16029 328 ASN D O 1
ATOM 23254 N N . ASP D 1 329 ? 19.08199 96.55285 15.12026 1.000 133.02891 329 ASP D N 1
ATOM 23255 C CA . ASP D 1 329 ? 17.87594 97.10065 15.73189 1.000 133.41618 329 ASP D CA 1
ATOM 23256 C C . ASP D 1 329 ? 18.13881 97.68147 17.11819 1.000 132.67070 329 ASP D C 1
ATOM 23257 O O . ASP D 1 329 ? 17.19591 97.87077 17.89362 1.000 133.14802 329 ASP D O 1
ATOM 23266 N N . ASN D 1 330 ? 19.39728 97.96933 17.45031 1.000 131.67621 330 ASN D N 1
ATOM 23267 C CA . ASN D 1 330 ? 19.75089 98.59751 18.72135 1.000 131.07388 330 ASN D CA 1
ATOM 23268 C C . ASN D 1 330 ? 20.73092 99.73137 18.45419 1.000 130.40853 330 ASN D C 1
ATOM 23269 O O . ASN D 1 330 ? 21.87617 99.48733 18.06064 1.000 129.84946 330 ASN D O 1
ATOM 23280 N N . ALA D 1 331 ? 20.28210 100.96629 18.66598 1.000 138.36826 331 ALA D N 1
ATOM 23281 C CA . ALA D 1 331 ? 21.17297 102.10803 18.59485 1.000 137.93705 331 ALA D CA 1
ATOM 23282 C C . ALA D 1 331 ? 22.17472 102.05964 19.74632 1.000 137.22899 331 ALA D C 1
ATOM 23283 O O . ALA D 1 331 ? 21.91830 101.43567 20.77869 1.000 137.22048 331 ALA D O 1
ATOM 23290 N N . PRO D 1 332 ? 23.32666 102.71041 19.59567 1.000 129.02395 332 PRO D N 1
ATOM 23291 C CA . PRO D 1 332 ? 24.32287 102.68332 20.67113 1.000 128.42645 332 PRO D CA 1
ATOM 23292 C C . PRO D 1 332 ? 23.92958 103.59305 21.82467 1.000 128.81347 332 PRO D C 1
ATOM 23293 O O . PRO D 1 332 ? 23.38631 104.68296 21.62861 1.000 129.43860 332 PRO D O 1
ATOM 23304 N N . SER D 1 333 ? 24.20603 103.12789 23.03927 1.000 148.72865 333 SER D N 1
ATOM 23305 C CA . SER D 1 333 ? 23.89181 103.85999 24.25728 1.000 149.28762 333 SER D CA 1
ATOM 23306 C C . SER D 1 333 ? 25.17363 104.36666 24.90268 1.000 148.90587 333 SER D C 1
ATOM 23307 O O . SER D 1 333 ? 26.20790 103.68924 24.87359 1.000 148.11703 333 SER D O 1
ATOM 23315 N N . ILE D 1 334 ? 25.09124 105.56131 25.48549 1.000 129.48335 334 ILE D N 1
ATOM 23316 C CA . ILE D 1 334 ? 26.23163 106.24608 26.07993 1.000 129.42804 334 ILE D CA 1
ATOM 23317 C C . ILE D 1 334 ? 25.94958 106.44688 27.56198 1.000 130.17439 334 ILE D C 1
ATOM 23318 O O . ILE D 1 334 ? 24.83822 106.82810 27.94560 1.000 131.17862 334 ILE D O 1
ATOM 23334 N N . GLY D 1 335 ? 26.95615 106.18686 28.39229 1.000 151.71377 335 GLY D N 1
ATOM 23335 C CA . GLY D 1 335 ? 26.80299 106.30116 29.82918 1.000 152.51491 335 GLY D CA 1
ATOM 23336 C C . GLY D 1 335 ? 28.04865 106.81112 30.52195 1.000 152.55551 335 GLY D C 1
ATOM 23337 O O . GLY D 1 335 ? 29.13868 106.25919 30.34344 1.000 151.56458 335 GLY D O 1
ATOM 23341 N N . PHE D 1 336 ? 27.90017 107.86743 31.31631 1.000 153.96196 336 PHE D N 1
ATOM 23342 C CA . PHE D 1 336 ? 29.03160 108.46732 32.01098 1.000 154.30390 336 PHE D CA 1
ATOM 23343 C C . PHE D 1 336 ? 29.32513 107.68067 33.28162 1.000 154.33988 336 PHE D C 1
ATOM 23344 O O . PHE D 1 336 ? 28.48091 107.59782 34.18037 1.000 155.37028 336 PHE D O 1
ATOM 23361 N N . VAL D 1 337 ? 30.52448 107.10467 33.35283 1.000 184.84917 337 VAL D N 1
ATOM 23362 C CA . VAL D 1 337 ? 30.96020 106.42129 34.56394 1.000 184.92899 337 VAL D CA 1
ATOM 23363 C C . VAL D 1 337 ? 31.36310 107.43163 35.63277 1.000 186.35201 337 VAL D C 1
ATOM 23364 O O . VAL D 1 337 ? 31.04673 107.25941 36.81493 1.000 187.32701 337 VAL D O 1
ATOM 23377 N N . SER D 1 338 ? 32.06333 108.49471 35.24130 1.000 227.40125 338 SER D N 1
ATOM 23378 C CA . SER D 1 338 ? 32.47444 109.53249 36.17656 1.000 228.97358 338 SER D CA 1
ATOM 23379 C C . SER D 1 338 ? 32.70621 110.81921 35.39718 1.000 229.59963 338 SER D C 1
ATOM 23380 O O . SER D 1 338 ? 33.26301 110.78793 34.29692 1.000 228.53771 338 SER D O 1
ATOM 23388 N N . VAL D 1 339 ? 32.28199 111.94348 35.97153 1.000 149.96978 339 VAL D N 1
ATOM 23389 C CA . VAL D 1 339 ? 32.41453 113.25133 35.33527 1.000 150.94575 339 VAL D CA 1
ATOM 23390 C C . VAL D 1 339 ? 32.97223 114.22511 36.36555 1.000 152.88984 339 VAL D C 1
ATOM 23391 O O . VAL D 1 339 ? 32.29206 114.55689 37.34513 1.000 154.52843 339 VAL D O 1
ATOM 23404 N N . ARG D 1 340 ? 34.19914 114.69187 36.14112 1.000 165.87743 340 ARG D N 1
ATOM 23405 C CA . ARG D 1 340 ? 34.81692 115.71474 36.98308 1.000 167.89443 340 ARG D CA 1
ATOM 23406 C C . ARG D 1 340 ? 34.41354 117.06319 36.38910 1.000 169.45141 340 ARG D C 1
ATOM 23407 O O . ARG D 1 340 ? 34.99205 117.51499 35.39901 1.000 169.10897 340 ARG D O 1
ATOM 23428 N N . GLN D 1 341 ? 33.41598 117.71350 36.99048 1.000 168.07930 341 GLN D N 1
ATOM 23429 C CA . GLN D 1 341 ? 32.88311 118.96742 36.46367 1.000 169.72010 341 GLN D CA 1
ATOM 23430 C C . GLN D 1 341 ? 33.43211 120.21883 37.14079 1.000 172.34275 341 GLN D C 1
ATOM 23431 O O . GLN D 1 341 ? 33.94958 121.11124 36.46295 1.000 173.05438 341 GLN D O 1
ATOM 23439 N N . GLY D 1 342 ? 33.33532 120.30458 38.46454 1.000 182.27937 342 GLY D N 1
ATOM 23440 C CA . GLY D 1 342 ? 33.80182 121.47531 39.18292 1.000 185.07287 342 GLY D CA 1
ATOM 23441 C C . GLY D 1 342 ? 35.26608 121.42957 39.56337 1.000 185.00964 342 GLY D C 1
ATOM 23442 O O . GLY D 1 342 ? 35.68218 122.09061 40.51941 1.000 187.31625 342 GLY D O 1
ATOM 23446 N N . ALA D 1 343 ? 36.06288 120.65937 38.82152 1.000 157.52997 343 ALA D N 1
ATOM 23447 C CA . ALA D 1 343 ? 37.43408 120.35444 39.21221 1.000 157.13105 343 ALA D CA 1
ATOM 23448 C C . ALA D 1 343 ? 38.40380 120.57840 38.05887 1.000 156.18109 343 ALA D C 1
ATOM 23449 O O . ALA D 1 343 ? 39.46527 119.95179 38.00353 1.000 154.90466 343 ALA D O 1
ATOM 23456 N N . LEU D 1 344 ? 38.07106 121.47887 37.13805 1.000 151.26573 344 LEU D N 1
ATOM 23457 C CA . LEU D 1 344 ? 38.93813 121.77563 36.00727 1.000 150.70799 344 LEU D CA 1
ATOM 23458 C C . LEU D 1 344 ? 39.57750 123.14518 36.21238 1.000 153.49141 344 LEU D C 1
ATOM 23459 O O . LEU D 1 344 ? 38.96101 124.06049 36.76540 1.000 155.83507 344 LEU D O 1
ATOM 23475 N N . SER D 1 345 ? 40.82712 123.27096 35.77002 1.000 204.93038 345 SER D N 1
ATOM 23476 C CA . SER D 1 345 ? 41.68537 124.40146 36.10250 1.000 207.56412 345 SER D CA 1
ATOM 23477 C C . SER D 1 345 ? 41.99535 125.22522 34.86132 1.000 208.26043 345 SER D C 1
ATOM 23478 O O . SER D 1 345 ? 42.15330 124.67707 33.76508 1.000 206.31799 345 SER D O 1
ATOM 23486 N N . GLU D 1 346 ? 42.06798 126.54818 35.03999 1.000 159.69699 346 GLU D N 1
ATOM 23487 C CA . GLU D 1 346 ? 42.40964 127.43970 33.93267 1.000 160.81779 346 GLU D CA 1
ATOM 23488 C C . GLU D 1 346 ? 43.66563 126.95541 33.22632 1.000 159.54429 346 GLU D C 1
ATOM 23489 O O . GLU D 1 346 ? 43.72042 126.89636 31.99365 1.000 158.61871 346 GLU D O 1
ATOM 23501 N N . ALA D 1 347 ? 44.68296 126.58311 34.00284 1.000 159.58062 347 ALA D N 1
ATOM 23502 C CA . ALA D 1 347 ? 45.94090 126.10866 33.44456 1.000 158.59165 347 ALA D CA 1
ATOM 23503 C C . ALA D 1 347 ? 46.03279 124.59675 33.59429 1.000 155.53645 347 ALA D C 1
ATOM 23504 O O . ALA D 1 347 ? 47.00508 124.09123 34.16679 1.000 155.20965 347 ALA D O 1
ATOM 23508 N N . ALA D 1 348 ? 45.02441 123.87644 33.10087 1.000 172.74583 348 ALA D N 1
ATOM 23509 C CA . ALA D 1 348 ? 45.07098 122.42274 33.10405 1.000 169.92989 348 ALA D CA 1
ATOM 23510 C C . ALA D 1 348 ? 45.93574 121.93934 31.94553 1.000 168.69515 348 ALA D C 1
ATOM 23511 O O . ALA D 1 348 ? 45.71992 122.36426 30.80571 1.000 168.89633 348 ALA D O 1
ATOM 23515 N N . PRO D 1 349 ? 46.92450 121.07396 32.18822 1.000 148.27913 349 PRO D N 1
ATOM 23516 C CA . PRO D 1 349 ? 47.82310 120.68539 31.10295 1.000 147.51351 349 PRO D CA 1
ATOM 23517 C C . PRO D 1 349 ? 47.07460 119.92613 30.02759 1.000 145.51159 349 PRO D C 1
ATOM 23518 O O . PRO D 1 349 ? 46.11337 119.18997 30.31868 1.000 143.97563 349 PRO D O 1
ATOM 23529 N N . PRO D 1 350 ? 47.46960 120.07023 28.75357 1.000 145.61680 350 PRO D N 1
ATOM 23530 C CA . PRO D 1 350 ? 46.85411 119.25876 27.69428 1.000 143.79587 350 PRO D CA 1
ATOM 23531 C C . PRO D 1 350 ? 46.85732 117.77879 28.03541 1.000 141.51413 350 PRO D C 1
ATOM 23532 O O . PRO D 1 350 ? 47.91218 117.20269 28.32074 1.000 141.16358 350 PRO D O 1
ATOM 23543 N N . GLY D 1 351 ? 45.68230 117.15496 28.00935 1.000 140.07840 351 GLY D N 1
ATOM 23544 C CA . GLY D 1 351 ? 45.53311 115.76622 28.39578 1.000 138.08400 351 GLY D CA 1
ATOM 23545 C C . GLY D 1 351 ? 44.88983 115.56446 29.74834 1.000 137.85668 351 GLY D C 1
ATOM 23546 O O . GLY D 1 351 ? 44.73894 114.41286 30.17501 1.000 136.34522 351 GLY D O 1
ATOM 23550 N N . THR D 1 352 ? 44.51181 116.63758 30.44084 1.000 139.48720 352 THR D N 1
ATOM 23551 C CA . THR D 1 352 ? 43.79932 116.50100 31.70283 1.000 139.56572 352 THR D CA 1
ATOM 23552 C C . THR D 1 352 ? 42.53098 115.68593 31.49302 1.000 138.04916 352 THR D C 1
ATOM 23553 O O . THR D 1 352 ? 41.70835 116.00252 30.62927 1.000 138.02188 352 THR D O 1
ATOM 23564 N N . VAL D 1 353 ? 42.37552 114.62875 32.28811 1.000 136.89728 353 VAL D N 1
ATOM 23565 C CA . VAL D 1 353 ? 41.19237 113.78411 32.18976 1.000 135.60705 353 VAL D CA 1
ATOM 23566 C C . VAL D 1 353 ? 40.00322 114.52928 32.77632 1.000 136.82237 353 VAL D C 1
ATOM 23567 O O . VAL D 1 353 ? 40.08838 115.10732 33.86785 1.000 138.23720 353 VAL D O 1
ATOM 23580 N N . ILE D 1 354 ? 38.88379 114.51444 32.05362 1.000 136.42191 354 ILE D N 1
ATOM 23581 C CA . ILE D 1 354 ? 37.68460 115.20707 32.48797 1.000 137.63120 354 ILE D CA 1
ATOM 23582 C C . ILE D 1 354 ? 36.52770 114.26416 32.79777 1.000 136.67608 354 ILE D C 1
ATOM 23583 O O . ILE D 1 354 ? 35.70759 114.58099 33.66807 1.000 137.77997 354 ILE D O 1
ATOM 23599 N N . ALA D 1 355 ? 36.43311 113.12216 32.12662 1.000 134.87314 355 ALA D N 1
ATOM 23600 C CA . ALA D 1 355 ? 35.34988 112.19543 32.41622 1.000 134.11821 355 ALA D CA 1
ATOM 23601 C C . ALA D 1 355 ? 35.65054 110.85281 31.77036 1.000 132.24515 355 ALA D C 1
ATOM 23602 O O . ALA D 1 355 ? 36.43068 110.75450 30.81873 1.000 131.58849 355 ALA D O 1
ATOM 23609 N N . LEU D 1 356 ? 35.02448 109.82012 32.32048 1.000 232.74653 356 LEU D N 1
ATOM 23610 C CA . LEU D 1 356 ? 35.06752 108.46977 31.78559 1.000 231.20067 356 LEU D CA 1
ATOM 23611 C C . LEU D 1 356 ? 33.68452 108.09587 31.27247 1.000 230.97866 356 LEU D C 1
ATOM 23612 O O . LEU D 1 356 ? 32.67779 108.37210 31.93080 1.000 231.84549 356 LEU D O 1
ATOM 23628 N N . VAL D 1 357 ? 33.63096 107.48479 30.09014 1.000 128.85149 357 VAL D N 1
ATOM 23629 C CA . VAL D 1 357 ? 32.36204 107.10938 29.48058 1.000 128.68790 357 VAL D CA 1
ATOM 23630 C C . VAL D 1 357 ? 32.45316 105.70248 28.90947 1.000 127.50405 357 VAL D C 1
ATOM 23631 O O . VAL D 1 357 ? 33.53060 105.22043 28.54688 1.000 126.81486 357 VAL D O 1
ATOM 23644 N N . ARG D 1 358 ? 31.29707 105.04830 28.83559 1.000 133.93281 358 ARG D N 1
ATOM 23645 C CA . ARG D 1 358 ? 31.13278 103.77046 28.16070 1.000 133.11616 358 ARG D CA 1
ATOM 23646 C C . ARG D 1 358 ? 30.08426 103.90465 27.06851 1.000 133.30606 358 ARG D C 1
ATOM 23647 O O . ARG D 1 358 ? 29.04019 104.53186 27.26978 1.000 134.06166 358 ARG D O 1
ATOM 23657 N N . VAL D 1 359 ? 30.36852 103.31324 25.91548 1.000 150.14789 359 VAL D N 1
ATOM 23658 C CA . VAL D 1 359 ? 29.38860 103.16703 24.84897 1.000 150.32571 359 VAL D CA 1
ATOM 23659 C C . VAL D 1 359 ? 29.10999 101.68322 24.68160 1.000 149.93942 359 VAL D C 1
ATOM 23660 O O . VAL D 1 359 ? 29.98444 100.84070 24.90780 1.000 149.41715 359 VAL D O 1
ATOM 23673 N N . THR D 1 360 ? 27.88500 101.35920 24.27782 1.000 126.45783 360 THR D N 1
ATOM 23674 C CA . THR D 1 360 ? 27.50157 99.96161 24.14620 1.000 126.36249 360 THR D CA 1
ATOM 23675 C C . THR D 1 360 ? 26.48556 99.81391 23.02535 1.000 126.82102 360 THR D C 1
ATOM 23676 O O . THR D 1 360 ? 25.83581 100.77779 22.61431 1.000 127.25629 360 THR D O 1
ATOM 23687 N N . ASP D 1 361 ? 26.36280 98.58367 22.53219 1.000 126.84342 361 ASP D N 1
ATOM 23688 C CA . ASP D 1 361 ? 25.37070 98.25250 21.51528 1.000 127.43780 361 ASP D CA 1
ATOM 23689 C C . ASP D 1 361 ? 24.96694 96.80053 21.70565 1.000 127.74365 361 ASP D C 1
ATOM 23690 O O . ASP D 1 361 ? 25.81955 95.90842 21.65419 1.000 127.45599 361 ASP D O 1
ATOM 23699 N N . ARG D 1 362 ? 23.67312 96.56586 21.92500 1.000 128.47302 362 ARG D N 1
ATOM 23700 C CA . ARG D 1 362 ? 23.20069 95.21361 22.19060 1.000 129.00435 362 ARG D CA 1
ATOM 23701 C C . ARG D 1 362 ? 23.29772 94.31794 20.96217 1.000 129.37473 362 ARG D C 1
ATOM 23702 O O . ARG D 1 362 ? 23.23592 93.09212 21.10114 1.000 129.82586 362 ARG D O 1
ATOM 23723 N N . ASP D 1 363 ? 23.44800 94.89311 19.77108 1.000 147.13804 363 ASP D N 1
ATOM 23724 C CA . ASP D 1 363 ? 23.60987 94.08860 18.57080 1.000 147.69055 363 ASP D CA 1
ATOM 23725 C C . ASP D 1 363 ? 24.96891 93.38942 18.58072 1.000 147.26448 363 ASP D C 1
ATOM 23726 O O . ASP D 1 363 ? 25.81085 93.61181 19.45625 1.000 146.44514 363 ASP D O 1
ATOM 23735 N N . SER D 1 364 ? 25.17680 92.53357 17.58377 1.000 130.21906 364 SER D N 1
ATOM 23736 C CA . SER D 1 364 ? 26.41032 91.77749 17.43916 1.000 130.12591 364 SER D CA 1
ATOM 23737 C C . SER D 1 364 ? 27.01273 92.02501 16.06202 1.000 130.56011 364 SER D C 1
ATOM 23738 O O . SER D 1 364 ? 26.31958 92.40612 15.11452 1.000 131.22006 364 SER D O 1
ATOM 23746 N N . GLY D 1 365 ? 28.32312 91.80565 15.96360 1.000 130.30687 365 GLY D N 1
ATOM 23747 C CA . GLY D 1 365 ? 29.01253 91.99902 14.70320 1.000 130.91418 365 GLY D CA 1
ATOM 23748 C C . GLY D 1 365 ? 29.15521 93.47250 14.35822 1.000 130.42919 365 GLY D C 1
ATOM 23749 O O . GLY D 1 365 ? 29.24350 94.34316 15.23005 1.000 129.43034 365 GLY D O 1
ATOM 23753 N N . LYS D 1 366 ? 29.17985 93.75413 13.05287 1.000 138.72537 366 LYS D N 1
ATOM 23754 C CA . LYS D 1 366 ? 29.27723 95.13753 12.59896 1.000 138.52856 366 LYS D CA 1
ATOM 23755 C C . LYS D 1 366 ? 28.13582 95.98773 13.13760 1.000 138.01473 366 LYS D C 1
ATOM 23756 O O . LYS D 1 366 ? 28.32619 97.17825 13.41300 1.000 137.45118 366 LYS D O 1
ATOM 23775 N N . ASN D 1 367 ? 26.94586 95.40232 13.29225 1.000 130.98322 367 ASN D N 1
ATOM 23776 C CA . ASN D 1 367 ? 25.81544 96.16255 13.81418 1.000 130.69251 367 ASN D CA 1
ATOM 23777 C C . ASN D 1 367 ? 26.10445 96.68856 15.21298 1.000 129.58778 367 ASN D C 1
ATOM 23778 O O . ASN D 1 367 ? 25.54002 97.70998 15.62109 1.000 129.34026 367 ASN D O 1
ATOM 23789 N N . GLY D 1 368 ? 26.97587 96.01045 15.95667 1.000 130.86887 368 GLY D N 1
ATOM 23790 C CA . GLY D 1 368 ? 27.35193 96.45004 17.28529 1.000 129.95356 368 GLY D CA 1
ATOM 23791 C C . GLY D 1 368 ? 28.76323 96.99569 17.35067 1.000 129.39976 368 GLY D C 1
ATOM 23792 O O . GLY D 1 368 ? 29.32085 97.15201 18.44097 1.000 128.72102 368 GLY D O 1
ATOM 23796 N N . GLN D 1 369 ? 29.35401 97.29323 16.19509 1.000 138.82685 369 GLN D N 1
ATOM 23797 C CA . GLN D 1 369 ? 30.69007 97.87233 16.13652 1.000 138.54231 369 GLN D CA 1
ATOM 23798 C C . GLN D 1 369 ? 30.56147 99.38800 16.18007 1.000 138.43948 369 GLN D C 1
ATOM 23799 O O . GLN D 1 369 ? 29.93591 99.98877 15.29952 1.000 139.03449 369 GLN D O 1
ATOM 23813 N N . LEU D 1 370 ? 31.15366 100.00220 17.19680 1.000 127.01723 370 LEU D N 1
ATOM 23814 C CA . LEU D 1 370 ? 30.95416 101.41731 17.46301 1.000 127.04992 370 LEU D CA 1
ATOM 23815 C C . LEU D 1 370 ? 32.15747 102.23541 17.02324 1.000 127.27877 370 LEU D C 1
ATOM 23816 O O . LEU D 1 370 ? 33.28631 101.74008 16.94903 1.000 127.17621 370 LEU D O 1
ATOM 23832 N N . GLN D 1 371 ? 31.88849 103.50502 16.73210 1.000 128.98115 371 GLN D N 1
ATOM 23833 C CA . GLN D 1 371 ? 32.91445 104.51583 16.53542 1.000 129.35779 371 GLN D CA 1
ATOM 23834 C C . GLN D 1 371 ? 32.38925 105.78729 17.17247 1.000 129.55668 371 GLN D C 1
ATOM 23835 O O . GLN D 1 371 ? 31.25792 106.19741 16.89184 1.000 129.90247 371 GLN D O 1
ATOM 23849 N N . CYS D 1 372 ? 33.20034 106.40685 18.02066 1.000 142.10123 372 CYS D N 1
ATOM 23850 C CA . CYS D 1 372 ? 32.76090 107.54562 18.80939 1.000 142.44487 372 CYS D CA 1
ATOM 23851 C C . CYS D 1 372 ? 33.63365 108.75624 18.52763 1.000 143.27434 372 CYS D C 1
ATOM 23852 O O . CYS D 1 372 ? 34.80025 108.63199 18.14505 1.000 143.38689 372 CYS D O 1
ATOM 23860 N N . ARG D 1 373 ? 33.04569 109.93253 18.72164 1.000 136.77030 373 ARG D N 1
ATOM 23861 C CA . ARG D 1 373 ? 33.76051 111.18303 18.52806 1.000 137.80727 373 ARG D CA 1
ATOM 23862 C C . ARG D 1 373 ? 33.11514 112.26107 19.38125 1.000 138.50172 373 ARG D C 1
ATOM 23863 O O . ARG D 1 373 ? 31.93628 112.18034 19.74158 1.000 138.38550 373 ARG D O 1
ATOM 23884 N N . VAL D 1 374 ? 33.90694 113.26725 19.70468 1.000 132.79369 374 VAL D N 1
ATOM 23885 C CA . VAL D 1 374 ? 33.38286 114.47032 20.32977 1.000 133.90308 374 VAL D CA 1
ATOM 23886 C C . VAL D 1 374 ? 32.93763 115.39689 19.20453 1.000 135.01027 374 VAL D C 1
ATOM 23887 O O . VAL D 1 374 ? 33.58388 115.47014 18.15343 1.000 135.32324 374 VAL D O 1
ATOM 23893 N N . LEU D 1 375 ? 31.82511 116.10290 19.41688 1.000 149.51030 375 LEU D N 1
ATOM 23894 C CA . LEU D 1 375 ? 31.21580 116.87367 18.33754 1.000 150.50127 375 LEU D CA 1
ATOM 23895 C C . LEU D 1 375 ? 32.21716 117.80013 17.65333 1.000 151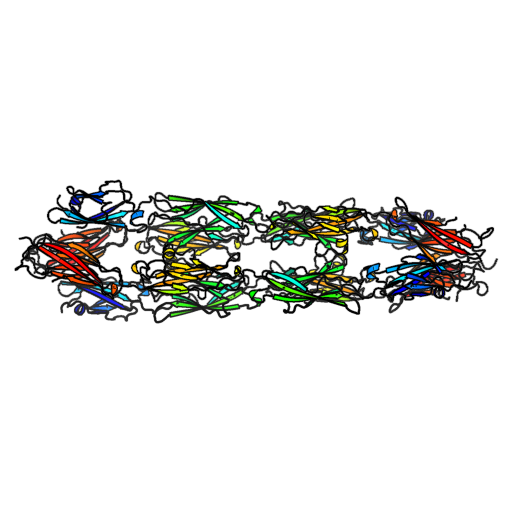.73247 375 LEU D C 1
ATOM 23896 O O . LEU D 1 375 ? 32.28116 117.86069 16.42011 1.000 152.07662 375 LEU D O 1
ATOM 23903 N N . GLY D 1 376 ? 33.02318 118.51087 18.43564 1.000 145.35120 376 GLY D N 1
ATOM 23904 C CA . GLY D 1 376 ? 33.92195 119.50776 17.88540 1.000 146.84400 376 GLY D CA 1
ATOM 23905 C C . GLY D 1 376 ? 35.37114 119.06836 17.86903 1.000 146.52917 376 GLY D C 1
ATOM 23906 O O . GLY D 1 376 ? 36.00573 119.04134 16.81012 1.000 146.91242 376 GLY D O 1
ATOM 23910 N N . GLY D 1 377 ? 35.91109 118.74926 19.03911 1.000 157.38892 377 GLY D N 1
ATOM 23911 C CA . GLY D 1 377 ? 37.29720 118.33100 19.14148 1.000 157.13786 377 GLY D CA 1
ATOM 23912 C C . GLY D 1 377 ? 37.62273 117.14804 18.24455 1.000 155.93408 377 GLY D C 1
ATOM 23913 O O . GLY D 1 377 ? 38.44994 117.25903 17.34056 1.000 156.60660 377 GLY D O 1
ATOM 23917 N N . VAL D 1 393 ? 35.57824 123.10667 20.73797 1.000 145.70613 393 VAL D N 1
ATOM 23918 C CA . VAL D 1 393 ? 36.08404 122.91563 22.09172 1.000 145.58175 393 VAL D CA 1
ATOM 23919 C C . VAL D 1 393 ? 37.36671 122.07540 22.09504 1.000 144.47618 393 VAL D C 1
ATOM 23920 O O . VAL D 1 393 ? 37.49219 121.11691 21.32937 1.000 142.98163 393 VAL D O 1
ATOM 23932 N N . PRO D 1 394 ? 38.28273 122.40467 22.92958 1.000 145.29559 394 PRO D N 1
ATOM 23933 C CA . PRO D 1 394 ? 39.49957 121.57743 23.00918 1.000 144.28033 394 PRO D CA 1
ATOM 23934 C C . PRO D 1 394 ? 39.33682 120.35413 23.90676 1.000 142.37383 394 PRO D C 1
ATOM 23935 O O . PRO D 1 394 ? 39.73715 120.30993 25.06494 1.000 142.55148 394 PRO D O 1
ATOM 23940 N N . PHE D 1 395 ? 38.71039 119.31865 23.34938 1.000 201.20536 395 PHE D N 1
ATOM 23941 C CA . PHE D 1 395 ? 38.57179 118.05004 24.04890 1.000 199.40943 395 PHE D CA 1
ATOM 23942 C C . PHE D 1 395 ? 38.67381 116.89801 23.06361 1.000 197.83550 395 PHE D C 1
ATOM 23943 O O . PHE D 1 395 ? 38.12075 116.95569 21.96261 1.000 197.82790 395 PHE D O 1
ATOM 23960 N N . LYS D 1 396 ? 39.38445 115.85328 23.47930 1.000 165.51572 396 LYS D N 1
ATOM 23961 C CA . LYS D 1 396 ? 39.54593 114.63365 22.70574 1.000 164.11763 396 LYS D CA 1
ATOM 23962 C C . LYS D 1 396 ? 38.87157 113.46887 23.41512 1.000 162.61649 396 LYS D C 1
ATOM 23963 O O . LYS D 1 396 ? 38.66839 113.48357 24.63298 1.000 162.59079 396 LYS D O 1
ATOM 23982 N N . LEU D 1 397 ? 38.53513 112.44955 22.63271 1.000 135.53189 397 LEU D N 1
ATOM 23983 C CA . LEU D 1 397 ? 38.05549 111.17820 23.15246 1.000 134.17094 397 LEU D CA 1
ATOM 23984 C C . LEU D 1 397 ? 39.14640 110.13733 22.94989 1.000 133.41168 397 LEU D C 1
ATOM 23985 O O . LEU D 1 397 ? 39.66400 109.98281 21.83825 1.000 133.58408 397 LEU D O 1
ATOM 24001 N N . GLU D 1 398 ? 39.49245 109.42731 24.02170 1.000 159.22204 398 GLU D N 1
ATOM 24002 C CA . GLU D 1 398 ? 40.59781 108.47368 24.01463 1.000 158.61974 398 GLU D CA 1
ATOM 24003 C C . GLU D 1 398 ? 40.05797 107.11098 24.42181 1.000 157.43859 398 GLU D C 1
ATOM 24004 O O . GLU D 1 398 ? 39.71726 106.89592 25.59066 1.000 157.13726 398 GLU D O 1
ATOM 24016 N N . GLU D 1 399 ? 39.98618 106.19281 23.46091 1.000 154.06054 399 GLU D N 1
ATOM 24017 C CA . GLU D 1 399 ? 39.48025 104.85336 23.73128 1.000 153.13640 399 GLU D CA 1
ATOM 24018 C C . GLU D 1 399 ? 40.58445 104.02903 24.37348 1.000 152.70004 399 GLU D C 1
ATOM 24019 O O . GLU D 1 399 ? 41.64813 103.82711 23.77753 1.000 152.90890 399 GLU D O 1
ATOM 24031 N N . ASN D 1 400 ? 40.33031 103.55497 25.58867 1.000 175.72008 400 ASN D N 1
ATOM 24032 C CA . ASN D 1 400 ? 41.31356 102.78035 26.32657 1.000 175.34179 400 ASN D CA 1
ATOM 24033 C C . ASN D 1 400 ? 41.03744 101.28542 26.26153 1.000 174.66681 400 ASN D C 1
ATOM 24034 O O . ASN D 1 400 ? 41.94638 100.50901 25.96257 1.000 174.52816 400 ASN D O 1
ATOM 24045 N N . TYR D 1 401 ? 39.80055 100.86563 26.52512 1.000 170.55693 401 TYR D N 1
ATOM 24046 C CA . TYR D 1 401 ? 39.47898 99.44321 26.60051 1.000 170.10558 401 TYR D CA 1
ATOM 24047 C C . TYR D 1 401 ? 38.26425 99.16878 25.72501 1.000 170.18319 401 TYR D C 1
ATOM 24048 O O . TYR D 1 401 ? 37.68468 100.08265 25.13201 1.000 170.51541 401 TYR D O 1
ATOM 24066 N N . ASP D 1 402 ? 37.89469 97.89254 25.61238 1.000 187.99106 402 ASP D N 1
ATOM 24067 C CA . ASP D 1 402 ? 36.66751 97.52367 24.92110 1.000 188.17973 402 ASP D CA 1
ATOM 24068 C C . ASP D 1 402 ? 35.51475 98.37028 25.44893 1.000 188.33842 402 ASP D C 1
ATOM 24069 O O . ASP D 1 402 ? 35.10375 98.22810 26.60469 1.000 188.30023 402 ASP D O 1
ATOM 24076 N N . ASN D 1 403 ? 34.99756 99.26209 24.60130 1.000 239.47182 403 ASN D N 1
ATOM 24077 C CA . ASN D 1 403 ? 33.86909 100.11984 24.94989 1.000 239.79663 403 ASN D CA 1
ATOM 24078 C C . ASN D 1 403 ? 34.18833 101.04956 26.11746 1.000 239.93374 403 ASN D C 1
ATOM 24079 O O . ASN D 1 403 ? 33.29856 101.41088 26.88725 1.000 240.28162 403 ASN D O 1
ATOM 24090 N N . PHE D 1 404 ? 35.44456 101.46322 26.27035 1.000 177.71622 404 PHE D N 1
ATOM 24091 C CA . PHE D 1 404 ? 35.80251 102.36654 27.35919 1.000 178.04489 404 PHE D CA 1
ATOM 24092 C C . PHE D 1 404 ? 36.72317 103.46293 26.85013 1.000 178.41812 404 PHE D C 1
ATOM 24093 O O . PHE D 1 404 ? 37.84334 103.18368 26.39903 1.000 178.21157 404 PHE D O 1
ATOM 24110 N N . TYR D 1 405 ? 36.23879 104.70480 26.97911 1.000 125.79297 405 TYR D N 1
ATOM 24111 C CA . TYR D 1 405 ? 36.84825 105.91937 26.45154 1.000 126.45724 405 TYR D CA 1
ATOM 24112 C C . TYR D 1 405 ? 37.06269 106.91990 27.57856 1.000 127.24227 405 TYR D C 1
ATOM 24113 O O . TYR D 1 405 ? 36.24556 107.00899 28.50019 1.000 127.53733 405 TYR D O 1
ATOM 24131 N N . THR D 1 406 ? 38.14962 107.68513 27.49455 1.000 136.80011 406 THR D N 1
ATOM 24132 C CA . THR D 1 406 ? 38.41778 108.78187 28.42071 1.000 137.86063 406 THR D CA 1
ATOM 24133 C C . THR D 1 406 ? 38.42318 110.09415 27.64651 1.000 138.92690 406 THR D C 1
ATOM 24134 O O . THR D 1 406 ? 39.21359 110.26264 26.71065 1.000 139.01226 406 THR D O 1
ATOM 24145 N N . VAL D 1 407 ? 37.54660 111.01730 28.03577 1.000 130.88336 407 VAL D N 1
ATOM 24146 C CA . VAL D 1 407 ? 37.49652 112.35067 27.43840 1.000 132.14701 407 VAL D CA 1
ATOM 24147 C C . VAL D 1 407 ? 38.46063 113.25803 28.19552 1.000 133.37570 407 VAL D C 1
ATOM 24148 O O . VAL D 1 407 ? 38.31173 113.46707 29.40442 1.000 133.97750 407 VAL D O 1
ATOM 24161 N N . VAL D 1 408 ? 39.45416 113.79186 27.48477 1.000 133.92286 408 VAL D N 1
ATOM 24162 C CA . VAL D 1 408 ? 40.50629 114.60310 28.08197 1.000 135.18554 408 VAL D CA 1
ATOM 24163 C C . VAL D 1 408 ? 40.53128 115.97065 27.40000 1.000 136.82668 408 VAL D C 1
ATOM 24164 O O . VAL D 1 408 ? 39.81843 116.22133 26.42854 1.000 136.85382 408 VAL D O 1
ATOM 24177 N N . THR D 1 409 ? 41.37074 116.85863 27.93245 1.000 138.33446 409 THR D N 1
ATOM 24178 C CA . THR D 1 409 ? 41.53058 118.19549 27.37281 1.000 140.18752 409 THR D CA 1
ATOM 24179 C C . THR D 1 409 ? 42.42883 118.16521 26.14047 1.000 140.17491 409 THR D C 1
ATOM 24180 O O . THR D 1 409 ? 43.44656 117.46653 26.11423 1.000 139.48426 409 THR D O 1
ATOM 24191 N N . ASP D 1 410 ? 42.04872 118.92780 25.11286 1.000 141.08465 410 ASP D N 1
ATOM 24192 C CA . ASP D 1 410 ? 42.81623 118.94450 23.86912 1.000 141.33618 410 ASP D CA 1
ATOM 24193 C C . ASP D 1 410 ? 43.92477 119.99772 23.91447 1.000 143.40385 410 ASP D C 1
ATOM 24194 O O . ASP D 1 410 ? 45.07583 119.69700 23.58493 1.000 143.48462 410 ASP D O 1
ATOM 24203 N N . ARG D 1 411 ? 43.59617 121.23536 24.31351 1.000 180.34482 411 ARG D N 1
ATOM 24204 C CA . ARG D 1 411 ? 44.59824 122.29817 24.34112 1.000 182.59908 411 ARG D CA 1
ATOM 24205 C C . ARG D 1 411 ? 44.43159 123.17309 25.57826 1.000 184.17609 411 ARG D C 1
ATOM 24206 O O . ARG D 1 411 ? 43.43398 123.05225 26.30110 1.000 183.65706 411 ARG D O 1
ATOM 24227 N N . PRO D 1 412 ? 45.38636 124.06409 25.85055 1.000 189.05546 412 PRO D N 1
ATOM 24228 C CA . PRO D 1 412 ? 45.17856 125.06989 26.89799 1.000 191.08459 412 PRO D CA 1
ATOM 24229 C C . PRO D 1 412 ? 44.07329 126.03754 26.50632 1.000 192.39933 412 PRO D C 1
ATOM 24230 O O . PRO D 1 412 ? 43.95332 126.43386 25.34466 1.000 192.88079 412 PRO D O 1
ATOM 24241 N N . LEU D 1 413 ? 43.26133 126.41755 27.48834 1.000 161.40874 413 LEU D N 1
ATOM 24242 C CA . LEU D 1 413 ? 42.11260 127.28816 27.24339 1.000 162.68364 413 LEU D CA 1
ATOM 24243 C C . LEU D 1 413 ? 42.48144 128.74824 27.52133 1.000 166.03495 413 LEU D C 1
ATOM 24244 O O . LEU D 1 413 ? 41.91664 129.42240 28.38183 1.000 167.69891 413 LEU D O 1
ATOM 24251 N N . ASP D 1 414 ? 43.45176 129.23546 26.74445 1.000 161.09362 414 ASP D N 1
ATOM 24252 C CA . ASP D 1 414 ? 43.94540 130.59566 26.93232 1.000 164.45138 414 ASP D CA 1
ATOM 24253 C C . ASP D 1 414 ? 42.94696 131.62091 26.40283 1.000 166.17595 414 ASP D C 1
ATOM 24254 O O . ASP D 1 414 ? 42.56137 132.55306 27.11748 1.000 168.51887 414 ASP D O 1
ATOM 24261 N N . ARG D 1 415 ? 42.51689 131.46692 25.15121 1.000 284.50333 415 ARG D N 1
ATOM 24262 C CA . ARG D 1 415 ? 41.56532 132.39804 24.52990 1.000 286.05273 415 ARG D CA 1
ATOM 24263 C C . ARG D 1 415 ? 40.15174 131.82386 24.55545 1.000 284.14260 415 ARG D C 1
ATOM 24264 O O . ARG D 1 415 ? 39.57008 131.48100 23.52431 1.000 282.83452 415 ARG D O 1
ATOM 24285 N N . GLU D 1 416 ? 39.57131 131.75786 25.73667 1.000 231.78648 416 GLU D N 1
ATOM 24286 C CA . GLU D 1 416 ? 38.21541 131.24910 25.82222 1.000 230.25682 416 GLU D CA 1
ATOM 24287 C C . GLU D 1 416 ? 37.22530 132.40570 25.85649 1.000 232.68723 416 GLU D C 1
ATOM 24288 O O . GLU D 1 416 ? 37.52227 133.48553 26.37241 1.000 235.58324 416 GLU D O 1
ATOM 24300 N N . THR D 1 417 ? 36.04914 132.17599 25.27289 1.000 227.62448 417 THR D N 1
ATOM 24301 C CA . THR D 1 417 ? 34.98876 133.17809 25.24492 1.000 229.75034 417 THR D CA 1
ATOM 24302 C C . THR D 1 417 ? 33.87501 132.88962 26.23967 1.000 229.48763 417 THR D C 1
ATOM 24303 O O . THR D 1 417 ? 33.31593 133.82473 26.82577 1.000 232.03231 417 THR D O 1
ATOM 24314 N N . GLN D 1 418 ? 33.59209 131.61509 26.49697 1.000 198.64697 418 GLN D N 1
ATOM 24315 C CA . GLN D 1 418 ? 32.53958 131.20986 27.41349 1.000 198.29038 418 GLN D CA 1
ATOM 24316 C C . GLN D 1 418 ? 33.16892 130.56243 28.63489 1.000 197.68324 418 GLN D C 1
ATOM 24317 O O . GLN D 1 418 ? 34.21912 129.92235 28.55479 1.000 196.21318 418 GLN D O 1
ATOM 24331 N N . ASP D 1 419 ? 32.54393 130.78966 29.78114 1.000 198.09043 419 ASP D N 1
ATOM 24332 C CA . ASP D 1 419 ? 33.04158 130.21915 31.01973 1.000 197.80554 419 ASP D CA 1
ATOM 24333 C C . ASP D 1 419 ? 32.75547 128.72464 31.15005 1.000 194.65871 419 ASP D C 1
ATOM 24334 O O . ASP D 1 419 ? 33.54229 128.00610 31.77899 1.000 193.57841 419 ASP D O 1
ATOM 24343 N N . GLU D 1 420 ? 31.65912 128.23930 30.57093 1.000 235.67365 420 GLU D N 1
ATOM 24344 C CA . GLU D 1 420 ? 31.24087 126.84959 30.70124 1.000 232.99667 420 GLU D CA 1
ATOM 24345 C C . GLU D 1 420 ? 31.18137 126.19209 29.32760 1.000 230.64039 420 GLU D C 1
ATOM 24346 O O . GLU D 1 420 ? 30.99183 126.86329 28.30834 1.000 231.26006 420 GLU D O 1
ATOM 24358 N N . TYR D 1 421 ? 31.34547 124.86962 29.30959 1.000 249.87210 421 TYR D N 1
ATOM 24359 C CA . TYR D 1 421 ? 31.29542 124.08154 28.08592 1.000 247.64237 421 TYR D CA 1
ATOM 24360 C C . TYR D 1 421 ? 30.19748 123.03329 28.17900 1.000 246.06163 421 TYR D C 1
ATOM 24361 O O . TYR D 1 421 ? 30.05872 122.34652 29.19984 1.000 245.59120 421 TYR D O 1
ATOM 24379 N N . ASN D 1 422 ? 29.43049 122.91550 27.09404 1.000 159.87260 422 ASN D N 1
ATOM 24380 C CA . ASN D 1 422 ? 28.44258 121.85253 26.91395 1.000 158.26776 422 ASN D CA 1
ATOM 24381 C C . ASN D 1 422 ? 29.05960 120.82394 25.97141 1.000 156.03136 422 ASN D C 1
ATOM 24382 O O . ASN D 1 422 ? 28.90487 120.89607 24.75145 1.000 155.64254 422 ASN D O 1
ATOM 24389 N N . VAL D 1 423 ? 29.77219 119.86700 26.54833 1.000 179.44682 423 VAL D N 1
ATOM 24390 C CA . VAL D 1 423 ? 30.40437 118.79997 25.78240 1.000 177.45861 423 VAL D CA 1
ATOM 24391 C C . VAL D 1 423 ? 29.33650 117.80900 25.34520 1.000 176.16570 423 VAL D C 1
ATOM 24392 O O . VAL D 1 423 ? 28.46315 117.42707 26.13339 1.000 176.20605 423 VAL D O 1
ATOM 24405 N N . THR D 1 424 ? 29.40421 117.38471 24.08389 1.000 199.73299 424 THR D N 1
ATOM 24406 C CA . THR D 1 424 ? 28.43881 116.44925 23.52040 1.000 198.64389 424 THR D CA 1
ATOM 24407 C C . THR D 1 424 ? 29.19217 115.32373 22.82618 1.000 197.04104 424 THR D C 1
ATOM 24408 O O . THR D 1 424 ? 30.00183 115.57874 21.92751 1.000 197.06582 424 THR D O 1
ATOM 24419 N N . ILE D 1 425 ? 28.92283 114.08466 23.24325 1.000 134.07698 425 ILE D N 1
ATOM 24420 C CA . ILE D 1 425 ? 29.53713 112.89071 22.67157 1.000 132.67212 425 ILE D CA 1
ATOM 24421 C C . ILE D 1 425 ? 28.58964 112.27227 21.65606 1.000 132.22154 425 ILE D C 1
ATOM 24422 O O . ILE D 1 425 ? 27.35932 112.30597 21.81367 1.000 132.57475 425 ILE D O 1
ATOM 24438 N N . VAL D 1 426 ? 29.17606 111.67448 20.61579 1.000 131.57434 426 VAL D N 1
ATOM 24439 C CA . VAL D 1 426 ? 28.43520 110.98304 19.56625 1.000 131.22771 426 VAL D CA 1
ATOM 24440 C C . VAL D 1 426 ? 28.99400 109.57399 19.42188 1.000 130.12020 426 VAL D C 1
ATOM 24441 O O . VAL D 1 426 ? 30.21032 109.39303 19.28167 1.000 129.82938 426 VAL D O 1
ATOM 24454 N N . ALA D 1 427 ? 28.10310 108.58471 19.45165 1.000 129.66369 427 ALA D N 1
ATOM 24455 C CA . ALA D 1 427 ? 28.42463 107.19863 19.14457 1.000 128.86117 427 ALA D CA 1
ATOM 24456 C C . ALA D 1 427 ? 27.68332 106.78434 17.88027 1.000 129.10999 427 ALA D C 1
ATOM 24457 O O . ALA D 1 427 ? 26.53139 107.17982 17.66904 1.000 129.63390 427 ALA D O 1
ATOM 24464 N N . ARG D 1 428 ? 28.34470 105.98496 17.04394 1.000 164.66970 428 ARG D N 1
ATOM 24465 C CA . ARG D 1 428 ? 27.80703 105.60465 15.74055 1.000 165.12268 428 ARG D CA 1
ATOM 24466 C C . ARG D 1 428 ? 28.14010 104.14519 15.47297 1.000 164.74215 428 ARG D C 1
ATOM 24467 O O . ARG D 1 428 ? 29.31788 103.77673 15.44035 1.000 164.48257 428 ARG D O 1
ATOM 24488 N N . ASP D 1 429 ? 27.11678 103.31927 15.26787 1.000 159.78064 429 ASP D N 1
ATOM 24489 C CA . ASP D 1 429 ? 27.35031 101.90435 15.02798 1.000 159.64857 429 ASP D CA 1
ATOM 24490 C C . ASP D 1 429 ? 27.58870 101.64860 13.53997 1.000 160.42938 429 ASP D C 1
ATOM 24491 O O . ASP D 1 429 ? 27.36590 102.51239 12.68844 1.000 161.07293 429 ASP D O 1
ATOM 24500 N N . GLY D 1 430 ? 28.04728 100.43838 13.23257 1.000 142.66338 430 GLY D N 1
ATOM 24501 C CA . GLY D 1 430 ? 28.36450 100.07334 11.86507 1.000 143.62298 430 GLY D CA 1
ATOM 24502 C C . GLY D 1 430 ? 27.30008 99.21003 11.22172 1.000 144.37987 430 GLY D C 1
ATOM 24503 O O . GLY D 1 430 ? 27.60893 98.17565 10.62227 1.000 145.02379 430 GLY D O 1
ATOM 24507 N N . GLY D 1 431 ? 26.03833 99.62654 11.33780 1.000 138.81914 431 GLY D N 1
ATOM 24508 C CA . GLY D 1 431 ? 24.93311 98.87363 10.78675 1.000 139.63101 431 GLY D CA 1
ATOM 24509 C C . GLY D 1 431 ? 24.60966 99.26743 9.35716 1.000 140.80411 431 GLY D C 1
ATOM 24510 O O . GLY D 1 431 ? 25.23786 100.13596 8.75356 1.000 141.04584 431 GLY D O 1
ATOM 24514 N N . SER D 1 432 ? 23.58998 98.60857 8.81776 1.000 162.88014 432 SER D N 1
ATOM 24515 C CA . SER D 1 432 ? 23.13645 98.86819 7.45620 1.000 164.17536 432 SER D CA 1
ATOM 24516 C C . SER D 1 432 ? 21.60949 98.98232 7.40903 1.000 164.62606 432 SER D C 1
ATOM 24517 O O . SER D 1 432 ? 20.92229 97.98131 7.20634 1.000 165.36711 432 SER D O 1
ATOM 24525 N N . PRO D 1 433 ? 21.06891 100.20012 7.59988 1.000 135.94861 433 PRO D N 1
ATOM 24526 C CA . PRO D 1 433 ? 21.80081 101.45431 7.80669 1.000 135.33392 433 PRO D CA 1
ATOM 24527 C C . PRO D 1 433 ? 22.34296 101.58997 9.22679 1.000 134.00577 433 PRO D C 1
ATOM 24528 O O . PRO D 1 433 ? 21.87689 100.88806 10.12445 1.000 133.55744 433 PRO D O 1
ATOM 24539 N N . PRO D 1 434 ? 23.31236 102.47619 9.42735 1.000 145.14569 434 PRO D N 1
ATOM 24540 C CA . PRO D 1 434 ? 23.87613 102.67184 10.76564 1.000 144.02526 434 PRO D CA 1
ATOM 24541 C C . PRO D 1 434 ? 22.93745 103.47526 11.65831 1.000 143.77214 434 PRO D C 1
ATOM 24542 O O . PRO D 1 434 ? 21.95332 104.06697 11.21365 1.000 144.42183 434 PRO D O 1
ATOM 24553 N N . LEU D 1 435 ? 23.26925 103.47962 12.94639 1.000 169.89289 435 LEU D N 1
ATOM 24554 C CA . LEU D 1 435 ? 22.51880 104.20197 13.96157 1.000 169.77997 435 LEU D CA 1
ATOM 24555 C C . LEU D 1 435 ? 23.49214 104.98713 14.82753 1.000 169.23564 435 LEU D C 1
ATOM 24556 O O . LEU D 1 435 ? 24.62828 104.55941 15.04999 1.000 168.66460 435 LEU D O 1
ATOM 24572 N N . ASN D 1 436 ? 23.04184 106.14142 15.31707 1.000 172.70417 436 ASN D N 1
ATOM 24573 C CA . ASN D 1 436 ? 23.89252 106.99837 16.12722 1.000 172.46981 436 ASN D CA 1
ATOM 24574 C C . ASN D 1 436 ? 23.08414 107.53856 17.29558 1.000 172.73946 436 ASN D C 1
ATOM 24575 O O . ASN D 1 436 ? 21.87286 107.75088 17.18755 1.000 173.36841 436 ASN D O 1
ATOM 24584 N N . SER D 1 437 ? 23.76788 107.76172 18.41437 1.000 136.72830 437 SER D N 1
ATOM 24585 C CA . SER D 1 437 ? 23.15796 108.38147 19.58025 1.000 137.22824 437 SER D CA 1
ATOM 24586 C C . SER D 1 437 ? 24.13409 109.39658 20.15449 1.000 137.41315 437 SER D C 1
ATOM 24587 O O . SER D 1 437 ? 25.34882 109.27853 19.97655 1.000 136.87956 437 SER D O 1
ATOM 24595 N N . THR D 1 438 ? 23.59440 110.39342 20.85032 1.000 149.10864 438 THR D N 1
ATOM 24596 C CA . THR D 1 438 ? 24.39389 111.48443 21.38487 1.000 149.64669 438 THR D CA 1
ATOM 24597 C C . THR D 1 438 ? 24.05590 111.68273 22.85506 1.000 150.20565 438 THR D C 1
ATOM 24598 O O . THR D 1 438 ? 22.99621 111.26517 23.32936 1.000 150.49034 438 THR D O 1
ATOM 24609 N N . LYS D 1 439 ? 24.96831 112.32982 23.57943 1.000 145.22465 439 LYS D N 1
ATOM 24610 C CA . LYS D 1 439 ? 24.73761 112.56926 24.99884 1.000 145.98447 439 LYS D CA 1
ATOM 24611 C C . LYS D 1 439 ? 25.66388 113.66924 25.49585 1.000 146.83320 439 LYS D C 1
ATOM 24612 O O . LYS D 1 439 ? 26.85432 113.66992 25.18160 1.000 146.24910 439 LYS D O 1
ATOM 24631 N N . SER D 1 440 ? 25.11612 114.58372 26.29563 1.000 138.70481 440 SER D N 1
ATOM 24632 C CA . SER D 1 440 ? 25.81015 115.80604 26.67274 1.000 139.96613 440 SER D CA 1
ATOM 24633 C C . SER D 1 440 ? 26.05115 115.86838 28.17656 1.000 140.75165 440 SER D C 1
ATOM 24634 O O . SER D 1 440 ? 25.31549 115.27542 28.97113 1.000 140.88044 440 SER D O 1
ATOM 24642 N N . PHE D 1 441 ? 27.09768 116.60389 28.55022 1.000 166.75468 441 PHE D N 1
ATOM 24643 C CA . PHE D 1 441 ? 27.37367 116.95874 29.93471 1.000 167.99307 441 PHE D CA 1
ATOM 24644 C C . PHE D 1 441 ? 28.10191 118.29389 29.92600 1.000 169.52775 441 PHE D C 1
ATOM 24645 O O . PHE D 1 441 ? 28.76706 118.63857 28.94700 1.000 169.13961 441 PHE D O 1
ATOM 24662 N N . ALA D 1 442 ? 27.98693 119.03777 31.02264 1.000 206.29530 442 ALA D N 1
ATOM 24663 C CA . ALA D 1 442 ? 28.53826 120.38247 31.10287 1.000 208.20523 442 ALA D CA 1
ATOM 24664 C C . ALA D 1 442 ? 29.64547 120.43840 32.14520 1.000 208.75056 442 ALA D C 1
ATOM 24665 O O . ALA D 1 442 ? 29.57415 119.76135 33.17650 1.000 208.58449 442 ALA D O 1
ATOM 24672 N N . ILE D 1 443 ? 30.67191 121.24786 31.87316 1.000 194.96310 443 ILE D N 1
ATOM 24673 C CA . ILE D 1 443 ? 31.79027 121.41131 32.79571 1.000 195.69621 443 ILE D CA 1
ATOM 24674 C C . ILE D 1 443 ? 32.24581 122.86488 32.77894 1.000 198.11965 443 ILE D C 1
ATOM 24675 O O . ILE D 1 443 ? 32.14664 123.55434 31.75981 1.000 198.53996 443 ILE D O 1
ATOM 24691 N N . LYS D 1 444 ? 32.75439 123.32836 33.92064 1.000 189.16739 444 LYS D N 1
ATOM 24692 C CA . LYS D 1 444 ? 33.22978 124.69607 34.07214 1.000 191.81337 444 LYS D CA 1
ATOM 24693 C C . LYS D 1 444 ? 34.68905 124.71186 34.50718 1.000 192.00638 444 LYS D C 1
ATOM 24694 O O . LYS D 1 444 ? 35.21419 123.73496 35.04856 1.000 190.53710 444 LYS D O 1
ATOM 24713 N N . ILE D 1 445 ? 35.33524 125.84831 34.25951 1.000 161.95511 445 ILE D N 1
ATOM 24714 C CA . ILE D 1 445 ? 36.68644 126.12603 34.72840 1.000 162.86361 445 ILE D CA 1
ATOM 24715 C C . ILE D 1 445 ? 36.59816 127.19261 35.80677 1.000 166.20306 445 ILE D C 1
ATOM 24716 O O . ILE D 1 445 ? 35.83892 128.16049 35.67735 1.000 168.26058 445 ILE D O 1
ATOM 24732 N N . LEU D 1 446 ? 37.38202 127.01846 36.86498 1.000 163.48531 446 LEU D N 1
ATOM 24733 C CA . LEU D 1 446 ? 37.35543 127.92321 38.00459 1.000 166.77753 446 LEU D CA 1
ATOM 24734 C C . LEU D 1 446 ? 38.36662 129.04516 37.81312 1.000 169.08983 446 LEU D C 1
ATOM 24735 O O . LEU D 1 446 ? 39.53538 128.79316 37.50315 1.000 168.15316 446 LEU D O 1
ATOM 24751 N N . ASP D 1 447 ? 37.91284 130.27843 38.01211 1.000 199.22081 447 ASP D N 1
ATOM 24752 C CA . ASP D 1 447 ? 38.73172 131.45644 37.75710 1.000 201.81069 447 ASP D CA 1
ATOM 24753 C C . ASP D 1 447 ? 39.38798 131.95647 39.03800 1.000 204.64427 447 ASP D C 1
ATOM 24754 O O . ASP D 1 447 ? 40.26233 132.82151 38.99947 1.000 206.87591 447 ASP D O 1
#

Foldseek 3Di:
DAAEAEEEFQDDAFAWGDAQCVVVVHDFKAWDDWFDPQFWDADRGGRIITGHDTGDQCVQPFADQWAKIWTWMAGPPGRTYIYMYTYHWALPWAWDFPDQEDEAEAELPDDAFDKAFDTDTWTRTYDQSTWDWKAKADPPPCQKHKDWDADPVRDIGIIIGGNDTGDCLVPQKDKIKMKIWGGHPPIHMDIHIYIYGHHWDLPWAKAKPDQEAEFEDEFQDDFFAWTDFIDIFTSTDDQSTAKFKDFDPPFDVVVVQFWDADGRRRIITGRDGGACLVPQKGKTKMKIWGRDPPIHIDIHIYMYGYDFALPWAKDKAWPFQDDQAAEQFDAAFAFGTKMFIFTSTDDQSTAKDKFKPDCCFWGWAADDDRIITIGGRHTHDDDDDFKDWIKMKMWGRHVVIHMDMDTDMHGYD/DDAAEAEEEFQDAAFAWGDACCVVVVHDDAKAWDDWQDPCFWDADQTGRIITTHHTGDCCVQPFADQWAKIWTWIAGDPGRIYIYMYIYHWALPWAWDWPDQEDEEEAAQADAAFDKAFDTATWTRTYDQSTWDWKDKDADPPPQKDKDWDADPVRDIGIIIGGRHTGDCLVPQKDKMKMKIWGGHPPIHMDIHIYIYGHAWDLPWAKAKPDQEAEFEDAFQHDFFAWTDFIDIFTSTDDQSTQKFKDFDPPFDVVVVQQWDADGRRRIITGRGGGACLVDQKGKTKMKMWGRDPPIDIDIHIYIYGYDFALPWAKDKDWPFQDALEAEQFDAFFAWGTKMFIFTSTDDQSTAKDKFWVPNCWTWAADDDRIITIGGNHRHHCVVDFKDWIKMKMWTRHVVIHMDMDTDMHGYD/DEEAEAEEEAQDAAFAWGDQCCVVRVHDPAAKAWDDWPDPCFWDADGGGRTITTHHGGDCCVQPFADQWAKIWTKIDDPDGDTYTYMYTYDWDLPWFWDWPDQEDEDEAELPDDAFDKAFDTFTWTRTYDQSTWDWKDKADPPPPQKDKDWDADDVGDIGIIIGGNDGGDCLVPQKDKIKMKIWGGDPPIHMDIHIYIYGHAWDLPWAKDKPDQEAEFEDEFQDDFFAWTDFIDIFTSTDDQSTQKFKDFDPPFDVVVVQFWDADGRRRIITGRDGGHCLVPQKGKTKMKMWGRDPPIHIDIHIYIYGYDFALPWAKDKDWPFAAAAEAELFDPFFAFGTKMFIFTSTDDQSTAKDKFKPPVCAFWGWAADDDRIITITGHHRCHPVHDAKDWIKMKMWGRGVVIHMDMDTDMHGYPHDD/DEEAEAEEEFQDAAFAFRDQQCVVVVDDPLAAKAWDDWFDPCFWDADGGGRTITTRHGGDCCVQPFADPWAKIWTWMAGPPGDIYIYMYTYDFDLPWFWDWPDQEDEAEAELPDAAFDKAFDTFTWRRTYDQSTWDWKDKAQPVPPQKDKDWDADDVGDIGIIIGGNDGGDCLVPFKDKIKMKIWGGDPPIHMGIHIYIYGHAWDLPWAKDKPDQEAEFEDEFQDDFFAWTDFIDIFTSTDDLSTQKFKDFDPPFDVVVVQFWDADGRRRTIGGRDGGACLVDQKGKTKMKMWGRDPPIHIDIHIYIYGYDFALPWAKDKDWPFAQAAPAALFDAFFAWGTKMFIFTSTDDQSTAKDKFKPPVCQWGWAADDDRIITIGGRHRPPPDDDFKDWIKMKMWGRHVVIHMDMDTDMHGHDD

Organism: Homo sapiens (NCBI:txid9606)

Solvent-accessible surface area: 81124 Å² total; per-residue (Å²): 122,25,14,94,37,64,10,55,3,50,44,42,89,50,42,96,28,8,30,0,11,184,69,12,210,42,120,101,22,167,70,108,122,39,54,13,83,122,31,4,37,8,64,55,123,39,0,61,0,69,1,106,102,159,2,48,2,23,93,80,26,174,105,86,98,173,2,112,21,55,5,36,1,60,3,92,126,136,36,81,5,50,0,42,2,49,2,77,35,66,12,52,50,40,3,66,21,104,57,100,101,33,122,24,87,1,26,8,96,14,61,38,23,54,102,45,96,22,57,21,5,110,11,50,3,11,68,114,24,10,42,102,13,0,68,16,84,71,120,53,161,29,28,4,1,15,8,1,51,20,42,64,94,46,55,19,15,2,24,0,22,0,29,55,60,14,62,35,62,141,64,86,99,5,75,10,40,0,25,0,50,2,16,26,157,65,95,81,62,23,81,1,89,0,45,2,128,6,74,20,23,29,41,11,6,3,43,17,127,28,26,26,58,72,28,105,13,46,0,49,2,95,131,29,40,75,11,24,73,1,60,8,88,16,70,14,102,40,78,21,22,77,36,44,7,46,31,2,64,40,0,13,51,69,4,90,97,6,2,50,28,61,67,136,70,0,47,0,102,4,118,17,90,2,45,66,38,72,70,30,96,15,45,0,5,0,43,0,82,2,83,12,100,138,51,16,70,19,23,0,5,0,16,0,59,10,85,25,120,28,57,26,50,3,64,14,20,12,10,17,7,65,92,29,19,28,30,108,89,4,61,68,27,17,28,6,2,2,0,89,0,47,23,152,10,52,53,151,31,22,112,37,137,20,134,8,108,9,88,71,1,2,100,33,54,90,8,62,72,73,6,20,3,0,5,1,35,94,80,16,103,223,60,139,100,102,60,11,104,1,22,0,26,0,112,2,33,9,111,108,51,60,92,31,85,36,45,6,27,5,95,28,118,63,69,34,32,97,32,64,11,55,3,49,37,44,83,53,42,87,27,6,46,0,6,194,59,14,171,44,124,100,44,5,167,56,141,108,48,62,4,74,104,12,2,30,9,67,52,119,51,0,56,0,64,1,103,106,135,1,35,2,20,93,71,22,142,104,75,98,172,2,95,18,46,1,19,0,60,2,64,118,179,46,82,3,53,0,40,1,41,2,78,35,65,13,51,48,40,3,66,23,93,61,104,100,37,122,33,101,3,34,5,89,14,62,34,20,51,103,52,97,20,51,22,0,92,7,53,0,9,64,123,26,10,30,104,18,2,82,29,74,135,108,30,173,17,29,2,6,17,6,1,35,28,18,72,90,41,27,18,12,1,21,0,22,0,30,74,55,13,63,31,59,144,82,67,87,9,80,7,36,0,22,0,34,0,12,23,174,62,93,82,70,24,76,2,74,0,28,2,120,4,80,21,30,25,45,13,7,3,46,14,117,23,9,14,57,68,27,116,14,40,0,67,3,94,134,30,41,77,11,29,75,1,62,12,89,18,70,14,101,48,80,20,24,77,27,60,13,45,31,7,52,60,0,24,34,74,5,85,75,5,2,50,26,61,68,158,71,0,49,0,103,4,117,14,100,2,44,61,38,86,75,33,94,14,46,0,5,0,38,0,98,3,90,11,100,131,56,19,81,20,32,0,1,0,10,0,64,4,84,25,128,27,57,26,49,2,73,16,22,5,4,3,8,42,105,17,41,16,38,70,89,3,51,80,19,18,19,5,0,5,0,77,1,62,22,151,10,54,53,153,32,22,111,35,114,18,94,15,118,77,66,29,12,93,30,70,69,7,87,78,53,6,14,10,0,10,1,25,137,103,21,65,132,136,98,89,76,84,18,112,6,24,0,15,0,101,3,37,9,112,109,50,62,85,31,84,28,45,12,27,2,72,1,124,31,67,48,24,126,34,67,12,57,4,54,34,41,71,54,39,90,28,5,32,0,7,166,48,2,185,32,128,131,31,45,9,182,54,64,103,45,73,6,76,104,14,2,36,10,67,58,120,45,0,62,0,69,1,90,103,159,5,57,4,24,98,76,19,107,79,87,102,166,3,95,6,50,5,10,0,54,1,56,97,60,52,18,0,19,0,46,2,53,6,88,34,67,16,48,50,37,3,67,24,98,64,101,94,54,140,33,101,1,38,10,104,17,61,21,3,53,73,44,94,20,54,18,2,90,9,53,0,8,59,139,22,8,38,69,12,0,86,28,74,118,127,33,158,13,27,2,3,19,4,0,59,27,15,75,70,54,33,16,14,1,32,0,15,0,27,78,61,14,50,29,56,145,81,80,76,8,72,8,40,1,22,0,56,5,19,27,175,74,93,80,61,24,74,3,74,1,32,0,131,4,74,21,32,26,41,5,5,3,45,16,113,31,30,20,57,67,24,123,13,36,4,63,3,96,131,34,40,93,10,43,65,2,63,12,91,17,66,15,97,38,84,21,17,92,28,45,11,40,36,7,56,40,0,21,45,67,5,82,94,5,1,35,24,72,64,167,63,0,62,0,119,3,113,15,88,2,44,61,40,83,71,33,88,13,56,0,5,0,51,0,75,0,83,10,99,126,54,18,68,12,26,0,0,0,10,0,62,13,82,22,144,28,57,26,51,3,70,11,28,36,4,18,37,84,134,34,52,15,50,67,90,8,53,66,12,28,13,4,3,3,0,69,1,56,23,149,10,53,53,142,29,21,97,37,144,20,176,11,134,36,60,132,36,15,1,118,36,67,127,46,91,84,67,10,24,4,0,10,3,35,141,79,1,110,223,120,54,83,94,114,4,109,2,19,0,27,0,122,1,32,10,113,107,52,61,86,32,79,79,55,23,56,3,114,0,100,28,148,206,28,113,56,29,112,36,66,13,58,3,56,38,43,78,53,39,90,27,7,54,0,14,191,62,12,202,38,70,140,71,73,46,20,161,51,89,130,46,60,11,68,112,11,3,32,5,62,58,120,44,0,56,0,67,2,100,102,132,2,32,17,17,92,69,24,117,111,74,95,141,2,88,17,51,5,19,0,54,0,19,90,125,41,25,4,20,0,70,2,44,2,81,29,68,17,45,48,31,2,64,27,91,63,104,87,40,130,25,98,1,38,10,110,17,61,27,13,54,81,41,102,20,54,21,1,82,12,49,1,10,69,118,30,10,33,120,16,0,74,25,66,122,108,39,173,24,41,1,5,16,9,1,45,26,21,65,88,56,42,19,15,1,36,0,17,0,25,87,52,16,60,36,45,146,84,90,80,7,67,7,41,1,20,0,52,3,12,27,173,78,99,80,65,24,82,1,76,0,19,0,129,2,75,20,25,32,43,6,4,4,46,19,117,31,32,17,56,70,27,111,14,52,0,53,2,95,135,30,42,80,11,26,77,1,62,11,92,17,53,15,100,44,79,22,24,88,29,64,11,46,31,8,60,58,0,18,53,90,2,90,103,6,1,27,24,58,65,176,83,0,37,0,87,4,120,15,88,3,44,66,38,88,68,35,96,20,54,0,6,0,24,0,98,3,91,12,98,130,61,22,55,10,26,0,0,0,7,0,83,16,85,26,136,27,54,27,50,2,72,14,28,39,14,36,35,44,31,50,51,4,45,93,93,4,48,84,18,13,9,1,3,6,0,99,1,45,23,147,10,58,60,156,33,22,115,27,120,15,128,13,138,54,56,77,10,0,118,37,66,123,13,69,96,46,4,18,6,0,8,4,40,112,62,22,132,205,59,125,116,66,83,26,114,1,31,0,31,0,109,1,36,9,109,108,52,61,88,29,88,81,69,18,32,2,67,7,99,135